Protein AF-0000000073389675 (afdb_homodimer)

Solvent-accessible surface area (backbone atoms only — not comparable to full-atom values): 86574 Å² total; per-residue (Å²): 101,31,35,38,36,35,49,57,42,68,54,74,65,39,40,50,37,55,45,48,42,31,65,78,33,42,28,38,39,37,28,65,56,68,83,77,44,82,59,66,86,68,63,52,79,53,61,44,78,43,80,41,54,75,90,32,70,67,45,45,53,55,68,51,55,82,54,67,61,71,66,45,55,38,32,69,27,85,90,31,34,43,52,24,22,46,51,21,55,73,71,71,38,88,60,32,49,36,66,28,46,50,37,44,48,29,50,60,61,36,38,54,49,29,48,75,68,70,35,54,48,53,55,63,45,74,28,46,51,60,84,51,40,73,92,53,52,69,48,17,34,38,26,51,48,70,56,66,69,58,51,70,50,36,61,22,68,50,66,86,58,54,71,66,51,84,75,42,74,29,27,35,27,33,59,77,69,63,50,44,31,33,40,38,33,35,25,22,95,90,41,75,43,76,69,45,44,31,34,51,40,55,50,63,84,64,38,70,29,73,44,33,40,30,28,49,42,89,65,53,72,64,58,49,48,47,43,51,51,47,51,55,52,43,39,56,62,53,52,63,46,33,47,40,30,27,32,32,30,29,40,39,92,93,45,48,31,49,74,47,50,38,81,28,76,57,68,90,59,44,55,57,31,48,22,67,16,62,37,47,35,54,47,54,40,50,53,26,14,59,74,59,66,35,70,54,82,76,84,53,53,74,59,40,11,12,10,38,16,49,36,62,61,60,65,74,42,50,29,57,35,70,42,71,57,85,85,46,76,38,67,51,63,67,41,70,52,47,58,20,76,65,76,51,24,66,82,31,44,37,27,40,27,28,21,62,27,75,37,43,65,55,1,39,52,45,6,49,51,47,42,70,63,33,43,75,33,58,59,70,79,87,70,75,76,60,48,60,66,58,47,50,38,47,72,72,60,47,78,82,42,67,64,42,54,51,62,77,76,42,44,56,65,54,47,53,32,48,52,52,51,34,40,76,58,61,76,32,50,61,67,47,43,53,50,49,49,54,49,50,54,49,34,70,76,37,58,64,57,36,62,77,32,63,70,84,76,44,70,68,53,6,44,44,46,38,38,21,69,72,55,33,57,72,42,23,24,40,75,57,56,66,43,33,72,41,6,50,50,33,34,43,42,51,54,23,48,54,47,29,51,52,55,35,49,53,34,49,48,53,29,44,51,30,34,52,54,44,14,65,77,21,36,83,37,64,29,71,37,38,38,79,92,33,61,55,34,69,33,14,42,10,37,52,31,43,26,53,40,52,55,53,48,54,50,50,53,50,51,51,52,51,57,67,67,67,31,63,25,16,44,33,8,10,81,30,33,18,25,70,51,80,68,60,32,44,58,38,11,38,38,70,51,22,76,27,31,32,59,36,4,44,35,38,36,37,63,55,59,70,54,54,52,50,50,47,53,51,43,53,52,36,30,52,52,22,19,51,29,47,42,51,54,57,25,50,32,80,90,49,34,35,37,45,64,38,70,75,42,45,43,76,45,94,84,42,86,84,44,72,38,57,53,52,40,52,48,42,39,50,49,32,53,51,46,54,52,50,45,54,52,48,52,56,54,57,34,75,40,58,77,29,42,41,72,66,42,54,51,50,46,39,53,49,47,20,51,50,33,18,53,47,31,45,47,33,43,47,50,28,32,40,55,62,50,43,46,72,34,56,69,42,35,46,50,51,39,59,77,43,48,22,46,51,64,57,35,19,51,48,35,31,76,70,66,74,36,25,35,47,56,22,44,51,49,49,52,44,62,70,66,61,54,79,67,82,64,83,45,69,66,48,52,50,46,52,50,40,45,54,50,44,49,53,31,47,71,69,67,55,60,39,70,48,18,70,19,26,23,8,34,13,58,68,42,32,51,52,37,46,52,51,47,51,52,52,51,48,51,52,52,49,52,50,46,45,52,52,49,49,40,49,51,20,46,50,50,41,53,50,48,63,71,63,64,117,103,31,36,38,36,34,51,57,42,67,53,74,66,41,40,51,38,55,46,50,44,30,63,77,33,39,28,38,40,38,26,64,55,66,82,79,46,81,56,70,87,68,62,51,78,53,61,42,78,42,78,41,53,74,89,34,69,66,44,45,54,55,67,50,56,84,55,66,60,70,67,44,57,40,34,68,25,85,91,29,35,42,54,23,24,46,51,20,55,74,70,71,38,87,60,32,49,37,66,28,47,49,36,43,47,28,50,60,61,35,37,53,51,30,48,74,68,71,34,54,48,53,55,63,44,74,28,46,50,61,82,51,39,73,92,54,52,66,50,18,34,37,27,49,46,70,57,68,71,58,50,71,52,36,60,23,67,48,67,85,58,53,70,66,52,84,75,41,75,30,26,36,27,33,58,76,68,64,52,44,33,32,40,38,32,37,26,23,94,90,40,75,44,75,68,46,44,31,32,51,40,57,47,65,83,65,38,70,29,74,44,32,40,29,28,51,42,90,66,54,71,66,59,49,48,47,43,49,52,46,50,53,53,43,41,56,64,53,52,61,47,35,47,38,31,27,31,33,31,29,39,38,93,92,45,49,30,49,74,47,49,39,80,27,76,56,68,90,57,43,56,57,30,48,21,68,17,62,38,48,34,54,46,55,40,52,50,23,13,59,73,58,65,35,73,52,82,77,84,52,54,75,57,41,11,13,10,38,17,50,36,63,62,59,66,75,43,50,30,57,37,71,44,71,57,84,85,46,76,37,69,51,64,67,41,68,52,47,58,20,78,64,77,50,24,65,81,30,45,38,27,40,28,26,20,61,27,75,38,44,66,55,1,39,53,47,6,49,51,46,42,70,63,34,42,74,34,58,59,71,80,85,71,74,77,60,50,60,66,56,48,49,38,47,72,72,62,47,78,81,42,68,64,41,56,50,60,76,76,43,44,56,64,54,47,53,32,47,51,52,51,34,41,76,58,59,77,33,50,61,67,46,44,54,50,49,49,53,50,50,54,48,34,70,75,38,59,64,58,36,61,77,31,63,73,84,76,44,71,68,53,6,44,45,48,37,38,21,70,73,56,32,56,73,43,24,22,40,75,57,56,66,43,34,73,42,5,51,51,32,34,44,41,52,55,24,51,54,46,29,51,52,54,37,48,54,35,49,48,52,29,44,50,30,33,51,54,47,14,65,76,20,36,83,37,63,30,71,37,37,39,78,91,33,62,55,32,67,35,14,42,11,36,51,30,42,26,51,39,52,56,53,48,55,50,50,53,50,51,52,52,52,57,67,66,68,30,62,26,19,44,34,8,9,82,30,34,18,26,68,52,80,66,61,32,44,58,38,10,38,40,71,50,22,76,27,31,34,58,37,4,41,34,38,37,38,64,56,59,70,54,53,52,51,48,48,54,52,43,54,51,35,30,51,50,22,19,51,30,48,43,50,54,57,25,51,32,80,90,50,35,34,38,46,65,39,68,76,43,46,43,74,45,94,83,43,87,84,44,71,39,56,53,52,40,52,49,42,39,50,49,33,53,50,47,52,53,50,45,52,51,49,53,57,54,56,33,75,40,59,76,31,43,41,72,66,42,56,51,50,46,38,53,49,46,20,52,50,33,18,54,48,30,45,46,33,45,47,49,28,34,40,54,64,50,44,45,72,34,55,69,42,34,46,50,50,39,59,77,44,48,23,46,51,65,56,36,20,50,48,35,30,76,70,67,74,37,25,35,48,56,23,45,51,50,48,52,45,62,69,67,61,56,75,67,82,64,82,44,71,64,49,52,50,46,52,50,39,45,54,51,44,48,53,31,47,71,70,66,54,60,39,72,49,18,71,19,27,23,8,33,12,57,67,42,32,50,51,38,46,51,51,47,52,52,52,53,48,50,54,50,50,52,50,46,44,53,51,49,49,40,50,49,21,46,49,48,42,54,50,48,61,72,61,62,116

pLDDT: mean 89.97, std 7.88, range [45.72, 98.25]

Secondary structure (DSSP, 8-state):
-EEEEES---STHHHHHHHHHTTTSEEEEEES-GGGSGGGGGPPTTEEEEE--TT-HHHHHHHTBTB--EEEEE-SSTTTHHHHHHHHHHHT-----HHHHHHHH-HHHHHHHHHHTT-----EEEESSGGGGTTT-SSEEEE-TT--TTTT-EEE-SGGGPPPGGG--EEEEEPPPSEEEEEEEEEETTEEEEEEEEEEEEPPTT---EEEEEES----HHHHHHHHHHHHHHHHHHT--SEEEEEEEEEETTEEEEEEEESS--STTHHHHHHHHH---HHHHHHHHHHHTS------SSPPEEEEEEE-PPBT-EEEEEE--TT-SEEEES-SSEEB----SGGG--EEEEEEESSHHHHHHHHHHHHHH-EEEEPPPP-PPP-HHHHHHHHTT---S-----HHHHHHHHHHHHHHHHHHTTSS-HHHHHHHHHHHHHHHH-THHHHTT--SS-HHHHHHHHHHHHH-HHHHTTTTTT--HHHHHHHHHHHHHHHHHHHHHHHHHHHHHHHHHHHHHTTT-EEEEEETTEEEEEEEHHHHHHHHHHHHHHHHHHHHHHHHH--B--TT-BTTTBBSS---HHHHHHHTT-SB--SSHHHHHH--HHHHHHHHHHHHHHHHHHHHHHHHHHHTSTTT--EE--GGG-EE-SS-TT-EE-HHHHHHHHHHHHHHHHHHHHHHHHHTS-SS--HHHHHHHHHHHHHHHHHHHHHHHHHHHHHHH-EE-HHHHHHHHHHTTTTHHHHHHHHHHTTSS-HHHHHHHHHHHHTT-------HHHHHHHHHHHHHHHHHHTT-GGGG--BSS-S-HHHHHHHHHHHHHHHHHHHHHHHHHHHHHHHHHHHHHHHHHH--/-EEEEES---STHHHHHHHHHTTTSEEEEEES-GGGSGGGGGPPTTEEEEE--TT-HHHHHHHTBTB--EEEEE-SSTTTHHHHHHHHHHHT-----HHHHHHHH-HHHHHHHHHHTT-----EEEESSGGGGTTT-SSEEEE-TT--TTTT-EEE-SGGGPPPGGG--EEEEEPPPSEEEEEEEEEETTEEEEEEEEEEEEPPTT---EEEEEES----HHHHHHHHHHHHHHHHHHT--SEEEEEEEEEETTEEEEEEEESS--STTHHHHHHHHH---HHHHHHHHHHHTS------SSPPEEEEEEE-PPBT-EEEEEEPPTT-SEEEES-SSEEB----SGGG--EEEEEEESSHHHHHHHHHHHHHH-EEEEPPPP-PPP-HHHHHHHHTT---S-----HHHHHHHHHHHHHHHHHHTTSS-HHHHHHHHHHHHHHHH-THHHHTT--SS-HHHHHHHHHHHHH-HHHHTTTTTT--HHHHHHHHHHHHHHHHHHHHHHHHHHHHHHHHHHHHHTTT-EEEEEETTEEEEEEEHHHHHHHHHHHHHHHHHHHHHHHHH--B--TT-BTTTBBSS---HHHHHHHTT-SB--SSHHHHHH--HHHHHHHHHHHHHHHHHHHHHHHHHHHTSTTT--EE--GGG-EE-SS-TT-EE-HHHHHHHHHHHHHHHHHHHHHHHHHTS-SS--HHHHHHHHHHHHHHHHHHHHHHHHHHHHHHH-EE-HHHHHHHHHHTTTTHHHHHHHHHHTTSS-HHHHHHHHHHHHTT-------HHHHHHHHHHHHHHHHHHTT-GGGG--BSS-S-HHHHHHHHHHHHHHHHHHHHHHHHHHHHHHHHHHHHHHHHHH--

Organism: Paracidovorax avenae (strain ATCC 19860 / DSM 7227 / CCUG 15838 / JCM 20985 / LMG 2117 / NCPPB 1011) (NCBI:txid643561)

Radius of gyration: 38.58 Å; Cα contacts (8 Å, |Δi|>4): 3455; chains: 2; bounding box: 112×108×115 Å

Sequence (1712 aa):
MAIVYIESNTTGFGHRLLETSCRYDAVYWLVRDPARYGFSGRLPEGLSIIACDTRSLDALVQAVYGIGPIRYVASTSDGFIEMAARLSERLGLPCNPSAAIALCRDKLLLGEVLQARGVPYPATREVRSAADMDGIGFPAIVKPRQGTGSIGVRLVTEARGMPDAQEGPWIAQRFVEGTEFSVETFSDGAGHHVLAVTRKYLTQPPHFLELAHVLPADISPDAARRIVETVTRALDAVGYAFGPAHTEVKLQGDIATVIEINARLAGGMIPRLLEQAFGWSVADLYVRSHLAGRSQFAVPEPALHAAVAFIVPEVGRRYLGIDFPEDATDAGAFREGGTNQGRFDFSDRAGYVIAGGRTASSALRSALSLRSRSQVLYAPPEVPPPDAATVRRIALGERCAFRPGSLAGSLFPIEKSHLLMLRSQGILSAGQFSALREAVLAAEAEPELLRAHASGRGDYFDYEHYVIDRCGEATGGMVQAARSRNDINATHLLLTLRQAIAGTMDRAQQLGEALLQRAEATVDTILPIHSQYQVAMPGTAGHYLAAQATVLLGTMEALASLQDGLDTSPLGACAGAGTSFRTVPHETARLLGCVRGPSNSLAAISDKTPALRCAYLFIELSGHLNRLAIDLQLWTMREAGFAQLPEAMYGGSSNMPQKRNPYLLEWLRLHHDRHAGQFAGLLSSLSHLPTGNSYQASRCAVESIADLSGSLGDMCTVATYAIAGMRFDEAAIRRALGSGDAHATLAAEALVQEGQASFREAHTTVGRLLAQAPTEDSSPLAARASGLLTQLRTELEHGQPFDRLRSGGGPTASSTREAIAELHGRLRRCGLRQLAAAARFEASRRELDNRFRRIRMAIVYIESNTTGFGHRLLETSCRYDAVYWLVRDPARYGFSGRLPEGLSIIACDTRSLDALVQAVYGIGPIRYVASTSDGFIEMAARLSERLGLPCNPSAAIALCRDKLLLGEVLQARGVPYPATREVRSAADMDGIGFPAIVKPRQGTGSIGVRLVTEARGMPDAQEGPWIAQRFVEGTEFSVETFSDGAGHHVLAVTRKYLTQPPHFLELAHVLPADISPDAARRIVETVTRALDAVGYAFGPAHTEVKLQGDIATVIEINARLAGGMIPRLLEQAFGWSVADLYVRSHLAGRSQFAVPEPALHAAVAFIVPEVGRRYLGIDFPEDATDAGAFREGGTNQGRFDFSDRAGYVIAGGRTASSALRSALSLRSRSQVLYAPPEVPPPDAATVRRIALGERCAFRPGSLAGSLFPIEKSHLLMLRSQGILSAGQFSALREAVLAAEAEPELLRAHASGRGDYFDYEHYVIDRCGEATGGMVQAARSRNDINATHLLLTLRQAIAGTMDRAQQLGEALLQRAEATVDTILPIHSQYQVAMPGTAGHYLAAQATVLLGTMEALASLQDGLDTSPLGACAGAGTSFRTVPHETARLLGCVRGPSNSLAAISDKTPALRCAYLFIELSGHLNRLAIDLQLWTMREAGFAQLPEAMYGGSSNMPQKRNPYLLEWLRLHHDRHAGQFAGLLSSLSHLPTGNSYQASRCAVESIADLSGSLGDMCTVATYAIAGMRFDEAAIRRALGSGDAHATLAAEALVQEGQASFREAHTTVGRLLAQAPTEDSSPLAARASGLLTQLRTELEHGQPFDRLRSGGGPTASSTREAIAELHGRLRRCGLRQLAAAARFEASRRELDNRFRRIR

InterPro domains:
  IPR000362 Fumarate lyase family [PR00149] (479-497)
  IPR000362 Fumarate lyase family [PR00149] (524-542)
  IPR000362 Fumarate lyase family [PR00149] (652-668)
  IPR003806 ATP-grasp fold, PylC-type [PF02655] (104-267)
  IPR008948 L-Aspartase-like [SSF48557] (407-784)
  IPR009049 Argininosuccinate lyase [PTHR43814] (416-775)
  IPR011761 ATP-grasp fold [PS50975] (111-291)
  IPR020557 Fumarate lyase, conserved site [PS00163] (652-661)
  IPR022761 Fumarate lyase, N-terminal [PF00206] (474-670)
  IPR024083 Fumarase/histidase, N-terminal [G3DSA:1.10.275.10] (415-606)

Nearest PDB structures (foldseek):
  6iga-assembly1_A  TM=8.924E-01  e=4.187E-23  Mycobacterium tuberculosis H37Rv
  1k62-assembly1_B  TM=9.007E-01  e=3.375E-22  Homo sapiens
  1auw-assembly1_D  TM=8.701E-01  e=1.907E-21  Anas platyrhynchos
  1k7w-assembly1_D  TM=8.579E-01  e=1.824E-21  A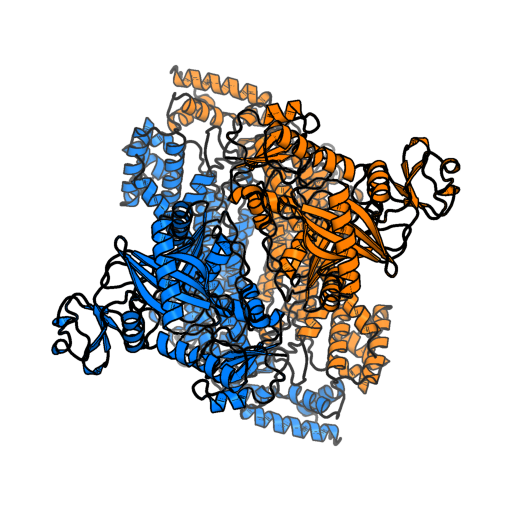nas platyrhynchos
  1xwo-assembly1_D  TM=8.648E-01  e=2.972E-21  Anser anser anser

Structure (mmCIF, N/CA/C/O backbone):
data_AF-0000000073389675-model_v1
#
loop_
_entity.id
_entity.type
_entity.pdbx_description
1 polymer 'argininosuccinate lyase'
#
loop_
_atom_site.group_PDB
_atom_site.id
_atom_site.type_symbol
_atom_site.label_atom_id
_atom_site.label_alt_id
_atom_site.label_comp_id
_atom_site.label_asym_id
_atom_site.label_entity_id
_atom_site.label_seq_id
_atom_site.pdbx_PDB_ins_code
_atom_site.Cartn_x
_atom_site.Cartn_y
_atom_site.Cartn_z
_atom_site.occupancy
_atom_site.B_iso_or_equiv
_atom_site.auth_seq_id
_atom_site.auth_comp_id
_atom_site.auth_asym_id
_atom_site.auth_atom_id
_atom_site.pdbx_PDB_model_num
ATOM 1 N N . MET A 1 1 ? -8.945 -15.633 -33.156 1 88.62 1 MET A N 1
ATOM 2 C CA . MET A 1 1 ? -8.219 -14.617 -33.906 1 88.62 1 MET A CA 1
ATOM 3 C C . MET A 1 1 ? -7.043 -14.078 -33.094 1 88.62 1 MET A C 1
ATOM 5 O O . MET A 1 1 ? -6.898 -14.391 -31.922 1 88.62 1 MET A O 1
ATOM 9 N N . ALA A 1 2 ? -6.016 -13.406 -33.938 1 94.38 2 ALA A N 1
ATOM 10 C CA . ALA A 1 2 ? -4.766 -13.055 -33.25 1 94.38 2 ALA A CA 1
ATOM 11 C C . ALA A 1 2 ? -4.293 -11.664 -33.688 1 94.38 2 ALA A C 1
ATOM 13 O O . ALA A 1 2 ? -4.613 -11.203 -34.781 1 94.38 2 ALA A O 1
ATOM 14 N N . ILE A 1 3 ? -3.66 -10.984 -32.781 1 95.38 3 ILE A N 1
ATOM 15 C CA . ILE A 1 3 ? -2.916 -9.75 -33 1 95.38 3 ILE A CA 1
ATOM 16 C C . ILE A 1 3 ? -1.418 -10.023 -32.906 1 95.38 3 ILE A C 1
ATOM 18 O O . ILE A 1 3 ? -0.975 -10.742 -32 1 95.38 3 ILE A O 1
ATOM 22 N N . VAL A 1 4 ? -0.689 -9.492 -33.812 1 95.88 4 VAL A N 1
ATOM 23 C CA . VAL A 1 4 ? 0.739 -9.789 -33.844 1 95.88 4 VAL A CA 1
ATOM 24 C C . VAL A 1 4 ? 1.539 -8.5 -33.688 1 95.88 4 VAL A C 1
ATOM 26 O O . VAL A 1 4 ? 1.26 -7.504 -34.344 1 95.88 4 VAL A O 1
ATOM 29 N N . TYR A 1 5 ? 2.453 -8.523 -32.812 1 94.44 5 TYR A N 1
ATOM 30 C CA . TYR A 1 5 ? 3.424 -7.445 -32.656 1 94.44 5 TYR A CA 1
ATOM 31 C C . TYR A 1 5 ? 4.836 -7.938 -32.969 1 94.44 5 TYR A C 1
ATOM 33 O O . TYR A 1 5 ? 5.203 -9.047 -32.562 1 94.44 5 TYR A O 1
ATOM 41 N N . ILE A 1 6 ? 5.59 -7.086 -33.719 1 94.5 6 ILE A N 1
ATOM 42 C CA . ILE A 1 6 ? 6.988 -7.395 -34 1 94.5 6 ILE A CA 1
ATOM 43 C C . ILE A 1 6 ? 7.898 -6.48 -33.188 1 94.5 6 ILE A C 1
ATOM 45 O O . ILE A 1 6 ? 7.883 -5.262 -33.375 1 94.5 6 ILE A O 1
ATOM 49 N N . GLU A 1 7 ? 8.734 -6.941 -32.562 1 84.56 7 GLU A N 1
ATOM 50 C CA . GLU A 1 7 ? 9.648 -6.191 -31.719 1 84.56 7 GLU A CA 1
ATOM 51 C C . GLU A 1 7 ? 8.953 -4.977 -31.109 1 84.56 7 GLU A C 1
ATOM 53 O O . GLU A 1 7 ? 8.062 -4.391 -31.719 1 84.56 7 GLU A O 1
ATOM 58 N N . SER A 1 8 ? 8.562 -4.871 -30.031 1 64.69 8 SER A N 1
ATOM 59 C CA . SER A 1 8 ? 7.852 -3.732 -29.453 1 64.69 8 SER A CA 1
ATOM 60 C C . SER A 1 8 ? 8.547 -3.227 -28.203 1 64.69 8 SER A C 1
ATOM 62 O O . SER A 1 8 ? 9.125 -4.012 -27.438 1 64.69 8 SER A O 1
ATOM 64 N N . ASN A 1 9 ? 8.766 -1.812 -28.438 1 62.56 9 ASN A N 1
ATOM 65 C CA . ASN A 1 9 ? 9.367 -1.176 -27.266 1 62.56 9 ASN A CA 1
ATOM 66 C C . ASN A 1 9 ? 8.555 -1.438 -26 1 62.56 9 ASN A C 1
ATOM 68 O O . ASN A 1 9 ? 7.336 -1.258 -26 1 62.56 9 ASN A O 1
ATOM 72 N N . THR A 1 10 ? 9.164 -2.115 -25.156 1 55.47 10 THR A N 1
ATOM 73 C CA . THR A 1 10 ? 8.461 -2.547 -23.953 1 55.47 10 THR A CA 1
ATOM 74 C C . THR A 1 10 ? 8.609 -1.515 -22.844 1 55.47 10 THR A C 1
ATOM 76 O O . THR A 1 10 ? 8.305 -1.796 -21.672 1 55.47 10 THR A O 1
ATOM 79 N N . THR A 1 11 ? 9.172 -0.372 -23.203 1 59.41 11 THR A N 1
ATOM 80 C CA . THR A 1 11 ? 9.18 0.656 -22.172 1 59.41 11 THR A CA 1
ATOM 81 C C . THR A 1 11 ? 8.133 1.726 -22.453 1 59.41 11 THR A C 1
ATOM 83 O O . THR A 1 11 ? 7.73 1.918 -23.609 1 59.41 11 THR A O 1
ATOM 86 N N . GLY A 1 12 ? 7.527 2.199 -21.5 1 69.88 12 GLY A N 1
ATOM 87 C CA . GLY A 1 12 ? 6.566 3.285 -21.594 1 69.88 12 GLY A CA 1
ATOM 88 C C . GLY A 1 12 ? 5.199 2.838 -22.078 1 69.88 12 GLY A C 1
ATOM 89 O O . GLY A 1 12 ? 4.617 1.9 -21.516 1 69.88 12 GLY A O 1
ATOM 90 N N . PHE A 1 13 ? 4.773 3.348 -23.188 1 79.44 13 PHE A N 1
ATOM 91 C CA . PHE A 1 13 ? 3.404 3.15 -23.656 1 79.44 13 PHE A CA 1
ATOM 92 C C . PHE A 1 13 ? 3.277 1.842 -24.422 1 79.44 13 PHE A C 1
ATOM 94 O O . PHE A 1 13 ? 2.184 1.284 -24.531 1 79.44 13 PHE A O 1
ATOM 101 N N . GLY A 1 14 ? 4.445 1.244 -24.969 1 79.75 14 GLY A N 1
ATOM 102 C CA . GLY A 1 14 ? 4.418 -0.013 -25.703 1 79.75 14 GLY A CA 1
ATOM 103 C C . GLY A 1 14 ? 3.908 -1.175 -24.875 1 79.75 14 GLY A C 1
ATOM 104 O O . GLY A 1 14 ? 3.16 -2.02 -25.359 1 79.75 14 GLY A O 1
ATOM 105 N N . HIS A 1 15 ? 4.281 -1.198 -23.656 1 79.56 15 HIS A N 1
ATOM 106 C CA . HIS A 1 15 ? 3.807 -2.246 -22.766 1 79.56 15 HIS A CA 1
ATOM 107 C C . HIS A 1 15 ? 2.299 -2.15 -22.547 1 79.56 15 HIS A C 1
ATOM 109 O O . HIS A 1 15 ? 1.603 -3.168 -22.547 1 79.56 15 HIS A O 1
ATOM 115 N N . ARG A 1 16 ? 1.833 -0.964 -22.391 1 84.19 16 ARG A N 1
ATOM 116 C CA . ARG A 1 16 ? 0.403 -0.739 -22.203 1 84.19 16 ARG A CA 1
ATOM 117 C C . ARG A 1 16 ? -0.384 -1.178 -23.438 1 84.19 16 ARG A C 1
ATOM 119 O O . ARG A 1 16 ? -1.493 -1.703 -23.312 1 84.19 16 ARG A O 1
ATOM 126 N N . LEU A 1 17 ? 0.183 -0.902 -24.547 1 88.69 17 LEU A N 1
ATOM 127 C CA . LEU A 1 17 ? -0.481 -1.279 -25.797 1 88.69 17 LEU A CA 1
ATOM 128 C C . LEU A 1 17 ? -0.61 -2.795 -25.906 1 88.69 17 LEU A C 1
ATOM 130 O O . LEU A 1 17 ? -1.647 -3.305 -26.328 1 88.69 17 LEU A O 1
ATOM 134 N N . LEU A 1 18 ? 0.427 -3.533 -25.531 1 87.94 18 LEU A N 1
ATOM 135 C CA . LEU A 1 18 ? 0.378 -4.992 -25.531 1 87.94 18 LEU A CA 1
ATOM 136 C C . LEU A 1 18 ? -0.672 -5.504 -24.562 1 87.94 18 LEU A C 1
ATOM 138 O O . LEU A 1 18 ? -1.457 -6.395 -24.891 1 87.94 18 LEU A O 1
ATOM 142 N N . GLU A 1 19 ? -0.668 -4.91 -23.422 1 86.5 19 GLU A N 1
ATOM 143 C CA . GLU A 1 19 ? -1.626 -5.305 -22.391 1 86.5 19 GLU A CA 1
ATOM 144 C C . GLU A 1 19 ? -3.061 -5.074 -22.859 1 86.5 19 GLU A C 1
ATOM 146 O O . GLU A 1 19 ? -3.924 -5.938 -22.688 1 86.5 19 GLU A O 1
ATOM 151 N N . THR A 1 20 ? -3.312 -3.924 -23.375 1 89.31 20 THR A N 1
ATOM 152 C CA . THR A 1 20 ? -4.652 -3.572 -23.828 1 89.31 20 THR A CA 1
ATOM 153 C C . THR A 1 20 ? -5.086 -4.48 -24.984 1 89.31 20 THR A C 1
ATOM 155 O O . THR A 1 20 ? -6.25 -4.879 -25.062 1 89.31 20 THR A O 1
ATOM 158 N N . SER A 1 21 ? -4.152 -4.816 -25.844 1 92.12 21 SER A N 1
ATOM 159 C CA . SER A 1 21 ? -4.453 -5.68 -26.969 1 92.12 21 SER A CA 1
ATOM 160 C C . SER A 1 21 ? -4.934 -7.055 -26.516 1 92.12 21 SER A C 1
ATOM 162 O O . SER A 1 21 ? -5.77 -7.68 -27.172 1 92.12 21 SER A O 1
ATOM 164 N N . CYS A 1 22 ? -4.441 -7.469 -25.422 1 91.19 22 CYS A N 1
ATOM 165 C CA . CYS A 1 22 ? -4.797 -8.781 -24.891 1 91.19 22 CYS A CA 1
ATOM 166 C C . CYS A 1 22 ? -6.254 -8.812 -24.438 1 91.19 22 CYS A C 1
ATOM 168 O O . CYS A 1 22 ? -6.836 -9.891 -24.297 1 91.19 22 CYS A O 1
ATOM 170 N N . ARG A 1 23 ? -6.828 -7.715 -24.234 1 87.5 23 ARG A N 1
ATOM 171 C CA . ARG A 1 23 ? -8.242 -7.652 -23.875 1 87.5 23 ARG A CA 1
ATOM 172 C C . ARG A 1 23 ? -9.125 -7.926 -25.094 1 87.5 23 ARG A C 1
ATOM 174 O O . ARG A 1 23 ? -10.297 -8.273 -24.953 1 87.5 23 ARG A O 1
ATOM 181 N N . TYR A 1 24 ? -8.555 -7.715 -26.25 1 90.25 24 TYR A N 1
ATOM 182 C CA . TYR A 1 24 ? -9.352 -7.805 -27.469 1 90.25 24 TYR A CA 1
ATOM 183 C C . TYR A 1 24 ? -9.164 -9.156 -28.141 1 90.25 24 TYR A C 1
ATOM 185 O O . TYR A 1 24 ? -10.086 -9.68 -28.766 1 90.25 24 TYR A O 1
ATOM 193 N N . ASP A 1 25 ? -7.926 -9.68 -28.109 1 90.88 25 ASP A N 1
ATOM 194 C CA . ASP A 1 25 ? -7.641 -10.961 -28.75 1 90.88 25 ASP A CA 1
ATOM 195 C C . ASP A 1 25 ? -6.348 -11.562 -28.203 1 90.88 25 ASP A C 1
ATOM 197 O O . ASP A 1 25 ? -5.656 -10.938 -27.391 1 90.88 25 ASP A O 1
ATOM 201 N N . ALA A 1 26 ? -6.051 -12.82 -28.656 1 92.12 26 ALA A N 1
ATOM 202 C CA . ALA A 1 26 ? -4.738 -13.391 -28.375 1 92.12 26 ALA A CA 1
ATOM 203 C C . ALA A 1 26 ? -3.629 -12.578 -29.047 1 92.12 26 ALA A C 1
ATOM 205 O O . ALA A 1 26 ? -3.762 -12.156 -30.188 1 92.12 26 ALA A O 1
ATOM 206 N N . VAL A 1 27 ? -2.6 -12.297 -28.281 1 94.38 27 VAL A N 1
ATOM 207 C CA . VAL A 1 27 ? -1.512 -11.469 -28.781 1 94.38 27 VAL A CA 1
ATOM 208 C C . VAL A 1 27 ? -0.239 -12.305 -28.906 1 94.38 27 VAL A C 1
ATOM 210 O O . VAL A 1 27 ? 0.124 -13.039 -27.984 1 94.38 27 VAL A O 1
ATOM 213 N N . TYR A 1 28 ? 0.358 -12.305 -30.031 1 93.94 28 TYR A N 1
ATOM 214 C CA . TYR A 1 28 ? 1.646 -12.945 -30.266 1 93.94 28 TYR A CA 1
ATOM 215 C C . TYR A 1 28 ? 2.744 -11.906 -30.469 1 93.94 28 TYR A C 1
ATOM 217 O O . TYR A 1 28 ? 2.627 -11.031 -31.328 1 93.94 28 TYR A O 1
ATOM 225 N N . TRP A 1 29 ? 3.705 -12 -29.719 1 92.56 29 TRP A N 1
ATOM 226 C CA . TRP A 1 29 ? 4.844 -11.086 -29.75 1 92.56 29 TRP A CA 1
ATOM 227 C C . TRP A 1 29 ? 6.074 -11.773 -30.344 1 92.56 29 TRP A C 1
ATOM 229 O O . TRP A 1 29 ? 6.668 -12.641 -29.703 1 92.56 29 TRP A O 1
ATOM 239 N N . LEU A 1 30 ? 6.461 -11.398 -31.562 1 94 30 LEU A N 1
ATOM 240 C CA . LEU A 1 30 ? 7.617 -11.953 -32.25 1 94 30 LEU A CA 1
ATOM 241 C C . LEU A 1 30 ? 8.883 -11.18 -31.906 1 94 30 LEU A C 1
ATOM 243 O O . LEU A 1 30 ? 8.969 -9.977 -32.156 1 94 30 LEU A O 1
ATOM 247 N N . VAL A 1 31 ? 9.844 -11.82 -31.328 1 91.81 31 VAL A N 1
ATOM 248 C CA . VAL A 1 31 ? 11.07 -11.164 -30.906 1 91.81 31 VAL A CA 1
ATOM 249 C C . VAL A 1 31 ? 12.281 -12.023 -31.266 1 91.81 31 VAL A C 1
ATOM 251 O O . VAL A 1 31 ? 12.195 -13.25 -31.297 1 91.81 31 VAL A O 1
ATOM 254 N N . ARG A 1 32 ? 13.32 -11.336 -31.562 1 90.12 32 ARG A N 1
ATOM 255 C CA . ARG A 1 32 ? 14.555 -12.047 -31.875 1 90.12 32 ARG A CA 1
ATOM 256 C C . ARG A 1 32 ? 15.195 -12.617 -30.625 1 90.12 32 ARG A C 1
ATOM 258 O O . ARG A 1 32 ? 15.68 -13.758 -30.625 1 90.12 32 ARG A O 1
ATOM 265 N N . ASP A 1 33 ? 15.227 -11.844 -29.547 1 86.12 33 ASP A N 1
ATOM 266 C CA . ASP A 1 33 ? 15.812 -12.211 -28.25 1 86.12 33 ASP A CA 1
ATOM 267 C C . ASP A 1 33 ? 14.906 -11.766 -27.094 1 86.12 33 ASP A C 1
ATOM 269 O O . ASP A 1 33 ? 14.969 -10.617 -26.672 1 86.12 33 ASP A O 1
ATOM 273 N N . PRO A 1 34 ? 14.164 -12.703 -26.594 1 76.62 34 PRO A N 1
ATOM 274 C CA . PRO A 1 34 ? 13.242 -12.359 -25.5 1 76.62 34 PRO A CA 1
ATOM 275 C C . PRO A 1 34 ? 13.961 -11.758 -24.297 1 76.62 34 PRO A C 1
ATOM 277 O O . PRO A 1 34 ? 13.375 -10.969 -23.547 1 76.62 34 PRO A O 1
ATOM 280 N N . ALA A 1 35 ? 15.25 -12.117 -24 1 71.06 35 ALA A N 1
ATOM 281 C CA . ALA A 1 35 ? 16 -11.68 -22.828 1 71.06 35 ALA A CA 1
ATOM 282 C C . ALA A 1 35 ? 16.281 -10.18 -22.875 1 71.06 35 ALA A C 1
ATOM 284 O O . ALA A 1 35 ? 16.578 -9.562 -21.844 1 71.06 35 ALA A O 1
ATOM 285 N N . ARG A 1 36 ? 16.156 -9.633 -24.062 1 72.56 36 ARG A N 1
ATOM 286 C CA . ARG A 1 36 ? 16.406 -8.203 -24.234 1 72.56 36 ARG A CA 1
ATOM 287 C C . ARG A 1 36 ? 15.297 -7.379 -23.578 1 72.56 36 ARG A C 1
ATOM 289 O O . ARG A 1 36 ? 15.477 -6.191 -23.312 1 72.56 36 ARG A O 1
ATOM 296 N N . TYR A 1 37 ? 14.258 -8.102 -23.422 1 70.19 37 TYR A N 1
ATOM 297 C CA . TYR A 1 37 ? 13.125 -7.344 -22.891 1 70.19 37 TYR A CA 1
ATOM 298 C C . TYR A 1 37 ? 12.859 -7.699 -21.438 1 70.19 37 TYR A C 1
ATOM 300 O O . TYR A 1 37 ? 12.656 -8.867 -21.109 1 70.19 37 TYR A O 1
ATOM 308 N N . GLY A 1 38 ? 13.406 -7.023 -20.406 1 58.28 38 GLY A N 1
ATOM 309 C CA . GLY A 1 38 ? 13.367 -7.219 -18.969 1 58.28 38 GLY A CA 1
ATOM 310 C C . GLY A 1 38 ? 11.984 -7.566 -18.438 1 58.28 38 GLY A C 1
ATOM 311 O O . GLY A 1 38 ? 11.82 -7.91 -17.266 1 58.28 38 GLY A O 1
ATOM 312 N N . PHE A 1 39 ? 10.914 -7.156 -19.109 1 56.72 39 PHE A N 1
ATOM 313 C CA . PHE A 1 39 ? 9.625 -7.328 -18.438 1 56.72 39 PHE A CA 1
ATOM 314 C C . PHE A 1 39 ? 9.062 -8.719 -18.703 1 56.72 39 PHE A C 1
ATOM 316 O O . PHE A 1 39 ? 7.855 -8.945 -18.562 1 56.72 39 PHE A O 1
ATOM 323 N N . SER A 1 40 ? 9.922 -9.633 -19.219 1 51.69 40 SER A N 1
ATOM 324 C CA . SER A 1 40 ? 9.375 -10.938 -19.562 1 51.69 40 SER A CA 1
ATOM 325 C C . SER A 1 40 ? 8.711 -11.594 -18.359 1 51.69 40 SER A C 1
ATOM 327 O O . SER A 1 40 ? 7.781 -12.391 -18.516 1 51.69 40 SER A O 1
ATOM 329 N N . GLY A 1 41 ? 9.055 -11.195 -17.188 1 55.22 41 GLY A N 1
ATOM 330 C CA . GLY A 1 41 ? 8.43 -11.867 -16.047 1 55.22 41 GLY A CA 1
ATOM 331 C C . GLY A 1 41 ? 7.035 -11.359 -15.75 1 55.22 41 GLY A C 1
ATOM 332 O O . GLY A 1 41 ? 6.332 -11.922 -14.906 1 55.22 41 GLY A O 1
ATOM 333 N N . ARG A 1 42 ? 6.594 -10.336 -16.375 1 61.38 42 ARG A N 1
ATOM 334 C CA . ARG A 1 42 ? 5.289 -9.758 -16.062 1 61.38 42 ARG A CA 1
ATOM 335 C C . ARG A 1 42 ? 4.465 -9.562 -17.344 1 61.38 42 ARG A C 1
ATOM 337 O O . ARG A 1 42 ? 3.922 -8.477 -17.578 1 61.38 42 ARG A O 1
ATOM 344 N N . LEU A 1 43 ? 4.445 -10.641 -18.125 1 69.44 43 LEU A N 1
ATOM 345 C CA . LEU A 1 43 ? 3.658 -10.492 -19.344 1 69.44 43 LEU A CA 1
ATOM 346 C C . LEU A 1 43 ? 2.168 -10.633 -19.047 1 69.44 43 LEU A C 1
ATOM 348 O O . LEU A 1 43 ? 1.774 -11.406 -18.172 1 69.44 43 LEU A O 1
ATOM 352 N N . PRO A 1 44 ? 1.373 -9.688 -19.688 1 75 44 PRO A N 1
ATOM 353 C CA . PRO A 1 44 ? -0.071 -9.836 -19.5 1 75 44 PRO A CA 1
ATOM 354 C C . PRO A 1 44 ? -0.577 -11.227 -19.875 1 75 44 PRO A C 1
ATOM 356 O O . PRO A 1 44 ? 0.028 -11.906 -20.703 1 75 44 PRO A O 1
ATOM 359 N N . GLU A 1 45 ? -1.597 -11.695 -19.203 1 76.25 45 GLU A N 1
ATOM 360 C CA . GLU A 1 45 ? -2.256 -12.945 -19.578 1 76.25 45 GLU A CA 1
ATOM 361 C C . GLU A 1 45 ? -2.754 -12.898 -21.016 1 76.25 45 GLU A C 1
ATOM 363 O O . GLU A 1 45 ? -3.262 -11.875 -21.469 1 76.25 45 GLU A O 1
ATOM 368 N N . GLY A 1 46 ? -2.385 -13.781 -21.906 1 81.06 46 GLY A N 1
ATOM 369 C CA . GLY A 1 46 ? -2.846 -13.852 -23.281 1 81.06 46 GLY A CA 1
ATOM 370 C C . GLY A 1 46 ? -1.758 -13.531 -24.281 1 81.06 46 GLY A C 1
ATOM 371 O O . GLY A 1 46 ? -1.978 -13.633 -25.5 1 81.06 46 GLY A O 1
ATOM 372 N N . LEU A 1 47 ? -0.635 -13.086 -23.688 1 88.62 47 LEU A N 1
ATOM 373 C CA . LEU A 1 47 ? 0.485 -12.766 -24.562 1 88.62 47 LEU A CA 1
ATOM 374 C C . LEU A 1 47 ? 1.418 -13.969 -24.719 1 88.62 47 LEU A C 1
ATOM 376 O O . LEU A 1 47 ? 1.799 -14.586 -23.719 1 88.62 47 LEU A O 1
ATOM 380 N N . SER A 1 48 ? 1.704 -14.43 -25.906 1 89.25 48 SER A N 1
ATOM 381 C CA . SER A 1 48 ? 2.65 -15.5 -26.219 1 89.25 48 SER A CA 1
ATOM 382 C C . SER A 1 48 ? 3.861 -14.969 -26.969 1 89.25 48 SER A C 1
ATOM 384 O O . SER A 1 48 ? 3.719 -14.156 -27.891 1 89.25 48 SER A O 1
ATOM 386 N N . ILE A 1 49 ? 5 -15.383 -26.672 1 89.88 49 ILE A N 1
ATOM 387 C CA . ILE A 1 49 ? 6.234 -14.953 -27.328 1 89.88 49 ILE A CA 1
ATOM 388 C C . ILE A 1 49 ? 6.676 -16 -28.344 1 89.88 49 ILE A C 1
ATOM 390 O O . ILE A 1 49 ? 6.652 -17.203 -28.047 1 89.88 49 ILE A O 1
ATOM 394 N N . ILE A 1 50 ? 6.977 -15.578 -29.547 1 91.69 50 ILE A N 1
ATOM 395 C CA . ILE A 1 50 ? 7.57 -16.438 -30.562 1 91.69 50 ILE A CA 1
ATOM 396 C C . ILE A 1 50 ? 8.953 -15.906 -30.938 1 91.69 50 ILE A C 1
ATOM 398 O O . ILE A 1 50 ? 9.07 -14.797 -31.469 1 91.69 50 ILE A O 1
ATOM 402 N N . ALA A 1 51 ? 9.969 -16.688 -30.609 1 91.62 51 ALA A N 1
ATOM 403 C CA . ALA A 1 51 ? 11.32 -16.312 -31.016 1 91.62 51 ALA A CA 1
ATOM 404 C C . ALA A 1 51 ? 11.562 -16.609 -32.5 1 91.62 51 ALA A C 1
ATOM 406 O O . ALA A 1 51 ? 11.359 -17.734 -32.938 1 91.62 51 ALA A O 1
ATOM 407 N N . CYS A 1 52 ? 11.953 -15.586 -33.281 1 93.75 52 CYS A N 1
ATOM 408 C CA . CYS A 1 52 ? 12.273 -15.75 -34.688 1 93.75 52 CYS A CA 1
ATOM 409 C C . CYS A 1 52 ? 13.188 -14.625 -35.156 1 93.75 52 CYS A C 1
ATOM 411 O O . CYS A 1 52 ? 13.438 -13.664 -34.438 1 93.75 52 CYS A O 1
ATOM 413 N N . ASP A 1 53 ? 13.719 -14.742 -36.281 1 94.75 53 ASP A N 1
ATOM 414 C CA . ASP A 1 53 ? 14.516 -13.672 -36.875 1 94.75 53 ASP A CA 1
ATOM 415 C C . ASP A 1 53 ? 13.625 -12.562 -37.438 1 94.75 53 ASP A C 1
ATOM 417 O O . ASP A 1 53 ? 13.164 -12.625 -38.562 1 94.75 53 ASP A O 1
ATOM 421 N N . THR A 1 54 ? 13.484 -11.531 -36.688 1 94.56 54 THR A N 1
ATOM 422 C CA . THR A 1 54 ? 12.539 -10.461 -37 1 94.56 54 THR A CA 1
ATOM 423 C C . THR A 1 54 ? 13.086 -9.57 -38.094 1 94.56 54 THR A C 1
ATOM 425 O O . THR A 1 54 ? 12.414 -8.633 -38.531 1 94.56 54 THR A O 1
ATOM 428 N N . ARG A 1 55 ? 14.289 -9.82 -38.781 1 90.81 55 ARG A N 1
ATOM 429 C CA . ARG A 1 55 ? 14.875 -9.055 -39.875 1 90.81 55 ARG A CA 1
ATOM 430 C C . ARG A 1 55 ? 14.633 -9.742 -41.219 1 90.81 55 ARG A C 1
ATOM 432 O O . ARG A 1 55 ? 14.93 -9.18 -42.281 1 90.81 55 ARG A O 1
ATOM 439 N N . SER A 1 56 ? 14.023 -10.883 -41 1 95.38 56 SER A N 1
ATOM 440 C CA . SER A 1 56 ? 13.727 -11.656 -42.188 1 95.38 56 SER A CA 1
ATOM 441 C C . SER A 1 56 ? 12.219 -11.789 -42.406 1 95.38 56 SER A C 1
ATOM 443 O O . SER A 1 56 ? 11.523 -12.383 -41.562 1 95.38 56 SER A O 1
ATOM 445 N N . LEU A 1 57 ? 11.789 -11.289 -43.594 1 96.12 57 LEU A N 1
ATOM 446 C CA . LEU A 1 57 ? 10.367 -11.383 -43.906 1 96.12 57 LEU A CA 1
ATOM 447 C C . LEU A 1 57 ? 9.922 -12.836 -44 1 96.12 57 LEU A C 1
ATOM 449 O O . LEU A 1 57 ? 8.836 -13.195 -43.531 1 96.12 57 LEU A O 1
ATOM 453 N N . ASP A 1 58 ? 10.789 -13.633 -44.531 1 96.31 58 ASP A N 1
ATOM 454 C CA . ASP A 1 58 ? 10.469 -15.047 -44.656 1 96.31 58 ASP A CA 1
ATOM 455 C C . ASP A 1 58 ? 10.328 -15.711 -43.281 1 96.31 58 ASP A C 1
ATOM 457 O O . ASP A 1 58 ? 9.43 -16.531 -43.062 1 96.31 58 ASP A O 1
ATOM 461 N N . ALA A 1 59 ? 11.211 -15.391 -42.438 1 96.5 59 ALA A N 1
ATOM 462 C CA . ALA A 1 59 ? 11.148 -15.945 -41.094 1 96.5 59 ALA A CA 1
ATOM 463 C C . ALA A 1 59 ? 9.875 -15.5 -40.375 1 96.5 59 ALA A C 1
ATOM 465 O O . ALA A 1 59 ? 9.281 -16.266 -39.625 1 96.5 59 ALA A O 1
ATOM 466 N N . LEU A 1 60 ? 9.492 -14.289 -40.594 1 96.62 60 LEU A N 1
ATOM 467 C CA . LEU A 1 60 ? 8.273 -13.766 -39.969 1 96.62 60 LEU A CA 1
ATOM 468 C C . LEU A 1 60 ? 7.043 -14.492 -40.5 1 96.62 60 LEU A C 1
ATOM 470 O O . LEU A 1 60 ? 6.145 -14.844 -39.75 1 96.62 60 LEU A O 1
ATOM 474 N N . VAL A 1 61 ? 7.027 -14.688 -41.781 1 96.06 61 VAL A N 1
ATOM 475 C CA . VAL A 1 61 ? 5.91 -15.391 -42.406 1 96.06 61 VAL A CA 1
ATOM 476 C C . VAL A 1 61 ? 5.812 -16.812 -41.875 1 96.06 61 VAL A C 1
ATOM 478 O O . VAL A 1 61 ? 4.719 -17.281 -41.562 1 96.06 61 VAL A O 1
ATOM 481 N N . GLN A 1 62 ? 6.965 -17.406 -41.688 1 95.75 62 GLN A N 1
ATOM 482 C CA . GLN A 1 62 ? 6.992 -18.75 -41.125 1 95.75 62 GLN A CA 1
ATOM 483 C C . GLN A 1 62 ? 6.496 -18.766 -39.656 1 95.75 62 GLN A C 1
ATOM 485 O O . GLN A 1 62 ? 5.781 -19.672 -39.25 1 95.75 62 GLN A O 1
ATOM 490 N N . ALA A 1 63 ? 6.938 -17.797 -38.969 1 95.44 63 ALA A N 1
ATOM 491 C CA . ALA A 1 63 ? 6.59 -17.719 -37.562 1 95.44 63 ALA A CA 1
ATOM 492 C C . ALA A 1 63 ? 5.082 -17.594 -37.375 1 95.44 63 ALA A C 1
ATOM 494 O O . ALA A 1 63 ? 4.523 -18.078 -36.375 1 95.44 63 ALA A O 1
ATOM 495 N N . VAL A 1 64 ? 4.438 -16.891 -38.281 1 95 64 VAL A N 1
ATOM 496 C CA . VAL A 1 64 ? 3.012 -16.641 -38.094 1 95 64 VAL A CA 1
ATOM 497 C C . VAL A 1 64 ? 2.197 -17.734 -38.781 1 95 64 VAL A C 1
ATOM 499 O O . VAL A 1 64 ? 0.967 -17.75 -38.688 1 95 64 VAL A O 1
ATOM 502 N N . TYR A 1 65 ? 3.107 -18.609 -39.406 1 88.75 65 TYR A N 1
ATOM 503 C CA . TYR A 1 65 ? 2.439 -19.734 -40.031 1 88.75 65 TYR A CA 1
ATOM 504 C C . TYR A 1 65 ? 1.786 -20.641 -39 1 88.75 65 TYR A C 1
ATOM 506 O O . TYR A 1 65 ? 2.441 -21.078 -38.031 1 88.75 65 TYR A O 1
ATOM 514 N N . GLY A 1 66 ? 0.508 -20.812 -38.812 1 86.88 66 GLY A N 1
ATOM 515 C CA . GLY A 1 66 ? -0.192 -21.672 -37.875 1 86.88 66 GLY A CA 1
ATOM 516 C C . GLY A 1 66 ? -0.995 -20.891 -36.844 1 86.88 66 GLY A C 1
ATOM 517 O O . GLY A 1 66 ? -1.769 -21.469 -36.094 1 86.88 66 GLY A O 1
ATOM 518 N N . ILE A 1 67 ? -0.413 -19.594 -36.875 1 88.06 67 ILE A N 1
ATOM 519 C CA . ILE A 1 67 ? -1.246 -18.766 -36 1 88.06 67 ILE A CA 1
ATOM 520 C C . ILE A 1 67 ? -2.621 -18.578 -36.656 1 88.06 67 ILE A C 1
ATOM 522 O O . ILE A 1 67 ? -2.729 -18.422 -37.875 1 88.06 67 ILE A O 1
ATOM 526 N N . GLY A 1 68 ? -3.73 -19.109 -36.125 1 87.69 68 GLY A N 1
ATOM 527 C CA . GLY A 1 68 ? -5.07 -18.844 -36.625 1 87.69 68 GLY A CA 1
ATOM 528 C C . GLY A 1 68 ? -5.18 -17.531 -37.375 1 87.69 68 GLY A C 1
ATOM 529 O O . GLY A 1 68 ? -4.168 -16.953 -37.781 1 87.69 68 GLY A O 1
ATOM 530 N N . PRO A 1 69 ? -6.277 -16.984 -37.875 1 92.75 69 PRO A N 1
ATOM 531 C CA . PRO A 1 69 ? -6.469 -15.719 -38.594 1 92.75 69 PRO A CA 1
ATOM 532 C C . PRO A 1 69 ? -5.902 -14.516 -37.844 1 92.75 69 PRO A C 1
ATOM 534 O O . PRO A 1 69 ? -6.203 -14.32 -36.656 1 92.75 69 PRO A O 1
ATOM 537 N N . ILE A 1 70 ? -5.078 -13.766 -38.531 1 95.75 70 ILE A N 1
ATOM 538 C CA . ILE A 1 70 ? -4.438 -12.578 -37.969 1 95.75 70 ILE A CA 1
ATOM 539 C C . ILE A 1 70 ? -5.25 -11.336 -38.344 1 95.75 70 ILE A C 1
ATOM 541 O O . ILE A 1 70 ? -5.605 -11.133 -39.5 1 95.75 70 ILE A O 1
ATOM 545 N N . ARG A 1 71 ? -5.523 -10.508 -37.344 1 95.12 71 ARG A N 1
ATOM 546 C CA . ARG A 1 71 ? -6.352 -9.32 -37.531 1 95.12 71 ARG A CA 1
ATOM 547 C C . ARG A 1 71 ? -5.512 -8.133 -38 1 95.12 71 ARG A C 1
ATOM 549 O O . ARG A 1 71 ? -5.949 -7.352 -38.844 1 95.12 71 ARG A O 1
ATOM 556 N N . TYR A 1 72 ? -4.418 -7.918 -37.344 1 95.25 72 TYR A N 1
ATOM 557 C CA . TYR A 1 72 ? -3.463 -6.914 -37.812 1 95.25 72 TYR A CA 1
ATOM 558 C C . TYR A 1 72 ? -2.072 -7.184 -37.25 1 95.25 72 TYR A C 1
ATOM 560 O O . TYR A 1 72 ? -1.914 -7.973 -36.344 1 95.25 72 TYR A O 1
ATOM 568 N N . VAL A 1 73 ? -1.06 -6.605 -37.875 1 95.81 73 VAL A N 1
ATOM 569 C CA . VAL A 1 73 ? 0.341 -6.668 -37.469 1 95.81 73 VAL A CA 1
ATOM 570 C C . VAL A 1 73 ? 0.864 -5.258 -37.219 1 95.81 73 VAL A C 1
ATOM 572 O O . VAL A 1 73 ? 0.579 -4.332 -37.969 1 95.81 73 VAL A O 1
ATOM 575 N N . ALA A 1 74 ? 1.508 -5.109 -36.125 1 93.56 74 ALA A N 1
ATOM 576 C CA . ALA A 1 74 ? 2.029 -3.781 -35.812 1 93.56 74 ALA A CA 1
ATOM 577 C C . ALA A 1 74 ? 3.375 -3.879 -35.094 1 93.56 74 ALA A C 1
ATOM 579 O O . ALA A 1 74 ? 3.826 -4.973 -34.75 1 93.56 74 ALA A O 1
ATOM 580 N N . SER A 1 75 ? 4.098 -2.832 -34.969 1 92.12 75 SER A N 1
ATOM 581 C CA . SER A 1 75 ? 5.281 -2.635 -34.125 1 92.12 75 SER A CA 1
ATOM 582 C C . SER A 1 75 ? 5.281 -1.254 -33.5 1 92.12 75 SER A C 1
ATOM 584 O O . SER A 1 75 ? 4.801 -0.285 -34.094 1 92.12 75 SER A O 1
ATOM 586 N N . THR A 1 76 ? 5.777 -1.204 -32.312 1 86.75 76 THR A N 1
ATOM 587 C CA . THR A 1 76 ? 5.887 0.093 -31.641 1 86.75 76 THR A CA 1
ATOM 588 C C . THR A 1 76 ? 7.312 0.631 -31.734 1 86.75 76 THR A C 1
ATOM 590 O O . THR A 1 76 ? 7.625 1.68 -31.172 1 86.75 76 THR A O 1
ATOM 593 N N . SER A 1 77 ? 8.188 -0.088 -32.469 1 85.5 77 SER A N 1
ATOM 594 C CA . SER A 1 77 ? 9.586 0.302 -32.625 1 85.5 77 SER A CA 1
ATOM 595 C C . SER A 1 77 ? 9.859 0.803 -34.031 1 85.5 77 SER A C 1
ATOM 597 O O . SER A 1 77 ? 9.492 0.154 -35 1 85.5 77 SER A O 1
ATOM 599 N N . ASP A 1 78 ? 10.578 1.869 -34.094 1 83.94 78 ASP A N 1
ATOM 600 C CA . ASP A 1 78 ? 10.938 2.449 -35.406 1 83.94 78 ASP A CA 1
ATOM 601 C C . ASP A 1 78 ? 11.75 1.461 -36.25 1 83.94 78 ASP A C 1
ATOM 603 O O . ASP A 1 78 ? 11.648 1.452 -37.469 1 83.94 78 ASP A O 1
ATOM 607 N N . GLY A 1 79 ? 12.445 0.609 -35.594 1 84.19 79 GLY A N 1
ATOM 608 C CA . GLY A 1 79 ? 13.328 -0.306 -36.281 1 84.19 79 GLY A CA 1
ATOM 609 C C . GLY A 1 79 ? 12.586 -1.439 -36.969 1 84.19 79 GLY A C 1
ATOM 610 O O . GLY A 1 79 ? 13.141 -2.102 -37.844 1 84.19 79 GLY A O 1
ATOM 611 N N . PHE A 1 80 ? 11.273 -1.552 -36.625 1 91.69 80 PHE A N 1
ATOM 612 C CA . PHE A 1 80 ? 10.617 -2.746 -37.156 1 91.69 80 PHE A CA 1
ATOM 613 C C . PHE A 1 80 ? 9.25 -2.402 -37.75 1 91.69 80 PHE A C 1
ATOM 615 O O . PHE A 1 80 ? 8.5 -3.293 -38.125 1 91.69 80 PHE A O 1
ATOM 622 N N . ILE A 1 81 ? 8.93 -1.141 -37.844 1 92.31 81 ILE A N 1
ATOM 623 C CA . ILE A 1 81 ? 7.637 -0.732 -38.375 1 92.31 81 ILE A CA 1
ATOM 624 C C . ILE A 1 81 ? 7.559 -1.083 -39.844 1 92.31 81 ILE A C 1
ATOM 626 O O . ILE A 1 81 ? 6.492 -1.449 -40.344 1 92.31 81 ILE A O 1
ATOM 630 N N . GLU A 1 82 ? 8.688 -0.966 -40.531 1 93.38 82 GLU A N 1
ATOM 631 C CA . GLU A 1 82 ? 8.703 -1.341 -41.969 1 93.38 82 GLU A CA 1
ATOM 632 C C . GLU A 1 82 ? 8.469 -2.838 -42.125 1 93.38 82 GLU A C 1
ATOM 634 O O . GLU A 1 82 ? 7.699 -3.25 -43 1 93.38 82 GLU A O 1
ATOM 639 N N . MET A 1 83 ? 9.125 -3.57 -41.281 1 94.62 83 MET A N 1
ATOM 640 C CA . MET A 1 83 ? 8.969 -5.02 -41.344 1 94.62 83 MET A CA 1
ATOM 641 C C . MET A 1 83 ? 7.527 -5.426 -41.031 1 94.62 83 MET A C 1
ATOM 643 O O . MET A 1 83 ? 6.996 -6.348 -41.656 1 94.62 83 MET A O 1
ATOM 647 N N . ALA A 1 84 ? 6.926 -4.809 -40.125 1 95.5 84 ALA A N 1
ATOM 648 C CA . ALA A 1 84 ? 5.527 -5.082 -39.781 1 95.5 84 ALA A CA 1
ATOM 649 C C . ALA A 1 84 ? 4.617 -4.793 -40.969 1 95.5 84 ALA A C 1
ATOM 651 O O . ALA A 1 84 ? 3.678 -5.547 -41.25 1 95.5 84 ALA A O 1
ATOM 652 N N . ALA A 1 85 ? 4.891 -3.701 -41.688 1 96.19 85 ALA A N 1
ATOM 653 C CA . ALA A 1 85 ? 4.102 -3.34 -42.844 1 96.19 85 ALA A CA 1
ATOM 654 C C . ALA A 1 85 ? 4.289 -4.355 -43.969 1 96.19 85 ALA A C 1
ATOM 656 O O . ALA A 1 85 ? 3.322 -4.742 -44.656 1 96.19 85 ALA A O 1
ATOM 657 N N . ARG A 1 86 ? 5.504 -4.801 -44.188 1 97.12 86 ARG A N 1
ATOM 658 C CA . ARG A 1 86 ? 5.797 -5.789 -45.219 1 97.12 86 ARG A CA 1
ATOM 659 C C . ARG A 1 86 ? 5.078 -7.105 -44.938 1 97.12 86 ARG A C 1
ATOM 661 O O . ARG A 1 86 ? 4.531 -7.73 -45.844 1 97.12 86 ARG A O 1
ATOM 668 N N . LEU A 1 87 ? 5.176 -7.484 -43.719 1 97.06 87 LEU A N 1
ATOM 669 C CA . LEU A 1 87 ? 4.457 -8.695 -43.312 1 97.06 87 LEU A CA 1
ATOM 670 C C . LEU A 1 87 ? 2.957 -8.523 -43.562 1 97.06 87 LEU A C 1
ATOM 672 O O . LEU A 1 87 ? 2.289 -9.445 -44.031 1 97.06 87 LEU A O 1
ATOM 676 N N . SER A 1 88 ? 2.383 -7.383 -43.156 1 96.56 88 SER A N 1
ATOM 677 C CA . SER A 1 88 ? 0.968 -7.094 -43.375 1 96.56 88 SER A CA 1
ATOM 678 C C . SER A 1 88 ? 0.593 -7.203 -44.844 1 96.56 88 SER A C 1
ATOM 680 O O . SER A 1 88 ? -0.437 -7.789 -45.188 1 96.56 88 SER A O 1
ATOM 682 N N . GLU A 1 89 ? 1.442 -6.637 -45.688 1 96.31 89 GLU A N 1
ATOM 683 C CA . GLU A 1 89 ? 1.215 -6.695 -47.125 1 96.31 89 GLU A CA 1
ATOM 684 C C . GLU A 1 89 ? 1.218 -8.133 -47.625 1 96.31 89 GLU A C 1
ATOM 686 O O . GLU A 1 89 ? 0.357 -8.523 -48.406 1 96.31 89 GLU A O 1
ATOM 691 N N . ARG A 1 90 ? 2.164 -8.844 -47.156 1 95.69 90 ARG A N 1
ATOM 692 C CA . ARG A 1 90 ? 2.273 -10.25 -47.562 1 95.69 90 ARG A CA 1
ATOM 693 C C . ARG A 1 90 ? 1.033 -11.031 -47.125 1 95.69 90 ARG A C 1
ATOM 695 O O . ARG A 1 90 ? 0.612 -11.961 -47.812 1 95.69 90 ARG A O 1
ATOM 702 N N . LEU A 1 91 ? 0.431 -10.68 -46.062 1 94.44 91 LEU A N 1
ATOM 703 C CA . LEU A 1 91 ? -0.715 -11.391 -45.5 1 94.44 91 LEU A CA 1
ATOM 704 C C . LEU A 1 91 ? -2.023 -10.797 -46 1 94.44 91 LEU A C 1
ATOM 706 O O . LEU A 1 91 ? -3.104 -11.305 -45.688 1 94.44 91 LEU A O 1
ATOM 710 N N . GLY A 1 92 ? -1.974 -9.688 -46.719 1 91.75 92 GLY A N 1
ATOM 711 C CA . GLY A 1 92 ? -3.168 -9.031 -47.219 1 91.75 92 GLY A CA 1
ATOM 712 C C . GLY A 1 92 ? -3.934 -8.281 -46.156 1 91.75 92 GLY A C 1
ATOM 713 O O . GLY A 1 92 ? -5.164 -8.211 -46.188 1 91.75 92 GLY A O 1
ATOM 714 N N . LEU A 1 93 ? -3.289 -7.844 -45.188 1 92.5 93 LEU A N 1
ATOM 715 C CA . LEU A 1 93 ? -3.908 -7.109 -44.062 1 92.5 93 LEU A CA 1
ATOM 716 C C . LEU A 1 93 ? -3.816 -5.605 -44.312 1 92.5 93 LEU A C 1
ATOM 718 O O . LEU A 1 93 ? -2.902 -5.133 -44.969 1 92.5 93 LEU A O 1
ATOM 722 N N . PRO A 1 94 ? -4.805 -4.824 -43.781 1 86.75 94 PRO A N 1
ATOM 723 C CA . PRO A 1 94 ? -4.719 -3.365 -43.875 1 86.75 94 PRO A CA 1
ATOM 724 C C . PRO A 1 94 ? -3.502 -2.795 -43.156 1 86.75 94 PRO A C 1
ATOM 726 O O . PRO A 1 94 ? -3.215 -3.188 -42.031 1 86.75 94 PRO A O 1
ATOM 729 N N . CYS A 1 95 ? -2.76 -1.967 -43.812 1 91.56 95 CYS A N 1
ATOM 730 C CA . CYS A 1 95 ? -1.59 -1.312 -43.25 1 91.56 95 CYS A CA 1
ATOM 731 C C . CYS A 1 95 ? -1.175 -0.106 -44.094 1 91.56 95 CYS A C 1
ATOM 733 O O . CYS A 1 95 ? -1.737 0.14 -45.156 1 91.56 95 CYS A O 1
ATOM 735 N N . ASN A 1 96 ? -0.305 0.692 -43.5 1 94.38 96 ASN A N 1
ATOM 736 C CA . ASN A 1 96 ? 0.38 1.691 -44.312 1 94.38 96 ASN A CA 1
ATOM 737 C C . ASN A 1 96 ? 1.317 1.042 -45.344 1 94.38 96 ASN A C 1
ATOM 739 O O . ASN A 1 96 ? 1.984 0.053 -45.031 1 94.38 96 ASN A O 1
ATOM 743 N N . PRO A 1 97 ? 1.354 1.638 -46.562 1 94.94 97 PRO A N 1
ATOM 744 C CA . PRO A 1 97 ? 2.291 1.056 -47.531 1 94.94 97 PRO A CA 1
ATOM 745 C C . PRO A 1 97 ? 3.725 1.009 -47 1 94.94 97 PRO A C 1
ATOM 747 O O . PRO A 1 97 ? 4.234 2.012 -46.5 1 94.94 97 PRO A O 1
ATOM 750 N N . SER A 1 98 ? 4.34 -0.208 -47.156 1 96.25 98 SER A N 1
ATOM 751 C CA . SER A 1 98 ? 5.707 -0.377 -46.656 1 96.25 98 SER A CA 1
ATOM 752 C C . SER A 1 98 ? 6.664 0.586 -47.375 1 96.25 98 SER A C 1
ATOM 754 O O . SER A 1 98 ? 7.629 1.054 -46.75 1 96.25 98 SER A O 1
ATOM 756 N N . ALA A 1 99 ? 6.367 0.958 -48.562 1 95.5 99 ALA A N 1
ATOM 757 C CA . ALA A 1 99 ? 7.191 1.896 -49.344 1 95.5 99 ALA A CA 1
ATOM 758 C C . ALA A 1 99 ? 7.141 3.291 -48.719 1 95.5 99 ALA A C 1
ATOM 760 O O . ALA A 1 99 ? 8.156 3.992 -48.688 1 95.5 99 ALA A O 1
ATOM 761 N N . ALA A 1 100 ? 5.949 3.674 -48.344 1 95.94 100 ALA A N 1
ATOM 762 C CA . ALA A 1 100 ? 5.805 4.973 -47.688 1 95.94 100 ALA A CA 1
ATOM 763 C C . ALA A 1 100 ? 6.582 5.016 -46.375 1 95.94 100 ALA A C 1
ATOM 765 O O . ALA A 1 100 ? 7.203 6.031 -46.031 1 95.94 100 ALA A O 1
ATOM 766 N N . ILE A 1 101 ? 6.469 3.934 -45.594 1 95.19 101 ILE A N 1
ATOM 767 C CA . ILE A 1 101 ? 7.172 3.836 -44.344 1 95.19 101 ILE A CA 1
ATOM 768 C C . ILE A 1 101 ? 8.68 3.896 -44.562 1 95.19 101 ILE A C 1
ATOM 770 O O . ILE A 1 101 ? 9.398 4.625 -43.875 1 95.19 101 ILE A O 1
ATOM 774 N N . ALA A 1 102 ? 9.148 3.137 -45.531 1 93.88 102 ALA A N 1
ATOM 775 C CA . ALA A 1 102 ? 10.57 3.137 -45.875 1 93.88 102 ALA A CA 1
ATOM 776 C C . ALA A 1 102 ? 11.039 4.535 -46.25 1 93.88 102 ALA A C 1
ATOM 778 O O . ALA A 1 102 ? 12.141 4.949 -45.906 1 93.88 102 ALA A O 1
ATOM 779 N N . LEU A 1 103 ? 10.227 5.18 -47 1 94.12 103 LEU A N 1
ATOM 780 C CA . LEU A 1 103 ? 10.531 6.543 -47.438 1 94.12 103 LEU A CA 1
ATOM 781 C C . LEU A 1 103 ? 10.672 7.465 -46.219 1 94.12 103 LEU A C 1
ATOM 783 O O . LEU A 1 103 ? 11.594 8.281 -46.156 1 94.12 103 LEU A O 1
ATOM 787 N N . CYS A 1 104 ? 9.75 7.406 -45.281 1 93.38 104 CYS A N 1
ATOM 788 C CA . CYS A 1 104 ? 9.773 8.242 -44.094 1 93.38 104 CYS A CA 1
ATOM 789 C C . CYS A 1 104 ? 11.023 7.98 -43.25 1 93.38 104 CYS A C 1
ATOM 791 O O . CYS A 1 104 ? 11.508 8.867 -42.562 1 93.38 104 CYS A O 1
ATOM 793 N N . ARG A 1 105 ? 11.586 6.781 -43.312 1 91.19 105 ARG A N 1
ATOM 794 C CA . ARG A 1 105 ? 12.734 6.406 -42.5 1 91.19 105 ARG A CA 1
ATOM 795 C C . ARG A 1 105 ? 14.039 6.828 -43.188 1 91.19 105 ARG A C 1
ATOM 797 O O . ARG A 1 105 ? 15.094 6.867 -42.531 1 91.19 105 ARG A O 1
ATOM 804 N N . ASP A 1 106 ? 13.93 7.125 -44.5 1 90.81 106 ASP A N 1
ATOM 805 C CA . ASP A 1 106 ? 15.086 7.605 -45.25 1 90.81 106 ASP A CA 1
ATOM 806 C C . ASP A 1 106 ? 15.078 9.125 -45.375 1 90.81 106 ASP A C 1
ATOM 808 O O . ASP A 1 106 ? 14.484 9.68 -46.281 1 90.81 106 ASP A O 1
ATOM 812 N N . LYS A 1 107 ? 15.852 9.758 -44.594 1 90.56 107 LYS A N 1
ATOM 813 C CA . LYS A 1 107 ? 15.773 11.203 -44.469 1 90.56 107 LYS A CA 1
ATOM 814 C C . LYS A 1 107 ? 16.219 11.914 -45.719 1 90.56 107 LYS A C 1
ATOM 816 O O . LYS A 1 107 ? 15.75 13.008 -46.031 1 90.56 107 LYS A O 1
ATOM 821 N N . LEU A 1 108 ? 17.156 11.336 -46.406 1 91.62 108 LEU A N 1
ATOM 822 C CA . LEU A 1 108 ? 17.594 11.922 -47.688 1 91.62 108 LEU A CA 1
ATOM 823 C C . LEU A 1 108 ? 16.5 11.852 -48.719 1 91.62 108 LEU A C 1
ATOM 825 O O . LEU A 1 108 ? 16.156 12.859 -49.344 1 91.62 108 LEU A O 1
ATOM 829 N N . LEU A 1 109 ? 15.969 10.664 -48.938 1 93.75 109 LEU A N 1
ATOM 830 C CA . LEU A 1 109 ? 14.914 10.469 -49.906 1 93.75 109 LEU A CA 1
ATOM 831 C C . LEU A 1 109 ? 13.656 11.234 -49.531 1 93.75 109 LEU A C 1
ATOM 833 O O . LEU A 1 109 ? 12.922 11.727 -50.375 1 93.75 109 LEU A O 1
ATOM 837 N N . LEU A 1 110 ? 13.383 11.297 -48.281 1 94.56 110 LEU A N 1
ATOM 838 C CA . LEU A 1 110 ? 12.25 12.062 -47.75 1 94.56 110 LEU A CA 1
ATOM 839 C C . LEU A 1 110 ? 12.359 13.531 -48.188 1 94.56 110 LEU A C 1
ATOM 841 O O . LEU A 1 110 ? 11.375 14.125 -48.625 1 94.56 110 LEU A O 1
ATOM 845 N N . GLY A 1 111 ? 13.523 14.133 -47.969 1 93.56 111 GLY A N 1
ATOM 846 C CA . GLY A 1 111 ? 13.75 15.516 -48.375 1 93.56 111 GLY A CA 1
ATOM 847 C C . GLY A 1 111 ? 13.484 15.773 -49.844 1 93.56 111 GLY A C 1
ATOM 848 O O . GLY A 1 111 ? 12.883 16.781 -50.219 1 93.56 111 GLY A O 1
ATOM 849 N N . GLU A 1 112 ? 13.945 14.828 -50.656 1 94.31 112 GLU A N 1
ATOM 850 C CA . GLU A 1 112 ? 13.742 14.953 -52.094 1 94.31 112 GLU A CA 1
ATOM 851 C C . GLU A 1 112 ? 12.258 14.945 -52.438 1 94.31 112 GLU A C 1
ATOM 853 O O . GLU A 1 112 ? 11.805 15.773 -53.219 1 94.31 112 GLU A O 1
ATOM 858 N N . VAL A 1 113 ? 11.578 14.047 -51.812 1 96.5 113 VAL A N 1
ATOM 859 C CA . VAL A 1 113 ? 10.164 13.875 -52.125 1 96.5 113 VAL A CA 1
ATOM 860 C C . VAL A 1 113 ? 9.375 15.086 -51.594 1 96.5 113 VAL A C 1
ATOM 862 O O . VAL A 1 113 ? 8.508 15.609 -52.312 1 96.5 113 VAL A O 1
ATOM 865 N N . LEU A 1 114 ? 9.641 15.57 -50.438 1 96.88 114 LEU A N 1
ATOM 866 C CA . LEU A 1 114 ? 8.922 16.703 -49.844 1 96.88 114 LEU A CA 1
ATOM 867 C C . LEU A 1 114 ? 9.219 17.984 -50.625 1 96.88 114 LEU A C 1
ATOM 869 O O . LEU A 1 114 ? 8.305 18.766 -50.906 1 96.88 114 LEU A O 1
ATOM 873 N N . GLN A 1 115 ? 10.445 18.141 -51 1 93.5 115 GLN A N 1
ATOM 874 C CA . GLN A 1 115 ? 10.82 19.328 -51.75 1 93.5 115 GLN A CA 1
ATOM 875 C C . GLN A 1 115 ? 10.141 19.344 -53.125 1 93.5 115 GLN A C 1
ATOM 877 O O . GLN A 1 115 ? 9.703 20.391 -53.594 1 93.5 115 GLN A O 1
ATOM 882 N N . ALA A 1 116 ? 10.172 18.25 -53.719 1 95.56 116 ALA A N 1
ATOM 883 C CA . ALA A 1 116 ? 9.531 18.125 -55.031 1 95.56 116 ALA A CA 1
ATOM 884 C C . ALA A 1 116 ? 8.055 18.484 -54.969 1 95.56 116 ALA A C 1
ATOM 886 O O . ALA A 1 116 ? 7.469 18.938 -55.938 1 95.56 116 ALA A O 1
ATOM 887 N N . ARG A 1 117 ? 7.461 18.344 -53.844 1 95.69 117 ARG A N 1
ATOM 888 C CA . ARG A 1 117 ? 6.039 18.609 -53.688 1 95.69 117 ARG A CA 1
ATOM 889 C C . ARG A 1 117 ? 5.82 19.953 -53 1 95.69 117 ARG A C 1
ATOM 891 O O . ARG A 1 117 ? 4.699 20.281 -52.594 1 95.69 117 ARG A O 1
ATOM 898 N N . GLY A 1 118 ? 6.805 20.688 -52.719 1 94.38 118 GLY A N 1
ATOM 899 C CA . GLY A 1 118 ? 6.719 22.031 -52.188 1 94.38 118 GLY A CA 1
ATOM 900 C C . GLY A 1 118 ? 6.516 22.062 -50.688 1 94.38 118 GLY A C 1
ATOM 901 O O . GLY A 1 118 ? 5.996 23.031 -50.125 1 94.38 118 GLY A O 1
ATOM 902 N N . VAL A 1 119 ? 6.703 21.031 -49.969 1 96.94 119 VAL A N 1
ATOM 903 C CA . VAL A 1 119 ? 6.633 20.984 -48.531 1 96.94 119 VAL A CA 1
ATOM 904 C C . VAL A 1 119 ? 7.988 21.359 -47.938 1 96.94 119 VAL A C 1
ATOM 906 O O . VAL A 1 119 ? 9.016 20.781 -48.281 1 96.94 119 VAL A O 1
ATOM 909 N N . PRO A 1 120 ? 7.996 22.344 -47.031 1 95.56 120 PRO A N 1
ATOM 910 C CA . PRO A 1 120 ? 9.281 22.797 -46.5 1 95.56 120 PRO A CA 1
ATOM 911 C C . PRO A 1 120 ? 10.031 21.672 -45.781 1 95.56 120 PRO A C 1
ATOM 913 O O . PRO A 1 120 ? 9.469 21.016 -44.906 1 95.56 120 PRO A O 1
ATOM 916 N N . TYR A 1 121 ? 11.234 21.453 -46.125 1 95.5 121 TYR A N 1
ATOM 917 C CA . TYR A 1 121 ? 12.188 20.516 -45.531 1 95.5 121 TYR A CA 1
ATOM 918 C C . TYR A 1 121 ? 13.609 21.062 -45.625 1 95.5 121 TYR A C 1
ATOM 920 O O . TYR A 1 121 ? 13.969 21.734 -46.594 1 95.5 121 TYR A O 1
ATOM 928 N N . PRO A 1 122 ? 14.344 20.828 -44.594 1 93.5 122 PRO A N 1
ATOM 929 C CA . PRO A 1 122 ? 15.695 21.391 -44.688 1 93.5 122 PRO A CA 1
ATOM 930 C C . PRO A 1 122 ? 16.5 20.828 -45.844 1 93.5 122 PRO A C 1
ATOM 932 O O . PRO A 1 122 ? 16.391 19.641 -46.156 1 93.5 122 PRO A O 1
ATOM 935 N N . ALA A 1 123 ? 17.344 21.688 -46.344 1 91.06 123 ALA A N 1
ATOM 936 C CA . ALA A 1 123 ? 18.266 21.188 -47.375 1 91.06 123 ALA A CA 1
ATOM 937 C C . ALA A 1 123 ? 19.125 20.047 -46.812 1 91.06 123 ALA A C 1
ATOM 939 O O . ALA A 1 123 ? 19.703 20.172 -45.75 1 91.06 123 ALA A O 1
ATOM 940 N N . THR A 1 124 ? 19.109 18.922 -47.531 1 92.88 124 THR A N 1
ATOM 941 C CA . THR A 1 124 ? 19.75 17.703 -47.031 1 92.88 124 THR A CA 1
ATOM 942 C C . THR A 1 124 ? 20.688 17.125 -48.094 1 92.88 124 THR A C 1
ATOM 944 O O . THR A 1 124 ? 20.375 17.109 -49.281 1 92.88 124 THR A O 1
ATOM 947 N N . ARG A 1 125 ? 21.844 16.688 -47.719 1 91.38 125 ARG A N 1
ATOM 948 C CA . ARG A 1 125 ? 22.812 16.047 -48.594 1 91.38 125 ARG A CA 1
ATOM 949 C C . ARG A 1 125 ? 23.578 14.953 -47.875 1 91.38 125 ARG A C 1
ATOM 951 O O . ARG A 1 125 ? 23.766 15.016 -46.656 1 91.38 125 ARG A O 1
ATOM 958 N N . GLU A 1 126 ? 23.906 13.93 -48.625 1 91.06 126 GLU A N 1
ATOM 959 C CA . GLU A 1 126 ? 24.828 12.93 -48.062 1 91.06 126 GLU A CA 1
ATOM 960 C C . GLU A 1 126 ? 26.234 13.492 -47.969 1 91.06 126 GLU A C 1
ATOM 962 O O . GLU A 1 126 ? 26.719 14.18 -48.875 1 91.06 126 GLU A O 1
ATOM 967 N N . VAL A 1 127 ? 26.781 13.281 -46.875 1 89.62 127 VAL A N 1
ATOM 968 C CA . VAL A 1 127 ? 28.109 13.844 -46.656 1 89.62 127 VAL A CA 1
ATOM 969 C C . VAL A 1 127 ? 29.016 12.805 -46 1 89.62 127 VAL A C 1
ATOM 971 O O . VAL A 1 127 ? 28.547 11.961 -45.25 1 89.62 127 VAL A O 1
ATOM 974 N N . ARG A 1 128 ? 30.281 12.836 -46.281 1 85.19 128 ARG A N 1
ATOM 975 C CA . ARG A 1 128 ? 31.281 12 -45.625 1 85.19 128 ARG A CA 1
ATOM 976 C C . ARG A 1 128 ? 32.281 12.859 -44.875 1 85.19 128 ARG A C 1
ATOM 978 O O . ARG A 1 128 ? 32.938 12.398 -43.938 1 85.19 128 ARG A O 1
ATOM 985 N N . SER A 1 129 ? 32.594 14.023 -45.5 1 82.94 129 SER A N 1
ATOM 986 C CA . SER A 1 129 ? 33.594 14.938 -44.906 1 82.94 129 SER A CA 1
ATOM 987 C C . SER A 1 129 ? 33.125 16.391 -45.062 1 82.94 129 SER A C 1
ATOM 989 O O . SER A 1 129 ? 32.125 16.672 -45.688 1 82.94 129 SER A O 1
ATOM 991 N N . ALA A 1 130 ? 33.906 17.328 -44.438 1 85.75 130 ALA A N 1
ATOM 992 C CA . ALA A 1 130 ? 33.625 18.75 -44.5 1 85.75 130 ALA A CA 1
ATOM 993 C C . ALA A 1 130 ? 33.625 19.266 -45.938 1 85.75 130 ALA A C 1
ATOM 995 O O . ALA A 1 130 ? 32.938 20.219 -46.25 1 85.75 130 ALA A O 1
ATOM 996 N N . ALA A 1 131 ? 34.344 18.562 -46.781 1 84.25 131 ALA A N 1
ATOM 997 C CA . ALA A 1 131 ? 34.438 18.969 -48.188 1 84.25 131 ALA A CA 1
ATOM 998 C C . ALA A 1 131 ? 33.094 18.812 -48.906 1 84.25 131 ALA A C 1
ATOM 1000 O O . ALA A 1 131 ? 32.844 19.484 -49.906 1 84.25 131 ALA A O 1
ATOM 1001 N N . ASP A 1 132 ? 32.281 17.953 -48.375 1 87.25 132 ASP A N 1
ATOM 1002 C CA . ASP A 1 132 ? 31 17.641 -49 1 87.25 132 ASP A CA 1
ATOM 1003 C C . ASP A 1 132 ? 29.922 18.609 -48.562 1 87.25 132 ASP A C 1
ATOM 1005 O O . ASP A 1 132 ? 28.766 18.5 -49 1 87.25 132 ASP A O 1
ATOM 1009 N N . MET A 1 133 ? 30.25 19.547 -47.781 1 88.69 133 MET A N 1
ATOM 1010 C CA . MET A 1 133 ? 29.25 20.406 -47.156 1 88.69 133 MET A CA 1
ATOM 1011 C C . MET A 1 133 ? 28.906 21.578 -48.094 1 88.69 133 MET A C 1
ATOM 1013 O O . MET A 1 133 ? 28.172 22.484 -47.688 1 88.69 133 MET A O 1
ATOM 1017 N N . ASP A 1 134 ? 29.422 21.531 -49.281 1 81 134 ASP A N 1
ATOM 1018 C CA . ASP A 1 134 ? 29.125 22.594 -50.219 1 81 134 ASP A CA 1
ATOM 1019 C C . ASP A 1 134 ? 27.641 22.656 -50.531 1 81 134 ASP A C 1
ATOM 1021 O O . ASP A 1 134 ? 27.016 21.641 -50.844 1 81 134 ASP A O 1
ATOM 1025 N N . GLY A 1 135 ? 26.984 23.859 -50.375 1 81.5 135 GLY A N 1
ATOM 1026 C CA . GLY A 1 135 ? 25.562 24.016 -50.656 1 81.5 135 GLY A CA 1
ATOM 1027 C C . GLY A 1 135 ? 24.703 23.984 -49.406 1 81.5 135 GLY A C 1
ATOM 1028 O O . GLY A 1 135 ? 23.594 24.5 -49.375 1 81.5 135 GLY A O 1
ATOM 1029 N N . ILE A 1 136 ? 25.062 23.203 -48.406 1 88.56 136 ILE A N 1
ATOM 1030 C CA . ILE A 1 136 ? 24.312 23.156 -47.156 1 88.56 136 ILE A CA 1
ATOM 1031 C C . ILE A 1 136 ? 24.797 24.266 -46.219 1 88.56 136 ILE A C 1
ATOM 1033 O O . ILE A 1 136 ? 24 25.016 -45.688 1 88.56 136 ILE A O 1
ATOM 1037 N N . GLY A 1 137 ? 26.156 24.312 -46.125 1 87.06 137 GLY A N 1
ATOM 1038 C CA . GLY A 1 137 ? 26.766 25.312 -45.25 1 87.06 137 GLY A CA 1
ATOM 1039 C C . GLY A 1 137 ? 26.641 24.984 -43.781 1 87.06 137 GLY A C 1
ATOM 1040 O O . GLY A 1 137 ? 26.172 23.906 -43.406 1 87.06 137 GLY A O 1
ATOM 1041 N N . PHE A 1 138 ? 27.297 25.812 -42.875 1 89.56 138 PHE A N 1
ATOM 1042 C CA . PHE A 1 138 ? 27.234 25.719 -41.438 1 89.56 138 PHE A CA 1
ATOM 1043 C C . PHE A 1 138 ? 26.453 26.875 -40.844 1 89.56 138 PHE A C 1
ATOM 1045 O O . PHE A 1 138 ? 26.453 27.984 -41.375 1 89.56 138 PHE A O 1
ATOM 1052 N N . PRO A 1 139 ? 25.656 26.797 -39.719 1 90.62 139 PRO A N 1
ATOM 1053 C CA . PRO A 1 139 ? 25.578 25.547 -38.969 1 90.62 139 PRO A CA 1
ATOM 1054 C C . PRO A 1 139 ? 24.688 24.5 -39.625 1 90.62 139 PRO A C 1
ATOM 1056 O O . PRO A 1 139 ? 23.75 24.859 -40.344 1 90.62 139 PRO A O 1
ATOM 1059 N N . ALA A 1 140 ? 25.016 23.25 -39.438 1 92.69 140 ALA A N 1
ATOM 1060 C CA . ALA A 1 140 ? 24.266 22.141 -40 1 92.69 140 ALA A CA 1
ATOM 1061 C C . ALA A 1 140 ? 24.094 21 -39 1 92.69 140 ALA A C 1
ATOM 1063 O O . ALA A 1 140 ? 24.906 20.875 -38.062 1 92.69 140 ALA A O 1
ATOM 1064 N N . ILE A 1 141 ? 23 20.266 -39.156 1 92 141 ILE A N 1
ATOM 1065 C CA . ILE A 1 141 ? 22.797 19.062 -38.375 1 92 141 ILE A CA 1
ATOM 1066 C C . ILE A 1 141 ? 23.344 17.844 -39.125 1 92 141 ILE A C 1
ATOM 1068 O O . ILE A 1 141 ? 22.969 17.594 -40.281 1 92 141 ILE A O 1
ATOM 1072 N N . VAL A 1 142 ? 24.266 17.156 -38.562 1 89.38 142 VAL A N 1
ATOM 1073 C CA . VAL A 1 142 ? 24.797 15.938 -39.125 1 89.38 142 VAL A CA 1
ATOM 1074 C C . VAL A 1 142 ? 24.281 14.727 -38.344 1 89.38 142 VAL A C 1
ATOM 1076 O O . VAL A 1 142 ? 24.406 14.672 -37.125 1 89.38 142 VAL A O 1
ATOM 1079 N N . LYS A 1 143 ? 23.625 13.828 -39.031 1 87.56 143 LYS A N 1
ATOM 1080 C CA . LYS A 1 143 ? 23 12.68 -38.375 1 87.56 143 LYS A CA 1
ATOM 1081 C C . LYS A 1 143 ? 22.938 11.484 -39.312 1 87.56 143 LYS A C 1
ATOM 1083 O O . LYS A 1 143 ? 23.156 11.617 -40.5 1 87.56 143 LYS A O 1
ATOM 1088 N N . PRO A 1 144 ? 22.719 10.305 -38.75 1 83.75 144 PRO A N 1
ATOM 1089 C CA . PRO A 1 144 ? 22.516 9.133 -39.625 1 83.75 144 PRO A CA 1
ATOM 1090 C C . PRO A 1 144 ? 21.297 9.273 -40.531 1 83.75 144 PRO A C 1
ATOM 1092 O O . PRO A 1 144 ? 20.281 9.828 -40.094 1 83.75 144 PRO A O 1
ATOM 1095 N N . ARG A 1 145 ? 21.453 8.68 -41.656 1 85 145 ARG A N 1
ATOM 1096 C CA . ARG A 1 145 ? 20.391 8.727 -42.656 1 85 145 ARG A CA 1
ATOM 1097 C C . ARG A 1 145 ? 19.125 8.047 -42.125 1 85 145 ARG A C 1
ATOM 1099 O O . ARG A 1 145 ? 18.016 8.531 -42.344 1 85 145 ARG A O 1
ATOM 1106 N N . GLN A 1 146 ? 19.219 6.957 -41.375 1 80 146 GLN A N 1
ATOM 1107 C CA . GLN A 1 146 ? 18.062 6.207 -40.875 1 80 146 GLN A CA 1
ATOM 1108 C C . GLN A 1 146 ? 18.094 6.137 -39.344 1 80 146 GLN A C 1
ATOM 1110 O O . GLN A 1 146 ? 17.703 5.121 -38.75 1 80 146 GLN A O 1
ATOM 1115 N N . GLY A 1 147 ? 18.406 7.148 -38.688 1 73.44 147 GLY A N 1
ATOM 1116 C CA . GLY A 1 147 ? 18.5 7.137 -37.219 1 73.44 147 GLY A CA 1
ATOM 1117 C C . GLY A 1 147 ? 17.219 7.594 -36.531 1 73.44 147 GLY A C 1
ATOM 1118 O O . GLY A 1 147 ? 16.281 8.039 -37.188 1 73.44 147 GLY A O 1
ATOM 1119 N N . THR A 1 148 ? 16.969 7.188 -35.219 1 70.69 148 THR A N 1
ATOM 1120 C CA . THR A 1 148 ? 15.844 7.59 -34.406 1 70.69 148 THR A CA 1
ATOM 1121 C C . THR A 1 148 ? 16.312 8.031 -33.031 1 70.69 148 THR A C 1
ATOM 1123 O O . THR A 1 148 ? 17.438 7.723 -32.625 1 70.69 148 THR A O 1
ATOM 1126 N N . GLY A 1 149 ? 15.508 8.883 -32.312 1 69.31 149 GLY A N 1
ATOM 1127 C CA . GLY A 1 149 ? 15.734 9.211 -30.906 1 69.31 149 GLY A CA 1
ATOM 1128 C C . GLY A 1 149 ? 16.922 10.125 -30.703 1 69.31 149 GLY A C 1
ATOM 1129 O O . GLY A 1 149 ? 17.625 10.016 -29.688 1 69.31 149 GLY A O 1
ATOM 1130 N N . SER A 1 150 ? 17.344 10.867 -31.641 1 72.88 150 SER A N 1
ATOM 1131 C CA . SER A 1 150 ? 18.438 11.828 -31.578 1 72.88 150 SER A CA 1
ATOM 1132 C C . SER A 1 150 ? 19.797 11.117 -31.484 1 72.88 150 SER A C 1
ATOM 1134 O O . SER A 1 150 ? 20.797 11.719 -31.078 1 72.88 150 SER A O 1
ATOM 1136 N N . ILE A 1 151 ? 19.781 9.867 -31.75 1 75.69 151 ILE A N 1
ATOM 1137 C CA . ILE A 1 151 ? 21.031 9.117 -31.703 1 75.69 151 ILE A CA 1
ATOM 1138 C C . ILE A 1 151 ? 21.953 9.602 -32.812 1 75.69 151 ILE A C 1
ATOM 1140 O O . ILE A 1 151 ? 21.578 9.586 -34 1 75.69 151 ILE A O 1
ATOM 1144 N N . GLY A 1 152 ? 23.062 10.086 -32.5 1 76.19 152 GLY A N 1
ATOM 1145 C CA . GLY A 1 152 ? 24.094 10.484 -33.469 1 76.19 152 GLY A CA 1
ATOM 1146 C C . GLY A 1 152 ? 23.844 11.859 -34.062 1 76.19 152 GLY A C 1
ATOM 1147 O O . GLY A 1 152 ? 24.562 12.289 -34.969 1 76.19 152 GLY A O 1
ATOM 1148 N N . VAL A 1 153 ? 22.844 12.547 -33.625 1 81.06 153 VAL A N 1
ATOM 1149 C CA . VAL A 1 153 ? 22.516 13.875 -34.156 1 81.06 153 VAL A CA 1
ATOM 1150 C C . VAL A 1 153 ? 23.438 14.914 -33.531 1 81.06 153 VAL A C 1
ATOM 1152 O O . VAL A 1 153 ? 23.562 14.992 -32.312 1 81.06 153 VAL A O 1
ATOM 1155 N N . ARG A 1 154 ? 24.047 15.727 -34.375 1 83 154 ARG A N 1
ATOM 1156 C CA . ARG A 1 154 ? 24.984 16.734 -33.875 1 83 154 ARG A CA 1
ATOM 1157 C C . ARG A 1 154 ? 24.844 18.031 -34.688 1 83 154 ARG A C 1
ATOM 1159 O O . ARG A 1 154 ? 24.703 18 -35.906 1 83 154 ARG A O 1
ATOM 1166 N N . LEU A 1 155 ? 24.812 19.062 -33.969 1 89.44 155 LEU A N 1
ATOM 1167 C CA . LEU A 1 155 ? 24.938 20.359 -34.625 1 89.44 155 LEU A CA 1
ATOM 1168 C C . LEU A 1 155 ? 26.406 20.672 -34.906 1 89.44 155 LEU A C 1
ATOM 1170 O O . LEU A 1 155 ? 27.234 20.703 -33.969 1 89.44 155 LEU A O 1
ATOM 1174 N N . VAL A 1 156 ? 26.703 20.797 -36.125 1 89.5 156 VAL A N 1
ATOM 1175 C CA . VAL A 1 156 ? 28.047 21.141 -36.531 1 89.5 156 VAL A CA 1
ATOM 1176 C C . VAL A 1 156 ? 28.109 22.594 -37 1 89.5 156 VAL A C 1
ATOM 1178 O O . VAL A 1 156 ? 27.422 22.969 -37.969 1 89.5 156 VAL A O 1
ATOM 1181 N N . THR A 1 157 ? 28.906 23.375 -36.312 1 90.69 157 THR A N 1
ATOM 1182 C CA . THR A 1 157 ? 28.922 24.797 -36.625 1 90.69 157 THR A CA 1
ATOM 1183 C C . THR A 1 157 ? 30.094 25.141 -37.531 1 90.69 157 THR A C 1
ATOM 1185 O O . THR A 1 157 ? 30.125 26.219 -38.125 1 90.69 157 THR A O 1
ATOM 1188 N N . GLU A 1 158 ? 31.125 24.25 -37.594 1 89.75 158 GLU A N 1
ATOM 1189 C CA . GLU A 1 158 ? 32.312 24.453 -38.438 1 89.75 158 GLU A CA 1
ATOM 1190 C C . GLU A 1 158 ? 32.875 23.125 -38.906 1 89.75 158 GLU A C 1
ATOM 1192 O O . GLU A 1 158 ? 32.5 22.062 -38.438 1 89.75 158 GLU A O 1
ATOM 1197 N N . ALA A 1 159 ? 33.719 23.219 -39.906 1 87.44 159 ALA A N 1
ATOM 1198 C CA . ALA A 1 159 ? 34.281 22.031 -40.562 1 87.44 159 ALA A CA 1
ATOM 1199 C C . ALA A 1 159 ? 34.938 21.109 -39.531 1 87.44 159 ALA A C 1
ATOM 1201 O O . ALA A 1 159 ? 34.906 19.891 -39.688 1 87.44 159 ALA A O 1
ATOM 1202 N N . ARG A 1 160 ? 35.531 21.688 -38.594 1 83.25 160 ARG A N 1
ATOM 1203 C CA . ARG A 1 160 ? 36.281 20.906 -37.625 1 83.25 160 ARG A CA 1
ATOM 1204 C C . ARG A 1 160 ? 35.344 20.031 -36.781 1 83.25 160 ARG A C 1
ATOM 1206 O O . ARG A 1 160 ? 35.75 19.031 -36.188 1 83.25 160 ARG A O 1
ATOM 1213 N N . GLY A 1 161 ? 34.062 20.344 -36.719 1 85.31 161 GLY A N 1
ATOM 1214 C CA . GLY A 1 161 ? 33.094 19.625 -35.906 1 85.31 161 GLY A CA 1
ATOM 1215 C C . GLY A 1 161 ? 32.5 18.422 -36.594 1 85.31 161 GLY A C 1
ATOM 1216 O O . GLY A 1 161 ? 31.719 17.672 -36 1 85.31 161 GLY A O 1
ATOM 1217 N N . MET A 1 162 ? 32.875 18.172 -37.781 1 86.81 162 MET A N 1
ATOM 1218 C CA . MET A 1 162 ? 32.344 17.062 -38.531 1 86.81 162 MET A CA 1
ATOM 1219 C C . MET A 1 162 ? 32.75 15.727 -37.938 1 86.81 162 MET A C 1
ATOM 1221 O O . MET A 1 162 ? 33.875 15.586 -37.438 1 86.81 162 MET A O 1
ATOM 1225 N N . PRO A 1 163 ? 31.797 14.758 -37.906 1 82.88 163 PRO A N 1
ATOM 1226 C CA . PRO A 1 163 ? 32.188 13.43 -37.406 1 82.88 163 PRO A CA 1
ATOM 1227 C C . PRO A 1 163 ? 33.25 12.758 -38.281 1 82.88 163 PRO A C 1
ATOM 1229 O O . PRO A 1 163 ? 33.469 13.195 -39.406 1 82.88 163 PRO A O 1
ATOM 1232 N N . ASP A 1 164 ? 33.844 11.688 -37.719 1 78.88 164 ASP A N 1
ATOM 1233 C CA . ASP A 1 164 ? 34.875 10.93 -38.438 1 78.88 164 ASP A CA 1
ATOM 1234 C C . ASP A 1 164 ? 34.312 10.344 -39.75 1 78.88 164 ASP A C 1
ATOM 1236 O O . ASP A 1 164 ? 33.25 9.719 -39.719 1 78.88 164 ASP A O 1
ATOM 1240 N N . ALA A 1 165 ? 34.969 10.547 -40.781 1 73.56 165 ALA A N 1
ATOM 1241 C CA . ALA A 1 165 ? 34.531 10.117 -42.094 1 73.56 165 ALA A CA 1
ATOM 1242 C C . ALA A 1 165 ? 34.344 8.602 -42.156 1 73.56 165 ALA A C 1
ATOM 1244 O O . ALA A 1 165 ? 33.562 8.102 -42.938 1 73.56 165 ALA A O 1
ATOM 1245 N N . GLN A 1 166 ? 35 7.824 -41.312 1 68.69 166 GLN A N 1
ATOM 1246 C CA . GLN A 1 166 ? 34.906 6.367 -41.281 1 68.69 166 GLN A CA 1
ATOM 1247 C C . GLN A 1 166 ? 33.594 5.895 -40.688 1 68.69 166 GLN A C 1
ATOM 1249 O O . GLN A 1 166 ? 33.188 4.758 -40.906 1 68.69 166 GLN A O 1
ATOM 1254 N N . GLU A 1 167 ? 33 6.789 -40.062 1 71.19 167 GLU A N 1
ATOM 1255 C CA . GLU A 1 167 ? 31.75 6.418 -39.406 1 71.19 167 GLU A CA 1
ATOM 1256 C C . GLU A 1 167 ? 30.547 6.633 -40.312 1 71.19 167 GLU A C 1
ATOM 1258 O O . GLU A 1 167 ? 29.422 6.242 -39.938 1 71.19 167 GLU A O 1
ATOM 1263 N N . GLY A 1 168 ? 30.906 7.293 -41.469 1 66.5 168 GLY A N 1
ATOM 1264 C CA . GLY A 1 168 ? 29.797 7.602 -42.375 1 66.5 168 GLY A CA 1
ATOM 1265 C C . GLY A 1 168 ? 29.5 6.488 -43.375 1 66.5 168 GLY A C 1
ATOM 1266 O O . GLY A 1 168 ? 30 5.371 -43.219 1 66.5 168 GLY A O 1
ATOM 1267 N N . PRO A 1 169 ? 28.531 6.66 -44.25 1 76.56 169 PRO A N 1
ATOM 1268 C CA . PRO A 1 169 ? 28.031 7.988 -44.625 1 76.56 169 PRO A CA 1
ATOM 1269 C C . PRO A 1 169 ? 26.984 8.531 -43.656 1 76.56 169 PRO A C 1
ATOM 1271 O O . PRO A 1 169 ? 26.281 7.754 -43 1 76.56 169 PRO A O 1
ATOM 1274 N N . TRP A 1 170 ? 27.062 9.883 -43.5 1 87.75 170 TRP A N 1
ATOM 1275 C CA . TRP A 1 170 ? 26.078 10.68 -42.781 1 87.75 170 TRP A CA 1
ATOM 1276 C C . TRP A 1 170 ? 25.266 11.539 -43.75 1 87.75 170 TRP A C 1
ATOM 1278 O O . TRP A 1 170 ? 25.516 11.539 -44.938 1 87.75 170 TRP A O 1
ATOM 1288 N N . ILE A 1 171 ? 24.203 12.078 -43.219 1 91.31 171 ILE A N 1
ATOM 1289 C CA . ILE A 1 171 ? 23.531 13.164 -43.938 1 91.31 171 ILE A CA 1
ATOM 1290 C C . ILE A 1 171 ? 23.734 14.477 -43.156 1 91.31 171 ILE A C 1
ATOM 1292 O O . ILE A 1 171 ? 23.875 14.477 -41.938 1 91.31 171 ILE A O 1
ATOM 1296 N N . ALA A 1 172 ? 23.859 15.5 -43.906 1 92.44 172 ALA A N 1
ATOM 1297 C CA . ALA A 1 172 ? 23.875 16.844 -43.344 1 92.44 172 ALA A CA 1
ATOM 1298 C C . ALA A 1 172 ? 22.641 17.625 -43.75 1 92.44 172 ALA A C 1
ATOM 1300 O O . ALA A 1 172 ? 22.203 17.562 -44.906 1 92.44 172 ALA A O 1
ATOM 1301 N N . GLN A 1 173 ? 22.016 18.266 -42.781 1 92.94 173 GLN A N 1
ATOM 1302 C CA . GLN A 1 173 ? 20.859 19.109 -43 1 92.94 173 GLN A CA 1
ATOM 1303 C C . GLN A 1 173 ? 21.109 20.531 -42.5 1 92.94 173 GLN A C 1
ATOM 1305 O O . GLN A 1 173 ? 21.719 20.734 -41.469 1 92.94 173 GLN A O 1
ATOM 1310 N N . ARG A 1 174 ? 20.672 21.5 -43.344 1 92.25 174 ARG A N 1
ATOM 1311 C CA . ARG A 1 174 ? 20.75 22.875 -42.844 1 92.25 174 ARG A CA 1
ATOM 1312 C C . ARG A 1 174 ? 20.016 23.016 -41.531 1 92.25 174 ARG A C 1
ATOM 1314 O O . ARG A 1 174 ? 18.906 22.5 -41.344 1 92.25 174 ARG A O 1
ATOM 1321 N N . PHE A 1 175 ? 20.719 23.75 -40.562 1 91.06 175 PHE A N 1
ATOM 1322 C CA . PHE A 1 175 ? 20.125 23.938 -39.219 1 91.06 175 PHE A CA 1
ATOM 1323 C C . PHE A 1 175 ? 18.875 24.812 -39.312 1 91.06 175 PHE A C 1
ATOM 1325 O O . PHE A 1 175 ? 18.906 25.891 -39.906 1 91.06 175 PHE A O 1
ATOM 1332 N N . VAL A 1 176 ? 17.797 24.281 -38.875 1 91.25 176 VAL A N 1
ATOM 1333 C CA . VAL A 1 176 ? 16.547 25 -38.844 1 91.25 176 VAL A CA 1
ATOM 1334 C C . VAL A 1 176 ? 16.312 25.594 -37.469 1 91.25 176 VAL A C 1
ATOM 1336 O O . VAL A 1 176 ? 16.188 24.859 -36.469 1 91.25 176 VAL A O 1
ATOM 1339 N N . GLU A 1 177 ? 16.266 26.906 -37.375 1 89.31 177 GLU A N 1
ATOM 1340 C CA . GLU A 1 177 ? 15.984 27.578 -36.125 1 89.31 177 GLU A CA 1
ATOM 1341 C C . GLU A 1 177 ? 14.484 27.562 -35.812 1 89.31 177 GLU A C 1
ATOM 1343 O O . GLU A 1 177 ? 13.672 27.266 -36.688 1 89.31 177 GLU A O 1
ATOM 1348 N N . GLY A 1 178 ? 14.164 27.859 -34.531 1 91.75 178 GLY A N 1
ATOM 1349 C CA . GLY A 1 178 ? 12.773 28 -34.156 1 91.75 178 GLY A CA 1
ATOM 1350 C C . GLY A 1 178 ? 12.359 27.016 -33.062 1 91.75 178 GLY A C 1
ATOM 1351 O O . GLY A 1 178 ? 13.211 26.375 -32.438 1 91.75 178 GLY A O 1
ATOM 1352 N N . THR A 1 179 ? 11.016 27 -32.812 1 94 179 THR A N 1
ATOM 1353 C CA . THR A 1 179 ? 10.445 26.156 -31.75 1 94 179 THR A CA 1
ATOM 1354 C C . THR A 1 179 ? 10.023 24.797 -32.312 1 94 179 THR A C 1
ATOM 1356 O O . THR A 1 179 ? 9.461 24.719 -33.406 1 94 179 THR A O 1
ATOM 1359 N N . GLU A 1 180 ? 10.359 23.781 -31.625 1 95.19 180 GLU A N 1
ATOM 1360 C CA . GLU A 1 180 ? 10.062 22.438 -32.062 1 95.19 180 GLU A CA 1
ATOM 1361 C C . GLU A 1 180 ? 8.68 21.984 -31.594 1 95.19 180 GLU A C 1
ATOM 1363 O O . GLU A 1 180 ? 8.305 22.219 -30.453 1 95.19 180 GLU A O 1
ATOM 1368 N N . PHE A 1 181 ? 7.93 21.406 -32.5 1 97.38 181 PHE A N 1
ATOM 1369 C CA . PHE A 1 181 ? 6.613 20.828 -32.25 1 97.38 181 PHE A CA 1
ATOM 1370 C C . PHE A 1 181 ? 6.512 19.438 -32.844 1 97.38 181 PHE A C 1
ATOM 1372 O O . PHE A 1 181 ? 7.383 19.016 -33.625 1 97.38 181 PHE A O 1
ATOM 1379 N N . SER A 1 182 ? 5.609 18.719 -32.469 1 97.25 182 SER A N 1
ATOM 1380 C CA . SER A 1 182 ? 5.199 17.516 -33.156 1 97.25 182 SER A CA 1
ATOM 1381 C C . SER A 1 182 ? 3.686 17.469 -33.344 1 97.25 182 SER A C 1
ATOM 1383 O O . SER A 1 182 ? 2.943 18.125 -32.625 1 97.25 182 SER A O 1
ATOM 1385 N N . VAL A 1 183 ? 3.262 16.812 -34.344 1 98 183 VAL A N 1
ATOM 1386 C CA . VAL A 1 183 ? 1.849 16.609 -34.656 1 98 183 VAL A CA 1
ATOM 1387 C C . VAL A 1 183 ? 1.523 15.125 -34.688 1 98 183 VAL A C 1
ATOM 1389 O O . VAL A 1 183 ? 2.172 14.359 -35.406 1 98 183 VAL A O 1
ATOM 1392 N N . GLU A 1 184 ? 0.602 14.766 -33.844 1 96.62 184 GLU A N 1
ATOM 1393 C CA . GLU A 1 184 ? 0.094 13.398 -33.875 1 96.62 184 GLU A CA 1
ATOM 1394 C C . GLU A 1 184 ? -1.129 13.281 -34.781 1 96.62 184 GLU A C 1
ATOM 1396 O O . GLU A 1 184 ? -2.059 14.078 -34.688 1 96.62 184 GLU A O 1
ATOM 1401 N N . THR A 1 185 ? -1.104 12.336 -35.688 1 96.88 185 THR A N 1
ATOM 1402 C CA . THR A 1 185 ? -2.219 12.109 -36.594 1 96.88 185 THR A CA 1
ATOM 1403 C C . THR A 1 185 ? -2.562 10.625 -36.688 1 96.88 185 THR A C 1
ATOM 1405 O O . THR A 1 185 ? -1.77 9.781 -36.281 1 96.88 185 THR A O 1
ATOM 1408 N N . PHE A 1 186 ? -3.691 10.305 -37.062 1 95.94 186 PHE A N 1
ATOM 1409 C CA . PHE A 1 186 ? -4.109 8.977 -37.5 1 95.94 186 PHE A CA 1
ATOM 1410 C C . PHE A 1 186 ? -4.734 9.031 -38.875 1 95.94 186 PHE A C 1
ATOM 1412 O O . PHE A 1 186 ? -5.742 9.711 -39.094 1 95.94 186 PHE A O 1
ATOM 1419 N N . SER A 1 187 ? -4.148 8.344 -39.875 1 96.62 187 SER A N 1
ATOM 1420 C CA . SER A 1 187 ? -4.613 8.391 -41.25 1 96.62 187 SER A CA 1
ATOM 1421 C C . SER A 1 187 ? -5.48 7.184 -41.594 1 96.62 187 SER A C 1
ATOM 1423 O O . SER A 1 187 ? -5.238 6.082 -41.094 1 96.62 187 SER A O 1
ATOM 1425 N N . ASP A 1 188 ? -6.484 7.391 -42.344 1 95.31 188 ASP A N 1
ATOM 1426 C CA . ASP A 1 188 ? -7.332 6.324 -42.875 1 95.31 188 ASP A CA 1
ATOM 1427 C C . ASP A 1 188 ? -7.91 6.707 -44.219 1 95.31 188 ASP A C 1
ATOM 1429 O O . ASP A 1 188 ? -7.363 7.562 -44.938 1 95.31 188 ASP A O 1
ATOM 1433 N N . GLY A 1 189 ? -8.93 5.969 -44.719 1 93.12 189 GLY A N 1
ATOM 1434 C CA . GLY A 1 189 ? -9.516 6.215 -46.031 1 93.12 189 GLY A CA 1
ATOM 1435 C C . GLY A 1 189 ? -10.109 7.602 -46.188 1 93.12 189 GLY A C 1
ATOM 1436 O O . GLY A 1 189 ? -10.242 8.125 -47.281 1 93.12 189 GLY A O 1
ATOM 1437 N N . ALA A 1 190 ? -10.367 8.273 -45.062 1 93.94 190 ALA A N 1
ATOM 1438 C CA . ALA A 1 190 ? -11 9.586 -45.062 1 93.94 190 ALA A CA 1
ATOM 1439 C C . ALA A 1 190 ? -9.953 10.695 -45.031 1 93.94 190 ALA A C 1
ATOM 1441 O O . ALA A 1 190 ? -10.273 11.875 -45.219 1 93.94 190 ALA A O 1
ATOM 1442 N N . GLY A 1 191 ? -8.773 10.375 -44.781 1 95.62 191 GLY A N 1
ATOM 1443 C CA . GLY A 1 191 ? -7.703 11.359 -44.75 1 95.62 191 GLY A CA 1
ATOM 1444 C C . GLY A 1 191 ? -6.867 11.281 -43.469 1 95.62 191 GLY A C 1
ATOM 1445 O O . GLY A 1 191 ? -6.715 10.203 -42.906 1 95.62 191 GLY A O 1
ATOM 1446 N N . HIS A 1 192 ? -6.188 12.406 -43.219 1 97.12 192 HIS A N 1
ATOM 1447 C CA . HIS A 1 192 ? -5.336 12.477 -42.031 1 97.12 192 HIS A CA 1
ATOM 1448 C C . HIS A 1 192 ? -6.051 13.172 -40.875 1 97.12 192 HIS A C 1
ATOM 1450 O O . HIS A 1 192 ? -6.316 14.375 -40.938 1 97.12 192 HIS A O 1
ATOM 1456 N N . HIS A 1 193 ? -6.395 12.445 -39.812 1 95.88 193 HIS A N 1
ATOM 1457 C CA . HIS A 1 193 ? -7.027 13.008 -38.625 1 95.88 193 HIS A CA 1
ATOM 1458 C C . HIS A 1 193 ? -5.988 13.555 -37.656 1 95.88 193 HIS A C 1
ATOM 1460 O O . HIS A 1 193 ? -5.211 12.797 -37.094 1 95.88 193 HIS A O 1
ATOM 1466 N N . VAL A 1 194 ? -5.984 14.859 -37.469 1 96.25 194 VAL A N 1
ATOM 1467 C CA . VAL A 1 194 ? -5.035 15.492 -36.562 1 96.25 194 VAL A CA 1
ATOM 1468 C C . VAL A 1 194 ? -5.508 15.328 -35.125 1 96.25 194 VAL A C 1
ATOM 1470 O O . VAL A 1 194 ? -6.629 15.711 -34.781 1 96.25 194 VAL A O 1
ATOM 1473 N N . LEU A 1 195 ? -4.727 14.797 -34.281 1 94.62 195 LEU A N 1
ATOM 1474 C CA . LEU A 1 195 ? -5.09 14.547 -32.906 1 94.62 195 LEU A CA 1
ATOM 1475 C C . LEU A 1 195 ? -4.668 15.711 -32 1 94.62 195 LEU A C 1
ATOM 1477 O O . LEU A 1 195 ? -5.465 16.219 -31.203 1 94.62 195 LEU A O 1
ATOM 1481 N N . ALA A 1 196 ? -3.338 16.109 -32.125 1 94.94 196 ALA A N 1
ATOM 1482 C CA . ALA A 1 196 ? -2.863 17.219 -31.297 1 94.94 196 ALA A CA 1
ATOM 1483 C C . ALA A 1 196 ? -1.527 17.75 -31.812 1 94.94 196 ALA A C 1
ATOM 1485 O O . ALA A 1 196 ? -0.808 17.047 -32.531 1 94.94 196 ALA A O 1
ATOM 1486 N N . VAL A 1 197 ? -1.266 18.969 -31.5 1 97.12 197 VAL A N 1
ATOM 1487 C CA . VAL A 1 197 ? 0.047 19.578 -31.656 1 97.12 197 VAL A CA 1
ATOM 1488 C C . VAL A 1 197 ? 0.753 19.672 -30.312 1 97.12 197 VAL A C 1
ATOM 1490 O O . VAL A 1 197 ? 0.197 20.203 -29.344 1 97.12 197 VAL A O 1
ATOM 1493 N N . THR A 1 198 ? 1.873 19.125 -30.203 1 97.56 198 THR A N 1
ATOM 1494 C CA . THR A 1 198 ? 2.65 19.078 -28.969 1 97.56 198 THR A CA 1
ATOM 1495 C C . THR A 1 198 ? 3.848 20.016 -29.062 1 97.56 198 THR A C 1
ATOM 1497 O O . THR A 1 198 ? 4.562 20.031 -30.062 1 97.56 198 THR A O 1
ATOM 1500 N N . ARG A 1 199 ? 4.059 20.844 -28.078 1 97.75 199 ARG A N 1
ATOM 1501 C CA . ARG A 1 199 ? 5.281 21.641 -28 1 97.75 199 ARG A CA 1
ATOM 1502 C C . ARG A 1 199 ? 6.367 20.891 -27.234 1 97.75 199 ARG A C 1
ATOM 1504 O O . ARG A 1 199 ? 6.105 20.312 -26.172 1 97.75 199 ARG A O 1
ATOM 1511 N N . LYS A 1 200 ? 7.559 20.953 -27.75 1 96.38 200 LYS A N 1
ATOM 1512 C CA . LYS A 1 200 ? 8.688 20.266 -27.125 1 96.38 200 LYS A CA 1
ATOM 1513 C C . LYS A 1 200 ? 9.719 21.25 -26.594 1 96.38 200 LYS A C 1
ATOM 1515 O O . LYS A 1 200 ? 9.969 22.297 -27.219 1 96.38 200 LYS A O 1
ATOM 1520 N N . TYR A 1 201 ? 10.203 20.969 -25.453 1 94.81 201 TYR A N 1
ATOM 1521 C CA . TYR A 1 201 ? 11.266 21.75 -24.828 1 94.81 201 TYR A CA 1
ATOM 1522 C C . TYR A 1 201 ? 12.57 20.969 -24.781 1 94.81 201 TYR A C 1
ATOM 1524 O O . TYR A 1 201 ? 12.625 19.875 -24.188 1 94.81 201 TYR A O 1
ATOM 1532 N N . LEU A 1 202 ? 13.547 21.5 -25.391 1 91.88 202 LEU A N 1
ATOM 1533 C CA . LEU A 1 202 ? 14.828 20.812 -25.531 1 91.88 202 LEU A CA 1
ATOM 1534 C C . LEU A 1 202 ? 15.945 21.594 -24.844 1 91.88 202 LEU A C 1
ATOM 1536 O O . LEU A 1 202 ? 15.773 22.766 -24.516 1 91.88 202 LEU A O 1
ATOM 1540 N N . THR A 1 203 ? 17.078 20.906 -24.609 1 86.88 203 THR A N 1
ATOM 1541 C CA . THR A 1 203 ? 18.281 21.594 -24.156 1 86.88 203 THR A CA 1
ATOM 1542 C C . THR A 1 203 ? 18.812 22.516 -25.25 1 86.88 203 THR A C 1
ATOM 1544 O O . THR A 1 203 ? 18.406 22.406 -26.422 1 86.88 203 THR A O 1
ATOM 1547 N N . GLN A 1 204 ? 19.656 23.328 -24.875 1 82.19 204 GLN A N 1
ATOM 1548 C CA . GLN A 1 204 ? 20.297 24.234 -25.828 1 82.19 204 GLN A CA 1
ATOM 1549 C C . GLN A 1 204 ? 21.312 23.516 -26.688 1 82.19 204 GLN A C 1
ATOM 1551 O O . GLN A 1 204 ? 21.844 22.469 -26.297 1 82.19 204 GLN A O 1
ATOM 1556 N N . PRO A 1 205 ? 21.438 24.047 -27.953 1 81.44 205 PRO A N 1
ATOM 1557 C CA . PRO A 1 205 ? 22.531 23.5 -28.75 1 81.44 205 PRO A CA 1
ATOM 1558 C C . PRO A 1 205 ? 23.844 23.422 -27.984 1 81.44 205 PRO A C 1
ATOM 1560 O O . PRO A 1 205 ? 24.109 24.25 -27.109 1 81.44 205 PRO A O 1
ATOM 1563 N N . PRO A 1 206 ? 24.688 22.375 -28.203 1 79.31 206 PRO A N 1
ATOM 1564 C CA . PRO A 1 206 ? 24.641 21.516 -29.406 1 79.31 206 PRO A CA 1
ATOM 1565 C C . PRO A 1 206 ? 23.797 20.266 -29.203 1 79.31 206 PRO A C 1
ATOM 1567 O O . PRO A 1 206 ? 23.672 19.438 -30.109 1 79.31 206 PRO A O 1
ATOM 1570 N N . HIS A 1 207 ? 23.297 20.141 -28 1 79 207 HIS A N 1
ATOM 1571 C CA . HIS A 1 207 ? 22.5 18.938 -27.766 1 79 207 HIS A CA 1
ATOM 1572 C C . HIS A 1 207 ? 21.016 19.25 -27.797 1 79 207 HIS A C 1
ATOM 1574 O O . HIS A 1 207 ? 20.609 20.391 -27.516 1 79 207 HIS A O 1
ATOM 1580 N N . PHE A 1 208 ? 20.188 18.469 -28.234 1 83.75 208 PHE A N 1
ATOM 1581 C CA . PHE A 1 208 ? 18.75 18.656 -28.375 1 83.75 208 PHE A CA 1
ATOM 1582 C C . PHE A 1 208 ? 17.984 17.594 -27.594 1 83.75 208 PHE A C 1
ATOM 1584 O O . PHE A 1 208 ? 17.062 16.969 -28.125 1 83.75 208 PHE A O 1
ATOM 1591 N N . LEU A 1 209 ? 18.453 17.406 -26.359 1 87.44 209 LEU A N 1
ATOM 1592 C CA . LEU A 1 209 ? 17.734 16.453 -25.5 1 87.44 209 LEU A CA 1
ATOM 1593 C C . LEU A 1 209 ? 16.375 17.016 -25.094 1 87.44 209 LEU A C 1
ATOM 1595 O O . LEU A 1 209 ? 16.281 18.141 -24.609 1 87.44 209 LEU A O 1
ATOM 1599 N N . GLU A 1 210 ? 15.344 16.281 -25.344 1 91.81 210 GLU A N 1
ATOM 1600 C CA . GLU A 1 210 ? 14 16.688 -24.953 1 91.81 210 GLU A CA 1
ATOM 1601 C C . GLU A 1 210 ? 13.836 16.641 -23.422 1 91.81 210 GLU A C 1
ATOM 1603 O O . GLU A 1 210 ? 14.055 15.602 -22.812 1 91.81 210 GLU A O 1
ATOM 1608 N N . LEU A 1 211 ? 13.344 17.734 -22.828 1 94.06 211 LEU A N 1
ATOM 1609 C CA . LEU A 1 211 ? 13.266 17.844 -21.375 1 94.06 211 LEU A CA 1
ATOM 1610 C C . LEU A 1 211 ? 11.812 17.875 -20.906 1 94.06 211 LEU A C 1
ATOM 1612 O O . LEU A 1 211 ? 11.508 17.562 -19.75 1 94.06 211 LEU A O 1
ATOM 1616 N N . ALA A 1 212 ? 10.969 18.297 -21.766 1 96.88 212 ALA A N 1
ATOM 1617 C CA . ALA A 1 212 ? 9.555 18.391 -21.422 1 96.88 212 ALA A CA 1
ATOM 1618 C C . ALA A 1 212 ? 8.68 18.516 -22.672 1 96.88 212 ALA A C 1
ATOM 1620 O O . ALA A 1 212 ? 9.172 18.891 -23.734 1 96.88 212 ALA A O 1
ATOM 1621 N N . HIS A 1 213 ? 7.5 18.109 -22.594 1 97.81 213 HIS A N 1
ATOM 1622 C CA . HIS A 1 213 ? 6.469 18.297 -23.609 1 97.81 213 HIS A CA 1
ATOM 1623 C C . HIS A 1 213 ? 5.188 18.844 -23 1 97.81 213 HIS A C 1
ATOM 1625 O O . HIS A 1 213 ? 4.883 18.578 -21.828 1 97.81 213 HIS A O 1
ATOM 1631 N N . VAL A 1 214 ? 4.488 19.641 -23.75 1 97.38 214 VAL A N 1
ATOM 1632 C CA . VAL A 1 214 ? 3.174 20.109 -23.328 1 97.38 214 VAL A CA 1
ATOM 1633 C C . VAL A 1 214 ? 2.174 19.922 -24.469 1 97.38 214 VAL A C 1
ATOM 1635 O O . VAL A 1 214 ? 2.494 20.172 -25.641 1 97.38 214 VAL A O 1
ATOM 1638 N N . LEU A 1 215 ? 1.041 19.422 -24.141 1 96 215 LEU A N 1
ATOM 1639 C CA . LEU A 1 215 ? -0.015 19.109 -25.094 1 96 215 LEU A CA 1
ATOM 1640 C C . LEU A 1 215 ? -1.383 19.484 -24.531 1 96 215 LEU A C 1
ATOM 1642 O O . LEU A 1 215 ? -1.688 19.203 -23.375 1 96 215 LEU A O 1
ATOM 1646 N N . PRO A 1 216 ? -2.285 20.172 -25.391 1 94.81 216 PRO A N 1
ATOM 1647 C CA . PRO A 1 216 ? -1.966 20.797 -26.672 1 94.81 216 PRO A CA 1
ATOM 1648 C C . PRO A 1 216 ? -1.011 21.984 -26.531 1 94.81 216 PRO A C 1
ATOM 1650 O O . PRO A 1 216 ? -0.934 22.594 -25.453 1 94.81 216 PRO A O 1
ATOM 1653 N N . ALA A 1 217 ? -0.31 22.281 -27.594 1 96.06 217 ALA A N 1
ATOM 1654 C CA . ALA A 1 217 ? 0.667 23.359 -27.578 1 96.06 217 ALA A CA 1
ATOM 1655 C C . ALA A 1 217 ? -0.013 24.719 -27.375 1 96.06 217 ALA A C 1
ATOM 1657 O O . ALA A 1 217 ? -1.142 24.922 -27.828 1 96.06 217 ALA A O 1
ATOM 1658 N N . ASP A 1 218 ? 0.671 25.641 -26.641 1 91.69 218 ASP A N 1
ATOM 1659 C CA . ASP A 1 218 ? 0.188 27 -26.406 1 91.69 218 ASP A CA 1
ATOM 1660 C C . ASP A 1 218 ? 0.588 27.922 -27.547 1 91.69 218 ASP A C 1
ATOM 1662 O O . ASP A 1 218 ? 1.454 28.781 -27.375 1 91.69 218 ASP A O 1
ATOM 1666 N N . ILE A 1 219 ? 0.053 27.75 -28.656 1 93.12 219 ILE A N 1
ATOM 1667 C CA . ILE A 1 219 ? 0.371 28.578 -29.812 1 93.12 219 ILE A CA 1
ATOM 1668 C C . ILE A 1 219 ? -0.911 29.172 -30.391 1 93.12 219 ILE A C 1
ATOM 1670 O O . ILE A 1 219 ? -2.014 28.734 -30.062 1 93.12 219 ILE A O 1
ATOM 1674 N N . SER A 1 220 ? -0.762 30.219 -31.25 1 92.94 220 SER A N 1
ATOM 1675 C CA . SER A 1 220 ? -1.911 30.859 -31.875 1 92.94 220 SER A CA 1
ATOM 1676 C C . SER A 1 220 ? -2.617 29.922 -32.844 1 92.94 220 SER A C 1
ATOM 1678 O O . SER A 1 220 ? -1.99 29.016 -33.406 1 92.94 220 SER A O 1
ATOM 1680 N N . PRO A 1 221 ? -3.883 30.078 -33.031 1 91.94 221 PRO A N 1
ATOM 1681 C CA . PRO A 1 221 ? -4.617 29.234 -34 1 91.94 221 PRO A CA 1
ATOM 1682 C C . PRO A 1 221 ? -4.016 29.281 -35.406 1 91.94 221 PRO A C 1
ATOM 1684 O O . PRO A 1 221 ? -4.012 28.266 -36.094 1 91.94 221 PRO A O 1
ATOM 1687 N N . ASP A 1 222 ? -3.475 30.406 -35.719 1 94.44 222 ASP A N 1
ATOM 1688 C CA . ASP A 1 222 ? -2.865 30.547 -37.031 1 94.44 222 ASP A CA 1
ATOM 1689 C C . ASP A 1 222 ? -1.594 29.703 -37.156 1 94.44 222 ASP A C 1
ATOM 1691 O O . ASP A 1 222 ? -1.361 29.047 -38.156 1 94.44 222 ASP A O 1
ATOM 1695 N N . ALA A 1 223 ? -0.801 29.812 -36.156 1 95.69 223 ALA A N 1
ATOM 1696 C CA . ALA A 1 223 ? 0.415 29 -36.125 1 95.69 223 ALA A CA 1
ATOM 1697 C C . ALA A 1 223 ? 0.084 27.516 -36.156 1 95.69 223 ALA A C 1
ATOM 1699 O O . ALA A 1 223 ? 0.74 26.734 -36.844 1 95.69 223 ALA A O 1
ATOM 1700 N N . ALA A 1 224 ? -0.917 27.156 -35.406 1 95.5 224 ALA A N 1
ATOM 1701 C CA . ALA A 1 224 ? -1.352 25.766 -35.375 1 95.5 224 ALA A CA 1
ATOM 1702 C C . ALA A 1 224 ? -1.831 25.297 -36.719 1 95.5 224 ALA A C 1
ATOM 1704 O O . ALA A 1 224 ? -1.517 24.188 -37.156 1 95.5 224 ALA A O 1
ATOM 1705 N N . ARG A 1 225 ? -2.592 26.109 -37.344 1 95.44 225 ARG A N 1
ATOM 1706 C CA . ARG A 1 225 ? -3.098 25.781 -38.688 1 95.44 225 ARG A CA 1
ATOM 1707 C C . ARG A 1 225 ? -1.952 25.594 -39.656 1 95.44 225 ARG A C 1
ATOM 1709 O O . ARG A 1 225 ? -1.975 24.672 -40.5 1 95.44 225 ARG A O 1
ATOM 1716 N N . ARG A 1 226 ? -1.033 26.453 -39.562 1 96.31 226 ARG A N 1
ATOM 1717 C CA . ARG A 1 226 ? 0.12 26.359 -40.469 1 96.31 226 ARG A CA 1
ATOM 1718 C C . ARG A 1 226 ? 0.876 25.062 -40.25 1 96.31 226 ARG A C 1
ATOM 1720 O O . ARG A 1 226 ? 1.263 24.391 -41.219 1 96.31 226 ARG A O 1
ATOM 1727 N N . ILE A 1 227 ? 1.103 24.734 -39.031 1 97.81 227 ILE A N 1
ATOM 1728 C CA . ILE A 1 227 ? 1.795 23.5 -38.688 1 97.81 227 ILE A CA 1
ATOM 1729 C C . ILE A 1 227 ? 1.01 22.297 -39.25 1 97.81 227 ILE A C 1
ATOM 1731 O O . ILE A 1 227 ? 1.567 21.438 -39.906 1 97.81 227 ILE A O 1
ATOM 1735 N N . VAL A 1 228 ? -0.268 22.281 -39 1 97.75 228 VAL A N 1
ATOM 1736 C CA . VAL A 1 228 ? -1.139 21.172 -39.344 1 97.75 228 VAL A CA 1
ATOM 1737 C C . VAL A 1 228 ? -1.195 21.031 -40.875 1 97.75 228 VAL A C 1
ATOM 1739 O O . VAL A 1 228 ? -1.108 19.922 -41.406 1 97.75 228 VAL A O 1
ATOM 1742 N N . GLU A 1 229 ? -1.292 22.141 -41.531 1 97.12 229 GLU A N 1
ATOM 1743 C CA . GLU A 1 229 ? -1.325 22.109 -43 1 97.12 229 GLU A CA 1
ATOM 1744 C C . GLU A 1 229 ? -0.026 21.562 -43.562 1 97.12 229 GLU A C 1
ATOM 1746 O O . GLU A 1 229 ? -0.048 20.75 -44.5 1 97.12 229 GLU A O 1
ATOM 1751 N N . THR A 1 230 ? 0.989 22 -43.031 1 97.81 230 THR A N 1
ATOM 1752 C CA . THR A 1 230 ? 2.293 21.547 -43.5 1 97.81 230 THR A CA 1
ATOM 1753 C C . THR A 1 230 ? 2.43 20.031 -43.281 1 97.81 230 THR A C 1
ATOM 1755 O O . THR A 1 230 ? 2.887 19.328 -44.188 1 97.81 230 THR A O 1
ATOM 1758 N N . VAL A 1 231 ? 2.025 19.531 -42.156 1 98.12 231 VAL A N 1
ATOM 1759 C CA . VAL A 1 231 ? 2.166 18.109 -41.812 1 98.12 231 VAL A CA 1
ATOM 1760 C C . VAL A 1 231 ? 1.252 17.266 -42.688 1 98.12 231 VAL A C 1
ATOM 1762 O O . VAL A 1 231 ? 1.659 16.219 -43.188 1 98.12 231 VAL A O 1
ATOM 1765 N N . THR A 1 232 ? 0.005 17.719 -42.906 1 97.94 232 THR A N 1
ATOM 1766 C CA . THR A 1 232 ? -0.929 16.969 -43.75 1 97.94 232 THR A CA 1
ATOM 1767 C C . THR A 1 232 ? -0.438 16.891 -45.188 1 97.94 232 THR A C 1
ATOM 1769 O O . THR A 1 232 ? -0.54 15.852 -45.844 1 97.94 232 THR A O 1
ATOM 1772 N N . ARG A 1 233 ? 0.13 17.969 -45.656 1 97.44 233 ARG A N 1
ATOM 1773 C CA . ARG A 1 233 ? 0.712 17.984 -47 1 97.44 233 ARG A CA 1
ATOM 1774 C C . ARG A 1 233 ? 1.907 17.031 -47.062 1 97.44 233 ARG A C 1
ATOM 1776 O O . ARG A 1 233 ? 2.115 16.375 -48.094 1 97.44 233 ARG A O 1
ATOM 1783 N N . ALA A 1 234 ? 2.67 17.031 -46.062 1 98.25 234 ALA A N 1
ATOM 1784 C CA . ALA A 1 234 ? 3.826 16.141 -46 1 98.25 234 ALA A CA 1
ATOM 1785 C C . ALA A 1 234 ? 3.393 14.688 -46.062 1 98.25 234 ALA A C 1
ATOM 1787 O O . ALA A 1 234 ? 3.986 13.883 -46.781 1 98.25 234 ALA A O 1
ATOM 1788 N N . LEU A 1 235 ? 2.393 14.297 -45.281 1 98.06 235 LEU A N 1
ATOM 1789 C CA . LEU A 1 235 ? 1.892 12.922 -45.25 1 98.06 235 LEU A CA 1
ATOM 1790 C C . LEU A 1 235 ? 1.32 12.531 -46.594 1 98.06 235 LEU A C 1
ATOM 1792 O O . LEU A 1 235 ? 1.512 11.398 -47.062 1 98.06 235 LEU A O 1
ATOM 1796 N N . ASP A 1 236 ? 0.669 13.492 -47.281 1 97.12 236 ASP A N 1
ATOM 1797 C CA . ASP A 1 236 ? 0.181 13.242 -48.625 1 97.12 236 ASP A CA 1
ATOM 1798 C C . ASP A 1 236 ? 1.339 12.992 -49.594 1 97.12 236 ASP A C 1
ATOM 1800 O O . ASP A 1 236 ? 1.279 12.078 -50.438 1 97.12 236 ASP A O 1
ATOM 1804 N N . ALA A 1 237 ? 2.285 13.773 -49.469 1 97.19 237 ALA A N 1
ATOM 1805 C CA . ALA A 1 237 ? 3.426 13.727 -50.375 1 97.19 237 ALA A CA 1
ATOM 1806 C C . ALA A 1 237 ? 4.121 12.367 -50.312 1 97.19 237 ALA A C 1
ATOM 1808 O O . ALA A 1 237 ? 4.609 11.867 -51.312 1 97.19 237 ALA A O 1
ATOM 1809 N N . VAL A 1 238 ? 4.203 11.758 -49.156 1 96.88 238 VAL A N 1
ATOM 1810 C CA . VAL A 1 238 ? 4.961 10.523 -49 1 96.88 238 VAL A CA 1
ATOM 1811 C C . VAL A 1 238 ? 4.043 9.32 -49.25 1 96.88 238 VAL A C 1
ATOM 1813 O O . VAL A 1 238 ? 4.496 8.18 -49.25 1 96.88 238 VAL A O 1
ATOM 1816 N N . GLY A 1 239 ? 2.781 9.508 -49.375 1 95.38 239 GLY A N 1
ATOM 1817 C CA . GLY A 1 239 ? 1.835 8.438 -49.656 1 95.38 239 GLY A CA 1
ATOM 1818 C C . GLY A 1 239 ? 1.383 7.715 -48.406 1 95.38 239 GLY A C 1
ATOM 1819 O O . GLY A 1 239 ? 1.065 6.523 -48.438 1 95.38 239 GLY A O 1
ATOM 1820 N N . TYR A 1 240 ? 1.412 8.391 -47.281 1 94.94 240 TYR A N 1
ATOM 1821 C CA . TYR A 1 240 ? 0.942 7.82 -46.031 1 94.94 240 TYR A CA 1
ATOM 1822 C C . TYR A 1 240 ? -0.563 7.586 -46.062 1 94.94 240 TYR A C 1
ATOM 1824 O O . TYR A 1 240 ? -1.33 8.484 -46.438 1 94.94 240 TYR A O 1
ATOM 1832 N N . ALA A 1 241 ? -1.02 6.309 -45.656 1 94.69 241 ALA A N 1
ATOM 1833 C CA . ALA A 1 241 ? -2.414 6.008 -45.969 1 94.69 241 ALA A CA 1
ATOM 1834 C C . ALA A 1 241 ? -3.148 5.457 -44.75 1 94.69 241 ALA A C 1
ATOM 1836 O O . ALA A 1 241 ? -4.379 5.492 -44.688 1 94.69 241 ALA A O 1
ATOM 1837 N N . PHE A 1 242 ? -2.406 4.977 -43.812 1 95.38 242 PHE A N 1
ATOM 1838 C CA . PHE A 1 242 ? -3.127 4.348 -42.688 1 95.38 242 PHE A CA 1
ATOM 1839 C C . PHE A 1 242 ? -2.268 4.312 -41.438 1 95.38 242 PHE A C 1
ATOM 1841 O O . PHE A 1 242 ? -1.074 4.008 -41.5 1 95.38 242 PHE A O 1
ATOM 1848 N N . GLY A 1 243 ? -2.963 4.512 -40.312 1 94.44 243 GLY A N 1
ATOM 1849 C CA . GLY A 1 243 ? -2.305 4.328 -39.031 1 94.44 243 GLY A CA 1
ATOM 1850 C C . GLY A 1 243 ? -1.796 5.621 -38.438 1 94.44 243 GLY A C 1
ATOM 1851 O O . GLY A 1 243 ? -2.051 6.703 -38.969 1 94.44 243 GLY A O 1
ATOM 1852 N N . PRO A 1 244 ? -1.134 5.5 -37.281 1 94.44 244 PRO A N 1
ATOM 1853 C CA . PRO A 1 244 ? -0.632 6.691 -36.594 1 94.44 244 PRO A CA 1
ATOM 1854 C C . PRO A 1 244 ? 0.662 7.223 -37.188 1 94.44 244 PRO A C 1
ATOM 1856 O O . PRO A 1 244 ? 1.458 6.453 -37.75 1 94.44 244 PRO A O 1
ATOM 1859 N N . ALA A 1 245 ? 0.872 8.492 -37.125 1 96.12 245 ALA A N 1
ATOM 1860 C CA . ALA A 1 245 ? 2.123 9.141 -37.5 1 96.12 245 ALA A CA 1
ATOM 1861 C C . ALA A 1 245 ? 2.527 10.195 -36.469 1 96.12 245 ALA A C 1
ATOM 1863 O O . ALA A 1 245 ? 1.674 10.906 -35.938 1 96.12 245 ALA A O 1
ATOM 1864 N N . HIS A 1 246 ? 3.73 10.195 -36.156 1 95.56 246 HIS A N 1
ATOM 1865 C CA . HIS A 1 246 ? 4.387 11.219 -35.344 1 95.56 246 HIS A CA 1
ATOM 1866 C C . HIS A 1 246 ? 5.312 12.086 -36.188 1 95.56 246 HIS A C 1
ATOM 1868 O O . HIS A 1 246 ? 6.387 11.641 -36.594 1 95.56 246 HIS A O 1
ATOM 1874 N N . THR A 1 247 ? 4.895 13.32 -36.469 1 97.25 247 THR A N 1
ATOM 1875 C CA . THR A 1 247 ? 5.668 14.195 -37.344 1 97.25 247 THR A CA 1
ATOM 1876 C C . THR A 1 247 ? 6.281 15.344 -36.531 1 97.25 247 THR A C 1
ATOM 1878 O O . THR A 1 247 ? 5.57 16.078 -35.844 1 97.25 247 THR A O 1
ATOM 1881 N N . GLU A 1 248 ? 7.512 15.508 -36.656 1 95.38 248 GLU A N 1
ATOM 1882 C CA . GLU A 1 248 ? 8.211 16.594 -36 1 95.38 248 GLU A CA 1
ATOM 1883 C C . GLU A 1 248 ? 8.391 17.797 -36.906 1 95.38 248 GLU A C 1
ATOM 1885 O O . GLU A 1 248 ? 8.672 17.641 -38.094 1 95.38 248 GLU A O 1
ATOM 1890 N N . VAL A 1 249 ? 8.156 18.953 -36.375 1 96.88 249 VAL A N 1
ATOM 1891 C CA . VAL A 1 249 ? 8.172 20.188 -37.125 1 96.88 249 VAL A CA 1
ATOM 1892 C C . VAL A 1 249 ? 8.828 21.297 -36.312 1 96.88 249 VAL A C 1
ATOM 1894 O O . VAL A 1 249 ? 8.734 21.312 -35.094 1 96.88 249 VAL A O 1
ATOM 1897 N N . LYS A 1 250 ? 9.516 22.156 -36.969 1 96.31 250 LYS A N 1
ATOM 1898 C CA . LYS A 1 250 ? 10 23.375 -36.344 1 96.31 250 LYS A CA 1
ATOM 1899 C C . LYS A 1 250 ? 9.305 24.609 -36.938 1 96.31 250 LYS A C 1
ATOM 1901 O O . LYS A 1 250 ? 9.078 24.672 -38.156 1 96.31 250 LYS A O 1
ATOM 1906 N N . LEU A 1 251 ? 8.898 25.438 -36.094 1 96.56 251 LEU A N 1
ATOM 1907 C CA . LEU A 1 251 ? 8.234 26.672 -36.5 1 96.56 251 LEU A CA 1
ATOM 1908 C C . LEU A 1 251 ? 9.141 27.875 -36.281 1 96.56 251 LEU A C 1
ATOM 1910 O O . LEU A 1 251 ? 9.609 28.094 -35.156 1 96.56 251 LEU A O 1
ATOM 1914 N N . GLN A 1 252 ? 9.469 28.547 -37.281 1 93.81 252 GLN A N 1
ATOM 1915 C CA . GLN A 1 252 ? 10.172 29.828 -37.219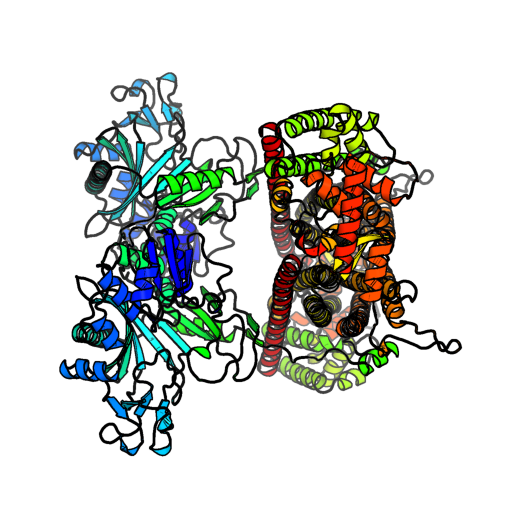 1 93.81 252 GLN A CA 1
ATOM 1916 C C . GLN A 1 252 ? 9.367 30.922 -37.906 1 93.81 252 GLN A C 1
ATOM 1918 O O . GLN A 1 252 ? 9.18 30.891 -39.125 1 93.81 252 GLN A O 1
ATOM 1923 N N . GLY A 1 253 ? 8.977 31.906 -37.156 1 90.5 253 GLY A N 1
ATOM 1924 C CA . GLY A 1 253 ? 8.055 32.875 -37.719 1 90.5 253 GLY A CA 1
ATOM 1925 C C . GLY A 1 253 ? 6.781 32.25 -38.25 1 90.5 253 GLY A C 1
ATOM 1926 O O . GLY A 1 253 ? 6.051 31.578 -37.5 1 90.5 253 GLY A O 1
ATOM 1927 N N . ASP A 1 254 ? 6.562 32.344 -39.594 1 88.94 254 ASP A N 1
ATOM 1928 C CA . ASP A 1 254 ? 5.352 31.797 -40.188 1 88.94 254 ASP A CA 1
ATOM 1929 C C . ASP A 1 254 ? 5.664 30.562 -41.062 1 88.94 254 ASP A C 1
ATOM 1931 O O . ASP A 1 254 ? 4.812 30.094 -41.812 1 88.94 254 ASP A O 1
ATOM 1935 N N . ILE A 1 255 ? 6.848 30.031 -40.875 1 93.38 255 ILE A N 1
ATOM 1936 C CA . ILE A 1 255 ? 7.238 28.891 -41.688 1 93.38 255 ILE A CA 1
ATOM 1937 C C . ILE A 1 255 ? 7.371 27.641 -40.812 1 93.38 255 ILE A C 1
ATOM 1939 O O . ILE A 1 255 ? 8.164 27.609 -39.875 1 93.38 255 ILE A O 1
ATOM 1943 N N . ALA A 1 256 ? 6.559 26.688 -41.125 1 97 256 ALA A N 1
ATOM 1944 C CA . ALA A 1 256 ? 6.668 25.375 -40.531 1 97 256 ALA A CA 1
ATOM 1945 C C . ALA A 1 256 ? 7.492 24.422 -41.375 1 97 256 ALA A C 1
ATOM 1947 O O . ALA A 1 256 ? 7.18 24.219 -42.562 1 97 256 ALA A O 1
ATOM 1948 N N . THR A 1 257 ? 8.562 23.891 -40.812 1 97 257 THR A N 1
ATOM 1949 C CA . THR A 1 257 ? 9.461 23 -41.562 1 97 257 THR A CA 1
ATOM 1950 C C . THR A 1 257 ? 9.422 21.594 -40.969 1 97 257 THR A C 1
ATOM 1952 O O . THR A 1 257 ? 9.68 21.406 -39.781 1 97 257 THR A O 1
ATOM 1955 N N . VAL A 1 258 ? 9.109 20.609 -41.812 1 97.12 258 VAL A N 1
ATOM 1956 C CA . VAL A 1 258 ? 9.094 19.219 -41.375 1 97.12 258 VAL A CA 1
ATOM 1957 C C . VAL A 1 258 ? 10.523 18.766 -41.062 1 97.12 258 VAL A C 1
ATOM 1959 O O . VAL A 1 258 ? 11.453 19.062 -41.812 1 97.12 258 VAL A O 1
ATOM 1962 N N . ILE A 1 259 ? 10.703 18.078 -40 1 93.25 259 ILE A N 1
ATOM 1963 C CA . ILE A 1 259 ? 12.016 17.562 -39.594 1 93.25 259 ILE A CA 1
ATOM 1964 C C . ILE A 1 259 ? 12.055 16.047 -39.812 1 93.25 259 ILE A C 1
ATOM 1966 O O . ILE A 1 259 ? 13.047 15.516 -40.312 1 93.25 259 ILE A O 1
ATOM 1970 N N . GLU A 1 260 ? 11.062 15.398 -39.375 1 91.81 260 GLU A N 1
ATOM 1971 C CA . GLU A 1 260 ? 10.984 13.945 -39.5 1 91.81 260 GLU A CA 1
ATOM 1972 C C . GLU A 1 260 ? 9.539 13.469 -39.406 1 91.81 260 GLU A C 1
ATOM 1974 O O . GLU A 1 260 ? 8.695 14.125 -38.781 1 91.81 260 GLU A O 1
ATOM 1979 N N . ILE A 1 261 ? 9.242 12.352 -40.062 1 94.62 261 ILE A N 1
ATOM 1980 C CA . ILE A 1 261 ? 7.957 11.664 -40 1 94.62 261 ILE A CA 1
ATOM 1981 C C . ILE A 1 261 ? 8.164 10.234 -39.5 1 94.62 261 ILE A C 1
ATOM 1983 O O . ILE A 1 261 ? 8.875 9.445 -40.125 1 94.62 261 ILE A O 1
ATOM 1987 N N . ASN A 1 262 ? 7.598 9.906 -38.406 1 91.88 262 ASN A N 1
ATOM 1988 C CA . ASN A 1 262 ? 7.645 8.555 -37.875 1 91.88 262 ASN A CA 1
ATOM 1989 C C . ASN A 1 262 ? 6.281 7.871 -37.938 1 91.88 262 ASN A C 1
ATOM 1991 O O . ASN A 1 262 ? 5.297 8.375 -37.406 1 91.88 262 ASN A O 1
ATOM 1995 N N . ALA A 1 263 ? 6.211 6.73 -38.531 1 91.94 263 ALA A N 1
ATOM 1996 C CA . ALA A 1 263 ? 4.961 6.027 -38.812 1 91.94 263 ALA A CA 1
ATOM 1997 C C . ALA A 1 263 ? 4.52 5.191 -37.625 1 91.94 263 ALA A C 1
ATOM 1999 O O . ALA A 1 263 ? 4.223 4.004 -37.781 1 91.94 263 ALA A O 1
ATOM 2000 N N . ARG A 1 264 ? 4.414 5.719 -36.5 1 90.88 264 ARG A N 1
ATOM 2001 C CA . ARG A 1 264 ? 3.998 5.094 -35.25 1 90.88 264 ARG A CA 1
ATOM 2002 C C . ARG A 1 264 ? 3.494 6.133 -34.25 1 90.88 264 ARG A C 1
ATOM 2004 O O . ARG A 1 264 ? 3.523 7.332 -34.531 1 90.88 264 ARG A O 1
ATOM 2011 N N . LEU A 1 265 ? 2.957 5.656 -33.125 1 90.81 265 LEU A N 1
ATOM 2012 C CA . LEU A 1 265 ? 2.619 6.566 -32.031 1 90.81 265 LEU A CA 1
ATOM 2013 C C . LEU A 1 265 ? 3.867 7.262 -31.5 1 90.81 265 LEU A C 1
ATOM 2015 O O . LEU A 1 265 ? 4.965 6.703 -31.562 1 90.81 265 LEU A O 1
ATOM 2019 N N . ALA A 1 266 ? 3.66 8.406 -31.016 1 91.56 266 ALA A N 1
ATOM 2020 C CA . ALA A 1 266 ? 4.766 9.211 -30.5 1 91.56 266 ALA A CA 1
ATOM 2021 C C . ALA A 1 266 ? 5.406 8.555 -29.281 1 91.56 266 ALA A C 1
ATOM 2023 O O . ALA A 1 266 ? 4.73 7.852 -28.516 1 91.56 266 ALA A O 1
ATOM 2024 N N . GLY A 1 267 ? 6.707 8.773 -29.172 1 88.88 267 GLY A N 1
ATOM 2025 C CA . GLY A 1 267 ? 7.375 8.5 -27.906 1 88.88 267 GLY A CA 1
ATOM 2026 C C . GLY A 1 267 ? 7.281 9.648 -26.906 1 88.88 267 GLY A C 1
ATOM 2027 O O . GLY A 1 267 ? 6.496 10.578 -27.109 1 88.88 267 GLY A O 1
ATOM 2028 N N . GLY A 1 268 ? 8.039 9.555 -25.844 1 90.06 268 GLY A N 1
ATOM 2029 C CA . GLY A 1 268 ? 8.133 10.633 -24.875 1 90.06 268 GLY A CA 1
ATOM 2030 C C . GLY A 1 268 ? 6.859 10.836 -24.078 1 90.06 268 GLY A C 1
ATOM 2031 O O . GLY A 1 268 ? 6.508 11.969 -23.734 1 90.06 268 GLY A O 1
ATOM 2032 N N . MET A 1 269 ? 6.086 9.859 -23.969 1 92.62 269 MET A N 1
ATOM 2033 C CA . MET A 1 269 ? 4.887 9.797 -23.141 1 92.62 269 MET A CA 1
ATOM 2034 C C . MET A 1 269 ? 3.789 10.695 -23.719 1 92.62 269 MET A C 1
ATOM 2036 O O . MET A 1 269 ? 2.809 10.992 -23.031 1 92.62 269 MET A O 1
ATOM 2040 N N . ILE A 1 270 ? 3.893 11.109 -24.938 1 95.06 270 ILE A N 1
ATOM 2041 C CA . ILE A 1 270 ? 2.895 11.961 -25.562 1 95.06 270 ILE A CA 1
ATOM 2042 C C . ILE A 1 270 ? 1.548 11.25 -25.594 1 95.06 270 ILE A C 1
ATOM 2044 O O . ILE A 1 270 ? 0.504 11.859 -25.359 1 95.06 270 ILE A O 1
ATOM 2048 N N . PRO A 1 271 ? 1.521 9.898 -25.875 1 93.56 271 PRO A N 1
ATOM 2049 C CA . PRO A 1 271 ? 0.225 9.219 -25.812 1 93.56 271 PRO A CA 1
ATOM 2050 C C . PRO A 1 271 ? -0.441 9.352 -24.438 1 93.56 271 PRO A C 1
ATOM 2052 O O . PRO A 1 271 ? -1.666 9.469 -24.359 1 93.56 271 PRO A O 1
ATOM 2055 N N . ARG A 1 272 ? 0.334 9.359 -23.406 1 92.94 272 ARG A N 1
ATOM 2056 C CA . ARG A 1 272 ? -0.226 9.539 -22.062 1 92.94 272 ARG A CA 1
ATOM 2057 C C . ARG A 1 272 ? -0.757 10.953 -21.891 1 92.94 272 ARG A C 1
ATOM 2059 O O . ARG A 1 272 ? -1.746 11.164 -21.188 1 92.94 272 ARG A O 1
ATOM 2066 N N . LEU A 1 273 ? -0.023 11.906 -22.438 1 94.88 273 LEU A N 1
ATOM 2067 C CA . LEU A 1 273 ? -0.51 13.281 -22.391 1 94.88 273 LEU A CA 1
ATOM 2068 C C . LEU A 1 273 ? -1.854 13.398 -23.109 1 94.88 273 LEU A C 1
ATOM 2070 O O . LEU A 1 273 ? -2.74 14.125 -22.641 1 94.88 273 LEU A O 1
ATOM 2074 N N . LEU A 1 274 ? -1.979 12.734 -24.266 1 93.06 274 LEU A N 1
ATOM 2075 C CA . LEU A 1 274 ? -3.248 12.711 -24.984 1 93.06 274 LEU A CA 1
ATOM 2076 C C . LEU A 1 274 ? -4.367 12.172 -24.094 1 93.06 274 LEU A C 1
ATOM 2078 O O . LEU A 1 274 ? -5.473 12.711 -24.078 1 93.06 274 LEU A O 1
ATOM 2082 N N . GLU A 1 275 ? -4.043 11.133 -23.375 1 89.44 275 GLU A N 1
ATOM 2083 C CA . GLU A 1 275 ? -5.035 10.547 -22.484 1 89.44 275 GLU A CA 1
ATOM 2084 C C . GLU A 1 275 ? -5.473 11.539 -21.406 1 89.44 275 GLU A C 1
ATOM 2086 O O . GLU A 1 275 ? -6.668 11.68 -21.141 1 89.44 275 GLU A O 1
ATOM 2091 N N . GLN A 1 276 ? -4.508 12.25 -20.844 1 88.75 276 GLN A N 1
ATOM 2092 C CA . GLN A 1 276 ? -4.797 13.164 -19.75 1 88.75 276 GLN A CA 1
ATOM 2093 C C . GLN A 1 276 ? -5.531 14.406 -20.25 1 88.75 276 GLN A C 1
ATOM 2095 O O . GLN A 1 276 ? -6.395 14.953 -19.562 1 88.75 276 GLN A O 1
ATOM 2100 N N . ALA A 1 277 ? -5.188 14.852 -21.391 1 91 277 ALA A N 1
ATOM 2101 C CA . ALA A 1 277 ? -5.75 16.094 -21.922 1 91 277 ALA A CA 1
ATOM 2102 C C . ALA A 1 277 ? -7.16 15.867 -22.469 1 91 277 ALA A C 1
ATOM 2104 O O . ALA A 1 277 ? -8.023 16.734 -22.344 1 91 277 ALA A O 1
ATOM 2105 N N . PHE A 1 278 ? -7.398 14.664 -23.062 1 88.56 278 PHE A N 1
ATOM 2106 C CA . PHE A 1 278 ? -8.633 14.508 -23.812 1 88.56 278 PHE A CA 1
ATOM 2107 C C . PHE A 1 278 ? -9.539 13.469 -23.156 1 88.56 278 PHE A C 1
ATOM 2109 O O . PHE A 1 278 ? -10.688 13.289 -23.578 1 88.56 278 PHE A O 1
ATOM 2116 N N . GLY A 1 279 ? -8.977 12.711 -22.172 1 79.5 279 GLY A N 1
ATOM 2117 C CA . GLY A 1 279 ? -9.766 11.672 -21.531 1 79.5 279 GLY A CA 1
ATOM 2118 C C . GLY A 1 279 ? -9.914 10.43 -22.375 1 79.5 279 GLY A C 1
ATOM 2119 O O . GLY A 1 279 ? -10.922 9.727 -22.297 1 79.5 279 GLY A O 1
ATOM 2120 N N . TRP A 1 280 ? -9.008 10.188 -23.281 1 80.75 280 TRP A N 1
ATOM 2121 C CA . TRP A 1 280 ? -8.945 9.023 -24.156 1 80.75 280 TRP A CA 1
ATOM 2122 C C . TRP A 1 280 ? -8.305 7.84 -23.453 1 80.75 280 TRP A C 1
ATOM 2124 O O . TRP A 1 280 ? -7.656 8 -22.406 1 80.75 280 TRP A O 1
ATOM 2134 N N . SER A 1 281 ? -8.633 6.68 -23.906 1 84.62 281 SER A N 1
ATOM 2135 C CA . SER A 1 281 ? -7.719 5.547 -23.797 1 84.62 281 SER A CA 1
ATOM 2136 C C . SER A 1 281 ? -6.98 5.305 -25.109 1 84.62 281 SER A C 1
ATOM 2138 O O . SER A 1 281 ? -7.473 4.586 -25.984 1 84.62 281 SER A O 1
ATOM 2140 N N . VAL A 1 282 ? -5.859 5.859 -25.203 1 90.25 282 VAL A N 1
ATOM 2141 C CA . VAL A 1 282 ? -5.141 5.859 -26.469 1 90.25 282 VAL A CA 1
ATOM 2142 C C . VAL A 1 282 ? -4.859 4.422 -26.891 1 90.25 282 VAL A C 1
ATOM 2144 O O . VAL A 1 282 ? -4.969 4.09 -28.078 1 90.25 282 VAL A O 1
ATOM 2147 N N . ALA A 1 283 ? -4.574 3.576 -25.906 1 90.62 283 ALA A N 1
ATOM 2148 C CA . ALA A 1 283 ? -4.281 2.182 -26.234 1 90.62 283 ALA A CA 1
ATOM 2149 C C . ALA A 1 283 ? -5.516 1.481 -26.797 1 90.62 283 ALA A C 1
ATOM 2151 O O . ALA A 1 283 ? -5.43 0.792 -27.812 1 90.62 283 ALA A O 1
ATOM 2152 N N . ASP A 1 284 ? -6.652 1.684 -26.203 1 89.5 284 ASP A N 1
ATOM 2153 C CA . ASP A 1 284 ? -7.895 1.089 -26.688 1 89.5 284 ASP A CA 1
ATOM 2154 C C . ASP A 1 284 ? -8.25 1.62 -28.078 1 89.5 284 ASP A C 1
ATOM 2156 O O . ASP A 1 284 ? -8.617 0.849 -28.969 1 89.5 284 ASP A O 1
ATOM 2160 N N . LEU A 1 285 ? -8.141 2.895 -28.188 1 90.62 285 LEU A N 1
ATOM 2161 C CA . LEU A 1 285 ? -8.531 3.512 -29.453 1 90.62 285 LEU A CA 1
ATOM 2162 C C . LEU A 1 285 ? -7.582 3.1 -30.578 1 90.62 285 LEU A C 1
ATOM 2164 O O . LEU A 1 285 ? -7.996 2.965 -31.734 1 90.62 285 LEU A O 1
ATOM 2168 N N . TYR A 1 286 ? -6.32 2.902 -30.188 1 92.44 286 TYR A N 1
ATOM 2169 C CA . TYR A 1 286 ? -5.355 2.369 -31.141 1 92.44 286 TYR A CA 1
ATOM 2170 C C . TYR A 1 286 ? -5.781 0.989 -31.641 1 92.44 286 TYR A C 1
ATOM 2172 O O . TYR A 1 286 ? -5.863 0.75 -32.844 1 92.44 286 TYR A O 1
ATOM 2180 N N . VAL A 1 287 ? -6.07 0.123 -30.734 1 92.88 287 VAL A N 1
ATOM 2181 C CA . VAL A 1 287 ? -6.449 -1.247 -31.062 1 92.88 287 VAL A CA 1
ATOM 2182 C C . VAL A 1 287 ? -7.75 -1.246 -31.859 1 92.88 287 VAL A C 1
ATOM 2184 O O . VAL A 1 287 ? -7.848 -1.904 -32.906 1 92.88 287 VAL A O 1
ATOM 2187 N N . ARG A 1 288 ? -8.664 -0.474 -31.531 1 92.44 288 ARG A N 1
ATOM 2188 C CA . ARG A 1 288 ? -9.969 -0.419 -32.188 1 92.44 288 ARG A CA 1
ATOM 2189 C C . ARG A 1 288 ? -9.852 0.145 -33.594 1 92.44 288 ARG A C 1
ATOM 2191 O O . ARG A 1 288 ? -10.555 -0.296 -34.5 1 92.44 288 ARG A O 1
ATOM 2198 N N . SER A 1 289 ? -9.078 1.146 -33.719 1 93.38 289 SER A N 1
ATOM 2199 C CA . SER A 1 289 ? -8.883 1.73 -35.031 1 93.38 289 SER A CA 1
ATOM 2200 C C . SER A 1 289 ? -8.32 0.705 -36.031 1 93.38 289 SER A C 1
ATOM 2202 O O . SER A 1 289 ? -8.742 0.643 -37.188 1 93.38 289 SER A O 1
ATOM 2204 N N . HIS A 1 290 ? -7.363 -0.074 -35.562 1 93.69 290 HIS A N 1
ATOM 2205 C CA . HIS A 1 290 ? -6.797 -1.117 -36.406 1 93.69 290 HIS A CA 1
ATOM 2206 C C . HIS A 1 290 ? -7.828 -2.199 -36.719 1 93.69 290 HIS A C 1
ATOM 2208 O O . HIS A 1 290 ? -7.93 -2.658 -37.844 1 93.69 290 HIS A O 1
ATOM 2214 N N . LEU A 1 291 ? -8.539 -2.551 -35.75 1 92.5 291 LEU A N 1
ATOM 2215 C CA . LEU A 1 291 ? -9.539 -3.602 -35.906 1 92.5 291 LEU A CA 1
ATOM 2216 C C . LEU A 1 291 ? -10.656 -3.137 -36.844 1 92.5 291 LEU A C 1
ATOM 2218 O O . LEU A 1 291 ? -11.195 -3.932 -37.625 1 92.5 291 LEU A O 1
ATOM 2222 N N . ALA A 1 292 ? -11.016 -1.809 -36.812 1 91.5 292 ALA A N 1
ATOM 2223 C CA . ALA A 1 292 ? -12.102 -1.244 -37.625 1 91.5 292 ALA A CA 1
ATOM 2224 C C . ALA A 1 292 ? -11.609 -0.853 -39 1 91.5 292 ALA A C 1
ATOM 2226 O O . ALA A 1 292 ? -12.414 -0.646 -39.906 1 91.5 292 ALA A O 1
ATOM 2227 N N . GLY A 1 293 ? -10.328 -0.683 -39.125 1 91.5 293 GLY A N 1
ATOM 2228 C CA . GLY A 1 293 ? -9.75 -0.229 -40.375 1 91.5 293 GLY A CA 1
ATOM 2229 C C . GLY A 1 293 ? -9.93 1.259 -40.625 1 91.5 293 GLY A C 1
ATOM 2230 O O . GLY A 1 293 ? -9.805 1.733 -41.75 1 91.5 293 GLY A O 1
ATOM 2231 N N . ARG A 1 294 ? -10.305 1.979 -39.594 1 92.88 294 ARG A N 1
ATOM 2232 C CA . ARG A 1 294 ? -10.469 3.43 -39.625 1 92.88 294 ARG A CA 1
ATOM 2233 C C . ARG A 1 294 ? -10.219 4.051 -38.25 1 92.88 294 ARG A C 1
ATOM 2235 O O . ARG A 1 294 ? -10.375 3.387 -37.25 1 92.88 294 ARG A O 1
ATOM 2242 N N . SER A 1 295 ? -9.93 5.316 -38.25 1 92.94 295 SER A N 1
ATOM 2243 C CA . SER A 1 295 ? -9.656 6.02 -37 1 92.94 295 SER A CA 1
ATOM 2244 C C . SER A 1 295 ? -10.883 6.027 -36.094 1 92.94 295 SER A C 1
ATOM 2246 O O . SER A 1 295 ? -12 6.242 -36.562 1 92.94 295 SER A O 1
ATOM 2248 N N . GLN A 1 296 ? -10.656 5.77 -34.844 1 90.75 296 GLN A N 1
ATOM 2249 C CA . GLN A 1 296 ? -11.703 5.832 -33.844 1 90.75 296 GLN A CA 1
ATOM 2250 C C . GLN A 1 296 ? -11.477 7 -32.906 1 90.75 296 GLN A C 1
ATOM 2252 O O . GLN A 1 296 ? -12.188 7.141 -31.891 1 90.75 296 GLN A O 1
ATOM 2257 N N . PHE A 1 297 ? -10.5 7.887 -33.188 1 89.62 297 PHE A N 1
ATOM 2258 C CA . PHE A 1 297 ? -10.195 9.039 -32.344 1 89.62 297 PHE A CA 1
ATOM 2259 C C . PHE A 1 297 ? -11.141 10.195 -32.656 1 89.62 297 PHE A C 1
ATOM 2261 O O . PHE A 1 297 ? -11.398 10.5 -33.812 1 89.62 297 PHE A O 1
ATOM 2268 N N . ALA A 1 298 ? -11.781 10.719 -31.578 1 85 298 ALA A N 1
ATOM 2269 C CA . ALA A 1 298 ? -12.547 11.961 -31.641 1 85 298 ALA A CA 1
ATOM 2270 C C . ALA A 1 298 ? -12.023 12.977 -30.625 1 85 298 ALA A C 1
ATOM 2272 O O . ALA A 1 298 ? -12.016 12.719 -29.422 1 85 298 ALA A O 1
ATOM 2273 N N . VAL A 1 299 ? -11.57 14.117 -31.078 1 84.69 299 VAL A N 1
ATOM 2274 C CA . VAL A 1 299 ? -10.984 15.117 -30.188 1 84.69 299 VAL A CA 1
ATOM 2275 C C . VAL A 1 299 ? -12.086 16 -29.609 1 84.69 299 VAL A C 1
ATOM 2277 O O . VAL A 1 299 ? -12.734 16.75 -30.328 1 84.69 299 VAL A O 1
ATOM 2280 N N . PRO A 1 300 ? -12.219 15.906 -28.297 1 83.62 300 PRO A N 1
ATOM 2281 C CA . PRO A 1 300 ? -13.258 16.734 -27.672 1 83.62 300 PRO A CA 1
ATOM 2282 C C . PRO A 1 300 ? -12.789 18.172 -27.438 1 83.62 300 PRO A C 1
ATOM 2284 O O . PRO A 1 300 ? -11.586 18.438 -27.375 1 83.62 300 PRO A O 1
ATOM 2287 N N . GLU A 1 301 ? -13.734 19.156 -27.359 1 85 301 GLU A N 1
ATOM 2288 C CA . GLU A 1 301 ? -13.508 20.547 -26.984 1 85 301 GLU A CA 1
ATOM 2289 C C . GLU A 1 301 ? -14.375 20.953 -25.797 1 85 301 GLU A C 1
ATOM 2291 O O . GLU A 1 301 ? -15.516 20.5 -25.672 1 85 301 GLU A O 1
ATOM 2296 N N . PRO A 1 302 ? -14.008 21.766 -24.891 1 80.94 302 PRO A N 1
ATOM 2297 C CA . PRO A 1 302 ? -12.617 22.219 -24.797 1 80.94 302 PRO A CA 1
ATOM 2298 C C . PRO A 1 302 ? -11.695 21.141 -24.219 1 80.94 302 PRO A C 1
ATOM 2300 O O . PRO A 1 302 ? -12.164 20.141 -23.672 1 80.94 302 PRO A O 1
ATOM 2303 N N . ALA A 1 303 ? -10.445 21.234 -24.422 1 81.31 303 ALA A N 1
ATOM 2304 C CA . ALA A 1 303 ? -9.477 20.266 -23.906 1 81.31 303 ALA A CA 1
ATOM 2305 C C . ALA A 1 303 ? -8.734 20.812 -22.703 1 81.31 303 ALA A C 1
ATOM 2307 O O . ALA A 1 303 ? -8.633 22.031 -22.516 1 81.31 303 ALA A O 1
ATOM 2308 N N . LEU A 1 304 ? -8.367 19.938 -21.781 1 91.31 304 LEU A N 1
ATOM 2309 C CA . LEU A 1 304 ? -7.355 20.266 -20.781 1 91.31 304 LEU A CA 1
ATOM 2310 C C . LEU A 1 304 ? -5.949 20.125 -21.359 1 91.31 304 LEU A C 1
ATOM 2312 O O . LEU A 1 304 ? -5.785 19.719 -22.5 1 91.31 304 LEU A O 1
ATOM 2316 N N . HIS A 1 305 ? -5.004 20.656 -20.625 1 95 305 HIS A N 1
ATOM 2317 C CA . HIS A 1 305 ? -3.609 20.531 -21.031 1 95 305 HIS A CA 1
ATOM 2318 C C . HIS A 1 305 ? -2.865 19.531 -20.141 1 95 305 HIS A C 1
ATOM 2320 O O . HIS A 1 305 ? -3.25 19.328 -18.984 1 95 305 HIS A O 1
ATOM 2326 N N . ALA A 1 306 ? -1.896 18.906 -20.672 1 96.31 306 ALA A N 1
ATOM 2327 C CA . ALA A 1 306 ? -1.014 18 -19.938 1 96.31 306 ALA A CA 1
ATOM 2328 C C . ALA A 1 306 ? 0.446 18.234 -20.312 1 96.31 306 ALA A C 1
ATOM 2330 O O . ALA A 1 306 ? 0.746 18.594 -21.453 1 96.31 306 ALA A O 1
ATOM 2331 N N . ALA A 1 307 ? 1.286 18.031 -19.344 1 98 307 ALA A N 1
ATOM 2332 C CA . ALA A 1 307 ? 2.717 18.203 -19.578 1 98 307 ALA A CA 1
ATOM 2333 C C . ALA A 1 307 ? 3.521 17.062 -18.953 1 98 307 ALA A C 1
ATOM 2335 O O . ALA A 1 307 ? 3.152 16.547 -17.891 1 98 307 ALA A O 1
ATOM 2336 N N . VAL A 1 308 ? 4.559 16.672 -19.609 1 97.44 308 VAL A N 1
ATOM 2337 C CA . VAL A 1 308 ? 5.512 15.711 -19.078 1 97.44 308 VAL A CA 1
ATOM 2338 C C . VAL A 1 308 ? 6.875 16.375 -18.891 1 97.44 308 VAL A C 1
ATOM 2340 O O . VAL A 1 308 ? 7.289 17.188 -19.719 1 97.44 308 VAL A O 1
ATOM 2343 N N . ALA A 1 309 ? 7.516 16.141 -17.812 1 97.88 309 ALA A N 1
ATOM 2344 C CA . ALA A 1 309 ? 8.906 16.5 -17.578 1 97.88 309 ALA A CA 1
ATOM 2345 C C . ALA A 1 309 ? 9.758 15.266 -17.328 1 97.88 309 ALA A C 1
ATOM 2347 O O . ALA A 1 309 ? 9.359 14.359 -16.594 1 97.88 309 ALA A O 1
ATOM 2348 N N . PHE A 1 310 ? 10.883 15.25 -17.953 1 96.44 310 PHE A N 1
ATOM 2349 C CA . PHE A 1 310 ? 11.727 14.07 -17.875 1 96.44 310 PHE A CA 1
ATOM 2350 C C . PHE A 1 310 ? 12.812 14.25 -16.812 1 96.44 310 PHE A C 1
ATOM 2352 O O . PHE A 1 310 ? 13.344 15.352 -16.641 1 96.44 310 PHE A O 1
ATOM 2359 N N . ILE A 1 311 ? 13.133 13.227 -16.125 1 96.06 311 ILE A N 1
ATOM 2360 C CA . ILE A 1 311 ? 14.164 13.203 -15.102 1 96.06 311 ILE A CA 1
ATOM 2361 C C . ILE A 1 311 ? 15.477 12.688 -15.688 1 96.06 311 ILE A C 1
ATOM 2363 O O . ILE A 1 311 ? 15.539 11.555 -16.188 1 96.06 311 ILE A O 1
ATOM 2367 N N . VAL A 1 312 ? 16.484 13.469 -15.617 1 94.81 312 VAL A N 1
ATOM 2368 C CA . VAL A 1 312 ? 17.797 13.141 -16.172 1 94.81 312 VAL A CA 1
ATOM 2369 C C . VAL A 1 312 ? 18.828 13.062 -15.047 1 94.81 312 VAL A C 1
ATOM 2371 O O . VAL A 1 312 ? 19.266 14.086 -14.516 1 94.81 312 VAL A O 1
ATOM 2374 N N . PRO A 1 313 ? 19.266 11.852 -14.703 1 94.88 313 PRO A N 1
ATOM 2375 C CA . PRO A 1 313 ? 20.281 11.703 -13.656 1 94.88 313 PRO A CA 1
ATOM 2376 C C . PRO A 1 313 ? 21.594 12.406 -14.008 1 94.88 313 PRO A C 1
ATOM 2378 O O . PRO A 1 313 ? 21.828 12.727 -15.172 1 94.88 313 PRO A O 1
ATOM 2381 N N . GLU A 1 314 ? 22.469 12.641 -13.023 1 93.06 314 GLU A N 1
ATOM 2382 C CA . GLU A 1 314 ? 23.797 13.188 -13.234 1 93.06 314 GLU A CA 1
ATOM 2383 C C . GLU A 1 314 ? 24.641 12.266 -14.109 1 93.06 314 GLU A C 1
ATOM 2385 O O . GLU A 1 314 ? 24.562 11.039 -13.984 1 93.06 314 GLU A O 1
ATOM 2390 N N . VAL A 1 315 ? 25.391 12.883 -14.977 1 93.69 315 VAL A N 1
ATOM 2391 C CA . VAL A 1 315 ? 26.234 12.125 -15.906 1 93.69 315 VAL A CA 1
ATOM 2392 C C . VAL A 1 315 ? 27.312 11.375 -15.133 1 93.69 315 VAL A C 1
ATOM 2394 O O . VAL A 1 315 ? 27.969 11.945 -14.258 1 93.69 315 VAL A O 1
ATOM 2397 N N . GLY A 1 316 ? 27.453 10.164 -15.453 1 92.25 316 GLY A N 1
ATOM 2398 C CA . GLY A 1 316 ? 28.578 9.383 -14.938 1 92.25 316 GLY A CA 1
ATOM 2399 C C . GLY A 1 316 ? 28.281 8.734 -13.602 1 92.25 316 GLY A C 1
ATOM 2400 O O . GLY A 1 316 ? 29.062 7.91 -13.117 1 92.25 316 GLY A O 1
ATOM 2401 N N . ARG A 1 317 ? 27.25 9.016 -13.031 1 91.06 317 ARG A N 1
ATOM 2402 C CA . ARG A 1 317 ? 26.922 8.461 -11.719 1 91.06 317 ARG A CA 1
ATOM 2403 C C . ARG A 1 317 ? 25.859 7.375 -11.844 1 91.06 317 ARG A C 1
ATOM 2405 O O . ARG A 1 317 ? 24.844 7.566 -12.508 1 91.06 317 ARG A O 1
ATOM 2412 N N . ARG A 1 318 ? 26.047 6.289 -11.148 1 93.12 318 ARG A N 1
ATOM 2413 C CA . ARG A 1 318 ? 25.094 5.18 -11.195 1 93.12 318 ARG A CA 1
ATOM 2414 C C . ARG A 1 318 ? 23.906 5.441 -10.281 1 93.12 318 ARG A C 1
ATOM 2416 O O . ARG A 1 318 ? 24.078 5.863 -9.133 1 93.12 318 ARG A O 1
ATOM 2423 N N . TYR A 1 319 ? 22.688 5.332 -10.773 1 93.88 319 TYR A N 1
ATOM 2424 C CA . TYR A 1 319 ? 21.469 5.461 -9.969 1 93.88 319 TYR A CA 1
ATOM 2425 C C . TYR A 1 319 ? 20.703 4.148 -9.938 1 93.88 319 TYR A C 1
ATOM 2427 O O . TYR A 1 319 ? 20.859 3.305 -10.82 1 93.88 319 TYR A O 1
ATOM 2435 N N . LEU A 1 320 ? 19.906 3.908 -8.891 1 93 320 LEU A N 1
ATOM 2436 C CA . LEU A 1 320 ? 19.234 2.641 -8.664 1 93 320 LEU A CA 1
ATOM 2437 C C . LEU A 1 320 ? 17.719 2.807 -8.781 1 93 320 LEU A C 1
ATOM 2439 O O . LEU A 1 320 ? 16.984 1.821 -8.773 1 93 320 LEU A O 1
ATOM 2443 N N . GLY A 1 321 ? 17.25 4.008 -8.914 1 92.12 321 GLY A N 1
ATOM 2444 C CA . GLY A 1 321 ? 15.82 4.273 -9.016 1 92.12 321 GLY A CA 1
ATOM 2445 C C . GLY A 1 321 ? 15.477 5.742 -8.859 1 92.12 321 GLY A C 1
ATOM 2446 O O . GLY A 1 321 ? 16.359 6.598 -8.844 1 92.12 321 GLY A O 1
ATOM 2447 N N . ILE A 1 322 ? 14.195 6.039 -8.859 1 93.62 322 ILE A N 1
ATOM 2448 C CA . ILE A 1 322 ? 13.688 7.395 -8.672 1 93.62 322 ILE A CA 1
ATOM 2449 C C . ILE A 1 322 ? 12.555 7.383 -7.648 1 93.62 322 ILE A C 1
ATOM 2451 O O . ILE A 1 322 ? 11.695 6.496 -7.672 1 93.62 322 ILE A O 1
ATOM 2455 N N . ASP A 1 323 ? 12.586 8.266 -6.699 1 92 323 ASP A N 1
ATOM 2456 C CA . ASP A 1 323 ? 11.469 8.508 -5.789 1 92 323 ASP A CA 1
ATOM 2457 C C . ASP A 1 323 ? 10.594 9.648 -6.293 1 92 323 ASP A C 1
ATOM 2459 O O . ASP A 1 323 ? 11.039 10.797 -6.375 1 92 323 ASP A O 1
ATOM 2463 N N . PHE A 1 324 ? 9.344 9.328 -6.645 1 94.19 324 PHE A N 1
ATOM 2464 C CA . PHE A 1 324 ? 8.438 10.289 -7.254 1 94.19 324 PHE A CA 1
ATOM 2465 C C . PHE A 1 324 ? 7.527 10.914 -6.207 1 94.19 324 PHE A C 1
ATOM 2467 O O . PHE A 1 324 ? 7.152 10.266 -5.234 1 94.19 324 PHE A O 1
ATOM 2474 N N . PRO A 1 325 ? 7.168 12.203 -6.422 1 90.81 325 PRO A N 1
ATOM 2475 C CA . PRO A 1 325 ? 6.141 12.797 -5.566 1 90.81 325 PRO A CA 1
ATOM 2476 C C . PRO A 1 325 ? 4.777 12.125 -5.727 1 90.81 325 PRO A C 1
ATOM 2478 O O . PRO A 1 325 ? 4.422 11.695 -6.828 1 90.81 325 PRO A O 1
ATOM 2481 N N . GLU A 1 326 ? 3.984 12.141 -4.738 1 84.5 326 GLU A N 1
ATOM 2482 C CA . GLU A 1 326 ? 2.713 11.43 -4.723 1 84.5 326 GLU A CA 1
ATOM 2483 C C . GLU A 1 326 ? 1.65 12.164 -5.527 1 84.5 326 GLU A C 1
ATOM 2485 O O . GLU A 1 326 ? 0.66 11.57 -5.957 1 84.5 326 GLU A O 1
ATOM 2490 N N . ASP A 1 327 ? 1.771 13.367 -5.754 1 85.38 327 ASP A N 1
ATOM 2491 C CA . ASP A 1 327 ? 0.718 14.172 -6.363 1 85.38 327 ASP A CA 1
ATOM 2492 C C . ASP A 1 327 ? 0.877 14.234 -7.879 1 85.38 327 ASP A C 1
ATOM 2494 O O . ASP A 1 327 ? 0.191 15 -8.555 1 85.38 327 ASP A O 1
ATOM 2498 N N . ALA A 1 328 ? 1.824 13.43 -8.438 1 91 328 ALA A N 1
ATOM 2499 C CA . ALA A 1 328 ? 1.943 13.352 -9.891 1 91 328 ALA A CA 1
ATOM 2500 C C . ALA A 1 328 ? 0.726 12.664 -10.508 1 91 328 ALA A C 1
ATOM 2502 O O . ALA A 1 328 ? 0.199 11.703 -9.938 1 91 328 ALA A O 1
ATOM 2503 N N . THR A 1 329 ? 0.264 13.258 -11.57 1 88.56 329 THR A N 1
ATOM 2504 C CA . THR A 1 329 ? -0.785 12.562 -12.305 1 88.56 329 THR A CA 1
ATOM 2505 C C . THR A 1 329 ? -0.303 11.188 -12.766 1 88.56 329 THR A C 1
ATOM 2507 O O . THR A 1 329 ? -1.071 10.219 -12.773 1 88.56 329 THR A O 1
ATOM 2510 N N . ASP A 1 330 ? 0.88 11.172 -13.133 1 91.19 330 ASP A N 1
ATOM 2511 C CA . ASP A 1 330 ? 1.573 9.961 -13.555 1 91.19 330 ASP A CA 1
ATOM 2512 C C . ASP A 1 330 ? 3.086 10.109 -13.406 1 91.19 330 ASP A C 1
ATOM 2514 O O . ASP A 1 330 ? 3.619 11.211 -13.531 1 91.19 330 ASP A O 1
ATOM 2518 N N . ALA A 1 331 ? 3.686 9.109 -13.148 1 95.06 331 ALA A N 1
ATOM 2519 C CA . ALA A 1 331 ? 5.141 9.086 -13.031 1 95.06 331 ALA A CA 1
ATOM 2520 C C . ALA A 1 331 ? 5.688 7.684 -13.273 1 95.06 331 ALA A C 1
ATOM 2522 O O . ALA A 1 331 ? 4.965 6.695 -13.133 1 95.06 331 ALA A O 1
ATOM 2523 N N . GLY A 1 332 ? 6.844 7.539 -13.703 1 91.75 332 GLY A N 1
ATOM 2524 C CA . GLY A 1 332 ? 7.445 6.234 -13.914 1 91.75 332 GLY A CA 1
ATOM 2525 C C . GLY A 1 332 ? 8.914 6.309 -14.297 1 91.75 332 GLY A C 1
ATOM 2526 O O . GLY A 1 332 ? 9.414 7.379 -14.641 1 91.75 332 GLY A O 1
ATOM 2527 N N . ALA A 1 333 ? 9.555 5.184 -14.203 1 91 333 ALA A N 1
ATOM 2528 C CA . ALA A 1 333 ? 10.938 5.039 -14.633 1 91 333 ALA A CA 1
ATOM 2529 C C . ALA A 1 333 ? 11.023 4.328 -15.977 1 91 333 ALA A C 1
ATOM 2531 O O . ALA A 1 333 ? 10.266 3.393 -16.25 1 91 333 ALA A O 1
ATOM 2532 N N . PHE A 1 334 ? 11.836 4.805 -16.812 1 87.31 334 PHE A N 1
ATOM 2533 C CA . PHE A 1 334 ? 12.086 4.109 -18.062 1 87.31 334 PHE A CA 1
ATOM 2534 C C . PHE A 1 334 ? 13.016 2.918 -17.844 1 87.31 334 PHE A C 1
ATOM 2536 O O . PHE A 1 334 ? 12.984 1.952 -18.609 1 87.31 334 PHE A O 1
ATOM 2543 N N . ARG A 1 335 ? 13.844 3.221 -16.734 1 80.31 335 ARG A N 1
ATOM 2544 C CA . ARG A 1 335 ? 14.797 2.186 -16.328 1 80.31 335 ARG A CA 1
ATOM 2545 C C . ARG A 1 335 ? 14.781 1.978 -14.828 1 80.31 335 ARG A C 1
ATOM 2547 O O . ARG A 1 335 ? 14.602 2.93 -14.062 1 80.31 335 ARG A O 1
ATOM 2554 N N . GLU A 1 336 ? 14.945 0.75 -14.5 1 79.75 336 GLU A N 1
ATOM 2555 C CA . GLU A 1 336 ? 14.977 0.46 -13.07 1 79.75 336 GLU A CA 1
ATOM 2556 C C . GLU A 1 336 ? 16.219 1.063 -12.406 1 79.75 336 GLU A C 1
ATOM 2558 O O . GLU A 1 336 ? 16.203 1.379 -11.219 1 79.75 336 GLU A O 1
ATOM 2563 N N . GLY A 1 337 ? 17.344 1.258 -13.203 1 87.25 337 GLY A N 1
ATOM 2564 C CA . GLY A 1 337 ? 18.609 1.814 -12.766 1 87.25 337 GLY A CA 1
ATOM 2565 C C . GLY A 1 337 ? 19.641 1.899 -13.875 1 87.25 337 GLY A C 1
ATOM 2566 O O . GLY A 1 337 ? 19.359 1.544 -15.023 1 87.25 337 GLY A O 1
ATOM 2567 N N . GLY A 1 338 ? 20.688 2.553 -13.711 1 90.62 338 GLY A N 1
ATOM 2568 C CA . GLY A 1 338 ? 21.75 2.646 -14.695 1 90.62 338 GLY A CA 1
ATOM 2569 C C . GLY A 1 338 ? 22.641 3.867 -14.508 1 90.62 338 GLY A C 1
ATOM 2570 O O . GLY A 1 338 ? 22.766 4.391 -13.398 1 90.62 338 GLY A O 1
ATOM 2571 N N . THR A 1 339 ? 23.469 4.102 -15.484 1 92.94 339 THR A N 1
ATOM 2572 C CA . THR A 1 339 ? 24.344 5.27 -15.508 1 92.94 339 THR A CA 1
ATOM 2573 C C . THR A 1 339 ? 24.016 6.156 -16.703 1 92.94 339 THR A C 1
ATOM 2575 O O . THR A 1 339 ? 23.922 5.672 -17.844 1 92.94 339 THR A O 1
ATOM 2578 N N . ASN A 1 340 ? 23.719 7.387 -16.438 1 92.25 340 ASN A N 1
ATOM 2579 C CA . ASN A 1 340 ? 23.625 8.359 -17.516 1 92.25 340 ASN A CA 1
ATOM 2580 C C . ASN A 1 340 ? 24.969 8.594 -18.188 1 92.25 340 ASN A C 1
ATOM 2582 O O . ASN A 1 340 ? 25.875 9.164 -17.594 1 92.25 340 ASN A O 1
ATOM 2586 N N . GLN A 1 341 ? 25.109 8.188 -19.406 1 90.19 341 GLN A N 1
ATOM 2587 C CA . GLN A 1 341 ? 26.391 8.211 -20.109 1 90.19 341 GLN A CA 1
ATOM 2588 C C . GLN A 1 341 ? 26.641 9.578 -20.734 1 90.19 341 GLN A C 1
ATOM 2590 O O . GLN A 1 341 ? 27.703 9.812 -21.312 1 90.19 341 GLN A O 1
ATOM 2595 N N . GLY A 1 342 ? 25.766 10.383 -20.578 1 88.06 342 GLY A N 1
ATOM 2596 C CA . GLY A 1 342 ? 25.938 11.711 -21.141 1 88.06 342 GLY A CA 1
ATOM 2597 C C . GLY A 1 342 ? 25.938 11.719 -22.656 1 88.06 342 GLY A C 1
ATOM 2598 O O . GLY A 1 342 ? 26.781 12.375 -23.281 1 88.06 342 GLY A O 1
ATOM 2599 N N . ARG A 1 343 ? 25.156 10.93 -23.25 1 84.25 343 ARG A N 1
ATOM 2600 C CA . ARG A 1 343 ? 25.062 10.852 -24.703 1 84.25 343 ARG A CA 1
ATOM 2601 C C . ARG A 1 343 ? 24.188 11.977 -25.25 1 84.25 343 ARG A C 1
ATOM 2603 O O . ARG A 1 343 ? 24.203 12.242 -26.453 1 84.25 343 ARG A O 1
ATOM 2610 N N . PHE A 1 344 ? 23.391 12.531 -24.359 1 81.19 344 PHE A N 1
ATOM 2611 C CA . PHE A 1 344 ? 22.5 13.648 -24.672 1 81.19 344 PHE A CA 1
ATOM 2612 C C . PHE A 1 344 ? 21.422 13.219 -25.656 1 81.19 344 PHE A C 1
ATOM 2614 O O . PHE A 1 344 ? 21.141 13.938 -26.625 1 81.19 344 PHE A O 1
ATOM 2621 N N . ASP A 1 345 ? 21.031 12.062 -25.516 1 83.94 345 ASP A N 1
ATOM 2622 C CA . ASP A 1 345 ? 19.875 11.547 -26.219 1 83.94 345 ASP A CA 1
ATOM 2623 C C . ASP A 1 345 ? 18.859 10.938 -25.234 1 83.94 345 ASP A C 1
ATOM 2625 O O . ASP A 1 345 ? 18.984 11.125 -24.031 1 83.94 345 ASP A O 1
ATOM 2629 N N . PHE A 1 346 ? 17.781 10.312 -25.844 1 84.88 346 PHE A N 1
ATOM 2630 C CA . PHE A 1 346 ? 16.656 9.891 -25.016 1 84.88 346 PHE A CA 1
ATOM 2631 C C . PHE A 1 346 ? 17.125 8.891 -23.953 1 84.88 346 PHE A C 1
ATOM 2633 O O . PHE A 1 346 ? 16.453 8.703 -22.938 1 84.88 346 PHE A O 1
ATOM 2640 N N . SER A 1 347 ? 18.281 8.203 -24.172 1 85.31 347 SER A N 1
ATOM 2641 C CA . SER A 1 347 ? 18.766 7.199 -23.234 1 85.31 347 SER A CA 1
ATOM 2642 C C . SER A 1 347 ? 19.219 7.844 -21.922 1 85.31 347 SER A C 1
ATOM 2644 O O . SER A 1 347 ? 19.406 7.156 -20.922 1 85.31 347 SER A O 1
ATOM 2646 N N . ASP A 1 348 ? 19.406 9.18 -21.938 1 89.94 348 ASP A N 1
ATOM 2647 C CA . ASP A 1 348 ? 19.828 9.898 -20.75 1 89.94 348 ASP A CA 1
ATOM 2648 C C . ASP A 1 348 ? 18.656 10.117 -19.781 1 89.94 348 ASP A C 1
ATOM 2650 O O . ASP A 1 348 ? 18.859 10.461 -18.625 1 89.94 348 ASP A O 1
ATOM 2654 N N . ARG A 1 349 ? 17.453 9.914 -20.312 1 92 349 ARG A N 1
ATOM 2655 C CA . ARG A 1 349 ? 16.266 10.062 -19.469 1 92 349 ARG A CA 1
ATOM 2656 C C . ARG A 1 349 ? 16.016 8.812 -18.641 1 92 349 ARG A C 1
ATOM 2658 O O . ARG A 1 349 ? 15.922 7.707 -19.188 1 92 349 ARG A O 1
ATOM 2665 N N . ALA A 1 350 ? 15.875 9.008 -17.391 1 93 350 ALA A N 1
ATOM 2666 C CA . ALA A 1 350 ? 15.672 7.863 -16.5 1 93 350 ALA A CA 1
ATOM 2667 C C . ALA A 1 350 ? 14.195 7.691 -16.156 1 93 350 ALA A C 1
ATOM 2669 O O . ALA A 1 350 ? 13.742 6.578 -15.875 1 93 350 ALA A O 1
ATOM 2670 N N . GLY A 1 351 ? 13.484 8.703 -16.141 1 94.12 351 GLY A N 1
ATOM 2671 C CA . GLY A 1 351 ? 12.07 8.656 -15.797 1 94.12 351 GLY A CA 1
ATOM 2672 C C . GLY A 1 351 ? 11.305 9.898 -16.203 1 94.12 351 GLY A C 1
ATOM 2673 O O . GLY A 1 351 ? 11.828 10.742 -16.938 1 94.12 351 GLY A O 1
ATOM 2674 N N . TYR A 1 352 ? 10.023 9.977 -15.781 1 95.81 352 TYR A N 1
ATOM 2675 C CA . TYR A 1 352 ? 9.156 11.094 -16.156 1 95.81 352 TYR A CA 1
ATOM 2676 C C . TYR A 1 352 ? 8.125 11.367 -15.078 1 95.81 352 TYR A C 1
ATOM 2678 O O . TYR A 1 352 ? 7.848 10.508 -14.234 1 95.81 352 TYR A O 1
ATOM 2686 N N . VAL A 1 353 ? 7.664 12.555 -15.047 1 96.88 353 VAL A N 1
ATOM 2687 C CA . VAL A 1 353 ? 6.492 12.953 -14.273 1 96.88 353 VAL A CA 1
ATOM 2688 C C . VAL A 1 353 ? 5.512 13.703 -15.172 1 96.88 353 VAL A C 1
ATOM 2690 O O . VAL A 1 353 ? 5.918 14.477 -16.047 1 96.88 353 VAL A O 1
ATOM 2693 N N . ILE A 1 354 ? 4.219 13.484 -14.992 1 96.81 354 ILE A N 1
ATOM 2694 C CA . ILE A 1 354 ? 3.17 14.133 -15.781 1 96.81 354 ILE A CA 1
ATOM 2695 C C . ILE A 1 354 ? 2.234 14.906 -14.852 1 96.81 354 ILE A C 1
ATOM 2697 O O . ILE A 1 354 ? 1.905 14.438 -13.766 1 96.81 354 ILE A O 1
ATOM 2701 N N . ALA A 1 355 ? 1.899 16.094 -15.258 1 95.94 355 ALA A N 1
ATOM 2702 C CA . ALA A 1 355 ? 0.911 16.922 -14.57 1 95.94 355 ALA A CA 1
ATOM 2703 C C . ALA A 1 355 ? -0.122 17.469 -15.555 1 95.94 355 ALA A C 1
ATOM 2705 O O . ALA A 1 355 ? 0.15 17.578 -16.75 1 95.94 355 ALA A O 1
ATOM 2706 N N . GLY A 1 356 ? -1.284 17.766 -15.102 1 93.25 356 GLY A N 1
ATOM 2707 C CA . GLY A 1 356 ? -2.34 18.406 -15.875 1 93.25 356 GLY A CA 1
ATOM 2708 C C . GLY A 1 356 ? -2.621 19.828 -15.43 1 93.25 356 GLY A C 1
ATOM 2709 O O . GLY A 1 356 ? -2.104 20.281 -14.406 1 93.25 356 GLY A O 1
ATOM 2710 N N . GLY A 1 357 ? -3.328 20.562 -16.281 1 91.38 357 GLY A N 1
ATOM 2711 C CA . GLY A 1 357 ? -3.74 21.922 -15.961 1 91.38 357 GLY A CA 1
ATOM 2712 C C . GLY A 1 357 ? -4.719 22.5 -16.969 1 91.38 357 GLY A C 1
ATOM 2713 O O . GLY A 1 357 ? -4.941 21.922 -18.031 1 91.38 357 GLY A O 1
ATOM 2714 N N . ARG A 1 358 ? -5.258 23.719 -16.672 1 89.81 358 ARG A N 1
ATOM 2715 C CA . ARG A 1 358 ? -6.23 24.422 -17.516 1 89.81 358 ARG A CA 1
ATOM 2716 C C . ARG A 1 358 ? -5.539 25.141 -18.656 1 89.81 358 ARG A C 1
ATOM 2718 O O . ARG A 1 358 ? -6.156 25.391 -19.703 1 89.81 358 ARG A O 1
ATOM 2725 N N . THR A 1 359 ? -4.336 25.453 -18.328 1 93.12 359 THR A N 1
ATOM 2726 C CA . THR A 1 359 ? -3.539 26.094 -19.375 1 93.12 359 THR A CA 1
ATOM 2727 C C . THR A 1 359 ? -2.246 25.328 -19.609 1 93.12 359 THR A C 1
ATOM 2729 O O . THR A 1 359 ? -1.812 24.547 -18.766 1 93.12 359 THR A O 1
ATOM 2732 N N . ALA A 1 360 ? -1.693 25.531 -20.766 1 95.56 360 ALA A N 1
ATOM 2733 C CA . ALA A 1 360 ? -0.415 24.891 -21.078 1 95.56 360 ALA A CA 1
ATOM 2734 C C . ALA A 1 360 ? 0.663 25.312 -20.078 1 95.56 360 ALA A C 1
ATOM 2736 O O . ALA A 1 360 ? 1.46 24.484 -19.625 1 95.56 360 ALA A O 1
ATOM 2737 N N . SER A 1 361 ? 0.63 26.531 -19.734 1 95.5 361 SER A N 1
ATOM 2738 C CA . SER A 1 361 ? 1.622 27.078 -18.812 1 95.5 361 SER A CA 1
ATOM 2739 C C . SER A 1 361 ? 1.491 26.438 -17.438 1 95.5 361 SER A C 1
ATOM 2741 O O . SER A 1 361 ? 2.494 26.094 -16.797 1 95.5 361 SER A O 1
ATOM 2743 N N . SER A 1 362 ? 0.248 26.359 -16.953 1 94.5 362 SER A N 1
ATOM 2744 C CA . SER A 1 362 ? 0.036 25.781 -15.633 1 94.5 362 SER A CA 1
ATOM 2745 C C . SER A 1 362 ? 0.432 24.312 -15.602 1 94.5 362 SER A C 1
ATOM 2747 O O . SER A 1 362 ? 1.012 23.828 -14.625 1 94.5 362 SER A O 1
ATOM 2749 N N . ALA A 1 363 ? 0.107 23.578 -16.609 1 96.12 363 ALA A N 1
ATOM 2750 C CA . ALA A 1 363 ? 0.486 22.172 -16.688 1 96.12 363 ALA A CA 1
ATOM 2751 C C . ALA A 1 363 ? 2.004 22 -16.703 1 96.12 363 ALA A C 1
ATOM 2753 O O . ALA A 1 363 ? 2.549 21.156 -15.992 1 96.12 363 ALA A O 1
ATOM 2754 N N . LEU A 1 364 ? 2.672 22.828 -17.5 1 97.19 364 LEU A N 1
ATOM 2755 C CA . LEU A 1 364 ? 4.125 22.766 -17.609 1 97.19 364 LEU A CA 1
ATOM 2756 C C . LEU A 1 364 ? 4.793 23.125 -16.297 1 97.19 364 LEU A C 1
ATOM 2758 O O . LEU A 1 364 ? 5.711 22.422 -15.852 1 97.19 364 LEU A O 1
ATOM 2762 N N . ARG A 1 365 ? 4.371 24.172 -15.68 1 96.06 365 ARG A N 1
ATOM 2763 C CA . ARG A 1 365 ? 4.922 24.578 -14.391 1 96.06 365 ARG A CA 1
ATOM 2764 C C . ARG A 1 365 ? 4.773 23.469 -13.359 1 96.06 365 ARG A C 1
ATOM 2766 O O . ARG A 1 365 ? 5.699 23.203 -12.586 1 96.06 365 ARG A O 1
ATOM 2773 N N . SER A 1 366 ? 3.633 22.875 -13.336 1 95.88 366 SER A N 1
ATOM 2774 C CA . SER A 1 366 ? 3.381 21.781 -12.406 1 95.88 366 SER A CA 1
ATOM 2775 C C . SER A 1 366 ? 4.301 20.609 -12.688 1 95.88 366 SER A C 1
ATOM 2777 O O . SER A 1 366 ? 4.848 20 -11.758 1 95.88 366 SER A O 1
ATOM 2779 N N . ALA A 1 367 ? 4.414 20.219 -13.891 1 97.38 367 ALA A N 1
ATOM 2780 C CA . ALA A 1 367 ? 5.281 19.109 -14.258 1 97.38 367 ALA A CA 1
ATOM 2781 C C . ALA A 1 367 ? 6.73 19.391 -13.867 1 97.38 367 ALA A C 1
ATOM 2783 O O . ALA A 1 367 ? 7.426 18.5 -13.367 1 97.38 367 ALA A O 1
ATOM 2784 N N . LEU A 1 368 ? 7.148 20.609 -14.125 1 96.88 368 LEU A N 1
ATOM 2785 C CA . LEU A 1 368 ? 8.516 20.984 -13.781 1 96.88 368 LEU A CA 1
ATOM 2786 C C . LEU A 1 368 ? 8.719 20.969 -12.266 1 96.88 368 LEU A C 1
ATOM 2788 O O . LEU A 1 368 ? 9.781 20.578 -11.781 1 96.88 368 LEU A O 1
ATOM 2792 N N . SER A 1 369 ? 7.758 21.453 -11.57 1 95.06 369 SER A N 1
ATOM 2793 C CA . SER A 1 369 ? 7.805 21.375 -10.117 1 95.06 369 SER A CA 1
ATOM 2794 C C . SER A 1 369 ? 7.922 19.938 -9.633 1 95.06 369 SER A C 1
ATOM 2796 O O . SER A 1 369 ? 8.719 19.641 -8.742 1 95.06 369 SER A O 1
ATOM 2798 N N . LEU A 1 370 ? 7.168 19.047 -10.188 1 95.5 370 LEU A N 1
ATOM 2799 C CA . LEU A 1 370 ? 7.207 17.625 -9.836 1 95.5 370 LEU A CA 1
ATOM 2800 C C . LEU A 1 370 ? 8.578 17.031 -10.125 1 95.5 370 LEU A C 1
ATOM 2802 O O . LEU A 1 370 ? 9.102 16.234 -9.336 1 95.5 370 LEU A O 1
ATOM 2806 N N . ARG A 1 371 ? 9.094 17.406 -11.258 1 96.19 371 ARG A N 1
ATOM 2807 C CA . ARG A 1 371 ? 10.422 16.922 -11.609 1 96.19 371 ARG A CA 1
ATOM 2808 C C . ARG A 1 371 ? 11.453 17.359 -10.57 1 96.19 371 ARG A C 1
ATOM 2810 O O . ARG A 1 371 ? 12.289 16.547 -10.148 1 96.19 371 ARG A O 1
ATOM 2817 N N . SER A 1 372 ? 11.367 18.609 -10.125 1 92.56 372 SER A N 1
ATOM 2818 C CA . SER A 1 372 ? 12.32 19.141 -9.148 1 92.56 372 SER A CA 1
ATOM 2819 C C . SER A 1 372 ? 12.172 18.453 -7.801 1 92.56 372 SER A C 1
ATOM 2821 O O . SER A 1 372 ? 13.141 18.312 -7.051 1 92.56 372 SER A O 1
ATOM 2823 N N . ARG A 1 373 ? 11.031 17.984 -7.523 1 90.81 373 ARG A N 1
ATOM 2824 C CA . ARG A 1 373 ? 10.75 17.328 -6.246 1 90.81 373 ARG A CA 1
ATOM 2825 C C . ARG A 1 373 ? 11.039 15.836 -6.316 1 90.81 373 ARG A C 1
ATOM 2827 O O . ARG A 1 373 ? 11.008 15.148 -5.301 1 90.81 373 ARG A O 1
ATOM 2834 N N . SER A 1 374 ? 11.242 15.312 -7.48 1 94.06 374 SER A N 1
ATOM 2835 C CA . SER A 1 374 ? 11.625 13.914 -7.641 1 94.06 374 SER A CA 1
ATOM 2836 C C . SER A 1 374 ? 13.086 13.695 -7.262 1 94.06 374 SER A C 1
ATOM 2838 O O . SER A 1 374 ? 13.945 14.523 -7.562 1 94.06 374 SER A O 1
ATOM 2840 N N . GLN A 1 375 ? 13.391 12.547 -6.586 1 92.69 375 GLN A N 1
ATOM 2841 C CA . GLN A 1 375 ? 14.75 12.273 -6.141 1 92.69 375 GLN A CA 1
ATOM 2842 C C . GLN A 1 375 ? 15.336 11.062 -6.863 1 92.69 375 GLN A C 1
ATOM 2844 O O . GLN A 1 375 ? 14.844 9.938 -6.699 1 92.69 375 GLN A O 1
ATOM 2849 N N . VAL A 1 376 ? 16.312 11.297 -7.672 1 94 376 VAL A N 1
ATOM 2850 C CA . VAL A 1 376 ? 17.078 10.188 -8.234 1 94 376 VAL A CA 1
ATOM 2851 C C . VAL A 1 376 ? 17.875 9.492 -7.129 1 94 376 VAL A C 1
ATOM 2853 O O . VAL A 1 376 ? 18.594 10.148 -6.371 1 94 376 VAL A O 1
ATOM 2856 N N . LEU A 1 377 ? 17.75 8.266 -6.973 1 94.56 377 LEU A N 1
ATOM 2857 C CA . LEU A 1 377 ? 18.438 7.496 -5.938 1 94.56 377 LEU A CA 1
ATOM 2858 C C . LEU A 1 377 ? 19.766 6.945 -6.453 1 94.56 377 LEU A C 1
ATOM 2860 O O . LEU A 1 377 ? 19.781 5.93 -7.152 1 94.56 377 LEU A O 1
ATOM 2864 N N . TYR A 1 378 ? 20.797 7.562 -6.141 1 92.69 378 TYR A N 1
ATOM 2865 C CA . TYR A 1 378 ? 22.109 7.172 -6.637 1 92.69 378 TYR A CA 1
ATOM 2866 C C . TYR A 1 378 ? 22.703 6.051 -5.789 1 92.69 378 TYR A C 1
ATOM 2868 O O . TYR A 1 378 ? 22.484 5.996 -4.578 1 92.69 378 TYR A O 1
ATOM 2876 N N . ALA A 1 379 ? 23.375 5.188 -6.41 1 90.88 379 ALA A N 1
ATOM 2877 C CA . ALA A 1 379 ? 24.062 4.098 -5.723 1 90.88 379 ALA A CA 1
ATOM 2878 C C . ALA A 1 379 ? 25.125 4.633 -4.77 1 90.88 379 ALA A C 1
ATOM 2880 O O . ALA A 1 379 ? 25.906 5.52 -5.129 1 90.88 379 ALA A O 1
ATOM 2881 N N . PRO A 1 380 ? 25.094 4.137 -3.529 1 83.81 380 PRO A N 1
ATOM 2882 C CA . PRO A 1 380 ? 26.172 4.516 -2.625 1 83.81 380 PRO A CA 1
ATOM 2883 C C . PRO A 1 380 ? 27.531 3.986 -3.082 1 83.81 380 PRO A C 1
ATOM 2885 O O . PRO A 1 380 ? 27.594 3.076 -3.912 1 83.81 380 PRO A O 1
ATOM 2888 N N . PRO A 1 381 ? 28.516 4.68 -2.707 1 79.56 381 PRO A N 1
ATOM 2889 C CA . PRO A 1 381 ? 29.844 4.148 -3.053 1 79.56 381 PRO A CA 1
ATOM 2890 C C . PRO A 1 381 ? 30.016 2.693 -2.623 1 79.56 381 PRO A C 1
ATOM 2892 O O . PRO A 1 381 ? 29.469 2.273 -1.604 1 79.56 381 PRO A O 1
ATOM 2895 N N . GLU A 1 382 ? 30.516 1.933 -3.547 1 78.81 382 GLU A N 1
ATOM 2896 C CA . GLU A 1 382 ? 30.797 0.539 -3.213 1 78.81 382 GLU A CA 1
ATOM 2897 C C . GLU A 1 382 ? 31.719 0.435 -1.996 1 78.81 382 GLU A C 1
ATOM 2899 O O . GLU A 1 382 ? 32.75 1.083 -1.944 1 78.81 382 GLU A O 1
ATOM 2904 N N . VAL A 1 383 ? 31.281 -0.173 -1.022 1 77.62 383 VAL A N 1
ATOM 2905 C CA . VAL A 1 383 ? 32.094 -0.43 0.164 1 77.62 383 VAL A CA 1
ATOM 2906 C C . VAL A 1 383 ? 32.625 -1.861 0.129 1 77.62 383 VAL A C 1
ATOM 2908 O O . VAL A 1 383 ? 31.844 -2.816 0.055 1 77.62 383 VAL A O 1
ATOM 2911 N N . PRO A 1 384 ? 33.906 -1.928 -0.091 1 79.94 384 PRO A N 1
ATOM 2912 C CA . PRO A 1 384 ? 34.438 -3.287 -0.054 1 79.94 384 PRO A CA 1
ATOM 2913 C C . PRO A 1 384 ? 34.094 -4.023 1.239 1 79.94 384 PRO A C 1
ATOM 2915 O O . PRO A 1 384 ? 33.844 -3.391 2.266 1 79.94 384 PRO A O 1
ATOM 2918 N N . PRO A 1 385 ? 34 -5.336 1.098 1 84.5 385 PRO A N 1
ATOM 2919 C CA . PRO A 1 385 ? 33.812 -6.074 2.348 1 84.5 385 PRO A CA 1
ATOM 2920 C C . PRO A 1 385 ? 34.844 -5.734 3.404 1 84.5 385 PRO A C 1
ATOM 2922 O O . PRO A 1 385 ? 35.969 -5.34 3.064 1 84.5 385 PRO A O 1
ATOM 2925 N N . PRO A 1 386 ? 34.406 -5.832 4.586 1 88.75 386 PRO A N 1
ATOM 2926 C CA . PRO A 1 386 ? 35.375 -5.527 5.648 1 88.75 386 PRO A CA 1
ATOM 2927 C C . PRO A 1 386 ? 36.625 -6.391 5.57 1 88.75 386 PRO A C 1
ATOM 2929 O O . PRO A 1 386 ? 36.562 -7.562 5.195 1 88.75 386 PRO A O 1
ATOM 2932 N N . ASP A 1 387 ? 37.781 -5.746 5.852 1 90.75 387 ASP A N 1
ATOM 2933 C CA . ASP A 1 387 ? 39.031 -6.484 5.812 1 90.75 387 ASP A CA 1
ATOM 2934 C C . ASP A 1 387 ? 39.469 -6.918 7.211 1 90.75 387 ASP A C 1
ATOM 2936 O O . ASP A 1 387 ? 38.781 -6.641 8.195 1 90.75 387 ASP A O 1
ATOM 2940 N N . ALA A 1 388 ? 40.562 -7.629 7.203 1 91.19 388 ALA A N 1
ATOM 2941 C CA . ALA A 1 388 ? 41.062 -8.195 8.453 1 91.19 388 ALA A CA 1
ATOM 2942 C C . ALA A 1 388 ? 41.375 -7.098 9.461 1 91.19 388 ALA A C 1
ATOM 2944 O O . ALA A 1 388 ? 41.156 -7.262 10.656 1 91.19 388 ALA A O 1
ATOM 2945 N N . ALA A 1 389 ? 41.875 -6.004 8.984 1 89.12 389 ALA A N 1
ATOM 2946 C CA . ALA A 1 389 ? 42.25 -4.898 9.859 1 89.12 389 ALA A CA 1
ATOM 2947 C C . ALA A 1 389 ? 41 -4.316 10.555 1 89.12 389 ALA A C 1
ATOM 2949 O O . ALA A 1 389 ? 41.062 -4.016 11.75 1 89.12 389 ALA A O 1
ATOM 2950 N N . THR A 1 390 ? 40 -4.133 9.828 1 90.19 390 THR A N 1
ATOM 2951 C CA . THR A 1 390 ? 38.75 -3.613 10.367 1 90.19 390 THR A CA 1
ATOM 2952 C C . THR A 1 390 ? 38.219 -4.527 11.461 1 90.19 390 THR A C 1
ATOM 2954 O O . THR A 1 390 ? 37.844 -4.059 12.531 1 90.19 390 THR A O 1
ATOM 2957 N N . VAL A 1 391 ? 38.219 -5.793 11.25 1 90.69 391 VAL A N 1
ATOM 2958 C CA . VAL A 1 391 ? 37.688 -6.781 12.188 1 90.69 391 VAL A CA 1
ATOM 2959 C C . VAL A 1 391 ? 38.562 -6.816 13.445 1 90.69 391 VAL A C 1
ATOM 2961 O O . VAL A 1 391 ? 38.031 -6.934 14.555 1 90.69 391 VAL A O 1
ATOM 2964 N N . ARG A 1 392 ? 39.812 -6.68 13.266 1 85.62 392 ARG A N 1
ATOM 2965 C CA . ARG A 1 392 ? 40.719 -6.652 14.414 1 85.62 392 ARG A CA 1
ATOM 2966 C C . ARG A 1 392 ? 40.5 -5.414 15.273 1 85.62 392 ARG A C 1
ATOM 2968 O O . ARG A 1 392 ? 40.531 -5.492 16.5 1 85.62 392 ARG A O 1
ATOM 2975 N N . ARG A 1 393 ? 40.281 -4.352 14.633 1 86.56 393 ARG A N 1
ATOM 2976 C CA . ARG A 1 393 ? 39.969 -3.121 15.359 1 86.56 393 ARG A CA 1
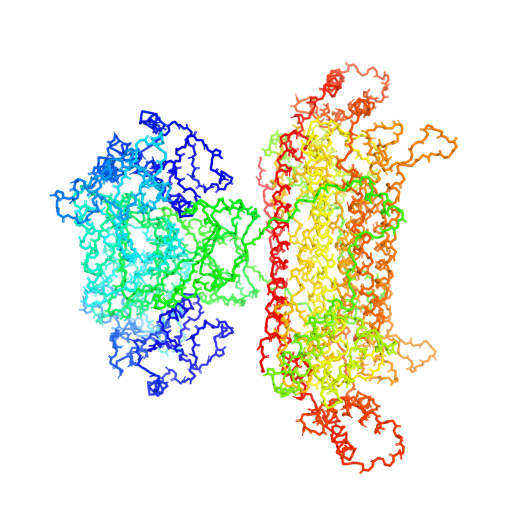ATOM 2977 C C . ARG A 1 393 ? 38.688 -3.26 16.156 1 86.56 393 ARG A C 1
ATOM 2979 O O . ARG A 1 393 ? 38.625 -2.809 17.312 1 86.56 393 ARG A O 1
ATOM 2986 N N . ILE A 1 394 ? 37.75 -3.867 15.578 1 88.19 394 ILE A N 1
ATOM 2987 C CA . ILE A 1 394 ? 36.469 -4.086 16.25 1 88.19 394 ILE A CA 1
ATOM 2988 C C . ILE A 1 394 ? 36.688 -5 17.453 1 88.19 394 ILE A C 1
ATOM 2990 O O . ILE A 1 394 ? 36.156 -4.727 18.547 1 88.19 394 ILE A O 1
ATOM 2994 N N . ALA A 1 395 ? 37.469 -5.973 17.219 1 80.44 395 ALA A N 1
ATOM 2995 C CA . ALA A 1 395 ? 37.719 -6.945 18.281 1 80.44 395 ALA A CA 1
ATOM 2996 C C . ALA A 1 395 ? 38.469 -6.305 19.453 1 80.44 395 ALA A C 1
ATOM 2998 O O . ALA A 1 395 ? 38.281 -6.707 20.594 1 80.44 395 ALA A O 1
ATOM 2999 N N . LEU A 1 396 ? 39.281 -5.281 19.109 1 71 396 LEU A N 1
ATOM 3000 C CA . LEU A 1 396 ? 40.062 -4.605 20.125 1 71 396 LEU A CA 1
ATOM 3001 C C . LEU A 1 396 ? 39.25 -3.539 20.844 1 71 396 LEU A C 1
ATOM 3003 O O . LEU A 1 396 ? 39.719 -2.902 21.781 1 71 396 LEU A O 1
ATOM 3007 N N . GLY A 1 397 ? 38.031 -3.436 20.375 1 73.25 397 GLY A N 1
ATOM 3008 C CA . GLY A 1 397 ? 37.156 -2.529 21.062 1 73.25 397 GLY A CA 1
ATOM 3009 C C . GLY A 1 397 ? 37.094 -1.147 20.453 1 73.25 397 GLY A C 1
ATOM 3010 O O . GLY A 1 397 ? 36.5 -0.232 21.016 1 73.25 397 GLY A O 1
ATOM 3011 N N . GLU A 1 398 ? 37.781 -0.99 19.359 1 70.94 398 GLU A N 1
ATOM 3012 C CA . GLU A 1 398 ? 37.656 0.293 18.672 1 70.94 398 GLU A CA 1
ATOM 3013 C C . GLU A 1 398 ? 36.312 0.443 18 1 70.94 398 GLU A C 1
ATOM 3015 O O . GLU A 1 398 ? 35.906 -0.416 17.219 1 70.94 398 GLU A O 1
ATOM 3020 N N . ARG A 1 399 ? 35.594 1.101 18.609 1 60.38 399 ARG A N 1
ATOM 3021 C CA . ARG A 1 399 ? 34.219 1.209 18.109 1 60.38 399 ARG A CA 1
ATOM 3022 C C . ARG A 1 399 ? 34.188 1.9 16.75 1 60.38 399 ARG A C 1
ATOM 3024 O O . ARG A 1 399 ? 34.594 3.055 16.625 1 60.38 399 ARG A O 1
ATOM 3031 N N . CYS A 1 400 ? 34.031 1.161 15.719 1 58.72 400 CYS A N 1
ATOM 3032 C CA . CYS A 1 400 ? 34.031 1.648 14.344 1 58.72 400 CYS A CA 1
ATOM 3033 C C . CYS A 1 400 ? 32.625 2.082 13.938 1 58.72 400 CYS A C 1
ATOM 3035 O O . CYS A 1 400 ? 32.438 2.83 12.969 1 58.72 400 CYS A O 1
ATOM 3037 N N . ALA A 1 401 ? 31.625 1.658 14.797 1 62.91 401 ALA A N 1
ATOM 3038 C CA . ALA A 1 401 ? 30.297 1.834 14.195 1 62.91 401 ALA A CA 1
ATOM 3039 C C . ALA A 1 401 ? 29.672 3.164 14.609 1 62.91 401 ALA A C 1
ATOM 3041 O O . ALA A 1 401 ? 30.172 3.82 15.539 1 62.91 401 ALA A O 1
ATOM 3042 N N . PHE A 1 402 ? 28.781 3.66 13.828 1 64.5 402 PHE A N 1
ATOM 3043 C CA . PHE A 1 402 ? 28.016 4.891 14 1 64.5 402 PHE A CA 1
ATOM 3044 C C . PHE A 1 402 ? 27.266 4.875 15.328 1 64.5 402 PHE A C 1
ATOM 3046 O O . PHE A 1 402 ? 26.828 3.816 15.789 1 64.5 402 PHE A O 1
ATOM 3053 N N . ARG A 1 403 ? 27.406 5.852 16.156 1 70.88 403 ARG A N 1
ATOM 3054 C CA . ARG A 1 403 ? 26.625 6.016 17.375 1 70.88 403 ARG A CA 1
ATOM 3055 C C . ARG A 1 403 ? 25.688 7.211 17.266 1 70.88 403 ARG A C 1
ATOM 3057 O O . ARG A 1 403 ? 26.109 8.359 17.438 1 70.88 403 ARG A O 1
ATOM 3064 N N . PRO A 1 404 ? 24.453 6.852 17.031 1 76.06 404 PRO A N 1
ATOM 3065 C CA . PRO A 1 404 ? 23.484 7.941 17.047 1 76.06 404 PRO A CA 1
ATOM 3066 C C . PRO A 1 404 ? 23.125 8.414 18.453 1 76.06 404 PRO A C 1
ATOM 3068 O O . PRO A 1 404 ? 23.531 7.773 19.438 1 76.06 404 PRO A O 1
ATOM 3071 N N . GLY A 1 405 ? 22.625 9.578 18.609 1 73.31 405 GLY A N 1
ATOM 3072 C CA . GLY A 1 405 ? 21.984 9.938 19.859 1 73.31 405 GLY A CA 1
ATOM 3073 C C . GLY A 1 405 ? 22.672 11.094 20.578 1 73.31 405 GLY A C 1
ATOM 3074 O O . GLY A 1 405 ? 22.328 11.422 21.719 1 73.31 405 GLY A O 1
ATOM 3075 N N . SER A 1 406 ? 23.703 11.602 19.844 1 75.69 406 SER A N 1
ATOM 3076 C CA . SER A 1 406 ? 24.25 12.805 20.469 1 75.69 406 SER A CA 1
ATOM 3077 C C . SER A 1 406 ? 23.266 13.969 20.375 1 75.69 406 SER A C 1
ATOM 3079 O O . SER A 1 406 ? 22.656 14.195 19.328 1 75.69 406 SER A O 1
ATOM 3081 N N . LEU A 1 407 ? 22.969 14.484 21.516 1 75.19 407 LEU A N 1
ATOM 3082 C CA . LEU A 1 407 ? 22.031 15.609 21.5 1 75.19 407 LEU A CA 1
ATOM 3083 C C . LEU A 1 407 ? 22.531 16.703 20.531 1 75.19 407 LEU A C 1
ATOM 3085 O O . LEU A 1 407 ? 21.719 17.312 19.844 1 75.19 407 LEU A O 1
ATOM 3089 N N . ALA A 1 408 ? 23.859 16.859 20.484 1 73.38 408 ALA A N 1
ATOM 3090 C CA . ALA A 1 408 ? 24.438 17.844 19.578 1 73.38 408 ALA A CA 1
ATOM 3091 C C . ALA A 1 408 ? 24.078 17.562 18.125 1 73.38 408 ALA A C 1
ATOM 3093 O O . ALA A 1 408 ? 23.859 18.484 17.344 1 73.38 408 ALA A O 1
ATOM 3094 N N . GLY A 1 409 ? 23.922 16.375 17.891 1 77.12 409 GLY A N 1
ATOM 3095 C CA . GLY A 1 409 ? 23.625 15.969 16.516 1 77.12 409 GLY A CA 1
ATOM 3096 C C . GLY A 1 409 ? 22.188 16.281 16.109 1 77.12 409 GLY A C 1
ATOM 3097 O O . GLY A 1 409 ? 21.906 16.406 14.922 1 77.12 409 GLY A O 1
ATOM 3098 N N . SER A 1 410 ? 21.375 16.438 17.094 1 88.94 410 SER A N 1
ATOM 3099 C CA . SER A 1 410 ? 19.969 16.672 16.766 1 88.94 410 SER A CA 1
ATOM 3100 C C . SER A 1 410 ? 19.547 18.078 17.172 1 88.94 410 SER A C 1
ATOM 3102 O O . SER A 1 410 ? 18.484 18.562 16.734 1 88.94 410 SER A O 1
ATOM 3104 N N . LEU A 1 411 ? 20.344 18.719 17.938 1 89.38 411 LEU A N 1
ATOM 3105 C CA . LEU A 1 411 ? 19.969 20 18.547 1 89.38 411 LEU A CA 1
ATOM 3106 C C . LEU A 1 411 ? 19.734 21.047 17.469 1 89.38 411 LEU A C 1
ATOM 3108 O O . LEU A 1 411 ? 18.734 21.766 17.5 1 89.38 411 LEU A O 1
ATOM 3112 N N . PHE A 1 412 ? 20.609 21.109 16.484 1 92.5 412 PHE A N 1
ATOM 3113 C CA . PHE A 1 412 ? 20.578 22.219 15.547 1 92.5 412 PHE A CA 1
ATOM 3114 C C . PHE A 1 412 ? 19.391 22.078 14.594 1 92.5 412 PHE A C 1
ATOM 3116 O O . PHE A 1 412 ? 18.688 23.062 14.344 1 92.5 412 PHE A O 1
ATOM 3123 N N . PRO A 1 413 ? 19.141 20.844 14.094 1 93.94 413 PRO A N 1
ATOM 3124 C CA . PRO A 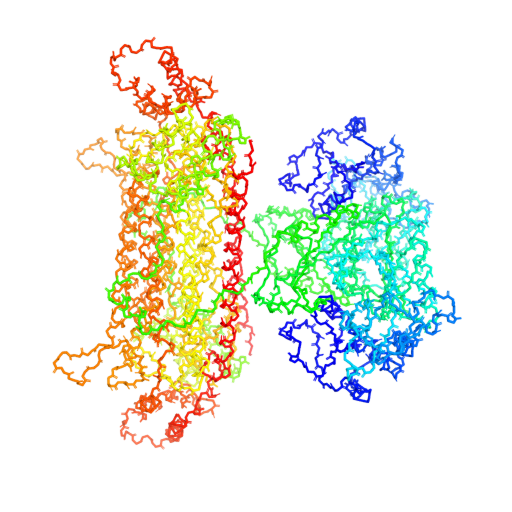1 413 ? 17.922 20.734 13.297 1 93.94 413 PRO A CA 1
ATOM 3125 C C . PRO A 1 413 ? 16.656 21.078 14.086 1 93.94 413 PRO A C 1
ATOM 3127 O O . PRO A 1 413 ? 15.75 21.719 13.555 1 93.94 413 PRO A O 1
ATOM 3130 N N . ILE A 1 414 ? 16.578 20.703 15.336 1 95.5 414 ILE A N 1
ATOM 3131 C CA . ILE A 1 414 ? 15.43 21 16.188 1 95.5 414 ILE A CA 1
ATOM 3132 C C . ILE A 1 414 ? 15.32 22.516 16.406 1 95.5 414 ILE A C 1
ATOM 3134 O O . ILE A 1 414 ? 14.242 23.078 16.234 1 95.5 414 ILE A O 1
ATOM 3138 N N . GLU A 1 415 ? 16.469 23.156 16.641 1 95.06 415 GLU A N 1
ATOM 3139 C CA . GLU A 1 415 ? 16.484 24.594 16.906 1 95.06 415 GLU A CA 1
ATOM 3140 C C . GLU A 1 415 ? 16.109 25.391 15.664 1 95.06 415 GLU A C 1
ATOM 3142 O O . GLU A 1 415 ? 15.281 26.297 15.734 1 95.06 415 GLU A O 1
ATOM 3147 N N . LYS A 1 416 ? 16.734 25.047 14.562 1 96.38 416 LYS A N 1
ATOM 3148 C CA . LYS A 1 416 ? 16.453 25.766 13.328 1 96.38 416 LYS A CA 1
ATOM 3149 C C . LYS A 1 416 ? 14.984 25.688 12.945 1 96.38 416 LYS A C 1
ATOM 3151 O O . LYS A 1 416 ? 14.367 26.688 12.594 1 96.38 416 LYS A O 1
ATOM 3156 N N . SER A 1 417 ? 14.406 24.484 12.992 1 96.81 417 SER A N 1
ATOM 3157 C CA . SER A 1 417 ? 13.008 24.312 12.633 1 96.81 417 SER A CA 1
ATOM 3158 C C . SER A 1 417 ? 12.094 25.094 13.57 1 96.81 417 SER A C 1
ATOM 3160 O O . SER A 1 417 ? 11.125 25.703 13.125 1 96.81 417 SER A O 1
ATOM 3162 N N . HIS A 1 418 ? 12.398 25.109 14.844 1 96.69 418 HIS A N 1
ATOM 3163 C CA . HIS A 1 418 ? 11.586 25.797 15.844 1 96.69 418 HIS A CA 1
ATOM 3164 C C . HIS A 1 418 ? 11.656 27.312 15.672 1 96.69 418 HIS A C 1
ATOM 3166 O O . HIS A 1 418 ? 10.625 27.984 15.703 1 96.69 418 HIS A O 1
ATOM 3172 N N . LEU A 1 419 ? 12.859 27.812 15.492 1 96.75 419 LEU A N 1
ATOM 3173 C CA . LEU A 1 419 ? 13.047 29.25 15.344 1 96.75 419 LEU A CA 1
ATOM 3174 C C . LEU A 1 419 ? 12.352 29.766 14.086 1 96.75 419 LEU A C 1
ATOM 3176 O O . LEU A 1 419 ? 11.773 30.859 14.086 1 96.75 419 LEU A O 1
ATOM 3180 N N . LEU A 1 420 ? 12.461 29 13.031 1 96.12 420 LEU A N 1
ATOM 3181 C CA . LEU A 1 420 ? 11.742 29.359 11.812 1 96.12 420 LEU A CA 1
ATOM 3182 C C . LEU A 1 420 ? 10.242 29.469 12.07 1 96.12 420 LEU A C 1
ATOM 3184 O O . LEU A 1 420 ? 9.594 30.406 11.602 1 96.12 420 LEU A O 1
ATOM 3188 N N . MET A 1 421 ? 9.703 28.5 12.789 1 95.44 421 MET A N 1
ATOM 3189 C CA . MET A 1 421 ? 8.281 28.516 13.125 1 95.44 421 MET A CA 1
ATOM 3190 C C . MET A 1 421 ? 7.934 29.703 14 1 95.44 421 MET A C 1
ATOM 3192 O O . MET A 1 421 ? 6.914 30.359 13.789 1 95.44 421 MET A O 1
ATOM 3196 N N . LEU A 1 422 ? 8.773 30.078 15.039 1 95.88 422 LEU A N 1
ATOM 3197 C CA . LEU A 1 422 ? 8.539 31.234 15.898 1 95.88 422 LEU A CA 1
ATOM 3198 C C . LEU A 1 422 ? 8.516 32.531 15.086 1 95.88 422 LEU A C 1
ATOM 3200 O O . LEU A 1 422 ? 7.703 33.406 15.344 1 95.88 422 LEU A O 1
ATOM 3204 N N . ARG A 1 423 ? 9.414 32.594 14.164 1 95.81 423 ARG A N 1
ATOM 3205 C CA . ARG A 1 423 ? 9.469 33.75 13.297 1 95.81 423 ARG A CA 1
ATOM 3206 C C . ARG A 1 423 ? 8.211 33.844 12.43 1 95.81 423 ARG A C 1
ATOM 3208 O O . ARG A 1 423 ? 7.609 34.906 12.312 1 95.81 423 ARG A O 1
ATOM 3215 N N . SER A 1 424 ? 7.887 32.781 11.797 1 93.56 424 SER A N 1
ATOM 3216 C CA . SER A 1 424 ? 6.742 32.719 10.891 1 93.56 424 SER A CA 1
ATOM 3217 C C . SER A 1 424 ? 5.453 33.094 11.609 1 93.56 424 SER A C 1
ATOM 3219 O O . SER A 1 424 ? 4.551 33.688 11.016 1 93.56 424 SER A O 1
ATOM 3221 N N . GLN A 1 425 ? 5.344 32.812 12.93 1 93.38 425 GLN A N 1
ATOM 3222 C CA . GLN A 1 425 ? 4.133 33.031 13.711 1 93.38 425 GLN A CA 1
ATOM 3223 C C . GLN A 1 425 ? 4.191 34.375 14.422 1 93.38 425 GLN A C 1
ATOM 3225 O O . GLN A 1 425 ? 3.268 34.75 15.148 1 93.38 425 GLN A O 1
ATOM 3230 N N . GLY A 1 426 ? 5.316 35.125 14.289 1 92.81 426 GLY A N 1
ATOM 3231 C CA . GLY A 1 426 ? 5.461 36.438 14.844 1 92.81 426 GLY A CA 1
ATOM 3232 C C . GLY A 1 426 ? 5.789 36.438 16.328 1 92.81 426 GLY A C 1
ATOM 3233 O O . GLY A 1 426 ? 5.676 37.469 17 1 92.81 426 GLY A O 1
ATOM 3234 N N . ILE A 1 427 ? 6.145 35.281 16.875 1 93.06 427 ILE A N 1
ATOM 3235 C CA . ILE A 1 427 ? 6.547 35.188 18.266 1 93.06 427 ILE A CA 1
ATOM 3236 C C . ILE A 1 427 ? 7.93 35.812 18.453 1 93.06 427 ILE A C 1
ATOM 3238 O O . ILE A 1 427 ? 8.203 36.469 19.469 1 93.06 427 ILE A O 1
ATOM 3242 N N . LEU A 1 428 ? 8.781 35.594 17.422 1 94.94 428 LEU A N 1
ATOM 3243 C CA . LEU A 1 428 ? 10.055 36.312 17.312 1 94.94 428 LEU A CA 1
ATOM 3244 C C . LEU A 1 428 ? 9.953 37.469 16.312 1 94.94 428 LEU A C 1
ATOM 3246 O O . LEU A 1 428 ? 9.383 37.281 15.234 1 94.94 428 LEU A O 1
ATOM 3250 N N . SER A 1 429 ? 10.469 38.562 16.734 1 94.19 429 SER A N 1
ATOM 3251 C CA . SER A 1 429 ? 10.602 39.656 15.758 1 94.19 429 SER A CA 1
ATOM 3252 C C . SER A 1 429 ? 11.695 39.344 14.742 1 94.19 429 SER A C 1
ATOM 3254 O O . SER A 1 429 ? 12.5 38.438 14.938 1 94.19 429 SER A O 1
ATOM 3256 N N . ALA A 1 430 ? 11.711 40.094 13.609 1 94.81 430 ALA A N 1
ATOM 3257 C CA . ALA A 1 430 ? 12.734 39.938 12.586 1 94.81 430 ALA A CA 1
ATOM 3258 C C . ALA A 1 430 ? 14.133 40.156 13.164 1 94.81 430 ALA A C 1
ATOM 3260 O O . ALA A 1 430 ? 15.07 39.438 12.812 1 94.81 430 ALA A O 1
ATOM 3261 N N . GLY A 1 431 ? 14.234 41.156 14.008 1 95.06 431 GLY A N 1
ATOM 3262 C CA . GLY A 1 431 ? 15.508 41.469 14.641 1 95.06 431 GLY A CA 1
ATOM 3263 C C . GLY A 1 431 ? 15.969 40.344 15.578 1 95.06 431 GLY A C 1
ATOM 3264 O O . GLY A 1 431 ? 17.141 39.969 15.578 1 95.06 431 GLY A O 1
ATOM 3265 N N . GLN A 1 432 ? 15.086 39.906 16.391 1 95.56 432 GLN A N 1
ATOM 3266 C CA . GLN A 1 432 ? 15.406 38.812 17.297 1 95.56 432 GLN A CA 1
ATOM 3267 C C . GLN A 1 432 ? 15.836 37.562 16.531 1 95.56 432 GLN A C 1
ATOM 3269 O O . GLN A 1 432 ? 16.828 36.906 16.891 1 95.56 432 GLN A O 1
ATOM 3274 N N . PHE A 1 433 ? 15.078 37.25 15.453 1 96.88 433 PHE A N 1
ATOM 3275 C CA . PHE A 1 433 ? 15.383 36.094 14.648 1 96.88 433 PHE A CA 1
ATOM 3276 C C . PHE A 1 433 ? 16.766 36.188 14.031 1 96.88 433 PHE A C 1
ATOM 3278 O O . PHE A 1 433 ? 17.531 35.219 14.031 1 96.88 433 PHE A O 1
ATOM 3285 N N . SER A 1 434 ? 17.062 37.344 13.461 1 96.31 434 SER A N 1
ATOM 3286 C CA . SER A 1 434 ? 18.344 37.531 12.82 1 96.31 434 SER A CA 1
ATOM 3287 C C . SER A 1 434 ? 19.5 37.281 13.805 1 96.31 434 SER A C 1
ATOM 3289 O O . SER A 1 434 ? 20.484 36.656 13.461 1 96.31 434 SER A O 1
ATOM 3291 N N . ALA A 1 435 ? 19.375 37.781 15.016 1 96.31 435 ALA A N 1
ATOM 3292 C CA . ALA A 1 435 ? 20.406 37.594 16.031 1 96.31 435 ALA A CA 1
ATOM 3293 C C . ALA A 1 435 ? 20.562 36.125 16.391 1 96.31 435 ALA A C 1
ATOM 3295 O O . ALA A 1 435 ? 21.688 35.625 16.5 1 96.31 435 ALA A O 1
ATOM 3296 N N . LEU A 1 436 ? 19.453 35.5 16.562 1 97.06 436 LEU A N 1
ATOM 3297 C CA . LEU A 1 436 ? 19.484 34.094 16.922 1 97.06 436 LEU A CA 1
ATOM 3298 C C . LEU A 1 436 ? 20.016 33.219 15.773 1 97.06 436 LEU A C 1
ATOM 3300 O O . LEU A 1 436 ? 20.734 32.25 16 1 97.06 436 LEU A O 1
ATOM 3304 N N . ARG A 1 437 ? 19.594 33.5 14.508 1 96.88 437 ARG A N 1
ATOM 3305 C CA . ARG A 1 437 ? 20.109 32.812 13.336 1 96.88 437 ARG A CA 1
ATOM 3306 C C . ARG A 1 437 ? 21.625 32.844 13.297 1 96.88 437 ARG A C 1
ATOM 3308 O O . ARG A 1 437 ? 22.266 31.797 13.086 1 96.88 437 ARG A O 1
ATOM 3315 N N . GLU A 1 438 ? 22.188 34 13.5 1 95.88 438 GLU A N 1
ATOM 3316 C CA . GLU A 1 438 ? 23.641 34.156 13.492 1 95.88 438 GLU A CA 1
ATOM 3317 C C . GLU A 1 438 ? 24.281 33.312 14.609 1 95.88 438 GLU A C 1
ATOM 3319 O O . GLU A 1 438 ? 25.328 32.719 14.422 1 95.88 438 GLU A O 1
ATOM 3324 N N . ALA A 1 439 ? 23.656 33.375 15.742 1 96.06 439 ALA A N 1
ATOM 3325 C CA . ALA A 1 439 ? 24.172 32.594 16.875 1 96.06 439 ALA A CA 1
ATOM 3326 C C . ALA A 1 439 ? 24.156 31.094 16.578 1 96.06 439 ALA A C 1
ATOM 3328 O O . ALA A 1 439 ? 25.125 30.391 16.875 1 96.06 439 ALA A O 1
ATOM 3329 N N . VAL A 1 440 ? 23.078 30.594 16.047 1 95.75 440 VAL A N 1
ATOM 3330 C CA . VAL A 1 440 ? 22.922 29.172 15.758 1 95.75 440 VAL A CA 1
ATOM 3331 C C . VAL A 1 440 ? 23.938 28.75 14.703 1 95.75 440 VAL A C 1
ATOM 3333 O O . VAL A 1 440 ? 24.578 27.703 14.844 1 95.75 440 VAL A O 1
ATOM 3336 N N . LEU A 1 441 ? 24.031 29.531 13.625 1 94.69 441 LEU A N 1
ATOM 3337 C CA . LEU A 1 441 ? 24.969 29.203 12.562 1 94.69 441 LEU A CA 1
ATOM 3338 C C . LEU A 1 441 ? 26.406 29.188 13.086 1 94.69 441 LEU A C 1
ATOM 3340 O O . LEU A 1 441 ? 27.203 28.344 12.688 1 94.69 441 LEU A O 1
ATOM 3344 N N . ALA A 1 442 ? 26.703 30.109 13.969 1 94.44 442 ALA A N 1
ATOM 3345 C CA . ALA A 1 442 ? 28.031 30.141 14.578 1 94.44 442 ALA A CA 1
ATOM 3346 C C . ALA A 1 442 ? 28.281 28.891 15.406 1 94.44 442 ALA A C 1
ATOM 3348 O O . ALA A 1 442 ? 29.375 28.312 15.336 1 94.44 442 ALA A O 1
ATOM 3349 N N . ALA A 1 443 ? 27.359 28.516 16.219 1 92.81 443 ALA A N 1
ATOM 3350 C CA . ALA A 1 443 ? 27.516 27.328 17.047 1 92.81 443 ALA A CA 1
ATOM 3351 C C . ALA A 1 443 ? 27.609 26.062 16.203 1 92.81 443 ALA A C 1
ATOM 3353 O O . ALA A 1 443 ? 28.312 25.125 16.562 1 92.81 443 ALA A O 1
ATOM 3354 N N . GLU A 1 444 ? 26.812 26.016 15.188 1 91 444 GLU A N 1
ATOM 3355 C CA . GLU A 1 444 ? 26.859 24.875 14.281 1 91 444 GLU A CA 1
ATOM 3356 C C . GLU A 1 444 ? 28.234 24.719 13.633 1 91 444 GLU A C 1
ATOM 3358 O O . GLU A 1 444 ? 28.719 23.609 13.438 1 91 444 GLU A O 1
ATOM 3363 N N . ALA A 1 445 ? 28.812 25.828 13.289 1 90.88 445 ALA A N 1
ATOM 3364 C CA . ALA A 1 445 ? 30.141 25.844 12.688 1 90.88 445 ALA A CA 1
ATOM 3365 C C . ALA A 1 445 ? 31.219 25.5 13.719 1 90.88 445 ALA A C 1
ATOM 3367 O O . ALA A 1 445 ? 32.219 24.891 13.391 1 90.88 445 ALA A O 1
ATOM 3368 N N . GLU A 1 446 ? 31 25.953 14.953 1 91.5 446 GLU A N 1
ATOM 3369 C CA . GLU A 1 446 ? 31.938 25.734 16.047 1 91.5 446 GLU A CA 1
ATOM 3370 C C . GLU A 1 446 ? 31.234 25.203 17.297 1 91.5 446 GLU A C 1
ATOM 3372 O O . GLU A 1 446 ? 31.062 25.938 18.266 1 91.5 446 GLU A O 1
ATOM 3377 N N . PRO A 1 447 ? 31.062 23.906 17.375 1 83.69 447 PRO A N 1
ATOM 3378 C CA . PRO A 1 447 ? 30.297 23.328 18.469 1 83.69 447 PRO A CA 1
ATOM 3379 C C . PRO A 1 447 ? 30.938 23.578 19.844 1 83.69 447 PRO A C 1
ATOM 3381 O O . PRO A 1 447 ? 30.266 23.484 20.875 1 83.69 447 PRO A O 1
ATOM 3384 N N . GLU A 1 448 ? 32.188 23.859 19.859 1 84.06 448 GLU A N 1
ATOM 3385 C CA . GLU A 1 448 ? 32.906 24.172 21.094 1 84.06 448 GLU A CA 1
ATOM 3386 C C . GLU A 1 448 ? 32.312 25.375 21.797 1 84.06 448 GLU A C 1
ATOM 3388 O O . GLU A 1 448 ? 32.469 25.547 23 1 84.06 448 GLU A O 1
ATOM 3393 N N . LEU A 1 449 ? 31.641 26.234 21.062 1 87.44 449 LEU A N 1
ATOM 3394 C CA . LEU A 1 449 ? 30.984 27.391 21.656 1 87.44 449 LEU A CA 1
ATOM 3395 C C . LEU A 1 449 ? 29.969 26.969 22.703 1 87.44 449 LEU A C 1
ATOM 3397 O O . LEU A 1 449 ? 29.781 27.672 23.703 1 87.44 449 LEU A O 1
ATOM 3401 N N . LEU A 1 450 ? 29.359 25.844 22.516 1 85.69 450 LEU A N 1
ATOM 3402 C CA . LEU A 1 450 ? 28.375 25.344 23.469 1 85.69 450 LEU A CA 1
ATOM 3403 C C . LEU A 1 450 ? 29.062 24.812 24.719 1 85.69 450 LEU A C 1
ATOM 3405 O O . LEU A 1 450 ? 28.547 24.953 25.828 1 85.69 450 LEU A O 1
ATOM 3409 N N . ARG A 1 451 ? 30.234 24.188 24.547 1 79.44 451 ARG A N 1
ATOM 3410 C CA . ARG A 1 451 ? 30.984 23.625 25.672 1 79.44 451 ARG A CA 1
ATOM 3411 C C . ARG A 1 451 ? 31.438 24.703 26.641 1 79.44 451 ARG A C 1
ATOM 3413 O O . ARG A 1 451 ? 31.5 24.469 27.844 1 79.44 451 ARG A O 1
ATOM 3420 N N . ALA A 1 452 ? 31.703 25.797 26.094 1 84.06 452 ALA A N 1
ATOM 3421 C CA . ALA A 1 452 ? 32.125 26.922 26.922 1 84.06 452 ALA A CA 1
ATOM 3422 C C . ALA A 1 452 ? 31.016 27.391 27.844 1 84.06 452 ALA A C 1
ATOM 3424 O O . ALA A 1 452 ? 31.266 28.125 28.812 1 84.06 452 ALA A O 1
ATOM 3425 N N . HIS A 1 453 ? 29.875 26.953 27.609 1 84.25 453 HIS A N 1
ATOM 3426 C CA . HIS A 1 453 ? 28.719 27.375 28.391 1 84.25 453 HIS A CA 1
ATOM 3427 C C . HIS A 1 453 ? 28.094 26.188 29.125 1 84.25 453 HIS A C 1
ATOM 3429 O O . HIS A 1 453 ? 26.891 26.172 29.375 1 84.25 453 HIS A O 1
ATOM 3435 N N . ALA A 1 454 ? 28.906 25.25 29.391 1 78 454 ALA A N 1
ATOM 3436 C CA . ALA A 1 454 ? 28.438 24.031 30.047 1 78 454 ALA A CA 1
ATOM 3437 C C . ALA A 1 454 ? 27.875 24.328 31.438 1 78 454 ALA A C 1
ATOM 3439 O O . ALA A 1 454 ? 28.516 25.016 32.219 1 78 454 ALA A O 1
ATOM 3440 N N . SER A 1 455 ? 26.594 24.062 31.641 1 69.75 455 SER A N 1
ATOM 3441 C CA . SER A 1 455 ? 25.922 24.297 32.906 1 69.75 455 SER A CA 1
ATOM 3442 C C . SER A 1 455 ? 25.812 23.016 33.719 1 69.75 455 SER A C 1
ATOM 3444 O O . SER A 1 455 ? 25.531 23.062 34.938 1 69.75 455 SER A O 1
ATOM 3446 N N . GLY A 1 456 ? 26.109 21.859 33.094 1 64.06 456 GLY A N 1
ATOM 3447 C CA . GLY A 1 456 ? 25.938 20.578 33.75 1 64.06 456 GLY A CA 1
ATOM 3448 C C . GLY A 1 456 ? 24.516 20.062 33.688 1 64.06 456 GLY A C 1
ATOM 3449 O O . GLY A 1 456 ? 24.234 18.938 34.156 1 64.06 456 GLY A O 1
ATOM 3450 N N . ARG A 1 457 ? 23.594 20.844 33.156 1 64.44 457 ARG A N 1
ATOM 3451 C CA . ARG A 1 457 ? 22.188 20.438 33.125 1 64.44 457 ARG A CA 1
ATOM 3452 C C . ARG A 1 457 ? 21.781 19.922 31.75 1 64.44 457 ARG A C 1
ATOM 3454 O O . ARG A 1 457 ? 20.594 19.828 31.453 1 64.44 457 ARG A O 1
ATOM 3461 N N . GLY A 1 458 ? 22.828 19.734 30.969 1 73.31 458 GLY A N 1
ATOM 3462 C CA . GLY A 1 458 ? 22.547 19.156 29.672 1 73.31 458 GLY A CA 1
ATOM 3463 C C . GLY A 1 458 ? 22.75 20.109 28.516 1 73.31 458 GLY A C 1
ATOM 3464 O O . GLY A 1 458 ? 22.906 21.328 28.734 1 73.31 458 GLY A O 1
ATOM 3465 N N . ASP A 1 459 ? 22.734 19.609 27.344 1 77 459 ASP A N 1
ATOM 3466 C CA . ASP A 1 459 ? 23.109 20.344 26.141 1 77 459 ASP A CA 1
ATOM 3467 C C . ASP A 1 459 ? 22.094 21.453 25.828 1 77 459 ASP A C 1
ATOM 3469 O O . ASP A 1 459 ? 22.453 22.5 25.312 1 77 459 ASP A O 1
ATOM 3473 N N . TYR A 1 460 ? 20.859 21.234 26.188 1 79.75 460 TYR A N 1
ATOM 3474 C CA . TYR A 1 460 ? 19.828 22.234 25.891 1 79.75 460 TYR A CA 1
ATOM 3475 C C . TYR A 1 460 ? 20.031 23.484 26.75 1 79.75 460 TYR A C 1
ATOM 3477 O O . TYR A 1 460 ? 19.812 24.609 26.281 1 79.75 460 TYR A O 1
ATOM 3485 N N . PHE A 1 461 ? 20.375 23.203 27.953 1 80.06 461 PHE A N 1
ATOM 3486 C CA . PHE A 1 461 ? 20.625 24.344 28.844 1 80.06 461 PHE A CA 1
ATOM 3487 C C . PHE A 1 461 ? 21.906 25.078 28.422 1 80.06 461 PHE A C 1
ATOM 3489 O O . PHE A 1 461 ? 21.969 26.297 28.516 1 80.06 461 PHE A O 1
ATOM 3496 N N . ASP A 1 462 ? 22.891 24.281 28.031 1 85.06 462 ASP A N 1
ATOM 3497 C CA . ASP A 1 462 ? 24.125 24.891 27.547 1 85.06 462 ASP A CA 1
ATOM 3498 C C . ASP A 1 462 ? 23.859 25.781 26.328 1 85.06 462 ASP A C 1
ATOM 3500 O O . ASP A 1 462 ? 24.406 26.875 26.234 1 85.06 462 ASP A O 1
ATOM 3504 N N . TYR A 1 463 ? 23.031 25.266 25.484 1 89.88 463 TYR A N 1
ATOM 3505 C CA . TYR A 1 463 ? 22.656 26.031 24.297 1 89.88 463 TYR A CA 1
ATOM 3506 C C . TYR A 1 463 ? 21.922 27.312 24.672 1 89.88 463 TYR A C 1
ATOM 3508 O O . TYR A 1 463 ? 22.203 28.375 24.141 1 89.88 463 TYR A O 1
ATOM 3516 N N . GLU A 1 464 ? 20.922 27.188 25.578 1 89.88 464 GLU A N 1
ATOM 3517 C CA . GLU A 1 464 ? 20.156 28.359 26 1 89.88 464 GLU A CA 1
ATOM 3518 C C . GLU A 1 464 ? 21.078 29.406 26.625 1 89.88 464 GLU A C 1
ATOM 3520 O O . GLU A 1 464 ? 20.938 30.594 26.344 1 89.88 464 GLU A O 1
ATOM 3525 N N . HIS A 1 465 ? 22 28.953 27.422 1 88.75 465 HIS A N 1
ATOM 3526 C CA . HIS A 1 465 ? 22.938 29.875 28.047 1 88.75 465 HIS A CA 1
ATOM 3527 C C . HIS A 1 465 ? 23.812 30.578 27 1 88.75 465 HIS A C 1
ATOM 3529 O O . HIS A 1 465 ? 24.062 31.781 27.094 1 88.75 465 HIS A O 1
ATOM 3535 N N . TYR A 1 466 ? 24.266 29.875 26.109 1 92.56 466 TYR A N 1
ATOM 3536 C CA . TYR A 1 466 ? 25.094 30.391 25.016 1 92.56 466 TYR A CA 1
ATOM 3537 C C . TYR A 1 466 ? 24.344 31.5 24.266 1 92.56 466 TYR A C 1
ATOM 3539 O O . TYR A 1 466 ? 24.875 32.594 24.062 1 92.56 466 TYR A O 1
ATOM 3547 N N . VAL A 1 467 ? 23.062 31.188 23.891 1 94.75 467 VAL A N 1
ATOM 3548 C CA . VAL A 1 467 ? 22.328 32.156 23.047 1 94.75 467 VAL A CA 1
ATOM 3549 C C . VAL A 1 467 ? 21.969 33.375 23.875 1 94.75 467 VAL A C 1
ATOM 3551 O O . VAL A 1 467 ? 21.875 34.5 23.344 1 94.75 467 VAL A O 1
ATOM 3554 N N . ILE A 1 468 ? 21.641 33.219 25.203 1 93.69 468 ILE A N 1
ATOM 3555 C CA . ILE A 1 468 ? 21.359 34.344 26.062 1 93.69 468 ILE A CA 1
ATOM 3556 C C . ILE A 1 468 ? 22.609 35.219 26.203 1 93.69 468 ILE A C 1
ATOM 3558 O O . ILE A 1 468 ? 22.531 36.438 26.141 1 93.69 468 ILE A O 1
ATOM 3562 N N . ASP A 1 469 ? 23.719 34.594 26.375 1 94.06 469 ASP A N 1
ATOM 3563 C CA . ASP A 1 469 ? 24.984 35.312 26.516 1 94.06 469 ASP A CA 1
ATOM 3564 C C . ASP A 1 469 ? 25.312 36.062 25.234 1 94.06 469 ASP A C 1
ATOM 3566 O O . ASP A 1 469 ? 25.766 37.219 25.297 1 94.06 469 ASP A O 1
ATOM 3570 N N . ARG A 1 470 ? 25.062 35.5 24.188 1 94.56 470 ARG A N 1
ATOM 3571 C CA . ARG A 1 470 ? 25.469 36.062 22.906 1 94.56 470 ARG A CA 1
ATOM 3572 C C . ARG A 1 470 ? 24.453 37.094 22.422 1 94.56 470 ARG A C 1
ATOM 3574 O O . ARG A 1 470 ? 24.828 38.125 21.859 1 94.56 470 ARG A O 1
ATOM 3581 N N . CYS A 1 471 ? 23.172 36.844 22.625 1 96.25 471 CYS A N 1
ATOM 3582 C CA . CYS A 1 471 ? 22.141 37.688 22.016 1 96.25 471 CYS A CA 1
ATOM 3583 C C . CYS A 1 471 ? 21.438 38.531 23.062 1 96.25 471 CYS A C 1
ATOM 3585 O O . CYS A 1 471 ? 20.672 39.438 22.719 1 96.25 471 CYS A O 1
ATOM 3587 N N . GLY A 1 472 ? 21.703 38.312 24.344 1 94.56 472 GLY A N 1
ATOM 3588 C CA . GLY A 1 472 ? 21 39 25.422 1 94.56 472 GLY A CA 1
ATOM 3589 C C . GLY A 1 472 ? 19.766 38.281 25.891 1 94.56 472 GLY A C 1
ATOM 3590 O O . GLY A 1 472 ? 19.203 37.469 25.172 1 94.56 472 GLY A O 1
ATOM 3591 N N . GLU A 1 473 ? 19.344 38.594 27.062 1 91.81 473 GLU A N 1
ATOM 3592 C CA . GLU A 1 473 ? 18.234 37.906 27.719 1 91.81 473 GLU A CA 1
ATOM 3593 C C . GLU A 1 473 ? 16.922 38.125 26.969 1 91.81 473 GLU A C 1
ATOM 3595 O O . GLU A 1 473 ? 16.078 37.25 26.891 1 91.81 473 GLU A O 1
ATOM 3600 N N . ALA A 1 474 ? 16.719 39.344 26.438 1 92.12 474 ALA A N 1
ATOM 3601 C CA . ALA A 1 474 ? 15.492 39.688 25.734 1 92.12 474 ALA A CA 1
ATOM 3602 C C . ALA A 1 474 ? 15.32 38.844 24.484 1 92.12 474 ALA A C 1
ATOM 3604 O O . ALA A 1 474 ? 14.195 38.5 24.109 1 92.12 474 ALA A O 1
ATOM 3605 N N . THR A 1 475 ? 16.453 38.5 23.875 1 95.06 475 THR A N 1
ATOM 3606 C CA . THR A 1 475 ? 16.422 37.75 22.641 1 95.06 475 THR A CA 1
ATOM 3607 C C . THR A 1 475 ? 16.688 36.25 22.906 1 95.06 475 THR A C 1
ATOM 3609 O O . THR A 1 475 ? 15.859 35.406 22.547 1 95.06 475 THR A O 1
ATOM 3612 N N . GLY A 1 476 ? 17.781 35.969 23.531 1 94.69 476 GLY A N 1
ATOM 3613 C CA . GLY A 1 476 ? 18.125 34.594 23.828 1 94.69 476 GLY A CA 1
ATOM 3614 C C . GLY A 1 476 ? 17.109 33.906 24.703 1 94.69 476 GLY A C 1
ATOM 3615 O O . GLY A 1 476 ? 16.938 32.688 24.625 1 94.69 476 GLY A O 1
ATOM 3616 N N . GLY A 1 477 ? 16.469 34.656 25.578 1 92.62 477 GLY A N 1
ATOM 3617 C CA . GLY A 1 477 ? 15.484 34.094 26.5 1 92.62 477 GLY A CA 1
ATOM 3618 C C . GLY A 1 477 ? 14.203 33.656 25.812 1 92.62 477 GLY A C 1
ATOM 3619 O O . GLY A 1 477 ? 13.367 33 26.422 1 92.62 477 GLY A O 1
ATOM 3620 N N . MET A 1 478 ? 14.047 33.844 24.484 1 93.94 478 MET A N 1
ATOM 3621 C CA . MET A 1 478 ? 12.836 33.531 23.75 1 93.94 478 MET A CA 1
ATOM 3622 C C . MET A 1 478 ? 12.93 32.125 23.141 1 93.94 478 MET A C 1
ATOM 3624 O O . MET A 1 478 ? 11.93 31.578 22.672 1 93.94 478 MET A O 1
ATOM 3628 N N . VAL A 1 479 ? 14.078 31.438 23.203 1 93.06 479 VAL A N 1
ATOM 3629 C CA . VAL A 1 479 ? 14.312 30.219 22.453 1 93.06 479 VAL A CA 1
ATOM 3630 C C . VAL A 1 479 ? 13.422 29.094 22.984 1 93.06 479 VAL A C 1
ATOM 3632 O O . VAL A 1 479 ? 13.07 28.172 22.266 1 93.06 479 VAL A O 1
ATOM 3635 N N . GLN A 1 480 ? 12.992 29.219 24.234 1 91.5 480 GLN A N 1
ATOM 3636 C CA . GLN A 1 480 ? 12.211 28.156 24.844 1 91.5 480 GLN A CA 1
ATOM 3637 C C . GLN A 1 480 ? 10.719 28.438 24.75 1 91.5 480 GLN A C 1
ATOM 3639 O O . GLN A 1 480 ? 9.891 27.641 25.188 1 91.5 480 GLN A O 1
ATOM 3644 N N . ALA A 1 481 ? 10.359 29.578 24.141 1 91.81 481 ALA A N 1
ATOM 3645 C CA . ALA A 1 481 ? 8.938 29.875 23.953 1 91.81 481 ALA A CA 1
ATOM 3646 C C . ALA A 1 481 ? 8.242 28.797 23.141 1 91.81 481 ALA A C 1
ATOM 3648 O O . ALA A 1 481 ? 8.773 28.344 22.125 1 91.81 481 ALA A O 1
ATOM 3649 N N . ALA A 1 482 ? 7.109 28.312 23.625 1 92.62 482 ALA A N 1
ATOM 3650 C CA . ALA A 1 482 ? 6.199 27.406 22.938 1 92.62 482 ALA A CA 1
ATOM 3651 C C . ALA A 1 482 ? 6.809 26.016 22.797 1 92.62 482 ALA A C 1
ATOM 3653 O O . ALA A 1 482 ? 6.492 25.281 21.844 1 92.62 482 ALA A O 1
ATOM 3654 N N . ARG A 1 483 ? 7.688 25.641 23.531 1 92.31 483 ARG A N 1
ATOM 3655 C CA . ARG A 1 483 ? 8.227 24.281 23.578 1 92.31 483 ARG A CA 1
ATOM 3656 C C . ARG A 1 483 ? 8.734 23.953 24.984 1 92.31 483 ARG A C 1
ATOM 3658 O O . ARG A 1 483 ? 8.719 24.797 25.875 1 92.31 483 ARG A O 1
ATOM 3665 N N . SER A 1 484 ? 9.016 22.766 25.281 1 92.31 484 SER A N 1
ATOM 3666 C CA . SER A 1 484 ? 9.562 22.281 26.531 1 92.31 484 SER A CA 1
ATOM 3667 C C . SER A 1 484 ? 10.672 21.266 26.297 1 92.31 484 SER A C 1
ATOM 3669 O O . SER A 1 484 ? 10.859 20.797 25.172 1 92.31 484 SER A O 1
ATOM 3671 N N . ARG A 1 485 ? 11.461 20.969 27.344 1 88.56 485 ARG A N 1
ATOM 3672 C CA . ARG A 1 485 ? 12.477 19.922 27.25 1 88.56 485 ARG A CA 1
ATOM 3673 C C . ARG A 1 485 ? 11.852 18.578 26.922 1 88.56 485 ARG A C 1
ATOM 3675 O O . ARG A 1 485 ? 12.492 17.719 26.312 1 88.56 485 ARG A O 1
ATOM 3682 N N . ASN A 1 486 ? 10.562 18.438 27.234 1 92.31 486 ASN A N 1
ATOM 3683 C CA . ASN A 1 486 ? 9.891 17.156 27.016 1 92.31 486 ASN A CA 1
ATOM 3684 C C . ASN A 1 486 ? 9.734 16.859 25.531 1 92.31 486 ASN A C 1
ATOM 3686 O O . ASN A 1 486 ? 10.078 15.773 25.062 1 92.31 486 ASN A O 1
ATOM 3690 N N . ASP A 1 487 ? 9.164 17.781 24.797 1 93.94 487 ASP A N 1
ATOM 3691 C CA . ASP A 1 487 ? 8.977 17.531 23.359 1 93.94 487 ASP A CA 1
ATOM 3692 C C . ASP A 1 487 ? 10.297 17.609 22.609 1 93.94 487 ASP A C 1
ATOM 3694 O O . ASP A 1 487 ? 10.469 16.953 21.578 1 93.94 487 ASP A O 1
ATOM 3698 N N . ILE A 1 488 ? 11.312 18.375 23.094 1 93.06 488 ILE A N 1
ATOM 3699 C CA . ILE A 1 488 ? 12.656 18.375 22.531 1 93.06 488 ILE A CA 1
ATOM 3700 C C . ILE A 1 488 ? 13.273 16.984 22.688 1 93.06 488 ILE A C 1
ATOM 3702 O O . ILE A 1 488 ? 13.797 16.422 21.719 1 93.06 488 ILE A O 1
ATOM 3706 N N . ASN A 1 489 ? 13.18 16.438 23.922 1 92.12 489 ASN A N 1
ATOM 3707 C CA . ASN A 1 489 ? 13.727 15.117 24.172 1 92.12 489 ASN A CA 1
ATOM 3708 C C . ASN A 1 489 ? 13.062 14.047 23.312 1 92.12 489 ASN A C 1
ATOM 3710 O O . ASN A 1 489 ? 13.734 13.148 22.797 1 92.12 489 ASN A O 1
ATOM 3714 N N . ALA A 1 490 ? 11.766 14.141 23.219 1 94.94 490 ALA A N 1
ATOM 3715 C CA . ALA A 1 490 ? 11.031 13.188 22.391 1 94.94 490 ALA A CA 1
ATOM 3716 C C . ALA A 1 490 ? 11.453 13.289 20.938 1 94.94 490 ALA A C 1
ATOM 3718 O O . ALA A 1 490 ? 11.562 12.273 20.234 1 94.94 490 ALA A O 1
ATOM 3719 N N . THR A 1 491 ? 11.602 14.484 20.422 1 95.75 491 THR A N 1
ATOM 3720 C CA . THR A 1 491 ? 12.055 14.688 19.047 1 95.75 491 THR A CA 1
ATOM 3721 C C . THR A 1 491 ? 13.477 14.164 18.859 1 95.75 491 THR A C 1
ATOM 3723 O O . THR A 1 491 ? 13.797 13.57 17.828 1 95.75 491 THR A O 1
ATOM 3726 N N . HIS A 1 492 ? 14.328 14.422 19.891 1 93.81 492 HIS A N 1
ATOM 3727 C CA . HIS A 1 492 ? 15.68 13.859 19.875 1 93.81 492 HIS A CA 1
ATOM 3728 C C . HIS A 1 492 ? 15.648 12.344 19.75 1 93.81 492 HIS A C 1
ATOM 3730 O O . HIS A 1 492 ? 16.438 11.766 19 1 93.81 492 HIS A O 1
ATOM 3736 N N . LEU A 1 493 ? 14.789 11.742 20.531 1 95 493 LEU A N 1
ATOM 3737 C CA . LEU A 1 493 ? 14.641 10.297 20.438 1 95 493 LEU A CA 1
ATOM 3738 C C . LEU A 1 493 ? 14.234 9.883 19.031 1 95 493 LEU A C 1
ATOM 3740 O O . LEU A 1 493 ? 14.773 8.922 18.469 1 95 493 LEU A O 1
ATOM 3744 N N . LEU A 1 494 ? 13.266 10.57 18.438 1 95.62 494 LEU A N 1
ATOM 3745 C CA . LEU A 1 494 ? 12.805 10.289 17.094 1 95.62 494 LEU A CA 1
ATOM 3746 C C . LEU A 1 494 ? 13.969 10.32 16.109 1 95.62 494 LEU A C 1
ATOM 3748 O O . LEU A 1 494 ? 14.148 9.391 15.32 1 95.62 494 LEU A O 1
ATOM 3752 N N . LEU A 1 495 ? 14.742 11.336 16.109 1 94.56 495 LEU A N 1
ATOM 3753 C CA . LEU A 1 495 ? 15.867 11.5 15.188 1 94.56 495 LEU A CA 1
ATOM 3754 C C . LEU A 1 495 ? 16.938 10.438 15.438 1 94.56 495 LEU A C 1
ATOM 3756 O O . LEU A 1 495 ? 17.562 9.945 14.5 1 94.56 495 LEU A O 1
ATOM 3760 N N . THR A 1 496 ? 17.125 10.117 16.719 1 93.94 496 THR A N 1
ATOM 3761 C CA . THR A 1 496 ? 18.062 9.062 17.078 1 93.94 496 THR A CA 1
ATOM 3762 C C . THR A 1 496 ? 17.625 7.723 16.484 1 93.94 496 THR A C 1
ATOM 3764 O O . THR A 1 496 ? 18.438 6.98 15.938 1 93.94 496 THR A O 1
ATOM 3767 N N . LEU A 1 497 ? 16.344 7.441 16.641 1 95.75 497 LEU A N 1
ATOM 3768 C CA . LEU A 1 497 ? 15.789 6.203 16.109 1 95.75 497 LEU A CA 1
ATOM 3769 C C . LEU A 1 497 ? 16 6.117 14.602 1 95.75 497 LEU A C 1
ATOM 3771 O O . LEU A 1 497 ? 16.438 5.082 14.086 1 95.75 497 LEU A O 1
ATOM 3775 N N . ARG A 1 498 ? 15.719 7.16 13.898 1 93.88 498 ARG A N 1
ATOM 3776 C CA . ARG A 1 498 ? 15.867 7.191 12.453 1 93.88 498 ARG A CA 1
ATOM 3777 C C . ARG A 1 498 ? 17.312 6.926 12.039 1 93.88 498 ARG A C 1
ATOM 3779 O O . ARG A 1 498 ? 17.562 6.137 11.133 1 93.88 498 ARG A O 1
ATOM 3786 N N . GLN A 1 499 ? 18.234 7.539 12.711 1 92.94 499 GLN A N 1
ATOM 3787 C CA . GLN A 1 499 ? 19.641 7.348 12.422 1 92.94 499 GLN A CA 1
ATOM 3788 C C . GLN A 1 499 ? 20.094 5.922 12.734 1 92.94 499 GLN A C 1
ATOM 3790 O O . GLN A 1 499 ? 20.844 5.316 11.969 1 92.94 499 GLN A O 1
ATOM 3795 N N . ALA A 1 500 ? 19.656 5.473 13.898 1 94.75 500 ALA A N 1
ATOM 3796 C CA . ALA A 1 500 ? 20.031 4.125 14.328 1 94.75 500 ALA A CA 1
ATOM 3797 C C . ALA A 1 500 ? 19.531 3.08 13.336 1 94.75 500 ALA A C 1
ATOM 3799 O O . ALA A 1 500 ? 20.266 2.162 12.969 1 94.75 500 ALA A O 1
ATOM 3800 N N . ILE A 1 501 ? 18.266 3.23 12.938 1 95.81 501 ILE A N 1
ATOM 3801 C CA . ILE A 1 501 ? 17.672 2.287 11.992 1 95.81 501 ILE A CA 1
ATOM 3802 C C . ILE A 1 501 ? 18.422 2.359 10.656 1 95.81 501 ILE A C 1
ATOM 3804 O O . ILE A 1 501 ? 18.797 1.331 10.094 1 95.81 501 ILE A O 1
ATOM 3808 N N . ALA A 1 502 ? 18.688 3.561 10.141 1 93.12 502 ALA A N 1
ATOM 3809 C CA . ALA A 1 502 ? 19.359 3.736 8.859 1 93.12 502 ALA A CA 1
ATOM 3810 C C . ALA A 1 502 ? 20.75 3.096 8.891 1 93.12 502 ALA A C 1
ATOM 3812 O O . ALA A 1 502 ? 21.125 2.373 7.965 1 93.12 502 ALA A O 1
ATOM 3813 N N . GLY A 1 503 ? 21.5 3.377 9.914 1 92.69 503 GLY A N 1
ATOM 3814 C CA . GLY A 1 503 ? 22.828 2.801 10.047 1 92.69 503 GLY A CA 1
ATOM 3815 C C . GLY A 1 503 ? 22.828 1.284 10.109 1 92.69 503 GLY A C 1
ATOM 3816 O O . GLY A 1 503 ? 23.656 0.626 9.484 1 92.69 503 GLY A O 1
ATOM 3817 N N . THR A 1 504 ? 21.938 0.771 10.898 1 94.44 504 THR A N 1
ATOM 3818 C CA . THR A 1 504 ? 21.812 -0.676 11.031 1 94.44 504 THR A CA 1
ATOM 3819 C C . THR A 1 504 ? 21.406 -1.312 9.711 1 94.44 504 THR A C 1
ATOM 3821 O O . THR A 1 504 ? 21.922 -2.355 9.32 1 94.44 504 THR A O 1
ATOM 3824 N N . MET A 1 505 ? 20.469 -0.669 9.016 1 94.31 505 MET A N 1
ATOM 3825 C CA . MET A 1 505 ? 20 -1.158 7.723 1 94.31 505 MET A CA 1
ATOM 3826 C C . MET A 1 505 ? 21.141 -1.201 6.707 1 94.31 505 MET A C 1
ATOM 3828 O O . MET A 1 505 ? 21.219 -2.133 5.906 1 94.31 505 MET A O 1
ATOM 3832 N N . ASP A 1 506 ? 22 -0.248 6.75 1 92.62 506 ASP A N 1
ATOM 3833 C CA . ASP A 1 506 ? 23.141 -0.214 5.844 1 92.62 506 ASP A CA 1
ATOM 3834 C C . ASP A 1 506 ? 24.047 -1.424 6.055 1 92.62 506 ASP A C 1
ATOM 3836 O O . ASP A 1 506 ? 24.469 -2.062 5.094 1 92.62 506 ASP A O 1
ATOM 3840 N N . ARG A 1 507 ? 24.328 -1.722 7.27 1 93.69 507 ARG A N 1
ATOM 3841 C CA . ARG A 1 507 ? 25.203 -2.85 7.59 1 93.69 507 ARG A CA 1
ATOM 3842 C C . ARG A 1 507 ? 24.516 -4.176 7.281 1 93.69 507 ARG A C 1
ATOM 3844 O O . ARG A 1 507 ? 25.156 -5.109 6.785 1 93.69 507 ARG A O 1
ATOM 3851 N N . ALA A 1 508 ? 23.25 -4.25 7.617 1 96.06 508 ALA A N 1
ATOM 3852 C CA . ALA A 1 508 ? 22.484 -5.453 7.309 1 96.06 508 ALA A CA 1
ATOM 3853 C C . ALA A 1 508 ? 22.422 -5.695 5.801 1 96.06 508 ALA A C 1
ATOM 3855 O O . ALA A 1 508 ? 22.438 -6.84 5.348 1 96.06 508 ALA A O 1
ATOM 3856 N N . GLN A 1 509 ? 22.281 -4.594 5.062 1 94.69 509 GLN A N 1
ATOM 3857 C CA . GLN A 1 509 ? 22.281 -4.688 3.607 1 94.69 509 GLN A CA 1
ATOM 3858 C C . GLN A 1 509 ? 23.594 -5.305 3.104 1 94.69 509 GLN A C 1
ATOM 3860 O O . GLN A 1 509 ? 23.578 -6.156 2.213 1 94.69 509 GLN A O 1
ATOM 3865 N N . GLN A 1 510 ? 24.703 -4.891 3.635 1 94.25 510 GLN A N 1
ATOM 3866 C CA . GLN A 1 510 ? 26 -5.441 3.256 1 94.25 510 GLN A CA 1
ATOM 3867 C C . GLN A 1 510 ? 26.094 -6.93 3.58 1 94.25 510 GLN A C 1
ATOM 3869 O O . GLN A 1 510 ? 26.609 -7.715 2.785 1 94.25 510 GLN A O 1
ATOM 3874 N N . LEU A 1 511 ? 25.625 -7.281 4.719 1 97.12 511 LEU A N 1
ATOM 3875 C CA . LEU A 1 511 ? 25.594 -8.688 5.105 1 97.12 511 LEU A CA 1
ATOM 3876 C C . LEU A 1 511 ? 24.719 -9.492 4.16 1 97.12 511 LEU A C 1
ATOM 3878 O O . LEU A 1 511 ? 25.078 -10.602 3.758 1 97.12 511 LEU A O 1
ATOM 3882 N N . GLY A 1 512 ? 23.484 -8.953 3.855 1 97.19 512 GLY A N 1
ATOM 3883 C CA . GLY A 1 512 ? 22.609 -9.609 2.902 1 97.19 512 GLY A CA 1
ATOM 3884 C C . GLY A 1 512 ? 23.266 -9.852 1.555 1 97.19 512 GLY A C 1
ATOM 3885 O O . GLY A 1 512 ? 23.125 -10.93 0.977 1 97.19 512 GLY A O 1
ATOM 3886 N N . GLU A 1 513 ? 24 -8.875 1.079 1 95.38 513 GLU A N 1
ATOM 3887 C CA . GLU A 1 513 ? 24.719 -9.008 -0.186 1 95.38 513 GLU A CA 1
ATOM 3888 C C . GLU A 1 513 ? 25.766 -10.102 -0.11 1 95.38 513 GLU A C 1
ATOM 3890 O O . GLU A 1 513 ? 25.906 -10.906 -1.035 1 95.38 513 GLU A O 1
ATOM 3895 N N . ALA A 1 514 ? 26.5 -10.125 0.968 1 96.38 514 ALA A N 1
ATOM 3896 C CA . ALA A 1 514 ? 27.516 -11.148 1.149 1 96.38 514 ALA A CA 1
ATOM 3897 C C . ALA A 1 514 ? 26.891 -12.547 1.189 1 96.38 514 ALA A C 1
ATOM 3899 O O . ALA A 1 514 ? 27.422 -13.484 0.583 1 96.38 514 ALA A O 1
ATOM 3900 N N . LEU A 1 515 ? 25.781 -12.711 1.943 1 97.94 515 LEU A N 1
ATOM 3901 C CA . LEU A 1 515 ? 25.078 -13.984 2.035 1 97.94 515 LEU A CA 1
ATOM 3902 C C . LEU A 1 515 ? 24.641 -14.461 0.657 1 97.94 515 LEU A C 1
ATOM 3904 O O . LEU A 1 515 ? 24.859 -15.617 0.298 1 97.94 515 LEU A O 1
ATOM 3908 N N . LEU A 1 516 ? 24.016 -13.594 -0.108 1 97.19 516 LEU A N 1
ATOM 3909 C CA . LEU A 1 516 ? 23.484 -13.977 -1.407 1 97.19 516 LEU A CA 1
ATOM 3910 C C . LEU A 1 516 ? 24.594 -14.266 -2.4 1 97.19 516 LEU A C 1
ATOM 3912 O O . LEU A 1 516 ? 24.5 -15.195 -3.199 1 97.19 516 LEU A O 1
ATOM 3916 N N . GLN A 1 517 ? 25.703 -13.438 -2.365 1 95.69 517 GLN A N 1
ATOM 3917 C CA . GLN A 1 517 ? 26.844 -13.711 -3.225 1 95.69 517 GLN A CA 1
ATOM 3918 C C . GLN A 1 517 ? 27.453 -15.078 -2.92 1 95.69 517 GLN A C 1
ATOM 3920 O O . GLN A 1 517 ? 27.766 -15.836 -3.834 1 95.69 517 GLN A O 1
ATOM 3925 N N . ARG A 1 518 ? 27.641 -15.375 -1.684 1 96.31 518 ARG A N 1
ATOM 3926 C CA . ARG A 1 518 ? 28.188 -16.672 -1.282 1 96.31 518 ARG A CA 1
ATOM 3927 C C . ARG A 1 518 ? 27.219 -17.797 -1.618 1 96.31 518 ARG A C 1
ATOM 3929 O O . ARG A 1 518 ? 27.641 -18.891 -1.982 1 96.31 518 ARG A O 1
ATOM 3936 N N . ALA A 1 519 ? 25.906 -17.578 -1.403 1 97.25 519 ALA A N 1
ATOM 3937 C CA . ALA A 1 519 ? 24.906 -18.562 -1.769 1 97.25 519 ALA A CA 1
ATOM 3938 C C . ALA A 1 519 ? 24.984 -18.906 -3.252 1 97.25 519 ALA A C 1
ATOM 3940 O O . ALA A 1 519 ? 24.969 -20.094 -3.625 1 97.25 519 ALA A O 1
ATOM 3941 N N . GLU A 1 520 ? 25.125 -17.938 -4.121 1 96.12 520 GLU A N 1
ATOM 3942 C CA . GLU A 1 520 ? 25.234 -18.141 -5.562 1 96.12 520 GLU A CA 1
ATOM 3943 C C . GLU A 1 520 ? 26.484 -18.938 -5.902 1 96.12 520 GLU A C 1
ATOM 3945 O O . GLU A 1 520 ? 26.453 -19.828 -6.758 1 96.12 520 GLU A O 1
ATOM 3950 N N . ALA A 1 521 ? 27.578 -18.672 -5.215 1 95.94 521 ALA A N 1
ATOM 3951 C CA . ALA A 1 521 ? 28.859 -19.312 -5.48 1 95.94 521 ALA A CA 1
ATOM 3952 C C . ALA A 1 521 ? 28.859 -20.766 -5.008 1 95.94 521 ALA A C 1
ATOM 3954 O O . ALA A 1 521 ? 29.703 -21.562 -5.414 1 95.94 521 ALA A O 1
ATOM 3955 N N . THR A 1 522 ? 27.859 -21.156 -4.176 1 95.75 522 THR A N 1
ATOM 3956 C CA . THR A 1 522 ? 27.906 -22.484 -3.555 1 95.75 522 THR A CA 1
ATOM 3957 C C . THR A 1 522 ? 26.594 -23.234 -3.773 1 95.75 522 THR A C 1
ATOM 3959 O O . THR A 1 522 ? 26.156 -24 -2.912 1 95.75 522 THR A O 1
ATOM 3962 N N . VAL A 1 523 ? 25.906 -22.906 -4.844 1 94.44 523 VAL A N 1
ATOM 3963 C CA . VAL A 1 523 ? 24.609 -23.516 -5.148 1 94.44 523 VAL A CA 1
ATOM 3964 C C . VAL A 1 523 ? 24.75 -25.031 -5.254 1 94.44 523 VAL A C 1
ATOM 3966 O O . VAL A 1 523 ? 23.828 -25.766 -4.887 1 94.44 523 VAL A O 1
ATOM 3969 N N . ASP A 1 524 ? 25.984 -25.484 -5.656 1 91.56 524 ASP A N 1
ATOM 3970 C CA . ASP A 1 524 ? 26.188 -26.906 -5.906 1 91.56 524 ASP A CA 1
ATOM 3971 C C . ASP A 1 524 ? 27.078 -27.531 -4.84 1 91.56 524 ASP A C 1
ATOM 3973 O O . ASP A 1 524 ? 27.406 -28.719 -4.914 1 91.56 524 ASP A O 1
ATOM 3977 N N . THR A 1 525 ? 27.5 -26.734 -3.84 1 92.38 525 THR A N 1
ATOM 3978 C CA . THR A 1 525 ? 28.359 -27.25 -2.779 1 92.38 525 THR A CA 1
ATOM 3979 C C . THR A 1 525 ? 27.531 -27.984 -1.729 1 92.38 525 THR A C 1
ATOM 3981 O O . THR A 1 525 ? 26.672 -27.391 -1.079 1 92.38 525 THR A O 1
ATOM 3984 N N . ILE A 1 526 ? 27.812 -29.203 -1.524 1 92 526 ILE A N 1
ATOM 3985 C CA . ILE A 1 526 ? 27.016 -30.062 -0.648 1 92 526 ILE A CA 1
ATOM 3986 C C . ILE A 1 526 ? 27.172 -29.609 0.801 1 92 526 ILE A C 1
ATOM 3988 O O . ILE A 1 526 ? 28.234 -29.094 1.18 1 92 526 ILE A O 1
ATOM 3992 N N . LEU A 1 527 ? 26.141 -29.719 1.575 1 93.44 527 LEU A N 1
ATOM 3993 C CA . LEU A 1 527 ? 26.094 -29.422 3.006 1 93.44 527 LEU A CA 1
ATOM 3994 C C . LEU A 1 527 ? 24.938 -30.156 3.668 1 93.44 527 LEU A C 1
ATOM 3996 O O . LEU A 1 527 ? 23.812 -30.125 3.17 1 93.44 527 LEU A O 1
ATOM 4000 N N . PRO A 1 528 ? 25.188 -30.859 4.738 1 92.5 528 PRO A N 1
ATOM 4001 C CA . PRO A 1 528 ? 24.078 -31.562 5.379 1 92.5 528 PRO A CA 1
ATOM 4002 C C . PRO A 1 528 ? 23.047 -30.609 5.996 1 92.5 528 PRO A C 1
ATOM 4004 O O . PRO A 1 528 ? 23.422 -29.547 6.504 1 92.5 528 PRO A O 1
ATOM 4007 N N . ILE A 1 529 ? 21.781 -30.969 5.863 1 92.56 529 ILE A N 1
ATOM 4008 C CA . ILE A 1 529 ? 20.75 -30.375 6.699 1 92.56 529 ILE A CA 1
ATOM 4009 C C . ILE A 1 529 ? 20.641 -31.156 8.016 1 92.56 529 ILE A C 1
ATOM 4011 O O . ILE A 1 529 ? 20.516 -32.375 8.016 1 92.56 529 ILE A O 1
ATOM 4015 N N . HIS A 1 530 ? 20.75 -30.438 9.125 1 90.25 530 HIS A N 1
ATOM 4016 C CA . HIS A 1 530 ? 20.734 -31.078 10.438 1 90.25 530 HIS A CA 1
ATOM 4017 C C . HIS A 1 530 ? 19.391 -30.828 11.141 1 90.25 530 HIS A C 1
ATOM 4019 O O . HIS A 1 530 ? 18.766 -29.797 10.93 1 90.25 530 HIS A O 1
ATOM 4025 N N . SER A 1 531 ? 18.922 -31.734 11.805 1 88 531 SER A N 1
ATOM 4026 C CA . SER A 1 531 ? 17.828 -31.641 12.773 1 88 531 SER A CA 1
ATOM 4027 C C . SER A 1 531 ? 18.219 -32.281 14.109 1 88 531 SER A C 1
ATOM 4029 O O . SER A 1 531 ? 18.703 -33.406 14.156 1 88 531 SER A O 1
ATOM 4031 N N . GLN A 1 532 ? 18.062 -31.516 15.203 1 81.62 532 GLN A N 1
ATOM 4032 C CA . GLN A 1 532 ? 18.453 -31.969 16.531 1 81.62 532 GLN A CA 1
ATOM 4033 C C . GLN A 1 532 ? 19.906 -32.438 16.547 1 81.62 532 GLN A C 1
ATOM 4035 O O . GLN A 1 532 ? 20.219 -33.5 17.078 1 81.62 532 GLN A O 1
ATOM 4040 N N . TYR A 1 533 ? 20.812 -31.75 15.82 1 82.44 533 TYR A N 1
ATOM 4041 C CA . TYR A 1 533 ? 22.266 -31.938 15.758 1 82.44 533 TYR A CA 1
ATOM 4042 C C . TYR A 1 533 ? 22.609 -33.219 15 1 82.44 533 TYR A C 1
ATOM 4044 O O . TYR A 1 533 ? 23.766 -33.688 15.039 1 82.44 533 TYR A O 1
ATOM 4052 N N . GLN A 1 534 ? 21.547 -33.875 14.344 1 87.38 534 GLN A N 1
ATOM 4053 C CA . GLN A 1 534 ? 21.781 -35.094 13.562 1 87.38 534 GLN A CA 1
ATOM 4054 C C . GLN A 1 534 ? 21.641 -34.812 12.07 1 87.38 534 GLN A C 1
ATOM 4056 O O . GLN A 1 534 ? 20.797 -34.031 11.664 1 87.38 534 GLN A O 1
ATOM 4061 N N . VAL A 1 535 ? 22.391 -35.5 11.273 1 90.12 535 VAL A N 1
ATOM 4062 C CA . VAL A 1 535 ? 22.234 -35.375 9.828 1 90.12 535 VAL A CA 1
ATOM 4063 C C . VAL A 1 535 ? 20.859 -35.875 9.422 1 90.12 535 VAL A C 1
ATOM 4065 O O . VAL A 1 535 ? 20.469 -37 9.742 1 90.12 535 VAL A O 1
ATOM 4068 N N . ALA A 1 536 ? 20.109 -35.031 8.797 1 90.94 536 ALA A N 1
ATOM 4069 C CA . ALA A 1 536 ? 18.734 -35.344 8.43 1 90.94 536 ALA A CA 1
ATOM 4070 C C . ALA A 1 536 ? 18.609 -35.625 6.938 1 90.94 536 ALA A C 1
ATOM 4072 O O . ALA A 1 536 ? 18.125 -36.688 6.535 1 90.94 536 ALA A O 1
ATOM 4073 N N . MET A 1 537 ? 19.016 -34.719 6.133 1 92.56 537 MET A N 1
ATOM 4074 C CA . MET A 1 537 ? 18.875 -34.781 4.68 1 92.56 537 MET A CA 1
ATOM 4075 C C . MET A 1 537 ? 20.094 -34.188 3.992 1 92.56 537 MET A C 1
ATOM 4077 O O . MET A 1 537 ? 20.812 -33.375 4.586 1 92.56 537 MET A O 1
ATOM 4081 N N . PRO A 1 538 ? 20.312 -34.625 2.797 1 91.62 538 PRO A N 1
ATOM 4082 C CA . PRO A 1 538 ? 21.328 -33.875 2.041 1 91.62 538 PRO A CA 1
ATOM 4083 C C . PRO A 1 538 ? 20.828 -32.5 1.609 1 91.62 538 PRO A C 1
ATOM 4085 O O . PRO A 1 538 ? 19.656 -32.344 1.284 1 91.62 538 PRO A O 1
ATOM 4088 N N . GLY A 1 539 ? 21.672 -31.516 1.659 1 92.94 539 GLY A N 1
ATOM 4089 C CA . GLY A 1 539 ? 21.422 -30.156 1.201 1 92.94 539 GLY A CA 1
ATOM 4090 C C . GLY A 1 539 ? 22.641 -29.516 0.554 1 92.94 539 GLY A C 1
ATOM 4091 O O . GLY A 1 539 ? 23.547 -30.203 0.115 1 92.94 539 GLY A O 1
ATOM 4092 N N . THR A 1 540 ? 22.594 -28.266 0.332 1 94 540 THR A N 1
ATOM 4093 C CA . THR A 1 540 ? 23.719 -27.531 -0.224 1 94 540 THR A CA 1
ATOM 4094 C C . THR A 1 540 ? 24.016 -26.281 0.595 1 94 540 THR A C 1
ATOM 4096 O O . THR A 1 540 ? 23.156 -25.828 1.366 1 94 540 THR A O 1
ATOM 4099 N N . ALA A 1 541 ? 25.266 -25.812 0.444 1 96.12 541 ALA A N 1
ATOM 4100 C CA . ALA A 1 541 ? 25.641 -24.578 1.11 1 96.12 541 ALA A CA 1
ATOM 4101 C C . ALA A 1 541 ? 24.828 -23.391 0.593 1 96.12 541 ALA A C 1
ATOM 4103 O O . ALA A 1 541 ? 24.422 -22.531 1.367 1 96.12 541 ALA A O 1
ATOM 4104 N N . GLY A 1 542 ? 24.609 -23.391 -0.71 1 96.56 542 GLY A N 1
ATOM 4105 C CA . GLY A 1 542 ? 23.781 -22.344 -1.269 1 96.56 542 GLY A CA 1
ATOM 4106 C C . GLY A 1 542 ? 22.391 -22.312 -0.661 1 96.56 542 GLY A C 1
ATOM 4107 O O . GLY A 1 542 ? 21.859 -21.234 -0.356 1 96.56 542 GLY A O 1
ATOM 4108 N N . HIS A 1 543 ? 21.75 -23.484 -0.485 1 96.25 543 HIS A N 1
ATOM 4109 C CA . HIS A 1 543 ? 20.422 -23.609 0.122 1 96.25 543 HIS A CA 1
ATOM 4110 C C . HIS A 1 543 ? 20.422 -23.062 1.55 1 96.25 543 HIS A C 1
ATOM 4112 O O . HIS A 1 543 ? 19.516 -22.328 1.941 1 96.25 543 HIS A O 1
ATOM 4118 N N . TYR A 1 544 ? 21.438 -23.391 2.279 1 96.88 544 TYR A N 1
ATOM 4119 C CA . TYR A 1 544 ? 21.578 -22.922 3.654 1 96.88 544 TYR A CA 1
ATOM 4120 C C . TYR A 1 544 ? 21.734 -21.406 3.709 1 96.88 544 TYR A C 1
ATOM 4122 O O . TYR A 1 544 ? 21.047 -20.75 4.496 1 96.88 544 TYR A O 1
ATOM 4130 N N . LEU A 1 545 ? 22.594 -20.938 2.92 1 98.06 545 LEU A N 1
ATOM 4131 C CA . LEU A 1 545 ? 22.859 -19.5 2.943 1 98.06 545 LEU A CA 1
ATOM 4132 C C . LEU A 1 545 ? 21.641 -18.719 2.48 1 98.06 545 LEU A C 1
ATOM 4134 O O . LEU A 1 545 ? 21.391 -17.625 2.984 1 98.06 545 LEU A O 1
ATOM 4138 N N . ALA A 1 546 ? 20.938 -19.234 1.534 1 97.31 546 ALA A N 1
ATOM 4139 C CA . ALA A 1 546 ? 19.672 -18.609 1.127 1 97.31 546 ALA A CA 1
ATOM 4140 C C . ALA A 1 546 ? 18.672 -18.578 2.279 1 97.31 546 ALA A C 1
ATOM 4142 O O . ALA A 1 546 ? 17.922 -17.625 2.43 1 97.31 546 ALA A O 1
ATOM 4143 N N . ALA A 1 547 ? 18.609 -19.609 3.088 1 97.31 547 ALA A N 1
ATOM 4144 C CA . ALA A 1 547 ? 17.75 -19.641 4.266 1 97.31 547 ALA A CA 1
ATOM 4145 C C . ALA A 1 547 ? 18.109 -18.516 5.242 1 97.31 547 ALA A C 1
ATOM 4147 O O . ALA A 1 547 ? 17.234 -17.844 5.777 1 97.31 547 ALA A O 1
ATOM 4148 N N . GLN A 1 548 ? 19.422 -18.359 5.43 1 97.5 548 GLN A N 1
ATOM 4149 C CA . GLN A 1 548 ? 19.891 -17.312 6.324 1 97.5 548 GLN A CA 1
ATOM 4150 C C . GLN A 1 548 ? 19.5 -15.93 5.805 1 97.5 548 GLN A C 1
ATOM 4152 O O . GLN A 1 548 ? 19.078 -15.062 6.578 1 97.5 548 GLN A O 1
ATOM 4157 N N . ALA A 1 549 ? 19.672 -15.766 4.5 1 97.44 549 ALA A N 1
ATOM 4158 C CA . ALA A 1 549 ? 19.297 -14.492 3.887 1 97.44 549 ALA A CA 1
ATOM 4159 C C . ALA A 1 549 ? 17.812 -14.227 4.047 1 97.44 549 ALA A C 1
ATOM 4161 O O . ALA A 1 549 ? 17.391 -13.086 4.25 1 97.44 549 ALA A O 1
ATOM 4162 N N . THR A 1 550 ? 17.016 -15.258 3.961 1 96.06 550 THR A N 1
ATOM 4163 C CA . THR A 1 550 ? 15.57 -15.141 4.121 1 96.06 550 THR A CA 1
ATOM 4164 C C . THR A 1 550 ? 15.227 -14.578 5.5 1 96.06 550 THR A C 1
ATOM 4166 O O . THR A 1 550 ? 14.414 -13.656 5.613 1 96.06 550 THR A O 1
ATOM 4169 N N . VAL A 1 551 ? 15.844 -15.109 6.527 1 95.56 551 VAL A N 1
ATOM 4170 C CA . VAL A 1 551 ? 15.586 -14.688 7.898 1 95.56 551 VAL A CA 1
ATOM 4171 C C . VAL A 1 551 ? 16.062 -13.25 8.094 1 95.56 551 VAL A C 1
ATOM 4173 O O . VAL A 1 551 ? 15.344 -12.43 8.672 1 95.56 551 VAL A O 1
ATOM 4176 N N . LEU A 1 552 ? 17.25 -12.961 7.574 1 96.88 552 LEU A N 1
ATOM 4177 C CA . LEU A 1 552 ? 17.797 -11.609 7.676 1 96.88 552 LEU A CA 1
ATOM 4178 C C . LEU A 1 552 ? 16.844 -10.594 7.047 1 96.88 552 LEU A C 1
ATOM 4180 O O . LEU A 1 552 ? 16.562 -9.555 7.645 1 96.88 552 LEU A O 1
ATOM 4184 N N . LEU A 1 553 ? 16.375 -10.922 5.879 1 95.88 553 LEU A N 1
ATOM 4185 C CA . LEU A 1 553 ? 15.523 -10.008 5.125 1 95.88 553 LEU A CA 1
ATOM 4186 C C . LEU A 1 553 ? 14.203 -9.773 5.852 1 95.88 553 LEU A C 1
ATOM 4188 O O . LEU A 1 553 ? 13.641 -8.68 5.789 1 95.88 553 LEU A O 1
ATOM 4192 N N . GLY A 1 554 ? 13.688 -10.805 6.508 1 95.25 554 GLY A N 1
ATOM 4193 C CA . GLY A 1 554 ? 12.492 -10.609 7.312 1 95.25 554 GLY A CA 1
ATOM 4194 C C . GLY A 1 554 ? 12.641 -9.508 8.344 1 95.25 554 GLY A C 1
ATOM 4195 O O . GLY A 1 554 ? 11.742 -8.688 8.508 1 95.25 554 GLY A O 1
ATOM 4196 N N . THR A 1 555 ? 13.734 -9.492 9.016 1 96.25 555 THR A N 1
ATOM 4197 C CA . THR A 1 555 ? 14 -8.477 10.031 1 96.25 555 THR A CA 1
ATOM 4198 C C . THR A 1 555 ? 14.203 -7.113 9.383 1 96.25 555 THR A C 1
ATOM 4200 O O . THR A 1 555 ? 13.742 -6.094 9.906 1 96.25 555 THR A O 1
ATOM 4203 N N . MET A 1 556 ? 14.891 -7.098 8.273 1 96.06 556 MET A N 1
ATOM 4204 C CA . MET A 1 556 ? 15.117 -5.844 7.559 1 96.06 556 MET A CA 1
ATOM 4205 C C . MET A 1 556 ? 13.797 -5.211 7.137 1 96.06 556 MET A C 1
ATOM 4207 O O . MET A 1 556 ? 13.609 -3.998 7.273 1 96.06 556 MET A O 1
ATOM 4211 N N . GLU A 1 557 ? 12.938 -6.016 6.637 1 95.19 557 GLU A N 1
ATOM 4212 C CA . GLU A 1 557 ? 11.625 -5.527 6.215 1 95.19 557 GLU A CA 1
ATOM 4213 C C . GLU A 1 557 ? 10.836 -4.98 7.398 1 95.19 557 GLU A C 1
ATOM 4215 O O . GLU A 1 557 ? 10.133 -3.975 7.273 1 95.19 557 GLU A O 1
ATOM 4220 N N . ALA A 1 558 ? 10.945 -5.637 8.523 1 95.12 558 ALA A N 1
ATOM 4221 C CA . ALA A 1 558 ? 10.289 -5.141 9.734 1 95.12 558 ALA A CA 1
ATOM 4222 C C . ALA A 1 558 ? 10.875 -3.803 10.164 1 95.12 558 ALA A C 1
ATOM 4224 O O . ALA A 1 558 ? 10.148 -2.898 10.578 1 95.12 558 ALA A O 1
ATOM 4225 N N . LEU A 1 559 ? 12.188 -3.684 10.109 1 96 559 LEU A N 1
ATOM 4226 C CA . LEU A 1 559 ? 12.859 -2.428 10.438 1 96 559 LEU A CA 1
ATOM 4227 C C . LEU A 1 559 ? 12.414 -1.315 9.492 1 96 559 LEU A C 1
ATOM 4229 O O . LEU A 1 559 ? 12.188 -0.184 9.922 1 96 559 LEU A O 1
ATOM 4233 N N . ALA A 1 560 ? 12.312 -1.646 8.227 1 94.31 560 ALA A N 1
ATOM 4234 C CA . ALA A 1 560 ? 11.852 -0.674 7.234 1 94.31 560 ALA A CA 1
ATOM 4235 C C . ALA A 1 560 ? 10.438 -0.197 7.547 1 94.31 560 ALA A C 1
ATOM 4237 O O . ALA A 1 560 ? 10.141 0.995 7.434 1 94.31 560 ALA A O 1
ATOM 4238 N N . SER A 1 561 ? 9.617 -1.099 7.926 1 93.06 561 SER A N 1
ATOM 4239 C CA . SER A 1 561 ? 8.242 -0.745 8.289 1 93.06 561 SER A CA 1
ATOM 4240 C C . SER A 1 561 ? 8.211 0.174 9.508 1 93.06 561 SER A C 1
ATOM 4242 O O . SER A 1 561 ? 7.418 1.114 9.555 1 93.06 561 SER A O 1
ATOM 4244 N N . LEU A 1 562 ? 9 -0.143 10.492 1 94.69 562 LEU A N 1
ATOM 4245 C CA . LEU A 1 562 ? 9.102 0.723 11.656 1 94.69 562 LEU A CA 1
ATOM 4246 C C . LEU A 1 562 ? 9.547 2.127 11.258 1 94.69 562 LEU A C 1
ATOM 4248 O O . LEU A 1 562 ? 8.992 3.117 11.742 1 94.69 562 LEU A O 1
ATOM 4252 N N . GLN A 1 563 ? 10.508 2.197 10.398 1 94 563 GLN A N 1
ATOM 4253 C CA . GLN A 1 563 ? 11.008 3.484 9.922 1 94 563 GLN A CA 1
ATOM 4254 C C . GLN A 1 563 ? 9.898 4.297 9.258 1 94 563 GLN A C 1
ATOM 4256 O O . GLN A 1 563 ? 9.773 5.5 9.5 1 94 563 GLN A O 1
ATOM 4261 N N . ASP A 1 564 ? 9.062 3.656 8.492 1 90.69 564 ASP A N 1
ATOM 4262 C CA . ASP A 1 564 ? 7.953 4.324 7.812 1 90.69 564 ASP A CA 1
ATOM 4263 C C . ASP A 1 564 ? 6.957 4.891 8.82 1 90.69 564 ASP A C 1
ATOM 4265 O O . ASP A 1 564 ? 6.324 5.914 8.562 1 90.69 564 ASP A O 1
ATOM 4269 N N . GLY A 1 565 ? 6.871 4.234 9.953 1 91.25 565 GLY A N 1
ATOM 4270 C CA . GLY A 1 565 ? 5.906 4.641 10.961 1 91.25 565 GLY A CA 1
ATOM 4271 C C . GLY A 1 565 ? 6.379 5.812 11.805 1 91.25 565 GLY A C 1
ATOM 4272 O O . GLY A 1 565 ? 5.594 6.406 12.547 1 91.25 565 GLY A O 1
ATOM 4273 N N . LEU A 1 566 ? 7.672 6.176 11.688 1 94.06 566 LEU A N 1
ATOM 4274 C CA . LEU A 1 566 ? 8.227 7.297 12.438 1 94.06 566 LEU A CA 1
ATOM 4275 C C . LEU A 1 566 ? 8.008 8.609 11.695 1 94.06 566 LEU A C 1
ATOM 4277 O O . LEU A 1 566 ? 8.961 9.336 11.406 1 94.06 566 LEU A O 1
ATOM 4281 N N . ASP A 1 567 ? 6.707 8.977 11.523 1 92.38 567 ASP A N 1
ATOM 4282 C CA . ASP A 1 567 ? 6.391 10.078 10.617 1 92.38 567 ASP A CA 1
ATOM 4283 C C . ASP A 1 567 ? 5.785 11.258 11.383 1 92.38 567 ASP A C 1
ATOM 4285 O O . ASP A 1 567 ? 5.453 12.281 10.789 1 92.38 567 ASP A O 1
ATOM 4289 N N . THR A 1 568 ? 5.672 11.156 12.781 1 94.5 568 THR A N 1
ATOM 4290 C CA . THR A 1 568 ? 5.094 12.227 13.594 1 94.5 568 THR A CA 1
ATOM 4291 C C . THR A 1 568 ? 6.16 12.883 14.461 1 94.5 568 THR A C 1
ATOM 4293 O O . THR A 1 568 ? 6.82 12.211 15.258 1 94.5 568 THR A O 1
ATOM 4296 N N . SER A 1 569 ? 6.332 14.148 14.305 1 96.44 569 SER A N 1
ATOM 4297 C CA . SER A 1 569 ? 7.262 14.883 15.156 1 96.44 569 SER A CA 1
ATOM 4298 C C . SER A 1 569 ? 6.609 15.273 16.484 1 96.44 569 SER A C 1
ATOM 4300 O O . SER A 1 569 ? 5.543 15.898 16.484 1 96.44 569 SER A O 1
ATOM 4302 N N . PRO A 1 570 ? 7.262 15.031 17.578 1 96.69 570 PRO A N 1
ATOM 4303 C CA . PRO A 1 570 ? 6.715 15.438 18.875 1 96.69 570 PRO A CA 1
ATOM 4304 C C . PRO A 1 570 ? 6.895 16.938 19.156 1 96.69 570 PRO A C 1
ATOM 4306 O O . PRO A 1 570 ? 6.305 17.469 20.094 1 96.69 570 PRO A O 1
ATOM 4309 N N . LEU A 1 571 ? 7.652 17.625 18.328 1 96.31 571 LEU A N 1
ATOM 4310 C CA . LEU A 1 571 ? 7.949 19.031 18.578 1 96.31 571 LEU A CA 1
ATOM 4311 C C . LEU A 1 571 ? 6.676 19.859 18.547 1 96.31 571 LEU A C 1
ATOM 4313 O O . LEU A 1 571 ? 5.883 19.766 17.609 1 96.31 571 LEU A O 1
ATOM 4317 N N . GLY A 1 572 ? 6.523 20.656 19.562 1 94.69 572 GLY A N 1
ATOM 4318 C CA . GLY A 1 572 ? 5.316 21.453 19.719 1 94.69 572 GLY A CA 1
ATOM 4319 C C . GLY A 1 572 ? 4.363 20.906 20.766 1 94.69 572 GLY A C 1
ATOM 4320 O O . GLY A 1 572 ? 3.438 21.609 21.188 1 94.69 572 GLY A O 1
ATOM 4321 N N . ALA A 1 573 ? 4.641 19.719 21.281 1 94.88 573 ALA A N 1
ATOM 4322 C CA . ALA A 1 573 ? 3.805 19.094 22.312 1 94.88 573 ALA A CA 1
ATOM 4323 C C . ALA A 1 573 ? 4.082 19.719 23.688 1 94.88 573 ALA A C 1
ATOM 4325 O O . ALA A 1 573 ? 3.318 19.5 24.625 1 94.88 573 ALA A O 1
ATOM 4326 N N . CYS A 1 574 ? 5.16 20.438 23.75 1 94.88 574 CYS A N 1
ATOM 4327 C CA . CYS A 1 574 ? 5.582 21.109 24.984 1 94.88 574 CYS A CA 1
ATOM 4328 C C . CYS A 1 574 ? 5.637 20.125 26.141 1 94.88 574 CYS A C 1
ATOM 4330 O O . CYS A 1 574 ? 6.23 19.047 26.031 1 94.88 574 CYS A O 1
ATOM 4332 N N . ALA A 1 575 ? 5.145 20.422 27.266 1 92.25 575 ALA A N 1
ATOM 4333 C CA . ALA A 1 575 ? 5.227 19.562 28.453 1 92.25 575 ALA A CA 1
ATOM 4334 C C . ALA A 1 575 ? 4.09 18.547 28.469 1 92.25 575 ALA A C 1
ATOM 4336 O O . ALA A 1 575 ? 3.75 18 29.531 1 92.25 575 ALA A O 1
ATOM 4337 N N . GLY A 1 576 ? 3.447 18.25 27.281 1 92.75 576 GLY A N 1
ATOM 4338 C CA . GLY A 1 576 ? 2.395 17.25 27.219 1 92.75 576 GLY A CA 1
ATOM 4339 C C . GLY A 1 576 ? 1.007 17.844 27.094 1 92.75 576 GLY A C 1
ATOM 4340 O O . GLY A 1 576 ? 0.025 17.125 26.906 1 92.75 576 GLY A O 1
ATOM 4341 N N . ALA A 1 577 ? 0.95 19.25 27.203 1 92 577 ALA A N 1
ATOM 4342 C CA . ALA A 1 577 ? -0.342 19.922 27.125 1 92 577 ALA A CA 1
ATOM 4343 C C . ALA A 1 577 ? -0.379 20.922 25.969 1 92 577 ALA A C 1
ATOM 4345 O O . ALA A 1 577 ? -1.289 21.75 25.875 1 92 577 ALA A O 1
ATOM 4346 N N . GLY A 1 578 ? 0.558 20.875 25.125 1 91.94 578 GLY A N 1
ATOM 4347 C CA . GLY A 1 578 ? 0.657 21.906 24.109 1 91.94 578 GLY A CA 1
ATOM 4348 C C . GLY A 1 578 ? 1.02 23.266 24.672 1 91.94 578 GLY A C 1
ATOM 4349 O O . GLY A 1 578 ? 1.814 23.359 25.609 1 91.94 578 GLY A O 1
ATOM 4350 N N . THR A 1 579 ? 0.611 24.359 24.016 1 91.56 579 THR A N 1
ATOM 4351 C CA . THR A 1 579 ? 0.969 25.703 24.422 1 91.56 579 THR A CA 1
ATOM 4352 C C . THR A 1 579 ? -0.142 26.703 24.078 1 91.56 579 THR A C 1
ATOM 4354 O O . THR A 1 579 ? -1.039 26.375 23.297 1 91.56 579 THR A O 1
ATOM 4357 N N . SER A 1 580 ? -0.17 27.812 24.828 1 90.44 580 SER A N 1
ATOM 4358 C CA . SER A 1 580 ? -1.131 28.875 24.562 1 90.44 580 SER A CA 1
ATOM 4359 C C . SER A 1 580 ? -0.679 29.734 23.375 1 90.44 580 SER A C 1
ATOM 4361 O O . SER A 1 580 ? -1.463 30.531 22.844 1 90.44 580 SER A O 1
ATOM 4363 N N . PHE A 1 581 ? 0.58 29.531 22.938 1 91.38 581 PHE A N 1
ATOM 4364 C CA . PHE A 1 581 ? 1.057 30.234 21.75 1 91.38 581 PHE A CA 1
ATOM 4365 C C . PHE A 1 581 ? 0.397 29.688 20.5 1 91.38 581 PHE A C 1
ATOM 4367 O O . PHE A 1 581 ? 0.048 28.5 20.438 1 91.38 581 PHE A O 1
ATOM 4374 N N . ARG A 1 582 ? 0.199 30.547 19.5 1 90.31 582 ARG A N 1
ATOM 4375 C CA . ARG A 1 582 ? -0.211 30.062 18.188 1 90.31 582 ARG A CA 1
ATOM 4376 C C . ARG A 1 582 ? 0.978 29.5 17.406 1 90.31 582 ARG A C 1
ATOM 4378 O O . ARG A 1 582 ? 1.767 30.266 16.844 1 90.31 582 ARG A O 1
ATOM 4385 N N . THR A 1 583 ? 1.049 28.156 17.391 1 93.31 583 THR A N 1
ATOM 4386 C CA . THR A 1 583 ? 2.16 27.5 16.703 1 93.31 583 THR A CA 1
ATOM 4387 C C . THR A 1 583 ? 1.656 26.672 15.523 1 93.31 583 THR A C 1
ATOM 4389 O O . THR A 1 583 ? 0.447 26.516 15.336 1 93.31 583 THR A O 1
ATOM 4392 N N . VAL A 1 584 ? 2.525 26.219 14.594 1 92.38 584 VAL A N 1
ATOM 4393 C CA . VAL A 1 584 ? 2.238 25.344 13.461 1 92.38 584 VAL A CA 1
ATOM 4394 C C . VAL A 1 584 ? 3.154 24.125 13.508 1 92.38 584 VAL A C 1
ATOM 4396 O O . VAL A 1 584 ? 4.074 24 12.695 1 92.38 584 VAL A O 1
ATOM 4399 N N . PRO A 1 585 ? 2.787 23.172 14.359 1 92.44 585 PRO A N 1
ATOM 4400 C CA . PRO A 1 585 ? 3.674 22.016 14.531 1 92.44 585 PRO A CA 1
ATOM 4401 C C . PRO A 1 585 ? 3.877 21.234 13.242 1 92.44 585 PRO A C 1
ATOM 4403 O O . PRO A 1 585 ? 4.914 20.594 13.062 1 92.44 585 PRO A O 1
ATOM 4406 N N . HIS A 1 586 ? 2.969 21.266 12.344 1 91.38 586 HIS A N 1
ATOM 4407 C CA . HIS A 1 586 ? 3.109 20.578 11.07 1 91.38 586 HIS A CA 1
ATOM 4408 C C . HIS A 1 586 ? 4.258 21.156 10.25 1 91.38 586 HIS A C 1
ATOM 4410 O O . HIS A 1 586 ? 4.93 20.438 9.516 1 91.38 586 HIS A O 1
ATOM 4416 N N . GLU A 1 587 ? 4.496 22.422 10.344 1 90.75 587 GLU A N 1
ATOM 4417 C CA . GLU A 1 587 ? 5.598 23.062 9.633 1 90.75 587 GLU A CA 1
ATOM 4418 C C . GLU A 1 587 ? 6.945 22.562 10.133 1 90.75 587 GLU A C 1
ATOM 4420 O O . GLU A 1 587 ? 7.82 22.219 9.344 1 90.75 587 GLU A O 1
ATOM 4425 N N . THR A 1 588 ? 7.105 22.562 11.469 1 94.44 588 THR A N 1
ATOM 4426 C CA . THR A 1 588 ? 8.352 22.062 12.031 1 94.44 588 THR A CA 1
ATOM 4427 C C . THR A 1 588 ? 8.547 20.594 11.703 1 94.44 588 THR A C 1
ATOM 4429 O O . THR A 1 588 ? 9.672 20.141 11.438 1 94.44 588 THR A O 1
ATOM 4432 N N . ALA A 1 589 ? 7.43 19.859 11.734 1 95.12 589 ALA A N 1
ATOM 4433 C CA . ALA A 1 589 ? 7.488 18.438 11.391 1 95.12 589 ALA A CA 1
ATOM 4434 C C . ALA A 1 589 ? 8.031 18.234 9.984 1 95.12 589 ALA A C 1
ATOM 4436 O O . ALA A 1 589 ? 8.953 17.438 9.773 1 95.12 589 ALA A O 1
ATOM 4437 N N . ARG A 1 590 ? 7.504 18.953 9.039 1 91.56 590 ARG A N 1
ATOM 4438 C CA . ARG A 1 590 ? 7.93 18.859 7.645 1 91.56 590 ARG A CA 1
ATOM 4439 C C . ARG A 1 590 ? 9.414 19.188 7.5 1 91.56 590 ARG A C 1
ATOM 4441 O O . ARG A 1 590 ? 10.141 18.5 6.773 1 91.56 590 ARG A O 1
ATOM 4448 N N . LEU A 1 591 ? 9.828 20.203 8.141 1 93.25 591 LEU A N 1
ATOM 4449 C CA . LEU A 1 591 ? 11.219 20.641 8.07 1 93.25 591 LEU A CA 1
ATOM 4450 C C . LEU A 1 591 ? 12.148 19.594 8.688 1 93.25 591 LEU A C 1
ATOM 4452 O O . LEU A 1 591 ? 13.32 19.516 8.32 1 93.25 591 LEU A O 1
ATOM 4456 N N . LEU A 1 592 ? 11.586 18.797 9.602 1 94.75 592 LEU A N 1
ATOM 4457 C CA . LEU A 1 592 ? 12.375 17.766 10.242 1 94.75 592 LEU A CA 1
ATOM 4458 C C . LEU A 1 592 ? 12.219 16.438 9.508 1 94.75 592 LEU A C 1
ATOM 4460 O O . LEU A 1 592 ? 12.672 15.391 9.992 1 94.75 592 LEU A O 1
ATOM 4464 N N . GLY A 1 593 ? 11.547 16.438 8.406 1 92.06 593 GLY A N 1
ATOM 4465 C CA . GLY A 1 593 ? 11.383 15.25 7.586 1 92.06 593 GLY A CA 1
ATOM 4466 C C . GLY A 1 593 ? 10.242 14.367 8.039 1 92.06 593 GLY A C 1
ATOM 4467 O O . GLY A 1 593 ? 10.227 13.164 7.762 1 92.06 593 GLY A O 1
ATOM 4468 N N . CYS A 1 594 ? 9.32 14.875 8.844 1 93.94 594 CYS A N 1
ATOM 4469 C CA . CYS A 1 594 ? 8.141 14.133 9.281 1 93.94 594 CYS A CA 1
ATOM 4470 C C . CYS A 1 594 ? 6.906 14.562 8.492 1 93.94 594 CYS A C 1
ATOM 4472 O O . CYS A 1 594 ? 6.945 15.547 7.75 1 93.94 594 CYS A O 1
ATOM 4474 N N . VAL A 1 595 ? 5.844 13.797 8.656 1 89.31 595 VAL A N 1
ATOM 4475 C CA . VAL A 1 595 ? 4.617 14.039 7.906 1 89.31 595 VAL A CA 1
ATOM 4476 C C . VAL A 1 595 ? 3.699 14.969 8.703 1 89.31 595 VAL A C 1
ATOM 4478 O O . VAL A 1 595 ? 3.012 15.812 8.133 1 89.31 595 VAL A O 1
ATOM 4481 N N . ARG A 1 596 ? 3.727 14.82 10.094 1 92.69 596 ARG A N 1
ATOM 4482 C CA . ARG A 1 596 ? 2.758 15.578 10.883 1 92.69 596 ARG A CA 1
ATOM 4483 C C . ARG A 1 596 ? 3.291 15.859 12.281 1 92.69 596 ARG A C 1
ATOM 4485 O O . ARG A 1 596 ? 4.254 15.234 12.727 1 92.69 596 ARG A O 1
ATOM 4492 N N . GLY A 1 597 ? 2.666 16.844 12.859 1 94.25 597 GLY A N 1
ATOM 4493 C CA . GLY A 1 597 ? 2.895 17.109 14.266 1 94.25 597 GLY A CA 1
ATOM 4494 C C . GLY A 1 597 ? 2.031 16.266 15.188 1 94.25 597 GLY A C 1
ATOM 4495 O O . GLY A 1 597 ? 1.32 15.375 14.727 1 94.25 597 GLY A O 1
ATOM 4496 N N . PRO A 1 598 ? 2.146 16.5 16.438 1 92.94 598 PRO A N 1
ATOM 4497 C CA . PRO A 1 598 ? 1.431 15.648 17.391 1 92.94 598 PRO A CA 1
ATOM 4498 C C . PRO A 1 598 ? -0.077 15.883 17.375 1 92.94 598 PRO A C 1
ATOM 4500 O O . PRO A 1 598 ? -0.526 17.031 17.406 1 92.94 598 PRO A O 1
ATOM 4503 N N . SER A 1 599 ? -0.863 14.836 17.375 1 91.56 599 SER A N 1
ATOM 4504 C CA . SER A 1 599 ? -2.312 14.906 17.531 1 91.56 599 SER A CA 1
ATOM 4505 C C . SER A 1 599 ? -2.719 14.891 19 1 91.56 599 SER A C 1
ATOM 4507 O O . SER A 1 599 ? -3.832 15.289 19.344 1 91.56 599 SER A O 1
ATOM 4509 N N . ASN A 1 600 ? -1.909 14.352 19.812 1 93.25 600 ASN A N 1
ATOM 4510 C CA . ASN A 1 600 ? -2.02 14.297 21.266 1 93.25 600 ASN A CA 1
ATOM 4511 C C . ASN A 1 600 ? -0.682 14.578 21.938 1 93.25 600 ASN A C 1
ATOM 4513 O O . ASN A 1 600 ? 0.246 13.773 21.844 1 93.25 600 ASN A O 1
ATOM 4517 N N . SER A 1 601 ? -0.645 15.703 22.594 1 94.25 601 SER A N 1
ATOM 4518 C CA . SER A 1 601 ? 0.625 16.188 23.125 1 94.25 601 SER A CA 1
ATOM 4519 C C . SER A 1 601 ? 1.153 15.266 24.219 1 94.25 601 SER A C 1
ATOM 4521 O O . SER A 1 601 ? 2.365 15.07 24.344 1 94.25 601 SER A O 1
ATOM 4523 N N . LEU A 1 602 ? 0.299 14.664 25.016 1 93.69 602 LEU A N 1
ATOM 4524 C CA . LEU A 1 602 ? 0.729 13.789 26.109 1 93.69 602 LEU A CA 1
ATOM 4525 C C . LEU A 1 602 ? 1.327 12.5 25.547 1 93.69 602 LEU A C 1
ATOM 4527 O O . LEU A 1 602 ? 2.389 12.062 26 1 93.69 602 LEU A O 1
ATOM 4531 N N . ALA A 1 603 ? 0.64 11.914 24.594 1 93.62 603 ALA A N 1
ATOM 4532 C CA . ALA A 1 603 ? 1.181 10.719 23.953 1 93.62 603 ALA A CA 1
ATOM 4533 C C . ALA A 1 603 ? 2.525 11.008 23.297 1 93.62 603 ALA A C 1
ATOM 4535 O O . ALA A 1 603 ? 3.445 10.188 23.359 1 93.62 603 ALA A O 1
ATOM 4536 N N . ALA A 1 604 ? 2.648 12.125 22.688 1 94.5 604 ALA A N 1
ATOM 4537 C CA . ALA A 1 604 ? 3.84 12.5 21.938 1 94.5 604 ALA A CA 1
ATOM 4538 C C . ALA A 1 604 ? 5.078 12.492 22.828 1 94.5 604 ALA A C 1
ATOM 4540 O O . ALA A 1 604 ? 6.164 12.102 22.391 1 94.5 604 ALA A O 1
ATOM 4541 N N . ILE A 1 605 ? 4.953 12.93 24.047 1 93.62 605 ILE A N 1
ATOM 4542 C CA . ILE A 1 605 ? 6.137 13.086 24.891 1 93.62 605 ILE A CA 1
ATOM 4543 C C . ILE A 1 605 ? 6.328 11.844 25.75 1 93.62 605 ILE A C 1
ATOM 4545 O O . ILE A 1 605 ? 7.406 11.633 26.312 1 93.62 605 ILE A O 1
ATOM 4549 N N . SER A 1 606 ? 5.277 10.977 25.906 1 93.06 606 SER A N 1
ATOM 4550 C CA . SER A 1 606 ? 5.348 9.914 26.906 1 93.06 606 SER A CA 1
ATOM 4551 C C . SER A 1 606 ? 5.527 8.547 26.25 1 93.06 606 SER A C 1
ATOM 4553 O O . SER A 1 606 ? 5.969 7.594 26.891 1 93.06 606 SER A O 1
ATOM 4555 N N . ASP A 1 607 ? 5.195 8.406 25.031 1 92.56 607 ASP A N 1
ATOM 4556 C CA . ASP A 1 607 ? 5.219 7.109 24.359 1 92.56 607 ASP A CA 1
ATOM 4557 C C . ASP A 1 607 ? 6.641 6.73 23.953 1 92.56 607 ASP A C 1
ATOM 4559 O O . ASP A 1 607 ? 7.27 7.418 23.141 1 92.56 607 ASP A O 1
ATOM 4563 N N . LYS A 1 608 ? 7.16 5.637 24.469 1 93.94 608 LYS A N 1
ATOM 4564 C CA . LYS A 1 608 ? 8.5 5.156 24.141 1 93.94 608 LYS A CA 1
ATOM 4565 C C . LYS A 1 608 ? 8.43 3.82 23.406 1 93.94 608 LYS A C 1
ATOM 4567 O O . LYS A 1 608 ? 9.453 3.148 23.234 1 93.94 608 LYS A O 1
ATOM 4572 N N . THR A 1 609 ? 7.273 3.484 22.906 1 92.56 609 THR A N 1
ATOM 4573 C CA . THR A 1 609 ? 7.031 2.195 22.266 1 92.56 609 THR A CA 1
ATOM 4574 C C . THR A 1 609 ? 7.895 2.043 21.016 1 92.56 609 THR A C 1
ATOM 4576 O O . THR A 1 609 ? 8.445 0.97 20.766 1 92.56 609 THR A O 1
ATOM 4579 N N . PRO A 1 610 ? 8.062 3.119 20.203 1 93.62 610 PRO A N 1
ATOM 4580 C CA . PRO A 1 610 ? 8.922 2.953 19.031 1 93.62 610 PRO A CA 1
ATOM 4581 C C . PRO A 1 610 ? 10.352 2.562 19.391 1 93.62 610 PRO A C 1
ATOM 4583 O O . PRO A 1 610 ? 10.992 1.792 18.672 1 93.62 610 PRO A O 1
ATOM 4586 N N . ALA A 1 611 ? 10.844 3.107 20.531 1 95 611 ALA A N 1
ATOM 4587 C CA . ALA A 1 611 ? 12.188 2.748 20.984 1 95 611 ALA A CA 1
ATOM 4588 C C . ALA A 1 611 ? 12.258 1.279 21.391 1 95 611 ALA A C 1
ATOM 4590 O O . ALA A 1 611 ? 13.203 0.572 21.031 1 95 611 ALA A O 1
ATOM 4591 N N . LEU A 1 612 ? 11.242 0.81 22.125 1 94.94 612 LEU A N 1
ATOM 4592 C CA . LEU A 1 612 ? 11.18 -0.583 22.547 1 94.94 612 LEU A CA 1
ATOM 4593 C C . LEU A 1 612 ? 11.094 -1.519 21.344 1 94.94 612 LEU A C 1
ATOM 4595 O O . LEU A 1 612 ? 11.789 -2.535 21.297 1 94.94 612 LEU A O 1
ATOM 4599 N N . ARG A 1 613 ? 10.32 -1.17 20.406 1 95.19 613 ARG A N 1
ATOM 4600 C CA . ARG A 1 613 ? 10.156 -1.987 19.203 1 95.19 613 ARG A CA 1
ATOM 4601 C C . ARG A 1 613 ? 11.453 -2.031 18.406 1 95.19 613 ARG A C 1
ATOM 4603 O O . ARG A 1 613 ? 11.836 -3.086 17.891 1 95.19 613 ARG A O 1
ATOM 4610 N N . CYS A 1 614 ? 12.039 -0.881 18.25 1 96.38 614 CYS A N 1
ATOM 4611 C CA . CYS A 1 614 ? 13.32 -0.833 17.562 1 96.38 614 CYS A CA 1
ATOM 4612 C C . CYS A 1 614 ? 14.344 -1.728 18.25 1 96.38 614 CYS A C 1
ATOM 4614 O O . CYS A 1 614 ? 15.008 -2.537 17.594 1 96.38 614 CYS A O 1
ATOM 4616 N N . ALA A 1 615 ? 14.469 -1.582 19.578 1 96.19 615 ALA A N 1
ATOM 4617 C CA . ALA A 1 615 ? 15.406 -2.393 20.359 1 96.19 615 ALA A CA 1
ATOM 4618 C C . ALA A 1 615 ? 15.133 -3.881 20.156 1 96.19 615 ALA A C 1
ATOM 4620 O O . ALA A 1 615 ? 16.062 -4.676 20.016 1 96.19 615 ALA A O 1
ATOM 4621 N N . TYR A 1 616 ? 13.945 -4.227 20.172 1 95.44 616 TYR A N 1
ATOM 4622 C CA . TYR A 1 616 ? 13.625 -5.633 19.953 1 95.44 616 TYR A CA 1
ATOM 4623 C C . TYR A 1 616 ? 14.086 -6.105 18.578 1 95.44 616 TYR A C 1
ATOM 4625 O O . TYR A 1 616 ? 14.664 -7.188 18.453 1 95.44 616 TYR A O 1
ATOM 4633 N N . LEU A 1 617 ? 13.734 -5.363 17.547 1 96.5 617 LEU A N 1
ATOM 4634 C CA . LEU A 1 617 ? 14.125 -5.766 16.203 1 96.5 617 LEU A CA 1
ATOM 4635 C C . LEU A 1 617 ? 15.641 -5.883 16.078 1 96.5 617 LEU A C 1
ATOM 4637 O O . LEU A 1 617 ? 16.141 -6.73 15.344 1 96.5 617 LEU A O 1
ATOM 4641 N N . PHE A 1 618 ? 16.375 -4.996 16.844 1 96.88 618 PHE A N 1
ATOM 4642 C CA . PHE A 1 618 ? 17.828 -5.125 16.906 1 96.88 618 PHE A CA 1
ATOM 4643 C C . PHE A 1 618 ? 18.234 -6.453 17.531 1 96.88 618 PHE A C 1
ATOM 4645 O O . PHE A 1 618 ? 19.156 -7.117 17.062 1 96.88 618 PHE A O 1
ATOM 4652 N N . ILE A 1 619 ? 17.516 -6.883 18.547 1 94.94 619 ILE A N 1
ATOM 4653 C CA . ILE A 1 619 ? 17.797 -8.156 19.219 1 94.94 619 ILE A CA 1
ATOM 4654 C C . ILE A 1 619 ? 17.469 -9.312 18.281 1 94.94 619 ILE A C 1
ATOM 4656 O O . ILE A 1 619 ? 18.156 -10.328 18.25 1 94.94 619 ILE A O 1
ATOM 4660 N N . GLU A 1 620 ? 16.375 -9.133 17.578 1 95.44 620 GLU A N 1
ATOM 4661 C CA . GLU A 1 620 ? 16.016 -10.125 16.562 1 95.44 620 GLU A CA 1
ATOM 4662 C C . GLU A 1 620 ? 17.156 -10.336 15.57 1 95.44 620 GLU A C 1
ATOM 4664 O O . GLU A 1 620 ? 17.5 -11.477 15.258 1 95.44 620 GLU A O 1
ATOM 4669 N N . LEU A 1 621 ? 17.734 -9.258 15.133 1 96.38 621 LEU A N 1
ATOM 4670 C CA . LEU A 1 621 ? 18.844 -9.32 14.18 1 96.38 621 LEU A CA 1
ATOM 4671 C C . LEU A 1 621 ? 20.062 -9.961 14.828 1 96.38 621 LEU A C 1
ATOM 4673 O O . LEU A 1 621 ? 20.703 -10.828 14.227 1 96.38 621 LEU A O 1
ATOM 4677 N N . SER A 1 622 ? 20.406 -9.508 16.062 1 96.62 622 SER A N 1
ATOM 4678 C CA . SER A 1 622 ? 21.562 -10.102 16.75 1 96.62 622 SER A CA 1
ATOM 4679 C C . SER A 1 622 ? 21.328 -11.578 17.031 1 96.62 622 SER A C 1
ATOM 4681 O O . SER A 1 622 ? 22.281 -12.375 17.031 1 96.62 622 SER A O 1
ATOM 4683 N N . GLY A 1 623 ? 20.078 -11.969 17.234 1 95.38 623 GLY A N 1
ATOM 4684 C CA . GLY A 1 623 ? 19.75 -13.375 17.406 1 95.38 623 GLY A CA 1
ATOM 4685 C C . GLY A 1 623 ? 20.047 -14.211 16.172 1 95.38 623 GLY A C 1
ATOM 4686 O O . GLY A 1 623 ? 20.516 -15.344 16.281 1 95.38 623 GLY A O 1
ATOM 4687 N N . HIS A 1 624 ? 19.75 -13.664 15.031 1 95.44 624 HIS A N 1
ATOM 4688 C CA . HIS A 1 624 ? 20.094 -14.328 13.781 1 95.44 624 HIS A CA 1
ATOM 4689 C C . HIS A 1 624 ? 21.609 -14.547 13.672 1 95.44 624 HIS A C 1
ATOM 4691 O O . HIS A 1 624 ? 22.047 -15.625 13.289 1 95.44 624 HIS A O 1
ATOM 4697 N N . LEU A 1 625 ? 22.359 -13.516 14.039 1 96.94 625 LEU A N 1
ATOM 4698 C CA . LEU A 1 625 ? 23.812 -13.609 13.969 1 96.94 625 LEU A CA 1
ATOM 4699 C C . LEU A 1 625 ? 24.344 -14.633 14.969 1 96.94 625 LEU A C 1
ATOM 4701 O O . LEU A 1 625 ? 25.312 -15.328 14.695 1 96.94 625 LEU A O 1
ATOM 4705 N N . ASN A 1 626 ? 23.703 -14.68 16.109 1 95.62 626 ASN A N 1
ATOM 4706 C CA . ASN A 1 626 ? 24.062 -15.672 17.109 1 95.62 626 ASN A CA 1
ATOM 4707 C C . ASN A 1 626 ? 23.859 -17.094 16.609 1 95.62 626 ASN A C 1
ATOM 4709 O O . ASN A 1 626 ? 24.734 -17.953 16.781 1 95.62 626 ASN A O 1
ATOM 4713 N N . ARG A 1 627 ? 22.75 -17.359 15.977 1 95.06 627 ARG A N 1
ATOM 4714 C CA . ARG A 1 627 ? 22.469 -18.688 15.445 1 95.06 627 ARG A CA 1
ATOM 4715 C C . ARG A 1 627 ? 23.438 -19.047 14.32 1 95.06 627 ARG A C 1
ATOM 4717 O O . ARG A 1 627 ? 23.891 -20.188 14.227 1 95.06 627 ARG A O 1
ATOM 4724 N N . LEU A 1 628 ? 23.688 -18.078 13.516 1 96 628 LEU A N 1
ATOM 4725 C CA . LEU A 1 628 ? 24.688 -18.281 12.477 1 96 628 LEU A CA 1
ATOM 4726 C C . LEU A 1 628 ? 26.031 -18.641 13.094 1 96 628 LEU A C 1
ATOM 4728 O O . LEU A 1 628 ? 26.719 -19.547 12.609 1 96 628 LEU A O 1
ATOM 4732 N N . ALA A 1 629 ? 26.406 -17.922 14.117 1 95.5 629 ALA A N 1
ATOM 4733 C CA . ALA A 1 629 ? 27.672 -18.172 14.812 1 95.5 629 ALA A CA 1
ATOM 4734 C C . ALA A 1 629 ? 27.703 -19.578 15.398 1 95.5 629 ALA A C 1
ATOM 4736 O O . ALA A 1 629 ? 28.75 -20.25 15.375 1 95.5 629 ALA A O 1
ATOM 4737 N N . ILE A 1 630 ? 26.594 -20.062 15.891 1 93.81 630 ILE A N 1
ATOM 4738 C CA . ILE A 1 630 ? 26.516 -21.406 16.469 1 93.81 630 ILE A CA 1
ATOM 4739 C C . ILE A 1 630 ? 26.734 -22.453 15.375 1 93.81 630 ILE A C 1
ATOM 4741 O O . ILE A 1 630 ? 27.516 -23.391 15.555 1 93.81 630 ILE A O 1
ATOM 4745 N N . ASP A 1 631 ? 26.109 -22.297 14.258 1 95.75 631 ASP A N 1
ATOM 4746 C CA . ASP A 1 631 ? 26.312 -23.219 13.141 1 95.75 631 ASP A CA 1
ATOM 4747 C C . ASP A 1 631 ? 27.781 -23.266 12.727 1 95.75 631 ASP A C 1
ATOM 4749 O O . ASP A 1 631 ? 28.359 -24.344 12.586 1 95.75 631 ASP A O 1
ATOM 4753 N N . LEU A 1 632 ? 28.344 -22.078 12.594 1 95.81 632 LEU A N 1
ATOM 4754 C CA . LEU A 1 632 ? 29.719 -21.984 12.125 1 95.81 632 LEU A CA 1
ATOM 4755 C C . LEU A 1 632 ? 30.672 -22.578 13.148 1 95.81 632 LEU A C 1
ATOM 4757 O O . LEU A 1 632 ? 31.672 -23.203 12.781 1 95.81 632 LEU A O 1
ATOM 4761 N N . GLN A 1 633 ? 30.375 -22.375 14.367 1 92.56 633 GLN A N 1
ATOM 4762 C CA . GLN A 1 633 ? 31.219 -22.922 15.422 1 92.56 633 GLN A CA 1
ATOM 4763 C C . GLN A 1 633 ? 31.188 -24.453 15.398 1 92.56 633 GLN A C 1
ATOM 4765 O O . GLN A 1 633 ? 32.219 -25.094 15.547 1 92.56 633 GLN A O 1
ATOM 4770 N N . LEU A 1 634 ? 30.016 -25.016 15.195 1 92.5 634 LEU A N 1
ATOM 4771 C CA . LEU A 1 634 ? 29.906 -26.453 15.07 1 92.5 634 LEU A CA 1
ATOM 4772 C C . LEU A 1 634 ? 30.656 -26.969 13.852 1 92.5 634 LEU A C 1
ATOM 4774 O O . LEU A 1 634 ? 31.359 -27.984 13.93 1 92.5 634 LEU A O 1
ATOM 4778 N N . TRP A 1 635 ? 30.703 -26.25 12.789 1 95.44 635 TRP A N 1
ATOM 4779 C CA . TRP A 1 635 ? 31.234 -26.703 11.516 1 95.44 635 TRP A CA 1
ATOM 4780 C C . TRP A 1 635 ? 32.75 -26.531 11.469 1 95.44 635 TRP A C 1
ATOM 4782 O O . TRP A 1 635 ? 33.406 -27.094 10.602 1 95.44 635 TRP A O 1
ATOM 4792 N N . THR A 1 636 ? 33.281 -25.703 12.359 1 92.75 636 THR A N 1
ATOM 4793 C CA . THR A 1 636 ? 34.719 -25.469 12.359 1 92.75 636 THR A CA 1
ATOM 4794 C C . THR A 1 636 ? 35.406 -26.406 13.336 1 92.75 636 THR A C 1
ATOM 4796 O O . THR A 1 636 ? 36.656 -26.406 13.422 1 92.75 636 THR A O 1
ATOM 4799 N N . MET A 1 637 ? 34.625 -27.188 14.094 1 89.25 637 MET A N 1
ATOM 4800 C CA . MET A 1 637 ? 35.219 -28.234 14.914 1 89.25 637 MET A CA 1
ATOM 4801 C C . MET A 1 637 ? 36.031 -29.203 14.055 1 89.25 637 MET A C 1
ATOM 4803 O O . MET A 1 637 ? 35.625 -29.531 12.93 1 89.25 637 MET A O 1
ATOM 4807 N N . ARG A 1 638 ? 37.031 -29.672 14.625 1 84.69 638 ARG A N 1
ATOM 4808 C CA . ARG A 1 638 ? 37.844 -30.641 13.898 1 84.69 638 ARG A CA 1
ATOM 4809 C C . ARG A 1 638 ? 37.031 -31.891 13.578 1 84.69 638 ARG A C 1
ATOM 4811 O O . ARG A 1 638 ? 37.25 -32.531 12.531 1 84.69 638 ARG A O 1
ATOM 4818 N N . GLU A 1 639 ? 36.188 -32.25 14.469 1 85.06 639 GLU A N 1
ATOM 4819 C CA . GLU A 1 639 ? 35.375 -33.469 14.32 1 85.06 639 GLU A CA 1
ATOM 4820 C C . GLU A 1 639 ? 34.406 -33.344 13.148 1 85.06 639 GLU A C 1
ATOM 4822 O O . GLU A 1 639 ? 34.094 -34.344 12.484 1 85.06 639 GLU A O 1
ATOM 4827 N N . ALA A 1 640 ? 33.875 -32.188 12.859 1 91.12 640 ALA A N 1
ATOM 4828 C CA . ALA A 1 640 ? 33.031 -31.953 11.703 1 91.12 640 ALA A CA 1
ATOM 4829 C C . ALA A 1 640 ? 33.812 -31.469 10.508 1 91.12 640 ALA A C 1
ATOM 4831 O O . ALA A 1 640 ? 33.875 -32.125 9.469 1 91.12 640 ALA A O 1
ATOM 4832 N N . GLY A 1 641 ? 34.531 -30.281 10.742 1 92.81 641 GLY A N 1
ATOM 4833 C CA . GLY A 1 641 ? 35.406 -29.719 9.742 1 92.81 641 GLY A CA 1
ATOM 4834 C C . GLY A 1 641 ? 34.688 -29.328 8.461 1 92.81 641 GLY A C 1
ATOM 4835 O O . GLY A 1 641 ? 35.25 -29.5 7.367 1 92.81 641 GLY A O 1
ATOM 4836 N N . PHE A 1 642 ? 33.469 -28.906 8.516 1 94.88 642 PHE A N 1
ATOM 4837 C CA . PHE A 1 642 ? 32.688 -28.609 7.328 1 94.88 642 PHE A CA 1
ATOM 4838 C C . PHE A 1 642 ? 33.125 -27.281 6.719 1 94.88 642 PHE A C 1
ATOM 4840 O O . PHE A 1 642 ? 32.969 -27.062 5.516 1 94.88 642 PHE A O 1
ATOM 4847 N N . ALA A 1 643 ? 33.656 -26.344 7.578 1 95.69 643 ALA A N 1
ATOM 4848 C CA . ALA A 1 643 ? 33.906 -25 7.09 1 95.69 643 ALA A CA 1
ATOM 4849 C C . ALA A 1 643 ? 35.219 -24.438 7.672 1 95.69 643 ALA A C 1
ATOM 4851 O O . ALA A 1 643 ? 35.625 -24.859 8.75 1 95.69 643 ALA A O 1
ATOM 4852 N N . GLN A 1 644 ? 35.812 -23.594 6.879 1 95.19 644 GLN A N 1
ATOM 4853 C CA . GLN A 1 644 ? 36.969 -22.781 7.297 1 95.19 644 GLN A CA 1
ATOM 4854 C C . GLN A 1 644 ? 36.656 -21.297 7.156 1 95.19 644 GLN A C 1
ATOM 4856 O O . GLN A 1 644 ? 36.062 -20.859 6.168 1 95.19 644 GLN A O 1
ATOM 4861 N N . LEU A 1 645 ? 37 -20.547 8.164 1 96.25 645 LEU A N 1
ATOM 4862 C CA . LEU A 1 645 ? 36.75 -19.109 8.172 1 96.25 645 LEU A CA 1
ATOM 4863 C C . LEU A 1 645 ? 38.031 -18.344 7.875 1 96.25 645 LEU A C 1
ATOM 4865 O O . LEU A 1 645 ? 39.125 -18.922 7.898 1 96.25 645 LEU A O 1
ATOM 4869 N N . PRO A 1 646 ? 37.906 -17.062 7.492 1 94.69 646 PRO A N 1
ATOM 4870 C CA . PRO A 1 646 ? 39.125 -16.281 7.254 1 94.69 646 PRO A CA 1
ATOM 4871 C C . PRO A 1 646 ? 40 -16.156 8.5 1 94.69 646 PRO A C 1
ATOM 4873 O O . PRO A 1 646 ? 39.5 -16.219 9.625 1 94.69 646 PRO A O 1
ATOM 4876 N N . GLU A 1 647 ? 41.188 -15.883 8.281 1 90.69 647 GLU A N 1
ATOM 4877 C CA . GLU A 1 647 ? 42.219 -15.992 9.312 1 90.69 647 GLU A CA 1
ATOM 4878 C C . GLU A 1 647 ? 41.938 -15.055 10.477 1 90.69 647 GLU A C 1
ATOM 4880 O O . GLU A 1 647 ? 42.156 -15.414 11.641 1 90.69 647 GLU A O 1
ATOM 4885 N N . ALA A 1 648 ? 41.469 -13.906 10.234 1 91.56 648 ALA A N 1
ATOM 4886 C CA . ALA A 1 648 ? 41.281 -12.898 11.273 1 91.56 648 ALA A CA 1
ATOM 4887 C C . ALA A 1 648 ? 40.188 -13.32 12.25 1 91.56 648 ALA A C 1
ATOM 4889 O O . ALA A 1 648 ? 40.062 -12.734 13.328 1 91.56 648 ALA A O 1
ATOM 4890 N N . MET A 1 649 ? 39.438 -14.367 11.883 1 94.31 649 MET A N 1
ATOM 4891 C CA . MET A 1 649 ? 38.375 -14.859 12.758 1 94.31 649 MET A CA 1
ATOM 4892 C C . MET A 1 649 ? 38.938 -15.695 13.891 1 94.31 649 MET A C 1
ATOM 4894 O O . MET A 1 649 ? 38.25 -16 14.859 1 94.31 649 MET A O 1
ATOM 4898 N N . TYR A 1 650 ? 40.219 -16.078 13.703 1 89.88 650 TYR A N 1
ATOM 4899 C CA . TYR A 1 650 ? 40.844 -17.047 14.602 1 89.88 650 TYR A CA 1
ATOM 4900 C C . TYR A 1 650 ? 41.844 -16.391 15.523 1 89.88 650 TYR A C 1
ATOM 4902 O O . TYR A 1 650 ? 42.469 -15.375 15.164 1 89.88 650 TYR A O 1
ATOM 4910 N N . GLY A 1 651 ? 41.875 -16.922 16.75 1 82 651 GLY A N 1
ATOM 4911 C CA . GLY A 1 651 ? 42.969 -16.672 17.672 1 82 651 GLY A CA 1
ATOM 4912 C C . GLY A 1 651 ? 43.75 -17.938 18.016 1 82 651 GLY A C 1
ATOM 4913 O O . GLY A 1 651 ? 43.219 -19.047 17.938 1 82 651 GLY A O 1
ATOM 4914 N N . GLY A 1 652 ? 45.031 -17.859 18.188 1 73.88 652 GLY A N 1
ATOM 4915 C CA . GLY A 1 652 ? 45.844 -19 18.562 1 73.88 652 GLY A CA 1
ATOM 4916 C C . GLY A 1 652 ? 45.875 -19.266 20.047 1 73.88 652 GLY A C 1
ATOM 4917 O O . GLY A 1 652 ? 45.406 -18.438 20.828 1 73.88 652 GLY A O 1
ATOM 4918 N N . SER A 1 653 ? 46 -20.625 20.391 1 65.06 653 SER A N 1
ATOM 4919 C CA . SER A 1 653 ? 46.25 -20.953 21.797 1 65.06 653 SER A CA 1
ATOM 4920 C C . SER A 1 653 ? 47.688 -20.578 22.188 1 65.06 653 SER A C 1
ATOM 4922 O O . SER A 1 653 ? 48.594 -20.719 21.391 1 65.06 653 SER A O 1
ATOM 4924 N N . SER A 1 654 ? 47.781 -20.078 23.328 1 67.25 654 SER A N 1
ATOM 4925 C CA . SER A 1 654 ? 49.094 -19.703 23.828 1 67.25 654 SER A CA 1
ATOM 4926 C C . SER A 1 654 ? 49.969 -20.938 24.109 1 67.25 654 SER A C 1
ATOM 4928 O O . SER A 1 654 ? 51.188 -20.875 24.062 1 67.25 654 SER A O 1
ATOM 4930 N N . ASN A 1 655 ? 49.281 -22.031 24.359 1 68.38 655 ASN A N 1
ATOM 4931 C CA . ASN A 1 655 ? 50 -23.203 24.812 1 68.38 655 ASN A CA 1
ATOM 4932 C C . ASN A 1 655 ? 49.938 -24.344 23.797 1 68.38 655 ASN A C 1
ATOM 4934 O O . ASN A 1 655 ? 50.75 -25.266 23.828 1 68.38 655 ASN A O 1
ATOM 4938 N N . MET A 1 656 ? 48.812 -24.422 23.016 1 76.31 656 MET A N 1
ATOM 4939 C CA . MET A 1 656 ? 48.531 -25.531 22.109 1 76.31 656 MET A CA 1
ATOM 4940 C C . MET A 1 656 ? 48.656 -25.094 20.656 1 76.31 656 MET A C 1
ATOM 4942 O O . MET A 1 656 ? 47.688 -24.594 20.078 1 76.31 656 MET A O 1
ATOM 4946 N N . PRO A 1 657 ? 49.75 -25.281 20 1 74.94 657 PRO A N 1
ATOM 4947 C CA . PRO A 1 657 ? 50.062 -24.734 18.672 1 74.94 657 PRO A CA 1
ATOM 4948 C C . PRO A 1 657 ? 49.062 -25.188 17.609 1 74.94 657 PRO A C 1
ATOM 4950 O O . PRO A 1 657 ? 48.844 -24.5 16.609 1 74.94 657 PRO A O 1
ATOM 4953 N N . GLN A 1 658 ? 48.375 -26.375 17.859 1 75.25 658 GLN A N 1
ATOM 4954 C CA . GLN A 1 658 ? 47.469 -26.906 16.844 1 75.25 658 GLN A CA 1
ATOM 4955 C C . GLN A 1 658 ? 46.062 -26.281 16.953 1 75.25 658 GLN A C 1
ATOM 4957 O O . GLN A 1 658 ? 45.25 -26.406 16.031 1 75.25 658 GLN A O 1
ATOM 4962 N N . LYS A 1 659 ? 45.969 -25.75 18.094 1 79.69 659 LYS A N 1
ATOM 4963 C CA . LYS A 1 659 ? 44.594 -25.312 18.375 1 79.69 659 LYS A CA 1
ATOM 4964 C C . LYS A 1 659 ? 44.312 -23.938 17.781 1 79.69 659 LYS A C 1
ATOM 4966 O O . LYS A 1 659 ? 45.062 -22.984 18.047 1 79.69 659 LYS A O 1
ATOM 4971 N N . ARG A 1 660 ? 43.375 -23.781 16.875 1 82.75 660 ARG A N 1
ATOM 4972 C CA . ARG A 1 660 ? 42.875 -22.531 16.297 1 82.75 660 ARG A CA 1
ATOM 4973 C C . ARG A 1 660 ? 41.438 -22.281 16.734 1 82.75 660 ARG A C 1
ATOM 4975 O O . ARG A 1 660 ? 40.531 -23.031 16.391 1 82.75 660 ARG A O 1
ATOM 4982 N N . ASN A 1 661 ? 41.281 -21.203 17.5 1 84.94 661 ASN A N 1
ATOM 4983 C CA . ASN A 1 661 ? 39.969 -20.906 18.062 1 84.94 661 ASN A CA 1
ATOM 4984 C C . ASN A 1 661 ? 39.25 -19.828 17.281 1 84.94 661 ASN A C 1
ATOM 4986 O O . ASN A 1 661 ? 39.75 -18.703 17.156 1 84.94 661 ASN A O 1
ATOM 4990 N N . PRO A 1 662 ? 38.125 -20.125 16.734 1 91.88 662 PRO A N 1
ATOM 4991 C CA . PRO A 1 662 ? 37.344 -19.047 16.141 1 91.88 662 PRO A CA 1
ATOM 4992 C C . PRO A 1 662 ? 36.656 -18.172 17.188 1 91.88 662 PRO A C 1
ATOM 4994 O O . PRO A 1 662 ? 35.406 -18.125 17.234 1 91.88 662 PRO A O 1
ATOM 4997 N N . TYR A 1 663 ? 37.406 -17.422 17.891 1 87.56 663 TYR A N 1
ATOM 4998 C CA . TYR A 1 663 ? 36.938 -16.734 19.078 1 87.56 663 TYR A CA 1
ATOM 4999 C C . TYR A 1 663 ? 35.969 -15.617 18.719 1 87.56 663 TYR A C 1
ATOM 5001 O O . TYR A 1 663 ? 35.125 -15.234 19.547 1 87.56 663 TYR A O 1
ATOM 5009 N N . LEU A 1 664 ? 36.031 -15.094 17.469 1 92.06 664 LEU A N 1
ATOM 5010 C CA . LEU A 1 664 ? 35.094 -14.016 17.094 1 92.06 664 LEU A CA 1
ATOM 5011 C C . LEU A 1 664 ? 33.688 -14.539 16.953 1 92.06 664 LEU A C 1
ATOM 5013 O O . LEU A 1 664 ? 32.719 -13.773 17 1 92.06 664 LEU A O 1
ATOM 5017 N N . LEU A 1 665 ? 33.5 -15.852 16.719 1 94.94 665 LEU A N 1
ATOM 5018 C CA . LEU A 1 665 ? 32.156 -16.422 16.781 1 94.94 665 LEU A CA 1
ATOM 5019 C C . LEU A 1 665 ? 31.594 -16.344 18.203 1 94.94 665 LEU A C 1
ATOM 5021 O O . LEU A 1 665 ? 30.406 -16.062 18.391 1 94.94 665 LEU A O 1
ATOM 5025 N N . GLU A 1 666 ? 32.469 -16.594 19.172 1 89.44 666 GLU A N 1
ATOM 5026 C CA . GLU A 1 666 ? 32.062 -16.422 20.562 1 89.44 666 GLU A CA 1
ATOM 5027 C C . GLU A 1 666 ? 31.797 -14.945 20.859 1 89.44 666 GLU A C 1
ATOM 5029 O O . GLU A 1 666 ? 30.922 -14.625 21.672 1 89.44 666 GLU A O 1
ATOM 5034 N N . TRP A 1 667 ? 32.625 -14.141 20.219 1 90.81 667 TRP A N 1
ATOM 5035 C CA . TRP A 1 667 ? 32.406 -12.703 20.359 1 90.81 667 TRP A CA 1
ATOM 5036 C C . TRP A 1 667 ? 31.031 -12.305 19.875 1 90.81 667 TRP A C 1
ATOM 5038 O O . TRP A 1 667 ? 30.328 -11.539 20.547 1 90.81 667 TRP A O 1
ATOM 5048 N N . LEU A 1 668 ? 30.562 -12.812 18.766 1 95 668 LEU A N 1
ATOM 5049 C CA . LEU A 1 668 ? 29.219 -12.57 18.266 1 95 668 LEU A CA 1
ATOM 5050 C C . LEU A 1 668 ? 28.172 -13.055 19.266 1 95 668 LEU A C 1
ATOM 5052 O O . LEU A 1 668 ? 27.203 -12.344 19.562 1 95 668 LEU A O 1
ATOM 5056 N N . ARG A 1 669 ? 28.359 -14.25 19.797 1 92.5 669 ARG A N 1
ATOM 5057 C CA . ARG A 1 669 ? 27.422 -14.852 20.734 1 92.5 669 ARG A CA 1
ATOM 5058 C C . ARG A 1 669 ? 27.344 -14.055 22.031 1 92.5 669 ARG A C 1
ATOM 5060 O O . ARG A 1 669 ? 26.266 -13.82 22.562 1 92.5 669 ARG A O 1
ATOM 5067 N N . LEU A 1 670 ? 28.531 -13.648 22.5 1 86.56 670 LEU A N 1
ATOM 5068 C CA . LEU A 1 670 ? 28.609 -12.82 23.703 1 86.56 670 LEU A CA 1
ATOM 5069 C C . LEU A 1 670 ? 27.812 -11.531 23.531 1 86.56 670 LEU A C 1
ATOM 5071 O O . LEU A 1 670 ? 27.094 -11.125 24.438 1 86.56 670 LEU A O 1
ATOM 5075 N N . HIS A 1 671 ? 27.984 -10.883 22.453 1 91.25 671 HIS A N 1
ATOM 5076 C CA . HIS A 1 671 ? 27.312 -9.602 22.234 1 91.25 671 HIS A CA 1
ATOM 5077 C C . HIS A 1 671 ? 25.812 -9.766 22.109 1 91.25 671 HIS A C 1
ATOM 5079 O O . HIS A 1 671 ? 25.047 -8.891 22.531 1 91.25 671 HIS A O 1
ATOM 5085 N N . HIS A 1 672 ? 25.328 -10.875 21.516 1 94.81 672 HIS A N 1
ATOM 5086 C CA . HIS A 1 672 ? 23.891 -11.141 21.531 1 94.81 672 HIS A CA 1
ATOM 5087 C C . HIS A 1 672 ? 23.375 -11.219 22.969 1 94.81 672 HIS A C 1
ATOM 5089 O O . HIS A 1 672 ? 22.328 -10.648 23.281 1 94.81 672 HIS A O 1
ATOM 5095 N N . ASP A 1 673 ? 24.109 -11.906 23.797 1 89.88 673 ASP A N 1
ATOM 5096 C CA . ASP A 1 673 ? 23.703 -12.031 25.203 1 89.88 673 ASP A CA 1
ATOM 5097 C C . ASP A 1 673 ? 23.672 -10.664 25.875 1 89.88 673 ASP A C 1
ATOM 5099 O O . ASP A 1 673 ? 22.766 -10.383 26.672 1 89.88 673 ASP A O 1
ATOM 5103 N N . ARG A 1 674 ? 24.641 -9.883 25.562 1 89.25 674 ARG A N 1
ATOM 5104 C CA . ARG A 1 674 ? 24.672 -8.523 26.109 1 89.25 674 ARG A CA 1
ATOM 5105 C C . ARG A 1 674 ? 23.469 -7.715 25.625 1 89.25 674 ARG A C 1
ATOM 5107 O O . ARG A 1 674 ? 22.875 -6.961 26.391 1 89.25 674 ARG A O 1
ATOM 5114 N N . HIS A 1 675 ? 23.172 -7.828 24.359 1 93.81 675 HIS A N 1
ATOM 5115 C CA . HIS A 1 675 ? 22.016 -7.141 23.797 1 93.81 675 HIS A CA 1
ATOM 5116 C C . HIS A 1 675 ? 20.734 -7.566 24.5 1 93.81 675 HIS A C 1
ATOM 5118 O O . HIS A 1 675 ? 19.891 -6.723 24.828 1 93.81 675 HIS A O 1
ATOM 5124 N N . ALA A 1 676 ? 20.516 -8.883 24.719 1 92.44 676 ALA A N 1
ATOM 5125 C CA . ALA A 1 676 ? 19.344 -9.391 25.422 1 92.44 676 ALA A CA 1
ATOM 5126 C C . ALA A 1 676 ? 19.234 -8.82 26.828 1 92.44 676 ALA A C 1
ATOM 5128 O O . ALA A 1 676 ? 18.156 -8.445 27.281 1 92.44 676 ALA A O 1
ATOM 5129 N N . GLY A 1 677 ? 20.375 -8.766 27.5 1 89.12 677 GLY A N 1
ATOM 5130 C CA . GLY A 1 677 ? 20.406 -8.164 28.828 1 89.12 677 GLY A CA 1
ATOM 5131 C C . GLY A 1 677 ? 20.031 -6.695 28.828 1 89.12 677 GLY A C 1
ATOM 5132 O O . GLY A 1 677 ? 19.266 -6.234 29.672 1 89.12 677 GLY A O 1
ATOM 5133 N N . GLN A 1 678 ? 20.594 -6.031 27.875 1 89.31 678 GLN A N 1
ATOM 5134 C CA . GLN A 1 678 ? 20.281 -4.613 27.75 1 89.31 678 GLN A CA 1
ATOM 5135 C C . GLN A 1 678 ? 18.797 -4.395 27.469 1 89.31 678 GLN A C 1
ATOM 5137 O O . GLN A 1 678 ? 18.188 -3.449 27.984 1 89.31 678 GLN A O 1
ATOM 5142 N N . PHE A 1 679 ? 18.266 -5.227 26.719 1 92.38 679 PHE A N 1
ATOM 5143 C CA . PHE A 1 679 ? 16.859 -5.113 26.406 1 92.38 679 PHE A CA 1
ATOM 5144 C C . PHE A 1 679 ? 16 -5.332 27.656 1 92.38 679 PHE A C 1
ATOM 5146 O O . PHE A 1 679 ? 15.008 -4.641 27.859 1 92.38 679 PHE A O 1
ATOM 5153 N N . ALA A 1 680 ? 16.281 -6.309 28.375 1 89.25 680 ALA A N 1
ATOM 5154 C CA . ALA A 1 680 ? 15.562 -6.539 29.625 1 89.25 680 ALA A CA 1
ATOM 5155 C C . ALA A 1 680 ? 15.586 -5.297 30.5 1 89.25 680 ALA A C 1
ATOM 5157 O O . ALA A 1 680 ? 14.578 -4.941 31.109 1 89.25 680 ALA A O 1
ATOM 5158 N N . GLY A 1 681 ? 16.766 -4.668 30.625 1 87.31 681 GLY A N 1
ATOM 5159 C CA . GLY A 1 681 ? 16.859 -3.422 31.359 1 87.31 681 GLY A CA 1
ATOM 5160 C C . GLY A 1 681 ? 16 -2.314 30.797 1 87.31 681 GLY A C 1
ATOM 5161 O O . GLY A 1 681 ? 15.328 -1.6 31.547 1 87.31 681 GLY A O 1
ATOM 5162 N N . LEU A 1 682 ? 16.031 -2.193 29.5 1 91.19 682 LEU A N 1
ATOM 5163 C CA . LEU A 1 682 ? 15.219 -1.193 28.812 1 91.19 682 LEU A CA 1
ATOM 5164 C C . LEU A 1 682 ? 13.734 -1.44 29.078 1 91.19 682 LEU A C 1
ATOM 5166 O O . LEU A 1 682 ? 12.992 -0.509 29.391 1 91.19 682 LEU A O 1
ATOM 5170 N N . LEU A 1 683 ? 13.297 -2.688 28.875 1 91.25 683 LEU A N 1
ATOM 5171 C CA . LEU A 1 683 ? 11.906 -3.064 29.109 1 91.25 683 LEU A CA 1
ATOM 5172 C C . LEU A 1 683 ? 11.477 -2.73 30.531 1 91.25 683 LEU A C 1
ATOM 5174 O O . LEU A 1 683 ? 10.414 -2.141 30.734 1 91.25 683 LEU A O 1
ATOM 5178 N N . SER A 1 684 ? 12.281 -2.982 31.453 1 87.19 684 SER A N 1
ATOM 5179 C CA . SER A 1 684 ? 11.984 -2.711 32.844 1 87.19 684 SER A CA 1
ATOM 5180 C C . SER A 1 684 ? 11.883 -1.213 33.125 1 87.19 684 SER A C 1
ATOM 5182 O O . SER A 1 684 ? 10.977 -0.762 33.812 1 87.19 684 SER A O 1
ATOM 5184 N N . SER A 1 685 ? 12.75 -0.501 32.5 1 84.69 685 SER A N 1
ATOM 5185 C CA . SER A 1 685 ? 12.82 0.937 32.719 1 84.69 685 SER A CA 1
ATOM 5186 C C . SER A 1 685 ? 11.617 1.656 32.125 1 84.69 685 SER A C 1
ATOM 5188 O O . SER A 1 685 ? 11.125 2.633 32.688 1 84.69 685 SER A O 1
ATOM 5190 N N . LEU A 1 686 ? 11.164 1.197 31.062 1 89.31 686 LEU A N 1
ATOM 5191 C CA . LEU A 1 686 ? 10.172 1.958 30.297 1 89.31 686 LEU A CA 1
ATOM 5192 C C . LEU A 1 686 ? 8.758 1.507 30.656 1 89.31 686 LEU A C 1
ATOM 5194 O O . LEU A 1 686 ? 7.801 2.271 30.5 1 89.31 686 LEU A O 1
ATOM 5198 N N . SER A 1 687 ? 8.594 0.286 31.156 1 88.62 687 SER A N 1
ATOM 5199 C CA . SER A 1 687 ? 7.246 -0.238 31.344 1 88.62 687 SER A CA 1
ATOM 5200 C C . SER A 1 687 ? 6.738 0.037 32.75 1 88.62 687 SER A C 1
ATOM 5202 O O . SER A 1 687 ? 5.559 -0.174 33.031 1 88.62 687 SER A O 1
ATOM 5204 N N . HIS A 1 688 ? 7.57 0.573 33.75 1 85.81 688 HIS A N 1
ATOM 5205 C CA . HIS A 1 688 ? 7.164 0.718 35.125 1 85.81 688 HIS A CA 1
ATOM 5206 C C . HIS A 1 688 ? 7.109 2.186 35.531 1 85.81 688 HIS A C 1
ATOM 5208 O O . HIS A 1 688 ? 7.352 2.52 36.688 1 85.81 688 HIS A O 1
ATOM 5214 N N . LEU A 1 689 ? 6.883 2.99 34.5 1 86.25 689 LEU A N 1
ATOM 5215 C CA . LEU A 1 689 ? 6.777 4.422 34.75 1 86.25 689 LEU A CA 1
ATOM 5216 C C . LEU A 1 689 ? 5.363 4.922 34.469 1 86.25 689 LEU A C 1
ATOM 5218 O O . LEU A 1 689 ? 4.691 4.43 33.562 1 86.25 689 LEU A O 1
ATOM 5222 N N . PRO A 1 690 ? 4.902 5.93 35.281 1 87.38 690 PRO A N 1
ATOM 5223 C CA . PRO A 1 690 ? 3.613 6.539 34.938 1 87.38 690 PRO A CA 1
ATOM 5224 C C . PRO A 1 690 ? 3.641 7.301 33.625 1 87.38 690 PRO A C 1
ATOM 5226 O O . PRO A 1 690 ? 4.719 7.57 33.094 1 87.38 690 PRO A O 1
ATOM 5229 N N . THR A 1 691 ? 2.441 7.566 33.094 1 89.75 691 THR A N 1
ATOM 5230 C CA . THR A 1 691 ? 2.33 8.312 31.828 1 89.75 691 THR A CA 1
ATOM 5231 C C . THR A 1 691 ? 2.834 9.742 32 1 89.75 691 THR A C 1
ATOM 5233 O O . THR A 1 691 ? 2.412 10.445 32.938 1 89.75 691 THR A O 1
ATOM 5236 N N . GLY A 1 692 ? 3.725 10.195 31.203 1 88 692 GLY A N 1
ATOM 5237 C CA . GLY A 1 692 ? 4.359 11.508 31.234 1 88 692 GLY A CA 1
ATOM 5238 C C . GLY A 1 692 ? 5.84 11.461 30.922 1 88 692 GLY A C 1
ATOM 5239 O O . GLY A 1 692 ? 6.387 10.391 30.625 1 88 692 GLY A O 1
ATOM 5240 N N . ASN A 1 693 ? 6.418 12.594 30.969 1 86.94 693 ASN A N 1
ATOM 5241 C CA . ASN A 1 693 ? 7.859 12.641 30.734 1 86.94 693 ASN A CA 1
ATOM 5242 C C . ASN A 1 693 ? 8.641 12.086 31.922 1 86.94 693 ASN A C 1
ATOM 5244 O O . ASN A 1 693 ? 8.227 12.25 33.062 1 86.94 693 ASN A O 1
ATOM 5248 N N . SER A 1 694 ? 9.688 11.414 31.656 1 86.69 694 SER A N 1
ATOM 5249 C CA . SER A 1 694 ? 10.562 10.805 32.625 1 86.69 694 SER A CA 1
ATOM 5250 C C . SER A 1 694 ? 12.023 10.883 32.219 1 86.69 694 SER A C 1
ATOM 5252 O O . SER A 1 694 ? 12.359 10.547 31.062 1 86.69 694 SER A O 1
ATOM 5254 N N . TYR A 1 695 ? 12.805 11.383 33.156 1 82.44 695 TYR A N 1
ATOM 5255 C CA . TYR A 1 695 ? 14.25 11.398 32.938 1 82.44 695 TYR A CA 1
ATOM 5256 C C . TYR A 1 695 ? 14.766 9.992 32.656 1 82.44 695 TYR A C 1
ATOM 5258 O O . TYR A 1 695 ? 15.547 9.789 31.719 1 82.44 695 TYR A O 1
ATOM 5266 N N . GLN A 1 696 ? 14.32 9.109 33.438 1 82.56 696 GLN A N 1
ATOM 5267 C CA . GLN A 1 696 ? 14.719 7.715 33.281 1 82.56 696 GLN A CA 1
ATOM 5268 C C . GLN A 1 696 ? 14.352 7.176 31.906 1 82.56 696 GLN A C 1
ATOM 5270 O O . GLN A 1 696 ? 15.18 6.555 31.25 1 82.56 696 GLN A O 1
ATOM 5275 N N . ALA A 1 697 ? 13.164 7.418 31.484 1 89.06 697 ALA A N 1
ATOM 5276 C CA . ALA A 1 697 ? 12.672 6.879 30.219 1 89.06 697 ALA A CA 1
ATOM 5277 C C . ALA A 1 697 ? 13.43 7.477 29.031 1 89.06 697 ALA A C 1
ATOM 5279 O O . ALA A 1 697 ? 13.875 6.75 28.141 1 89.06 697 ALA A O 1
ATOM 5280 N N . SER A 1 698 ? 13.602 8.773 29.047 1 87.06 698 SER A N 1
ATOM 5281 C CA . SER A 1 698 ? 14.219 9.469 27.922 1 87.06 698 SER A CA 1
ATOM 5282 C C . SER A 1 698 ? 15.688 9.078 27.766 1 87.06 698 SER A C 1
ATOM 5284 O O . SER A 1 698 ? 16.141 8.781 26.656 1 87.06 698 SER A O 1
ATOM 5286 N N . ARG A 1 699 ? 16.406 9.07 28.859 1 83.75 699 ARG A N 1
ATOM 5287 C CA . ARG A 1 699 ? 17.828 8.75 28.812 1 83.75 699 ARG A CA 1
ATOM 5288 C C . ARG A 1 699 ? 18.047 7.285 28.469 1 83.75 699 ARG A C 1
ATOM 5290 O O . ARG A 1 699 ? 18.875 6.965 27.609 1 83.75 699 ARG A O 1
ATOM 5297 N N . CYS A 1 700 ? 17.297 6.477 29.125 1 90 700 CYS A N 1
ATOM 5298 C CA . CYS A 1 700 ? 17.453 5.043 28.906 1 90 700 CYS A CA 1
ATOM 5299 C C . CYS A 1 700 ? 17.172 4.688 27.453 1 90 700 CYS A C 1
ATOM 5301 O O . CYS A 1 700 ? 17.891 3.895 26.844 1 90 700 CYS A O 1
ATOM 5303 N N . ALA A 1 701 ? 16.141 5.273 26.922 1 92.12 701 ALA A N 1
ATOM 5304 C CA . ALA A 1 701 ? 15.742 4.961 25.547 1 92.12 701 ALA A CA 1
ATOM 5305 C C . ALA A 1 701 ? 16.828 5.355 24.547 1 92.12 701 ALA A C 1
ATOM 5307 O O . ALA A 1 701 ? 17.281 4.523 23.766 1 92.12 701 ALA A O 1
ATOM 5308 N N . VAL A 1 702 ? 17.312 6.551 24.609 1 90.81 702 VAL A N 1
ATOM 5309 C CA . VAL A 1 702 ? 18.281 7.07 23.656 1 90.81 702 VAL A CA 1
ATOM 5310 C C . VAL A 1 702 ? 19.609 6.316 23.812 1 90.81 702 VAL A C 1
ATOM 5312 O O . VAL A 1 702 ? 20.188 5.871 22.812 1 90.81 702 VAL A O 1
ATOM 5315 N N . GLU A 1 703 ? 20.094 6.133 25.047 1 88.75 703 GLU A N 1
ATOM 5316 C CA . GLU A 1 703 ? 21.375 5.484 25.297 1 88.75 703 GLU A CA 1
ATOM 5317 C C . GLU A 1 703 ? 21.359 4.023 24.844 1 88.75 703 GLU A C 1
ATOM 5319 O O . GLU A 1 703 ? 22.328 3.537 24.25 1 88.75 703 GLU A O 1
ATOM 5324 N N . SER A 1 704 ? 20.266 3.365 25.172 1 92.69 704 SER A N 1
ATOM 5325 C CA . SER A 1 704 ? 20.156 1.961 24.797 1 92.69 704 SER A CA 1
ATOM 5326 C C . SER A 1 704 ? 20.156 1.796 23.281 1 92.69 704 SER A C 1
ATOM 5328 O O . SER A 1 704 ? 20.828 0.916 22.734 1 92.69 704 SER A O 1
ATOM 5330 N N . ILE A 1 705 ? 19.359 2.668 22.609 1 94.31 705 ILE A N 1
ATOM 5331 C CA . ILE A 1 705 ? 19.266 2.574 21.156 1 94.31 705 ILE A CA 1
ATOM 5332 C C . ILE A 1 705 ? 20.625 2.863 20.516 1 94.31 705 ILE A C 1
ATOM 5334 O O . ILE A 1 705 ? 21.031 2.172 19.578 1 94.31 705 ILE A O 1
ATOM 5338 N N . ALA A 1 706 ? 21.297 3.881 20.984 1 91.06 706 ALA A N 1
ATOM 5339 C CA . ALA A 1 706 ? 22.625 4.234 20.484 1 91.06 706 ALA A CA 1
ATOM 5340 C C . ALA A 1 706 ? 23.609 3.086 20.672 1 91.06 706 ALA A C 1
ATOM 5342 O O . ALA A 1 706 ? 24.312 2.705 19.734 1 91.06 706 ALA A O 1
ATOM 5343 N N . ASP A 1 707 ? 23.625 2.52 21.844 1 89.88 707 ASP A N 1
ATOM 5344 C CA . ASP A 1 707 ? 24.547 1.439 22.172 1 89.88 707 ASP A CA 1
ATOM 5345 C C . ASP A 1 707 ? 24.25 0.193 21.344 1 89.88 707 ASP A C 1
ATOM 5347 O O . ASP A 1 707 ? 25.172 -0.427 20.797 1 89.88 707 ASP A O 1
ATOM 5351 N N . LEU A 1 708 ? 23 -0.156 21.312 1 94.06 708 LEU A N 1
ATOM 5352 C CA . LEU A 1 708 ? 22.594 -1.351 20.578 1 94.06 708 LEU A CA 1
ATOM 5353 C C . LEU A 1 708 ? 22.938 -1.229 19.109 1 94.06 708 LEU A C 1
ATOM 5355 O O . LEU A 1 708 ? 23.438 -2.178 18.5 1 94.06 708 LEU A O 1
ATOM 5359 N N . SER A 1 709 ? 22.641 -0.061 18.5 1 94.19 709 SER A N 1
ATOM 5360 C CA . SER A 1 709 ? 22.891 0.129 17.078 1 94.19 709 SER A CA 1
ATOM 5361 C C . SER A 1 709 ? 24.375 0.058 16.75 1 94.19 709 SER A C 1
ATOM 5363 O O . SER A 1 709 ? 24.766 -0.537 15.75 1 94.19 709 SER A O 1
ATOM 5365 N N . GLY A 1 710 ? 25.188 0.694 17.547 1 91.56 710 GLY A N 1
ATOM 5366 C CA . GLY A 1 710 ? 26.625 0.625 17.344 1 91.56 710 GLY A CA 1
ATOM 5367 C C . GLY A 1 710 ? 27.172 -0.788 17.422 1 91.56 710 GLY A C 1
ATOM 5368 O O . GLY A 1 710 ? 27.891 -1.232 16.516 1 91.56 710 GLY A O 1
ATOM 5369 N N . SER A 1 711 ? 26.844 -1.445 18.516 1 92.06 711 SER A N 1
ATOM 5370 C CA . SER A 1 711 ? 27.297 -2.818 18.719 1 92.06 711 SER A CA 1
ATOM 5371 C C . SER A 1 711 ? 26.828 -3.732 17.594 1 92.06 711 SER A C 1
ATOM 5373 O O . SER A 1 711 ? 27.594 -4.559 17.094 1 92.06 711 SER A O 1
ATOM 5375 N N . LEU A 1 712 ? 25.609 -3.566 17.25 1 94.88 712 LEU A N 1
ATOM 5376 C CA . LEU A 1 712 ? 25.031 -4.391 16.203 1 94.88 712 LEU A CA 1
ATOM 5377 C C . LEU A 1 712 ? 25.734 -4.133 14.867 1 94.88 712 LEU A C 1
ATOM 5379 O O . LEU A 1 712 ? 25.906 -5.055 14.062 1 94.88 712 LEU A O 1
ATOM 5383 N N . GLY A 1 713 ? 26.016 -2.863 14.586 1 93.75 713 GLY A N 1
ATOM 5384 C CA . GLY A 1 713 ? 26.797 -2.547 13.391 1 93.75 713 GLY A CA 1
ATOM 5385 C C . GLY A 1 713 ? 28.109 -3.297 13.312 1 93.75 713 GLY A C 1
ATOM 5386 O O . GLY A 1 713 ? 28.469 -3.83 12.266 1 93.75 713 GLY A O 1
ATOM 5387 N N . ASP A 1 714 ? 28.797 -3.361 14.391 1 93.12 714 ASP A N 1
ATOM 5388 C CA . ASP A 1 714 ? 30.047 -4.105 14.469 1 93.12 714 ASP A CA 1
ATOM 5389 C C . ASP A 1 714 ? 29.812 -5.598 14.242 1 93.12 714 ASP A C 1
ATOM 5391 O O . ASP A 1 714 ? 30.594 -6.25 13.539 1 93.12 714 ASP A O 1
ATOM 5395 N N . MET A 1 715 ? 28.812 -6.129 14.875 1 95.44 715 MET A N 1
ATOM 5396 C CA . MET A 1 715 ? 28.484 -7.543 14.711 1 95.44 715 MET A CA 1
ATOM 5397 C C . MET A 1 715 ? 28.25 -7.883 13.242 1 95.44 715 MET A C 1
ATOM 5399 O O . MET A 1 715 ? 28.766 -8.883 12.742 1 95.44 715 MET A O 1
ATOM 5403 N N . CYS A 1 716 ? 27.438 -7.027 12.562 1 96.25 716 CYS A N 1
ATOM 5404 C CA . CYS A 1 716 ? 27.156 -7.238 11.148 1 96.25 716 CYS A CA 1
ATOM 5405 C C . CYS A 1 716 ? 28.438 -7.203 10.328 1 96.25 716 CYS A C 1
ATOM 5407 O O . CYS A 1 716 ? 28.609 -7.992 9.391 1 96.25 716 CYS A O 1
ATOM 5409 N N . THR A 1 717 ? 29.266 -6.297 10.664 1 94.19 717 THR A N 1
ATOM 5410 C CA . THR A 1 717 ? 30.547 -6.168 9.953 1 94.19 717 THR A CA 1
ATOM 5411 C C . THR A 1 717 ? 31.375 -7.441 10.094 1 94.19 717 THR A C 1
ATOM 5413 O O . THR A 1 717 ? 31.906 -7.953 9.102 1 94.19 717 THR A O 1
ATOM 5416 N N . VAL A 1 718 ? 31.484 -7.965 11.281 1 94.5 718 VAL A N 1
ATOM 5417 C CA . VAL A 1 718 ? 32.25 -9.18 11.547 1 94.5 718 VAL A CA 1
ATOM 5418 C C . VAL A 1 718 ? 31.625 -10.359 10.82 1 94.5 718 VAL A C 1
ATOM 5420 O O . VAL A 1 718 ? 32.312 -11.156 10.188 1 94.5 718 VAL A O 1
ATOM 5423 N N . ALA A 1 719 ? 30.312 -10.453 10.93 1 97.38 719 ALA A N 1
ATOM 5424 C CA . ALA A 1 719 ? 29.594 -11.523 10.242 1 97.38 719 ALA A CA 1
ATOM 5425 C C . ALA A 1 719 ? 29.812 -11.445 8.734 1 97.38 719 ALA A C 1
ATOM 5427 O O . ALA A 1 719 ? 30 -12.477 8.07 1 97.38 719 ALA A O 1
ATOM 5428 N N . THR A 1 720 ? 29.734 -10.227 8.172 1 96.5 720 THR A N 1
ATOM 5429 C CA . THR A 1 720 ? 29.969 -10.023 6.746 1 96.5 720 THR A CA 1
ATOM 5430 C C . THR A 1 720 ? 31.359 -10.516 6.348 1 96.5 720 THR A C 1
ATOM 5432 O O . THR A 1 720 ? 31.516 -11.195 5.332 1 96.5 720 THR A O 1
ATOM 5435 N N . TYR A 1 721 ? 32.344 -10.227 7.125 1 95.75 721 TYR A N 1
ATOM 5436 C CA . TYR A 1 721 ? 33.688 -10.68 6.891 1 95.75 721 TYR A CA 1
ATOM 5437 C C . TYR A 1 721 ? 33.781 -12.195 6.891 1 95.75 721 TYR A C 1
ATOM 5439 O O . TYR A 1 721 ? 34.375 -12.797 5.996 1 95.75 721 TYR A O 1
ATOM 5447 N N . ALA A 1 722 ? 33.219 -12.82 7.879 1 96.69 722 ALA A N 1
ATOM 5448 C CA . ALA A 1 722 ? 33.219 -14.281 8.008 1 96.69 722 ALA A CA 1
ATOM 5449 C C . ALA A 1 722 ? 32.562 -14.938 6.793 1 96.69 722 ALA A C 1
ATOM 5451 O O . ALA A 1 722 ? 33.156 -15.852 6.195 1 96.69 722 ALA A O 1
ATOM 5452 N N . ILE A 1 723 ? 31.391 -14.453 6.398 1 97.44 723 ILE A N 1
ATOM 5453 C CA . ILE A 1 723 ? 30.609 -15.055 5.328 1 97.44 723 ILE A CA 1
ATOM 5454 C C . ILE A 1 723 ? 31.312 -14.859 3.992 1 97.44 723 ILE A C 1
ATOM 5456 O O . ILE A 1 723 ? 31.391 -15.789 3.18 1 97.44 723 ILE A O 1
ATOM 5460 N N . ALA A 1 724 ? 31.828 -13.68 3.758 1 95.31 724 ALA A N 1
ATOM 5461 C CA . ALA A 1 724 ? 32.469 -13.359 2.49 1 95.31 724 ALA A CA 1
ATOM 5462 C C . ALA A 1 724 ? 33.719 -14.227 2.271 1 95.31 724 ALA A C 1
ATOM 5464 O O . ALA A 1 724 ? 34.031 -14.578 1.135 1 95.31 724 ALA A O 1
ATOM 5465 N N . GLY A 1 725 ? 34.406 -14.625 3.326 1 94.69 725 GLY A N 1
ATOM 5466 C CA . GLY A 1 725 ? 35.688 -15.32 3.178 1 94.69 725 GLY A CA 1
ATOM 5467 C C . GLY A 1 725 ? 35.594 -16.797 3.533 1 94.69 725 GLY A C 1
ATOM 5468 O O . GLY A 1 725 ? 36.594 -17.516 3.422 1 94.69 725 GLY A O 1
ATOM 5469 N N . MET A 1 726 ? 34.469 -17.312 3.928 1 95.69 726 MET A N 1
ATOM 5470 C CA . MET A 1 726 ? 34.375 -18.688 4.391 1 95.69 726 MET A CA 1
ATOM 5471 C C . MET A 1 726 ? 34.5 -19.672 3.227 1 95.69 726 MET A C 1
ATOM 5473 O O . MET A 1 726 ? 34.188 -19.328 2.086 1 95.69 726 MET A O 1
ATOM 5477 N N . ARG A 1 727 ? 34.969 -20.828 3.5 1 95.44 727 ARG A N 1
ATOM 5478 C CA . ARG A 1 727 ? 35.094 -21.906 2.537 1 95.44 727 ARG A CA 1
ATOM 5479 C C . ARG A 1 727 ? 34.562 -23.219 3.119 1 95.44 727 ARG A C 1
ATOM 5481 O O . ARG A 1 727 ? 34.656 -23.453 4.324 1 95.44 727 ARG A O 1
ATOM 5488 N N . PHE A 1 728 ? 34.031 -24.047 2.268 1 96.06 728 PHE A N 1
ATOM 5489 C CA . PHE A 1 728 ? 33.5 -25.328 2.701 1 96.06 728 PHE A CA 1
ATOM 5490 C C . PHE A 1 728 ? 34.438 -26.469 2.303 1 96.06 728 PHE A C 1
ATOM 5492 O O . PHE A 1 728 ? 35.062 -26.422 1.234 1 96.06 728 PHE A O 1
ATOM 5499 N N . ASP A 1 729 ? 34.531 -27.406 3.16 1 94.12 729 ASP A N 1
ATOM 5500 C CA . ASP A 1 729 ? 35.312 -28.625 2.877 1 94.12 729 ASP A CA 1
ATOM 5501 C C . ASP A 1 729 ? 34.375 -29.75 2.391 1 94.12 729 ASP A C 1
ATOM 5503 O O . ASP A 1 729 ? 33.875 -30.531 3.191 1 94.12 729 ASP A O 1
ATOM 5507 N N . GLU A 1 730 ? 34.375 -29.922 1.153 1 91.5 730 GLU A N 1
ATOM 5508 C CA . GLU A 1 730 ? 33.406 -30.844 0.55 1 91.5 730 GLU A CA 1
ATOM 5509 C C . GLU A 1 730 ? 33.75 -32.281 0.919 1 91.5 730 GLU A C 1
ATOM 5511 O O . GLU A 1 730 ? 32.844 -33.125 1.073 1 91.5 730 GLU A O 1
ATOM 5516 N N . ALA A 1 731 ? 35 -32.562 1.016 1 89.69 731 ALA A N 1
ATOM 5517 C CA . ALA A 1 731 ? 35.375 -33.906 1.362 1 89.69 731 ALA A CA 1
ATOM 5518 C C . ALA A 1 731 ? 34.875 -34.312 2.748 1 89.69 731 ALA A C 1
ATOM 5520 O O . ALA A 1 731 ? 34.312 -35.375 2.932 1 89.69 731 ALA A O 1
ATOM 5521 N N . ALA A 1 732 ? 35.094 -33.438 3.672 1 91.25 732 ALA A N 1
ATOM 5522 C CA . ALA A 1 732 ? 34.594 -33.688 5.027 1 91.25 732 ALA A CA 1
ATOM 5523 C C . ALA A 1 732 ? 33.062 -33.812 5.051 1 91.25 732 ALA A C 1
ATOM 5525 O O . ALA A 1 732 ? 32.531 -34.656 5.766 1 91.25 732 ALA A O 1
ATOM 5526 N N . ILE A 1 733 ? 32.469 -33.062 4.297 1 92.06 733 ILE A N 1
ATOM 5527 C CA . ILE A 1 733 ? 31.016 -33.031 4.266 1 92.06 733 ILE A CA 1
ATOM 5528 C C . ILE A 1 733 ? 30.484 -34.312 3.654 1 92.06 733 ILE A C 1
ATOM 5530 O O . ILE A 1 733 ? 29.531 -34.906 4.168 1 92.06 733 ILE A O 1
ATOM 5534 N N . ARG A 1 734 ? 31.094 -34.75 2.635 1 88.94 734 ARG A N 1
ATOM 5535 C CA . ARG A 1 734 ? 30.688 -36 1.999 1 88.94 734 ARG A CA 1
ATOM 5536 C C . ARG A 1 734 ? 30.797 -37.188 2.977 1 88.94 734 ARG A C 1
ATOM 5538 O O . ARG A 1 734 ? 29.922 -38.031 3.002 1 88.94 734 ARG A O 1
ATOM 5545 N N . ARG A 1 735 ? 31.797 -37.125 3.732 1 87.06 735 ARG A N 1
ATOM 5546 C CA . ARG A 1 735 ? 31.969 -38.156 4.73 1 87.06 735 ARG A CA 1
ATOM 5547 C C . ARG A 1 735 ? 30.844 -38.125 5.754 1 87.06 735 ARG A C 1
ATOM 5549 O O . ARG A 1 735 ? 30.312 -39.188 6.129 1 87.06 735 ARG A O 1
ATOM 5556 N N . ALA A 1 736 ? 30.547 -37 6.145 1 87.75 736 ALA A N 1
ATOM 5557 C CA . ALA A 1 736 ? 29.484 -36.844 7.137 1 87.75 736 ALA A CA 1
ATOM 5558 C C . ALA A 1 736 ? 28.125 -37.312 6.57 1 87.75 736 ALA A C 1
ATOM 5560 O O . ALA A 1 736 ? 27.328 -37.906 7.277 1 87.75 736 ALA A O 1
ATOM 5561 N N . LEU A 1 737 ? 27.812 -37 5.375 1 89 737 LEU A N 1
ATOM 5562 C CA . LEU A 1 737 ? 26.562 -37.375 4.727 1 89 737 LEU A CA 1
ATOM 5563 C C . LEU A 1 737 ? 26.453 -38.906 4.59 1 89 737 LEU A C 1
ATOM 5565 O O . LEU A 1 737 ? 25.375 -39.469 4.758 1 89 737 LEU A O 1
ATOM 5569 N N . GLY A 1 738 ? 27.578 -39.438 4.27 1 84.06 738 GLY A N 1
ATOM 5570 C CA . GLY A 1 738 ? 27.625 -40.875 4.16 1 84.06 738 GLY A CA 1
ATOM 5571 C C . GLY A 1 738 ? 27.422 -41.594 5.492 1 84.06 738 GLY A C 1
ATOM 5572 O O . GLY A 1 738 ? 26.578 -42.469 5.613 1 84.06 738 GLY A O 1
ATOM 5573 N N . SER A 1 739 ? 28.141 -41.125 6.469 1 83.31 739 SER A N 1
ATOM 5574 C CA . SER A 1 739 ? 28.094 -41.719 7.793 1 83.31 739 SER A CA 1
ATOM 5575 C C . SER A 1 739 ? 26.734 -41.5 8.453 1 83.31 739 SER A C 1
ATOM 5577 O O . SER A 1 739 ? 26.297 -42.312 9.273 1 83.31 739 SER A O 1
ATOM 5579 N N . GLY A 1 740 ? 26.141 -40.5 8.023 1 85.44 740 GLY A N 1
ATOM 5580 C CA . GLY A 1 740 ? 24.859 -40.156 8.625 1 85.44 740 GLY A CA 1
ATOM 5581 C C . GLY A 1 740 ? 23.672 -40.719 7.867 1 85.44 740 GLY A C 1
ATOM 5582 O O . GLY A 1 740 ? 22.531 -40.5 8.25 1 85.44 740 GLY A O 1
ATOM 5583 N N . ASP A 1 741 ? 23.844 -41.406 6.785 1 88.56 741 ASP A N 1
ATOM 5584 C CA . ASP A 1 741 ? 22.828 -42.031 5.969 1 88.56 741 ASP A CA 1
ATOM 5585 C C . ASP A 1 741 ? 21.781 -41.031 5.5 1 88.56 741 ASP A C 1
ATOM 5587 O O . ASP A 1 741 ? 20.578 -41.25 5.617 1 88.56 741 ASP A O 1
ATOM 5591 N N . ALA A 1 742 ? 22.297 -39.906 5.09 1 88.88 742 ALA A N 1
ATOM 5592 C CA . ALA A 1 742 ? 21.422 -38.781 4.699 1 88.88 742 ALA A CA 1
ATOM 5593 C C . ALA A 1 742 ? 20.516 -39.188 3.543 1 88.88 742 ALA A C 1
ATOM 5595 O O . ALA A 1 742 ? 19.516 -38.5 3.268 1 88.88 742 ALA A O 1
ATOM 5596 N N . HIS A 1 743 ? 20.75 -40.281 2.875 1 88.88 743 HIS A N 1
ATOM 5597 C CA . HIS A 1 743 ? 20.016 -40.719 1.692 1 88.88 743 HIS A CA 1
ATOM 5598 C C . HIS A 1 743 ? 18.875 -41.656 2.066 1 88.88 743 HIS A C 1
ATOM 5600 O O . HIS A 1 743 ? 18.109 -42.094 1.198 1 88.88 743 HIS A O 1
ATOM 5606 N N . ALA A 1 744 ? 18.734 -41.969 3.314 1 89.94 744 ALA A N 1
ATOM 5607 C CA . ALA A 1 744 ? 17.797 -43 3.766 1 89.94 744 ALA A CA 1
ATOM 5608 C C . ALA A 1 744 ? 16.359 -42.625 3.381 1 89.94 744 ALA A C 1
ATOM 5610 O O . ALA A 1 744 ? 15.617 -43.438 2.852 1 89.94 744 ALA A O 1
ATOM 5611 N N . THR A 1 745 ? 16 -41.375 3.682 1 90.38 745 THR A N 1
ATOM 5612 C CA . THR A 1 745 ? 14.656 -40.938 3.375 1 90.38 745 THR A CA 1
ATOM 5613 C C . THR A 1 745 ? 14.391 -41 1.873 1 90.38 745 THR A C 1
ATOM 5615 O O . THR A 1 745 ? 13.273 -41.312 1.446 1 90.38 745 THR A O 1
ATOM 5618 N N . LEU A 1 746 ? 15.375 -40.719 1.047 1 91.12 746 LEU A N 1
ATOM 5619 C CA . LEU A 1 746 ? 15.234 -40.781 -0.404 1 91.12 746 LEU A CA 1
ATOM 5620 C C . LEU A 1 746 ? 14.969 -42.219 -0.863 1 91.12 746 LEU A C 1
ATOM 5622 O O . LEU A 1 746 ? 14.203 -42.438 -1.803 1 91.12 746 LEU A O 1
ATOM 5626 N N . ALA A 1 747 ? 15.602 -43.125 -0.196 1 92.38 747 ALA A N 1
ATOM 5627 C CA . ALA A 1 747 ? 15.359 -44.531 -0.512 1 92.38 747 ALA A CA 1
ATOM 5628 C C . ALA A 1 747 ? 13.922 -44.938 -0.182 1 92.38 747 ALA A C 1
ATOM 5630 O O . ALA A 1 747 ? 13.258 -45.625 -0.971 1 92.38 747 ALA A O 1
ATOM 5631 N N . ALA A 1 748 ? 13.5 -44.5 1.002 1 92.19 748 ALA A N 1
ATOM 5632 C CA . ALA A 1 748 ? 12.125 -44.812 1.404 1 92.19 748 ALA A CA 1
ATOM 5633 C C . ALA A 1 748 ? 11.125 -44.188 0.426 1 92.19 748 ALA A C 1
ATOM 5635 O O . ALA A 1 748 ? 10.164 -44.844 0.02 1 92.19 748 ALA A O 1
ATOM 5636 N N . GLU A 1 749 ? 11.336 -42.969 0.019 1 91.94 749 GLU A N 1
ATOM 5637 C CA . GLU A 1 749 ? 10.461 -42.281 -0.931 1 91.94 749 GLU A CA 1
ATOM 5638 C C . GLU A 1 749 ? 10.453 -43 -2.281 1 91.94 749 GLU A C 1
ATOM 5640 O O . GLU A 1 749 ? 9.406 -43.094 -2.926 1 91.94 749 GLU A O 1
ATOM 5645 N N . ALA A 1 750 ? 11.633 -43.438 -2.688 1 91.94 750 ALA A N 1
ATOM 5646 C CA . ALA A 1 750 ? 11.734 -44.125 -3.965 1 91.94 750 ALA A CA 1
ATOM 5647 C C . ALA A 1 750 ? 10.922 -45.406 -3.953 1 91.94 750 ALA A C 1
ATOM 5649 O O . ALA A 1 750 ? 10.258 -45.75 -4.941 1 91.94 750 ALA A O 1
ATOM 5650 N N . LEU A 1 751 ? 10.984 -46.125 -2.861 1 92.75 751 LEU A N 1
ATOM 5651 C CA . LEU A 1 751 ? 10.227 -47.375 -2.727 1 92.75 751 LEU A CA 1
ATOM 5652 C C . LEU A 1 751 ? 8.727 -47.125 -2.873 1 92.75 751 LEU A C 1
ATOM 5654 O O . LEU A 1 751 ? 8.023 -47.875 -3.527 1 92.75 751 LEU A O 1
ATOM 5658 N N . VAL A 1 752 ? 8.266 -46.094 -2.25 1 90.94 752 VAL A N 1
ATOM 5659 C CA . VAL A 1 752 ? 6.859 -45.719 -2.309 1 90.94 752 VAL A CA 1
ATOM 5660 C C . VAL A 1 752 ? 6.484 -45.312 -3.732 1 90.94 752 VAL A C 1
ATOM 5662 O O . VAL A 1 752 ? 5.445 -45.75 -4.25 1 90.94 752 VAL A O 1
ATOM 5665 N N . GLN A 1 753 ? 7.289 -44.5 -4.379 1 91.06 753 GLN A N 1
ATOM 5666 C CA . GLN A 1 753 ? 7.027 -44 -5.727 1 91.06 753 GLN A CA 1
ATOM 5667 C C . GLN A 1 753 ? 7.016 -45.156 -6.742 1 91.06 753 GLN A C 1
ATOM 5669 O O . GLN A 1 753 ? 6.312 -45.094 -7.75 1 91.06 753 GLN A O 1
ATOM 5674 N N . GLU A 1 754 ? 7.805 -46.281 -6.395 1 91.69 754 GLU A N 1
ATOM 5675 C CA . GLU A 1 754 ? 7.844 -47.438 -7.258 1 91.69 754 GLU A CA 1
ATOM 5676 C C . GLU A 1 754 ? 6.668 -48.375 -6.973 1 91.69 754 GLU A C 1
ATOM 5678 O O . GLU A 1 754 ? 6.504 -49.406 -7.645 1 91.69 754 GLU A O 1
ATOM 5683 N N . GLY A 1 755 ? 5.875 -48.031 -5.984 1 89.5 755 GLY A N 1
ATOM 5684 C CA . GLY A 1 755 ? 4.711 -48.812 -5.637 1 89.5 755 GLY A CA 1
ATOM 5685 C C . GLY A 1 755 ? 5.055 -50.062 -4.859 1 89.5 755 GLY A C 1
ATOM 5686 O O . GLY A 1 755 ? 4.266 -51.031 -4.816 1 89.5 755 GLY A O 1
ATOM 5687 N N . GLN A 1 756 ? 6.258 -50.094 -4.234 1 88.38 756 GLN A N 1
ATOM 5688 C CA . GLN A 1 756 ? 6.723 -51.281 -3.557 1 88.38 756 GLN A CA 1
ATOM 5689 C C . GLN A 1 756 ? 6.141 -51.406 -2.15 1 88.38 756 GLN A C 1
ATOM 5691 O O . GLN A 1 756 ? 6.051 -52.469 -1.583 1 88.38 756 GLN A O 1
ATOM 5696 N N . ALA A 1 757 ? 5.824 -50.312 -1.562 1 89.56 757 ALA A N 1
ATOM 5697 C CA . ALA A 1 757 ? 5.367 -50.281 -0.176 1 89.56 757 ALA A CA 1
ATOM 5698 C C . ALA A 1 757 ? 4.699 -48.969 0.162 1 89.56 757 ALA A C 1
ATOM 5700 O O . ALA A 1 757 ? 4.863 -47.969 -0.562 1 89.56 757 ALA A O 1
ATOM 5701 N N . SER A 1 758 ? 3.893 -49.031 1.199 1 88.38 758 SER A N 1
ATOM 5702 C CA . SER A 1 758 ? 3.465 -47.781 1.796 1 88.38 758 SER A CA 1
ATOM 5703 C C . SER A 1 758 ? 4.645 -47.031 2.4 1 88.38 758 SER A C 1
ATOM 5705 O O . SER A 1 758 ? 5.727 -47.594 2.57 1 88.38 758 SER A O 1
ATOM 5707 N N . PHE A 1 759 ? 4.473 -45.75 2.582 1 86.88 759 PHE A N 1
ATOM 5708 C CA . PHE A 1 759 ? 5.578 -44.969 3.119 1 86.88 759 PHE A CA 1
ATOM 5709 C C . PHE A 1 759 ? 6.059 -45.531 4.445 1 86.88 759 PHE A C 1
ATOM 5711 O O . PHE A 1 759 ? 7.266 -45.625 4.684 1 86.88 759 PHE A O 1
ATOM 5718 N N . ARG A 1 760 ? 5.129 -45.875 5.414 1 87.62 760 ARG A N 1
ATOM 5719 C CA . ARG A 1 760 ? 5.5 -46.406 6.719 1 87.62 760 ARG A CA 1
ATOM 5720 C C . ARG A 1 760 ? 6.293 -47.719 6.57 1 87.62 760 ARG A C 1
ATOM 5722 O O . ARG A 1 760 ? 7.301 -47.906 7.254 1 87.62 760 ARG A O 1
ATOM 5729 N N . GLU A 1 761 ? 5.82 -48.531 5.695 1 89.06 761 GLU A N 1
ATOM 5730 C CA . GLU A 1 761 ? 6.516 -49.812 5.453 1 89.06 761 GLU A CA 1
ATOM 5731 C C . GLU A 1 761 ? 7.906 -49.562 4.879 1 89.06 761 GLU A C 1
ATOM 5733 O O . GLU A 1 761 ? 8.875 -50.219 5.285 1 89.06 761 GLU A O 1
ATOM 5738 N N . ALA A 1 762 ? 7.922 -48.656 3.943 1 91.38 762 ALA A N 1
ATOM 5739 C CA . ALA A 1 762 ? 9.203 -48.312 3.344 1 91.38 762 ALA A CA 1
ATOM 5740 C C . ALA A 1 762 ? 10.164 -47.75 4.391 1 91.38 762 ALA A C 1
ATOM 5742 O O . ALA A 1 762 ? 11.328 -48.156 4.453 1 91.38 762 ALA A O 1
ATOM 5743 N N . HIS A 1 763 ? 9.664 -46.812 5.191 1 91.44 763 HIS A N 1
ATOM 5744 C CA . HIS A 1 763 ? 10.43 -46.188 6.258 1 91.44 763 HIS A CA 1
ATOM 5745 C C . HIS A 1 763 ? 10.969 -47.219 7.238 1 91.44 763 HIS A C 1
ATOM 5747 O O . HIS A 1 763 ? 12.156 -47.188 7.582 1 91.44 763 HIS A O 1
ATOM 5753 N N . THR A 1 764 ? 10.133 -48.125 7.637 1 89.75 764 THR A N 1
ATOM 5754 C CA . THR A 1 764 ? 10.5 -49.156 8.602 1 89.75 764 THR A CA 1
ATOM 5755 C C . THR A 1 764 ? 11.539 -50.094 8.016 1 89.75 764 THR A C 1
ATOM 5757 O O . THR A 1 764 ? 12.508 -50.469 8.688 1 89.75 764 THR A O 1
ATOM 5760 N N . THR A 1 765 ? 11.336 -50.5 6.805 1 90.19 765 THR A N 1
ATOM 5761 C CA . THR A 1 765 ? 12.258 -51.438 6.133 1 90.19 765 THR A CA 1
ATOM 5762 C C . THR A 1 765 ? 13.641 -50.812 5.996 1 90.19 765 THR A C 1
ATOM 5764 O O . THR A 1 765 ? 14.648 -51.438 6.324 1 90.19 765 THR A O 1
ATOM 5767 N N . VAL A 1 766 ? 13.688 -49.594 5.559 1 92.31 766 VAL A N 1
ATOM 5768 C CA . VAL A 1 766 ? 14.953 -48.906 5.402 1 92.31 766 VAL A CA 1
ATOM 5769 C C . VAL A 1 766 ? 15.617 -48.719 6.762 1 92.31 766 VAL A C 1
ATOM 5771 O O . VAL A 1 766 ? 16.828 -48.938 6.895 1 92.31 766 VAL A O 1
ATOM 5774 N N . GLY A 1 767 ? 14.836 -48.312 7.82 1 91.31 767 GLY A N 1
ATOM 5775 C CA . GLY A 1 767 ? 15.367 -48.188 9.172 1 91.31 767 GLY A CA 1
ATOM 5776 C C . GLY A 1 767 ? 16 -49.469 9.695 1 91.31 767 GLY A C 1
ATOM 5777 O O . GLY A 1 767 ? 17.062 -49.438 10.312 1 91.31 767 GLY A O 1
ATOM 5778 N N . ARG A 1 768 ? 15.375 -50.531 9.375 1 87.56 768 ARG A N 1
ATOM 5779 C CA . ARG A 1 768 ? 15.867 -51.844 9.82 1 87.56 768 ARG A CA 1
ATOM 5780 C C . ARG A 1 768 ? 17.188 -52.188 9.141 1 87.56 768 ARG A C 1
ATOM 5782 O O . ARG A 1 768 ? 18.094 -52.719 9.773 1 87.56 768 ARG A O 1
ATOM 5789 N N . LEU A 1 769 ? 17.25 -51.906 7.918 1 88.5 769 LEU A N 1
ATOM 5790 C CA . LEU A 1 769 ? 18.453 -52.188 7.148 1 88.5 769 LEU A CA 1
ATOM 5791 C C . LEU A 1 769 ? 19.641 -51.406 7.664 1 88.5 769 LEU A C 1
ATOM 5793 O O . LEU A 1 769 ? 20.766 -51.906 7.684 1 88.5 769 LEU A O 1
ATOM 5797 N N . LEU A 1 770 ? 19.406 -50.219 8.031 1 88.69 770 LEU A N 1
ATOM 5798 C CA . LEU A 1 770 ? 20.469 -49.344 8.516 1 88.69 770 LEU A CA 1
ATOM 5799 C C . LEU A 1 770 ? 20.891 -49.75 9.922 1 88.69 770 LEU A C 1
ATOM 5801 O O . LEU A 1 770 ? 22.062 -49.594 10.289 1 88.69 770 LEU A O 1
ATOM 5805 N N . ALA A 1 771 ? 19.953 -50.156 10.797 1 80.56 771 ALA A N 1
ATOM 5806 C CA . ALA A 1 771 ? 20.266 -50.594 12.156 1 80.56 771 ALA A CA 1
ATOM 5807 C C . ALA A 1 771 ? 21 -51.906 12.164 1 80.56 771 ALA A C 1
ATOM 5809 O O . ALA A 1 771 ? 21.484 -52.375 13.211 1 80.56 771 ALA A O 1
ATOM 5810 N N . GLN A 1 772 ? 21.797 -52.344 11.055 1 64.44 772 GLN A N 1
ATOM 5811 C CA . GLN A 1 772 ? 22.594 -53.562 10.891 1 64.44 772 GLN A CA 1
ATOM 5812 C C . GLN A 1 772 ? 21.922 -54.75 11.57 1 64.44 772 GLN A C 1
ATOM 5814 O O . GLN A 1 772 ? 22.594 -55.688 12.008 1 64.44 772 GLN A O 1
ATOM 5819 N N . ALA A 1 773 ? 20.672 -54.656 11.891 1 52.94 773 ALA A N 1
ATOM 5820 C CA . ALA A 1 773 ? 20.188 -55.875 12.547 1 52.94 773 ALA A CA 1
ATOM 5821 C C . ALA A 1 773 ? 20.297 -57.094 11.625 1 52.94 773 ALA A C 1
ATOM 5823 O O . ALA A 1 773 ? 19.859 -57.031 10.477 1 52.94 773 ALA A O 1
ATOM 5824 N N . PRO A 1 774 ? 21.344 -57.844 11.82 1 45.91 774 PRO A N 1
ATOM 5825 C CA . PRO A 1 774 ? 21.578 -59.094 11.078 1 45.91 774 PRO A CA 1
ATOM 5826 C C . PRO A 1 774 ? 20.297 -59.781 10.648 1 45.91 774 PRO A C 1
ATOM 5828 O O . PRO A 1 774 ? 20.312 -60.969 10.32 1 45.91 774 PRO A O 1
ATOM 5831 N N . THR A 1 775 ? 19.203 -59.188 11.039 1 50.16 775 THR A N 1
ATOM 5832 C CA . THR A 1 775 ? 18.172 -60.188 10.75 1 50.16 775 THR A CA 1
ATOM 5833 C C . THR A 1 775 ? 17.984 -60.375 9.25 1 50.16 775 THR A C 1
ATOM 5835 O O . THR A 1 775 ? 18 -59.375 8.508 1 50.16 775 THR A O 1
ATOM 5838 N N . GLU A 1 776 ? 18.344 -61.469 8.68 1 53.75 776 GLU A N 1
ATOM 5839 C CA . GLU A 1 776 ? 18.203 -62.062 7.344 1 53.75 776 GLU A CA 1
ATOM 5840 C C . GLU A 1 776 ? 16.844 -61.719 6.746 1 53.75 776 GLU A C 1
ATOM 5842 O O . GLU A 1 776 ? 15.898 -62.5 6.84 1 53.75 776 GLU A O 1
ATOM 5847 N N . ASP A 1 777 ? 16.391 -60.469 6.844 1 63.25 777 ASP A N 1
ATOM 5848 C CA . ASP A 1 777 ? 15.172 -60.219 6.078 1 63.25 777 ASP A CA 1
ATOM 5849 C C . ASP A 1 777 ? 15.438 -60.344 4.578 1 63.25 777 ASP A C 1
ATOM 5851 O O . ASP A 1 777 ? 16.125 -59.5 4 1 63.25 777 ASP A O 1
ATOM 5855 N N . SER A 1 778 ? 15.219 -61.469 3.988 1 69.62 778 SER A N 1
ATOM 5856 C CA . SER A 1 778 ? 15.461 -61.844 2.6 1 69.62 778 SER A CA 1
ATOM 5857 C C . SER A 1 778 ? 14.242 -61.562 1.728 1 69.62 778 SER A C 1
ATOM 5859 O O . SER A 1 778 ? 14.125 -62.094 0.626 1 69.62 778 SER A O 1
ATOM 5861 N N . SER A 1 779 ? 13.414 -60.562 2.283 1 83.25 779 SER A N 1
ATOM 5862 C CA . SER A 1 779 ? 12.234 -60.25 1.475 1 83.25 779 SER A CA 1
ATOM 5863 C C . SER A 1 779 ? 12.609 -59.406 0.254 1 83.25 779 SER A C 1
ATOM 5865 O O . SER A 1 779 ? 13.641 -58.75 0.244 1 83.25 779 SER A O 1
ATOM 5867 N N . PRO A 1 780 ? 11.805 -59.5 -0.759 1 88.69 780 PRO A N 1
ATOM 5868 C CA . PRO A 1 780 ? 12.047 -58.719 -1.959 1 88.69 780 PRO A CA 1
ATOM 5869 C C . PRO A 1 780 ? 12.094 -57.219 -1.667 1 88.69 780 PRO A C 1
ATOM 5871 O O . PRO A 1 780 ? 12.883 -56.469 -2.27 1 88.69 780 PRO A O 1
ATOM 5874 N N . LEU A 1 781 ? 11.305 -56.812 -0.745 1 91.06 781 LEU A N 1
ATOM 5875 C CA . LEU A 1 781 ? 11.289 -55.406 -0.368 1 91.06 781 LEU A CA 1
ATOM 5876 C C . LEU A 1 781 ? 12.609 -55 0.274 1 91.06 781 LEU A C 1
ATOM 5878 O O . LEU A 1 781 ? 13.156 -53.938 -0.03 1 91.06 781 LEU A O 1
ATOM 5882 N N . ALA A 1 782 ? 13.07 -55.781 1.135 1 91.25 782 ALA A N 1
ATOM 5883 C CA . ALA A 1 782 ? 14.344 -55.5 1.806 1 91.25 782 ALA A CA 1
ATOM 5884 C C . ALA A 1 782 ? 15.5 -55.5 0.811 1 91.25 782 ALA A C 1
ATOM 5886 O O . ALA A 1 782 ? 16.422 -54.688 0.935 1 91.25 782 ALA A O 1
ATOM 5887 N N . ALA A 1 783 ? 15.445 -56.438 -0.162 1 91.12 783 ALA A N 1
ATOM 5888 C CA . ALA A 1 783 ? 16.484 -56.469 -1.185 1 91.12 783 ALA A CA 1
ATOM 5889 C C . ALA A 1 783 ? 16.484 -55.219 -2.035 1 91.12 783 ALA A C 1
ATOM 5891 O O . ALA A 1 783 ? 17.547 -54.656 -2.336 1 91.12 783 ALA A O 1
ATOM 5892 N N . ARG A 1 784 ? 15.352 -54.844 -2.42 1 92.94 784 ARG A N 1
ATOM 5893 C CA . ARG A 1 784 ? 15.25 -53.625 -3.219 1 92.94 784 ARG A CA 1
ATOM 5894 C C . ARG A 1 784 ? 15.688 -52.406 -2.416 1 92.94 784 ARG A C 1
ATOM 5896 O O . ARG A 1 784 ? 16.375 -51.531 -2.941 1 92.94 784 ARG A O 1
ATOM 5903 N N . ALA A 1 785 ? 15.227 -52.344 -1.221 1 92.31 785 ALA A N 1
ATOM 5904 C CA . ALA A 1 785 ? 15.617 -51.25 -0.337 1 92.31 785 ALA A CA 1
ATOM 5905 C C . ALA A 1 785 ? 17.141 -51.156 -0.192 1 92.31 785 ALA A C 1
ATOM 5907 O O . ALA A 1 785 ? 17.719 -50.062 -0.225 1 92.31 785 ALA A O 1
ATOM 5908 N N . SER A 1 786 ? 17.75 -52.281 -0.003 1 91.88 786 SER A N 1
ATOM 5909 C CA . SER A 1 786 ? 19.203 -52.344 0.123 1 91.88 786 SER A CA 1
ATOM 5910 C C . SER A 1 786 ? 19.891 -51.844 -1.144 1 91.88 786 SER A C 1
ATOM 5912 O O . SER A 1 786 ? 20.891 -51.125 -1.073 1 91.88 786 SER A O 1
ATOM 5914 N N . GLY A 1 787 ? 19.375 -52.219 -2.254 1 92 787 GLY A N 1
ATOM 5915 C CA . GLY A 1 787 ? 19.906 -51.75 -3.52 1 92 787 GLY A CA 1
ATOM 5916 C C . GLY A 1 787 ? 19.797 -50.25 -3.682 1 92 787 GLY A C 1
ATOM 5917 O O . GLY A 1 787 ? 20.734 -49.594 -4.156 1 92 787 GLY A O 1
ATOM 5918 N N . LEU A 1 788 ? 18.672 -49.75 -3.33 1 91.94 788 LEU A N 1
ATOM 5919 C CA . LEU A 1 788 ? 18.453 -48.312 -3.426 1 91.94 788 LEU A CA 1
ATOM 5920 C C . LEU A 1 788 ? 19.391 -47.562 -2.498 1 91.94 788 LEU A C 1
ATOM 5922 O O . LEU A 1 788 ? 19.906 -46.5 -2.865 1 91.94 788 LEU A O 1
ATOM 5926 N N . LEU A 1 789 ? 19.547 -48.031 -1.304 1 91.25 789 LEU A N 1
ATOM 5927 C CA . LEU A 1 789 ? 20.453 -47.375 -0.347 1 91.25 789 LEU A CA 1
ATOM 5928 C C . LEU A 1 789 ? 21.875 -47.312 -0.904 1 91.25 789 LEU A C 1
ATOM 5930 O O . LEU A 1 789 ? 22.531 -46.281 -0.791 1 91.25 789 LEU A O 1
ATOM 5934 N N . THR A 1 790 ? 22.281 -48.375 -1.506 1 90.06 790 THR A N 1
ATOM 5935 C CA . THR A 1 790 ? 23.625 -48.438 -2.082 1 90.06 790 THR A CA 1
ATOM 5936 C C . THR A 1 790 ? 23.734 -47.469 -3.258 1 90.06 790 THR A C 1
ATOM 5938 O O . THR A 1 790 ? 24.719 -46.719 -3.363 1 90.06 790 THR A O 1
ATOM 5941 N N . GLN A 1 791 ? 22.766 -47.5 -4.023 1 90.44 791 GLN A N 1
ATOM 5942 C CA . GLN A 1 791 ? 22.734 -46.625 -5.191 1 90.44 791 GLN A CA 1
ATOM 5943 C C . GLN A 1 791 ? 22.766 -45.156 -4.777 1 90.44 791 GLN A C 1
ATOM 5945 O O . GLN A 1 791 ? 23.562 -44.375 -5.301 1 90.44 791 GLN A O 1
ATOM 5950 N N . LEU A 1 792 ? 21.922 -44.812 -3.914 1 90.12 792 LEU A N 1
ATOM 5951 C CA . LEU A 1 792 ? 21.781 -43.406 -3.504 1 90.12 792 LEU A CA 1
ATOM 5952 C C . LEU A 1 792 ? 23.016 -42.938 -2.742 1 90.12 792 LEU A C 1
ATOM 5954 O O . LEU A 1 792 ? 23.406 -41.781 -2.842 1 90.12 792 LEU A O 1
ATOM 5958 N N . ARG A 1 793 ? 23.578 -43.75 -1.981 1 87.81 793 ARG A N 1
ATOM 5959 C CA . ARG A 1 793 ? 24.828 -43.438 -1.31 1 87.81 793 ARG A CA 1
ATOM 5960 C C . ARG A 1 793 ? 25.906 -43.062 -2.32 1 87.81 793 ARG A C 1
ATOM 5962 O O . ARG A 1 793 ? 26.625 -42.062 -2.143 1 87.81 793 ARG A O 1
ATOM 5969 N N . THR A 1 794 ? 25.953 -43.812 -3.338 1 85.75 794 THR A N 1
ATOM 5970 C CA . THR A 1 794 ? 26.938 -43.562 -4.391 1 85.75 794 THR A CA 1
ATOM 5971 C C . THR A 1 794 ? 26.656 -42.25 -5.086 1 85.75 794 THR A C 1
ATOM 5973 O O . THR A 1 794 ? 27.578 -41.469 -5.379 1 85.75 794 THR A O 1
ATOM 5976 N N . GLU A 1 795 ? 25.469 -42.062 -5.262 1 84.81 795 GLU A N 1
ATOM 5977 C CA . GLU A 1 795 ? 25.062 -40.812 -5.906 1 84.81 795 GLU A CA 1
ATOM 5978 C C . GLU A 1 795 ? 25.406 -39.594 -5.035 1 84.81 795 GLU A C 1
ATOM 5980 O O . GLU A 1 795 ? 25.844 -38.562 -5.535 1 84.81 795 GLU A O 1
ATOM 5985 N N . LEU A 1 796 ? 25.125 -39.719 -3.824 1 81.62 796 LEU A N 1
ATOM 5986 C CA . LEU A 1 796 ? 25.422 -38.656 -2.885 1 81.62 796 LEU A CA 1
ATOM 5987 C C . LEU A 1 796 ? 26.922 -38.344 -2.848 1 81.62 796 LEU A C 1
ATOM 5989 O O . LEU A 1 796 ? 27.312 -37.188 -2.814 1 81.62 796 LEU A O 1
ATOM 5993 N N . GLU A 1 797 ? 27.578 -39.375 -2.92 1 76.38 797 GLU A N 1
ATOM 5994 C CA . GLU A 1 797 ? 29.031 -39.219 -2.906 1 76.38 797 GLU A CA 1
ATOM 5995 C C . GLU A 1 797 ? 29.531 -38.5 -4.16 1 76.38 797 GLU A C 1
ATOM 5997 O O . GLU A 1 797 ? 30.562 -37.844 -4.129 1 76.38 797 GLU A O 1
ATOM 6002 N N . HIS A 1 798 ? 28.594 -38.625 -5.195 1 73.88 798 HIS A N 1
ATOM 6003 C CA . HIS A 1 798 ? 28.984 -37.969 -6.445 1 73.88 798 HIS A CA 1
ATOM 6004 C C . HIS A 1 798 ? 28.25 -36.656 -6.625 1 73.88 798 HIS A C 1
ATOM 6006 O O . HIS A 1 798 ? 28.344 -36.031 -7.684 1 73.88 798 HIS A O 1
ATOM 6012 N N . GLY A 1 799 ? 27.453 -36.312 -5.648 1 68.12 799 GLY A N 1
ATOM 6013 C CA . GLY A 1 799 ? 26.797 -35 -5.66 1 68.12 799 GLY A CA 1
ATOM 6014 C C . GLY A 1 799 ? 25.5 -35 -6.441 1 68.12 799 GLY A C 1
ATOM 6015 O O . GLY A 1 799 ? 24.891 -33.938 -6.648 1 68.12 799 GLY A O 1
ATOM 6016 N N . GLN A 1 800 ? 24.766 -36.062 -6.824 1 67.44 800 GLN A N 1
ATOM 6017 C CA . GLN A 1 800 ? 23.672 -36.188 -7.773 1 67.44 800 GLN A CA 1
ATOM 6018 C C . GLN A 1 800 ? 22.328 -36.188 -7.059 1 67.44 800 GLN A C 1
ATOM 6020 O O . GLN A 1 800 ? 21.297 -35.812 -7.645 1 67.44 800 GLN A O 1
ATOM 6025 N N . PRO A 1 801 ? 22.172 -36.531 -5.855 1 67 801 PRO A N 1
ATOM 6026 C CA . PRO A 1 801 ? 20.844 -36.719 -5.273 1 67 801 PRO A CA 1
ATOM 6027 C C . PRO A 1 801 ? 20.078 -35.406 -5.125 1 67 801 PRO A C 1
ATOM 6029 O O . PRO A 1 801 ? 18.844 -35.438 -4.988 1 67 801 PRO A O 1
ATOM 6032 N N . PHE A 1 802 ? 20.547 -34.312 -5.492 1 76.31 802 PHE A N 1
ATOM 6033 C CA . PHE A 1 802 ? 19.875 -33.031 -5.246 1 76.31 802 PHE A CA 1
ATOM 6034 C C . PHE A 1 802 ? 18.812 -32.781 -6.301 1 76.31 802 PHE A C 1
ATOM 6036 O O . PHE A 1 802 ? 17.734 -32.25 -5.992 1 76.31 802 PHE A O 1
ATOM 6043 N N . ASP A 1 803 ? 19 -33.406 -7.355 1 79.88 803 ASP A N 1
ATOM 6044 C CA . ASP A 1 803 ? 18.094 -33.156 -8.469 1 79.88 803 ASP A CA 1
ATOM 6045 C C . ASP A 1 803 ? 16.734 -33.812 -8.242 1 79.88 803 ASP A C 1
ATOM 6047 O O . ASP A 1 803 ? 15.734 -33.406 -8.828 1 79.88 803 ASP A O 1
ATOM 6051 N N . ARG A 1 804 ? 16.734 -34.75 -7.285 1 83.69 804 ARG A N 1
ATOM 6052 C CA . ARG A 1 804 ? 15.492 -35.469 -6.98 1 83.69 804 ARG A CA 1
ATOM 6053 C C . ARG A 1 804 ? 14.602 -34.625 -6.062 1 83.69 804 ARG A C 1
ATOM 6055 O O . ARG A 1 804 ? 13.383 -34.812 -6.027 1 83.69 804 ARG A O 1
ATOM 6062 N N . LEU A 1 805 ? 15.195 -33.812 -5.367 1 88.06 805 LEU A N 1
ATOM 6063 C CA . LEU A 1 805 ? 14.492 -33.031 -4.363 1 88.06 805 LEU A CA 1
ATOM 6064 C C . LEU A 1 805 ? 13.93 -31.734 -4.973 1 88.06 805 LEU A C 1
ATOM 6066 O O . LEU A 1 805 ? 14.266 -30.641 -4.531 1 88.06 805 LEU A O 1
ATOM 6070 N N . ARG A 1 806 ? 12.93 -31.828 -5.871 1 81.06 806 ARG A N 1
ATOM 6071 C CA . ARG A 1 806 ? 12.5 -30.703 -6.699 1 81.06 806 ARG A CA 1
ATOM 6072 C C . ARG A 1 806 ? 11.281 -30.016 -6.098 1 81.06 806 ARG A C 1
ATOM 6074 O O . ARG A 1 806 ? 10.922 -28.906 -6.504 1 81.06 806 ARG A O 1
ATOM 6081 N N . SER A 1 807 ? 10.602 -30.594 -5.137 1 86.5 807 SER A N 1
ATOM 6082 C CA . SER A 1 807 ? 9.367 -30.016 -4.613 1 86.5 807 SER A CA 1
ATOM 6083 C C . SER A 1 807 ? 9.57 -29.469 -3.203 1 86.5 807 SER A C 1
ATOM 6085 O O . SER A 1 807 ? 10.453 -29.922 -2.475 1 86.5 807 SER A O 1
ATOM 6087 N N . GLY A 1 808 ? 8.828 -28.469 -2.85 1 86.75 808 GLY A N 1
ATOM 6088 C CA . GLY A 1 808 ? 8.773 -27.953 -1.489 1 86.75 808 GLY A CA 1
ATOM 6089 C C . GLY A 1 808 ? 9.859 -26.938 -1.188 1 86.75 808 GLY A C 1
ATOM 6090 O O . GLY A 1 808 ? 10.164 -26.672 -0.023 1 86.75 808 GLY A O 1
ATOM 6091 N N . GLY A 1 809 ? 10.547 -26.375 -2.254 1 90.56 809 GLY A N 1
ATOM 6092 C CA . GLY A 1 809 ? 11.617 -25.406 -2.039 1 90.56 809 GLY A CA 1
ATOM 6093 C C . GLY A 1 809 ? 12.914 -26.047 -1.594 1 90.56 809 GLY A C 1
ATOM 6094 O O . GLY A 1 809 ? 13.633 -25.5 -0.763 1 90.56 809 GLY A O 1
ATOM 6095 N N . GLY A 1 810 ? 13.219 -27.25 -2.068 1 92.31 810 GLY A N 1
ATOM 6096 C CA . GLY A 1 810 ? 14.359 -28.047 -1.667 1 92.31 810 GLY A CA 1
ATOM 6097 C C . GLY A 1 810 ? 15.68 -27.531 -2.219 1 92.31 810 GLY A C 1
ATOM 6098 O O . GLY A 1 810 ? 15.734 -26.453 -2.795 1 92.31 810 GLY A O 1
ATOM 6099 N N . PRO A 1 811 ? 16.781 -28.219 -2.014 1 92.88 811 PRO A N 1
ATOM 6100 C CA . PRO A 1 811 ? 18.141 -27.719 -2.23 1 92.88 811 PRO A CA 1
ATOM 6101 C C . PRO A 1 811 ? 18.625 -27.938 -3.66 1 92.88 811 PRO A C 1
ATOM 6103 O O . PRO A 1 811 ? 19.828 -27.844 -3.928 1 92.88 811 PRO A O 1
ATOM 6106 N N . THR A 1 812 ? 17.719 -28.328 -4.621 1 91.94 812 THR A N 1
ATOM 6107 C CA . THR A 1 812 ? 18.172 -28.453 -6 1 91.94 812 THR A CA 1
ATOM 6108 C C . THR A 1 812 ? 18.766 -27.125 -6.496 1 91.94 812 THR A C 1
ATOM 6110 O O . THR A 1 812 ? 18.422 -26.062 -5.984 1 91.94 812 THR A O 1
ATOM 6113 N N . ALA A 1 813 ? 19.625 -27.234 -7.492 1 91.94 813 ALA A N 1
ATOM 6114 C CA . ALA A 1 813 ? 20.234 -26.031 -8.031 1 91.94 813 ALA A CA 1
ATOM 6115 C C . ALA A 1 813 ? 19.172 -25.078 -8.57 1 91.94 813 ALA A C 1
ATOM 6117 O O . ALA A 1 813 ? 19.234 -23.875 -8.312 1 91.94 813 ALA A O 1
ATOM 6118 N N . SER A 1 814 ? 18.203 -25.625 -9.234 1 89.5 814 SER A N 1
ATOM 6119 C CA . SER A 1 814 ? 17.156 -24.797 -9.828 1 89.5 814 SER A CA 1
ATOM 6120 C C . SER A 1 814 ? 16.328 -24.109 -8.758 1 89.5 814 SER A C 1
ATOM 6122 O O . SER A 1 814 ? 16.094 -22.891 -8.82 1 89.5 814 SER A O 1
ATOM 6124 N N . SER A 1 815 ? 15.875 -24.875 -7.758 1 91.19 815 SER A N 1
ATOM 6125 C CA . SER A 1 815 ? 15.07 -24.328 -6.672 1 91.19 815 SER A CA 1
ATOM 6126 C C . SER A 1 815 ? 15.859 -23.281 -5.887 1 91.19 815 SER A C 1
ATOM 6128 O O . SER A 1 815 ? 15.32 -22.234 -5.523 1 91.19 815 SER A O 1
ATOM 6130 N N . THR A 1 816 ? 17.109 -23.562 -5.641 1 93.69 816 THR A N 1
ATOM 6131 C CA . THR A 1 816 ? 17.953 -22.656 -4.875 1 93.69 816 THR A CA 1
ATOM 6132 C C . THR A 1 816 ? 18.203 -21.359 -5.648 1 93.69 816 THR A C 1
ATOM 6134 O O . THR A 1 816 ? 18.141 -20.266 -5.074 1 93.69 816 THR A O 1
ATOM 6137 N N . ARG A 1 817 ? 18.438 -21.5 -6.938 1 93.5 817 ARG A N 1
ATOM 6138 C CA . ARG A 1 817 ? 18.641 -20.312 -7.762 1 93.5 817 ARG A CA 1
ATOM 6139 C C . ARG A 1 817 ? 17.375 -19.469 -7.816 1 93.5 817 ARG A C 1
ATOM 6141 O O . ARG A 1 817 ? 17.453 -18.234 -7.793 1 93.5 817 ARG A O 1
ATOM 6148 N N . GLU A 1 818 ? 16.234 -20.094 -7.863 1 91.31 818 GLU A N 1
ATOM 6149 C CA . GLU A 1 818 ? 14.969 -19.359 -7.836 1 91.31 818 GLU A CA 1
ATOM 6150 C C . GLU A 1 818 ? 14.789 -18.609 -6.523 1 91.31 818 GLU A C 1
ATOM 6152 O O . GLU A 1 818 ? 14.375 -17.453 -6.516 1 91.31 818 GLU A O 1
ATOM 6157 N N . ALA A 1 819 ? 15.086 -19.281 -5.441 1 92.75 819 ALA A N 1
ATOM 6158 C CA . ALA A 1 819 ? 15 -18.641 -4.133 1 92.75 819 ALA A CA 1
ATOM 6159 C C . ALA A 1 819 ? 15.945 -17.438 -4.039 1 92.75 819 ALA A C 1
ATOM 6161 O O . ALA A 1 819 ? 15.57 -16.375 -3.541 1 92.75 819 ALA A O 1
ATOM 6162 N N . ILE A 1 820 ? 17.172 -17.641 -4.527 1 95.56 820 ILE A N 1
ATOM 6163 C CA . ILE A 1 820 ? 18.188 -16.594 -4.492 1 95.56 820 ILE A CA 1
ATOM 6164 C C . ILE A 1 820 ? 17.719 -15.398 -5.32 1 95.56 820 ILE A C 1
ATOM 6166 O O . ILE A 1 820 ? 17.859 -14.25 -4.895 1 95.56 820 ILE A O 1
ATOM 6170 N N . ALA A 1 821 ? 17.109 -15.656 -6.473 1 92.88 821 ALA A N 1
ATOM 6171 C CA . ALA A 1 821 ? 16.609 -14.586 -7.328 1 92.88 821 ALA A CA 1
ATOM 6172 C C . ALA A 1 821 ? 15.523 -13.773 -6.617 1 92.88 821 ALA A C 1
ATOM 6174 O O . ALA A 1 821 ? 15.539 -12.539 -6.66 1 92.88 821 ALA A O 1
ATOM 6175 N N . GLU A 1 822 ? 14.688 -14.461 -6.004 1 92.88 822 GLU A N 1
ATOM 6176 C CA . GLU A 1 822 ? 13.648 -13.781 -5.238 1 92.88 822 GLU A CA 1
ATOM 6177 C C . GLU A 1 822 ? 14.25 -12.93 -4.121 1 92.88 822 GLU A C 1
ATOM 6179 O O . GLU A 1 822 ? 13.805 -11.805 -3.883 1 92.88 822 GLU A O 1
ATOM 6184 N N . LEU A 1 823 ? 15.195 -13.477 -3.449 1 95.69 823 LEU A N 1
ATOM 6185 C CA . LEU A 1 823 ? 15.828 -12.789 -2.332 1 95.69 823 LEU A CA 1
ATOM 6186 C C . LEU A 1 823 ? 16.578 -11.555 -2.814 1 95.69 823 LEU A C 1
ATOM 6188 O O . LEU A 1 823 ? 16.609 -10.523 -2.131 1 95.69 823 LEU A O 1
ATOM 6192 N N . HIS A 1 824 ? 17.219 -11.656 -3.984 1 94.12 824 HIS A N 1
ATOM 6193 C CA . HIS A 1 824 ? 17.844 -10.477 -4.574 1 94.12 824 HIS A CA 1
ATOM 6194 C C . HIS A 1 824 ? 16.828 -9.367 -4.805 1 94.12 824 HIS A C 1
ATOM 6196 O O . HIS A 1 824 ? 17.109 -8.195 -4.527 1 94.12 824 HIS A O 1
ATOM 6202 N N . GLY A 1 825 ? 15.688 -9.75 -5.328 1 92.38 825 GLY A N 1
ATOM 6203 C CA . GLY A 1 825 ? 14.625 -8.773 -5.527 1 92.38 825 GLY A CA 1
ATOM 6204 C C . GLY A 1 825 ? 14.188 -8.102 -4.238 1 92.38 825 GLY A C 1
ATOM 6205 O O . GLY A 1 825 ? 14.039 -6.879 -4.188 1 92.38 825 GLY A O 1
ATOM 6206 N N . ARG A 1 826 ? 14.016 -8.875 -3.229 1 92.88 826 ARG A N 1
ATOM 6207 C CA . ARG A 1 826 ? 13.594 -8.352 -1.933 1 92.88 826 ARG A CA 1
ATOM 6208 C C . ARG A 1 826 ? 14.656 -7.434 -1.342 1 92.88 826 ARG A C 1
ATOM 6210 O O . ARG A 1 826 ? 14.328 -6.379 -0.786 1 92.88 826 ARG A O 1
ATOM 6217 N N . LEU A 1 827 ? 15.906 -7.906 -1.424 1 94.81 827 LEU A N 1
ATOM 6218 C CA . LEU A 1 827 ? 17 -7.109 -0.896 1 94.81 827 LEU A CA 1
ATOM 6219 C C . LEU A 1 827 ? 17.109 -5.77 -1.623 1 94.81 827 LEU A C 1
ATOM 6221 O O . LEU A 1 827 ? 17.312 -4.73 -0.993 1 94.81 827 LEU A O 1
ATOM 6225 N N . ARG A 1 828 ? 16.906 -5.789 -2.895 1 91.44 828 ARG A N 1
ATOM 6226 C CA . ARG A 1 828 ? 16.922 -4.57 -3.701 1 91.44 828 ARG A CA 1
ATOM 6227 C C . ARG A 1 828 ? 15.805 -3.623 -3.289 1 91.44 828 ARG A C 1
ATOM 6229 O O . ARG A 1 828 ? 16.016 -2.418 -3.158 1 91.44 828 ARG A O 1
ATOM 6236 N N . ARG A 1 829 ? 14.68 -4.148 -3.096 1 91.19 829 ARG A N 1
ATOM 6237 C CA . ARG A 1 829 ? 13.547 -3.322 -2.699 1 91.19 829 ARG A CA 1
ATOM 6238 C C . ARG A 1 829 ? 13.789 -2.672 -1.343 1 91.19 829 ARG A C 1
ATOM 6240 O O . ARG A 1 829 ? 13.469 -1.498 -1.145 1 91.19 829 ARG A O 1
ATOM 6247 N N . CYS A 1 830 ? 14.328 -3.438 -0.442 1 92.44 830 CYS A N 1
ATOM 6248 C CA . CYS A 1 830 ? 14.648 -2.891 0.871 1 92.44 830 CYS A CA 1
ATOM 6249 C C . CYS A 1 830 ? 15.695 -1.785 0.758 1 92.44 830 CYS A C 1
ATOM 6251 O O . CYS A 1 830 ? 15.578 -0.746 1.41 1 92.44 830 CYS A O 1
ATOM 6253 N N . GLY A 1 831 ? 16.672 -2.074 -0.076 1 91.5 831 GLY A N 1
ATOM 6254 C CA . GLY A 1 831 ? 17.703 -1.068 -0.299 1 91.5 831 GLY A CA 1
ATOM 6255 C C . GLY A 1 831 ? 17.156 0.215 -0.898 1 91.5 831 GLY A C 1
ATOM 6256 O O . GLY A 1 831 ? 17.531 1.311 -0.47 1 91.5 831 GLY A O 1
ATOM 6257 N N . LEU A 1 832 ? 16.266 0.136 -1.837 1 90.62 832 LEU A N 1
ATOM 6258 C CA . LEU A 1 832 ? 15.664 1.294 -2.49 1 90.62 832 LEU A CA 1
ATOM 6259 C C . LEU A 1 832 ? 14.805 2.086 -1.509 1 90.62 832 LEU A C 1
ATOM 6261 O O . LEU A 1 832 ? 14.812 3.318 -1.528 1 90.62 832 LEU A O 1
ATOM 6265 N N . ARG A 1 833 ? 14.094 1.379 -0.735 1 90.06 833 ARG A N 1
ATOM 6266 C CA . ARG A 1 833 ? 13.266 2.027 0.28 1 90.06 833 ARG A CA 1
ATOM 6267 C C . ARG A 1 833 ? 14.125 2.852 1.236 1 90.06 833 ARG A C 1
ATOM 6269 O O . ARG A 1 833 ? 13.75 3.965 1.61 1 90.06 833 ARG A O 1
ATOM 6276 N N . GLN A 1 834 ? 15.219 2.291 1.611 1 90.81 834 GLN A N 1
ATOM 6277 C CA . GLN A 1 834 ? 16.141 2.994 2.504 1 90.81 834 GLN A CA 1
ATOM 6278 C C . GLN A 1 834 ? 16.734 4.219 1.819 1 90.81 834 GLN A C 1
ATOM 6280 O O . GLN A 1 834 ? 16.859 5.277 2.434 1 90.81 834 GLN A O 1
ATOM 6285 N N . LEU A 1 835 ? 17.109 4.043 0.618 1 90.75 835 LEU A N 1
ATOM 6286 C CA . LEU A 1 835 ? 17.688 5.148 -0.142 1 90.75 835 LEU A CA 1
ATOM 6287 C C . LEU A 1 835 ? 16.672 6.266 -0.325 1 90.75 835 LEU A C 1
ATOM 6289 O O . LEU A 1 835 ? 17.016 7.445 -0.232 1 90.75 835 LEU A O 1
ATOM 6293 N N . ALA A 1 836 ? 15.492 5.883 -0.61 1 90.94 836 ALA A N 1
ATOM 6294 C CA . ALA A 1 836 ? 14.43 6.867 -0.771 1 90.94 836 ALA A CA 1
ATOM 6295 C C . ALA A 1 836 ? 14.195 7.645 0.523 1 90.94 836 ALA A C 1
ATOM 6297 O O . ALA A 1 836 ? 14.086 8.875 0.506 1 90.94 836 ALA A O 1
ATOM 6298 N N . ALA A 1 837 ? 14.109 6.93 1.632 1 89.62 837 ALA A N 1
ATOM 6299 C CA . ALA A 1 837 ? 13.93 7.57 2.932 1 89.62 837 ALA A CA 1
ATOM 6300 C C . ALA A 1 837 ? 15.078 8.531 3.227 1 89.62 837 ALA A C 1
ATOM 6302 O O . ALA A 1 837 ? 14.852 9.656 3.691 1 89.62 837 ALA A O 1
ATOM 6303 N N . ALA A 1 838 ? 16.281 8.109 2.975 1 89.5 838 ALA A N 1
ATOM 6304 C CA . ALA A 1 838 ? 17.453 8.945 3.188 1 89.5 838 ALA A CA 1
ATOM 6305 C C . ALA A 1 838 ? 17.422 10.195 2.303 1 89.5 838 ALA A C 1
ATOM 6307 O O . ALA A 1 838 ? 17.734 11.297 2.754 1 89.5 838 ALA A O 1
ATOM 6308 N N . ALA A 1 839 ? 17.016 9.969 1.112 1 88.88 839 ALA A N 1
ATOM 6309 C CA . ALA A 1 839 ? 16.938 11.086 0.167 1 88.88 839 ALA A CA 1
ATOM 6310 C C . ALA A 1 839 ? 15.898 12.109 0.604 1 88.88 839 ALA A C 1
ATOM 6312 O O . ALA A 1 839 ? 16.125 13.312 0.511 1 88.88 839 ALA A O 1
ATOM 6313 N N . ARG A 1 840 ? 14.805 11.695 1.051 1 88.06 840 ARG A N 1
ATOM 6314 C CA . ARG A 1 840 ? 13.758 12.594 1.53 1 88.06 840 ARG A CA 1
ATOM 6315 C C . ARG A 1 840 ? 14.227 13.375 2.752 1 88.06 840 ARG A C 1
ATOM 6317 O O . ARG A 1 840 ? 13.961 14.57 2.867 1 88.06 840 ARG A O 1
ATOM 6324 N N . PHE A 1 841 ? 14.852 12.695 3.646 1 87.94 841 PHE A N 1
ATOM 6325 C CA . PHE A 1 841 ? 15.367 13.352 4.844 1 87.94 841 PHE A CA 1
ATOM 6326 C C . PHE A 1 841 ? 16.406 14.406 4.477 1 87.94 841 PHE A C 1
ATOM 6328 O O . PHE A 1 841 ? 16.391 15.508 5.027 1 87.94 841 PHE A O 1
ATOM 6335 N N . GLU A 1 842 ? 17.25 14.047 3.566 1 88.81 842 GLU A N 1
ATOM 6336 C CA . GLU A 1 842 ? 18.266 14.992 3.131 1 88.81 842 GLU A CA 1
ATOM 6337 C C . GLU A 1 842 ? 17.656 16.203 2.434 1 88.81 842 GLU A C 1
ATOM 6339 O O . GLU A 1 842 ? 18.125 17.328 2.598 1 88.81 842 GLU A O 1
ATOM 6344 N N . ALA A 1 843 ? 16.672 15.922 1.679 1 88.38 843 ALA A N 1
ATOM 6345 C CA . ALA A 1 843 ? 15.969 17.016 1.019 1 88.38 843 ALA A CA 1
ATOM 6346 C C . ALA A 1 843 ? 15.344 17.953 2.041 1 88.38 843 ALA A C 1
ATOM 6348 O O . ALA A 1 843 ? 15.422 19.188 1.892 1 88.38 843 ALA A O 1
ATOM 6349 N N . SER A 1 844 ? 14.75 17.406 3.041 1 90.19 844 SER A N 1
ATOM 6350 C CA . SER A 1 844 ? 14.156 18.219 4.102 1 90.19 844 SER A CA 1
ATOM 6351 C C . SER A 1 844 ? 15.227 19.016 4.848 1 90.19 844 SER A C 1
ATOM 6353 O O . SER A 1 844 ? 15.008 20.172 5.195 1 90.19 844 SER A O 1
ATOM 6355 N N . ARG A 1 845 ? 16.328 18.406 5.082 1 90.94 845 ARG A N 1
ATOM 6356 C CA . ARG A 1 845 ? 17.438 19.078 5.758 1 90.94 845 ARG A CA 1
ATOM 6357 C C . ARG A 1 845 ? 17.969 20.25 4.922 1 90.94 845 ARG A C 1
ATOM 6359 O O . ARG A 1 845 ? 18.25 21.312 5.453 1 90.94 845 ARG A O 1
ATOM 6366 N N . ARG A 1 846 ? 18.062 20.047 3.674 1 90.19 846 ARG A N 1
ATOM 6367 C CA . ARG A 1 846 ? 18.516 21.094 2.775 1 90.19 846 ARG A CA 1
ATOM 6368 C C . ARG A 1 846 ? 17.516 22.25 2.748 1 90.19 846 ARG A C 1
ATOM 6370 O O . ARG A 1 846 ? 17.906 23.422 2.766 1 90.19 846 ARG A O 1
ATOM 6377 N N . GLU A 1 847 ? 16.328 21.844 2.684 1 91 847 GLU A N 1
ATOM 6378 C CA . GLU A 1 847 ? 15.305 22.875 2.723 1 91 847 GLU A CA 1
ATOM 6379 C C . GLU A 1 847 ? 15.375 23.688 4.02 1 91 847 GLU A C 1
ATOM 6381 O O . GLU A 1 847 ? 15.281 24.906 4 1 91 847 GLU A O 1
ATOM 6386 N N . LEU A 1 848 ? 15.523 23 5.102 1 94.06 848 LEU A N 1
ATOM 6387 C CA . LEU A 1 848 ? 15.633 23.641 6.41 1 94.06 848 LEU A CA 1
ATOM 6388 C C . LEU A 1 848 ? 16.812 24.594 6.453 1 94.06 848 LEU A C 1
ATOM 6390 O O . LEU A 1 848 ? 16.672 25.75 6.859 1 94.06 848 LEU A O 1
ATOM 6394 N N . ASP A 1 849 ? 17.906 24.141 5.977 1 93.62 849 ASP A N 1
ATOM 6395 C CA . ASP A 1 849 ? 19.125 24.953 5.984 1 93.62 849 ASP A CA 1
ATOM 6396 C C . ASP A 1 849 ? 18.969 26.172 5.074 1 93.62 849 ASP A C 1
ATOM 6398 O O . ASP A 1 849 ? 19.359 27.281 5.449 1 93.62 849 ASP A O 1
ATOM 6402 N N . ASN A 1 850 ? 18.406 25.953 3.943 1 92.81 850 ASN A N 1
ATOM 6403 C CA . ASN A 1 850 ? 18.219 27.047 2.99 1 92.81 850 ASN A CA 1
ATOM 6404 C C . ASN A 1 850 ? 17.25 28.094 3.518 1 92.81 850 ASN A C 1
ATOM 6406 O O . ASN A 1 850 ? 17.516 29.297 3.445 1 92.81 850 ASN A O 1
ATOM 6410 N N . ARG A 1 851 ? 16.188 27.625 4.031 1 92.75 851 ARG A N 1
ATOM 6411 C CA . ARG A 1 851 ? 15.188 28.547 4.574 1 92.75 851 ARG A CA 1
ATOM 6412 C C . ARG A 1 851 ? 15.742 29.312 5.773 1 92.75 851 ARG A C 1
ATOM 6414 O O . ARG A 1 851 ? 15.477 30.5 5.941 1 92.75 851 ARG A O 1
ATOM 6421 N N . PHE A 1 852 ? 16.484 28.641 6.621 1 94.94 852 PHE A N 1
ATOM 6422 C CA . PHE A 1 852 ? 17.016 29.25 7.828 1 94.94 852 PHE A CA 1
ATOM 6423 C C . PHE A 1 852 ? 18.031 30.344 7.477 1 94.94 852 PHE A C 1
ATOM 6425 O O . PHE A 1 852 ? 18.109 31.375 8.141 1 94.94 852 PHE A O 1
ATOM 6432 N N . ARG A 1 853 ? 18.75 30.109 6.375 1 92.44 853 ARG A N 1
ATOM 6433 C CA . ARG A 1 853 ? 19.781 31.062 5.957 1 92.44 853 ARG A CA 1
ATOM 6434 C C . ARG A 1 853 ? 19.172 32.25 5.207 1 92.44 853 ARG A C 1
ATOM 6436 O O . ARG A 1 853 ? 19.672 33.344 5.281 1 92.44 853 ARG A O 1
ATOM 6443 N N . ARG A 1 854 ? 18.047 32 4.52 1 88 854 ARG A N 1
ATOM 6444 C CA . ARG A 1 854 ? 17.547 33 3.584 1 88 854 ARG A CA 1
ATOM 6445 C C . ARG A 1 854 ? 16.469 33.875 4.23 1 88 854 ARG A C 1
ATOM 6447 O O . ARG A 1 854 ? 16.266 35.031 3.846 1 88 854 ARG A O 1
ATOM 6454 N N . ILE A 1 855 ? 15.719 33.281 5.047 1 80.62 855 ILE A N 1
ATOM 6455 C CA . ILE A 1 855 ? 14.578 34 5.602 1 80.62 855 ILE A CA 1
ATOM 6456 C C . ILE A 1 855 ? 15.07 35.188 6.43 1 80.62 855 ILE A C 1
ATOM 6458 O O . ILE A 1 855 ? 16.078 35.094 7.137 1 80.62 855 ILE A O 1
ATOM 6462 N N . ARG A 1 856 ? 14.531 36.531 6.105 1 69.56 856 ARG A N 1
ATOM 6463 C CA . ARG A 1 856 ? 14.82 37.781 6.805 1 69.56 856 ARG A CA 1
ATOM 6464 C C . ARG A 1 856 ? 13.758 38.062 7.867 1 69.56 856 ARG A C 1
ATOM 6466 O O . ARG A 1 856 ? 12.594 37.719 7.703 1 69.56 856 ARG A O 1
ATOM 6473 N N . MET B 1 1 ? -14.508 31.719 -13.773 1 88.56 1 MET B N 1
ATOM 6474 C CA . MET B 1 1 ? -15.789 31.094 -14.109 1 88.56 1 MET B CA 1
ATOM 6475 C C . MET B 1 1 ? -16.094 29.953 -13.156 1 88.56 1 MET B C 1
ATOM 6477 O O . MET B 1 1 ? -15.25 29.562 -12.344 1 88.56 1 MET B O 1
ATOM 6481 N N . ALA B 1 2 ? -17.516 29.547 -13.141 1 94.44 2 ALA B N 1
ATOM 6482 C CA . ALA B 1 2 ? -17.922 28.594 -12.109 1 94.44 2 ALA B CA 1
ATOM 6483 C C . ALA B 1 2 ? -18.891 27.562 -12.664 1 94.44 2 ALA B C 1
ATOM 6485 O O . ALA B 1 2 ? -19.594 27.828 -13.648 1 94.44 2 ALA B O 1
ATOM 6486 N N . ILE B 1 3 ? -18.812 26.375 -12.133 1 95.44 3 ILE B N 1
ATOM 6487 C CA . ILE B 1 3 ? -19.781 25.297 -12.336 1 95.44 3 ILE B CA 1
ATOM 6488 C C . ILE B 1 3 ? -20.594 25.094 -11.055 1 95.44 3 ILE B C 1
ATOM 6490 O O . ILE B 1 3 ? -20.047 25.109 -9.953 1 95.44 3 ILE B O 1
ATOM 6494 N N . VAL B 1 4 ? -21.875 24.953 -11.219 1 96 4 VAL B N 1
ATOM 6495 C CA . VAL B 1 4 ? -22.703 24.844 -10.031 1 96 4 VAL B CA 1
ATOM 6496 C C . VAL B 1 4 ? -23.438 23.516 -10.039 1 96 4 VAL B C 1
ATOM 6498 O O . VAL B 1 4 ? -24 23.109 -11.062 1 96 4 VAL B O 1
ATOM 6501 N N . TYR B 1 5 ? -23.375 22.844 -8.961 1 94.44 5 TYR B N 1
ATOM 6502 C CA . TYR B 1 5 ? -24.172 21.641 -8.742 1 94.44 5 TYR B CA 1
ATOM 6503 C C . TYR B 1 5 ? -25.172 21.844 -7.605 1 94.44 5 TYR B C 1
ATOM 6505 O O . TYR B 1 5 ? -24.844 22.469 -6.586 1 94.44 5 TYR B O 1
ATOM 6513 N N . ILE B 1 6 ? -26.422 21.344 -7.832 1 94.69 6 ILE B N 1
ATOM 6514 C CA . ILE B 1 6 ? -27.438 21.406 -6.797 1 94.69 6 ILE B CA 1
ATOM 6515 C C . ILE B 1 6 ? -27.672 20 -6.223 1 94.69 6 ILE B C 1
ATOM 6517 O O . ILE B 1 6 ? -28.109 19.094 -6.934 1 94.69 6 ILE B O 1
ATOM 6521 N N . GLU B 1 7 ? -27.656 19.828 -5.066 1 85.19 7 GLU B N 1
ATOM 6522 C CA . GLU B 1 7 ? -27.812 18.547 -4.383 1 85.19 7 GLU B CA 1
ATOM 6523 C C . GLU B 1 7 ? -27.25 17.406 -5.223 1 85.19 7 GLU B C 1
ATOM 6525 O O . GLU B 1 7 ? -27.469 17.359 -6.434 1 85.19 7 GLU B O 1
ATOM 6530 N N . SER B 1 8 ? -26.188 16.953 -5.176 1 66 8 SER B N 1
ATOM 6531 C CA . SER B 1 8 ? -25.609 15.906 -6.012 1 66 8 SER B CA 1
ATOM 6532 C C . SER B 1 8 ? -25.25 14.68 -5.184 1 66 8 SER B C 1
ATOM 6534 O O . SER B 1 8 ? -24.844 14.797 -4.027 1 66 8 SER B O 1
ATOM 6536 N N . ASN B 1 9 ? -25.906 13.562 -5.812 1 62.56 9 ASN B N 1
ATOM 6537 C CA . ASN B 1 9 ? -25.594 12.289 -5.164 1 62.56 9 ASN B CA 1
ATOM 6538 C C . ASN B 1 9 ? -24.094 12.055 -5.066 1 62.56 9 ASN B C 1
ATOM 6540 O O . ASN B 1 9 ? -23.375 12.18 -6.062 1 62.56 9 ASN B O 1
ATOM 6544 N N . THR B 1 10 ? -23.656 12.023 -3.891 1 57.47 10 THR B N 1
ATOM 6545 C CA . THR B 1 10 ? -22.219 11.922 -3.68 1 57.47 10 THR B CA 1
ATOM 6546 C C . THR B 1 10 ? -21.797 10.469 -3.518 1 57.47 10 THR B C 1
ATOM 6548 O O . THR B 1 10 ? -20.703 10.18 -3.016 1 57.47 10 THR B O 1
ATOM 6551 N N . THR B 1 11 ? -22.703 9.555 -3.795 1 60.88 11 THR B N 1
ATOM 6552 C CA . THR B 1 11 ? -22.25 8.172 -3.836 1 60.88 11 THR B CA 1
ATOM 6553 C C . THR B 1 11 ? -22.047 7.711 -5.277 1 60.88 11 THR B C 1
ATOM 6555 O O . THR B 1 11 ? -22.625 8.289 -6.207 1 60.88 11 THR B O 1
ATOM 6558 N N . GLY B 1 12 ? -21.172 6.926 -5.508 1 71.19 12 GLY B N 1
ATOM 6559 C CA . GLY B 1 12 ? -20.922 6.32 -6.801 1 71.19 12 GLY B CA 1
ATOM 6560 C C . GLY B 1 12 ? -20.281 7.273 -7.793 1 71.19 12 GLY B C 1
ATOM 6561 O O . GLY B 1 12 ? -19.266 7.91 -7.488 1 71.19 12 GLY B O 1
ATOM 6562 N N . PHE B 1 13 ? -20.891 7.535 -8.891 1 80.62 13 PHE B N 1
ATOM 6563 C CA . PHE B 1 13 ? -20.297 8.281 -9.992 1 80.62 13 PHE B CA 1
ATOM 6564 C C . PHE B 1 13 ? -20.438 9.781 -9.773 1 80.62 13 PHE B C 1
ATOM 6566 O O . PHE B 1 13 ? -19.672 10.57 -10.336 1 80.62 13 PHE B O 1
ATOM 6573 N N . GLY B 1 14 ? -21.453 10.258 -8.898 1 80.19 14 GLY B N 1
ATOM 6574 C CA . GLY B 1 14 ? -21.641 11.672 -8.617 1 80.19 14 GLY B CA 1
ATOM 6575 C C . GLY B 1 14 ? -20.422 12.336 -8.016 1 80.19 14 GLY B C 1
ATOM 6576 O O . GLY B 1 14 ? -20.094 13.477 -8.359 1 80.19 14 GLY B O 1
ATOM 6577 N N . HIS B 1 15 ? -19.781 11.641 -7.184 1 80.12 15 HIS B N 1
ATOM 6578 C CA . HIS B 1 15 ? -18.562 12.164 -6.574 1 80.12 15 HIS B CA 1
ATOM 6579 C C . HIS B 1 15 ? -17.469 12.359 -7.617 1 80.12 15 HIS B C 1
ATOM 6581 O O . HIS B 1 15 ? -16.75 13.367 -7.598 1 80.12 15 HIS B O 1
ATOM 6587 N N . ARG B 1 16 ? -17.344 11.43 -8.484 1 84.88 16 ARG B N 1
ATOM 6588 C CA . ARG B 1 16 ? -16.344 11.516 -9.547 1 84.88 16 ARG B CA 1
ATOM 6589 C C . ARG B 1 16 ? -16.625 12.703 -10.461 1 84.88 16 ARG B C 1
ATOM 6591 O O . ARG B 1 16 ? -15.695 13.359 -10.945 1 84.88 16 ARG B O 1
ATOM 6598 N N . LEU B 1 17 ? -17.859 12.906 -10.711 1 88.94 17 LEU B N 1
ATOM 6599 C CA . LEU B 1 17 ? -18.25 14.016 -11.578 1 88.94 17 LEU B CA 1
ATOM 6600 C C . LEU B 1 17 ? -17.859 15.352 -10.945 1 88.94 17 LEU B C 1
ATOM 6602 O O . LEU B 1 17 ? -17.375 16.25 -11.633 1 88.94 17 LEU B O 1
ATOM 6606 N N . LEU B 1 18 ? -18.062 15.508 -9.633 1 88.19 18 LEU B N 1
ATOM 6607 C CA . LEU B 1 18 ? -17.672 16.719 -8.93 1 88.19 18 LEU B CA 1
ATOM 6608 C C . LEU B 1 18 ? -16.156 16.906 -8.977 1 88.19 18 LEU B C 1
ATOM 6610 O O . LEU B 1 18 ? -15.672 18.016 -9.242 1 88.19 18 LEU B O 1
ATOM 6614 N N . GLU B 1 19 ? -15.492 15.836 -8.758 1 86.88 19 GLU B N 1
ATOM 6615 C CA . GLU B 1 19 ? -14.031 15.875 -8.781 1 86.88 19 GLU B CA 1
ATOM 6616 C C . GLU B 1 19 ? -13.508 16.297 -10.148 1 86.88 19 GLU B C 1
ATOM 6618 O O . GLU B 1 19 ? -12.609 17.125 -10.25 1 86.88 19 GLU B O 1
ATOM 6623 N N . THR B 1 20 ? -14.016 15.68 -11.156 1 89.5 20 THR B N 1
ATOM 6624 C CA . THR B 1 20 ? -13.578 15.969 -12.516 1 89.5 20 THR B CA 1
ATOM 6625 C C . THR B 1 20 ? -13.906 17.406 -12.898 1 89.5 20 THR B C 1
ATOM 6627 O O . THR B 1 20 ? -13.117 18.078 -13.57 1 89.5 20 THR B O 1
ATOM 6630 N N . SER B 1 21 ? -15.039 17.891 -12.453 1 92.31 21 SER B N 1
ATOM 6631 C CA . SER B 1 21 ? -15.453 19.25 -12.75 1 92.31 21 SER B CA 1
ATOM 6632 C C . SER B 1 21 ? -14.461 20.266 -12.18 1 92.31 21 SER B C 1
ATOM 6634 O O . SER B 1 21 ? -14.25 21.328 -12.773 1 92.31 21 SER B O 1
ATOM 6636 N N . CYS B 1 22 ? -13.875 19.906 -11.102 1 91.38 22 CYS B N 1
ATOM 6637 C CA . CYS B 1 22 ? -12.938 20.812 -10.453 1 91.38 22 CYS B CA 1
ATOM 6638 C C . CYS B 1 22 ? -11.672 20.984 -11.281 1 91.38 22 CYS B C 1
ATOM 6640 O O . CYS B 1 22 ? -10.906 21.922 -11.086 1 91.38 22 CYS B O 1
ATOM 6642 N N . ARG B 1 23 ? -11.43 20.125 -12.172 1 87.69 23 ARG B N 1
ATOM 6643 C CA . ARG B 1 23 ? -10.281 20.25 -13.062 1 87.69 23 ARG B CA 1
ATOM 6644 C C . ARG B 1 23 ? -10.531 21.312 -14.125 1 87.69 23 ARG B C 1
ATOM 6646 O O . ARG B 1 23 ? -9.586 21.828 -14.734 1 87.69 23 ARG B O 1
ATOM 6653 N N . TYR B 1 24 ? -11.781 21.578 -14.352 1 90.38 24 TYR B N 1
ATOM 6654 C CA . TYR B 1 24 ? -12.141 22.484 -15.438 1 90.38 24 TYR B CA 1
ATOM 6655 C C . TYR B 1 24 ? -12.406 23.891 -14.922 1 90.38 24 TYR B C 1
ATOM 6657 O O . TYR B 1 24 ? -12.148 24.875 -15.617 1 90.38 24 TYR B O 1
ATOM 6665 N N . ASP B 1 25 ? -13.047 24 -13.742 1 91.06 25 ASP B N 1
ATOM 6666 C CA . ASP B 1 25 ? -13.367 25.297 -13.164 1 91.06 25 ASP B CA 1
ATOM 6667 C C . ASP B 1 25 ? -13.641 25.188 -11.672 1 91.06 25 ASP B C 1
ATOM 6669 O O . ASP B 1 25 ? -13.648 24.094 -11.117 1 91.06 25 ASP B O 1
ATOM 6673 N N . ALA B 1 26 ? -13.852 26.375 -11.023 1 92.25 26 ALA B N 1
ATOM 6674 C CA . ALA B 1 26 ? -14.336 26.375 -9.648 1 92.25 26 ALA B CA 1
ATOM 6675 C C . ALA B 1 26 ? -15.734 25.766 -9.57 1 92.25 26 ALA B C 1
ATOM 6677 O O . ALA B 1 26 ? -16.594 26.047 -10.414 1 92.25 26 ALA B O 1
ATOM 6678 N N . VAL B 1 27 ? -15.906 24.891 -8.617 1 94.38 27 VAL B N 1
ATOM 6679 C CA . VAL B 1 27 ? -17.188 24.188 -8.484 1 94.38 27 VAL B CA 1
ATOM 6680 C C . VAL B 1 27 ? -17.875 24.625 -7.195 1 94.38 27 VAL B C 1
ATOM 6682 O O . VAL B 1 27 ? -17.25 24.656 -6.133 1 94.38 27 VAL B O 1
ATOM 6685 N N . TYR B 1 28 ? -19.062 25.047 -7.281 1 94 28 TYR B N 1
ATOM 6686 C CA . TYR B 1 28 ? -19.906 25.375 -6.129 1 94 28 TYR B CA 1
ATOM 6687 C C . TYR B 1 28 ? -21.016 24.344 -5.953 1 94 28 TYR B C 1
ATOM 6689 O O . TYR B 1 28 ? -21.781 24.094 -6.883 1 94 28 TYR B O 1
ATOM 6697 N N . TRP B 1 29 ? -21.062 23.781 -4.855 1 92.5 29 TRP B N 1
ATOM 6698 C CA . TRP B 1 29 ? -22.047 22.766 -4.512 1 92.5 29 TRP B CA 1
ATOM 6699 C C . TRP B 1 29 ? -23.078 23.328 -3.539 1 92.5 29 TRP B C 1
ATOM 6701 O O . TRP B 1 29 ? -22.781 23.562 -2.367 1 92.5 29 TRP B O 1
ATOM 6711 N N . LEU B 1 30 ? -24.312 23.562 -4.016 1 94.12 30 LEU B N 1
ATOM 6712 C CA . LEU B 1 30 ? -25.406 24.094 -3.209 1 94.12 30 LEU B CA 1
ATOM 6713 C C . LEU B 1 30 ? -26.172 22.969 -2.523 1 94.12 30 LEU B C 1
ATOM 6715 O O . LEU B 1 30 ? -26.719 22.078 -3.191 1 94.12 30 LEU B O 1
ATOM 6719 N N . VAL B 1 31 ? -26.234 22.953 -1.253 1 91.81 31 VAL B N 1
ATOM 6720 C CA . VAL B 1 31 ? -26.875 21.891 -0.497 1 91.81 31 VAL B CA 1
ATOM 6721 C C . VAL B 1 31 ? -27.703 22.5 0.643 1 91.81 31 VAL B C 1
ATOM 6723 O O . VAL B 1 31 ? -27.344 23.531 1.192 1 91.81 31 VAL B O 1
ATOM 6726 N N . ARG B 1 32 ? -28.75 21.828 0.92 1 90.19 32 ARG B N 1
ATOM 6727 C CA . ARG B 1 32 ? -29.594 22.281 2.023 1 90.19 32 ARG B CA 1
ATOM 6728 C C . ARG B 1 32 ? -28.953 21.969 3.369 1 90.19 32 ARG B C 1
ATOM 6730 O O . ARG B 1 32 ? -28.969 22.797 4.281 1 90.19 32 ARG B O 1
ATOM 6737 N N . ASP B 1 33 ? -28.406 20.766 3.504 1 86.25 33 ASP B N 1
ATOM 6738 C CA . ASP B 1 33 ? -27.75 20.281 4.715 1 86.25 33 ASP B CA 1
ATOM 6739 C C . ASP B 1 33 ? -26.453 19.547 4.379 1 86.25 33 ASP B C 1
ATOM 6741 O O . ASP B 1 33 ? -26.469 18.359 4.047 1 86.25 33 ASP B O 1
ATOM 6745 N N . PRO B 1 34 ? -25.359 20.25 4.543 1 76.88 34 PRO B N 1
ATOM 6746 C CA . PRO B 1 34 ? -24.078 19.625 4.215 1 76.88 34 PRO B CA 1
ATOM 6747 C C . PRO B 1 34 ? -23.812 18.344 5.004 1 76.88 34 PRO B C 1
ATOM 6749 O O . PRO B 1 34 ? -23.094 17.453 4.535 1 76.88 34 PRO B O 1
ATOM 6752 N N . ALA B 1 35 ? -24.344 18.188 6.262 1 71.19 35 ALA B N 1
ATOM 6753 C CA . ALA B 1 35 ? -24.094 17.047 7.141 1 71.19 35 ALA B CA 1
ATOM 6754 C C . ALA B 1 35 ? -24.688 15.766 6.562 1 71.19 35 ALA B C 1
ATOM 6756 O O . ALA B 1 35 ? -24.312 14.664 6.957 1 71.19 35 ALA B O 1
ATOM 6757 N N . ARG B 1 36 ? -25.594 15.969 5.633 1 73.12 36 ARG B N 1
ATOM 6758 C CA . ARG B 1 36 ? -26.234 14.812 5.008 1 73.12 36 ARG B CA 1
ATOM 6759 C C . ARG B 1 36 ? -25.25 14.07 4.105 1 73.12 36 ARG B C 1
ATOM 6761 O O . ARG B 1 36 ? -25.469 12.906 3.768 1 73.12 36 ARG B O 1
ATOM 6768 N N . TYR B 1 37 ? -24.281 14.852 3.797 1 70.62 37 TYR B N 1
ATOM 6769 C CA . TYR B 1 37 ? -23.344 14.242 2.852 1 70.62 37 TYR B CA 1
ATOM 6770 C C . TYR B 1 37 ? -22.031 13.914 3.531 1 70.62 37 TYR B C 1
ATOM 6772 O O . TYR B 1 37 ? -21.391 14.781 4.133 1 70.62 37 TYR B O 1
ATOM 6780 N N . GLY B 1 38 ? -21.75 12.703 4.043 1 58.53 38 GLY B N 1
ATOM 6781 C CA . GLY B 1 38 ? -20.625 12.195 4.805 1 58.53 38 GLY B CA 1
ATOM 6782 C C . GLY B 1 38 ? -19.281 12.602 4.223 1 58.53 38 GLY B C 1
ATOM 6783 O O . GLY B 1 38 ? -18.234 12.352 4.828 1 58.53 38 GLY B O 1
ATOM 6784 N N . PHE B 1 39 ? -19.203 12.984 2.963 1 56.94 39 PHE B N 1
ATOM 6785 C CA . PHE B 1 39 ? -17.859 13.117 2.387 1 56.94 39 PHE B CA 1
ATOM 6786 C C . PHE B 1 39 ? -17.297 14.508 2.639 1 56.94 39 PHE B C 1
ATOM 6788 O O . PHE B 1 39 ? -16.438 14.977 1.899 1 56.94 39 PHE B O 1
ATOM 6795 N N . SER B 1 40 ? -17.906 15.227 3.553 1 52.03 40 SER B N 1
ATOM 6796 C CA . SER B 1 40 ? -17.438 16.594 3.725 1 52.03 40 SER B CA 1
ATOM 6797 C C . SER B 1 40 ? -15.938 16.625 4.031 1 52.03 40 SER B C 1
ATOM 6799 O O . SER B 1 40 ? -15.25 17.594 3.701 1 52.03 40 SER B O 1
ATOM 6801 N N . GLY B 1 41 ? -15.438 15.562 4.559 1 55.09 41 GLY B N 1
ATOM 6802 C CA . GLY B 1 41 ? -14.031 15.625 4.926 1 55.09 41 GLY B CA 1
ATOM 6803 C C . GLY B 1 41 ? -13.094 15.352 3.76 1 55.09 41 GLY B C 1
ATOM 6804 O O . GLY B 1 41 ? -11.875 15.5 3.887 1 55.09 41 GLY B O 1
ATOM 6805 N N . ARG B 1 42 ? -13.594 14.977 2.654 1 61.47 42 ARG B N 1
ATOM 6806 C CA . ARG B 1 42 ? -12.727 14.641 1.533 1 61.47 42 ARG B CA 1
ATOM 6807 C C . ARG B 1 42 ? -13.195 15.32 0.251 1 61.47 42 ARG B C 1
ATOM 6809 O O . ARG B 1 42 ? -13.422 14.656 -0.761 1 61.47 42 ARG B O 1
ATOM 6816 N N . LEU B 1 43 ? -13.406 16.656 0.4 1 69 43 LEU B N 1
ATOM 6817 C CA . LEU B 1 43 ? -13.844 17.344 -0.809 1 69 43 LEU B CA 1
ATOM 6818 C C . LEU B 1 43 ? -12.648 17.656 -1.714 1 69 43 LEU B C 1
ATOM 6820 O O . LEU B 1 43 ? -11.547 17.922 -1.229 1 69 43 LEU B O 1
ATOM 6824 N N . PRO B 1 44 ? -12.883 17.391 -3.076 1 75.25 44 PRO B N 1
ATOM 6825 C CA . PRO B 1 44 ? -11.789 17.75 -3.986 1 75.25 44 PRO B CA 1
ATOM 6826 C C . PRO B 1 44 ? -11.367 19.203 -3.838 1 75.25 44 PRO B C 1
ATOM 6828 O O . PRO B 1 44 ? -12.172 20.062 -3.449 1 75.25 44 PRO B O 1
ATOM 6831 N N . GLU B 1 45 ? -10.125 19.516 -4.035 1 76.56 45 GLU B N 1
ATOM 6832 C CA . GLU B 1 45 ? -9.648 20.891 -4.074 1 76.56 45 GLU B CA 1
ATOM 6833 C C . GLU B 1 45 ? -10.391 21.703 -5.121 1 76.56 45 GLU B C 1
ATOM 6835 O O . GLU B 1 45 ? -10.68 21.203 -6.215 1 76.56 45 GLU B O 1
ATOM 6840 N N . GLY B 1 46 ? -11.039 22.781 -4.812 1 81.5 46 GLY B N 1
ATOM 6841 C CA . GLY B 1 46 ? -11.734 23.656 -5.75 1 81.5 46 GLY B CA 1
ATOM 6842 C C . GLY B 1 46 ? -13.242 23.625 -5.582 1 81.5 46 GLY B C 1
ATOM 6843 O O . GLY B 1 46 ? -13.961 24.375 -6.242 1 81.5 46 GLY B O 1
ATOM 6844 N N . LEU B 1 47 ? -13.641 22.688 -4.699 1 88.94 47 LEU B N 1
ATOM 6845 C CA . LEU B 1 47 ? -15.07 22.594 -4.449 1 88.94 47 LEU B CA 1
ATOM 6846 C C . LEU B 1 47 ? -15.469 23.406 -3.227 1 88.94 47 LEU B C 1
ATOM 6848 O O . LEU B 1 47 ? -14.828 23.328 -2.178 1 88.94 47 LEU B O 1
ATOM 6852 N N . SER B 1 48 ? -16.406 24.344 -3.328 1 89.38 48 SER B N 1
ATOM 6853 C CA . SER B 1 48 ? -16.953 25.125 -2.232 1 89.38 48 SER B CA 1
ATOM 6854 C C . SER B 1 48 ? -18.406 24.781 -1.973 1 89.38 48 SER B C 1
ATOM 6856 O O . SER B 1 48 ? -19.188 24.609 -2.912 1 89.38 48 SER B O 1
ATOM 6858 N N . ILE B 1 49 ? -18.828 24.688 -0.789 1 89.81 49 ILE B N 1
ATOM 6859 C CA . ILE B 1 49 ? -20.188 24.359 -0.412 1 89.81 49 ILE B CA 1
ATOM 6860 C C . ILE B 1 49 ? -20.938 25.641 -0.031 1 89.81 49 ILE B C 1
ATOM 6862 O O . ILE B 1 49 ? -20.406 26.484 0.691 1 89.81 49 ILE B O 1
ATOM 6866 N N . ILE B 1 50 ? -22.109 25.828 -0.583 1 91.62 50 ILE B N 1
ATOM 6867 C CA . ILE B 1 50 ? -23 26.906 -0.188 1 91.62 50 ILE B CA 1
ATOM 6868 C C . ILE B 1 50 ? -24.312 26.328 0.365 1 91.62 50 ILE B C 1
ATOM 6870 O O . ILE B 1 50 ? -25.047 25.656 -0.355 1 91.62 50 ILE B O 1
ATOM 6874 N N . ALA B 1 51 ? -24.531 26.562 1.649 1 91.44 51 ALA B N 1
ATOM 6875 C CA . ALA B 1 51 ? -25.781 26.109 2.256 1 91.44 51 ALA B CA 1
ATOM 6876 C C . ALA B 1 51 ? -26.922 27.062 1.901 1 91.44 51 ALA B C 1
ATOM 6878 O O . ALA B 1 51 ? -26.828 28.266 2.111 1 91.44 51 ALA B O 1
ATOM 6879 N N . CYS B 1 52 ? -28 26.531 1.299 1 93.81 52 CYS B N 1
ATOM 6880 C CA . CYS B 1 52 ? -29.172 27.297 0.953 1 93.81 52 CYS B CA 1
ATOM 6881 C C . CYS B 1 52 ? -30.406 26.406 0.822 1 93.81 52 CYS B C 1
ATOM 6883 O O . CYS B 1 52 ? -30.281 25.172 0.854 1 93.81 52 CYS B O 1
ATOM 6885 N N . ASP B 1 53 ? -31.516 26.938 0.753 1 94.88 53 ASP B N 1
ATOM 6886 C CA . ASP B 1 53 ? -32.75 26.172 0.513 1 94.88 53 ASP B CA 1
ATOM 6887 C C . ASP B 1 53 ? -32.844 25.75 -0.952 1 94.88 53 ASP B C 1
ATOM 6889 O O . ASP B 1 53 ? -33.344 26.5 -1.783 1 94.88 53 ASP B O 1
ATOM 6893 N N . THR B 1 54 ? -32.469 24.547 -1.229 1 94.81 54 THR B N 1
ATOM 6894 C CA . THR B 1 54 ? -32.375 24.062 -2.604 1 94.81 54 THR B CA 1
ATOM 6895 C C . THR B 1 54 ? -33.75 23.766 -3.176 1 94.81 54 THR B C 1
ATOM 6897 O O . THR B 1 54 ? -33.875 23.375 -4.34 1 94.81 54 THR B O 1
ATOM 6900 N N . ARG B 1 55 ? -34.938 24.016 -2.486 1 91.06 55 ARG B N 1
ATOM 6901 C CA . ARG B 1 55 ? -36.312 23.797 -2.959 1 91.06 55 ARG B CA 1
ATOM 6902 C C . ARG B 1 55 ? -36.938 25.109 -3.402 1 91.06 55 ARG B C 1
ATOM 6904 O O . ARG B 1 55 ? -38.062 25.109 -3.953 1 91.06 55 ARG B O 1
ATOM 6911 N N . SER B 1 56 ? -36.125 26.094 -3.162 1 95.5 56 SER B N 1
ATOM 6912 C CA . SER B 1 56 ? -36.594 27.422 -3.543 1 95.5 56 SER B CA 1
ATOM 6913 C C . SER B 1 56 ? -35.75 28.016 -4.66 1 95.5 56 SER B C 1
ATOM 6915 O O . SER B 1 56 ? -34.562 28.234 -4.48 1 95.5 56 SER B O 1
ATOM 6917 N N . LEU B 1 57 ? -36.438 28.312 -5.773 1 96.19 57 LEU B N 1
ATOM 6918 C CA . LEU B 1 57 ? -35.719 28.891 -6.898 1 96.19 57 LEU B CA 1
ATOM 6919 C C . LEU B 1 57 ? -35.156 30.25 -6.523 1 96.19 57 LEU B C 1
ATOM 6921 O O . LEU B 1 57 ? -34.031 30.578 -6.914 1 96.19 57 LEU B O 1
ATOM 6925 N N . ASP B 1 58 ? -35.875 30.969 -5.75 1 96.38 58 ASP B N 1
ATOM 6926 C CA . ASP B 1 58 ? -35.406 32.281 -5.328 1 96.38 58 ASP B CA 1
ATOM 6927 C C . ASP B 1 58 ? -34.156 32.156 -4.453 1 96.38 58 ASP B C 1
ATOM 6929 O O . ASP B 1 58 ? -33.219 32.938 -4.594 1 96.38 58 ASP B O 1
ATOM 6933 N N . ALA B 1 59 ? -34.188 31.234 -3.586 1 96.62 59 ALA B N 1
ATOM 6934 C CA . ALA B 1 59 ? -33.031 31.016 -2.723 1 96.62 59 ALA B CA 1
ATOM 6935 C C . ALA B 1 59 ? -31.812 30.609 -3.537 1 96.62 59 ALA B C 1
ATOM 6937 O O . ALA B 1 59 ? -30.688 31 -3.229 1 96.62 59 ALA B O 1
ATOM 6938 N N . LEU B 1 60 ? -32.031 29.812 -4.531 1 96.75 60 LEU B N 1
ATOM 6939 C CA . LEU B 1 60 ? -30.938 29.375 -5.398 1 96.75 60 LEU B CA 1
ATOM 6940 C C . LEU B 1 60 ? -30.344 30.547 -6.164 1 96.75 60 LEU B C 1
ATOM 6942 O O . LEU B 1 60 ? -29.125 30.672 -6.277 1 96.75 60 LEU B O 1
ATOM 6946 N N . VAL B 1 61 ? -31.219 31.375 -6.672 1 96.12 61 VAL B N 1
ATOM 6947 C CA . VAL B 1 61 ? -30.781 32.531 -7.414 1 96.12 61 VAL B CA 1
ATOM 6948 C C . VAL B 1 61 ? -29.953 33.438 -6.504 1 96.12 61 VAL B C 1
ATOM 6950 O O . VAL B 1 61 ? -28.906 33.969 -6.91 1 96.12 61 VAL B O 1
ATOM 6953 N N . GLN B 1 62 ? -30.406 33.562 -5.273 1 95.75 62 GLN B N 1
ATOM 6954 C CA . GLN B 1 62 ? -29.672 34.375 -4.309 1 95.75 62 GLN B CA 1
ATOM 6955 C C . GLN B 1 62 ? -28.312 33.75 -3.992 1 95.75 62 GLN B C 1
ATOM 6957 O O . GLN B 1 62 ? -27.328 34.469 -3.852 1 95.75 62 GLN B O 1
ATOM 6962 N N . ALA B 1 63 ? -28.328 32.5 -3.832 1 95.5 63 ALA B N 1
ATOM 6963 C CA . ALA B 1 63 ? -27.109 31.797 -3.467 1 95.5 63 ALA B CA 1
ATOM 6964 C C . ALA B 1 63 ? -26.031 31.969 -4.543 1 95.5 63 ALA B C 1
ATOM 6966 O O . ALA B 1 63 ? -24.844 32.031 -4.234 1 95.5 63 ALA B O 1
ATOM 6967 N N . VAL B 1 64 ? -26.484 32.031 -5.801 1 95.06 64 VAL B N 1
ATOM 6968 C CA . VAL B 1 64 ? -25.484 32.094 -6.871 1 95.06 64 VAL B CA 1
ATOM 6969 C C . VAL B 1 64 ? -25.172 33.531 -7.207 1 95.06 64 VAL B C 1
ATOM 6971 O O . VAL B 1 64 ? -24.328 33.812 -8.055 1 95.06 64 VAL B O 1
ATOM 6974 N N . TYR B 1 65 ? -25.984 34.344 -6.395 1 88.75 65 TYR B N 1
ATOM 6975 C CA . TYR B 1 65 ? -25.719 35.75 -6.59 1 88.75 65 TYR B CA 1
ATOM 6976 C C . TYR B 1 65 ? -24.328 36.125 -6.121 1 88.75 65 TYR B C 1
ATOM 6978 O O . TYR B 1 65 ? -23.938 35.812 -4.988 1 88.75 65 TYR B O 1
ATOM 6986 N N . GLY B 1 66 ? -23.328 36.5 -6.879 1 86.94 66 GLY B N 1
ATOM 6987 C CA . GLY B 1 66 ? -21.984 36.906 -6.512 1 86.94 66 GLY B CA 1
ATOM 6988 C C . GLY B 1 66 ? -20.922 35.938 -7.02 1 86.94 66 GLY B C 1
ATOM 6989 O O . GLY B 1 66 ? -19.719 36.219 -6.938 1 86.94 66 GLY B O 1
ATOM 6990 N N . ILE B 1 67 ? -21.641 34.719 -7.273 1 88.38 67 ILE B N 1
ATOM 6991 C CA . ILE B 1 67 ? -20.703 33.812 -7.91 1 88.38 67 ILE B CA 1
ATOM 6992 C C . ILE B 1 67 ? -20.328 34.344 -9.297 1 88.38 67 ILE B C 1
ATOM 6994 O O . ILE B 1 67 ? -21.172 34.906 -10 1 88.38 67 ILE B O 1
ATOM 6998 N N . GLY B 1 68 ? -19.094 34.75 -9.586 1 87.88 68 GLY B N 1
ATOM 6999 C CA . GLY B 1 68 ? -18.672 35.156 -10.922 1 87.88 68 GLY B CA 1
ATOM 7000 C C . GLY B 1 68 ? -19.484 34.469 -12.023 1 87.88 68 GLY B C 1
ATOM 7001 O O . GLY B 1 68 ? -20.562 33.938 -11.773 1 87.88 68 GLY B O 1
ATOM 7002 N N . PRO B 1 69 ? -19.281 34.562 -13.32 1 92.75 69 PRO B N 1
ATOM 7003 C CA . PRO B 1 69 ? -20 33.938 -14.438 1 92.75 69 PRO B CA 1
ATOM 7004 C C . PRO B 1 69 ? -20.125 32.438 -14.297 1 92.75 69 PRO B C 1
ATOM 7006 O O . PRO B 1 69 ? -19.141 31.734 -14.07 1 92.75 69 PRO B O 1
ATOM 7009 N N . ILE B 1 70 ? -21.359 31.969 -14.398 1 95.81 70 ILE B N 1
ATOM 7010 C CA . ILE B 1 70 ? -21.672 30.547 -14.281 1 95.81 70 ILE B CA 1
ATOM 7011 C C . ILE B 1 70 ? -21.719 29.922 -15.664 1 95.81 70 ILE B C 1
ATOM 7013 O O . ILE B 1 70 ? -22.406 30.438 -16.562 1 95.81 70 ILE B O 1
ATOM 7017 N N . ARG B 1 71 ? -21.031 28.797 -15.836 1 95.12 71 ARG B N 1
ATOM 7018 C CA . ARG B 1 71 ? -20.953 28.125 -17.141 1 95.12 71 ARG B CA 1
ATOM 7019 C C . ARG B 1 71 ? -22.141 27.188 -17.344 1 95.12 71 ARG B C 1
ATOM 7021 O O . ARG B 1 71 ? -22.672 27.078 -18.453 1 95.12 71 ARG B O 1
ATOM 7028 N N . TYR B 1 72 ? -22.438 26.406 -16.359 1 95.31 72 TYR B N 1
ATOM 7029 C CA . TYR B 1 72 ? -23.641 25.578 -16.391 1 95.31 72 TYR B CA 1
ATOM 7030 C C . TYR B 1 72 ? -24.062 25.156 -14.984 1 95.31 72 TYR B C 1
ATOM 7032 O O . TYR B 1 72 ? -23.281 25.297 -14.039 1 95.31 72 TYR B O 1
ATOM 7040 N N . VAL B 1 73 ? -25.297 24.75 -14.828 1 95.94 73 VAL B N 1
ATOM 7041 C CA . VAL B 1 73 ? -25.875 24.25 -13.594 1 95.94 73 VAL B CA 1
ATOM 7042 C C . VAL B 1 73 ? -26.391 22.828 -13.812 1 95.94 73 VAL B C 1
ATOM 7044 O O . VAL B 1 73 ? -27 22.531 -14.844 1 95.94 73 VAL B O 1
ATOM 7047 N N . ALA B 1 74 ? -26.047 21.969 -12.914 1 93.75 74 ALA B N 1
ATOM 7048 C CA . ALA B 1 74 ? -26.484 20.594 -13.07 1 93.75 74 ALA B CA 1
ATOM 7049 C C . ALA B 1 74 ? -26.812 19.969 -11.719 1 93.75 74 ALA B C 1
ATOM 7051 O O . ALA B 1 74 ? -26.562 20.562 -10.672 1 93.75 74 ALA B O 1
ATOM 7052 N N . SER B 1 75 ? -27.453 18.859 -11.68 1 92.31 75 SER B N 1
ATOM 7053 C CA . SER B 1 75 ? -27.656 17.969 -10.547 1 92.31 75 SER B CA 1
ATOM 7054 C C . SER B 1 75 ? -27.562 16.5 -10.969 1 92.31 75 SER B C 1
ATOM 7056 O O . SER B 1 75 ? -27.938 16.156 -12.086 1 92.31 75 SER B O 1
ATOM 7058 N N . THR B 1 76 ? -27.016 15.711 -10.094 1 87.31 76 THR B N 1
ATOM 7059 C CA . THR B 1 76 ? -26.953 14.281 -10.391 1 87.31 76 THR B CA 1
ATOM 7060 C C . THR B 1 76 ? -28.078 13.539 -9.664 1 87.31 76 THR B C 1
ATOM 7062 O O . THR B 1 76 ? -28.141 12.305 -9.711 1 87.31 76 THR B O 1
ATOM 7065 N N . SER B 1 77 ? -28.953 14.281 -8.977 1 85.88 77 SER B N 1
ATOM 7066 C CA . SER B 1 77 ? -30.047 13.695 -8.227 1 85.88 77 SER B CA 1
ATOM 7067 C C . SER B 1 77 ? -31.391 13.938 -8.914 1 85.88 77 SER B C 1
ATOM 7069 O O . SER B 1 77 ? -31.703 15.07 -9.297 1 85.88 77 SER B O 1
ATOM 7071 N N . ASP B 1 78 ? -32.156 12.914 -8.977 1 84.44 78 ASP B N 1
ATOM 7072 C CA . ASP B 1 78 ? -33.5 13.008 -9.594 1 84.44 78 ASP B CA 1
ATOM 7073 C C . ASP B 1 78 ? -34.344 14.047 -8.883 1 84.44 78 ASP B C 1
ATOM 7075 O O . ASP B 1 78 ? -35.188 14.703 -9.516 1 84.44 78 ASP B O 1
ATOM 7079 N N . GLY B 1 79 ? -34.094 14.242 -7.656 1 84.62 79 GLY B N 1
ATOM 7080 C CA . GLY B 1 79 ? -34.938 15.133 -6.867 1 84.62 79 GLY B CA 1
ATOM 7081 C C . GLY B 1 79 ? -34.656 16.594 -7.145 1 84.62 79 GLY B C 1
ATOM 7082 O O . GLY B 1 79 ? -35.5 17.453 -6.809 1 84.62 79 GLY B O 1
ATOM 7083 N N . PHE B 1 80 ? -33.562 16.859 -7.887 1 91.88 80 PHE B N 1
ATOM 7084 C CA . PHE B 1 80 ? -33.219 18.266 -7.992 1 91.88 80 PHE B CA 1
ATOM 7085 C C . PHE B 1 80 ? -32.844 18.625 -9.43 1 91.88 80 PHE B C 1
ATOM 7087 O O . PHE B 1 80 ? -32.406 19.75 -9.703 1 91.88 80 PHE B O 1
ATOM 7094 N N . ILE B 1 81 ? -33.031 17.719 -10.352 1 92.56 81 ILE B N 1
ATOM 7095 C CA . ILE B 1 81 ? -32.688 17.984 -11.75 1 92.56 81 ILE B CA 1
ATOM 7096 C C . ILE B 1 81 ? -33.625 19.047 -12.305 1 92.56 81 ILE B C 1
ATOM 7098 O O . ILE B 1 81 ? -33.219 19.875 -13.125 1 92.56 81 ILE B O 1
ATOM 7102 N N . GLU B 1 82 ? -34.875 19.031 -11.867 1 93.69 82 GLU B N 1
ATOM 7103 C CA . GLU B 1 82 ? -35.812 20.047 -12.312 1 93.69 82 GLU B CA 1
ATOM 7104 C C . GLU B 1 82 ? -35.406 21.438 -11.805 1 93.69 82 GLU B C 1
ATOM 7106 O O . GLU B 1 82 ? -35.438 22.406 -12.547 1 93.69 82 GLU B O 1
ATOM 7111 N N . MET B 1 83 ? -35.031 21.438 -10.555 1 94.75 83 MET B N 1
ATOM 7112 C CA . MET B 1 83 ? -34.625 22.703 -9.953 1 94.75 83 MET B CA 1
ATOM 7113 C C . MET B 1 83 ? -33.375 23.234 -10.656 1 94.75 83 MET B C 1
ATOM 7115 O O . MET B 1 83 ? -33.25 24.453 -10.852 1 94.75 83 MET B O 1
ATOM 7119 N N . ALA B 1 84 ? -32.469 22.406 -10.992 1 95.75 84 ALA B N 1
ATOM 7120 C CA . ALA B 1 84 ? -31.266 22.812 -11.711 1 95.75 84 ALA B CA 1
ATOM 7121 C C . ALA B 1 84 ? -31.625 23.406 -13.07 1 95.75 84 ALA B C 1
ATOM 7123 O O . ALA B 1 84 ? -31.031 24.406 -13.484 1 95.75 84 ALA B O 1
ATOM 7124 N N . ALA B 1 85 ? -32.594 22.812 -13.75 1 96.31 85 ALA B N 1
ATOM 7125 C CA . ALA B 1 85 ? -33.031 23.328 -15.047 1 96.31 85 ALA B CA 1
ATOM 7126 C C . ALA B 1 85 ? -33.688 24.688 -14.906 1 96.31 85 ALA B C 1
ATOM 7128 O O . ALA B 1 85 ? -33.469 25.594 -15.719 1 96.31 85 ALA B O 1
ATOM 7129 N N . ARG B 1 86 ? -34.5 24.844 -13.898 1 97.19 86 ARG B N 1
ATOM 7130 C CA . ARG B 1 86 ? -35.188 26.109 -13.656 1 97.19 86 ARG B CA 1
ATOM 7131 C C . ARG B 1 86 ? -34.188 27.234 -13.375 1 97.19 86 ARG B C 1
ATOM 7133 O O . ARG B 1 86 ? -34.344 28.344 -13.867 1 97.19 86 ARG B O 1
ATOM 7140 N N . LEU B 1 87 ? -33.281 26.891 -12.531 1 97.19 87 LEU B N 1
ATOM 7141 C CA . LEU B 1 87 ? -32.219 27.875 -12.258 1 97.19 87 LEU B CA 1
ATOM 7142 C C . LEU B 1 87 ? -31.469 28.234 -13.539 1 97.19 87 LEU B C 1
ATOM 7144 O O . LEU B 1 87 ? -31.156 29.391 -13.773 1 97.19 87 LEU B O 1
ATOM 7148 N N . SER B 1 88 ? -31.109 27.219 -14.359 1 96.62 88 SER B N 1
ATOM 7149 C CA . SER B 1 88 ? -30.438 27.453 -15.625 1 96.62 88 SER B CA 1
ATOM 7150 C C . SER B 1 88 ? -31.234 28.391 -16.531 1 96.62 88 SER B C 1
ATOM 7152 O O . SER B 1 88 ? -30.672 29.312 -17.125 1 96.62 88 SER B O 1
ATOM 7154 N N . GLU B 1 89 ? -32.5 28.156 -16.578 1 96.38 89 GLU B N 1
ATOM 7155 C CA . GLU B 1 89 ? -33.406 29 -17.391 1 96.38 89 GLU B CA 1
ATOM 7156 C C . GLU B 1 89 ? -33.406 30.438 -16.875 1 96.38 89 GLU B C 1
ATOM 7158 O O . GLU B 1 89 ? -33.312 31.375 -17.672 1 96.38 89 GLU B O 1
ATOM 7163 N N . ARG B 1 90 ? -33.5 30.547 -15.617 1 95.75 90 ARG B N 1
ATOM 7164 C CA . ARG B 1 90 ? -33.5 31.859 -15 1 95.75 90 ARG B CA 1
ATOM 7165 C C . ARG B 1 90 ? -32.188 32.594 -15.305 1 95.75 90 ARG B C 1
ATOM 7167 O O . ARG B 1 90 ? -32.188 33.844 -15.453 1 95.75 90 ARG B O 1
ATOM 7174 N N . LEU B 1 91 ? -31.125 31.922 -15.422 1 94.62 91 LEU B N 1
ATOM 7175 C CA . LEU B 1 91 ? -29.812 32.531 -15.633 1 94.62 91 LEU B CA 1
ATOM 7176 C C . LEU B 1 91 ? -29.484 32.625 -17.125 1 94.62 91 LEU B C 1
ATOM 7178 O O . LEU B 1 91 ? -28.438 33.156 -17.5 1 94.62 91 LEU B O 1
ATOM 7182 N N . GLY B 1 92 ? -30.312 32.062 -17.984 1 91.94 92 GLY B N 1
ATOM 7183 C CA . GLY B 1 92 ? -30.078 32.094 -19.406 1 91.94 92 GLY B CA 1
ATOM 7184 C C . GLY B 1 92 ? -29 31.109 -19.859 1 91.94 92 GLY B C 1
ATOM 7185 O O . GLY B 1 92 ? -28.266 31.375 -20.812 1 91.94 92 GLY B O 1
ATOM 7186 N N . LEU B 1 93 ? -28.812 30.078 -19.156 1 92.69 93 LEU B N 1
ATOM 7187 C CA . LEU B 1 93 ? -27.812 29.078 -19.469 1 92.69 93 LEU B CA 1
ATOM 7188 C C . LEU B 1 93 ? -28.422 27.938 -20.281 1 92.69 93 LEU B C 1
ATOM 7190 O O . LEU B 1 93 ? -29.625 27.656 -20.172 1 92.69 93 LEU B O 1
ATOM 7194 N N . PRO B 1 94 ? -27.609 27.266 -21.172 1 86.88 94 PRO B N 1
ATOM 7195 C CA . PRO B 1 94 ? -28.125 26.109 -21.891 1 86.88 94 PRO B CA 1
ATOM 7196 C C . PRO B 1 94 ? -28.516 24.953 -20.969 1 86.88 94 PRO B C 1
ATOM 7198 O O . PRO B 1 94 ? -27.781 24.625 -20.031 1 86.88 94 PRO B O 1
ATOM 7201 N N . CYS B 1 95 ? -29.688 24.438 -21.172 1 91.62 95 CYS B N 1
ATOM 7202 C CA . CYS B 1 95 ? -30.188 23.297 -20.391 1 91.62 95 CYS B CA 1
ATOM 7203 C C . CYS B 1 95 ? -31.359 22.625 -21.094 1 91.62 95 CYS B C 1
ATOM 7205 O O . CYS B 1 95 ? -31.828 23.109 -22.125 1 91.62 95 CYS B O 1
ATOM 7207 N N . ASN B 1 96 ? -31.703 21.469 -20.609 1 94.25 96 ASN B N 1
ATOM 7208 C CA . ASN B 1 96 ? -33 20.891 -21 1 94.25 96 ASN B CA 1
ATOM 7209 C C . ASN B 1 96 ? -34.156 21.703 -20.453 1 94.25 96 ASN B C 1
ATOM 7211 O O . ASN B 1 96 ? -34.094 22.188 -19.312 1 94.25 96 ASN B O 1
ATOM 7215 N N . PRO B 1 97 ? -35.219 21.828 -21.281 1 94.94 97 PRO B N 1
ATOM 7216 C CA . PRO B 1 97 ? -36.375 22.562 -20.75 1 94.94 97 PRO B CA 1
ATOM 7217 C C . PRO B 1 97 ? -36.906 21.969 -19.438 1 94.94 97 PRO B C 1
ATOM 7219 O O . PRO B 1 97 ? -37.125 20.75 -19.359 1 94.94 97 PRO B O 1
ATOM 7222 N N . SER B 1 98 ? -37.094 22.875 -18.453 1 96.31 98 SER B N 1
ATOM 7223 C CA . SER B 1 98 ? -37.562 22.422 -17.141 1 96.31 98 SER B CA 1
ATOM 7224 C C . SER B 1 98 ? -38.906 21.75 -17.266 1 96.31 98 SER B C 1
ATOM 7226 O O . SER B 1 98 ? -39.219 20.812 -16.516 1 96.31 98 SER B O 1
ATOM 7228 N N . ALA B 1 99 ? -39.719 22.141 -18.219 1 95.56 99 ALA B N 1
ATOM 7229 C CA . ALA B 1 99 ? -41.031 21.562 -18.453 1 95.56 99 ALA B CA 1
ATOM 7230 C C . ALA B 1 99 ? -40.906 20.109 -18.922 1 95.56 99 ALA B C 1
ATOM 7232 O O . ALA B 1 99 ? -41.688 19.25 -18.516 1 95.56 99 ALA B O 1
ATOM 7233 N N . ALA B 1 100 ? -39.969 19.891 -19.797 1 95.94 100 ALA B N 1
ATOM 7234 C CA . ALA B 1 100 ? -39.719 18.531 -20.266 1 95.94 100 ALA B CA 1
ATOM 7235 C C . ALA B 1 100 ? -39.281 17.625 -19.125 1 95.94 100 ALA B C 1
ATOM 7237 O O . ALA B 1 100 ? -39.719 16.469 -19.031 1 95.94 100 ALA B O 1
ATOM 7238 N N . ILE B 1 101 ? -38.375 18.141 -18.297 1 95.19 101 ILE B N 1
ATOM 7239 C CA . ILE B 1 101 ? -37.875 17.391 -17.141 1 95.19 101 ILE B CA 1
ATOM 7240 C C . ILE B 1 101 ? -39.031 17.094 -16.188 1 95.19 101 ILE B C 1
ATOM 7242 O O . ILE B 1 101 ? -39.188 15.953 -15.719 1 95.19 101 ILE B O 1
ATOM 7246 N N . ALA B 1 102 ? -39.844 18.094 -15.898 1 93.94 102 ALA B N 1
ATOM 7247 C CA . ALA B 1 102 ? -41 17.906 -15.031 1 93.94 102 ALA B CA 1
ATOM 7248 C C . ALA B 1 102 ? -41.938 16.844 -15.578 1 93.94 102 ALA B C 1
ATOM 7250 O O . ALA B 1 102 ? -42.5 16.047 -14.82 1 93.94 102 ALA B O 1
ATOM 7251 N N . LEU B 1 103 ? -42.125 16.906 -16.844 1 94.12 103 LEU B N 1
ATOM 7252 C CA . LEU B 1 103 ? -42.969 15.922 -17.5 1 94.12 103 LEU B CA 1
ATOM 7253 C C . LEU B 1 103 ? -42.438 14.508 -17.312 1 94.12 103 LEU B C 1
ATOM 7255 O O . LEU B 1 103 ? -43.188 13.578 -17.016 1 94.12 103 LEU B O 1
ATOM 7259 N N . CYS B 1 104 ? -41.156 14.297 -17.516 1 93.44 104 CYS B N 1
ATOM 7260 C CA . CYS B 1 104 ? -40.531 12.992 -17.375 1 93.44 104 CYS B CA 1
ATOM 7261 C C . CYS B 1 104 ? -40.656 12.469 -15.953 1 93.44 104 CYS B C 1
ATOM 7263 O O . CYS B 1 104 ? -40.688 11.258 -15.727 1 93.44 104 CYS B O 1
ATOM 7265 N N . ARG B 1 105 ? -40.75 13.344 -14.961 1 91.19 105 ARG B N 1
ATOM 7266 C CA . ARG B 1 105 ? -40.781 12.953 -13.562 1 91.19 105 ARG B CA 1
ATOM 7267 C C . ARG B 1 105 ? -42.219 12.617 -13.133 1 91.19 105 ARG B C 1
ATOM 7269 O O . ARG B 1 105 ? -42.438 12 -12.086 1 91.19 105 ARG B O 1
ATOM 7276 N N . ASP B 1 106 ? -43.156 13.078 -13.961 1 91 106 ASP B N 1
ATOM 7277 C CA . ASP B 1 106 ? -44.562 12.781 -13.711 1 91 106 ASP B CA 1
ATOM 7278 C C . ASP B 1 106 ? -45.031 11.586 -14.547 1 91 106 ASP B C 1
ATOM 7280 O O . ASP B 1 106 ? -45.469 11.758 -15.688 1 91 106 ASP B O 1
ATOM 7284 N N . LYS B 1 107 ? -45.156 10.469 -13.93 1 91.38 107 LYS B N 1
ATOM 7285 C CA . LYS B 1 107 ? -45.375 9.227 -14.664 1 91.38 107 LYS B CA 1
ATOM 7286 C C . LYS B 1 107 ? -46.75 9.188 -15.273 1 91.38 107 LYS B C 1
ATOM 7288 O O . LYS B 1 107 ? -46.969 8.57 -16.328 1 91.38 107 LYS B O 1
ATOM 7293 N N . LEU B 1 108 ? -47.719 9.797 -14.641 1 91.81 108 LEU B N 1
ATOM 7294 C CA . LEU B 1 108 ? -49.062 9.852 -15.195 1 91.81 108 LEU B CA 1
ATOM 7295 C C . LEU B 1 108 ? -49.094 10.727 -16.453 1 91.81 108 LEU B C 1
ATOM 7297 O O . LEU B 1 108 ? -49.562 10.297 -17.5 1 91.81 108 LEU B O 1
ATOM 7301 N N . LEU B 1 109 ? -48.594 11.945 -16.328 1 93.81 109 LEU B N 1
ATOM 7302 C CA . LEU B 1 109 ? -48.594 12.875 -17.453 1 93.81 109 LEU B CA 1
ATOM 7303 C C . LEU B 1 109 ? -47.688 12.359 -18.578 1 93.81 109 LEU B C 1
ATOM 7305 O O . LEU B 1 109 ? -47.969 12.578 -19.75 1 93.81 109 LEU B O 1
ATOM 7309 N N . LEU B 1 110 ? -46.625 11.727 -18.234 1 94.62 110 LEU B N 1
ATOM 7310 C CA . LEU B 1 110 ? -45.719 11.125 -19.219 1 94.62 110 LEU B CA 1
ATOM 7311 C C . LEU B 1 110 ? -46.469 10.102 -20.078 1 94.62 110 LEU B C 1
ATOM 7313 O O . LEU B 1 110 ? -46.312 10.086 -21.297 1 94.62 110 LEU B O 1
ATOM 7317 N N . GLY B 1 111 ? -47.25 9.227 -19.438 1 93.69 111 GLY B N 1
ATOM 7318 C CA . GLY B 1 111 ? -48.031 8.234 -20.156 1 93.69 111 GLY B CA 1
ATOM 7319 C C . GLY B 1 111 ? -48.969 8.844 -21.156 1 93.69 111 GLY B C 1
ATOM 7320 O O . GLY B 1 111 ? -49.125 8.352 -22.281 1 93.69 111 GLY B O 1
ATOM 7321 N N . GLU B 1 112 ? -49.625 9.906 -20.719 1 94.31 112 GLU B N 1
ATOM 7322 C CA . GLU B 1 112 ? -50.562 10.594 -21.578 1 94.31 112 GLU B CA 1
ATOM 7323 C C . GLU B 1 112 ? -49.875 11.148 -22.828 1 94.31 112 GLU B C 1
ATOM 7325 O O . GLU B 1 112 ? -50.375 10.992 -23.938 1 94.31 112 GLU B O 1
ATOM 7330 N N . VAL B 1 113 ? -48.75 11.742 -22.578 1 96.5 113 VAL B N 1
ATOM 7331 C CA . VAL B 1 113 ? -48.031 12.391 -23.656 1 96.5 113 VAL B CA 1
ATOM 7332 C C . VAL B 1 113 ? -47.469 11.336 -24.609 1 96.5 113 VAL B C 1
ATOM 7334 O O . VAL B 1 113 ? -47.562 11.477 -25.828 1 96.5 113 VAL B O 1
ATOM 7337 N N . LEU B 1 114 ? -46.906 10.258 -24.125 1 96.94 114 LEU B N 1
ATOM 7338 C CA . LEU B 1 114 ? -46.312 9.211 -24.953 1 96.94 114 LEU B CA 1
ATOM 7339 C C . LEU B 1 114 ? -47.406 8.484 -25.75 1 96.94 114 LEU B C 1
ATOM 7341 O O . LEU B 1 114 ? -47.219 8.227 -26.953 1 96.94 114 LEU B O 1
ATOM 7345 N N . GLN B 1 115 ? -48.469 8.234 -25.109 1 93.62 115 GLN B N 1
ATOM 7346 C CA . GLN B 1 115 ? -49.594 7.555 -25.781 1 93.62 115 GLN B CA 1
ATOM 7347 C C . GLN B 1 115 ? -50.156 8.414 -26.906 1 93.62 115 GLN B C 1
ATOM 7349 O O . GLN B 1 115 ? -50.469 7.898 -27.984 1 93.62 115 GLN B O 1
ATOM 7354 N N . ALA B 1 116 ? -50.312 9.617 -26.609 1 95.56 116 ALA B N 1
ATOM 7355 C CA . ALA B 1 116 ? -50.844 10.547 -27.625 1 95.56 116 ALA B CA 1
ATOM 7356 C C . ALA B 1 116 ? -49.938 10.578 -28.844 1 95.56 116 ALA B C 1
ATOM 7358 O O . ALA B 1 116 ? -50.406 10.859 -29.953 1 95.56 116 ALA B O 1
ATOM 7359 N N . ARG B 1 117 ? -48.719 10.273 -28.703 1 95.69 117 ARG B N 1
ATOM 7360 C CA . ARG B 1 117 ? -47.75 10.32 -29.797 1 95.69 117 ARG B CA 1
ATOM 7361 C C . ARG B 1 117 ? -47.469 8.922 -30.328 1 95.69 117 ARG B C 1
ATOM 7363 O O . ARG B 1 117 ? -46.531 8.734 -31.125 1 95.69 117 ARG B O 1
ATOM 7370 N N . GLY B 1 118 ? -48.062 7.941 -29.844 1 94.44 118 GLY B N 1
ATOM 7371 C CA . GLY B 1 118 ? -47.969 6.582 -30.344 1 94.44 118 GLY B CA 1
ATOM 7372 C C . GLY B 1 118 ? -46.75 5.84 -29.812 1 94.44 118 GLY B C 1
ATOM 7373 O O . GLY B 1 118 ? -46.281 4.895 -30.438 1 94.44 118 GLY B O 1
ATOM 7374 N N . VAL B 1 119 ? -46.094 6.273 -28.828 1 96.94 119 VAL B N 1
ATOM 7375 C CA . VAL B 1 119 ? -45 5.578 -28.188 1 96.94 119 VAL B CA 1
ATOM 7376 C C . VAL B 1 119 ? -45.531 4.629 -27.125 1 96.94 119 VAL B C 1
ATOM 7378 O O . VAL B 1 119 ? -46.281 5.035 -26.25 1 96.94 119 VAL B O 1
ATOM 7381 N N . PRO B 1 120 ? -45.125 3.367 -27.203 1 95.62 120 PRO B N 1
ATOM 7382 C CA . PRO B 1 120 ? -45.656 2.402 -26.234 1 95.62 120 PRO B CA 1
ATOM 7383 C C . PRO B 1 120 ? -45.344 2.762 -24.797 1 95.62 120 PRO B C 1
ATOM 7385 O O . PRO B 1 120 ? -44.188 3.01 -24.469 1 95.62 120 PRO B O 1
ATOM 7388 N N . TYR B 1 121 ? -46.281 2.795 -23.953 1 95.62 121 TYR B N 1
ATOM 7389 C CA . TYR B 1 121 ? -46.25 3.041 -22.516 1 95.62 121 TYR B CA 1
ATOM 7390 C C . TYR B 1 121 ? -47.344 2.287 -21.797 1 95.62 121 TYR B C 1
ATOM 7392 O O . TYR B 1 121 ? -48.469 2.146 -22.328 1 95.62 121 TYR B O 1
ATOM 7400 N N . PRO B 1 122 ? -47.031 1.767 -20.688 1 93.56 122 PRO B N 1
ATOM 7401 C CA . PRO B 1 122 ? -48.094 1.009 -20.031 1 93.56 122 PRO B CA 1
ATOM 7402 C C . PRO B 1 122 ? -49.312 1.87 -19.688 1 93.56 122 PRO B C 1
ATOM 7404 O O . PRO B 1 122 ? -49.156 3.037 -19.328 1 93.56 122 PRO B O 1
ATOM 7407 N N . ALA B 1 123 ? -50.406 1.217 -19.734 1 91.12 123 ALA B N 1
ATOM 7408 C CA . ALA B 1 123 ? -51.625 1.902 -19.281 1 91.12 123 ALA B CA 1
ATOM 7409 C C . ALA B 1 123 ? -51.469 2.354 -17.828 1 91.12 123 ALA B C 1
ATOM 7411 O O . ALA B 1 123 ? -51.094 1.563 -16.969 1 91.12 123 ALA B O 1
ATOM 7412 N N . THR B 1 124 ? -51.719 3.641 -17.609 1 92.88 124 THR B N 1
ATOM 7413 C CA . THR B 1 124 ? -51.438 4.234 -16.297 1 92.88 124 THR B CA 1
ATOM 7414 C C . THR B 1 124 ? -52.656 5.016 -15.805 1 92.88 124 THR B C 1
ATOM 7416 O O . THR B 1 124 ? -53.312 5.707 -16.578 1 92.88 124 THR B O 1
ATOM 7419 N N . ARG B 1 125 ? -53 4.902 -14.57 1 91.44 125 ARG B N 1
ATOM 7420 C CA . ARG B 1 125 ? -54.094 5.645 -13.953 1 91.44 125 ARG B CA 1
ATOM 7421 C C . ARG B 1 125 ? -53.781 5.984 -12.5 1 91.44 125 ARG B C 1
ATOM 7423 O O . ARG B 1 125 ? -53.062 5.258 -11.836 1 91.44 125 ARG B O 1
ATOM 7430 N N . GLU B 1 126 ? -54.281 7.117 -12.102 1 91.06 126 GLU B N 1
ATOM 7431 C CA . GLU B 1 126 ? -54.219 7.43 -10.672 1 91.06 126 GLU B CA 1
ATOM 7432 C C . GLU B 1 126 ? -55.188 6.559 -9.883 1 91.06 126 GLU B C 1
ATOM 7434 O O . GLU B 1 126 ? -56.344 6.34 -10.305 1 91.06 126 GLU B O 1
ATOM 7439 N N . VAL B 1 127 ? -54.688 6.043 -8.867 1 89.69 127 VAL B N 1
ATOM 7440 C CA . VAL B 1 127 ? -55.531 5.141 -8.094 1 89.69 127 VAL B CA 1
ATOM 7441 C C . VAL B 1 127 ? -55.375 5.434 -6.602 1 89.69 127 VAL B C 1
ATOM 7443 O O . VAL B 1 127 ? -54.312 5.859 -6.156 1 89.69 127 VAL B O 1
ATOM 7446 N N . ARG B 1 128 ? -56.406 5.254 -5.832 1 85.25 128 ARG B N 1
ATOM 7447 C CA . ARG B 1 128 ? -56.344 5.352 -4.379 1 85.25 128 ARG B CA 1
ATOM 7448 C C . ARG B 1 128 ? -56.688 4.012 -3.727 1 85.25 128 ARG B C 1
ATOM 7450 O O . ARG B 1 128 ? -56.281 3.75 -2.592 1 85.25 128 ARG B O 1
ATOM 7457 N N . SER B 1 129 ? -57.625 3.275 -4.375 1 82.81 129 SER B N 1
ATOM 7458 C CA . SER B 1 129 ? -58.062 1.98 -3.859 1 82.81 129 SER B CA 1
ATOM 7459 C C . SER B 1 129 ? -58.25 0.973 -4.988 1 82.81 129 SER B C 1
ATOM 7461 O O . SER B 1 129 ? -58.094 1.315 -6.164 1 82.81 129 SER B O 1
ATOM 7463 N N . ALA B 1 130 ? -58.531 -0.317 -4.613 1 85.81 130 ALA B N 1
ATOM 7464 C CA . ALA B 1 130 ? -58.75 -1.396 -5.574 1 85.81 130 ALA B CA 1
ATOM 7465 C C . ALA B 1 130 ? -59.906 -1.076 -6.504 1 85.81 130 ALA B C 1
ATOM 7467 O O . ALA B 1 130 ? -59.938 -1.534 -7.648 1 85.81 130 ALA B O 1
ATOM 7468 N N . ALA B 1 131 ? -60.812 -0.257 -6.027 1 84.25 131 ALA B N 1
ATOM 7469 C CA . ALA B 1 131 ? -62 0.099 -6.812 1 84.25 131 ALA B CA 1
ATOM 7470 C C . ALA B 1 131 ? -61.625 0.938 -8.031 1 84.25 131 ALA B C 1
ATOM 7472 O O . ALA B 1 131 ? -62.344 0.952 -9.031 1 84.25 131 ALA B O 1
ATOM 7473 N N . ASP B 1 132 ? -60.5 1.592 -7.941 1 87.12 132 ASP B N 1
ATOM 7474 C CA . ASP B 1 132 ? -60.062 2.494 -9 1 87.12 132 ASP B CA 1
ATOM 7475 C C . ASP B 1 132 ? -59.312 1.738 -10.086 1 87.12 132 ASP B C 1
ATOM 7477 O O . ASP B 1 132 ? -58.844 2.338 -11.062 1 87.12 132 ASP B O 1
ATOM 7481 N N . MET B 1 133 ? -59.156 0.487 -9.953 1 88.81 133 MET B N 1
ATOM 7482 C CA . MET B 1 133 ? -58.312 -0.295 -10.836 1 88.81 133 MET B CA 1
ATOM 7483 C C . MET B 1 133 ? -59.031 -0.708 -12.102 1 88.81 133 MET B C 1
ATOM 7485 O O . MET B 1 133 ? -58.531 -1.464 -12.922 1 88.81 133 MET B O 1
ATOM 7489 N N . ASP B 1 134 ? -60.219 -0.188 -12.258 1 80.94 134 ASP B N 1
ATOM 7490 C CA . ASP B 1 134 ? -61 -0.5 -13.453 1 80.94 134 ASP B CA 1
ATOM 7491 C C . ASP B 1 134 ? -60.312 -0.023 -14.711 1 80.94 134 ASP B C 1
ATOM 7493 O O . ASP B 1 134 ? -59.875 1.13 -14.789 1 80.94 134 ASP B O 1
ATOM 7497 N N . GLY B 1 135 ? -60.062 -0.912 -15.734 1 81.69 135 GLY B N 1
ATOM 7498 C CA . GLY B 1 135 ? -59.375 -0.555 -16.969 1 81.69 135 GLY B CA 1
ATOM 7499 C C . GLY B 1 135 ? -57.906 -0.954 -16.984 1 81.69 135 GLY B C 1
ATOM 7500 O O . GLY B 1 135 ? -57.312 -1.117 -18.062 1 81.69 135 GLY B O 1
ATOM 7501 N N . ILE B 1 136 ? -57.219 -0.908 -15.883 1 88.62 136 ILE B N 1
ATOM 7502 C CA . ILE B 1 136 ? -55.844 -1.323 -15.82 1 88.62 136 ILE B CA 1
ATOM 7503 C C . ILE B 1 136 ? -55.75 -2.832 -15.594 1 88.62 136 ILE B C 1
ATOM 7505 O O . ILE B 1 136 ? -55.031 -3.533 -16.312 1 88.62 136 ILE B O 1
ATOM 7509 N N . GLY B 1 137 ? -56.531 -3.283 -14.578 1 87.12 137 GLY B N 1
ATOM 7510 C CA . GLY B 1 137 ? -56.562 -4.699 -14.25 1 87.12 137 GLY B CA 1
ATOM 7511 C C . GLY B 1 137 ? -55.344 -5.145 -13.477 1 87.12 137 GLY B C 1
ATOM 7512 O O . GLY B 1 137 ? -54.5 -4.32 -13.102 1 87.12 137 GLY B O 1
ATOM 7513 N N . PHE B 1 138 ? -55.312 -6.453 -13.016 1 89.56 138 PHE B N 1
ATOM 7514 C CA . PHE B 1 138 ? -54.188 -7.098 -12.336 1 89.56 138 PHE B CA 1
ATOM 7515 C C . PHE B 1 138 ? -53.531 -8.164 -13.227 1 89.56 138 PHE B C 1
ATOM 7517 O O . PHE B 1 138 ? -54.219 -8.789 -14.039 1 89.56 138 PHE B O 1
ATOM 7524 N N . PRO B 1 139 ? -52.219 -8.477 -13.242 1 90.75 139 PRO B N 1
ATOM 7525 C CA . PRO B 1 139 ? -51.281 -7.816 -12.312 1 90.75 139 PRO B CA 1
ATOM 7526 C C . PRO B 1 139 ? -50.938 -6.395 -12.734 1 90.75 139 PRO B C 1
ATOM 7528 O O . PRO B 1 139 ? -50.969 -6.082 -13.93 1 90.75 139 PRO B O 1
ATOM 7531 N N . ALA B 1 140 ? -50.688 -5.543 -11.781 1 92.69 140 ALA B N 1
ATOM 7532 C CA . ALA B 1 140 ? -50.344 -4.145 -12.016 1 92.69 140 ALA B CA 1
ATOM 7533 C C . ALA B 1 140 ? -49.219 -3.688 -11.086 1 92.69 140 ALA B C 1
ATOM 7535 O O . ALA B 1 140 ? -49.031 -4.254 -10.008 1 92.69 140 ALA B O 1
ATOM 7536 N N . ILE B 1 141 ? -48.469 -2.727 -11.586 1 92 141 ILE B N 1
ATOM 7537 C CA . ILE B 1 141 ? -47.469 -2.076 -10.75 1 92 141 ILE B CA 1
ATOM 7538 C C . ILE B 1 141 ? -48.062 -0.839 -10.086 1 92 141 ILE B C 1
ATOM 7540 O O . ILE B 1 141 ? -48.562 0.052 -10.766 1 92 141 ILE B O 1
ATOM 7544 N N . VAL B 1 142 ? -48.031 -0.787 -8.812 1 89.38 142 VAL B N 1
ATOM 7545 C CA . VAL B 1 142 ? -48.5 0.378 -8.055 1 89.38 142 VAL B CA 1
ATOM 7546 C C . VAL B 1 142 ? -47.281 1.107 -7.457 1 89.38 142 VAL B C 1
ATOM 7548 O O . VAL B 1 142 ? -46.469 0.5 -6.766 1 89.38 142 VAL B O 1
ATOM 7551 N N . LYS B 1 143 ? -47.125 2.35 -7.781 1 87.56 143 LYS B N 1
ATOM 7552 C CA . LYS B 1 143 ? -45.969 3.119 -7.359 1 87.56 143 LYS B CA 1
ATOM 7553 C C . LYS B 1 143 ? -46.281 4.602 -7.23 1 87.56 143 LYS B C 1
ATOM 7555 O O . LYS B 1 143 ? -47.344 5.051 -7.695 1 87.56 143 LYS B O 1
ATOM 7560 N N . PRO B 1 144 ? -45.469 5.348 -6.527 1 83.88 144 PRO B N 1
ATOM 7561 C CA . PRO B 1 144 ? -45.656 6.801 -6.484 1 83.88 144 PRO B CA 1
ATOM 7562 C C . PRO B 1 144 ? -45.562 7.449 -7.863 1 83.88 144 PRO B C 1
ATOM 7564 O O . PRO B 1 144 ? -44.75 7.031 -8.695 1 83.88 144 PRO B O 1
ATOM 7567 N N . ARG B 1 145 ? -46.344 8.492 -7.98 1 85.06 145 ARG B N 1
ATOM 7568 C CA . ARG B 1 145 ? -46.375 9.227 -9.242 1 85.06 145 ARG B CA 1
ATOM 7569 C C . ARG B 1 145 ? -45.031 9.828 -9.57 1 85.06 145 ARG B C 1
ATOM 7571 O O . ARG B 1 145 ? -44.594 9.812 -10.734 1 85.06 145 ARG B O 1
ATOM 7578 N N . GLN B 1 146 ? -44.25 10.312 -8.609 1 80 146 GLN B N 1
ATOM 7579 C CA . GLN B 1 146 ? -42.969 10.953 -8.828 1 80 146 GLN B CA 1
ATOM 7580 C C . GLN B 1 146 ? -41.844 10.227 -8.062 1 80 146 GLN B C 1
ATOM 7582 O O . GLN B 1 146 ? -40.938 10.859 -7.559 1 80 146 GLN B O 1
ATOM 7587 N N . GLY B 1 147 ? -41.812 8.969 -8.047 1 73.88 147 GLY B N 1
ATOM 7588 C CA . GLY B 1 147 ? -40.844 8.219 -7.297 1 73.88 147 GLY B CA 1
ATOM 7589 C C . GLY B 1 147 ? -39.625 7.824 -8.133 1 73.88 147 GLY B C 1
ATOM 7590 O O . GLY B 1 147 ? -39.625 8.031 -9.352 1 73.88 147 GLY B O 1
ATOM 7591 N N . THR B 1 148 ? -38.438 7.547 -7.5 1 70.94 148 THR B N 1
ATOM 7592 C CA . THR B 1 148 ? -37.188 7.086 -8.141 1 70.94 148 THR B CA 1
ATOM 7593 C C . THR B 1 148 ? -36.625 5.895 -7.395 1 70.94 148 THR B C 1
ATOM 7595 O O . THR B 1 148 ? -36.969 5.652 -6.234 1 70.94 148 THR B O 1
ATOM 7598 N N . GLY B 1 149 ? -35.812 5.031 -8.086 1 69.56 149 GLY B N 1
ATOM 7599 C CA . GLY B 1 149 ? -35 3.992 -7.445 1 69.56 149 GLY B CA 1
ATOM 7600 C C . GLY B 1 149 ? -35.844 2.828 -6.949 1 69.56 149 GLY B C 1
ATOM 7601 O O . GLY B 1 149 ? -35.531 2.225 -5.922 1 69.56 149 GLY B O 1
ATOM 7602 N N . SER B 1 150 ? -37 2.602 -7.434 1 72.75 150 SER B N 1
ATOM 7603 C CA . SER B 1 150 ? -37.906 1.511 -7.098 1 72.75 150 SER B CA 1
ATOM 7604 C C . SER B 1 150 ? -38.5 1.704 -5.711 1 72.75 150 SER B C 1
ATOM 7606 O O . SER B 1 150 ? -39 0.753 -5.109 1 72.75 150 SER B O 1
ATOM 7608 N N . ILE B 1 151 ? -38.375 2.867 -5.223 1 75.56 151 ILE B N 1
ATOM 7609 C CA . ILE B 1 151 ? -38.938 3.146 -3.912 1 75.56 151 ILE B CA 1
ATOM 7610 C C . ILE B 1 151 ? -40.469 3.084 -3.996 1 75.56 151 ILE B C 1
ATOM 7612 O O . ILE B 1 151 ? -41.062 3.795 -4.797 1 75.56 151 ILE B O 1
ATOM 7616 N N . GLY B 1 152 ? -41.094 2.258 -3.287 1 75.94 152 GLY B N 1
ATOM 7617 C CA . GLY B 1 152 ? -42.531 2.156 -3.186 1 75.94 152 GLY B CA 1
ATOM 7618 C C . GLY B 1 152 ? -43.156 1.379 -4.328 1 75.94 152 GLY B C 1
ATOM 7619 O O . GLY B 1 152 ? -44.375 1.303 -4.434 1 75.94 152 GLY B O 1
ATOM 7620 N N . VAL B 1 153 ? -42.375 0.854 -5.223 1 80.88 153 VAL B N 1
ATOM 7621 C CA . VAL B 1 153 ? -42.875 0.112 -6.371 1 80.88 153 VAL B CA 1
ATOM 7622 C C . VAL B 1 153 ? -43.281 -1.294 -5.938 1 80.88 153 VAL B C 1
ATOM 7624 O O . VAL B 1 153 ? -42.5 -2.012 -5.312 1 80.88 153 VAL B O 1
ATOM 7627 N N . ARG B 1 154 ? -44.5 -1.695 -6.293 1 82.75 154 ARG B N 1
ATOM 7628 C CA . ARG B 1 154 ? -45 -3.006 -5.906 1 82.75 154 ARG B CA 1
ATOM 7629 C C . ARG B 1 154 ? -45.812 -3.629 -7.035 1 82.75 154 ARG B C 1
ATOM 7631 O O . ARG B 1 154 ? -46.625 -2.943 -7.688 1 82.75 154 ARG B O 1
ATOM 7638 N N . LEU B 1 155 ? -45.531 -4.836 -7.238 1 89.31 155 LEU B N 1
ATOM 7639 C CA . LEU B 1 155 ? -46.406 -5.605 -8.102 1 89.31 155 LEU B CA 1
ATOM 7640 C C . LEU B 1 155 ? -47.625 -6.09 -7.34 1 89.31 155 LEU B C 1
ATOM 7642 O O . LEU B 1 155 ? -47.5 -6.801 -6.34 1 89.31 155 LEU B O 1
ATOM 7646 N N . VAL B 1 156 ? -48.75 -5.641 -7.766 1 89.38 156 VAL B N 1
ATOM 7647 C CA . VAL B 1 156 ? -50 -6.047 -7.148 1 89.38 156 VAL B CA 1
ATOM 7648 C C . VAL B 1 156 ? -50.75 -7.02 -8.062 1 89.38 156 VAL B C 1
ATOM 7650 O O . VAL B 1 156 ? -51.094 -6.668 -9.195 1 89.38 156 VAL B O 1
ATOM 7653 N N . THR B 1 157 ? -50.969 -8.203 -7.551 1 90.69 157 THR B N 1
ATOM 7654 C CA . THR B 1 157 ? -51.562 -9.234 -8.406 1 90.69 157 THR B CA 1
ATOM 7655 C C . THR B 1 157 ? -53.062 -9.344 -8.164 1 90.69 157 THR B C 1
ATOM 7657 O O . THR B 1 157 ? -53.781 -9.938 -8.961 1 90.69 157 THR B O 1
ATOM 7660 N N . GLU B 1 158 ? -53.531 -8.844 -6.98 1 89.75 158 GLU B N 1
ATOM 7661 C CA . GLU B 1 158 ? -54.969 -8.859 -6.633 1 89.75 158 GLU B CA 1
ATOM 7662 C C . GLU B 1 158 ? -55.344 -7.668 -5.758 1 89.75 158 GLU B C 1
ATOM 7664 O O . GLU B 1 158 ? -54.469 -6.957 -5.27 1 89.75 158 GLU B O 1
ATOM 7669 N N . ALA B 1 159 ? -56.625 -7.449 -5.652 1 87.5 159 ALA B N 1
ATOM 7670 C CA . ALA B 1 159 ? -57.156 -6.281 -4.953 1 87.5 159 ALA B CA 1
ATOM 7671 C C . ALA B 1 159 ? -56.594 -6.203 -3.529 1 87.5 159 ALA B C 1
ATOM 7673 O O . ALA B 1 159 ? -56.375 -5.113 -3.004 1 87.5 159 ALA B O 1
ATOM 7674 N N . ARG B 1 160 ? -56.438 -7.316 -2.953 1 83.5 160 ARG B N 1
ATOM 7675 C CA . ARG B 1 160 ? -56 -7.363 -1.562 1 83.5 160 ARG B CA 1
ATOM 7676 C C . ARG B 1 160 ? -54.562 -6.84 -1.416 1 83.5 160 ARG B C 1
ATOM 7678 O O . ARG B 1 160 ? -54.156 -6.43 -0.327 1 83.5 160 ARG B O 1
ATOM 7685 N N . GLY B 1 161 ? -53.812 -6.801 -2.473 1 85.31 161 GLY B N 1
ATOM 7686 C CA . GLY B 1 161 ? -52.406 -6.391 -2.424 1 85.31 161 GLY B CA 1
ATOM 7687 C C . GLY B 1 161 ? -52.219 -4.891 -2.568 1 85.31 161 GLY B C 1
ATOM 7688 O O . GLY B 1 161 ? -51.094 -4.387 -2.49 1 85.31 161 GLY B O 1
ATOM 7689 N N . MET B 1 162 ? -53.25 -4.184 -2.701 1 86.88 162 MET B N 1
ATOM 7690 C CA . MET B 1 162 ? -53.188 -2.736 -2.879 1 86.88 162 MET B CA 1
ATOM 7691 C C . MET B 1 162 ? -52.656 -2.059 -1.617 1 86.88 162 MET B C 1
ATOM 7693 O O . MET B 1 162 ? -53 -2.469 -0.503 1 86.88 162 MET B O 1
ATOM 7697 N N . PRO B 1 163 ? -51.781 -1.032 -1.81 1 82.94 163 PRO B N 1
ATOM 7698 C CA . PRO B 1 163 ? -51.344 -0.294 -0.625 1 82.94 163 PRO B CA 1
ATOM 7699 C C . PRO B 1 163 ? -52.5 0.444 0.073 1 82.94 163 PRO B C 1
ATOM 7701 O O . PRO B 1 163 ? -53.562 0.587 -0.493 1 82.94 163 PRO B O 1
ATOM 7704 N N . ASP B 1 164 ? -52.188 0.892 1.327 1 78.94 164 ASP B N 1
ATOM 7705 C CA . ASP B 1 164 ? -53.156 1.627 2.115 1 78.94 164 ASP B CA 1
ATOM 7706 C C . ASP B 1 164 ? -53.594 2.908 1.402 1 78.94 164 ASP B C 1
ATOM 7708 O O . ASP B 1 164 ? -52.75 3.684 0.95 1 78.94 164 ASP B O 1
ATOM 7712 N N . ALA B 1 165 ? -54.812 3.113 1.29 1 73.75 165 ALA B N 1
ATOM 7713 C CA . ALA B 1 165 ? -55.406 4.25 0.584 1 73.75 165 ALA B CA 1
ATOM 7714 C C . ALA B 1 165 ? -54.938 5.57 1.185 1 73.75 165 ALA B C 1
ATOM 7716 O O . ALA B 1 165 ? -54.875 6.59 0.493 1 73.75 165 ALA B O 1
ATOM 7717 N N . GLN B 1 166 ? -54.531 5.613 2.463 1 69.38 166 GLN B N 1
ATOM 7718 C CA . GLN B 1 166 ? -54.125 6.828 3.15 1 69.38 166 GLN B CA 1
ATOM 7719 C C . GLN B 1 166 ? -52.719 7.246 2.711 1 69.38 166 GLN B C 1
ATOM 7721 O O . GLN B 1 166 ? -52.312 8.406 2.877 1 69.38 166 GLN B O 1
ATOM 7726 N N . GLU B 1 167 ? -52.094 6.355 2.082 1 71.69 167 GLU B N 1
ATOM 7727 C CA . GLU B 1 167 ? -50.719 6.625 1.688 1 71.69 167 GLU B CA 1
ATOM 7728 C C . GLU B 1 167 ? -50.656 7.211 0.28 1 71.69 167 GLU B C 1
ATOM 7730 O O . GLU B 1 167 ? -49.594 7.641 -0.171 1 71.69 167 GLU B O 1
ATOM 7735 N N . GLY B 1 168 ? -51.906 7.176 -0.349 1 66.56 168 GLY B N 1
ATOM 7736 C CA . GLY B 1 168 ? -51.938 7.652 -1.722 1 66.56 168 GLY B CA 1
ATOM 7737 C C . GLY B 1 168 ? -52.156 9.148 -1.829 1 66.56 168 GLY B C 1
ATOM 7738 O O . GLY B 1 168 ? -52.094 9.867 -0.83 1 66.56 168 GLY B O 1
ATOM 7739 N N . PRO B 1 169 ? -52.25 9.703 -3.02 1 76.62 169 PRO B N 1
ATOM 7740 C CA . PRO B 1 169 ? -52.562 8.93 -4.227 1 76.62 169 PRO B CA 1
ATOM 7741 C C . PRO B 1 169 ? -51.312 8.258 -4.812 1 76.62 169 PRO B C 1
ATOM 7743 O O . PRO B 1 169 ? -50.188 8.742 -4.625 1 76.62 169 PRO B O 1
ATOM 7746 N N . TRP B 1 170 ? -51.594 7.035 -5.375 1 88 170 TRP B N 1
ATOM 7747 C CA . TRP B 1 170 ? -50.625 6.262 -6.16 1 88 170 TRP B CA 1
ATOM 7748 C C . TRP B 1 170 ? -51.031 6.242 -7.633 1 88 170 TRP B C 1
ATOM 7750 O O . TRP B 1 170 ? -52.062 6.789 -8.016 1 88 170 TRP B O 1
ATOM 7760 N N . ILE B 1 171 ? -50.094 5.797 -8.43 1 91.38 171 ILE B N 1
ATOM 7761 C CA . ILE B 1 171 ? -50.469 5.434 -9.797 1 91.38 171 ILE B CA 1
ATOM 7762 C C . ILE B 1 171 ? -50.375 3.918 -9.969 1 91.38 171 ILE B C 1
ATOM 7764 O O . ILE B 1 171 ? -49.594 3.256 -9.297 1 91.38 171 ILE B O 1
ATOM 7768 N N . ALA B 1 172 ? -51.25 3.41 -10.727 1 92.56 172 ALA B N 1
ATOM 7769 C CA . ALA B 1 172 ? -51.188 2.01 -11.141 1 92.56 172 ALA B CA 1
ATOM 7770 C C . ALA B 1 172 ? -50.875 1.883 -12.625 1 92.56 172 ALA B C 1
ATOM 7772 O O . ALA B 1 172 ? -51.406 2.645 -13.438 1 92.56 172 ALA B O 1
ATOM 7773 N N . GLN B 1 173 ? -49.969 1.014 -12.961 1 92.94 173 GLN B N 1
ATOM 7774 C CA . GLN B 1 173 ? -49.594 0.718 -14.344 1 92.94 173 GLN B CA 1
ATOM 7775 C C . GLN B 1 173 ? -49.75 -0.768 -14.648 1 92.94 173 GLN B C 1
ATOM 7777 O O . GLN B 1 173 ? -49.406 -1.617 -13.82 1 92.94 173 GLN B O 1
ATOM 7782 N N . ARG B 1 174 ? -50.312 -1.023 -15.828 1 92.25 174 ARG B N 1
ATOM 7783 C CA . ARG B 1 174 ? -50.375 -2.42 -16.25 1 92.25 174 ARG B CA 1
ATOM 7784 C C . ARG B 1 174 ? -48.969 -3.039 -16.25 1 92.25 174 ARG B C 1
ATOM 7786 O O . ARG B 1 174 ? -48 -2.416 -16.703 1 92.25 174 ARG B O 1
ATOM 7793 N N . PHE B 1 175 ? -48.906 -4.301 -15.68 1 91.62 175 PHE B N 1
ATOM 7794 C CA . PHE B 1 175 ? -47.625 -4.98 -15.602 1 91.62 175 PHE B CA 1
ATOM 7795 C C . PHE B 1 175 ? -47.125 -5.324 -17 1 91.62 175 PHE B C 1
ATOM 7797 O O . PHE B 1 175 ? -47.844 -5.914 -17.797 1 91.62 175 PHE B O 1
ATOM 7804 N N . VAL B 1 176 ? -45.938 -4.863 -17.281 1 91.31 176 VAL B N 1
ATOM 7805 C CA . VAL B 1 176 ? -45.312 -5.16 -18.562 1 91.31 176 VAL B CA 1
ATOM 7806 C C . VAL B 1 176 ? -44.312 -6.301 -18.375 1 91.31 176 VAL B C 1
ATOM 7808 O O . VAL B 1 176 ? -43.312 -6.16 -17.656 1 91.31 176 VAL B O 1
ATOM 7811 N N . GLU B 1 177 ? -44.562 -7.406 -19.016 1 89.38 177 GLU B N 1
ATOM 7812 C CA . GLU B 1 177 ? -43.625 -8.531 -19 1 89.38 177 GLU B CA 1
ATOM 7813 C C . GLU B 1 177 ? -42.438 -8.297 -19.938 1 89.38 177 GLU B C 1
ATOM 7815 O O . GLU B 1 177 ? -42.5 -7.402 -20.781 1 89.38 177 GLU B O 1
ATOM 7820 N N . GLY B 1 178 ? -41.375 -9.133 -19.75 1 91.81 178 GLY B N 1
ATOM 7821 C CA . GLY B 1 178 ? -40.25 -9.078 -20.656 1 91.81 178 GLY B CA 1
ATOM 7822 C C . GLY B 1 178 ? -38.938 -8.719 -19.953 1 91.81 178 GLY B C 1
ATOM 7823 O O . GLY B 1 178 ? -38.875 -8.734 -18.734 1 91.81 178 GLY B O 1
ATOM 7824 N N . THR B 1 179 ? -37.906 -8.516 -20.812 1 94.06 179 THR B N 1
ATOM 7825 C CA . THR B 1 179 ? -36.562 -8.219 -20.328 1 94.06 179 THR B CA 1
ATOM 7826 C C . THR B 1 179 ? -36.344 -6.715 -20.188 1 94.06 179 THR B C 1
ATOM 7828 O O . THR B 1 179 ? -36.75 -5.949 -21.062 1 94.06 179 THR B O 1
ATOM 7831 N N . GLU B 1 180 ? -35.812 -6.32 -19.109 1 95.12 180 GLU B N 1
ATOM 7832 C CA . GLU B 1 180 ? -35.594 -4.902 -18.844 1 95.12 180 GLU B CA 1
ATOM 7833 C C . GLU B 1 180 ? -34.25 -4.426 -19.422 1 95.12 180 GLU B C 1
ATOM 7835 O O . GLU B 1 180 ? -33.25 -5.105 -19.281 1 95.12 180 GLU B O 1
ATOM 7840 N N . PHE B 1 181 ? -34.281 -3.297 -20.078 1 97.38 181 PHE B N 1
ATOM 7841 C CA . PHE B 1 181 ? -33.125 -2.617 -20.641 1 97.38 181 PHE B CA 1
ATOM 7842 C C . PHE B 1 181 ? -33.125 -1.137 -20.266 1 97.38 181 PHE B C 1
ATOM 7844 O O . PHE B 1 181 ? -34.125 -0.625 -19.766 1 97.38 181 PHE B O 1
ATOM 7851 N N . SER B 1 182 ? -32.094 -0.521 -20.391 1 97.38 182 SER B N 1
ATOM 7852 C CA . SER B 1 182 ? -32.031 0.937 -20.391 1 97.38 182 SER B CA 1
ATOM 7853 C C . SER B 1 182 ? -31.188 1.451 -21.562 1 97.38 182 SER B C 1
ATOM 7855 O O . SER B 1 182 ? -30.359 0.72 -22.109 1 97.38 182 SER B O 1
ATOM 7857 N N . VAL B 1 183 ? -31.484 2.613 -22 1 98 183 VAL B N 1
ATOM 7858 C CA . VAL B 1 183 ? -30.75 3.281 -23.062 1 98 183 VAL B CA 1
ATOM 7859 C C . VAL B 1 183 ? -30.188 4.609 -22.562 1 98 183 VAL B C 1
ATOM 7861 O O . VAL B 1 183 ? -30.938 5.441 -22.031 1 98 183 VAL B O 1
ATOM 7864 N N . GLU B 1 184 ? -28.891 4.703 -22.672 1 96.75 184 GLU B N 1
ATOM 7865 C CA . GLU B 1 184 ? -28.234 5.961 -22.344 1 96.75 184 GLU B CA 1
ATOM 7866 C C . GLU B 1 184 ? -28.078 6.836 -23.594 1 96.75 184 GLU B C 1
ATOM 7868 O O . GLU B 1 184 ? -27.625 6.363 -24.641 1 96.75 184 GLU B O 1
ATOM 7873 N N . THR B 1 185 ? -28.516 8.078 -23.516 1 96.94 185 THR B N 1
ATOM 7874 C CA . THR B 1 185 ? -28.422 9.016 -24.641 1 96.94 185 THR B CA 1
ATOM 7875 C C . THR B 1 185 ? -27.875 10.359 -24.172 1 96.94 185 THR B C 1
ATOM 7877 O O . THR B 1 185 ? -27.859 10.641 -22.969 1 96.94 185 THR B O 1
ATOM 7880 N N . PHE B 1 186 ? -27.359 11.102 -25 1 96.06 186 PHE B N 1
ATOM 7881 C CA . PHE B 1 186 ? -27.062 12.523 -24.828 1 96.06 186 PHE B CA 1
ATOM 7882 C C . PHE B 1 186 ? -27.688 13.344 -25.953 1 96.06 186 PHE B C 1
ATOM 7884 O O . PHE B 1 186 ? -27.375 13.141 -27.125 1 96.06 186 PHE B O 1
ATOM 7891 N N . SER B 1 187 ? -28.594 14.266 -25.625 1 96.62 187 SER B N 1
ATOM 7892 C CA . SER B 1 187 ? -29.312 15.055 -26.625 1 96.62 187 SER B CA 1
ATOM 7893 C C . SER B 1 187 ? -28.688 16.438 -26.797 1 96.62 187 SER B C 1
ATOM 7895 O O . SER B 1 187 ? -28.188 17.031 -25.828 1 96.62 187 SER B O 1
ATOM 7897 N N . ASP B 1 188 ? -28.641 16.906 -27.969 1 95.38 188 ASP B N 1
ATOM 7898 C CA . ASP B 1 188 ? -28.219 18.25 -28.297 1 95.38 188 ASP B CA 1
ATOM 7899 C C . ASP B 1 188 ? -28.922 18.781 -29.531 1 95.38 188 ASP B C 1
ATOM 7901 O O . ASP B 1 188 ? -30 18.297 -29.891 1 95.38 188 ASP B O 1
ATOM 7905 N N . GLY B 1 189 ? -28.453 19.906 -30.125 1 93.19 189 GLY B N 1
ATOM 7906 C CA . GLY B 1 189 ? -29.094 20.516 -31.281 1 93.19 189 GLY B CA 1
ATOM 7907 C C . GLY B 1 189 ? -29.172 19.594 -32.5 1 93.19 189 GLY B C 1
ATOM 7908 O O . GLY B 1 189 ? -30.016 19.781 -33.344 1 93.19 189 GLY B O 1
ATOM 7909 N N . ALA B 1 190 ? -28.375 18.547 -32.5 1 94.06 190 ALA B N 1
ATOM 7910 C CA . ALA B 1 190 ? -28.312 17.625 -33.625 1 94.06 190 ALA B CA 1
ATOM 7911 C C . ALA B 1 190 ? -29.234 16.438 -33.406 1 94.06 190 ALA B C 1
ATOM 7913 O O . ALA B 1 190 ? -29.469 15.648 -34.344 1 94.06 190 ALA B O 1
ATOM 7914 N N . GLY B 1 191 ? -29.734 16.281 -32.281 1 95.69 191 GLY B N 1
ATOM 7915 C CA . GLY B 1 191 ? -30.641 15.172 -31.984 1 95.69 191 GLY B CA 1
ATOM 7916 C C . GLY B 1 191 ? -30.234 14.383 -30.75 1 95.69 191 GLY B C 1
ATOM 7917 O O . GLY B 1 191 ? -29.656 14.938 -29.812 1 95.69 191 GLY B O 1
ATOM 7918 N N . HIS B 1 192 ? -30.766 13.156 -30.719 1 97.19 192 HIS B N 1
ATOM 7919 C CA . HIS B 1 192 ? -30.469 12.273 -29.594 1 97.19 192 HIS B CA 1
ATOM 7920 C C . HIS B 1 192 ? -29.344 11.289 -29.938 1 97.19 192 HIS B C 1
ATOM 7922 O O . HIS B 1 192 ? -29.531 10.406 -30.766 1 97.19 192 HIS B O 1
ATOM 7928 N N . HIS B 1 193 ? -28.188 11.438 -29.312 1 95.94 193 HIS B N 1
ATOM 7929 C CA . HIS B 1 193 ? -27.062 10.531 -29.516 1 95.94 193 HIS B CA 1
ATOM 7930 C C . HIS B 1 193 ? -27.156 9.32 -28.609 1 95.94 193 HIS B C 1
ATOM 7932 O O . HIS B 1 193 ? -27.047 9.453 -27.375 1 95.94 193 HIS B O 1
ATOM 7938 N N . VAL B 1 194 ? -27.359 8.156 -29.172 1 96.31 194 VAL B N 1
ATOM 7939 C CA . VAL B 1 194 ? -27.469 6.93 -28.391 1 96.31 194 VAL B CA 1
ATOM 7940 C C . VAL B 1 194 ? -26.078 6.445 -27.984 1 96.31 194 VAL B C 1
ATOM 7942 O O . VAL B 1 194 ? -25.203 6.246 -28.844 1 96.31 194 VAL B O 1
ATOM 7945 N N . LEU B 1 195 ? -25.828 6.25 -26.766 1 94.69 195 LEU B N 1
ATOM 7946 C CA . LEU B 1 195 ? -24.516 5.836 -26.266 1 94.69 195 LEU B CA 1
ATOM 7947 C C . LEU B 1 195 ? -24.438 4.316 -26.141 1 94.69 195 LEU B C 1
ATOM 7949 O O . LEU B 1 195 ? -23.484 3.701 -26.609 1 94.69 195 LEU B O 1
ATOM 7953 N N . ALA B 1 196 ? -25.484 3.721 -25.438 1 95.12 196 ALA B N 1
ATOM 7954 C CA . ALA B 1 196 ? -25.469 2.27 -25.266 1 95.12 196 ALA B CA 1
ATOM 7955 C C . ALA B 1 196 ? -26.828 1.755 -24.797 1 95.12 196 ALA B C 1
ATOM 7957 O O . ALA B 1 196 ? -27.625 2.512 -24.25 1 95.12 196 ALA B O 1
ATOM 7958 N N . VAL B 1 197 ? -27.078 0.515 -25.078 1 97.25 197 VAL B N 1
ATOM 7959 C CA . VAL B 1 197 ? -28.188 -0.236 -24.516 1 97.25 197 VAL B CA 1
ATOM 7960 C C . VAL B 1 197 ? -27.672 -1.172 -23.422 1 97.25 197 VAL B C 1
ATOM 7962 O O . VAL B 1 197 ? -26.75 -1.957 -23.656 1 97.25 197 VAL B O 1
ATOM 7965 N N . THR B 1 198 ? -28.172 -1.057 -22.281 1 97.69 198 THR B N 1
ATOM 7966 C CA . THR B 1 198 ? -27.766 -1.848 -21.125 1 97.69 198 THR B CA 1
ATOM 7967 C C . THR B 1 198 ? -28.828 -2.881 -20.766 1 97.69 198 THR B C 1
ATOM 7969 O O . THR B 1 198 ? -30.016 -2.564 -20.719 1 97.69 198 THR B O 1
ATOM 7972 N N . ARG B 1 199 ? -28.453 -4.105 -20.578 1 97.75 199 ARG B N 1
ATOM 7973 C CA . ARG B 1 199 ? -29.359 -5.117 -20.047 1 97.75 199 ARG B CA 1
ATOM 7974 C C . ARG B 1 199 ? -29.312 -5.164 -18.531 1 97.75 199 ARG B C 1
ATOM 7976 O O . ARG B 1 199 ? -28.234 -5.164 -17.938 1 97.75 199 ARG B O 1
ATOM 7983 N N . LYS B 1 200 ? -30.453 -5.258 -17.922 1 96.31 200 LYS B N 1
ATOM 7984 C CA . LYS B 1 200 ? -30.547 -5.285 -16.469 1 96.31 200 LYS B CA 1
ATOM 7985 C C . LYS B 1 200 ? -31.078 -6.633 -15.977 1 96.31 200 LYS B C 1
ATOM 7987 O O . LYS B 1 200 ? -31.953 -7.23 -16.594 1 96.31 200 LYS B O 1
ATOM 7992 N N . TYR B 1 201 ? -30.484 -7.105 -14.945 1 94.69 201 TYR B N 1
ATOM 7993 C CA . TYR B 1 201 ? -30.906 -8.336 -14.289 1 94.69 201 TYR B CA 1
ATOM 7994 C C . TYR B 1 201 ? -31.5 -8.047 -12.914 1 94.69 201 TYR B C 1
ATOM 7996 O O . TYR B 1 201 ? -30.828 -7.473 -12.055 1 94.69 201 TYR B O 1
ATOM 8004 N N . LEU B 1 202 ? -32.719 -8.414 -12.758 1 91.69 202 LEU B N 1
ATOM 8005 C CA . LEU B 1 202 ? -33.438 -8.102 -11.539 1 91.69 202 LEU B CA 1
ATOM 8006 C C . LEU B 1 202 ? -33.844 -9.383 -10.812 1 91.69 202 LEU B C 1
ATOM 8008 O O . LEU B 1 202 ? -33.812 -10.469 -11.391 1 91.69 202 LEU B O 1
ATOM 8012 N N . THR B 1 203 ? -34.219 -9.227 -9.531 1 86.62 203 THR B N 1
ATOM 8013 C CA . THR B 1 203 ? -34.844 -10.32 -8.797 1 86.62 203 THR B CA 1
ATOM 8014 C C . THR B 1 203 ? -36.219 -10.656 -9.391 1 86.62 203 THR B C 1
ATOM 8016 O O . THR B 1 203 ? -36.781 -9.875 -10.156 1 86.62 203 THR B O 1
ATOM 8019 N N . GLN B 1 204 ? -36.688 -11.734 -9.016 1 81.69 204 GLN B N 1
ATOM 8020 C CA . GLN B 1 204 ? -38 -12.148 -9.453 1 81.69 204 GLN B CA 1
ATOM 8021 C C . GLN B 1 204 ? -39.094 -11.359 -8.734 1 81.69 204 GLN B C 1
ATOM 8023 O O . GLN B 1 204 ? -38.875 -10.844 -7.637 1 81.69 204 GLN B O 1
ATOM 8028 N N . PRO B 1 205 ? -40.25 -11.172 -9.508 1 81.06 205 PRO B N 1
ATOM 8029 C CA . PRO B 1 205 ? -41.375 -10.594 -8.805 1 81.06 205 PRO B CA 1
ATOM 8030 C C . PRO B 1 205 ? -41.656 -11.266 -7.457 1 81.06 205 PRO B C 1
ATOM 8032 O O . PRO B 1 205 ? -41.406 -12.469 -7.305 1 81.06 205 PRO B O 1
ATOM 8035 N N . PRO B 1 206 ? -42.062 -10.508 -6.406 1 79.19 206 PRO B N 1
ATOM 8036 C CA . PRO B 1 206 ? -42.656 -9.18 -6.547 1 79.19 206 PRO B CA 1
ATOM 8037 C C . PRO B 1 206 ? -41.656 -8.047 -6.418 1 79.19 206 PRO B C 1
ATOM 8039 O O . PRO B 1 206 ? -42.031 -6.871 -6.477 1 79.19 206 PRO B O 1
ATOM 8042 N N . HIS B 1 207 ? -40.438 -8.445 -6.184 1 78.94 207 HIS B N 1
ATOM 8043 C CA . HIS B 1 207 ? -39.438 -7.387 -6.039 1 78.94 207 HIS B CA 1
ATOM 8044 C C . HIS B 1 207 ? -38.625 -7.23 -7.309 1 78.94 207 HIS B C 1
ATOM 8046 O O . HIS B 1 207 ? -38.469 -8.18 -8.078 1 78.94 207 HIS B O 1
ATOM 8052 N N . PHE B 1 208 ? -38.219 -6.137 -7.695 1 83.44 208 PHE B N 1
ATOM 8053 C CA . PHE B 1 208 ? -37.469 -5.84 -8.906 1 83.44 208 PHE B CA 1
ATOM 8054 C C . PHE B 1 208 ? -36.125 -5.18 -8.57 1 83.44 208 PHE B C 1
ATOM 8056 O O . PHE B 1 208 ? -35.75 -4.164 -9.164 1 83.44 208 PHE B O 1
ATOM 8063 N N . LEU B 1 209 ? -35.5 -5.793 -7.559 1 87.25 209 LEU B N 1
ATOM 8064 C CA . LEU B 1 209 ? -34.156 -5.266 -7.207 1 87.25 209 LEU B CA 1
ATOM 8065 C C . LEU B 1 209 ? -33.156 -5.59 -8.289 1 87.25 209 LEU B C 1
ATOM 8067 O O . LEU B 1 209 ? -33.031 -6.746 -8.711 1 87.25 209 LEU B O 1
ATOM 8071 N N . GLU B 1 210 ? -32.5 -4.605 -8.781 1 91.75 210 GLU B N 1
ATOM 8072 C CA . GLU B 1 210 ? -31.438 -4.805 -9.789 1 91.75 210 GLU B CA 1
ATOM 8073 C C . GLU B 1 210 ? -30.219 -5.5 -9.188 1 91.75 210 GLU B C 1
ATOM 8075 O O . GLU B 1 210 ? -29.656 -5.02 -8.203 1 91.75 210 GLU B O 1
ATOM 8080 N N . LEU B 1 211 ? -29.75 -6.586 -9.812 1 94 211 LEU B N 1
ATOM 8081 C CA . LEU B 1 211 ? -28.656 -7.395 -9.266 1 94 211 LEU B CA 1
ATOM 8082 C C . LEU B 1 211 ? -27.406 -7.289 -10.133 1 94 211 LEU B C 1
ATOM 8084 O O . LEU B 1 211 ? -26.297 -7.559 -9.664 1 94 211 LEU B O 1
ATOM 8088 N N . ALA B 1 212 ? -27.609 -6.98 -11.344 1 96.88 212 ALA B N 1
ATOM 8089 C CA . ALA B 1 212 ? -26.469 -6.879 -12.266 1 96.88 212 ALA B CA 1
ATOM 8090 C C . ALA B 1 212 ? -26.859 -6.129 -13.531 1 96.88 212 ALA B C 1
ATOM 8092 O O . ALA B 1 212 ? -28.047 -6.027 -13.867 1 96.88 212 ALA B O 1
ATOM 8093 N N . HIS B 1 213 ? -25.969 -5.539 -14.156 1 97.81 213 HIS B N 1
ATOM 8094 C CA . HIS B 1 213 ? -26.094 -4.91 -15.469 1 97.81 213 HIS B CA 1
ATOM 8095 C C . HIS B 1 213 ? -24.969 -5.352 -16.406 1 97.81 213 HIS B C 1
ATOM 8097 O O . HIS B 1 213 ? -23.859 -5.645 -15.953 1 97.81 213 HIS B O 1
ATOM 8103 N N . VAL B 1 214 ? -25.266 -5.438 -17.656 1 97.38 214 VAL B N 1
ATOM 8104 C CA . VAL B 1 214 ? -24.25 -5.711 -18.672 1 97.38 214 VAL B CA 1
ATOM 8105 C C . VAL B 1 214 ? -24.391 -4.723 -19.828 1 97.38 214 VAL B C 1
ATOM 8107 O O . VAL B 1 214 ? -25.5 -4.418 -20.25 1 97.38 214 VAL B O 1
ATOM 8110 N N . LEU B 1 215 ? -23.297 -4.195 -20.25 1 95.94 215 LEU B N 1
ATOM 8111 C CA . LEU B 1 215 ? -23.25 -3.182 -21.297 1 95.94 215 LEU B CA 1
ATOM 8112 C C . LEU B 1 215 ? -22.062 -3.43 -22.234 1 95.94 215 LEU B C 1
ATOM 8114 O O . LEU B 1 215 ? -20.953 -3.713 -21.781 1 95.94 215 LEU B O 1
ATOM 8118 N N . PRO B 1 216 ? -22.281 -3.305 -23.641 1 94.94 216 PRO B N 1
ATOM 8119 C CA . PRO B 1 216 ? -23.578 -3.256 -24.312 1 94.94 216 PRO B CA 1
ATOM 8120 C C . PRO B 1 216 ? -24.375 -4.547 -24.156 1 94.94 216 PRO B C 1
ATOM 8122 O O . PRO B 1 216 ? -23.797 -5.609 -23.906 1 94.94 216 PRO B O 1
ATOM 8125 N N . ALA B 1 217 ? -25.672 -4.43 -24.266 1 96.19 217 ALA B N 1
ATOM 8126 C CA . ALA B 1 217 ? -26.562 -5.574 -24.094 1 96.19 217 ALA B CA 1
ATOM 8127 C C . ALA B 1 217 ? -26.328 -6.621 -25.188 1 96.19 217 ALA B C 1
ATOM 8129 O O . ALA B 1 217 ? -25.984 -6.281 -26.312 1 96.19 217 ALA B O 1
ATOM 8130 N N . ASP B 1 218 ? -26.469 -7.938 -24.812 1 91.81 218 ASP B N 1
ATOM 8131 C CA . ASP B 1 218 ? -26.344 -9.055 -25.75 1 91.81 218 ASP B CA 1
ATOM 8132 C C . ASP B 1 218 ? -27.656 -9.336 -26.453 1 91.81 218 ASP B C 1
ATOM 8134 O O . ASP B 1 218 ? -28.312 -10.344 -26.172 1 91.81 218 ASP B O 1
ATOM 8138 N N . ILE B 1 219 ? -28.078 -8.492 -27.281 1 93.31 219 ILE B N 1
ATOM 8139 C CA . ILE B 1 219 ? -29.344 -8.656 -28 1 93.31 219 ILE B CA 1
ATOM 8140 C C . ILE B 1 219 ? -29.094 -8.523 -29.5 1 93.31 219 ILE B C 1
ATOM 8142 O O . ILE B 1 219 ? -28.031 -8.055 -29.922 1 93.31 219 ILE B O 1
ATOM 8146 N N . SER B 1 220 ? -30.078 -8.969 -30.312 1 93 220 SER B N 1
ATOM 8147 C CA . SER B 1 220 ? -29.969 -8.891 -31.766 1 93 220 SER B CA 1
ATOM 8148 C C . SER B 1 220 ? -29.984 -7.438 -32.25 1 93 220 SER B C 1
ATOM 8150 O O . SER B 1 220 ? -30.562 -6.57 -31.594 1 93 220 SER B O 1
ATOM 8152 N N . PRO B 1 221 ? -29.375 -7.152 -33.344 1 92 221 PRO B N 1
ATOM 8153 C CA . PRO B 1 221 ? -29.391 -5.793 -33.875 1 92 221 PRO B CA 1
ATOM 8154 C C . PRO B 1 221 ? -30.812 -5.262 -34.125 1 92 221 PRO B C 1
ATOM 8156 O O . PRO B 1 221 ? -31.062 -4.074 -33.906 1 92 221 PRO B O 1
ATOM 8159 N N . ASP B 1 222 ? -31.672 -6.164 -34.438 1 94.5 222 ASP B N 1
ATOM 8160 C CA . ASP B 1 222 ? -33.062 -5.758 -34.688 1 94.5 222 ASP B CA 1
ATOM 8161 C C . ASP B 1 222 ? -33.719 -5.332 -33.375 1 94.5 222 ASP B C 1
ATOM 8163 O O . ASP B 1 222 ? -34.438 -4.332 -33.344 1 94.5 222 ASP B O 1
ATOM 8167 N N . ALA B 1 223 ? -33.531 -6.117 -32.406 1 95.69 223 ALA B N 1
ATOM 8168 C CA . ALA B 1 223 ? -34.062 -5.777 -31.078 1 95.69 223 ALA B CA 1
ATOM 8169 C C . ALA B 1 223 ? -33.5 -4.457 -30.578 1 95.69 223 ALA B C 1
ATOM 8171 O O . ALA B 1 223 ? -34.219 -3.627 -30.016 1 95.69 223 ALA B O 1
ATOM 8172 N N . ALA B 1 224 ? -32.25 -4.297 -30.781 1 95.56 224 ALA B N 1
ATOM 8173 C CA . ALA B 1 224 ? -31.578 -3.062 -30.375 1 95.56 224 ALA B CA 1
ATOM 8174 C C . ALA B 1 224 ? -32.156 -1.856 -31.109 1 95.56 224 ALA B C 1
ATOM 8176 O O . ALA B 1 224 ? -32.375 -0.803 -30.516 1 95.56 224 ALA B O 1
ATOM 8177 N N . ARG B 1 225 ? -32.312 -2.014 -32.375 1 95.5 225 ARG B N 1
ATOM 8178 C CA . ARG B 1 225 ? -32.875 -0.942 -33.188 1 95.5 225 ARG B CA 1
ATOM 8179 C C . ARG B 1 225 ? -34.281 -0.572 -32.719 1 95.5 225 ARG B C 1
ATOM 8181 O O . ARG B 1 225 ? -34.625 0.609 -32.625 1 95.5 225 ARG B O 1
ATOM 8188 N N . ARG B 1 226 ? -35 -1.557 -32.406 1 96.38 226 ARG B N 1
ATOM 8189 C CA . ARG B 1 226 ? -36.375 -1.324 -31.953 1 96.38 226 ARG B CA 1
ATOM 8190 C C . ARG B 1 226 ? -36.375 -0.543 -30.641 1 96.38 226 ARG B C 1
ATOM 8192 O O . ARG B 1 226 ? -37.125 0.397 -30.469 1 96.38 226 ARG B O 1
ATOM 8199 N N . ILE B 1 227 ? -35.531 -0.95 -29.75 1 97.81 227 ILE B N 1
ATOM 8200 C CA . ILE B 1 227 ? -35.406 -0.282 -28.469 1 97.81 227 ILE B CA 1
ATOM 8201 C C . ILE B 1 227 ? -35 1.172 -28.672 1 97.81 227 ILE B C 1
ATOM 8203 O O . ILE B 1 227 ? -35.625 2.088 -28.141 1 97.81 227 ILE B O 1
ATOM 8207 N N . VAL B 1 228 ? -34 1.383 -29.484 1 97.75 228 VAL B N 1
ATOM 8208 C CA . VAL B 1 228 ? -33.438 2.701 -29.719 1 97.75 228 VAL B CA 1
ATOM 8209 C C . VAL B 1 228 ? -34.469 3.605 -30.391 1 97.75 228 VAL B C 1
ATOM 8211 O O . VAL B 1 228 ? -34.625 4.766 -30 1 97.75 228 VAL B O 1
ATOM 8214 N N . GLU B 1 229 ? -35.156 3.074 -31.328 1 97.19 229 GLU B N 1
ATOM 8215 C CA . GLU B 1 229 ? -36.188 3.846 -32 1 97.19 229 GLU B CA 1
ATOM 8216 C C . GLU B 1 229 ? -37.312 4.27 -31.047 1 97.19 229 GLU B C 1
ATOM 8218 O O . GLU B 1 229 ? -37.75 5.414 -31.078 1 97.19 229 GLU B O 1
ATOM 8223 N N . THR B 1 230 ? -37.688 3.371 -30.297 1 97.81 230 THR B N 1
ATOM 8224 C CA . THR B 1 230 ? -38.719 3.662 -29.312 1 97.81 230 THR B CA 1
ATOM 8225 C C . THR B 1 230 ? -38.281 4.762 -28.359 1 97.81 230 THR B C 1
ATOM 8227 O O . THR B 1 230 ? -39.031 5.691 -28.062 1 97.81 230 THR B O 1
ATOM 8230 N N . VAL B 1 231 ? -37.062 4.699 -27.875 1 98.19 231 VAL B N 1
ATOM 8231 C CA . VAL B 1 231 ? -36.531 5.645 -26.891 1 98.19 231 VAL B CA 1
ATOM 8232 C C . VAL B 1 231 ? -36.375 7.02 -27.531 1 98.19 231 VAL B C 1
ATOM 8234 O O . VAL B 1 231 ? -36.75 8.039 -26.922 1 98.19 231 VAL B O 1
ATOM 8237 N N . THR B 1 232 ? -35.875 7.082 -28.766 1 97.94 232 THR B N 1
ATOM 8238 C CA . THR B 1 232 ? -35.688 8.359 -29.438 1 97.94 232 THR B CA 1
ATOM 8239 C C . THR B 1 232 ? -37.031 9.031 -29.703 1 97.94 232 THR B C 1
ATOM 8241 O O . THR B 1 232 ? -37.156 10.25 -29.547 1 97.94 232 THR B O 1
ATOM 8244 N N . ARG B 1 233 ? -38 8.25 -30.062 1 97.44 233 ARG B N 1
ATOM 8245 C CA . ARG B 1 233 ? -39.344 8.781 -30.266 1 97.44 233 ARG B CA 1
ATOM 8246 C C . ARG B 1 233 ? -39.906 9.297 -28.953 1 97.44 233 ARG B C 1
ATOM 8248 O O . ARG B 1 233 ? -40.625 10.305 -28.938 1 97.44 233 ARG B O 1
ATOM 8255 N N . ALA B 1 234 ? -39.656 8.578 -27.938 1 98.25 234 ALA B N 1
ATOM 8256 C CA . ALA B 1 234 ? -40.125 9 -26.609 1 98.25 234 ALA B CA 1
ATOM 8257 C C . ALA B 1 234 ? -39.531 10.336 -26.203 1 98.25 234 ALA B C 1
ATOM 8259 O O . ALA B 1 234 ? -40.219 11.219 -25.703 1 98.25 234 ALA B O 1
ATOM 8260 N N . LEU B 1 235 ? -38.219 10.508 -26.375 1 98.06 235 LEU B N 1
ATOM 8261 C CA . LEU B 1 235 ? -37.531 11.742 -26.031 1 98.06 235 LEU B CA 1
ATOM 8262 C C . LEU B 1 235 ? -38.031 12.906 -26.859 1 98.06 235 LEU B C 1
ATOM 8264 O O . LEU B 1 235 ? -38.219 14.023 -26.359 1 98.06 235 LEU B O 1
ATOM 8268 N N . ASP B 1 236 ? -38.344 12.633 -28.141 1 97.12 236 ASP B N 1
ATOM 8269 C CA . ASP B 1 236 ? -38.969 13.648 -29 1 97.12 236 ASP B CA 1
ATOM 8270 C C . ASP B 1 236 ? -40.344 14.062 -28.469 1 97.12 236 ASP B C 1
ATOM 8272 O O . ASP B 1 236 ? -40.656 15.25 -28.422 1 97.12 236 ASP B O 1
ATOM 8276 N N . ALA B 1 237 ? -41.031 13.102 -28.109 1 97.19 237 ALA B N 1
ATOM 8277 C CA . ALA B 1 237 ? -42.438 13.328 -27.688 1 97.19 237 ALA B CA 1
ATOM 8278 C C . ALA B 1 237 ? -42.469 14.234 -26.453 1 97.19 237 ALA B C 1
ATOM 8280 O O . ALA B 1 237 ? -43.375 15.047 -26.312 1 97.19 237 ALA B O 1
ATOM 8281 N N . VAL B 1 238 ? -41.531 14.125 -25.562 1 96.88 238 VAL B N 1
ATOM 8282 C CA . VAL B 1 238 ? -41.594 14.867 -24.312 1 96.88 238 VAL B CA 1
ATOM 8283 C C . VAL B 1 238 ? -40.875 16.203 -24.484 1 96.88 238 VAL B C 1
ATOM 8285 O O . VAL B 1 238 ? -40.875 17.031 -23.562 1 96.88 238 VAL B O 1
ATOM 8288 N N . GLY B 1 239 ? -40.219 16.438 -25.562 1 95.38 239 GLY B N 1
ATOM 8289 C CA . GLY B 1 239 ? -39.531 17.688 -25.828 1 95.38 239 GLY B CA 1
ATOM 8290 C C . GLY B 1 239 ? -38.156 17.766 -25.203 1 95.38 239 GLY B C 1
ATOM 8291 O O . GLY B 1 239 ? -37.656 18.844 -24.875 1 95.38 239 GLY B O 1
ATOM 8292 N N . TYR B 1 240 ? -37.531 16.625 -25 1 95.06 240 TYR B N 1
ATOM 8293 C CA . TYR B 1 240 ? -36.188 16.578 -24.469 1 95.06 240 TYR B CA 1
ATOM 8294 C C . TYR B 1 240 ? -35.188 17.156 -25.469 1 95.06 240 TYR B C 1
ATOM 8296 O O . TYR B 1 240 ? -35.188 16.797 -26.656 1 95.06 240 TYR B O 1
ATOM 8304 N N . ALA B 1 241 ? -34.25 18.125 -24.969 1 94.69 241 ALA B N 1
ATOM 8305 C CA . ALA B 1 241 ? -33.531 18.875 -25.984 1 94.69 241 ALA B CA 1
ATOM 8306 C C . ALA B 1 241 ? -32.031 18.891 -25.672 1 94.69 241 ALA B C 1
ATOM 8308 O O . ALA B 1 241 ? -31.203 19.141 -26.562 1 94.69 241 ALA B O 1
ATOM 8309 N N . PHE B 1 242 ? -31.688 18.594 -24.453 1 95.38 242 PHE B N 1
ATOM 8310 C CA . PHE B 1 242 ? -30.266 18.734 -24.156 1 95.38 242 PHE B CA 1
ATOM 8311 C C . PHE B 1 242 ? -29.891 17.906 -22.938 1 95.38 242 PHE B C 1
ATOM 8313 O O . PHE B 1 242 ? -30.609 17.891 -21.938 1 95.38 242 PHE B O 1
ATOM 8320 N N . GLY B 1 243 ? -28.688 17.328 -23.031 1 94.5 243 GLY B N 1
ATOM 8321 C CA . GLY B 1 243 ? -28.125 16.672 -21.875 1 94.5 243 GLY B CA 1
ATOM 8322 C C . GLY B 1 243 ? -28.344 15.164 -21.875 1 94.5 243 GLY B C 1
ATOM 8323 O O . GLY B 1 243 ? -28.828 14.609 -22.859 1 94.5 243 GLY B O 1
ATOM 8324 N N . PRO B 1 244 ? -27.891 14.508 -20.797 1 94.5 244 PRO B N 1
ATOM 8325 C CA . PRO B 1 244 ? -28.016 13.047 -20.719 1 94.5 244 PRO B CA 1
ATOM 8326 C C . PRO B 1 244 ? -29.422 12.602 -20.328 1 94.5 244 PRO B C 1
ATOM 8328 O O . PRO B 1 244 ? -30.141 13.32 -19.609 1 94.5 244 PRO B O 1
ATOM 8331 N N . ALA B 1 245 ? -29.844 11.469 -20.781 1 96.25 245 ALA B N 1
ATOM 8332 C CA . ALA B 1 245 ? -31.078 10.812 -20.375 1 96.25 245 ALA B CA 1
ATOM 8333 C C . ALA B 1 245 ? -30.859 9.32 -20.141 1 96.25 245 ALA B C 1
ATOM 8335 O O . ALA B 1 245 ? -30.125 8.68 -20.891 1 96.25 245 ALA B O 1
ATOM 8336 N N . HIS B 1 246 ? -31.391 8.852 -19.125 1 95.62 246 HIS B N 1
ATOM 8337 C CA . HIS B 1 246 ? -31.484 7.438 -18.797 1 95.62 246 HIS B CA 1
ATOM 8338 C C . HIS B 1 246 ? -32.906 6.926 -18.953 1 95.62 246 HIS B C 1
ATOM 8340 O O . HIS B 1 246 ? -33.781 7.23 -18.125 1 95.62 246 HIS B O 1
ATOM 8346 N N . THR B 1 247 ? -33.156 6.16 -20 1 97.38 247 THR B N 1
ATOM 8347 C CA . THR B 1 247 ? -34.5 5.691 -20.281 1 97.38 247 THR B CA 1
ATOM 8348 C C . THR B 1 247 ? -34.625 4.188 -20.062 1 97.38 247 THR B C 1
ATOM 8350 O O . THR B 1 247 ? -33.844 3.41 -20.641 1 97.38 247 THR B O 1
ATOM 8353 N N . GLU B 1 248 ? -35.531 3.795 -19.297 1 95.5 248 GLU B N 1
ATOM 8354 C CA . GLU B 1 248 ? -35.781 2.379 -19.031 1 95.5 248 GLU B CA 1
ATOM 8355 C C . GLU B 1 248 ? -36.875 1.819 -19.938 1 95.5 248 GLU B C 1
ATOM 8357 O O . GLU B 1 248 ? -37.875 2.488 -20.188 1 95.5 248 GLU B O 1
ATOM 8362 N N . VAL B 1 249 ? -36.594 0.653 -20.438 1 96.88 249 VAL B N 1
ATOM 8363 C CA . VAL B 1 249 ? -37.5 0.024 -21.422 1 96.88 249 VAL B CA 1
ATOM 8364 C C . VAL B 1 249 ? -37.594 -1.473 -21.125 1 96.88 249 VAL B C 1
ATOM 8366 O O . VAL B 1 249 ? -36.656 -2.084 -20.641 1 96.88 249 VAL B O 1
ATOM 8369 N N . LYS B 1 250 ? -38.719 -2.016 -21.359 1 96.31 250 LYS B N 1
ATOM 8370 C CA . LYS B 1 250 ? -38.906 -3.463 -21.344 1 96.31 250 LYS B CA 1
ATOM 8371 C C . LYS B 1 250 ? -39.219 -3.992 -22.75 1 96.31 250 LYS B C 1
ATOM 8373 O O . LYS B 1 250 ? -39.969 -3.371 -23.5 1 96.31 250 LYS B O 1
ATOM 8378 N N . LEU B 1 251 ? -38.531 -5.012 -23.078 1 96.56 251 LEU B N 1
ATOM 8379 C CA . LEU B 1 251 ? -38.75 -5.645 -24.375 1 96.56 251 LEU B CA 1
ATOM 8380 C C . LEU B 1 251 ? -39.438 -6.984 -24.219 1 96.56 251 LEU B C 1
ATOM 8382 O O . LEU B 1 251 ? -39 -7.855 -23.484 1 96.56 251 LEU B O 1
ATOM 8386 N N . GLN B 1 252 ? -40.562 -7.102 -24.781 1 93.81 252 GLN B N 1
ATOM 8387 C CA . GLN B 1 252 ? -41.312 -8.352 -24.906 1 93.81 252 GLN B CA 1
ATOM 8388 C C . GLN B 1 252 ? -41.562 -8.703 -26.359 1 93.81 252 GLN B C 1
ATOM 8390 O O . GLN B 1 252 ? -42.344 -8 -27.047 1 93.81 252 GLN B O 1
ATOM 8395 N N . GLY B 1 253 ? -41.031 -9.805 -26.781 1 90.5 253 GLY B N 1
ATOM 8396 C CA . GLY B 1 253 ? -41.094 -10.078 -28.219 1 90.5 253 GLY B CA 1
ATOM 8397 C C . GLY B 1 253 ? -40.5 -8.969 -29.062 1 90.5 253 GLY B C 1
ATOM 8398 O O . GLY B 1 253 ? -39.312 -8.641 -28.922 1 90.5 253 GLY B O 1
ATOM 8399 N N . ASP B 1 254 ? -41.375 -8.289 -29.875 1 88.94 254 ASP B N 1
ATOM 8400 C CA . ASP B 1 254 ? -40.906 -7.227 -30.766 1 88.94 254 ASP B CA 1
ATOM 8401 C C . ASP B 1 254 ? -41.406 -5.863 -30.297 1 88.94 254 ASP B C 1
ATOM 8403 O O . ASP B 1 254 ? -41.281 -4.875 -31.031 1 88.94 254 ASP B O 1
ATOM 8407 N N . ILE B 1 255 ? -41.875 -5.809 -29.094 1 93.44 255 ILE B N 1
ATOM 8408 C CA . ILE B 1 255 ? -42.438 -4.551 -28.609 1 93.44 255 ILE B CA 1
ATOM 8409 C C . ILE B 1 255 ? -41.562 -4 -27.484 1 93.44 255 ILE B C 1
ATOM 8411 O O . ILE B 1 255 ? -41.406 -4.66 -26.453 1 93.44 255 ILE B O 1
ATOM 8415 N N . ALA B 1 256 ? -41.031 -2.869 -27.734 1 97.06 256 ALA B N 1
ATOM 8416 C CA . ALA B 1 256 ? -40.312 -2.125 -26.703 1 97.06 256 ALA B CA 1
ATOM 8417 C C . ALA B 1 256 ? -41.25 -1.108 -26.016 1 97.06 256 ALA B C 1
ATOM 8419 O O . ALA B 1 256 ? -41.844 -0.263 -26.688 1 97.06 256 ALA B O 1
ATOM 8420 N N . THR B 1 257 ? -41.375 -1.226 -24.719 1 97.06 257 THR B N 1
ATOM 8421 C CA . THR B 1 257 ? -42.25 -0.346 -23.953 1 97.06 257 THR B CA 1
ATOM 8422 C C . THR B 1 257 ? -41.438 0.52 -23 1 97.06 257 THR B C 1
ATOM 8424 O O . THR B 1 257 ? -40.688 0.002 -22.172 1 97.06 257 THR B O 1
ATOM 8427 N N . VAL B 1 258 ? -41.594 1.83 -23.109 1 97.19 258 VAL B N 1
ATOM 8428 C CA . VAL B 1 258 ? -40.906 2.754 -22.203 1 97.19 258 VAL B CA 1
ATOM 8429 C C . VAL B 1 258 ? -41.5 2.621 -20.797 1 97.19 258 VAL B C 1
ATOM 8431 O O . VAL B 1 258 ? -42.719 2.52 -20.625 1 97.19 258 VAL B O 1
ATOM 8434 N N . ILE B 1 259 ? -40.656 2.59 -19.828 1 93.31 259 ILE B N 1
ATOM 8435 C CA . ILE B 1 259 ? -41.094 2.477 -18.438 1 93.31 259 ILE B CA 1
ATOM 8436 C C . ILE B 1 259 ? -40.875 3.811 -17.719 1 93.31 259 ILE B C 1
ATOM 8438 O O . ILE B 1 259 ? -41.719 4.27 -16.984 1 93.31 259 ILE B O 1
ATOM 8442 N N . GLU B 1 260 ? -39.75 4.383 -17.906 1 92 260 GLU B N 1
ATOM 8443 C CA . GLU B 1 260 ? -39.406 5.66 -17.297 1 92 260 GLU B CA 1
ATOM 8444 C C . GLU B 1 260 ? -38.281 6.375 -18.062 1 92 260 GLU B C 1
ATOM 8446 O O . GLU B 1 260 ? -37.469 5.73 -18.719 1 92 260 GLU B O 1
ATOM 8451 N N . ILE B 1 261 ? -38.312 7.703 -18.016 1 94.75 261 ILE B N 1
ATOM 8452 C CA . ILE B 1 261 ? -37.281 8.562 -18.562 1 94.75 261 ILE B CA 1
ATOM 8453 C C . ILE B 1 261 ? -36.656 9.43 -17.469 1 94.75 261 ILE B C 1
ATOM 8455 O O . ILE B 1 261 ? -37.375 10.219 -16.828 1 94.75 261 ILE B O 1
ATOM 8459 N N . ASN B 1 262 ? -35.438 9.273 -17.188 1 92.06 262 ASN B N 1
ATOM 8460 C CA . ASN B 1 262 ? -34.719 10.094 -16.219 1 92.06 262 ASN B CA 1
ATOM 8461 C C . ASN B 1 262 ? -33.719 11.039 -16.906 1 92.06 262 ASN B C 1
ATOM 8463 O O . ASN B 1 262 ? -32.812 10.594 -17.609 1 92.06 262 ASN B O 1
ATOM 8467 N N . ALA B 1 263 ? -33.812 12.297 -16.672 1 92.06 263 ALA B N 1
ATOM 8468 C CA . ALA B 1 263 ? -33.062 13.328 -17.359 1 92.06 263 ALA B CA 1
ATOM 8469 C C . ALA B 1 263 ? -31.688 13.523 -16.703 1 92.06 263 ALA B C 1
ATOM 8471 O O . ALA B 1 263 ? -31.297 14.648 -16.375 1 92.06 263 ALA B O 1
ATOM 8472 N N . ARG B 1 264 ? -30.938 12.539 -16.531 1 91 264 ARG B N 1
ATOM 8473 C CA . ARG B 1 264 ? -29.594 12.523 -15.938 1 91 264 ARG B CA 1
ATOM 8474 C C . ARG B 1 264 ? -28.828 11.289 -16.375 1 91 264 ARG B C 1
ATOM 8476 O O . ARG B 1 264 ? -29.359 10.43 -17.094 1 91 264 ARG B O 1
ATOM 8483 N N . LEU B 1 265 ? -27.531 11.227 -16 1 91 265 LEU B N 1
ATOM 8484 C CA . LEU B 1 265 ? -26.766 10.008 -16.219 1 91 265 LEU B CA 1
ATOM 8485 C C . LEU B 1 265 ? -27.359 8.852 -15.414 1 91 265 LEU B C 1
ATOM 8487 O O . LEU B 1 265 ? -27.953 9.055 -14.359 1 91 265 LEU B O 1
ATOM 8491 N N . ALA B 1 266 ? -27.156 7.711 -15.93 1 91.88 266 ALA B N 1
ATOM 8492 C CA . ALA B 1 266 ? -27.688 6.508 -15.297 1 91.88 266 ALA B CA 1
ATOM 8493 C C . ALA B 1 266 ? -27.047 6.266 -13.93 1 91.88 266 ALA B C 1
ATOM 8495 O O . ALA B 1 266 ? -25.891 6.625 -13.719 1 91.88 266 ALA B O 1
ATOM 8496 N N . GLY B 1 267 ? -27.859 5.691 -13.039 1 89.06 267 GLY B N 1
ATOM 8497 C CA . GLY B 1 267 ? -27.297 5.109 -11.836 1 89.06 267 GLY B CA 1
ATOM 8498 C C . GLY B 1 267 ? -26.797 3.688 -12.031 1 89.06 267 GLY B C 1
ATOM 8499 O O . GLY B 1 267 ? -26.672 3.223 -13.164 1 89.06 267 GLY B O 1
ATOM 8500 N N . GLY B 1 268 ? -26.484 3.01 -10.938 1 90.19 268 GLY B N 1
ATOM 8501 C CA . GLY B 1 268 ? -26.109 1.604 -10.969 1 90.19 268 GLY B CA 1
ATOM 8502 C C . GLY B 1 268 ? -24.766 1.357 -11.625 1 90.19 268 GLY B C 1
ATOM 8503 O O . GLY B 1 268 ? -24.578 0.34 -12.297 1 90.19 268 GLY B O 1
ATOM 8504 N N . MET B 1 269 ? -23.953 2.314 -11.641 1 92.75 269 MET B N 1
ATOM 8505 C CA . MET B 1 269 ? -22.578 2.25 -12.102 1 92.75 269 MET B CA 1
ATOM 8506 C C . MET B 1 269 ? -22.516 2.076 -13.617 1 92.75 269 MET B C 1
ATOM 8508 O O . MET B 1 269 ? -21.453 1.733 -14.164 1 92.75 269 MET B O 1
ATOM 8512 N N . ILE B 1 270 ? -23.562 2.324 -14.305 1 95.12 270 ILE B N 1
ATOM 8513 C CA . ILE B 1 270 ? -23.609 2.191 -15.758 1 95.12 270 ILE B CA 1
ATOM 8514 C C . ILE B 1 270 ? -22.594 3.143 -16.391 1 95.12 270 ILE B C 1
ATOM 8516 O O . ILE B 1 270 ? -21.906 2.783 -17.344 1 95.12 270 ILE B O 1
ATOM 8520 N N . PRO B 1 271 ? -22.438 4.41 -15.852 1 93.69 271 PRO B N 1
ATOM 8521 C CA . PRO B 1 271 ? -21.391 5.258 -16.422 1 93.69 271 PRO B CA 1
ATOM 8522 C C . PRO B 1 271 ? -20 4.617 -16.344 1 93.69 271 PRO B C 1
ATOM 8524 O O . PRO B 1 271 ? -19.188 4.789 -17.25 1 93.69 271 PRO B O 1
ATOM 8527 N N . ARG B 1 272 ? -19.75 3.879 -15.305 1 93.12 272 ARG B N 1
ATOM 8528 C CA . ARG B 1 272 ? -18.469 3.189 -15.188 1 93.12 272 ARG B CA 1
ATOM 8529 C C . ARG B 1 272 ? -18.359 2.064 -16.219 1 93.12 272 ARG B C 1
ATOM 8531 O O . ARG B 1 272 ? -17.266 1.781 -16.719 1 93.12 272 ARG B O 1
ATOM 8538 N N . LEU B 1 273 ? -19.469 1.396 -16.406 1 95 273 LEU B N 1
ATOM 8539 C CA . LEU B 1 273 ? -19.469 0.367 -17.438 1 95 273 LEU B CA 1
ATOM 8540 C C . LEU B 1 273 ? -19.156 0.969 -18.812 1 95 273 LEU B C 1
ATOM 8542 O O . LEU B 1 273 ? -18.438 0.367 -19.609 1 95 273 LEU B O 1
ATOM 8546 N N . LEU B 1 274 ? -19.75 2.129 -19.094 1 93.19 274 LEU B N 1
ATOM 8547 C CA . LEU B 1 274 ? -19.453 2.84 -20.344 1 93.19 274 LEU B CA 1
ATOM 8548 C C . LEU B 1 274 ? -17.969 3.115 -20.469 1 93.19 274 LEU B C 1
ATOM 8550 O O . LEU B 1 274 ? -17.391 2.951 -21.547 1 93.19 274 LEU B O 1
ATOM 8554 N N . GLU B 1 275 ? -17.375 3.521 -19.375 1 89.56 275 GLU B N 1
ATOM 8555 C CA . GLU B 1 275 ? -15.945 3.799 -19.375 1 89.56 275 GLU B CA 1
ATOM 8556 C C . GLU B 1 275 ? -15.141 2.545 -19.719 1 89.56 275 GLU B C 1
ATOM 8558 O O . GLU B 1 275 ? -14.219 2.596 -20.531 1 89.56 275 GLU B O 1
ATOM 8563 N N . GLN B 1 276 ? -15.539 1.434 -19.109 1 88.75 276 GLN B N 1
ATOM 8564 C CA . GLN B 1 276 ? -14.789 0.192 -19.297 1 88.75 276 GLN B CA 1
ATOM 8565 C C . GLN B 1 276 ? -15.008 -0.384 -20.688 1 88.75 276 GLN B C 1
ATOM 8567 O O . GLN B 1 276 ? -14.086 -0.967 -21.266 1 88.75 276 GLN B O 1
ATOM 8572 N N . ALA B 1 277 ? -16.172 -0.26 -21.188 1 91.06 277 ALA B N 1
ATOM 8573 C CA . ALA B 1 277 ? -16.516 -0.865 -22.469 1 91.06 277 ALA B CA 1
ATOM 8574 C C . ALA B 1 277 ? -15.945 -0.052 -23.625 1 91.06 277 ALA B C 1
ATOM 8576 O O . ALA B 1 277 ? -15.531 -0.614 -24.641 1 91.06 277 ALA B O 1
ATOM 8577 N N . PHE B 1 278 ? -15.914 1.297 -23.469 1 88.94 278 PHE B N 1
ATOM 8578 C CA . PHE B 1 278 ? -15.641 2.123 -24.641 1 88.94 278 PHE B CA 1
ATOM 8579 C C . PHE B 1 278 ? -14.32 2.875 -24.469 1 88.94 278 PHE B C 1
ATOM 8581 O O . PHE B 1 278 ? -13.852 3.529 -25.406 1 88.94 278 PHE B O 1
ATOM 8588 N N . GLY B 1 279 ? -13.766 2.838 -23.203 1 80 279 GLY B N 1
ATOM 8589 C CA . GLY B 1 279 ? -12.531 3.572 -22.969 1 80 279 GLY B CA 1
ATOM 8590 C C . GLY B 1 279 ? -12.742 5.066 -22.828 1 80 279 GLY B C 1
ATOM 8591 O O . GLY B 1 279 ? -11.875 5.859 -23.188 1 80 279 GLY B O 1
ATOM 8592 N N . TRP B 1 280 ? -13.914 5.492 -22.438 1 81.56 280 TRP B N 1
ATOM 8593 C CA . TRP B 1 280 ? -14.297 6.879 -22.219 1 81.56 280 TRP B CA 1
ATOM 8594 C C . TRP B 1 280 ? -13.883 7.34 -20.828 1 81.56 280 TRP B C 1
ATOM 8596 O O . TRP B 1 280 ? -13.562 6.52 -19.953 1 81.56 280 TRP B O 1
ATOM 8606 N N . SER B 1 281 ? -13.703 8.594 -20.688 1 85.06 281 SER B N 1
ATOM 8607 C CA . SER B 1 281 ? -13.906 9.25 -19.406 1 85.06 281 SER B CA 1
ATOM 8608 C C . SER B 1 281 ? -15.273 9.938 -19.344 1 85.06 281 SER B C 1
ATOM 8610 O O . SER B 1 281 ? -15.406 11.094 -19.734 1 85.06 281 SER B O 1
ATOM 8612 N N . VAL B 1 282 ? -16.188 9.242 -18.844 1 90.38 282 VAL B N 1
ATOM 8613 C CA . VAL B 1 282 ? -17.562 9.703 -18.906 1 90.38 282 VAL B CA 1
ATOM 8614 C C . VAL B 1 282 ? -17.688 11.031 -18.172 1 90.38 282 VAL B C 1
ATOM 8616 O O . VAL B 1 282 ? -18.406 11.938 -18.625 1 90.38 282 VAL B O 1
ATOM 8619 N N . ALA B 1 283 ? -16.938 11.148 -17.078 1 90.69 283 ALA B N 1
ATOM 8620 C CA . ALA B 1 283 ? -17.016 12.383 -16.312 1 90.69 283 ALA B CA 1
ATOM 8621 C C . ALA B 1 283 ? -16.453 13.562 -17.109 1 90.69 283 ALA B C 1
ATOM 8623 O O . ALA B 1 283 ? -17.078 14.625 -17.156 1 90.69 283 ALA B O 1
ATOM 8624 N N . ASP B 1 284 ? -15.344 13.383 -17.75 1 89.69 284 ASP B N 1
ATOM 8625 C CA . ASP B 1 284 ? -14.75 14.43 -18.578 1 89.69 284 ASP B CA 1
ATOM 8626 C C . ASP B 1 284 ? -15.664 14.789 -19.75 1 89.69 284 ASP B C 1
ATOM 8628 O O . ASP B 1 284 ? -15.883 15.969 -20.031 1 89.69 284 ASP B O 1
ATOM 8632 N N . LEU B 1 285 ? -16.156 13.789 -20.375 1 90.94 285 LEU B N 1
ATOM 8633 C CA . LEU B 1 285 ? -16.984 14.016 -21.547 1 90.94 285 LEU B CA 1
ATOM 8634 C C . LEU B 1 285 ? -18.297 14.688 -21.172 1 90.94 285 LEU B C 1
ATOM 8636 O O . LEU B 1 285 ? -18.828 15.492 -21.938 1 90.94 285 LEU B O 1
ATOM 8640 N N . TYR B 1 286 ? -18.75 14.328 -19.969 1 92.56 286 TYR B N 1
ATOM 8641 C CA . TYR B 1 286 ? -19.938 15.008 -19.438 1 92.56 286 TYR B CA 1
ATOM 8642 C C . TYR B 1 286 ? -19.672 16.5 -19.266 1 92.56 286 TYR B C 1
ATOM 8644 O O . TYR B 1 286 ? -20.422 17.328 -19.766 1 92.56 286 TYR B O 1
ATOM 8652 N N . VAL B 1 287 ? -18.625 16.828 -18.641 1 93.12 287 VAL B N 1
ATOM 8653 C CA . VAL B 1 287 ? -18.266 18.219 -18.359 1 93.12 287 VAL B CA 1
ATOM 8654 C C . VAL B 1 287 ? -18.016 18.953 -19.672 1 93.12 287 VAL B C 1
ATOM 8656 O O . VAL B 1 287 ? -18.547 20.047 -19.891 1 93.12 287 VAL B O 1
ATOM 8659 N N . ARG B 1 288 ? -17.375 18.391 -20.578 1 92.81 288 ARG B N 1
ATOM 8660 C CA . ARG B 1 288 ? -17.031 19 -21.844 1 92.81 288 ARG B CA 1
ATOM 8661 C C . ARG B 1 288 ? -18.281 19.234 -22.703 1 92.81 288 ARG B C 1
ATOM 8663 O O . ARG B 1 288 ? -18.375 20.234 -23.422 1 92.81 288 ARG B O 1
ATOM 8670 N N . SER B 1 289 ? -19.125 18.281 -22.719 1 93.56 289 SER B N 1
ATOM 8671 C CA . SER B 1 289 ? -20.359 18.422 -23.484 1 93.56 289 SER B CA 1
ATOM 8672 C C . SER B 1 289 ? -21.172 19.625 -23 1 93.56 289 SER B C 1
ATOM 8674 O O . SER B 1 289 ? -21.719 20.359 -23.812 1 93.56 289 SER B O 1
ATOM 8676 N N . HIS B 1 290 ? -21.25 19.781 -21.703 1 93.94 290 HIS B N 1
ATOM 8677 C CA . HIS B 1 290 ? -21.953 20.938 -21.156 1 93.94 290 HIS B CA 1
ATOM 8678 C C . HIS B 1 290 ? -21.234 22.234 -21.484 1 93.94 290 HIS B C 1
ATOM 8680 O O . HIS B 1 290 ? -21.891 23.219 -21.859 1 93.94 290 HIS B O 1
ATOM 8686 N N . LEU B 1 291 ? -20 22.219 -21.375 1 92.62 291 LEU B N 1
ATOM 8687 C CA . LEU B 1 291 ? -19.219 23.422 -21.641 1 92.62 291 LEU B CA 1
ATOM 8688 C C . LEU B 1 291 ? -19.297 23.781 -23.125 1 92.62 291 LEU B C 1
ATOM 8690 O O . LEU B 1 291 ? -19.312 24.969 -23.469 1 92.62 291 LEU B O 1
ATOM 8694 N N . ALA B 1 292 ? -19.359 22.766 -24.047 1 91.75 292 ALA B N 1
ATOM 8695 C CA . ALA B 1 292 ? -19.391 22.984 -25.484 1 91.75 292 ALA B CA 1
ATOM 8696 C C . ALA B 1 292 ? -20.812 23.25 -25.969 1 91.75 292 ALA B C 1
ATOM 8698 O O . ALA B 1 292 ? -21.016 23.734 -27.078 1 91.75 292 ALA B O 1
ATOM 8699 N N . GLY B 1 293 ? -21.766 22.844 -25.188 1 91.81 293 GLY B N 1
ATOM 8700 C CA . GLY B 1 293 ? -23.156 22.969 -25.578 1 91.81 293 GLY B CA 1
ATOM 8701 C C . GLY B 1 293 ? -23.609 21.922 -26.562 1 91.81 293 GLY B C 1
ATOM 8702 O O . GLY B 1 293 ? -24.641 22.078 -27.234 1 91.81 293 GLY B O 1
ATOM 8703 N N . ARG B 1 294 ? -22.812 20.891 -26.734 1 93.06 294 ARG B N 1
ATOM 8704 C CA . ARG B 1 294 ? -23.125 19.766 -27.609 1 93.06 294 ARG B CA 1
ATOM 8705 C C . ARG B 1 294 ? -22.453 18.484 -27.125 1 93.06 294 ARG B C 1
ATOM 8707 O O . ARG B 1 294 ? -21.438 18.547 -26.422 1 93.06 294 ARG B O 1
ATOM 8714 N N . SER B 1 295 ? -22.953 17.375 -27.547 1 93.06 295 SER B N 1
ATOM 8715 C CA . SER B 1 295 ? -22.406 16.094 -27.141 1 93.06 295 SER B CA 1
ATOM 8716 C C . SER B 1 295 ? -20.969 15.93 -27.609 1 93.06 295 SER B C 1
ATOM 8718 O O . SER B 1 295 ? -20.641 16.266 -28.75 1 93.06 295 SER B O 1
ATOM 8720 N N . GLN B 1 296 ? -20.156 15.453 -26.734 1 91.06 296 GLN B N 1
ATOM 8721 C CA . GLN B 1 296 ? -18.766 15.148 -27.062 1 91.06 296 GLN B CA 1
ATOM 8722 C C . GLN B 1 296 ? -18.516 13.641 -27.062 1 91.06 296 GLN B C 1
ATOM 8724 O O . GLN B 1 296 ? -17.375 13.195 -27.203 1 91.06 296 GLN B O 1
ATOM 8729 N N . PHE B 1 297 ? -19.578 12.812 -26.938 1 89.69 297 PHE B N 1
ATOM 8730 C CA . PHE B 1 297 ? -19.453 11.359 -26.922 1 89.69 297 PHE B CA 1
ATOM 8731 C C . PHE B 1 297 ? -19.375 10.805 -28.344 1 89.69 297 PHE B C 1
ATOM 8733 O O . PHE B 1 297 ? -20.125 11.227 -29.219 1 89.69 297 PHE B O 1
ATOM 8740 N N . ALA B 1 298 ? -18.328 9.984 -28.562 1 84.94 298 ALA B N 1
ATOM 8741 C CA . ALA B 1 298 ? -18.203 9.195 -29.797 1 84.94 298 ALA B CA 1
ATOM 8742 C C . ALA B 1 298 ? -18.062 7.711 -29.469 1 84.94 298 ALA B C 1
ATOM 8744 O O . ALA B 1 298 ? -17.125 7.301 -28.781 1 84.94 298 ALA B O 1
ATOM 8745 N N . VAL B 1 299 ? -18.969 6.898 -29.938 1 85 299 VAL B N 1
ATOM 8746 C CA . VAL B 1 299 ? -18.969 5.477 -29.609 1 85 299 VAL B CA 1
ATOM 8747 C C . VAL B 1 299 ? -18.062 4.727 -30.578 1 85 299 VAL B C 1
ATOM 8749 O O . VAL B 1 299 ? -18.359 4.637 -31.781 1 85 299 VAL B O 1
ATOM 8752 N N . PRO B 1 300 ? -17.016 4.184 -30 1 83.38 300 PRO B N 1
ATOM 8753 C CA . PRO B 1 300 ? -16.125 3.43 -30.891 1 83.38 300 PRO B CA 1
ATOM 8754 C C . PRO B 1 300 ? -16.641 2.02 -31.172 1 83.38 300 PRO B C 1
ATOM 8756 O O . PRO B 1 300 ? -17.453 1.491 -30.422 1 83.38 300 PRO B O 1
ATOM 8759 N N . GLU B 1 301 ? -16.203 1.409 -32.312 1 84.38 301 GLU B N 1
ATOM 8760 C CA . GLU B 1 301 ? -16.469 0.028 -32.719 1 84.38 301 GLU B CA 1
ATOM 8761 C C . GLU B 1 301 ? -15.18 -0.721 -33.031 1 84.38 301 GLU B C 1
ATOM 8763 O O . GLU B 1 301 ? -14.266 -0.166 -33.625 1 84.38 301 GLU B O 1
ATOM 8768 N N . PRO B 1 302 ? -14.922 -1.924 -32.688 1 80.19 302 PRO B N 1
ATOM 8769 C CA . PRO B 1 302 ? -15.828 -2.688 -31.844 1 80.19 302 PRO B CA 1
ATOM 8770 C C . PRO B 1 302 ? -15.703 -2.309 -30.359 1 80.19 302 PRO B C 1
ATOM 8772 O O . PRO B 1 302 ? -14.695 -1.731 -29.953 1 80.19 302 PRO B O 1
ATOM 8775 N N . ALA B 1 303 ? -16.719 -2.572 -29.625 1 81.25 303 ALA B N 1
ATOM 8776 C CA . ALA B 1 303 ? -16.688 -2.303 -28.188 1 81.25 303 ALA B CA 1
ATOM 8777 C C . ALA B 1 303 ? -16.391 -3.572 -27.391 1 81.25 303 ALA B C 1
ATOM 8779 O O . ALA B 1 303 ? -16.656 -4.68 -27.875 1 81.25 303 ALA B O 1
ATOM 8780 N N . LEU B 1 304 ? -15.719 -3.422 -26.266 1 91.25 304 LEU B N 1
ATOM 8781 C CA . LEU B 1 304 ? -15.719 -4.469 -25.25 1 91.25 304 LEU B CA 1
ATOM 8782 C C . LEU B 1 304 ? -17 -4.434 -24.422 1 91.25 304 LEU B C 1
ATOM 8784 O O . LEU B 1 304 ? -17.844 -3.559 -24.625 1 91.25 304 LEU B O 1
ATOM 8788 N N . HIS B 1 305 ? -17.188 -5.477 -23.656 1 94.94 305 HIS B N 1
ATOM 8789 C CA . HIS B 1 305 ? -18.344 -5.523 -22.766 1 94.94 305 HIS B CA 1
ATOM 8790 C C . HIS B 1 305 ? -17.922 -5.348 -21.312 1 94.94 305 HIS B C 1
ATOM 8792 O O . HIS B 1 305 ? -16.781 -5.664 -20.953 1 94.94 305 HIS B O 1
ATOM 8798 N N . ALA B 1 306 ? -18.766 -4.793 -20.531 1 96.38 306 ALA B N 1
ATOM 8799 C CA . ALA B 1 306 ? -18.562 -4.648 -19.094 1 96.38 306 ALA B CA 1
ATOM 8800 C C . ALA B 1 306 ? -19.828 -5.016 -18.312 1 96.38 306 ALA B C 1
ATOM 8802 O O . ALA B 1 306 ? -20.938 -4.809 -18.812 1 96.38 306 ALA B O 1
ATOM 8803 N N . ALA B 1 307 ? -19.594 -5.551 -17.156 1 98 307 ALA B N 1
ATOM 8804 C CA . ALA B 1 307 ? -20.734 -5.934 -16.312 1 98 307 ALA B CA 1
ATOM 8805 C C . ALA B 1 307 ? -20.5 -5.527 -14.859 1 98 307 ALA B C 1
ATOM 8807 O O . ALA B 1 307 ? -19.359 -5.535 -14.383 1 98 307 ALA B O 1
ATOM 8808 N N . VAL B 1 308 ? -21.547 -5.141 -14.211 1 97.56 308 VAL B N 1
ATOM 8809 C CA . VAL B 1 308 ? -21.516 -4.867 -12.781 1 97.56 308 VAL B CA 1
ATOM 8810 C C . VAL B 1 308 ? -22.422 -5.848 -12.039 1 97.56 308 VAL B C 1
ATOM 8812 O O . VAL B 1 308 ? -23.5 -6.195 -12.531 1 97.56 308 VAL B O 1
ATOM 8815 N N . ALA B 1 309 ? -21.984 -6.359 -10.961 1 97.88 309 ALA B N 1
ATOM 8816 C CA . ALA B 1 309 ? -22.781 -7.129 -10.016 1 97.88 309 ALA B CA 1
ATOM 8817 C C . ALA B 1 309 ? -22.844 -6.445 -8.648 1 97.88 309 ALA B C 1
ATOM 8819 O O . ALA B 1 309 ? -21.812 -5.969 -8.148 1 97.88 309 ALA B O 1
ATOM 8820 N N . PHE B 1 310 ? -24 -6.41 -8.125 1 96.44 310 PHE B N 1
ATOM 8821 C CA . PHE B 1 310 ? -24.188 -5.691 -6.871 1 96.44 310 PHE B CA 1
ATOM 8822 C C . PHE B 1 310 ? -24.141 -6.652 -5.688 1 96.44 310 PHE B C 1
ATOM 8824 O O . PHE B 1 310 ? -24.625 -7.781 -5.781 1 96.44 310 PHE B O 1
ATOM 8831 N N . ILE B 1 311 ? -23.594 -6.23 -4.613 1 96.12 311 ILE B N 1
ATOM 8832 C CA 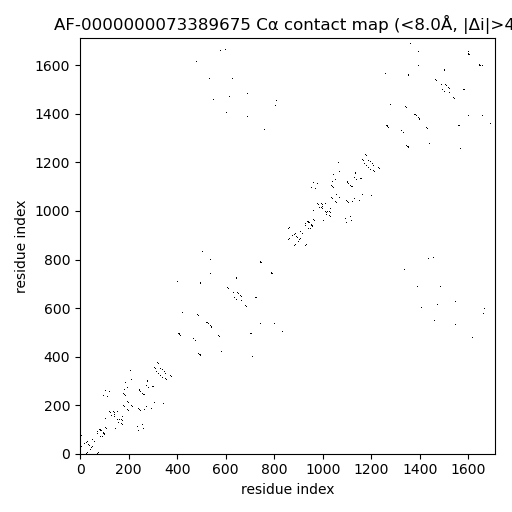. ILE B 1 311 ? -23.5 -7.004 -3.381 1 96.12 311 ILE B CA 1
ATOM 8833 C C . ILE B 1 311 ? -24.625 -6.609 -2.432 1 96.12 311 ILE B C 1
ATOM 8835 O O . ILE B 1 311 ? -24.734 -5.445 -2.037 1 96.12 311 ILE B O 1
ATOM 8839 N N . VAL B 1 312 ? -25.422 -7.547 -2.053 1 94.75 312 VAL B N 1
ATOM 8840 C CA . VAL B 1 312 ? -26.562 -7.328 -1.187 1 94.75 312 VAL B CA 1
ATOM 8841 C C . VAL B 1 312 ? -26.391 -8.102 0.12 1 94.75 312 VAL B C 1
ATOM 8843 O O . VAL B 1 312 ? -26.547 -9.32 0.155 1 94.75 312 VAL B O 1
ATOM 8846 N N . PRO B 1 313 ? -26.094 -7.379 1.206 1 94.81 313 PRO B N 1
ATOM 8847 C CA . PRO B 1 313 ? -25.938 -8.055 2.498 1 94.81 313 PRO B CA 1
ATOM 8848 C C . PRO B 1 313 ? -27.203 -8.781 2.941 1 94.81 313 PRO B C 1
ATOM 8850 O O . PRO B 1 313 ? -28.297 -8.508 2.42 1 94.81 313 PRO B O 1
ATOM 8853 N N . GLU B 1 314 ? -27.109 -9.703 3.908 1 93.06 314 GLU B N 1
ATOM 8854 C CA . GLU B 1 314 ? -28.25 -10.383 4.508 1 93.06 314 GLU B CA 1
ATOM 8855 C C . GLU B 1 314 ? -29.188 -9.391 5.195 1 93.06 314 GLU B C 1
ATOM 8857 O O . GLU B 1 314 ? -28.734 -8.43 5.812 1 93.06 314 GLU B O 1
ATOM 8862 N N . VAL B 1 315 ? -30.453 -9.648 5.039 1 93.62 315 VAL B N 1
ATOM 8863 C CA . VAL B 1 315 ? -31.469 -8.75 5.605 1 93.62 315 VAL B CA 1
ATOM 8864 C C . VAL B 1 315 ? -31.391 -8.805 7.129 1 93.62 315 VAL B C 1
ATOM 8866 O O . VAL B 1 315 ? -31.328 -9.883 7.719 1 93.62 315 VAL B O 1
ATOM 8869 N N . GLY B 1 316 ? -31.422 -7.688 7.691 1 92.25 316 GLY B N 1
ATOM 8870 C CA . GLY B 1 316 ? -31.562 -7.586 9.133 1 92.25 316 GLY B CA 1
ATOM 8871 C C . GLY B 1 316 ? -30.234 -7.664 9.867 1 92.25 316 GLY B C 1
ATOM 8872 O O . GLY B 1 316 ? -30.172 -7.449 11.078 1 92.25 316 GLY B O 1
ATOM 8873 N N . ARG B 1 317 ? -29.234 -7.93 9.234 1 91 317 ARG B N 1
ATOM 8874 C CA . ARG B 1 317 ? -27.922 -8.055 9.875 1 91 317 ARG B CA 1
ATOM 8875 C C . ARG B 1 317 ? -27.062 -6.828 9.602 1 91 317 ARG B C 1
ATOM 8877 O O . ARG B 1 317 ? -26.938 -6.383 8.453 1 91 317 ARG B O 1
ATOM 8884 N N . ARG B 1 318 ? -26.391 -6.336 10.602 1 93 318 ARG B N 1
ATOM 8885 C CA . ARG B 1 318 ? -25.531 -5.16 10.461 1 93 318 ARG B CA 1
ATOM 8886 C C . ARG B 1 318 ? -24.172 -5.535 9.875 1 93 318 ARG B C 1
ATOM 8888 O O . ARG B 1 318 ? -23.562 -6.508 10.312 1 93 318 ARG B O 1
ATOM 8895 N N . TYR B 1 319 ? -23.734 -4.891 8.828 1 93.81 319 TYR B N 1
ATOM 8896 C CA . TYR B 1 319 ? -22.422 -5.102 8.242 1 93.81 319 TYR B CA 1
ATOM 8897 C C . TYR B 1 319 ? -21.562 -3.842 8.352 1 93.81 319 TYR B C 1
ATOM 8899 O O . TYR B 1 319 ? -22.094 -2.736 8.484 1 93.81 319 TYR B O 1
ATOM 8907 N N . LEU B 1 320 ? -20.25 -3.969 8.375 1 92.94 320 LEU B N 1
ATOM 8908 C CA . LEU B 1 320 ? -19.312 -2.869 8.625 1 92.94 320 LEU B CA 1
ATOM 8909 C C . LEU B 1 320 ? -18.5 -2.562 7.383 1 92.94 320 LEU B C 1
ATOM 8911 O O . LEU B 1 320 ? -17.766 -1.566 7.344 1 92.94 320 LEU B O 1
ATOM 8915 N N . GLY B 1 321 ? -18.594 -3.371 6.375 1 92.12 321 GLY B N 1
ATOM 8916 C CA . GLY B 1 321 ? -17.828 -3.176 5.148 1 92.12 321 GLY B CA 1
ATOM 8917 C C . GLY B 1 321 ? -17.875 -4.379 4.223 1 92.12 321 GLY B C 1
ATOM 8918 O O . GLY B 1 321 ? -18.641 -5.312 4.445 1 92.12 321 GLY B O 1
ATOM 8919 N N . ILE B 1 322 ? -17.125 -4.301 3.145 1 93.75 322 ILE B N 1
ATOM 8920 C CA . ILE B 1 322 ? -17.016 -5.383 2.172 1 93.75 322 ILE B CA 1
ATOM 8921 C C . ILE B 1 322 ? -15.547 -5.609 1.815 1 93.75 322 ILE B C 1
ATOM 8923 O O . ILE B 1 322 ? -14.797 -4.648 1.623 1 93.75 322 ILE B O 1
ATOM 8927 N N . ASP B 1 323 ? -15.125 -6.828 1.832 1 92.5 323 ASP B N 1
ATOM 8928 C CA . ASP B 1 323 ? -13.812 -7.207 1.307 1 92.5 323 ASP B CA 1
ATOM 8929 C C . ASP B 1 323 ? -13.922 -7.664 -0.147 1 92.5 323 ASP B C 1
ATOM 8931 O O . ASP B 1 323 ? -14.57 -8.672 -0.442 1 92.5 323 ASP B O 1
ATOM 8935 N N . PHE B 1 324 ? -13.281 -6.906 -1.044 1 94.31 324 PHE B N 1
ATOM 8936 C CA . PHE B 1 324 ? -13.398 -7.152 -2.475 1 94.31 324 PHE B CA 1
ATOM 8937 C C . PHE B 1 324 ? -12.219 -7.969 -2.984 1 94.31 324 PHE B C 1
ATOM 8939 O O . PHE B 1 324 ? -11.102 -7.824 -2.488 1 94.31 324 PHE B O 1
ATOM 8946 N N . PRO B 1 325 ? -12.477 -8.828 -3.99 1 91 325 PRO B N 1
ATOM 8947 C CA . PRO B 1 325 ? -11.352 -9.484 -4.656 1 91 325 PRO B CA 1
ATOM 8948 C C . PRO B 1 325 ? -10.438 -8.508 -5.391 1 91 325 PRO B C 1
ATOM 8950 O O . PRO B 1 325 ? -10.914 -7.512 -5.941 1 91 325 PRO B O 1
ATOM 8953 N N . GLU B 1 326 ? -9.227 -8.82 -5.531 1 85.31 326 GLU B N 1
ATOM 8954 C CA . GLU B 1 326 ? -8.234 -7.914 -6.086 1 85.31 326 GLU B CA 1
ATOM 8955 C C . GLU B 1 326 ? -8.336 -7.844 -7.609 1 85.31 326 GLU B C 1
ATOM 8957 O O . GLU B 1 326 ? -7.871 -6.883 -8.227 1 85.31 326 GLU B O 1
ATOM 8962 N N . ASP B 1 327 ? -8.867 -8.75 -8.219 1 86.12 327 ASP B N 1
ATOM 8963 C CA . ASP B 1 327 ? -8.852 -8.836 -9.68 1 86.12 327 ASP B CA 1
ATOM 8964 C C . ASP B 1 327 ? -10.078 -8.148 -10.281 1 86.12 327 ASP B C 1
ATOM 8966 O O . ASP B 1 327 ? -10.328 -8.266 -11.484 1 86.12 327 ASP B O 1
ATOM 8970 N N . ALA B 1 328 ? -10.891 -7.449 -9.445 1 91.94 328 ALA B N 1
ATOM 8971 C CA . ALA B 1 328 ? -12 -6.664 -9.984 1 91.94 328 ALA B CA 1
ATOM 8972 C C . ALA B 1 328 ? -11.484 -5.48 -10.797 1 91.94 328 ALA B C 1
ATOM 8974 O O . ALA B 1 328 ? -10.484 -4.852 -10.438 1 91.94 328 ALA B O 1
ATOM 8975 N N . THR B 1 329 ? -12.109 -5.301 -11.922 1 89.31 329 THR B N 1
ATOM 8976 C CA . THR B 1 329 ? -11.797 -4.09 -12.664 1 89.31 329 THR B CA 1
ATOM 8977 C C . THR B 1 329 ? -12.094 -2.846 -11.828 1 89.31 329 THR B C 1
ATOM 8979 O O . THR B 1 329 ? -11.359 -1.855 -11.906 1 89.31 329 THR B O 1
ATOM 8982 N N . ASP B 1 330 ? -13.109 -2.959 -11.117 1 91.56 330 ASP B N 1
ATOM 8983 C CA . ASP B 1 330 ? -13.555 -1.924 -10.195 1 91.56 330 ASP B CA 1
ATOM 8984 C C . ASP B 1 330 ? -14.445 -2.51 -9.102 1 91.56 330 ASP B C 1
ATOM 8986 O O . ASP B 1 330 ? -15.164 -3.484 -9.336 1 91.56 330 ASP B O 1
ATOM 8990 N N . ALA B 1 331 ? -14.375 -1.969 -8.031 1 95.12 331 ALA B N 1
ATOM 8991 C CA . ALA B 1 331 ? -15.211 -2.381 -6.906 1 95.12 331 ALA B CA 1
ATOM 8992 C C . ALA B 1 331 ? -15.375 -1.243 -5.902 1 95.12 331 ALA B C 1
ATOM 8994 O O . ALA B 1 331 ? -14.555 -0.322 -5.855 1 95.12 331 ALA B O 1
ATOM 8995 N N . GLY B 1 332 ? -16.375 -1.212 -5.195 1 92.06 332 GLY B N 1
ATOM 8996 C CA . GLY B 1 332 ? -16.594 -0.182 -4.188 1 92.06 332 GLY B CA 1
ATOM 8997 C C . GLY B 1 332 ? -17.812 -0.42 -3.336 1 92.06 332 GLY B C 1
ATOM 8998 O O . GLY B 1 332 ? -18.672 -1.249 -3.676 1 92.06 332 GLY B O 1
ATOM 8999 N N . ALA B 1 333 ? -17.875 0.301 -2.252 1 91.12 333 ALA B N 1
ATOM 9000 C CA . ALA B 1 333 ? -19.031 0.288 -1.366 1 91.12 333 ALA B CA 1
ATOM 9001 C C . ALA B 1 333 ? -19.891 1.539 -1.562 1 91.12 333 ALA B C 1
ATOM 9003 O O . ALA B 1 333 ? -19.359 2.635 -1.763 1 91.12 333 ALA B O 1
ATOM 9004 N N . PHE B 1 334 ? -21.141 1.383 -1.586 1 87.69 334 PHE B N 1
ATOM 9005 C CA . PHE B 1 334 ? -22.031 2.531 -1.627 1 87.69 334 PHE B CA 1
ATOM 9006 C C . PHE B 1 334 ? -22.156 3.172 -0.249 1 87.69 334 PHE B C 1
ATOM 9008 O O . PHE B 1 334 ? -22.453 4.363 -0.137 1 87.69 334 PHE B O 1
ATOM 9015 N N . ARG B 1 335 ? -21.938 2.139 0.7 1 80.31 335 ARG B N 1
ATOM 9016 C CA . ARG B 1 335 ? -21.984 2.553 2.098 1 80.31 335 ARG B CA 1
ATOM 9017 C C . ARG B 1 335 ? -20.828 1.952 2.887 1 80.31 335 ARG B C 1
ATOM 9019 O O . ARG B 1 335 ? -20.406 0.828 2.613 1 80.31 335 ARG B O 1
ATOM 9026 N N . GLU B 1 336 ? -20.375 2.746 3.775 1 79.69 336 GLU B N 1
ATOM 9027 C CA . GLU B 1 336 ? -19.281 2.248 4.598 1 79.69 336 GLU B CA 1
ATOM 9028 C C . GLU B 1 336 ? -19.734 1.104 5.5 1 79.69 336 GLU B C 1
ATOM 9030 O O . GLU B 1 336 ? -18.938 0.249 5.883 1 79.69 336 GLU B O 1
ATOM 9035 N N . GLY B 1 337 ? -21.078 1.059 5.855 1 87.12 337 GLY B N 1
ATOM 9036 C CA . GLY B 1 337 ? -21.703 0.055 6.699 1 87.12 337 GLY B CA 1
ATOM 9037 C C . GLY B 1 337 ? -23.188 0.292 6.895 1 87.12 337 GLY B C 1
ATOM 9038 O O . GLY B 1 337 ? -23.766 1.237 6.34 1 87.12 337 GLY B O 1
ATOM 9039 N N . GLY B 1 338 ? -23.906 -0.589 7.422 1 90.62 338 GLY B N 1
ATOM 9040 C CA . GLY B 1 338 ? -25.312 -0.432 7.699 1 90.62 338 GLY B CA 1
ATOM 9041 C C . GLY B 1 338 ? -26.047 -1.755 7.809 1 90.62 338 GLY B C 1
ATOM 9042 O O . GLY B 1 338 ? -25.453 -2.779 8.133 1 90.62 338 GLY B O 1
ATOM 9043 N N . THR B 1 339 ? -27.344 -1.667 7.848 1 92.94 339 THR B N 1
ATOM 9044 C CA . THR B 1 339 ? -28.219 -2.834 7.883 1 92.94 339 THR B CA 1
ATOM 9045 C C . THR B 1 339 ? -29.109 -2.871 6.648 1 92.94 339 THR B C 1
ATOM 9047 O O . THR B 1 339 ? -29.75 -1.872 6.312 1 92.94 339 THR B O 1
ATOM 9050 N N . ASN B 1 340 ? -29.047 -3.951 5.938 1 92.25 340 ASN B N 1
ATOM 9051 C CA . ASN B 1 340 ? -30.016 -4.18 4.875 1 92.25 340 ASN B CA 1
ATOM 9052 C C . ASN B 1 340 ? -31.422 -4.367 5.434 1 92.25 340 ASN B C 1
ATOM 9054 O O . ASN B 1 340 ? -31.703 -5.375 6.078 1 92.25 340 ASN B O 1
ATOM 9058 N N . GLN B 1 341 ? -32.312 -3.451 5.195 1 90.06 341 GLN B N 1
ATOM 9059 C CA . GLN B 1 341 ? -33.625 -3.439 5.793 1 90.06 341 GLN B CA 1
ATOM 9060 C C . GLN B 1 341 ? -34.594 -4.312 4.996 1 90.06 341 GLN B C 1
ATOM 9062 O O . GLN B 1 341 ? -35.75 -4.48 5.391 1 90.06 341 GLN B O 1
ATOM 9067 N N . GLY B 1 342 ? -34.125 -4.832 4.012 1 87.88 342 GLY B N 1
ATOM 9068 C CA . GLY B 1 342 ? -35 -5.68 3.205 1 87.88 342 GLY B CA 1
ATOM 9069 C C . GLY B 1 342 ? -36.094 -4.918 2.512 1 87.88 342 GLY B C 1
ATOM 9070 O O . GLY B 1 342 ? -37.25 -5.355 2.506 1 87.88 342 GLY B O 1
ATOM 9071 N N . ARG B 1 343 ? -35.844 -3.764 2.055 1 84.06 343 ARG B N 1
ATOM 9072 C CA . ARG B 1 343 ? -36.812 -2.936 1.353 1 84.06 343 ARG B CA 1
ATOM 9073 C C . ARG B 1 343 ? -36.938 -3.365 -0.104 1 84.06 343 ARG B C 1
ATOM 9075 O O . ARG B 1 343 ? -37.906 -2.973 -0.786 1 84.06 343 ARG B O 1
ATOM 9082 N N . PHE B 1 344 ? -35.938 -4.07 -0.55 1 81.06 344 PHE B N 1
ATOM 9083 C CA . PHE B 1 344 ? -35.875 -4.609 -1.905 1 81.06 344 PHE B CA 1
ATOM 9084 C C . PHE B 1 344 ? -35.812 -3.484 -2.932 1 81.06 344 PHE B C 1
ATOM 9086 O O . PHE B 1 344 ? -36.531 -3.51 -3.939 1 81.06 344 PHE B O 1
ATOM 9093 N N . ASP B 1 345 ? -35.156 -2.506 -2.566 1 83.62 345 ASP B N 1
ATOM 9094 C CA . ASP B 1 345 ? -34.812 -1.422 -3.477 1 83.62 345 ASP B CA 1
ATOM 9095 C C . ASP B 1 345 ? -33.312 -1.165 -3.459 1 83.62 345 ASP B C 1
ATOM 9097 O O . ASP B 1 345 ? -32.531 -1.963 -2.912 1 83.62 345 ASP B O 1
ATOM 9101 N N . PHE B 1 346 ? -32.906 -0.076 -4.211 1 84.75 346 PHE B N 1
ATOM 9102 C CA . PHE B 1 346 ? -31.484 0.137 -4.438 1 84.75 346 PHE B CA 1
ATOM 9103 C C . PHE B 1 346 ? -30.75 0.31 -3.113 1 84.75 346 PHE B C 1
ATOM 9105 O O . PHE B 1 346 ? -29.531 0.122 -3.045 1 84.75 346 PHE B O 1
ATOM 9112 N N . SER B 1 347 ? -31.453 0.693 -2.02 1 85.25 347 SER B N 1
ATOM 9113 C CA . SER B 1 347 ? -30.812 0.92 -0.725 1 85.25 347 SER B CA 1
ATOM 9114 C C . SER B 1 347 ? -30.328 -0.387 -0.113 1 85.25 347 SER B C 1
ATOM 9116 O O . SER B 1 347 ? -29.531 -0.377 0.831 1 85.25 347 SER B O 1
ATOM 9118 N N . ASP B 1 348 ? -30.781 -1.532 -0.657 1 89.94 348 ASP B N 1
ATOM 9119 C CA . ASP B 1 348 ? -30.375 -2.838 -0.157 1 89.94 348 ASP B CA 1
ATOM 9120 C C . ASP B 1 348 ? -28.984 -3.207 -0.681 1 89.94 348 ASP B C 1
ATOM 9122 O O . ASP B 1 348 ? -28.344 -4.137 -0.177 1 89.94 348 ASP B O 1
ATOM 9126 N N . ARG B 1 349 ? -28.547 -2.471 -1.716 1 92 349 ARG B N 1
ATOM 9127 C CA . ARG B 1 349 ? -27.219 -2.725 -2.275 1 92 349 ARG B CA 1
ATOM 9128 C C . ARG B 1 349 ? -26.141 -2.047 -1.446 1 92 349 ARG B C 1
ATOM 9130 O O . ARG B 1 349 ? -26.188 -0.837 -1.216 1 92 349 ARG B O 1
ATOM 9137 N N . ALA B 1 350 ? -25.172 -2.82 -1.054 1 93.12 350 ALA B N 1
ATOM 9138 C CA . ALA B 1 350 ? -24.109 -2.277 -0.212 1 93.12 350 ALA B CA 1
ATOM 9139 C C . ALA B 1 350 ? -22.875 -1.935 -1.042 1 93.12 350 ALA B C 1
ATOM 9141 O O . ALA B 1 350 ? -22.109 -1.044 -0.679 1 93.12 350 ALA B O 1
ATOM 9142 N N . GLY B 1 351 ? -22.672 -2.604 -2.08 1 94.31 351 GLY B N 1
ATOM 9143 C CA . GLY B 1 351 ? -21.516 -2.381 -2.92 1 94.31 351 GLY B CA 1
ATOM 9144 C C . GLY B 1 351 ? -21.641 -3.002 -4.297 1 94.31 351 GLY B C 1
ATOM 9145 O O . GLY B 1 351 ? -22.719 -3.455 -4.68 1 94.31 351 GLY B O 1
ATOM 9146 N N . TYR B 1 352 ? -20.531 -2.953 -5.07 1 95.88 352 TYR B N 1
ATOM 9147 C CA . TYR B 1 352 ? -20.547 -3.461 -6.438 1 95.88 352 TYR B CA 1
ATOM 9148 C C . TYR B 1 352 ? -19.156 -3.979 -6.836 1 95.88 352 TYR B C 1
ATOM 9150 O O . TYR B 1 352 ? -18.156 -3.627 -6.215 1 95.88 352 TYR B O 1
ATOM 9158 N N . VAL B 1 353 ? -19.141 -4.855 -7.75 1 97 353 VAL B N 1
ATOM 9159 C CA . VAL B 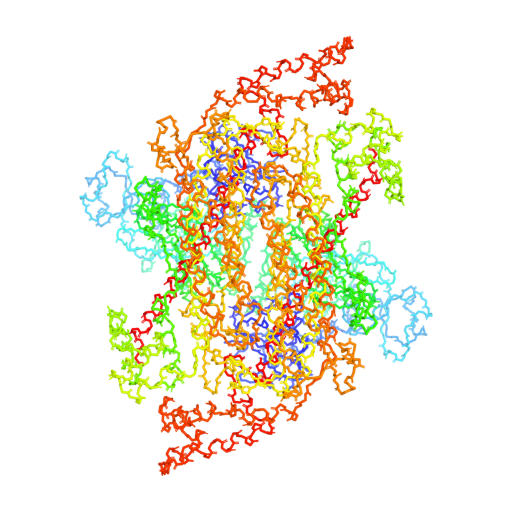1 353 ? -17.938 -5.281 -8.453 1 97 353 VAL B CA 1
ATOM 9160 C C . VAL B 1 353 ? -18.156 -5.195 -9.961 1 97 353 VAL B C 1
ATOM 9162 O O . VAL B 1 353 ? -19.25 -5.492 -10.453 1 97 353 VAL B O 1
ATOM 9165 N N . ILE B 1 354 ? -17.141 -4.781 -10.711 1 97 354 ILE B N 1
ATOM 9166 C CA . ILE B 1 354 ? -17.219 -4.648 -12.164 1 97 354 ILE B CA 1
ATOM 9167 C C . ILE B 1 354 ? -16.141 -5.523 -12.812 1 97 354 ILE B C 1
ATOM 9169 O O . ILE B 1 354 ? -15.023 -5.617 -12.312 1 97 354 ILE B O 1
ATOM 9173 N N . ALA B 1 355 ? -16.531 -6.199 -13.836 1 96 355 ALA B N 1
ATOM 9174 C CA . ALA B 1 355 ? -15.617 -6.98 -14.664 1 96 355 ALA B CA 1
ATOM 9175 C C . ALA B 1 355 ? -15.812 -6.668 -16.141 1 96 355 ALA B C 1
ATOM 9177 O O . ALA B 1 355 ? -16.891 -6.219 -16.562 1 96 355 ALA B O 1
ATOM 9178 N N . GLY B 1 356 ? -14.82 -6.848 -16.938 1 93.25 356 GLY B N 1
ATOM 9179 C CA . GLY B 1 356 ? -14.875 -6.719 -18.375 1 93.25 356 GLY B CA 1
ATOM 9180 C C . GLY B 1 356 ? -14.734 -8.047 -19.109 1 93.25 356 GLY B C 1
ATOM 9181 O O . GLY B 1 356 ? -14.43 -9.062 -18.484 1 93.25 356 GLY B O 1
ATOM 9182 N N . GLY B 1 357 ? -15.094 -8.023 -20.375 1 91.31 357 GLY B N 1
ATOM 9183 C CA . GLY B 1 357 ? -14.945 -9.203 -21.219 1 91.31 357 GLY B CA 1
ATOM 9184 C C . GLY B 1 357 ? -15.195 -8.93 -22.688 1 91.31 357 GLY B C 1
ATOM 9185 O O . GLY B 1 357 ? -15.672 -7.852 -23.047 1 91.31 357 GLY B O 1
ATOM 9186 N N . ARG B 1 358 ? -14.93 -9.945 -23.562 1 89.62 358 ARG B N 1
ATOM 9187 C CA . ARG B 1 358 ? -15.086 -9.844 -25.016 1 89.62 358 ARG B CA 1
ATOM 9188 C C . ARG B 1 358 ? -16.547 -10.023 -25.422 1 89.62 358 ARG B C 1
ATOM 9190 O O . ARG B 1 358 ? -16.969 -9.547 -26.469 1 89.62 358 ARG B O 1
ATOM 9197 N N . THR B 1 359 ? -17.172 -10.766 -24.547 1 93 359 THR B N 1
ATOM 9198 C CA . THR B 1 359 ? -18.594 -10.961 -24.781 1 93 359 THR B CA 1
ATOM 9199 C C . THR B 1 359 ? -19.406 -10.523 -23.562 1 93 359 THR B C 1
ATOM 9201 O O . THR B 1 359 ? -18.859 -10.43 -22.453 1 93 359 THR B O 1
ATOM 9204 N N . ALA B 1 360 ? -20.641 -10.25 -23.797 1 95.56 360 ALA B N 1
ATOM 9205 C CA . ALA B 1 360 ? -21.516 -9.891 -22.688 1 95.56 360 ALA B CA 1
ATOM 9206 C C . ALA B 1 360 ? -21.594 -11.016 -21.656 1 95.56 360 ALA B C 1
ATOM 9208 O O . ALA B 1 360 ? -21.562 -10.758 -20.453 1 95.56 360 ALA B O 1
ATOM 9209 N N . SER B 1 361 ? -21.641 -12.18 -22.141 1 95.56 361 SER B N 1
ATOM 9210 C CA . SER B 1 361 ? -21.734 -13.352 -21.266 1 95.56 361 SER B CA 1
ATOM 9211 C C . SER B 1 361 ? -20.484 -13.5 -20.406 1 95.56 361 SER B C 1
ATOM 9213 O O . SER B 1 361 ? -20.594 -13.781 -19.203 1 95.56 361 SER B O 1
ATOM 9215 N N . SER B 1 362 ? -19.328 -13.367 -21.047 1 94.5 362 SER B N 1
ATOM 9216 C CA . SER B 1 362 ? -18.094 -13.516 -20.297 1 94.5 362 SER B CA 1
ATOM 9217 C C . SER B 1 362 ? -17.938 -12.414 -19.25 1 94.5 362 SER B C 1
ATOM 9219 O O . SER B 1 362 ? -17.484 -12.672 -18.125 1 94.5 362 SER B O 1
ATOM 9221 N N . ALA B 1 363 ? -18.281 -11.227 -19.578 1 96.12 363 ALA B N 1
ATOM 9222 C CA . ALA B 1 363 ? -18.219 -10.117 -18.625 1 96.12 363 ALA B CA 1
ATOM 9223 C C . ALA B 1 363 ? -19.156 -10.359 -17.438 1 96.12 363 ALA B C 1
ATOM 9225 O O . ALA B 1 363 ? -18.766 -10.164 -16.281 1 96.12 363 ALA B O 1
ATOM 9226 N N . LEU B 1 364 ? -20.375 -10.805 -17.75 1 97.19 364 LEU B N 1
ATOM 9227 C CA . LEU B 1 364 ? -21.375 -11.055 -16.703 1 97.19 364 LEU B CA 1
ATOM 9228 C C . LEU B 1 364 ? -20.922 -12.188 -15.789 1 97.19 364 LEU B C 1
ATOM 9230 O O . LEU B 1 364 ? -21.016 -12.07 -14.562 1 97.19 364 LEU B O 1
ATOM 9234 N N . ARG B 1 365 ? -20.469 -13.258 -16.344 1 96.12 365 ARG B N 1
ATOM 9235 C CA . ARG B 1 365 ? -20 -14.391 -15.547 1 96.12 365 ARG B CA 1
ATOM 9236 C C . ARG B 1 365 ? -18.859 -13.969 -14.617 1 96.12 365 ARG B C 1
ATOM 9238 O O . ARG B 1 365 ? -18.828 -14.375 -13.453 1 96.12 365 ARG B O 1
ATOM 9245 N N . SER B 1 366 ? -17.969 -13.211 -15.148 1 95.88 366 SER B N 1
ATOM 9246 C CA . SER B 1 366 ? -16.859 -12.719 -14.352 1 95.88 366 SER B CA 1
ATOM 9247 C C . SER B 1 366 ? -17.344 -11.836 -13.203 1 95.88 366 SER B C 1
ATOM 9249 O O . SER B 1 366 ? -16.875 -11.961 -12.07 1 95.88 366 SER B O 1
ATOM 9251 N N . ALA B 1 367 ? -18.203 -10.945 -13.484 1 97.38 367 ALA B N 1
ATOM 9252 C CA . ALA B 1 367 ? -18.734 -10.062 -12.453 1 97.38 367 ALA B CA 1
ATOM 9253 C C . ALA B 1 367 ? -19.438 -10.852 -11.359 1 97.38 367 ALA B C 1
ATOM 9255 O O . ALA B 1 367 ? -19.297 -10.562 -10.172 1 97.38 367 ALA B O 1
ATOM 9256 N N . LEU B 1 368 ? -20.203 -11.828 -11.789 1 96.94 368 LEU B N 1
ATOM 9257 C CA . LEU B 1 368 ? -20.922 -12.656 -10.828 1 96.94 368 LEU B CA 1
ATOM 9258 C C . LEU B 1 368 ? -19.953 -13.477 -9.984 1 96.94 368 LEU B C 1
ATOM 9260 O O . LEU B 1 368 ? -20.172 -13.656 -8.789 1 96.94 368 LEU B O 1
ATOM 9264 N N . SER B 1 369 ? -18.953 -13.977 -10.594 1 95.12 369 SER B N 1
ATOM 9265 C CA . SER B 1 369 ? -17.906 -14.672 -9.859 1 95.12 369 SER B CA 1
ATOM 9266 C C . SER B 1 369 ? -17.266 -13.758 -8.82 1 95.12 369 SER B C 1
ATOM 9268 O O . SER B 1 369 ? -17.047 -14.172 -7.676 1 95.12 369 SER B O 1
ATOM 9270 N N . LEU B 1 370 ? -16.953 -12.562 -9.18 1 95.62 370 LEU B N 1
ATOM 9271 C CA . LEU B 1 370 ? -16.359 -11.586 -8.273 1 95.62 370 LEU B CA 1
ATOM 9272 C C . LEU B 1 370 ? -17.297 -11.297 -7.102 1 95.62 370 LEU B C 1
ATOM 9274 O O . LEU B 1 370 ? -16.844 -11.172 -5.961 1 95.62 370 LEU B O 1
ATOM 9278 N N . ARG B 1 371 ? -18.531 -11.148 -7.438 1 96.25 371 ARG B N 1
ATOM 9279 C CA . ARG B 1 371 ? -19.516 -10.914 -6.387 1 96.25 371 ARG B CA 1
ATOM 9280 C C . ARG B 1 371 ? -19.531 -12.055 -5.379 1 96.25 371 ARG B C 1
ATOM 9282 O O . ARG B 1 371 ? -19.531 -11.82 -4.168 1 96.25 371 ARG B O 1
ATOM 9289 N N . SER B 1 372 ? -19.469 -13.297 -5.863 1 92.69 372 SER B N 1
ATOM 9290 C CA . SER B 1 372 ? -19.5 -14.469 -4.996 1 92.69 372 SER B CA 1
ATOM 9291 C C . SER B 1 372 ? -18.25 -14.547 -4.129 1 92.69 372 SER B C 1
ATOM 9293 O O . SER B 1 372 ? -18.281 -15.062 -3.012 1 92.69 372 SER B O 1
ATOM 9295 N N . ARG B 1 373 ? -17.203 -14.023 -4.598 1 91 373 ARG B N 1
ATOM 9296 C CA . ARG B 1 373 ? -15.938 -14.07 -3.887 1 91 373 ARG B CA 1
ATOM 9297 C C . ARG B 1 373 ? -15.789 -12.875 -2.951 1 91 373 ARG B C 1
ATOM 9299 O O . ARG B 1 373 ? -14.844 -12.812 -2.16 1 91 373 ARG B O 1
ATOM 9306 N N . SER B 1 374 ? -16.625 -11.898 -3.078 1 94.12 374 SER B N 1
ATOM 9307 C CA . SER B 1 374 ? -16.609 -10.758 -2.164 1 94.12 374 SER B CA 1
ATOM 9308 C C . SER B 1 374 ? -17.219 -11.141 -0.812 1 94.12 374 SER B C 1
ATOM 9310 O O . SER B 1 374 ? -18.188 -11.883 -0.746 1 94.12 374 SER B O 1
ATOM 9312 N N . GLN B 1 375 ? -16.625 -10.609 0.306 1 92.69 375 GLN B N 1
ATOM 9313 C CA . GLN B 1 375 ? -17.094 -10.953 1.644 1 92.69 375 GLN B CA 1
ATOM 9314 C C . GLN B 1 375 ? -17.672 -9.734 2.348 1 92.69 375 GLN B C 1
ATOM 9316 O O . GLN B 1 375 ? -16.953 -8.773 2.637 1 92.69 375 GLN B O 1
ATOM 9321 N N . VAL B 1 376 ? -18.953 -9.773 2.58 1 93.94 376 VAL B N 1
ATOM 9322 C CA . VAL B 1 376 ? -19.562 -8.758 3.439 1 93.94 376 VAL B CA 1
ATOM 9323 C C . VAL B 1 376 ? -19.094 -8.953 4.879 1 93.94 376 VAL B C 1
ATOM 9325 O O . VAL B 1 376 ? -19.156 -10.055 5.418 1 93.94 376 VAL B O 1
ATOM 9328 N N . LEU B 1 377 ? -18.578 -7.996 5.484 1 94.5 377 LEU B N 1
ATOM 9329 C CA . LEU B 1 377 ? -18.062 -8.055 6.844 1 94.5 377 LEU B CA 1
ATOM 9330 C C . LEU B 1 377 ? -19.141 -7.676 7.855 1 94.5 377 LEU B C 1
ATOM 9332 O O . LEU B 1 377 ? -19.406 -6.492 8.07 1 94.5 377 LEU B O 1
ATOM 9336 N N . TYR B 1 378 ? -19.719 -8.602 8.43 1 92.69 378 TYR B N 1
ATOM 9337 C CA . TYR B 1 378 ? -20.828 -8.359 9.359 1 92.69 378 TYR B CA 1
ATOM 9338 C C . TYR B 1 378 ? -20.297 -8.016 10.75 1 92.69 378 TYR B C 1
ATOM 9340 O O . TYR B 1 378 ? -19.266 -8.539 11.172 1 92.69 378 TYR B O 1
ATOM 9348 N N . ALA B 1 379 ? -20.953 -7.164 11.391 1 90.75 379 ALA B N 1
ATOM 9349 C CA . ALA B 1 379 ? -20.609 -6.793 12.758 1 90.75 379 ALA B CA 1
ATOM 9350 C C . ALA B 1 379 ? -20.734 -7.988 13.695 1 90.75 379 ALA B C 1
ATOM 9352 O O . ALA B 1 379 ? -21.719 -8.727 13.648 1 90.75 379 ALA B O 1
ATOM 9353 N N . PRO B 1 380 ? -19.672 -8.195 14.484 1 83.81 380 PRO B N 1
ATOM 9354 C CA . PRO B 1 380 ? -19.797 -9.242 15.5 1 83.81 380 PRO B CA 1
ATOM 9355 C C . PRO B 1 380 ? -20.859 -8.922 16.547 1 83.81 380 PRO B C 1
ATOM 9357 O O . PRO B 1 380 ? -21.266 -7.762 16.688 1 83.81 380 PRO B O 1
ATOM 9360 N N . PRO B 1 381 ? -21.391 -9.93 17.094 1 79.62 381 PRO B N 1
ATOM 9361 C CA . PRO B 1 381 ? -22.344 -9.648 18.172 1 79.62 381 PRO B CA 1
ATOM 9362 C C . PRO B 1 381 ? -21.766 -8.719 19.234 1 79.62 381 PRO B C 1
ATOM 9364 O O . PRO B 1 381 ? -20.562 -8.75 19.516 1 79.62 381 PRO B O 1
ATOM 9367 N N . GLU B 1 382 ? -22.562 -7.754 19.562 1 78.62 382 GLU B N 1
ATOM 9368 C CA . GLU B 1 382 ? -22.125 -6.848 20.625 1 78.62 382 GLU B CA 1
ATOM 9369 C C . GLU B 1 382 ? -21.797 -7.609 21.906 1 78.62 382 GLU B C 1
ATOM 9371 O O . GLU B 1 382 ? -22.594 -8.438 22.359 1 78.62 382 GLU B O 1
ATOM 9376 N N . VAL B 1 383 ? -20.656 -7.504 22.328 1 77.56 383 VAL B N 1
ATOM 9377 C CA . VAL B 1 383 ? -20.25 -8.102 23.594 1 77.56 383 VAL B CA 1
ATOM 9378 C C . VAL B 1 383 ? -20.234 -7.039 24.703 1 77.56 383 VAL B C 1
ATOM 9380 O O . VAL B 1 383 ? -19.547 -6.023 24.578 1 77.56 383 VAL B O 1
ATOM 9383 N N . PRO B 1 384 ? -21.219 -7.191 25.562 1 79.69 384 PRO B N 1
ATOM 9384 C CA . PRO B 1 384 ? -21.188 -6.227 26.672 1 79.69 384 PRO B CA 1
ATOM 9385 C C . PRO B 1 384 ? -19.844 -6.199 27.391 1 79.69 384 PRO B C 1
ATOM 9387 O O . PRO B 1 384 ? -19.094 -7.176 27.344 1 79.69 384 PRO B O 1
ATOM 9390 N N . PRO B 1 385 ? -19.531 -5.02 27.922 1 84.31 385 PRO B N 1
ATOM 9391 C CA . PRO B 1 385 ? -18.312 -5.004 28.719 1 84.31 385 PRO B CA 1
ATOM 9392 C C . PRO B 1 385 ? -18.297 -6.09 29.797 1 84.31 385 PRO B C 1
ATOM 9394 O O . PRO B 1 385 ? -19.359 -6.527 30.25 1 84.31 385 PRO B O 1
ATOM 9397 N N . PRO B 1 386 ? -17.141 -6.508 30.078 1 88.88 386 PRO B N 1
ATOM 9398 C CA . PRO B 1 386 ? -17.062 -7.543 31.109 1 88.88 386 PRO B CA 1
ATOM 9399 C C . PRO B 1 386 ? -17.703 -7.113 32.438 1 88.88 386 PRO B C 1
ATOM 9401 O O . PRO B 1 386 ? -17.625 -5.941 32.812 1 88.88 386 PRO B O 1
ATOM 9404 N N . ASP B 1 387 ? -18.391 -8.062 33.094 1 90.88 387 ASP B N 1
ATOM 9405 C CA . ASP B 1 387 ? -19.031 -7.754 34.344 1 90.88 387 ASP B CA 1
ATOM 9406 C C . ASP B 1 387 ? -18.188 -8.219 35.531 1 90.88 387 ASP B C 1
ATOM 9408 O O . ASP B 1 387 ? -17.094 -8.773 35.344 1 90.88 387 ASP B O 1
ATOM 9412 N N . ALA B 1 388 ? -18.703 -7.906 36.688 1 91.19 388 ALA B N 1
ATOM 9413 C CA . ALA B 1 388 ? -17.984 -8.203 37.906 1 91.19 388 ALA B CA 1
ATOM 9414 C C . ALA B 1 388 ? -17.734 -9.703 38.031 1 91.19 388 ALA B C 1
ATOM 9416 O O . ALA B 1 388 ? -16.656 -10.117 38.5 1 91.19 388 ALA B O 1
ATOM 9417 N N . ALA B 1 389 ? -18.672 -10.492 37.625 1 89.19 389 ALA B N 1
ATOM 9418 C CA . ALA B 1 389 ? -18.547 -11.938 37.719 1 89.19 389 ALA B CA 1
ATOM 9419 C C . ALA B 1 389 ? -17.406 -12.461 36.875 1 89.19 389 ALA B C 1
ATOM 9421 O O . ALA B 1 389 ? -16.641 -13.328 37.281 1 89.19 389 ALA B O 1
ATOM 9422 N N . THR B 1 390 ? -17.344 -11.984 35.719 1 90.25 390 THR B N 1
ATOM 9423 C CA . THR B 1 390 ? -16.281 -12.367 34.781 1 90.25 390 THR B CA 1
ATOM 9424 C C . THR B 1 390 ? -14.906 -12.039 35.375 1 90.25 390 THR B C 1
ATOM 9426 O O . THR B 1 390 ? -13.992 -12.867 35.344 1 90.25 390 THR B O 1
ATOM 9429 N N . VAL B 1 391 ? -14.742 -10.883 35.906 1 90.69 391 VAL B N 1
ATOM 9430 C CA . VAL B 1 391 ? -13.477 -10.406 36.438 1 90.69 391 VAL B CA 1
ATOM 9431 C C . VAL B 1 391 ? -13.094 -11.234 37.688 1 90.69 391 VAL B C 1
ATOM 9433 O O . VAL B 1 391 ? -11.922 -11.57 37.875 1 90.69 391 VAL B O 1
ATOM 9436 N N . ARG B 1 392 ? -14.062 -11.586 38.469 1 85.81 392 ARG B N 1
ATOM 9437 C CA . ARG B 1 392 ? -13.82 -12.414 39.625 1 85.81 392 ARG B CA 1
ATOM 9438 C C . ARG B 1 392 ? -13.352 -13.812 39.219 1 85.81 392 ARG B C 1
ATOM 9440 O O . ARG B 1 392 ? -12.453 -14.375 39.844 1 85.81 392 ARG B O 1
ATOM 9447 N N . ARG B 1 393 ? -13.945 -14.312 38.219 1 86.94 393 ARG B N 1
ATOM 9448 C CA . ARG B 1 393 ? -13.539 -15.617 37.719 1 86.94 393 ARG B CA 1
ATOM 9449 C C . ARG B 1 393 ? -12.094 -15.586 37.219 1 86.94 393 ARG B C 1
ATOM 9451 O O . ARG B 1 393 ? -11.328 -16.516 37.469 1 86.94 393 ARG B O 1
ATOM 9458 N N . ILE B 1 394 ? -11.789 -14.555 36.562 1 88.38 394 ILE B N 1
ATOM 9459 C CA . ILE B 1 394 ? -10.43 -14.391 36.062 1 88.38 394 ILE B CA 1
ATOM 9460 C C . ILE B 1 394 ? -9.453 -14.305 37.25 1 88.38 394 ILE B C 1
ATOM 9462 O O . ILE B 1 394 ? -8.398 -14.945 37.219 1 88.38 394 ILE B O 1
ATOM 9466 N N . ALA B 1 395 ? -9.867 -13.57 38.188 1 80.38 395 ALA B N 1
ATOM 9467 C CA . ALA B 1 395 ? -9.008 -13.367 39.375 1 80.38 395 ALA B CA 1
ATOM 9468 C C . ALA B 1 395 ? -8.805 -14.68 40.125 1 80.38 395 ALA B C 1
ATOM 9470 O O . ALA B 1 395 ? -7.75 -14.883 40.719 1 80.38 395 ALA B O 1
ATOM 9471 N N . LEU B 1 396 ? -9.836 -15.555 40.031 1 71.56 396 LEU B N 1
ATOM 9472 C CA . LEU B 1 396 ? -9.773 -16.828 40.75 1 71.56 396 LEU B CA 1
ATOM 9473 C C . LEU B 1 396 ? -9 -17.859 39.938 1 71.56 396 LEU B C 1
ATOM 9475 O O . LEU B 1 396 ? -8.789 -18.984 40.406 1 71.56 396 LEU B O 1
ATOM 9479 N N . GLY B 1 397 ? -8.578 -17.406 38.781 1 73.94 397 GLY B N 1
ATOM 9480 C CA . GLY B 1 397 ? -7.719 -18.281 38 1 73.94 397 GLY B CA 1
ATOM 9481 C C . GLY B 1 397 ? -8.477 -19.078 36.969 1 73.94 397 GLY B C 1
ATOM 9482 O O . GLY B 1 397 ? -7.902 -19.969 36.312 1 73.94 397 GLY B O 1
ATOM 9483 N N . GLU B 1 398 ? -9.734 -18.844 36.906 1 71.38 398 GLU B N 1
ATOM 9484 C CA . GLU B 1 398 ? -10.477 -19.516 35.844 1 71.38 398 GLU B CA 1
ATOM 9485 C C . GLU B 1 398 ? -10.133 -18.938 34.469 1 71.38 398 GLU B C 1
ATOM 9487 O O . GLU B 1 398 ? -10.219 -17.719 34.25 1 71.38 398 GLU B O 1
ATOM 9492 N N . ARG B 1 399 ? -9.422 -19.609 33.875 1 61.97 399 ARG B N 1
ATOM 9493 C CA . ARG B 1 399 ? -8.953 -19.094 32.562 1 61.97 399 ARG B CA 1
ATOM 9494 C C . ARG B 1 399 ? -10.109 -18.938 31.594 1 61.97 399 ARG B C 1
ATOM 9496 O O . ARG B 1 399 ? -10.758 -19.922 31.234 1 61.97 399 ARG B O 1
ATOM 9503 N N . CYS B 1 400 ? -10.523 -17.75 31.359 1 61.16 400 CYS B N 1
ATOM 9504 C CA . CYS B 1 400 ? -11.664 -17.422 30.516 1 61.16 400 CYS B CA 1
ATOM 9505 C C . CYS B 1 400 ? -11.227 -17.172 29.078 1 61.16 400 CYS B C 1
ATOM 9507 O O . CYS B 1 400 ? -12.055 -17.188 28.172 1 61.16 400 CYS B O 1
ATOM 9509 N N . ALA B 1 401 ? -9.859 -17.047 28.938 1 63.97 401 ALA B N 1
ATOM 9510 C CA . ALA B 1 401 ? -9.523 -16.562 27.594 1 63.97 401 ALA B CA 1
ATOM 9511 C C . ALA B 1 401 ? -9.156 -17.719 26.672 1 63.97 401 ALA B C 1
ATOM 9513 O O . ALA B 1 401 ? -8.977 -18.844 27.125 1 63.97 401 ALA B O 1
ATOM 9514 N N . PHE B 1 402 ? -9.219 -17.516 25.422 1 65.56 402 PHE B N 1
ATOM 9515 C CA . PHE B 1 402 ? -8.93 -18.453 24.344 1 65.56 402 PHE B CA 1
ATOM 9516 C C . PHE B 1 402 ? -7.484 -18.938 24.422 1 65.56 402 PHE B C 1
ATOM 9518 O O . PHE B 1 402 ? -6.605 -18.219 24.875 1 65.56 402 PHE B O 1
ATOM 9525 N N . ARG B 1 403 ? -7.23 -20.219 24.375 1 71.12 403 ARG B N 1
ATOM 9526 C CA . ARG B 1 403 ? -5.891 -20.781 24.281 1 71.12 403 ARG B CA 1
ATOM 9527 C C . ARG B 1 403 ? -5.676 -21.469 22.938 1 71.12 403 ARG B C 1
ATOM 9529 O O . ARG B 1 403 ? -6.125 -22.609 22.734 1 71.12 403 ARG B O 1
ATOM 9536 N N . PRO B 1 404 ? -4.965 -20.734 22.125 1 76.31 404 PRO B N 1
ATOM 9537 C CA . PRO B 1 404 ? -4.617 -21.391 20.859 1 76.31 404 PRO B CA 1
ATOM 9538 C C . PRO B 1 404 ? -3.498 -22.406 21.016 1 76.31 404 PRO B C 1
ATOM 9540 O O . PRO B 1 404 ? -2.869 -22.5 22.062 1 76.31 404 PRO B O 1
ATOM 9543 N N . GLY B 1 405 ? -3.365 -23.328 20.109 1 73.06 405 GLY B N 1
ATOM 9544 C CA . GLY B 1 405 ? -2.139 -24.109 20.031 1 73.06 405 GLY B CA 1
ATOM 9545 C C . GLY B 1 405 ? -2.357 -25.594 20.266 1 73.06 405 GLY B C 1
ATOM 9546 O O . GLY B 1 405 ? -1.396 -26.359 20.375 1 73.06 405 GLY B O 1
ATOM 9547 N N . SER B 1 406 ? -3.674 -25.906 20.422 1 75.75 406 SER B N 1
ATOM 9548 C CA . SER B 1 406 ? -3.861 -27.344 20.5 1 75.75 406 SER B CA 1
ATOM 9549 C C . SER B 1 406 ? -3.6 -28.016 19.156 1 75.75 406 SER B C 1
ATOM 9551 O O . SER B 1 406 ? -4.035 -27.516 18.125 1 75.75 406 SER B O 1
ATOM 9553 N N . LEU B 1 407 ? -2.709 -28.953 19.203 1 75.25 407 LEU B N 1
ATOM 9554 C CA . LEU B 1 407 ? -2.422 -29.641 17.953 1 75.25 407 LEU B CA 1
ATOM 9555 C C . LEU B 1 407 ? -3.703 -30.172 17.328 1 75.25 407 LEU B C 1
ATOM 9557 O O . LEU B 1 407 ? -3.861 -30.141 16.109 1 75.25 407 LEU B O 1
ATOM 9561 N N . ALA B 1 408 ? -4.625 -30.609 18.188 1 73.69 408 ALA B N 1
ATOM 9562 C CA . ALA B 1 408 ? -5.898 -31.125 17.688 1 73.69 408 ALA B CA 1
ATOM 9563 C C . ALA B 1 408 ? -6.66 -30.062 16.906 1 73.69 408 ALA B C 1
ATOM 9565 O O . ALA B 1 408 ? -7.32 -30.359 15.914 1 73.69 408 ALA B O 1
ATOM 9566 N N . GLY B 1 409 ? -6.473 -28.938 17.281 1 77.19 409 GLY B N 1
ATOM 9567 C CA . GLY B 1 409 ? -7.164 -27.828 16.641 1 77.19 409 GLY B CA 1
ATOM 9568 C C . GLY B 1 409 ? -6.617 -27.516 15.258 1 77.19 409 GLY B C 1
ATOM 9569 O O . GLY B 1 409 ? -7.328 -26.953 14.414 1 77.19 409 GLY B O 1
ATOM 9570 N N . SER B 1 410 ? -5.426 -27.906 15.047 1 88.94 410 SER B N 1
ATOM 9571 C CA . SER B 1 410 ? -4.793 -27.578 13.773 1 88.94 410 SER B CA 1
ATOM 9572 C C . SER B 1 410 ? -4.586 -28.828 12.922 1 88.94 410 SER B C 1
ATOM 9574 O O . SER B 1 410 ? -4.371 -28.734 11.711 1 88.94 410 SER B O 1
ATOM 9576 N N . LEU B 1 411 ? -4.684 -29.953 13.531 1 89.56 411 LEU B N 1
ATOM 9577 C CA . LEU B 1 411 ? -4.336 -31.219 12.883 1 89.56 411 LEU B CA 1
ATOM 9578 C C . LEU B 1 411 ? -5.242 -31.484 11.688 1 89.56 411 LEU B C 1
ATOM 9580 O O . LEU B 1 411 ? -4.762 -31.812 10.602 1 89.56 411 LEU B O 1
ATOM 9584 N N . PHE B 1 412 ? -6.52 -31.25 11.852 1 92.56 412 PHE B N 1
ATOM 9585 C CA . PHE B 1 412 ? -7.465 -31.672 10.82 1 92.56 412 PHE B CA 1
ATOM 9586 C C . PHE B 1 412 ? -7.371 -30.781 9.594 1 92.56 412 PHE B C 1
ATOM 9588 O O . PHE B 1 412 ? -7.348 -31.266 8.461 1 92.56 412 PHE B O 1
ATOM 9595 N N . PRO B 1 413 ? -7.273 -29.453 9.805 1 93.88 413 PRO B N 1
ATOM 9596 C CA . PRO B 1 413 ? -7.047 -28.641 8.609 1 93.88 413 PRO B CA 1
ATOM 9597 C C . PRO B 1 413 ? -5.758 -29.016 7.871 1 93.88 413 PRO B C 1
ATOM 9599 O O . PRO B 1 413 ? -5.73 -29.031 6.641 1 93.88 413 PRO B O 1
ATOM 9602 N N . ILE B 1 414 ? -4.699 -29.312 8.57 1 95.56 414 ILE B N 1
ATOM 9603 C CA . ILE B 1 414 ? -3.424 -29.688 7.973 1 95.56 414 ILE B CA 1
ATOM 9604 C C . ILE B 1 414 ? -3.576 -31.016 7.227 1 95.56 414 ILE B C 1
ATOM 9606 O O . ILE B 1 414 ? -3.152 -31.141 6.074 1 95.56 414 ILE B O 1
ATOM 9610 N N . GLU B 1 415 ? -4.289 -31.969 7.852 1 95.12 415 GLU B N 1
ATOM 9611 C CA . GLU B 1 415 ? -4.473 -33.281 7.262 1 95.12 415 GLU B CA 1
ATOM 9612 C C . GLU B 1 415 ? -5.336 -33.219 6.008 1 95.12 415 GLU B C 1
ATOM 9614 O O . GLU B 1 415 ? -4.988 -33.781 4.973 1 95.12 415 GLU B O 1
ATOM 9619 N N . LYS B 1 416 ? -6.453 -32.531 6.125 1 96.44 416 LYS B N 1
ATOM 9620 C CA . LYS B 1 416 ? -7.367 -32.438 4.992 1 96.44 416 LYS B CA 1
ATOM 9621 C C . LYS B 1 416 ? -6.684 -31.797 3.787 1 96.44 416 LYS B C 1
ATOM 9623 O O . LYS B 1 416 ? -6.805 -32.312 2.664 1 96.44 416 LYS B O 1
ATOM 9628 N N . SER B 1 417 ? -5.98 -30.688 4.004 1 96.81 417 SER B N 1
ATOM 9629 C CA . SER B 1 417 ? -5.301 -30.016 2.906 1 96.81 417 SER B CA 1
ATOM 9630 C C . SER B 1 417 ? -4.238 -30.906 2.271 1 96.81 417 SER B C 1
ATOM 9632 O O . SER B 1 417 ? -4.102 -30.938 1.047 1 96.81 417 SER B O 1
ATOM 9634 N N . HIS B 1 418 ? -3.502 -31.641 3.061 1 96.75 418 HIS B N 1
ATOM 9635 C CA . HIS B 1 418 ? -2.432 -32.5 2.584 1 96.75 418 HIS B CA 1
ATOM 9636 C C . HIS B 1 418 ? -2.988 -33.688 1.787 1 96.75 418 HIS B C 1
ATOM 9638 O O . HIS B 1 418 ? -2.48 -34 0.71 1 96.75 418 HIS B O 1
ATOM 9644 N N . LEU B 1 419 ? -4.012 -34.312 2.338 1 96.75 419 LEU B N 1
ATOM 9645 C CA . LEU B 1 419 ? -4.602 -35.469 1.674 1 96.75 419 LEU B CA 1
ATOM 9646 C C . LEU B 1 419 ? -5.203 -35.094 0.33 1 96.75 419 LEU B C 1
ATOM 9648 O O . LEU B 1 419 ? -5.113 -35.844 -0.642 1 96.75 419 LEU B O 1
ATOM 9652 N N . LEU B 1 420 ? -5.855 -33.938 0.305 1 96.12 420 LEU B N 1
ATOM 9653 C CA . LEU B 1 420 ? -6.379 -33.438 -0.96 1 96.12 420 LEU B CA 1
ATOM 9654 C C . LEU B 1 420 ? -5.266 -33.281 -1.989 1 96.12 420 LEU B C 1
ATOM 9656 O O . LEU B 1 420 ? -5.43 -33.656 -3.152 1 96.12 420 LEU B O 1
ATOM 9660 N N . MET B 1 421 ? -4.148 -32.719 -1.566 1 95.44 421 MET B N 1
ATOM 9661 C CA . MET B 1 421 ? -3.004 -32.531 -2.453 1 95.44 421 MET B CA 1
ATOM 9662 C C . MET B 1 421 ? -2.439 -33.875 -2.906 1 95.44 421 MET B C 1
ATOM 9664 O O . MET B 1 421 ? -2.117 -34.062 -4.082 1 95.44 421 MET B O 1
ATOM 9668 N N . LEU B 1 422 ? -2.32 -34.938 -2.012 1 95.88 422 LEU B N 1
ATOM 9669 C CA . LEU B 1 422 ? -1.836 -36.25 -2.371 1 95.88 422 LEU B CA 1
ATOM 9670 C C . LEU B 1 422 ? -2.742 -36.906 -3.416 1 95.88 422 LEU B C 1
ATOM 9672 O O . LEU B 1 422 ? -2.26 -37.562 -4.34 1 95.88 422 LEU B O 1
ATOM 9676 N N . ARG B 1 423 ? -3.99 -36.719 -3.207 1 95.81 423 ARG B N 1
ATOM 9677 C CA . ARG B 1 423 ? -4.953 -37.25 -4.16 1 95.81 423 ARG B CA 1
ATOM 9678 C C . ARG B 1 423 ? -4.812 -36.562 -5.52 1 95.81 423 ARG B C 1
ATOM 9680 O O . ARG B 1 423 ? -4.785 -37.25 -6.555 1 95.81 423 ARG B O 1
ATOM 9687 N N . SER B 1 424 ? -4.793 -35.281 -5.504 1 93.56 424 SER B N 1
ATOM 9688 C CA . SER B 1 424 ? -4.715 -34.5 -6.734 1 93.56 424 SER B CA 1
ATOM 9689 C C . SER B 1 424 ? -3.461 -34.844 -7.527 1 93.56 424 SER B C 1
ATOM 9691 O O . SER B 1 424 ? -3.469 -34.812 -8.758 1 93.56 424 SER B O 1
ATOM 9693 N N . GLN B 1 425 ? -2.352 -35.25 -6.855 1 93.38 425 GLN B N 1
ATOM 9694 C CA . GLN B 1 425 ? -1.075 -35.531 -7.5 1 93.38 425 GLN B CA 1
ATOM 9695 C C . GLN B 1 425 ? -0.94 -37 -7.816 1 93.38 425 GLN B C 1
ATOM 9697 O O . GLN B 1 425 ? 0.088 -37.438 -8.336 1 93.38 425 GLN B O 1
ATOM 9702 N N . GLY B 1 426 ? -1.925 -37.812 -7.418 1 92.88 426 GLY B N 1
ATOM 9703 C CA . GLY B 1 426 ? -1.95 -39.25 -7.734 1 92.88 426 GLY B CA 1
ATOM 9704 C C . GLY B 1 426 ? -1.082 -40.062 -6.809 1 92.88 426 GLY B C 1
ATOM 9705 O O . GLY B 1 426 ? -0.782 -41.219 -7.105 1 92.88 426 GLY B O 1
ATOM 9706 N N . ILE B 1 427 ? -0.603 -39.5 -5.711 1 93.06 427 ILE B N 1
ATOM 9707 C CA . ILE B 1 427 ? 0.181 -40.25 -4.73 1 93.06 427 ILE B CA 1
ATOM 9708 C C . ILE B 1 427 ? -0.729 -41.188 -3.959 1 93.06 427 ILE B C 1
ATOM 9710 O O . ILE B 1 427 ? -0.321 -42.312 -3.607 1 93.06 427 ILE B O 1
ATOM 9714 N N . LEU B 1 428 ? -1.972 -40.719 -3.691 1 95 428 LEU B N 1
ATOM 9715 C CA . LEU B 1 428 ? -3.037 -41.562 -3.174 1 95 428 LEU B CA 1
ATOM 9716 C C . LEU B 1 428 ? -4 -41.969 -4.285 1 95 428 LEU B C 1
ATOM 9718 O O . LEU B 1 428 ? -4.379 -41.125 -5.113 1 95 428 LEU B O 1
ATOM 9722 N N . SER B 1 429 ? -4.316 -43.219 -4.281 1 94.19 429 SER B N 1
ATOM 9723 C CA . SER B 1 429 ? -5.383 -43.656 -5.176 1 94.19 429 SER B CA 1
ATOM 9724 C C . SER B 1 429 ? -6.742 -43.156 -4.691 1 94.19 429 SER B C 1
ATOM 9726 O O . SER B 1 429 ? -6.879 -42.719 -3.553 1 94.19 429 SER B O 1
ATOM 9728 N N . ALA B 1 430 ? -7.762 -43.219 -5.598 1 94.88 430 ALA B N 1
ATOM 9729 C CA . ALA B 1 430 ? -9.117 -42.812 -5.234 1 94.88 430 ALA B CA 1
ATOM 9730 C C . ALA B 1 430 ? -9.641 -43.625 -4.059 1 94.88 430 ALA B C 1
ATOM 9732 O O . ALA B 1 430 ? -10.305 -43.094 -3.168 1 94.88 430 ALA B O 1
ATOM 9733 N N . GLY B 1 431 ? -9.344 -44.906 -4.117 1 95.12 431 GLY B N 1
ATOM 9734 C CA . GLY B 1 431 ? -9.766 -45.812 -3.041 1 95.12 431 GLY B CA 1
ATOM 9735 C C . GLY B 1 431 ? -9.102 -45.5 -1.714 1 95.12 431 GLY B C 1
ATOM 9736 O O . GLY B 1 431 ? -9.758 -45.469 -0.672 1 95.12 431 GLY B O 1
ATOM 9737 N N . GLN B 1 432 ? -7.832 -45.312 -1.753 1 95.62 432 GLN B N 1
ATOM 9738 C CA . GLN B 1 432 ? -7.094 -44.938 -0.546 1 95.62 432 GLN B CA 1
ATOM 9739 C C . GLN B 1 432 ? -7.613 -43.625 0.043 1 95.62 432 GLN B C 1
ATOM 9741 O O . GLN B 1 432 ? -7.812 -43.531 1.255 1 95.62 432 GLN B O 1
ATOM 9746 N N . PHE B 1 433 ? -7.848 -42.656 -0.849 1 96.94 433 PHE B N 1
ATOM 9747 C CA . PHE B 1 433 ? -8.32 -41.344 -0.399 1 96.94 433 PHE B CA 1
ATOM 9748 C C . PHE B 1 433 ? -9.688 -41.469 0.268 1 96.94 433 PHE B C 1
ATOM 9750 O O . PHE B 1 433 ? -9.93 -40.844 1.311 1 96.94 433 PHE B O 1
ATOM 9757 N N . SER B 1 434 ? -10.57 -42.219 -0.347 1 96.38 434 SER B N 1
ATOM 9758 C CA . SER B 1 434 ? -11.914 -42.375 0.199 1 96.38 434 SER B CA 1
ATOM 9759 C C . SER B 1 434 ? -11.867 -42.969 1.607 1 96.38 434 SER B C 1
ATOM 9761 O O . SER B 1 434 ? -12.586 -42.5 2.498 1 96.38 434 SER B O 1
ATOM 9763 N N . ALA B 1 435 ? -11.031 -43.938 1.827 1 96.38 435 ALA B N 1
ATOM 9764 C CA . ALA B 1 435 ? -10.898 -44.562 3.141 1 96.38 435 ALA B CA 1
ATOM 9765 C C . ALA B 1 435 ? -10.359 -43.594 4.168 1 96.38 435 ALA B C 1
ATOM 9767 O O . ALA B 1 435 ? -10.867 -43.5 5.289 1 96.38 435 ALA B O 1
ATOM 9768 N N . LEU B 1 436 ? -9.383 -42.875 3.756 1 97.06 436 LEU B N 1
ATOM 9769 C CA . LEU B 1 436 ? -8.773 -41.906 4.656 1 97.06 436 LEU B CA 1
ATOM 9770 C C . LEU B 1 436 ? -9.742 -40.75 4.945 1 97.06 436 LEU B C 1
ATOM 9772 O O . LEU B 1 436 ? -9.781 -40.25 6.066 1 97.06 436 LEU B O 1
ATOM 9776 N N . ARG B 1 437 ? -10.469 -40.219 3.926 1 96.88 437 ARG B N 1
ATOM 9777 C CA . ARG B 1 437 ? -11.469 -39.188 4.109 1 96.88 437 ARG B CA 1
ATOM 9778 C C . ARG B 1 437 ? -12.477 -39.562 5.191 1 96.88 437 ARG B C 1
ATOM 9780 O O . ARG B 1 437 ? -12.773 -38.781 6.082 1 96.88 437 ARG B O 1
ATOM 9787 N N . GLU B 1 438 ? -12.984 -40.781 5.09 1 95.88 438 GLU B N 1
ATOM 9788 C CA . GLU B 1 438 ? -13.945 -41.25 6.078 1 95.88 438 GLU B CA 1
ATOM 9789 C C . GLU B 1 438 ? -13.328 -41.312 7.473 1 95.88 438 GLU B C 1
ATOM 9791 O O . GLU B 1 438 ? -13.977 -40.969 8.461 1 95.88 438 GLU B O 1
ATOM 9796 N N . ALA B 1 439 ? -12.117 -41.75 7.531 1 96.06 439 ALA B N 1
ATOM 9797 C CA . ALA B 1 439 ? -11.422 -41.844 8.812 1 96.06 439 ALA B CA 1
ATOM 9798 C C . ALA B 1 439 ? -11.25 -40.438 9.43 1 96.06 439 ALA B C 1
ATOM 9800 O O . ALA B 1 439 ? -11.469 -40.25 10.625 1 96.06 439 ALA B O 1
ATOM 9801 N N . VAL B 1 440 ? -10.812 -39.469 8.633 1 95.81 440 VAL B N 1
ATOM 9802 C CA . VAL B 1 440 ? -10.562 -38.125 9.109 1 95.81 440 VAL B CA 1
ATOM 9803 C C . VAL B 1 440 ? -11.875 -37.5 9.578 1 95.81 440 VAL B C 1
ATOM 9805 O O . VAL B 1 440 ? -11.922 -36.875 10.648 1 95.81 440 VAL B O 1
ATOM 9808 N N . LEU B 1 441 ? -12.922 -37.625 8.766 1 94.75 441 LEU B N 1
ATOM 9809 C CA . LEU B 1 441 ? -14.211 -37.031 9.125 1 94.75 441 LEU B CA 1
ATOM 9810 C C . LEU B 1 441 ? -14.742 -37.656 10.414 1 94.75 441 LEU B C 1
ATOM 9812 O O . LEU B 1 441 ? -15.328 -36.969 11.242 1 94.75 441 LEU B O 1
ATOM 9816 N N . ALA B 1 442 ? -14.516 -38.938 10.578 1 94.5 442 ALA B N 1
ATOM 9817 C CA . ALA B 1 442 ? -14.93 -39.625 11.805 1 94.5 442 ALA B CA 1
ATOM 9818 C C . ALA B 1 442 ? -14.18 -39.062 13.008 1 94.5 442 ALA B C 1
ATOM 9820 O O . ALA B 1 442 ? -14.773 -38.812 14.062 1 94.5 442 ALA B O 1
ATOM 9821 N N . ALA B 1 443 ? -12.906 -38.938 12.891 1 92.88 443 ALA B N 1
ATOM 9822 C CA . ALA B 1 443 ? -12.094 -38.438 13.984 1 92.88 443 ALA B CA 1
ATOM 9823 C C . ALA B 1 443 ? -12.453 -36.969 14.305 1 92.88 443 ALA B C 1
ATOM 9825 O O . ALA B 1 443 ? -12.391 -36.562 15.461 1 92.88 443 ALA B O 1
ATOM 9826 N N . GLU B 1 444 ? -12.672 -36.219 13.297 1 91.06 444 GLU B N 1
ATOM 9827 C CA . GLU B 1 444 ? -13.078 -34.812 13.484 1 91.06 444 GLU B CA 1
ATOM 9828 C C . GLU B 1 444 ? -14.383 -34.719 14.266 1 91.06 444 GLU B C 1
ATOM 9830 O O . GLU B 1 444 ? -14.562 -33.844 15.094 1 91.06 444 GLU B O 1
ATOM 9835 N N . ALA B 1 445 ? -15.289 -35.594 13.961 1 91 445 ALA B N 1
ATOM 9836 C CA . ALA B 1 445 ? -16.578 -35.656 14.656 1 91 445 ALA B CA 1
ATOM 9837 C C . ALA B 1 445 ? -16.422 -36.156 16.078 1 91 445 ALA B C 1
ATOM 9839 O O .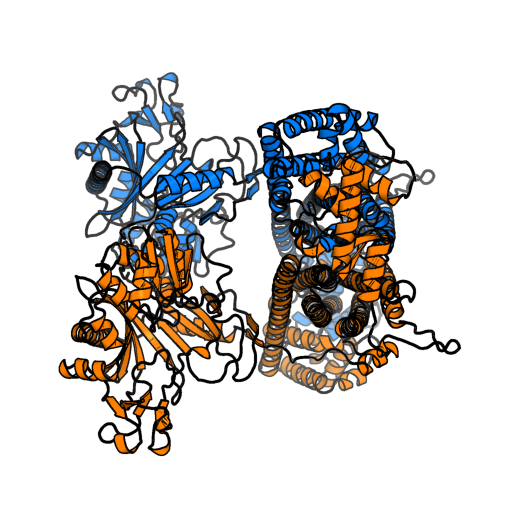 ALA B 1 445 ? -17.156 -35.75 16.984 1 91 445 ALA B O 1
ATOM 9840 N N . GLU B 1 446 ? -15.508 -37.094 16.266 1 91.56 446 GLU B N 1
ATOM 9841 C CA . GLU B 1 446 ? -15.25 -37.719 17.578 1 91.56 446 GLU B CA 1
ATOM 9842 C C . GLU B 1 446 ? -13.758 -37.719 17.891 1 91.56 446 GLU B C 1
ATOM 9844 O O . GLU B 1 446 ? -13.117 -38.781 17.844 1 91.56 446 GLU B O 1
ATOM 9849 N N . PRO B 1 447 ? -13.273 -36.625 18.453 1 84 447 PRO B N 1
ATOM 9850 C CA . PRO B 1 447 ? -11.828 -36.531 18.688 1 84 447 PRO B CA 1
ATOM 9851 C C . PRO B 1 447 ? -11.312 -37.594 19.656 1 84 447 PRO B C 1
ATOM 9853 O O . PRO B 1 447 ? -10.109 -37.844 19.703 1 84 447 PRO B O 1
ATOM 9856 N N . GLU B 1 448 ? -12.164 -38.156 20.453 1 84.25 448 GLU B N 1
ATOM 9857 C CA . GLU B 1 448 ? -11.797 -39.219 21.391 1 84.25 448 GLU B CA 1
ATOM 9858 C C . GLU B 1 448 ? -11.211 -40.406 20.672 1 84.25 448 GLU B C 1
ATOM 9860 O O . GLU B 1 448 ? -10.469 -41.219 21.25 1 84.25 448 GLU B O 1
ATOM 9865 N N . LEU B 1 449 ? -11.523 -40.594 19.422 1 87.56 449 LEU B N 1
ATOM 9866 C CA . LEU B 1 449 ? -10.961 -41.688 18.609 1 87.56 449 LEU B CA 1
ATOM 9867 C C . LEU B 1 449 ? -9.438 -41.594 18.578 1 87.56 449 LEU B C 1
ATOM 9869 O O . LEU B 1 449 ? -8.766 -42.625 18.547 1 87.56 449 LEU B O 1
ATOM 9873 N N . LEU B 1 450 ? -8.914 -40.406 18.594 1 85.62 450 LEU B N 1
ATOM 9874 C CA . LEU B 1 450 ? -7.469 -40.25 18.578 1 85.62 450 LEU B CA 1
ATOM 9875 C C . LEU B 1 450 ? -6.859 -40.594 19.938 1 85.62 450 LEU B C 1
ATOM 9877 O O . LEU B 1 450 ? -5.762 -41.156 20 1 85.62 450 LEU B O 1
ATOM 9881 N N . ARG B 1 451 ? -7.566 -40.312 21.031 1 79.31 451 ARG B N 1
ATOM 9882 C CA . ARG B 1 451 ? -7.09 -40.594 22.375 1 79.31 451 ARG B CA 1
ATOM 9883 C C . ARG B 1 451 ? -6.941 -42.094 22.609 1 79.31 451 ARG B C 1
ATOM 9885 O O . ARG B 1 451 ? -6.047 -42.531 23.328 1 79.31 451 ARG B O 1
ATOM 9892 N N . ALA B 1 452 ? -7.785 -42.781 22 1 84.5 452 ALA B N 1
ATOM 9893 C CA . ALA B 1 452 ? -7.754 -44.219 22.125 1 84.5 452 ALA B CA 1
ATOM 9894 C C . ALA B 1 452 ? -6.492 -44.812 21.5 1 84.5 452 ALA B C 1
ATOM 9896 O O . ALA B 1 452 ? -6.129 -45.938 21.75 1 84.5 452 ALA B O 1
ATOM 9897 N N . HIS B 1 453 ? -5.824 -44.031 20.766 1 84.62 453 HIS B N 1
ATOM 9898 C CA . HIS B 1 453 ? -4.621 -44.5 20.078 1 84.62 453 HIS B CA 1
ATOM 9899 C C . HIS B 1 453 ? -3.389 -43.719 20.562 1 84.62 453 HIS B C 1
ATOM 9901 O O . HIS B 1 453 ? -2.432 -43.531 19.812 1 84.62 453 HIS B O 1
ATOM 9907 N N . ALA B 1 454 ? -3.463 -43.281 21.734 1 78.19 454 ALA B N 1
ATOM 9908 C CA . ALA B 1 454 ? -2.375 -42.5 22.312 1 78.19 454 ALA B CA 1
ATOM 9909 C C . ALA B 1 454 ? -1.09 -43.312 22.391 1 78.19 454 ALA B C 1
ATOM 9911 O O . ALA B 1 454 ? -1.094 -44.438 22.891 1 78.19 454 ALA B O 1
ATOM 9912 N N . SER B 1 455 ? -0.056 -42.875 21.688 1 70.12 455 SER B N 1
ATOM 9913 C CA . SER B 1 455 ? 1.242 -43.531 21.656 1 70.12 455 SER B CA 1
ATOM 9914 C C . SER B 1 455 ? 2.232 -42.875 22.609 1 70.12 455 SER B C 1
ATOM 9916 O O . SER B 1 455 ? 3.27 -43.469 22.938 1 70.12 455 SER B O 1
ATOM 9918 N N . GLY B 1 456 ? 1.881 -41.688 23.125 1 64.69 456 GLY B N 1
ATOM 9919 C CA . GLY B 1 456 ? 2.785 -40.906 23.969 1 64.69 456 GLY B CA 1
ATOM 9920 C C . GLY B 1 456 ? 3.787 -40.094 23.156 1 64.69 456 GLY B C 1
ATOM 9921 O O . GLY B 1 456 ? 4.574 -39.344 23.734 1 64.69 456 GLY B O 1
ATOM 9922 N N . ARG B 1 457 ? 3.779 -40.219 21.844 1 65.19 457 ARG B N 1
ATOM 9923 C CA . ARG B 1 457 ? 4.762 -39.531 21.016 1 65.19 457 ARG B CA 1
ATOM 9924 C C . ARG B 1 457 ? 4.141 -38.312 20.344 1 65.19 457 ARG B C 1
ATOM 9926 O O . ARG B 1 457 ? 4.703 -37.75 19.391 1 65.19 457 ARG B O 1
ATOM 9933 N N . GLY B 1 458 ? 2.957 -38.031 20.828 1 73.69 458 GLY B N 1
ATOM 9934 C CA . GLY B 1 458 ? 2.334 -36.812 20.344 1 73.69 458 GLY B CA 1
ATOM 9935 C C . GLY B 1 458 ? 1.123 -37.062 19.469 1 73.69 458 GLY B C 1
ATOM 9936 O O . GLY B 1 458 ? 0.881 -38.188 19.047 1 73.69 458 GLY B O 1
ATOM 9937 N N . ASP B 1 459 ? 0.411 -36.031 19.172 1 77.12 459 ASP B N 1
ATOM 9938 C CA . ASP B 1 459 ? -0.888 -36.125 18.516 1 77.12 459 ASP B CA 1
ATOM 9939 C C . ASP B 1 459 ? -0.745 -36.625 17.078 1 77.12 459 ASP B C 1
ATOM 9941 O O . ASP B 1 459 ? -1.617 -37.344 16.578 1 77.12 459 ASP B O 1
ATOM 9945 N N . TYR B 1 460 ? 0.34 -36.312 16.438 1 79.81 460 TYR B N 1
ATOM 9946 C CA . TYR B 1 460 ? 0.516 -36.75 15.047 1 79.81 460 TYR B CA 1
ATOM 9947 C C . TYR B 1 460 ? 0.71 -38.25 14.953 1 79.81 460 TYR B C 1
ATOM 9949 O O . TYR B 1 460 ? 0.226 -38.875 14.016 1 79.81 460 TYR B O 1
ATOM 9957 N N . PHE B 1 461 ? 1.462 -38.719 15.891 1 80.25 461 PHE B N 1
ATOM 9958 C CA . PHE B 1 461 ? 1.661 -40.156 15.914 1 80.25 461 PHE B CA 1
ATOM 9959 C C . PHE B 1 461 ? 0.367 -40.875 16.281 1 80.25 461 PHE B C 1
ATOM 9961 O O . PHE B 1 461 ? 0.078 -41.969 15.75 1 80.25 461 PHE B O 1
ATOM 9968 N N . ASP B 1 462 ? -0.364 -40.281 17.219 1 85.19 462 ASP B N 1
ATOM 9969 C CA . ASP B 1 462 ? -1.658 -40.844 17.594 1 85.19 462 ASP B CA 1
ATOM 9970 C C . ASP B 1 462 ? -2.598 -40.906 16.391 1 85.19 462 ASP B C 1
ATOM 9972 O O . ASP B 1 462 ? -3.297 -41.906 16.188 1 85.19 462 ASP B O 1
ATOM 9976 N N . TYR B 1 463 ? -2.555 -39.875 15.648 1 90 463 TYR B N 1
ATOM 9977 C CA . TYR B 1 463 ? -3.373 -39.781 14.445 1 90 463 TYR B CA 1
ATOM 9978 C C . TYR B 1 463 ? -2.947 -40.844 13.438 1 90 463 TYR B C 1
ATOM 9980 O O . TYR B 1 463 ? -3.791 -41.531 12.852 1 90 463 TYR B O 1
ATOM 9988 N N . GLU B 1 464 ? -1.633 -40.938 13.188 1 89.88 464 GLU B N 1
ATOM 9989 C CA . GLU B 1 464 ? -1.132 -41.938 12.234 1 89.88 464 GLU B CA 1
ATOM 9990 C C . GLU B 1 464 ? -1.524 -43.344 12.656 1 89.88 464 GLU B C 1
ATOM 9992 O O . GLU B 1 464 ? -1.949 -44.156 11.82 1 89.88 464 GLU B O 1
ATOM 9997 N N . HIS B 1 465 ? -1.393 -43.625 13.922 1 88.88 465 HIS B N 1
ATOM 9998 C CA . HIS B 1 465 ? -1.777 -44.938 14.43 1 88.88 465 HIS B CA 1
ATOM 9999 C C . HIS B 1 465 ? -3.266 -45.188 14.219 1 88.88 465 HIS B C 1
ATOM 10001 O O . HIS B 1 465 ? -3.66 -46.312 13.859 1 88.88 465 HIS B O 1
ATOM 10007 N N . TYR B 1 466 ? -4.051 -44.281 14.477 1 93 466 TYR B N 1
ATOM 10008 C CA . TYR B 1 466 ? -5.496 -44.375 14.305 1 93 466 TYR B CA 1
ATOM 10009 C C . TYR B 1 466 ? -5.852 -44.719 12.859 1 93 466 TYR B C 1
ATOM 10011 O O . TYR B 1 466 ? -6.617 -45.625 12.602 1 93 466 TYR B O 1
ATOM 10019 N N . VAL B 1 467 ? -5.238 -43.938 11.938 1 94.81 467 VAL B N 1
ATOM 10020 C CA . VAL B 1 467 ? -5.621 -44.125 10.547 1 94.81 467 VAL B CA 1
ATOM 10021 C C . VAL B 1 467 ? -5.102 -45.469 10.039 1 94.81 467 VAL B C 1
ATOM 10023 O O . VAL B 1 467 ? -5.707 -46.094 9.156 1 94.81 467 VAL B O 1
ATOM 10026 N N . ILE B 1 468 ? -3.879 -45.906 10.492 1 93.81 468 ILE B N 1
ATOM 10027 C CA . ILE B 1 468 ? -3.355 -47.219 10.102 1 93.81 468 ILE B CA 1
ATOM 10028 C C . ILE B 1 468 ? -4.266 -48.312 10.641 1 93.81 468 ILE B C 1
ATOM 10030 O O . ILE B 1 468 ? -4.566 -49.281 9.93 1 93.81 468 ILE B O 1
ATOM 10034 N N . ASP B 1 469 ? -4.684 -48.188 11.852 1 94.12 469 ASP B N 1
ATOM 10035 C CA . ASP B 1 469 ? -5.574 -49.156 12.469 1 94.12 469 ASP B CA 1
ATOM 10036 C C . ASP B 1 469 ? -6.906 -49.219 11.734 1 94.12 469 ASP B C 1
ATOM 10038 O O . ASP B 1 469 ? -7.441 -50.312 11.516 1 94.12 469 ASP B O 1
ATOM 10042 N N . ARG B 1 470 ? -7.379 -48.156 11.359 1 94.62 470 ARG B N 1
ATOM 10043 C CA . ARG B 1 470 ? -8.711 -48.062 10.773 1 94.62 470 ARG B CA 1
ATOM 10044 C C . ARG B 1 470 ? -8.68 -48.438 9.289 1 94.62 470 ARG B C 1
ATOM 10046 O O . ARG B 1 470 ? -9.594 -49.094 8.781 1 94.62 470 ARG B O 1
ATOM 10053 N N . CYS B 1 471 ? -7.664 -48 8.578 1 96.38 471 CYS B N 1
ATOM 10054 C CA . CYS B 1 471 ? -7.652 -48.125 7.125 1 96.38 471 CYS B CA 1
ATOM 10055 C C . CYS B 1 471 ? -6.66 -49.188 6.664 1 96.38 471 CYS B C 1
ATOM 10057 O O . CYS B 1 471 ? -6.641 -49.531 5.492 1 96.38 471 CYS B O 1
ATOM 10059 N N . GLY B 1 472 ? -5.824 -49.719 7.551 1 94.69 472 GLY B N 1
ATOM 10060 C CA . GLY B 1 472 ? -4.773 -50.656 7.188 1 94.69 472 GLY B CA 1
ATOM 10061 C C . GLY B 1 472 ? -3.451 -49.969 6.883 1 94.69 472 GLY B C 1
ATOM 10062 O O . GLY B 1 472 ? -3.42 -48.781 6.543 1 94.69 472 GLY B O 1
ATOM 10063 N N . GLU B 1 473 ? -2.412 -50.719 6.945 1 92 473 GLU B N 1
ATOM 10064 C CA . GLU B 1 473 ? -1.054 -50.219 6.777 1 92 473 GLU B CA 1
ATOM 10065 C C . GLU B 1 473 ? -0.836 -49.688 5.363 1 92 473 GLU B C 1
ATOM 10067 O O . GLU B 1 473 ? -0.138 -48.688 5.168 1 92 473 GLU B O 1
ATOM 10072 N N . ALA B 1 474 ? -1.397 -50.375 4.363 1 92.19 474 ALA B N 1
ATOM 10073 C CA . ALA B 1 474 ? -1.215 -50 2.963 1 92.19 474 ALA B CA 1
ATOM 10074 C C . ALA B 1 474 ? -1.806 -48.594 2.684 1 92.19 474 ALA B C 1
ATOM 10076 O O . ALA B 1 474 ? -1.272 -47.844 1.871 1 92.19 474 ALA B O 1
ATOM 10077 N N . THR B 1 475 ? -2.871 -48.312 3.408 1 95.06 475 THR B N 1
ATOM 10078 C CA . THR B 1 475 ? -3.576 -47.062 3.201 1 95.06 475 THR B CA 1
ATOM 10079 C C . THR B 1 475 ? -3.174 -46.031 4.258 1 95.06 475 THR B C 1
ATOM 10081 O O . THR B 1 475 ? -2.689 -44.938 3.928 1 95.06 475 THR B O 1
ATOM 10084 N N . GLY B 1 476 ? -3.344 -46.375 5.504 1 94.69 476 GLY B N 1
ATOM 10085 C CA . GLY B 1 476 ? -3 -45.469 6.594 1 94.69 476 GLY B CA 1
ATOM 10086 C C . GLY B 1 476 ? -1.532 -45.094 6.613 1 94.69 476 GLY B C 1
ATOM 10087 O O . GLY B 1 476 ? -1.177 -44 7.055 1 94.69 476 GLY B O 1
ATOM 10088 N N . GLY B 1 477 ? -0.665 -46 6.156 1 92.62 477 GLY B N 1
ATOM 10089 C CA . GLY B 1 477 ? 0.77 -45.75 6.141 1 92.62 477 GLY B CA 1
ATOM 10090 C C . GLY B 1 477 ? 1.192 -44.719 5.117 1 92.62 477 GLY B C 1
ATOM 10091 O O . GLY B 1 477 ? 2.336 -44.25 5.125 1 92.62 477 GLY B O 1
ATOM 10092 N N . MET B 1 478 ? 0.271 -44.188 4.289 1 93.88 478 MET B N 1
ATOM 10093 C CA . MET B 1 478 ? 0.583 -43.219 3.229 1 93.88 478 MET B CA 1
ATOM 10094 C C . MET B 1 478 ? 0.442 -41.781 3.727 1 93.88 478 MET B C 1
ATOM 10096 O O . MET B 1 478 ? 0.871 -40.844 3.053 1 93.88 478 MET B O 1
ATOM 10100 N N . VAL B 1 479 ? -0.066 -41.531 4.938 1 93.06 479 VAL B N 1
ATOM 10101 C CA . VAL B 1 479 ? -0.458 -40.188 5.375 1 93.06 479 VAL B CA 1
ATOM 10102 C C . VAL B 1 479 ? 0.784 -39.344 5.547 1 93.06 479 VAL B C 1
ATOM 10104 O O . VAL B 1 479 ? 0.71 -38.094 5.422 1 93.06 479 VAL B O 1
ATOM 10107 N N . GLN B 1 480 ? 1.931 -39.969 5.738 1 91.38 480 GLN B N 1
ATOM 10108 C CA . GLN B 1 480 ? 3.143 -39.188 5.988 1 91.38 480 GLN B CA 1
ATOM 10109 C C . GLN B 1 480 ? 3.949 -39 4.707 1 91.38 480 GLN B C 1
ATOM 10111 O O . GLN B 1 480 ? 4.996 -38.344 4.719 1 91.38 480 GLN B O 1
ATOM 10116 N N . ALA B 1 481 ? 3.453 -39.531 3.592 1 91.75 481 ALA B N 1
ATOM 10117 C CA . ALA B 1 481 ? 4.148 -39.312 2.324 1 91.75 481 ALA B CA 1
ATOM 10118 C C . ALA B 1 481 ? 4.262 -37.844 1.989 1 91.75 481 ALA B C 1
ATOM 10120 O O . ALA B 1 481 ? 3.299 -37.094 2.141 1 91.75 481 ALA B O 1
ATOM 10121 N N . ALA B 1 482 ? 5.469 -37.406 1.637 1 92.56 482 ALA B N 1
ATOM 10122 C CA . ALA B 1 482 ? 5.773 -36.062 1.113 1 92.56 482 ALA B CA 1
ATOM 10123 C C . ALA B 1 482 ? 5.633 -35 2.199 1 92.56 482 ALA B C 1
ATOM 10125 O O . ALA B 1 482 ? 5.332 -33.844 1.904 1 92.56 482 ALA B O 1
ATOM 10126 N N . ARG B 1 483 ? 5.699 -35.312 3.373 1 92.25 483 ARG B N 1
ATOM 10127 C CA . ARG B 1 483 ? 5.734 -34.344 4.477 1 92.25 483 ARG B CA 1
ATOM 10128 C C . ARG B 1 483 ? 6.523 -34.906 5.656 1 92.25 483 ARG B C 1
ATOM 10130 O O . ARG B 1 483 ? 6.965 -36.062 5.629 1 92.25 483 ARG B O 1
ATOM 10137 N N . SER B 1 484 ? 6.848 -34.156 6.598 1 92.19 484 SER B N 1
ATOM 10138 C CA . SER B 1 484 ? 7.543 -34.531 7.824 1 92.19 484 SER B CA 1
ATOM 10139 C C . SER B 1 484 ? 6.922 -33.844 9.039 1 92.19 484 SER B C 1
ATOM 10141 O O . SER B 1 484 ? 6.105 -32.938 8.898 1 92.19 484 SER B O 1
ATOM 10143 N N . ARG B 1 485 ? 7.25 -34.344 10.242 1 88.62 485 ARG B N 1
ATOM 10144 C CA . ARG B 1 485 ? 6.805 -33.688 11.469 1 88.62 485 ARG B CA 1
ATOM 10145 C C . ARG B 1 485 ? 7.301 -32.25 11.539 1 88.62 485 ARG B C 1
ATOM 10147 O O . ARG B 1 485 ? 6.672 -31.391 12.172 1 88.62 485 ARG B O 1
ATOM 10154 N N . ASN B 1 486 ? 8.398 -31.953 10.805 1 92.44 486 ASN B N 1
ATOM 10155 C CA . ASN B 1 486 ? 8.984 -30.625 10.859 1 92.44 486 ASN B CA 1
ATOM 10156 C C . ASN B 1 486 ? 8.07 -29.578 10.211 1 92.44 486 ASN B C 1
ATOM 10158 O O . ASN B 1 486 ? 7.785 -28.547 10.812 1 92.44 486 ASN B O 1
ATOM 10162 N N . ASP B 1 487 ? 7.66 -29.828 9 1 93.94 487 ASP B N 1
ATOM 10163 C CA . ASP B 1 487 ? 6.805 -28.844 8.336 1 93.94 487 ASP B CA 1
ATOM 10164 C C . ASP B 1 487 ? 5.395 -28.859 8.922 1 93.94 487 ASP B C 1
ATOM 10166 O O . ASP B 1 487 ? 4.699 -27.844 8.906 1 93.94 487 ASP B O 1
ATOM 10170 N N . ILE B 1 488 ? 4.91 -30 9.492 1 93.06 488 ILE B N 1
ATOM 10171 C CA . ILE B 1 488 ? 3.646 -30.047 10.211 1 93.06 488 ILE B CA 1
ATOM 10172 C C . ILE B 1 488 ? 3.715 -29.141 11.43 1 93.06 488 ILE B C 1
ATOM 10174 O O . ILE B 1 488 ? 2.818 -28.312 11.648 1 93.06 488 ILE B O 1
ATOM 10178 N N . ASN B 1 489 ? 4.809 -29.281 12.211 1 92.06 489 ASN B N 1
ATOM 10179 C CA . ASN B 1 489 ? 4.984 -28.469 13.406 1 92.06 489 ASN B CA 1
ATOM 10180 C C . ASN B 1 489 ? 5.043 -26.984 13.062 1 92.06 489 ASN B C 1
ATOM 10182 O O . ASN B 1 489 ? 4.477 -26.156 13.773 1 92.06 489 ASN B O 1
ATOM 10186 N N . ALA B 1 490 ? 5.781 -26.688 12.016 1 94.88 490 ALA B N 1
ATOM 10187 C CA . ALA B 1 490 ? 5.887 -25.297 11.594 1 94.88 490 ALA B CA 1
ATOM 10188 C C . ALA B 1 490 ? 4.527 -24.75 11.172 1 94.88 490 ALA B C 1
ATOM 10190 O O . ALA B 1 490 ? 4.207 -23.594 11.453 1 94.88 490 ALA B O 1
ATOM 10191 N N . THR B 1 491 ? 3.74 -25.5 10.438 1 95.81 491 THR B N 1
ATOM 10192 C CA . THR B 1 491 ? 2.398 -25.094 10.039 1 95.81 491 THR B CA 1
ATOM 10193 C C . THR B 1 491 ? 1.497 -24.922 11.258 1 95.81 491 THR B C 1
ATOM 10195 O O . THR B 1 491 ? 0.688 -24 11.312 1 95.81 491 THR B O 1
ATOM 10198 N N . HIS B 1 492 ? 1.647 -25.875 12.227 1 93.81 492 HIS B N 1
ATOM 10199 C CA . HIS B 1 492 ? 0.928 -25.75 13.492 1 93.81 492 HIS B CA 1
ATOM 10200 C C . HIS B 1 492 ? 1.236 -24.422 14.172 1 93.81 492 HIS B C 1
ATOM 10202 O O . HIS B 1 492 ? 0.334 -23.766 14.695 1 93.81 492 HIS B O 1
ATOM 10208 N N . LEU B 1 493 ? 2.494 -24.109 14.203 1 94.94 493 LEU B N 1
ATOM 10209 C CA . LEU B 1 493 ? 2.887 -22.828 14.781 1 94.94 493 LEU B CA 1
ATOM 10210 C C . LEU B 1 493 ? 2.223 -21.672 14.047 1 94.94 493 LEU B C 1
ATOM 10212 O O . LEU B 1 493 ? 1.716 -20.734 14.68 1 94.94 493 LEU B O 1
ATOM 10216 N N . LEU B 1 494 ? 2.24 -21.703 12.719 1 95.62 494 LEU B N 1
ATOM 10217 C CA . LEU B 1 494 ? 1.617 -20.656 11.906 1 95.62 494 LEU B CA 1
ATOM 10218 C C . LEU B 1 494 ? 0.151 -20.484 12.281 1 95.62 494 LEU B C 1
ATOM 10220 O O . LEU B 1 494 ? -0.297 -19.359 12.531 1 95.62 494 LEU B O 1
ATOM 10224 N N . LEU B 1 495 ? -0.601 -21.516 12.344 1 94.56 495 LEU B N 1
ATOM 10225 C CA . LEU B 1 495 ? -2.025 -21.469 12.656 1 94.56 495 LEU B CA 1
ATOM 10226 C C . LEU B 1 495 ? -2.254 -20.984 14.086 1 94.56 495 LEU B C 1
ATOM 10228 O O . LEU B 1 495 ? -3.215 -20.266 14.359 1 94.56 495 LEU B O 1
ATOM 10232 N N . THR B 1 496 ? -1.359 -21.422 14.977 1 93.94 496 THR B N 1
ATOM 10233 C CA . THR B 1 496 ? -1.423 -20.969 16.359 1 93.94 496 THR B CA 1
ATOM 10234 C C . THR B 1 496 ? -1.231 -19.453 16.453 1 93.94 496 THR B C 1
ATOM 10236 O O . THR B 1 496 ? -1.964 -18.766 17.156 1 93.94 496 THR B O 1
ATOM 10239 N N . LEU B 1 497 ? -0.239 -18.984 15.727 1 95.75 497 LEU B N 1
ATOM 10240 C CA . LEU B 1 497 ? 0.037 -17.547 15.703 1 95.75 497 LEU B CA 1
ATOM 10241 C C . LEU B 1 497 ? -1.177 -16.766 15.203 1 95.75 497 LEU B C 1
ATOM 10243 O O . LEU B 1 497 ? -1.562 -15.766 15.805 1 95.75 497 LEU B O 1
ATOM 10247 N N . ARG B 1 498 ? -1.77 -17.203 14.148 1 93.94 498 ARG B N 1
ATOM 10248 C CA . ARG B 1 498 ? -2.928 -16.516 13.578 1 93.94 498 ARG B CA 1
ATOM 10249 C C . ARG B 1 498 ? -4.078 -16.453 14.57 1 93.94 498 ARG B C 1
ATOM 10251 O O . ARG B 1 498 ? -4.707 -15.414 14.742 1 93.94 498 ARG B O 1
ATOM 10258 N N . GLN B 1 499 ? -4.328 -17.547 15.242 1 93 499 GLN B N 1
ATOM 10259 C CA . GLN B 1 499 ? -5.398 -17.594 16.234 1 93 499 GLN B CA 1
ATOM 10260 C C . GLN B 1 499 ? -5.086 -16.688 17.422 1 93 499 GLN B C 1
ATOM 10262 O O . GLN B 1 499 ? -5.969 -15.992 17.938 1 93 499 GLN B O 1
ATOM 10267 N N . ALA B 1 500 ? -3.854 -16.797 17.875 1 94.75 500 ALA B N 1
ATOM 10268 C CA . ALA B 1 500 ? -3.432 -16 19.031 1 94.75 500 ALA B CA 1
ATOM 10269 C C . ALA B 1 500 ? -3.568 -14.516 18.734 1 94.75 500 ALA B C 1
ATOM 10271 O O . ALA B 1 500 ? -4.074 -13.758 19.578 1 94.75 500 ALA B O 1
ATOM 10272 N N . ILE B 1 501 ? -3.098 -14.117 17.562 1 95.88 501 ILE B N 1
ATOM 10273 C CA . ILE B 1 501 ? -3.168 -12.711 17.172 1 95.88 501 ILE B CA 1
ATOM 10274 C C . ILE B 1 501 ? -4.629 -12.273 17.062 1 95.88 501 ILE B C 1
ATOM 10276 O O . ILE B 1 501 ? -5.016 -11.234 17.594 1 95.88 501 ILE B O 1
ATOM 10280 N N . ALA B 1 502 ? -5.48 -13.07 16.406 1 93.19 502 ALA B N 1
ATOM 10281 C CA . ALA B 1 502 ? -6.895 -12.734 16.234 1 93.19 502 ALA B CA 1
ATOM 10282 C C . ALA B 1 502 ? -7.59 -12.578 17.578 1 93.19 502 ALA B C 1
ATOM 10284 O O . ALA B 1 502 ? -8.32 -11.602 17.797 1 93.19 502 ALA B O 1
ATOM 10285 N N . GLY B 1 503 ? -7.387 -13.523 18.453 1 92.75 503 GLY B N 1
ATOM 10286 C CA . GLY B 1 503 ? -7.992 -13.453 19.781 1 92.75 503 GLY B CA 1
ATOM 10287 C C . GLY B 1 503 ? -7.559 -12.227 20.562 1 92.75 503 GLY B C 1
ATOM 10288 O O . GLY B 1 503 ? -8.375 -11.586 21.234 1 92.75 503 GLY B O 1
ATOM 10289 N N . THR B 1 504 ? -6.289 -11.984 20.547 1 94.5 504 THR B N 1
ATOM 10290 C CA . THR B 1 504 ? -5.742 -10.828 21.25 1 94.5 504 THR B CA 1
ATOM 10291 C C . THR B 1 504 ? -6.281 -9.531 20.656 1 94.5 504 THR B C 1
ATOM 10293 O O . THR B 1 504 ? -6.637 -8.609 21.391 1 94.5 504 THR B O 1
ATOM 10296 N N . MET B 1 505 ? -6.363 -9.469 19.344 1 94.31 505 MET B N 1
ATOM 10297 C CA . MET B 1 505 ? -6.879 -8.297 18.641 1 94.31 505 MET B CA 1
ATOM 10298 C C . MET B 1 505 ? -8.328 -8.031 19.031 1 94.31 505 MET B C 1
ATOM 10300 O O . MET B 1 505 ? -8.734 -6.879 19.203 1 94.31 505 MET B O 1
ATOM 10304 N N . ASP B 1 506 ? -9.094 -9.047 19.188 1 92.75 506 ASP B N 1
ATOM 10305 C CA . ASP B 1 506 ? -10.492 -8.898 19.578 1 92.75 506 ASP B CA 1
ATOM 10306 C C . ASP B 1 506 ? -10.609 -8.242 20.953 1 92.75 506 ASP B C 1
ATOM 10308 O O . ASP B 1 506 ? -11.414 -7.332 21.141 1 92.75 506 ASP B O 1
ATOM 10312 N N . ARG B 1 507 ? -9.828 -8.688 21.891 1 93.69 507 ARG B N 1
ATOM 10313 C CA . ARG B 1 507 ? -9.859 -8.141 23.234 1 93.69 507 ARG B CA 1
ATOM 10314 C C . ARG B 1 507 ? -9.312 -6.719 23.266 1 93.69 507 ARG B C 1
ATOM 10316 O O . ARG B 1 507 ? -9.844 -5.859 23.984 1 93.69 507 ARG B O 1
ATOM 10323 N N . ALA B 1 508 ? -8.242 -6.516 22.516 1 96.06 508 ALA B N 1
ATOM 10324 C CA . ALA B 1 508 ? -7.672 -5.172 22.438 1 96.06 508 ALA B CA 1
ATOM 10325 C C . ALA B 1 508 ? -8.664 -4.195 21.812 1 96.06 508 ALA B C 1
ATOM 10327 O O . ALA B 1 508 ? -8.711 -3.021 22.188 1 96.06 508 ALA B O 1
ATOM 10328 N N . GLN B 1 509 ? -9.406 -4.688 20.828 1 94.69 509 GLN B N 1
ATOM 10329 C CA . GLN B 1 509 ? -10.453 -3.875 20.203 1 94.69 509 GLN B CA 1
ATOM 10330 C C . GLN B 1 509 ? -11.492 -3.439 21.234 1 94.69 509 GLN B C 1
ATOM 10332 O O . GLN B 1 509 ? -11.914 -2.281 21.25 1 94.69 509 GLN B O 1
ATOM 10337 N N . GLN B 1 510 ? -11.914 -4.328 22.078 1 94.25 510 GLN B N 1
ATOM 10338 C CA . GLN B 1 510 ? -12.883 -4.016 23.141 1 94.25 510 GLN B CA 1
ATOM 10339 C C . GLN B 1 510 ? -12.32 -2.975 24.109 1 94.25 510 GLN B C 1
ATOM 10341 O O . GLN B 1 510 ? -13.031 -2.057 24.516 1 94.25 510 GLN B O 1
ATOM 10346 N N . LEU B 1 511 ? -11.102 -3.15 24.453 1 97.06 511 LEU B N 1
ATOM 10347 C CA . LEU B 1 511 ? -10.453 -2.184 25.328 1 97.06 511 LEU B CA 1
ATOM 10348 C C . LEU B 1 511 ? -10.367 -0.814 24.672 1 97.06 511 LEU B C 1
ATOM 10350 O O . LEU B 1 511 ? -10.609 0.209 25.312 1 97.06 511 LEU B O 1
ATOM 10354 N N . GLY B 1 512 ? -9.945 -0.797 23.344 1 97.12 512 GLY B N 1
ATOM 10355 C CA . GLY B 1 512 ? -9.914 0.451 22.609 1 97.12 512 GLY B CA 1
ATOM 10356 C C . GLY B 1 512 ? -11.25 1.166 22.578 1 97.12 512 GLY B C 1
ATOM 10357 O O . GLY B 1 512 ? -11.312 2.383 22.766 1 97.12 512 GLY B O 1
ATOM 10358 N N . GLU B 1 513 ? -12.312 0.426 22.406 1 95.38 513 GLU B N 1
ATOM 10359 C CA . GLU B 1 513 ? -13.656 0.995 22.422 1 95.38 513 GLU B CA 1
ATOM 10360 C C . GLU B 1 513 ? -14 1.593 23.781 1 95.38 513 GLU B C 1
ATOM 10362 O O . GLU B 1 513 ? -14.555 2.689 23.859 1 95.38 513 GLU B O 1
ATOM 10367 N N . ALA B 1 514 ? -13.664 0.877 24.812 1 96.38 514 ALA B N 1
ATOM 10368 C CA . ALA B 1 514 ? -13.922 1.371 26.156 1 96.38 514 ALA B CA 1
ATOM 10369 C C . ALA B 1 514 ? -13.148 2.654 26.438 1 96.38 514 ALA B C 1
ATOM 10371 O O . ALA B 1 514 ? -13.688 3.602 27.016 1 96.38 514 ALA B O 1
ATOM 10372 N N . LEU B 1 515 ? -11.852 2.686 26.047 1 97.94 515 LEU B N 1
ATOM 10373 C CA . LEU B 1 515 ? -11.016 3.865 26.234 1 97.94 515 LEU B CA 1
ATOM 10374 C C . LEU B 1 515 ? -11.617 5.07 25.516 1 97.94 515 LEU B C 1
ATOM 10376 O O . LEU B 1 515 ? -11.719 6.152 26.094 1 97.94 515 LEU B O 1
ATOM 10380 N N . LEU B 1 516 ? -12 4.902 24.266 1 97.19 516 LEU B N 1
ATOM 10381 C CA . LEU B 1 516 ? -12.5 6.016 23.469 1 97.19 516 LEU B CA 1
ATOM 10382 C C . LEU B 1 516 ? -13.867 6.473 23.984 1 97.19 516 LEU B C 1
ATOM 10384 O O . LEU B 1 516 ? -14.148 7.676 24.016 1 97.19 516 LEU B O 1
ATOM 10388 N N . GLN B 1 517 ? -14.742 5.5 24.375 1 95.62 517 GLN B N 1
ATOM 10389 C CA . GLN B 1 517 ? -16.031 5.871 24.953 1 95.62 517 GLN B CA 1
ATOM 10390 C C . GLN B 1 517 ? -15.852 6.688 26.234 1 95.62 517 GLN B C 1
ATOM 10392 O O . GLN B 1 517 ? -16.531 7.699 26.422 1 95.62 517 GLN B O 1
ATOM 10397 N N . ARG B 1 518 ? -15 6.254 27.094 1 96.31 518 ARG B N 1
ATOM 10398 C CA . ARG B 1 518 ? -14.727 6.977 28.328 1 96.31 518 ARG B CA 1
ATOM 10399 C C . ARG B 1 518 ? -14.07 8.32 28.047 1 96.31 518 ARG B C 1
ATOM 10401 O O . ARG B 1 518 ? -14.328 9.305 28.75 1 96.31 518 ARG B O 1
ATOM 10408 N N . ALA B 1 519 ? -13.141 8.352 27.078 1 97.19 519 ALA B N 1
ATOM 10409 C CA . ALA B 1 519 ? -12.508 9.609 26.672 1 97.19 519 ALA B CA 1
ATOM 10410 C C . ALA B 1 519 ? -13.555 10.625 26.219 1 97.19 519 ALA B C 1
ATOM 10412 O O . ALA B 1 519 ? -13.516 11.789 26.641 1 97.19 519 ALA B O 1
ATOM 10413 N N . GLU B 1 520 ? -14.516 10.242 25.438 1 96.12 520 GLU B N 1
ATOM 10414 C CA . GLU B 1 520 ? -15.594 11.102 24.953 1 96.12 520 GLU B CA 1
ATOM 10415 C C . GLU B 1 520 ? -16.438 11.625 26.125 1 96.12 520 GLU B C 1
ATOM 10417 O O . GLU B 1 520 ? -16.797 12.805 26.141 1 96.12 520 GLU B O 1
ATOM 10422 N N . ALA B 1 521 ? -16.703 10.781 27.094 1 95.88 521 ALA B N 1
ATOM 10423 C CA . ALA B 1 521 ? -17.547 11.125 28.234 1 95.88 521 ALA B CA 1
ATOM 10424 C C . ALA B 1 521 ? -16.828 12.078 29.172 1 95.88 521 ALA B C 1
ATOM 10426 O O . ALA B 1 521 ? -17.453 12.727 30.016 1 95.88 521 ALA B O 1
ATOM 10427 N N . THR B 1 522 ? -15.484 12.227 29.031 1 95.75 522 THR B N 1
ATOM 10428 C CA . THR B 1 522 ? -14.727 12.984 30.016 1 95.75 522 THR B CA 1
ATOM 10429 C C . THR B 1 522 ? -13.859 14.047 29.344 1 95.75 522 THR B C 1
ATOM 10431 O O . THR B 1 522 ? -12.758 14.352 29.812 1 95.75 522 THR B O 1
ATOM 10434 N N . VAL B 1 523 ? -14.273 14.5 28.172 1 94.38 523 VAL B N 1
ATOM 10435 C CA . VAL B 1 523 ? -13.523 15.477 27.391 1 94.38 523 VAL B CA 1
ATOM 10436 C C . VAL B 1 523 ? -13.297 16.75 28.219 1 94.38 523 VAL B C 1
ATOM 10438 O O . VAL B 1 523 ? -12.266 17.406 28.094 1 94.38 523 VAL B O 1
ATOM 10441 N N . ASP B 1 524 ? -14.258 17.031 29.172 1 91.5 524 ASP B N 1
ATOM 10442 C CA . ASP B 1 524 ? -14.211 18.281 29.922 1 91.5 524 ASP B CA 1
ATOM 10443 C C . ASP B 1 524 ? -13.844 18.031 31.375 1 91.5 524 ASP B C 1
ATOM 10445 O O . ASP B 1 524 ? -13.789 18.969 32.188 1 91.5 524 ASP B O 1
ATOM 10449 N N . THR B 1 525 ? -13.586 16.75 31.75 1 92.38 525 THR B N 1
ATOM 10450 C CA . THR B 1 525 ? -13.227 16.422 33.125 1 92.38 525 THR B CA 1
ATOM 10451 C C . THR B 1 525 ? -11.75 16.703 33.375 1 92.38 525 THR B C 1
ATOM 10453 O O . THR B 1 525 ? -10.875 16.109 32.75 1 92.38 525 THR B O 1
ATOM 10456 N N . ILE B 1 526 ? -11.477 17.531 34.281 1 92 526 ILE B N 1
ATOM 10457 C CA . ILE B 1 526 ? -10.109 17.984 34.531 1 92 526 ILE B CA 1
ATOM 10458 C C . ILE B 1 526 ? -9.281 16.844 35.094 1 92 526 ILE B C 1
ATOM 10460 O O . ILE B 1 526 ? -9.812 15.969 35.812 1 92 526 ILE B O 1
ATOM 10464 N N . LEU B 1 527 ? -8.031 16.781 34.75 1 93.44 527 LEU B N 1
ATOM 10465 C CA . LEU B 1 527 ? -7.039 15.836 35.25 1 93.44 527 LEU B CA 1
ATOM 10466 C C . LEU B 1 527 ? -5.629 16.391 35.062 1 93.44 527 LEU B C 1
ATOM 10468 O O . LEU B 1 527 ? -5.281 16.906 34 1 93.44 527 LEU B O 1
ATOM 10472 N N . PRO B 1 528 ? -4.824 16.359 36.094 1 92.44 528 PRO B N 1
ATOM 10473 C CA . PRO B 1 528 ? -3.471 16.906 35.969 1 92.44 528 PRO B CA 1
ATOM 10474 C C . PRO B 1 528 ? -2.609 16.078 35 1 92.44 528 PRO B C 1
ATOM 10476 O O . PRO B 1 528 ? -2.74 14.844 34.969 1 92.44 528 PRO B O 1
ATOM 10479 N N . ILE B 1 529 ? -1.827 16.75 34.188 1 92.44 529 ILE B N 1
ATOM 10480 C CA . ILE B 1 529 ? -0.705 16.109 33.531 1 92.44 529 ILE B CA 1
ATOM 10481 C C . ILE B 1 529 ? 0.514 16.094 34.438 1 92.44 529 ILE B C 1
ATOM 10483 O O . ILE B 1 529 ? 0.899 17.141 35 1 92.44 529 ILE B O 1
ATOM 10487 N N . HIS B 1 530 ? 1.083 14.922 34.688 1 90.12 530 HIS B N 1
ATOM 10488 C CA . HIS B 1 530 ? 2.217 14.781 35.594 1 90.12 530 HIS B CA 1
ATOM 10489 C C . HIS B 1 530 ? 3.514 14.562 34.812 1 90.12 530 HIS B C 1
ATOM 10491 O O . HIS B 1 530 ? 3.506 13.977 33.75 1 90.12 530 HIS B O 1
ATOM 10497 N N . SER B 1 531 ? 4.527 15.086 35.219 1 87.88 531 SER B N 1
ATOM 10498 C CA . SER B 1 531 ? 5.902 14.805 34.844 1 87.88 531 SER B CA 1
ATOM 10499 C C . SER B 1 531 ? 6.781 14.531 36.062 1 87.88 531 SER B C 1
ATOM 10501 O O . SER B 1 531 ? 6.801 15.32 37 1 87.88 531 SER B O 1
ATOM 10503 N N . GLN B 1 532 ? 7.5 13.391 36.062 1 81.75 532 GLN B N 1
ATOM 10504 C CA . GLN B 1 532 ? 8.328 12.992 37.188 1 81.75 532 GLN B CA 1
ATOM 10505 C C . GLN B 1 532 ? 7.523 12.992 38.5 1 81.75 532 GLN B C 1
ATOM 10507 O O . GLN B 1 532 ? 7.98 13.508 39.5 1 81.75 532 GLN B O 1
ATOM 10512 N N . TYR B 1 533 ? 6.23 12.57 38.469 1 82.25 533 TYR B N 1
ATOM 10513 C CA . TYR B 1 533 ? 5.312 12.391 39.594 1 82.25 533 TYR B CA 1
ATOM 10514 C C . TYR B 1 533 ? 4.855 13.734 40.125 1 82.25 533 TYR B C 1
ATOM 10516 O O . TYR B 1 533 ? 4.254 13.797 41.219 1 82.25 533 TYR B O 1
ATOM 10524 N N . GLN B 1 534 ? 5.238 14.891 39.406 1 87.25 534 GLN B N 1
ATOM 10525 C CA . GLN B 1 534 ? 4.824 16.219 39.844 1 87.25 534 GLN B CA 1
ATOM 10526 C C . GLN B 1 534 ? 3.768 16.797 38.906 1 87.25 534 GLN B C 1
ATOM 10528 O O . GLN B 1 534 ? 3.811 16.562 37.688 1 87.25 534 GLN B O 1
ATOM 10533 N N . VAL B 1 535 ? 2.877 17.562 39.438 1 90.12 535 VAL B N 1
ATOM 10534 C CA . VAL B 1 535 ? 1.896 18.234 38.594 1 90.12 535 VAL B CA 1
ATOM 10535 C C . VAL B 1 535 ? 2.609 19.203 37.656 1 90.12 535 VAL B C 1
ATOM 10537 O O . VAL B 1 535 ? 3.373 20.062 38.094 1 90.12 535 VAL B O 1
ATOM 10540 N N . ALA B 1 536 ? 2.408 19.016 36.375 1 90.81 536 ALA B N 1
ATOM 10541 C CA . ALA B 1 536 ? 3.104 19.828 35.375 1 90.81 536 ALA B CA 1
ATOM 10542 C C . ALA B 1 536 ? 2.164 20.844 34.75 1 90.81 536 ALA B C 1
ATOM 10544 O O . ALA B 1 536 ? 2.449 22.047 34.75 1 90.81 536 ALA B O 1
ATOM 10545 N N . MET B 1 537 ? 1.1 20.422 34.219 1 92.5 537 MET B N 1
ATOM 10546 C CA . MET B 1 537 ? 0.146 21.234 33.469 1 92.5 537 MET B CA 1
ATOM 10547 C C . MET B 1 537 ? -1.285 20.781 33.719 1 92.5 537 MET B C 1
ATOM 10549 O O . MET B 1 537 ? -1.515 19.641 34.125 1 92.5 537 MET B O 1
ATOM 10553 N N . PRO B 1 538 ? -2.195 21.688 33.594 1 91.56 538 PRO B N 1
ATOM 10554 C CA . PRO B 1 538 ? -3.574 21.203 33.594 1 91.56 538 PRO B CA 1
ATOM 10555 C C . PRO B 1 538 ? -3.92 20.406 32.312 1 91.56 538 PRO B C 1
ATOM 10557 O O . PRO B 1 538 ? -3.447 20.75 31.234 1 91.56 538 PRO B O 1
ATOM 10560 N N . GLY B 1 539 ? -4.664 19.359 32.469 1 92.81 539 GLY B N 1
ATOM 10561 C CA . GLY B 1 539 ? -5.184 18.531 31.375 1 92.81 539 GLY B CA 1
ATOM 10562 C C . GLY B 1 539 ? -6.59 18.031 31.641 1 92.81 539 GLY B C 1
ATOM 10563 O O . GLY B 1 539 ? -7.316 18.594 32.469 1 92.81 539 GLY B O 1
ATOM 10564 N N . THR B 1 540 ? -7.047 17.125 30.875 1 94 540 THR B N 1
ATOM 10565 C CA . THR B 1 540 ? -8.359 16.531 31.062 1 94 540 THR B CA 1
ATOM 10566 C C . THR B 1 540 ? -8.266 15 31.016 1 94 540 THR B C 1
ATOM 10568 O O . THR B 1 540 ? -7.281 14.453 30.516 1 94 540 THR B O 1
ATOM 10571 N N . ALA B 1 541 ? -9.289 14.375 31.625 1 96.12 541 ALA B N 1
ATOM 10572 C CA . ALA B 1 541 ? -9.359 12.922 31.578 1 96.12 541 ALA B CA 1
ATOM 10573 C C . ALA B 1 541 ? -9.508 12.422 30.156 1 96.12 541 ALA B C 1
ATOM 10575 O O . ALA B 1 541 ? -8.914 11.414 29.766 1 96.12 541 ALA B O 1
ATOM 10576 N N . GLY B 1 542 ? -10.336 13.117 29.406 1 96.5 542 GLY B N 1
ATOM 10577 C CA . GLY B 1 542 ? -10.477 12.758 28 1 96.5 542 GLY B CA 1
ATOM 10578 C C . GLY B 1 542 ? -9.156 12.773 27.25 1 96.5 542 GLY B C 1
ATOM 10579 O O . GLY B 1 542 ? -8.867 11.859 26.469 1 96.5 542 GLY B O 1
ATOM 10580 N N . HIS B 1 543 ? -8.32 13.82 27.453 1 96.12 543 HIS B N 1
ATOM 10581 C CA . HIS B 1 543 ? -7.008 13.945 26.828 1 96.12 543 HIS B CA 1
ATOM 10582 C C . HIS B 1 543 ? -6.105 12.773 27.219 1 96.12 543 HIS B C 1
ATOM 10584 O O . HIS B 1 543 ? -5.426 12.203 26.359 1 96.12 543 HIS B O 1
ATOM 10590 N N . TYR B 1 544 ? -6.113 12.422 28.438 1 96.75 544 TYR B N 1
ATOM 10591 C CA . TYR B 1 544 ? -5.324 11.312 28.953 1 96.75 544 TYR B CA 1
ATOM 10592 C C . TYR B 1 544 ? -5.762 9.992 28.328 1 96.75 544 TYR B C 1
ATOM 10594 O O . TYR B 1 544 ? -4.926 9.219 27.859 1 96.75 544 TYR B O 1
ATOM 10602 N N . LEU B 1 545 ? -7.016 9.781 28.344 1 98.06 545 LEU B N 1
ATOM 10603 C CA . LEU B 1 545 ? -7.535 8.516 27.828 1 98.06 545 LEU B CA 1
ATOM 10604 C C . LEU B 1 545 ? -7.297 8.406 26.328 1 98.06 545 LEU B C 1
ATOM 10606 O O . LEU B 1 545 ? -7.039 7.312 25.812 1 98.06 545 LEU B O 1
ATOM 10610 N N . ALA B 1 546 ? -7.414 9.492 25.641 1 97.31 546 ALA B N 1
ATOM 10611 C CA . ALA B 1 546 ? -7.07 9.492 24.219 1 97.31 546 ALA B CA 1
ATOM 10612 C C . ALA B 1 546 ? -5.602 9.141 24 1 97.31 546 ALA B C 1
ATOM 10614 O O . ALA B 1 546 ? -5.25 8.469 23.031 1 97.31 546 ALA B O 1
ATOM 10615 N N . ALA B 1 547 ? -4.707 9.602 24.859 1 97.25 547 ALA B N 1
ATOM 10616 C CA . ALA B 1 547 ? -3.293 9.25 24.781 1 97.25 547 ALA B CA 1
ATOM 10617 C C . ALA B 1 547 ? -3.098 7.742 24.938 1 97.25 547 ALA B C 1
ATOM 10619 O O . ALA B 1 547 ? -2.322 7.133 24.188 1 97.25 547 ALA B O 1
ATOM 10620 N N . GLN B 1 548 ? -3.84 7.18 25.891 1 97.5 548 GLN B N 1
ATOM 10621 C CA . GLN B 1 548 ? -3.746 5.742 26.109 1 97.5 548 GLN B CA 1
ATOM 10622 C C . GLN B 1 548 ? -4.223 4.969 24.891 1 97.5 548 GLN B C 1
ATOM 10624 O O . GLN B 1 548 ? -3.609 3.973 24.5 1 97.5 548 GLN B O 1
ATOM 10629 N N . ALA B 1 549 ? -5.332 5.441 24.344 1 97.44 549 ALA B N 1
ATOM 10630 C CA . ALA B 1 549 ? -5.859 4.801 23.141 1 97.44 549 ALA B CA 1
ATOM 10631 C C . ALA B 1 549 ? -4.859 4.879 21.984 1 97.44 549 ALA B C 1
ATOM 10633 O O . ALA B 1 549 ? -4.734 3.938 21.203 1 97.44 549 ALA B O 1
ATOM 10634 N N . THR B 1 550 ? -4.156 5.977 21.891 1 96 550 THR B N 1
ATOM 10635 C CA . THR B 1 550 ? -3.15 6.16 20.859 1 96 550 THR B CA 1
ATOM 10636 C C . THR B 1 550 ? -2.072 5.086 20.953 1 96 550 THR B C 1
ATOM 10638 O O . THR B 1 550 ? -1.707 4.473 19.938 1 96 550 THR B O 1
ATOM 10641 N N . VAL B 1 551 ? -1.578 4.84 22.156 1 95.5 551 VAL B N 1
ATOM 10642 C CA . VAL B 1 551 ? -0.521 3.861 22.375 1 95.5 551 VAL B CA 1
ATOM 10643 C C . VAL B 1 551 ? -1.045 2.459 22.078 1 95.5 551 VAL B C 1
ATOM 10645 O O . VAL B 1 551 ? -0.376 1.669 21.406 1 95.5 551 VAL B O 1
ATOM 10648 N N . LEU B 1 552 ? -2.258 2.186 22.562 1 96.88 552 LEU B N 1
ATOM 10649 C CA . LEU B 1 552 ? -2.873 0.886 22.328 1 96.88 552 LEU B CA 1
ATOM 10650 C C . LEU B 1 552 ? -2.988 0.61 20.828 1 96.88 552 LEU B C 1
ATOM 10652 O O . LEU B 1 552 ? -2.629 -0.474 20.359 1 96.88 552 LEU B O 1
ATOM 10656 N N . LEU B 1 553 ? -3.457 1.593 20.109 1 95.88 553 LEU B N 1
ATOM 10657 C CA . LEU B 1 553 ? -3.693 1.435 18.688 1 95.88 553 LEU B CA 1
ATOM 10658 C C . LEU B 1 553 ? -2.383 1.208 17.938 1 95.88 553 LEU B C 1
ATOM 10660 O O . LEU B 1 553 ? -2.35 0.481 16.938 1 95.88 553 LEU B O 1
ATOM 10664 N N . GLY B 1 554 ? -1.314 1.861 18.375 1 95.25 554 GLY B N 1
ATOM 10665 C CA . GLY B 1 554 ? -0.014 1.6 17.781 1 95.25 554 GLY B CA 1
ATOM 10666 C C . GLY B 1 554 ? 0.368 0.131 17.812 1 95.25 554 GLY B C 1
ATOM 10667 O O . GLY B 1 554 ? 0.85 -0.406 16.812 1 95.25 554 GLY B O 1
ATOM 10668 N N . THR B 1 555 ? 0.15 -0.501 18.906 1 96.25 555 THR B N 1
ATOM 10669 C CA . THR B 1 555 ? 0.466 -1.919 19.047 1 96.25 555 THR B CA 1
ATOM 10670 C C . THR B 1 555 ? -0.482 -2.768 18.203 1 96.25 555 THR B C 1
ATOM 10672 O O . THR B 1 555 ? -0.063 -3.754 17.594 1 96.25 555 THR B O 1
ATOM 10675 N N . MET B 1 556 ? -1.741 -2.395 18.188 1 96.12 556 MET B N 1
ATOM 10676 C CA . MET B 1 556 ? -2.719 -3.123 17.391 1 96.12 556 MET B CA 1
ATOM 10677 C C . MET B 1 556 ? -2.34 -3.096 15.914 1 96.12 556 MET B C 1
ATOM 10679 O O . MET B 1 556 ? -2.426 -4.117 15.227 1 96.12 556 MET B O 1
ATOM 10683 N N . GLU B 1 557 ? -1.96 -1.959 15.461 1 95.19 557 GLU B N 1
ATOM 10684 C CA . GLU B 1 557 ? -1.557 -1.816 14.07 1 95.19 557 GLU B CA 1
ATOM 10685 C C . GLU B 1 557 ? -0.328 -2.668 13.758 1 95.19 557 GLU B C 1
ATOM 10687 O O . GLU B 1 557 ? -0.229 -3.254 12.68 1 95.19 557 GLU B O 1
ATOM 10692 N N . ALA B 1 558 ? 0.598 -2.723 14.688 1 95.06 558 ALA B N 1
ATOM 10693 C CA . ALA B 1 558 ? 1.77 -3.576 14.516 1 95.06 558 ALA B CA 1
ATOM 10694 C C . ALA B 1 558 ? 1.374 -5.051 14.461 1 95.06 558 ALA B C 1
ATOM 10696 O O . ALA B 1 558 ? 1.913 -5.816 13.664 1 95.06 558 ALA B O 1
ATOM 10697 N N . LEU B 1 559 ? 0.463 -5.445 15.336 1 96.06 559 LEU B N 1
ATOM 10698 C CA . LEU B 1 559 ? -0.035 -6.816 15.336 1 96.06 559 LEU B CA 1
ATOM 10699 C C . LEU B 1 559 ? -0.727 -7.145 14.016 1 96.06 559 LEU B C 1
ATOM 10701 O O . LEU B 1 559 ? -0.55 -8.234 13.469 1 96.06 559 LEU B O 1
ATOM 10705 N N . ALA B 1 560 ? -1.504 -6.207 13.523 1 94.31 560 ALA B N 1
ATOM 10706 C CA . ALA B 1 560 ? -2.182 -6.391 12.242 1 94.31 560 ALA B CA 1
ATOM 10707 C C . ALA B 1 560 ? -1.176 -6.582 11.109 1 94.31 560 ALA B C 1
ATOM 10709 O O . ALA B 1 560 ? -1.368 -7.434 10.242 1 94.31 560 ALA B O 1
ATOM 10710 N N . SER B 1 561 ? -0.146 -5.816 11.141 1 93.06 561 SER B N 1
ATOM 10711 C CA . SER B 1 561 ? 0.897 -5.945 10.133 1 93.06 561 SER B CA 1
ATOM 10712 C C . SER B 1 561 ? 1.571 -7.309 10.203 1 93.06 561 SER B C 1
ATOM 10714 O O . SER B 1 561 ? 1.875 -7.91 9.172 1 93.06 561 SER B O 1
ATOM 10716 N N . LEU B 1 562 ? 1.877 -7.746 11.391 1 94.69 562 LEU B N 1
ATOM 10717 C CA . LEU B 1 562 ? 2.449 -9.078 11.555 1 94.69 562 LEU B CA 1
ATOM 10718 C C . LEU B 1 562 ? 1.52 -10.148 10.984 1 94.69 562 LEU B C 1
ATOM 10720 O O . LEU B 1 562 ? 1.972 -11.062 10.297 1 94.69 562 LEU B O 1
ATOM 10724 N N . GLN B 1 563 ? 0.262 -10.008 11.258 1 94 563 GLN B N 1
ATOM 10725 C CA . GLN B 1 563 ? -0.727 -10.953 10.75 1 94 563 GLN B CA 1
ATOM 10726 C C . GLN B 1 563 ? -0.711 -11.008 9.227 1 94 563 GLN B C 1
ATOM 10728 O O . GLN B 1 563 ? -0.759 -12.086 8.633 1 94 563 GLN B O 1
ATOM 10733 N N . ASP B 1 564 ? -0.589 -9.883 8.586 1 90.75 564 ASP B N 1
ATOM 10734 C CA . ASP B 1 564 ? -0.547 -9.812 7.129 1 90.75 564 ASP B CA 1
ATOM 10735 C C . ASP B 1 564 ? 0.678 -10.531 6.578 1 90.75 564 ASP B C 1
ATOM 10737 O O . ASP B 1 564 ? 0.636 -11.086 5.477 1 90.75 564 ASP B O 1
ATOM 10741 N N . GLY B 1 565 ? 1.722 -10.539 7.367 1 91.31 565 GLY B N 1
ATOM 10742 C CA . GLY B 1 565 ? 2.969 -11.141 6.918 1 91.31 565 GLY B CA 1
ATOM 10743 C C . GLY B 1 565 ? 2.982 -12.648 7.055 1 91.31 565 GLY B C 1
ATOM 10744 O O . GLY B 1 565 ? 3.867 -13.32 6.516 1 91.31 565 GLY B O 1
ATOM 10745 N N . LEU B 1 566 ? 1.995 -13.227 7.762 1 94.12 566 LEU B N 1
ATOM 10746 C CA . LEU B 1 566 ? 1.907 -14.672 7.941 1 94.12 566 LEU B CA 1
ATOM 10747 C C . LEU B 1 566 ? 1.174 -15.32 6.77 1 94.12 566 LEU B C 1
ATOM 10749 O O . LEU B 1 566 ? 0.17 -16 6.969 1 94.12 566 LEU B O 1
ATOM 10753 N N . ASP B 1 567 ? 1.777 -15.195 5.562 1 92.31 567 ASP B N 1
ATOM 10754 C CA . ASP B 1 567 ? 1.042 -15.562 4.359 1 92.31 567 ASP B CA 1
ATOM 10755 C C . ASP B 1 567 ? 1.683 -16.766 3.67 1 92.31 567 ASP B C 1
ATOM 10757 O O . ASP B 1 567 ? 1.202 -17.234 2.631 1 92.31 567 ASP B O 1
ATOM 10761 N N . THR B 1 568 ? 2.803 -17.375 4.277 1 94.5 568 THR B N 1
ATOM 10762 C CA . THR B 1 568 ? 3.488 -18.516 3.688 1 94.5 568 THR B CA 1
ATOM 10763 C C . THR B 1 568 ? 3.279 -19.766 4.535 1 94.5 568 THR B C 1
ATOM 10765 O O . THR B 1 568 ? 3.611 -19.781 5.723 1 94.5 568 THR B O 1
ATOM 10768 N N . SER B 1 569 ? 2.738 -20.781 3.945 1 96.5 569 SER B N 1
ATOM 10769 C CA . SER B 1 569 ? 2.582 -22.062 4.648 1 96.5 569 SER B CA 1
ATOM 10770 C C . SER B 1 569 ? 3.861 -22.891 4.582 1 96.5 569 SER B C 1
ATOM 10772 O O . SER B 1 569 ? 4.395 -23.125 3.496 1 96.5 569 SER B O 1
ATOM 10774 N N . PRO B 1 570 ? 4.316 -23.406 5.691 1 96.69 570 PRO B N 1
ATOM 10775 C CA . PRO B 1 570 ? 5.504 -24.266 5.688 1 96.69 570 PRO B CA 1
ATOM 10776 C C . PRO B 1 570 ? 5.211 -25.672 5.188 1 96.69 570 PRO B C 1
ATOM 10778 O O . PRO B 1 570 ? 6.137 -26.453 4.922 1 96.69 570 PRO B O 1
ATOM 10781 N N . LEU B 1 571 ? 3.947 -26.031 5.008 1 96.31 571 LEU B N 1
ATOM 10782 C CA . LEU B 1 571 ? 3.588 -27.391 4.633 1 96.31 571 LEU B CA 1
ATOM 10783 C C . LEU B 1 571 ? 4.156 -27.734 3.262 1 96.31 571 LEU B C 1
ATOM 10785 O O . LEU B 1 571 ? 4.004 -26.984 2.305 1 96.31 571 LEU B O 1
ATOM 10789 N N . GLY B 1 572 ? 4.809 -28.875 3.223 1 94.69 572 GLY B N 1
ATOM 10790 C CA . GLY B 1 572 ? 5.477 -29.312 2.006 1 94.69 572 GLY B CA 1
ATOM 10791 C C . GLY B 1 572 ? 6.984 -29.156 2.068 1 94.69 572 GLY B C 1
ATOM 10792 O O . GLY B 1 572 ? 7.707 -29.703 1.234 1 94.69 572 GLY B O 1
ATOM 10793 N N . ALA B 1 573 ? 7.492 -28.5 3.109 1 94.88 573 ALA B N 1
ATOM 10794 C CA . ALA B 1 573 ? 8.93 -28.297 3.281 1 94.88 573 ALA B CA 1
ATOM 10795 C C . ALA B 1 573 ? 9.602 -29.562 3.795 1 94.88 573 ALA B C 1
ATOM 10797 O O . ALA B 1 573 ? 10.828 -29.688 3.775 1 94.88 573 ALA B O 1
ATOM 10798 N N . CYS B 1 574 ? 8.789 -30.484 4.262 1 94.88 574 CYS B N 1
ATOM 10799 C CA . CYS B 1 574 ? 9.25 -31.766 4.793 1 94.88 574 CYS B CA 1
ATOM 10800 C C . CYS B 1 574 ? 10.312 -31.547 5.867 1 94.88 574 CYS B C 1
ATOM 10802 O O . CYS B 1 574 ? 10.125 -30.75 6.789 1 94.88 574 CYS B O 1
ATOM 10804 N N . ALA B 1 575 ? 11.375 -32.25 5.863 1 92.25 575 ALA B N 1
ATOM 10805 C CA . ALA B 1 575 ? 12.398 -32.156 6.902 1 92.25 575 ALA B CA 1
ATOM 10806 C C . ALA B 1 575 ? 13.398 -31.047 6.594 1 92.25 575 ALA B C 1
ATOM 10808 O O . ALA B 1 575 ? 14.531 -31.062 7.086 1 92.25 575 ALA B O 1
ATOM 10809 N N . GLY B 1 576 ? 13.016 -30.031 5.738 1 92.75 576 GLY B N 1
ATOM 10810 C CA . GLY B 1 576 ? 13.883 -28.906 5.441 1 92.75 576 GLY B CA 1
ATOM 10811 C C . GLY B 1 576 ? 14.531 -28.984 4.074 1 92.75 576 GLY B C 1
ATOM 10812 O O . GLY B 1 576 ? 15.203 -28.047 3.639 1 92.75 576 GLY B O 1
ATOM 10813 N N . ALA B 1 577 ? 14.281 -30.172 3.367 1 91.94 577 ALA B N 1
ATOM 10814 C CA . ALA B 1 577 ? 14.883 -30.375 2.051 1 91.94 577 ALA B CA 1
ATOM 10815 C C . ALA B 1 577 ? 13.812 -30.594 0.988 1 91.94 577 ALA B C 1
ATOM 10817 O O . ALA B 1 577 ? 14.117 -31.016 -0.134 1 91.94 577 ALA B O 1
ATOM 10818 N N . GLY B 1 578 ? 12.609 -30.359 1.31 1 92 578 GLY B N 1
ATOM 10819 C CA . GLY B 1 578 ? 11.547 -30.734 0.391 1 92 578 GLY B CA 1
ATOM 10820 C C . GLY B 1 578 ? 11.391 -32.219 0.23 1 92 578 GLY B C 1
ATOM 10821 O O . GLY B 1 578 ? 11.547 -33 1.192 1 92 578 GLY B O 1
ATOM 10822 N N . THR B 1 579 ? 10.883 -32.688 -0.928 1 91.56 579 THR B N 1
ATOM 10823 C CA . THR B 1 579 ? 10.617 -34.125 -1.16 1 91.56 579 THR B CA 1
ATOM 10824 C C . THR B 1 579 ? 10.82 -34.469 -2.631 1 91.56 579 THR B C 1
ATOM 10826 O O . THR B 1 579 ? 10.898 -33.562 -3.482 1 91.56 579 THR B O 1
ATOM 10829 N N . SER B 1 580 ? 11.109 -35.75 -2.871 1 90.25 580 SER B N 1
ATOM 10830 C CA . SER B 1 580 ? 11.25 -36.25 -4.238 1 90.25 580 SER B CA 1
ATOM 10831 C C . SER B 1 580 ? 9.891 -36.469 -4.887 1 90.25 580 SER B C 1
ATOM 10833 O O . SER B 1 580 ? 9.805 -36.656 -6.102 1 90.25 580 SER B O 1
ATOM 10835 N N . PHE B 1 581 ? 8.82 -36.406 -4.07 1 91.44 581 PHE B N 1
ATOM 10836 C CA . PHE B 1 581 ? 7.473 -36.531 -4.625 1 91.44 581 PHE B CA 1
ATOM 10837 C C . PHE B 1 581 ? 7.113 -35.25 -5.402 1 91.44 581 PHE B C 1
ATOM 10839 O O . PHE B 1 581 ? 7.59 -34.156 -5.082 1 91.44 581 PHE B O 1
ATOM 10846 N N . ARG B 1 582 ? 6.297 -35.406 -6.438 1 90.44 582 ARG B N 1
ATOM 10847 C CA . ARG B 1 582 ? 5.715 -34.25 -7.098 1 90.44 582 ARG B CA 1
ATOM 10848 C C . ARG B 1 582 ? 4.535 -33.688 -6.297 1 90.44 582 ARG B C 1
ATOM 10850 O O . ARG B 1 582 ? 3.441 -34.25 -6.324 1 90.44 582 ARG B O 1
ATOM 10857 N N . THR B 1 583 ? 4.809 -32.562 -5.59 1 93.38 583 THR B N 1
ATOM 10858 C CA . THR B 1 583 ? 3.766 -31.969 -4.77 1 93.38 583 THR B CA 1
ATOM 10859 C C . THR B 1 583 ? 3.439 -30.562 -5.254 1 93.38 583 THR B C 1
ATOM 10861 O O . THR B 1 583 ? 4.105 -30.031 -6.145 1 93.38 583 THR B O 1
ATOM 10864 N N . VAL B 1 584 ? 2.314 -29.938 -4.816 1 92.38 584 VAL B N 1
ATOM 10865 C CA . VAL B 1 584 ? 1.892 -28.562 -5.105 1 92.38 584 VAL B CA 1
ATOM 10866 C C . VAL B 1 584 ? 1.65 -27.812 -3.799 1 92.38 584 VAL B C 1
ATOM 10868 O O . VAL B 1 584 ? 0.505 -27.531 -3.441 1 92.38 584 VAL B O 1
ATOM 10871 N N . PRO B 1 585 ? 2.752 -27.359 -3.184 1 92.44 585 PRO B N 1
ATOM 10872 C CA . PRO B 1 585 ? 2.605 -26.719 -1.873 1 92.44 585 PRO B CA 1
ATOM 10873 C C . PRO B 1 585 ? 1.734 -25.469 -1.922 1 92.44 585 PRO B C 1
ATOM 10875 O O . PRO B 1 585 ? 1.104 -25.109 -0.923 1 92.44 585 PRO B O 1
ATOM 10878 N N . HIS B 1 586 ? 1.641 -24.812 -3.02 1 91.38 586 HIS B N 1
ATOM 10879 C CA . HIS B 1 586 ? 0.795 -23.625 -3.158 1 91.38 586 HIS B CA 1
ATOM 10880 C C . HIS B 1 586 ? -0.678 -23.984 -2.99 1 91.38 586 HIS B C 1
ATOM 10882 O O . HIS B 1 586 ? -1.459 -23.172 -2.475 1 91.38 586 HIS B O 1
ATOM 10888 N N . GLU B 1 587 ? -1.08 -25.125 -3.412 1 90.69 587 GLU B N 1
ATOM 10889 C CA . GLU B 1 587 ? -2.463 -25.578 -3.266 1 90.69 587 GLU B CA 1
ATOM 10890 C C . GLU B 1 587 ? -2.828 -25.766 -1.797 1 90.69 587 GLU B C 1
ATOM 10892 O O . GLU B 1 587 ? -3.877 -25.297 -1.349 1 90.69 587 GLU B O 1
ATOM 10897 N N . THR B 1 588 ? -1.958 -26.469 -1.062 1 94.5 588 THR B N 1
ATOM 10898 C CA . THR B 1 588 ? -2.219 -26.672 0.36 1 94.5 588 THR B CA 1
ATOM 10899 C C . THR B 1 588 ? -2.209 -25.328 1.098 1 94.5 588 THR B C 1
ATOM 10901 O O . THR B 1 588 ? -3.004 -25.109 2.016 1 94.5 588 THR B O 1
ATOM 10904 N N . ALA B 1 589 ? -1.292 -24.469 0.666 1 95.19 589 ALA B N 1
ATOM 10905 C CA . ALA B 1 589 ? -1.219 -23.141 1.272 1 95.19 589 ALA B CA 1
ATOM 10906 C C . ALA B 1 589 ? -2.541 -22.391 1.121 1 95.19 589 ALA B C 1
ATOM 10908 O O . ALA B 1 589 ? -3.08 -21.859 2.098 1 95.19 589 ALA B O 1
ATOM 10909 N N . ARG B 1 590 ? -3.088 -22.375 -0.06 1 91.62 590 ARG B N 1
ATOM 10910 C CA . ARG B 1 590 ? -4.348 -21.688 -0.336 1 91.62 590 ARG B CA 1
ATOM 10911 C C . ARG B 1 590 ? -5.48 -22.25 0.506 1 91.62 590 ARG B C 1
ATOM 10913 O O . ARG B 1 590 ? -6.297 -21.516 1.05 1 91.62 590 ARG B O 1
ATOM 10920 N N . LEU B 1 591 ? -5.523 -23.531 0.588 1 93.31 591 LEU B N 1
ATOM 10921 C CA . LEU B 1 591 ? -6.57 -24.203 1.347 1 93.31 591 LEU B CA 1
ATOM 10922 C C . LEU B 1 591 ? -6.453 -23.891 2.834 1 93.31 591 LEU B C 1
ATOM 10924 O O . LEU B 1 591 ? -7.445 -23.938 3.564 1 93.31 591 LEU B O 1
ATOM 10928 N N . LEU B 1 592 ? -5.227 -23.547 3.252 1 94.75 592 LEU B N 1
ATOM 10929 C CA . LEU B 1 592 ? -4.996 -23.219 4.652 1 94.75 592 LEU B CA 1
ATOM 10930 C C . LEU B 1 592 ? -5.09 -21.703 4.875 1 94.75 592 LEU B C 1
ATOM 10932 O O . LEU B 1 592 ? -4.758 -21.219 5.953 1 94.75 592 LEU B O 1
ATOM 10936 N N . GLY B 1 593 ? -5.477 -20.984 3.863 1 92.06 593 GLY B N 1
ATOM 10937 C CA . GLY B 1 593 ? -5.668 -19.547 3.973 1 92.06 593 GLY B CA 1
ATOM 10938 C C . GLY B 1 593 ? -4.383 -18.766 3.793 1 92.06 593 GLY B C 1
ATOM 10939 O O . GLY B 1 593 ? -4.273 -17.625 4.262 1 92.06 593 GLY B O 1
ATOM 10940 N N . CYS B 1 594 ? -3.336 -19.359 3.234 1 94 594 CYS B N 1
ATOM 10941 C CA . CYS B 1 594 ? -2.08 -18.672 2.951 1 94 594 CYS B CA 1
ATOM 10942 C C . CYS B 1 594 ? -1.975 -18.312 1.473 1 94 594 CYS B C 1
ATOM 10944 O O . CYS B 1 594 ? -2.779 -18.781 0.66 1 94 594 CYS B O 1
ATOM 10946 N N . VAL B 1 595 ? -0.986 -17.5 1.162 1 89.5 595 VAL B N 1
ATOM 10947 C CA . VAL B 1 595 ? -0.816 -17.016 -0.204 1 89.5 595 VAL B CA 1
ATOM 10948 C C . VAL B 1 595 ? 0.115 -17.953 -0.971 1 89.5 595 VAL B C 1
ATOM 10950 O O . VAL B 1 595 ? -0.08 -18.188 -2.166 1 89.5 595 VAL B O 1
ATOM 10953 N N . ARG B 1 596 ? 1.153 -18.547 -0.234 1 92.69 596 ARG B N 1
ATOM 10954 C CA . ARG B 1 596 ? 2.148 -19.312 -0.962 1 92.69 596 ARG B CA 1
ATOM 10955 C C . ARG B 1 596 ? 2.758 -20.391 -0.072 1 92.69 596 ARG B C 1
ATOM 10957 O O . ARG B 1 596 ? 2.629 -20.344 1.152 1 92.69 596 ARG B O 1
ATOM 10964 N N . GLY B 1 597 ? 3.336 -21.344 -0.754 1 94.25 597 GLY B N 1
ATOM 10965 C CA . GLY B 1 597 ? 4.148 -22.344 -0.076 1 94.25 597 GLY B CA 1
ATOM 10966 C C . GLY B 1 597 ? 5.582 -21.891 0.146 1 94.25 597 GLY B C 1
ATOM 10967 O O . GLY B 1 597 ? 5.926 -20.75 -0.127 1 94.25 597 GLY B O 1
ATOM 10968 N N . PRO B 1 598 ? 6.359 -22.75 0.693 1 92.94 598 PRO B N 1
ATOM 10969 C CA . PRO B 1 598 ? 7.727 -22.359 1.04 1 92.94 598 PRO B CA 1
ATOM 10970 C C . PRO B 1 598 ? 8.617 -22.172 -0.187 1 92.94 598 PRO B C 1
ATOM 10972 O O . PRO B 1 598 ? 8.617 -23.016 -1.087 1 92.94 598 PRO B O 1
ATOM 10975 N N . SER B 1 599 ? 9.391 -21.094 -0.228 1 91.56 599 SER B N 1
ATOM 10976 C CA . SER B 1 599 ? 10.398 -20.875 -1.253 1 91.56 599 SER B CA 1
ATOM 10977 C C . SER B 1 599 ? 11.734 -21.5 -0.864 1 91.56 599 SER B C 1
ATOM 10979 O O . SER B 1 599 ? 12.594 -21.719 -1.72 1 91.56 599 SER B O 1
ATOM 10981 N N . ASN B 1 600 ? 11.953 -21.672 0.367 1 93.19 600 ASN B N 1
ATOM 10982 C CA . ASN B 1 600 ? 13.094 -22.328 0.982 1 93.19 600 ASN B CA 1
ATOM 10983 C C . ASN B 1 600 ? 12.664 -23.25 2.127 1 93.19 600 ASN B C 1
ATOM 10985 O O . ASN B 1 600 ? 12.211 -22.766 3.17 1 93.19 600 ASN B O 1
ATOM 10989 N N . SER B 1 601 ? 12.836 -24.516 1.895 1 94.19 601 SER B N 1
ATOM 10990 C CA . SER B 1 601 ? 12.289 -25.5 2.822 1 94.19 601 SER B CA 1
ATOM 10991 C C . SER B 1 601 ? 12.984 -25.422 4.176 1 94.19 601 SER B C 1
ATOM 10993 O O . SER B 1 601 ? 12.359 -25.641 5.215 1 94.19 601 SER B O 1
ATOM 10995 N N . LEU B 1 602 ? 14.266 -25.125 4.223 1 93.62 602 LEU B N 1
ATOM 10996 C CA . LEU B 1 602 ? 15 -25.062 5.48 1 93.62 602 LEU B CA 1
ATOM 10997 C C . LEU B 1 602 ? 14.547 -23.875 6.32 1 93.62 602 LEU B C 1
ATOM 10999 O O . LEU B 1 602 ? 14.305 -24.016 7.52 1 93.62 602 LEU B O 1
ATOM 11003 N N . ALA B 1 603 ? 14.438 -22.734 5.68 1 93.62 603 ALA B N 1
ATOM 11004 C CA . ALA B 1 603 ? 13.93 -21.562 6.387 1 93.62 603 ALA B CA 1
ATOM 11005 C C . ALA B 1 603 ? 12.516 -21.812 6.914 1 93.62 603 ALA B C 1
ATOM 11007 O O . ALA B 1 603 ? 12.188 -21.406 8.031 1 93.62 603 ALA B O 1
ATOM 11008 N N . ALA B 1 604 ? 11.711 -22.438 6.16 1 94.5 604 ALA B N 1
ATOM 11009 C CA . ALA B 1 604 ? 10.305 -22.672 6.488 1 94.5 604 ALA B CA 1
ATOM 11010 C C . ALA B 1 604 ? 10.172 -23.438 7.805 1 94.5 604 ALA B C 1
ATOM 11012 O O . ALA B 1 604 ? 9.266 -23.156 8.594 1 94.5 604 ALA B O 1
ATOM 11013 N N . ILE B 1 605 ? 11.039 -24.391 8.055 1 93.69 605 ILE B N 1
ATOM 11014 C CA . ILE B 1 605 ? 10.852 -25.234 9.219 1 93.69 605 ILE B CA 1
ATOM 11015 C C . ILE B 1 605 ? 11.68 -24.703 10.391 1 93.69 605 ILE B C 1
ATOM 11017 O O . ILE B 1 605 ? 11.453 -25.094 11.539 1 93.69 605 ILE B O 1
ATOM 11021 N N . SER B 1 606 ? 12.672 -23.812 10.141 1 93.06 606 SER B N 1
ATOM 11022 C CA . SER B 1 606 ? 13.625 -23.453 11.188 1 93.06 606 SER B CA 1
ATOM 11023 C C . SER B 1 606 ? 13.375 -22.047 11.711 1 93.06 606 SER B C 1
ATOM 11025 O O . SER B 1 606 ? 13.797 -21.703 12.812 1 93.06 606 SER B O 1
ATOM 11027 N N . ASP B 1 607 ? 12.727 -21.219 10.984 1 92.56 607 ASP B N 1
ATOM 11028 C CA . ASP B 1 607 ? 12.547 -19.812 11.352 1 92.56 607 ASP B CA 1
ATOM 11029 C C . ASP B 1 607 ? 11.445 -19.656 12.398 1 92.56 607 ASP B C 1
ATOM 11031 O O . ASP B 1 607 ? 10.281 -19.969 12.133 1 92.56 607 ASP B O 1
ATOM 11035 N N . LYS B 1 608 ? 11.773 -19.141 13.57 1 93.94 608 LYS B N 1
ATOM 11036 C CA . LYS B 1 608 ? 10.797 -18.922 14.633 1 93.94 608 LYS B CA 1
ATOM 11037 C C . LYS B 1 608 ? 10.648 -17.422 14.922 1 93.94 608 LYS B C 1
ATOM 11039 O O . LYS B 1 608 ? 10.047 -17.047 15.93 1 93.94 608 LYS B O 1
ATOM 11044 N N . THR B 1 609 ? 11.109 -16.609 14.016 1 92.44 609 THR B N 1
ATOM 11045 C CA . THR B 1 609 ? 11.125 -15.172 14.195 1 92.44 609 THR B CA 1
ATOM 11046 C C . THR B 1 609 ? 9.703 -14.625 14.328 1 92.44 609 THR B C 1
ATOM 11048 O O . THR B 1 609 ? 9.445 -13.758 15.156 1 92.44 609 THR B O 1
ATOM 11051 N N . PRO B 1 610 ? 8.734 -15.141 13.547 1 93.69 610 PRO B N 1
ATOM 11052 C CA . PRO B 1 610 ? 7.371 -14.625 13.711 1 93.69 610 PRO B CA 1
ATOM 11053 C C . PRO B 1 610 ? 6.82 -14.844 15.117 1 93.69 610 PRO B C 1
ATOM 11055 O O . PRO B 1 610 ? 6.082 -14 15.641 1 93.69 610 PRO B O 1
ATOM 11058 N N . ALA B 1 611 ? 7.203 -15.992 15.719 1 95 611 ALA B N 1
ATOM 11059 C CA . ALA B 1 611 ? 6.77 -16.266 17.094 1 95 611 ALA B CA 1
ATOM 11060 C C . ALA B 1 611 ? 7.398 -15.281 18.078 1 95 611 ALA B C 1
ATOM 11062 O O . ALA B 1 611 ? 6.715 -14.758 18.953 1 95 611 ALA B O 1
ATOM 11063 N N . LEU B 1 612 ? 8.688 -15.016 17.906 1 94.94 612 LEU B N 1
ATOM 11064 C CA . LEU B 1 612 ? 9.398 -14.07 18.75 1 94.94 612 LEU B CA 1
ATOM 11065 C C . LEU B 1 612 ? 8.812 -12.672 18.625 1 94.94 612 LEU B C 1
ATOM 11067 O O . LEU B 1 612 ? 8.586 -11.984 19.625 1 94.94 612 LEU B O 1
ATOM 11071 N N . ARG B 1 613 ? 8.531 -12.289 17.453 1 95.19 613 ARG B N 1
ATOM 11072 C CA . ARG B 1 613 ? 7.973 -10.969 17.203 1 95.19 613 ARG B CA 1
ATOM 11073 C C . ARG B 1 613 ? 6.57 -10.844 17.781 1 95.19 613 ARG B C 1
ATOM 11075 O O . ARG B 1 613 ? 6.219 -9.812 18.359 1 95.19 613 ARG B O 1
ATOM 11082 N N . CYS B 1 614 ? 5.789 -11.852 17.578 1 96.44 614 CYS B N 1
ATOM 11083 C CA . CYS B 1 614 ? 4.453 -11.867 18.156 1 96.44 614 CYS B CA 1
ATOM 11084 C C . CYS B 1 614 ? 4.523 -11.742 19.672 1 96.44 614 CYS B C 1
ATOM 11086 O O . CYS B 1 614 ? 3.828 -10.914 20.266 1 96.44 614 CYS B O 1
ATOM 11088 N N . ALA B 1 615 ? 5.387 -12.547 20.297 1 96.25 615 ALA B N 1
ATOM 11089 C CA . ALA B 1 615 ? 5.559 -12.508 21.75 1 96.25 615 ALA B CA 1
ATOM 11090 C C . ALA B 1 615 ? 5.965 -11.117 22.219 1 96.25 615 ALA B C 1
ATOM 11092 O O . ALA B 1 615 ? 5.457 -10.625 23.219 1 96.25 615 ALA B O 1
ATOM 11093 N N . TYR B 1 616 ? 6.824 -10.539 21.531 1 95.19 616 TYR B N 1
ATOM 11094 C CA . TYR B 1 616 ? 7.234 -9.195 21.922 1 95.19 616 TYR B CA 1
ATOM 11095 C C . TYR B 1 616 ? 6.055 -8.234 21.859 1 95.19 616 TYR B C 1
ATOM 11097 O O . TYR B 1 616 ? 5.863 -7.422 22.766 1 95.19 616 TYR B O 1
ATOM 11105 N N . LEU B 1 617 ? 5.328 -8.234 20.75 1 96.56 617 LEU B N 1
ATOM 11106 C CA . LEU B 1 617 ? 4.203 -7.32 20.609 1 96.56 617 LEU B CA 1
ATOM 11107 C C . LEU B 1 617 ? 3.178 -7.551 21.719 1 96.56 617 LEU B C 1
ATOM 11109 O O . LEU B 1 617 ? 2.531 -6.605 22.172 1 96.56 617 LEU B O 1
ATOM 11113 N N . PHE B 1 618 ? 3.031 -8.844 22.156 1 96.94 618 PHE B N 1
ATOM 11114 C CA . PHE B 1 618 ? 2.184 -9.133 23.312 1 96.94 618 PHE B CA 1
ATOM 11115 C C . PHE B 1 618 ? 2.723 -8.461 24.562 1 96.94 618 PHE B C 1
ATOM 11117 O O . PHE B 1 618 ? 1.957 -7.91 25.359 1 96.94 618 PHE B O 1
ATOM 11124 N N . ILE B 1 619 ? 4.031 -8.453 24.734 1 94.94 619 ILE B N 1
ATOM 11125 C CA . ILE B 1 619 ? 4.656 -7.812 25.891 1 94.94 619 ILE B CA 1
ATOM 11126 C C . ILE B 1 619 ? 4.48 -6.301 25.797 1 94.94 619 ILE B C 1
ATOM 11128 O O . ILE B 1 619 ? 4.281 -5.629 26.812 1 94.94 619 ILE B O 1
ATOM 11132 N N . GLU B 1 620 ? 4.621 -5.824 24.578 1 95.5 620 GLU B N 1
ATOM 11133 C CA . GLU B 1 620 ? 4.367 -4.402 24.359 1 95.5 620 GLU B CA 1
ATOM 11134 C C . GLU B 1 620 ? 2.977 -4.008 24.844 1 95.5 620 GLU B C 1
ATOM 11136 O O . GLU B 1 620 ? 2.818 -2.996 25.531 1 95.5 620 GLU B O 1
ATOM 11141 N N . LEU B 1 621 ? 2.01 -4.812 24.516 1 96.44 621 LEU B N 1
ATOM 11142 C CA . LEU B 1 621 ? 0.633 -4.551 24.922 1 96.44 621 LEU B CA 1
ATOM 11143 C C . LEU B 1 621 ? 0.481 -4.664 26.438 1 96.44 621 LEU B C 1
ATOM 11145 O O . LEU B 1 621 ? -0.144 -3.807 27.062 1 96.44 621 LEU B O 1
ATOM 11149 N N . SER B 1 622 ? 1.047 -5.754 27.031 1 96.69 622 SER B N 1
ATOM 11150 C CA . SER B 1 622 ? 0.961 -5.902 28.484 1 96.69 622 SER B CA 1
ATOM 11151 C C . SER B 1 622 ? 1.685 -4.766 29.188 1 96.69 622 SER B C 1
ATOM 11153 O O . SER B 1 622 ? 1.284 -4.355 30.281 1 96.69 622 SER B O 1
ATOM 11155 N N . GLY B 1 623 ? 2.734 -4.238 28.578 1 95.44 623 GLY B N 1
ATOM 11156 C CA . GLY B 1 623 ? 3.424 -3.076 29.125 1 95.44 623 GLY B CA 1
ATOM 11157 C C . GLY B 1 623 ? 2.551 -1.839 29.188 1 95.44 623 GLY B C 1
ATOM 11158 O O . GLY B 1 623 ? 2.609 -1.082 30.156 1 95.44 623 GLY B O 1
ATOM 11159 N N . HIS B 1 624 ? 1.76 -1.636 28.172 1 95.38 624 HIS B N 1
ATOM 11160 C CA . HIS B 1 624 ? 0.791 -0.546 28.188 1 95.38 624 HIS B CA 1
ATOM 11161 C C . HIS B 1 624 ? -0.189 -0.693 29.344 1 95.38 624 HIS B C 1
ATOM 11163 O O . HIS B 1 624 ? -0.483 0.28 30.047 1 95.38 624 HIS B O 1
ATOM 11169 N N . LEU B 1 625 ? -0.665 -1.911 29.547 1 96.94 625 LEU B N 1
ATOM 11170 C CA . LEU B 1 625 ? -1.616 -2.17 30.625 1 96.94 625 LEU B CA 1
ATOM 11171 C C . LEU B 1 625 ? -0.964 -1.965 31.984 1 96.94 625 LEU B C 1
ATOM 11173 O O . LEU B 1 625 ? -1.612 -1.498 32.906 1 96.94 625 LEU B O 1
ATOM 11177 N N . ASN B 1 626 ? 0.294 -2.35 32.062 1 95.62 626 ASN B N 1
ATOM 11178 C CA . ASN B 1 626 ? 1.036 -2.135 33.281 1 95.62 626 ASN B CA 1
ATOM 11179 C C . ASN B 1 626 ? 1.153 -0.65 33.625 1 95.62 626 ASN B C 1
ATOM 11181 O O . ASN B 1 626 ? 0.948 -0.25 34.781 1 95.62 626 ASN B O 1
ATOM 11185 N N . ARG B 1 627 ? 1.473 0.162 32.656 1 95.06 627 ARG B N 1
ATOM 11186 C CA . ARG B 1 627 ? 1.602 1.598 32.875 1 95.06 627 ARG B CA 1
ATOM 11187 C C . ARG B 1 627 ? 0.258 2.217 33.25 1 95.06 627 ARG B C 1
ATOM 11189 O O . ARG B 1 627 ? 0.188 3.094 34.125 1 95.06 627 ARG B O 1
ATOM 11196 N N . LEU B 1 628 ? -0.737 1.766 32.562 1 96 628 LEU B N 1
ATOM 11197 C CA . LEU B 1 628 ? -2.086 2.195 32.938 1 96 628 LEU B CA 1
ATOM 11198 C C . LEU B 1 628 ? -2.406 1.846 34.375 1 96 628 LEU B C 1
ATOM 11200 O O . LEU B 1 628 ? -2.963 2.668 35.094 1 96 628 LEU B O 1
ATOM 11204 N N . ALA B 1 629 ? -2.072 0.649 34.75 1 95.5 629 ALA B N 1
ATOM 11205 C CA . ALA B 1 629 ? -2.312 0.185 36.125 1 95.5 629 ALA B CA 1
ATOM 11206 C C . ALA B 1 629 ? -1.551 1.037 37.125 1 95.5 629 ALA B C 1
ATOM 11208 O O . ALA B 1 629 ? -2.061 1.327 38.219 1 95.5 629 ALA B O 1
ATOM 11209 N N . ILE B 1 630 ? -0.355 1.465 36.812 1 93.81 630 ILE B N 1
ATOM 11210 C CA . ILE B 1 630 ? 0.457 2.297 37.688 1 93.81 630 ILE B CA 1
ATOM 11211 C C . ILE B 1 630 ? -0.213 3.654 37.875 1 93.81 630 ILE B C 1
ATOM 11213 O O . ILE B 1 630 ? -0.337 4.141 39 1 93.81 630 ILE B O 1
ATOM 11217 N N . ASP B 1 631 ? -0.669 4.262 36.844 1 95.81 631 ASP B N 1
ATOM 11218 C CA . ASP B 1 631 ? -1.383 5.531 36.938 1 95.81 631 ASP B CA 1
ATOM 11219 C C . ASP B 1 631 ? -2.609 5.406 37.812 1 95.81 631 ASP B C 1
ATOM 11221 O O . ASP B 1 631 ? -2.807 6.223 38.719 1 95.81 631 ASP B O 1
ATOM 11225 N N . LEU B 1 632 ? -3.363 4.359 37.562 1 95.88 632 LEU B N 1
ATOM 11226 C CA . LEU B 1 632 ? -4.605 4.176 38.312 1 95.88 632 LEU B CA 1
ATOM 11227 C C . LEU B 1 632 ? -4.32 3.902 39.781 1 95.88 632 LEU B C 1
ATOM 11229 O O . LEU B 1 632 ? -5.062 4.352 40.656 1 95.88 632 LEU B O 1
ATOM 11233 N N . GLN B 1 633 ? -3.293 3.188 40 1 92.56 633 GLN B N 1
ATOM 11234 C CA . GLN B 1 633 ? -2.924 2.893 41.406 1 92.56 633 GLN B CA 1
ATOM 11235 C C . GLN B 1 633 ? -2.541 4.164 42.156 1 92.56 633 GLN B C 1
ATOM 11237 O O . GLN B 1 633 ? -2.93 4.352 43.312 1 92.56 633 GLN B O 1
ATOM 11242 N N . LEU B 1 634 ? -1.795 5.027 41.5 1 92.5 634 LEU B N 1
ATOM 11243 C CA . LEU B 1 634 ? -1.44 6.312 42.062 1 92.5 634 LEU B CA 1
ATOM 11244 C C . LEU B 1 634 ? -2.686 7.156 42.344 1 92.5 634 LEU B C 1
ATOM 11246 O O . LEU B 1 634 ? -2.812 7.785 43.375 1 92.5 634 LEU B O 1
ATOM 11250 N N . TRP B 1 635 ? -3.66 7.113 41.5 1 95.5 635 TRP B N 1
ATOM 11251 C CA . TRP B 1 635 ? -4.82 8 41.531 1 95.5 635 TRP B CA 1
ATOM 11252 C C . TRP B 1 635 ? -5.871 7.488 42.5 1 95.5 635 TRP B C 1
ATOM 11254 O O . TRP B 1 635 ? -6.785 8.219 42.875 1 95.5 635 TRP B O 1
ATOM 11264 N N . THR B 1 636 ? -5.762 6.227 42.875 1 92.81 636 THR B N 1
ATOM 11265 C CA . THR B 1 636 ? -6.742 5.664 43.812 1 92.81 636 THR B CA 1
ATOM 11266 C C . THR B 1 636 ? -6.246 5.766 45.25 1 92.81 636 THR B C 1
ATOM 11268 O O . THR B 1 636 ? -6.969 5.422 46.188 1 92.81 636 THR B O 1
ATOM 11271 N N . MET B 1 637 ? -4.988 6.242 45.438 1 89.38 637 MET B N 1
ATOM 11272 C CA . MET B 1 637 ? -4.52 6.531 46.781 1 89.38 637 MET B CA 1
ATOM 11273 C C . MET B 1 637 ? -5.406 7.574 47.469 1 89.38 637 MET B C 1
ATOM 11275 O O . MET B 1 637 ? -5.879 8.5 46.812 1 89.38 637 MET B O 1
ATOM 11279 N N . ARG B 1 638 ? -5.516 7.398 48.688 1 85 638 ARG B N 1
ATOM 11280 C CA . ARG B 1 638 ? -6.328 8.359 49.438 1 85 638 ARG B CA 1
ATOM 11281 C C . ARG B 1 638 ? -5.734 9.758 49.344 1 85 638 ARG B C 1
ATOM 11283 O O . ARG B 1 638 ? -6.465 10.75 49.312 1 85 638 ARG B O 1
ATOM 11290 N N . GLU B 1 639 ? -4.43 9.836 49.312 1 84.94 639 GLU B N 1
ATOM 11291 C CA . GLU B 1 639 ? -3.715 11.109 49.25 1 84.94 639 GLU B CA 1
ATOM 11292 C C . GLU B 1 639 ? -3.982 11.844 47.938 1 84.94 639 GLU B C 1
ATOM 11294 O O . GLU B 1 639 ? -4.02 13.078 47.938 1 84.94 639 GLU B O 1
ATOM 11299 N N . ALA B 1 640 ? -4.16 11.164 46.875 1 91.19 640 ALA B N 1
ATOM 11300 C CA . ALA B 1 640 ? -4.504 11.773 45.562 1 91.19 640 ALA B CA 1
ATOM 11301 C C . ALA B 1 640 ? -6.012 11.773 45.344 1 91.19 640 ALA B C 1
ATOM 11303 O O . ALA B 1 640 ? -6.629 12.844 45.25 1 91.19 640 ALA B O 1
ATOM 11304 N N . GLY B 1 641 ? -6.59 10.5 45.375 1 92.81 641 GLY B N 1
ATOM 11305 C CA . GLY B 1 641 ? -8.023 10.305 45.281 1 92.81 641 GLY B CA 1
ATOM 11306 C C . GLY B 1 641 ? -8.602 10.82 43.969 1 92.81 641 GLY B C 1
ATOM 11307 O O . GLY B 1 641 ? -9.695 11.375 43.938 1 92.81 641 GLY B O 1
ATOM 11308 N N . PHE B 1 642 ? -7.879 10.766 42.875 1 94.88 642 PHE B N 1
ATOM 11309 C CA . PHE B 1 642 ? -8.305 11.312 41.594 1 94.88 642 PHE B CA 1
ATOM 11310 C C . PHE B 1 642 ? -9.367 10.422 40.969 1 94.88 642 PHE B C 1
ATOM 11312 O O . PHE B 1 642 ? -10.188 10.898 40.188 1 94.88 642 PHE B O 1
ATOM 11319 N N . ALA B 1 643 ? -9.312 9.078 41.281 1 95.69 643 ALA B N 1
ATOM 11320 C CA . ALA B 1 643 ? -10.18 8.148 40.562 1 95.69 643 ALA B CA 1
ATOM 11321 C C . ALA B 1 643 ? -10.727 7.07 41.5 1 95.69 643 ALA B C 1
ATOM 11323 O O . ALA B 1 643 ? -10.109 6.754 42.5 1 95.69 643 ALA B O 1
ATOM 11324 N N . GLN B 1 644 ? -11.898 6.621 41.156 1 95.19 644 GLN B N 1
ATOM 11325 C CA . GLN B 1 644 ? -12.523 5.453 41.75 1 95.19 644 GLN B CA 1
ATOM 11326 C C . GLN B 1 644 ? -12.805 4.375 40.719 1 95.19 644 GLN B C 1
ATOM 11328 O O . GLN B 1 644 ? -13.266 4.676 39.594 1 95.19 644 GLN B O 1
ATOM 11333 N N . LEU B 1 645 ? -12.477 3.16 41.031 1 96.25 645 LEU B N 1
ATOM 11334 C CA . LEU B 1 645 ? -12.688 2.027 40.156 1 96.25 645 LEU B CA 1
ATOM 11335 C C . LEU B 1 645 ? -13.914 1.227 40.562 1 96.25 645 LEU B C 1
ATOM 11337 O O . LEU B 1 645 ? -14.445 1.415 41.656 1 96.25 645 LEU B O 1
ATOM 11341 N N . PRO B 1 646 ? -14.445 0.404 39.656 1 94.69 646 PRO B N 1
ATOM 11342 C CA . PRO B 1 646 ? -15.594 -0.43 40.031 1 94.69 646 PRO B CA 1
ATOM 11343 C C . PRO B 1 646 ? -15.273 -1.389 41.156 1 94.69 646 PRO B C 1
ATOM 11345 O O . PRO B 1 646 ? -14.117 -1.776 41.344 1 94.69 646 PRO B O 1
ATOM 11348 N N . GLU B 1 647 ? -16.25 -1.807 41.812 1 90.75 647 GLU B N 1
ATOM 11349 C CA . GLU B 1 647 ? -16.125 -2.498 43.094 1 90.75 647 GLU B CA 1
ATOM 11350 C C . GLU B 1 647 ? -15.328 -3.795 42.938 1 90.75 647 GLU B C 1
ATOM 11352 O O . GLU B 1 647 ? -14.547 -4.148 43.812 1 90.75 647 GLU B O 1
ATOM 11357 N N . ALA B 1 648 ? -15.516 -4.504 41.906 1 91.56 648 ALA B N 1
ATOM 11358 C CA . ALA B 1 648 ? -14.891 -5.812 41.75 1 91.56 648 ALA B CA 1
ATOM 11359 C C . ALA B 1 648 ? -13.375 -5.684 41.594 1 91.56 648 ALA B C 1
ATOM 11361 O O . ALA B 1 648 ? -12.648 -6.676 41.688 1 91.56 648 ALA B O 1
ATOM 11362 N N . MET B 1 649 ? -12.891 -4.441 41.406 1 94.38 649 MET B N 1
ATOM 11363 C CA . MET B 1 649 ? -11.453 -4.215 41.281 1 94.38 649 MET B CA 1
ATOM 11364 C C . MET B 1 649 ? -10.789 -4.242 42.656 1 94.38 649 MET B C 1
ATOM 11366 O O . MET B 1 649 ? -9.562 -4.309 42.75 1 94.38 649 MET B O 1
ATOM 11370 N N . TYR B 1 650 ? -11.633 -4.16 43.719 1 89.94 650 TYR B N 1
ATOM 11371 C CA . TYR B 1 650 ? -11.117 -3.963 45.062 1 89.94 650 TYR B CA 1
ATOM 11372 C C . TYR B 1 650 ? -11.266 -5.23 45.906 1 89.94 650 TYR B C 1
ATOM 11374 O O . TYR B 1 650 ? -12.172 -6.035 45.656 1 89.94 650 TYR B O 1
ATOM 11382 N N . GLY B 1 651 ? -10.258 -5.426 46.75 1 82.38 651 GLY B N 1
ATOM 11383 C CA . GLY B 1 651 ? -10.344 -6.375 47.844 1 82.38 651 GLY B CA 1
ATOM 11384 C C . GLY B 1 651 ? -10.258 -5.711 49.188 1 82.38 651 GLY B C 1
ATOM 11385 O O . GLY B 1 651 ? -9.664 -4.641 49.344 1 82.38 651 GLY B O 1
ATOM 11386 N N . GLY B 1 652 ? -10.984 -6.164 50.188 1 73.81 652 GLY B N 1
ATOM 11387 C CA . GLY B 1 652 ? -10.93 -5.609 51.531 1 73.81 652 GLY B CA 1
ATOM 11388 C C . GLY B 1 652 ? -9.797 -6.168 52.344 1 73.81 652 GLY B C 1
ATOM 11389 O O . GLY B 1 652 ? -9.148 -7.141 51.969 1 73.81 652 GLY B O 1
ATOM 11390 N N . SER B 1 653 ? -9.281 -5.254 53.281 1 64.88 653 SER B N 1
ATOM 11391 C CA . SER B 1 653 ? -8.352 -5.773 54.281 1 64.88 653 SER B CA 1
ATOM 11392 C C . SER B 1 653 ? -9.07 -6.633 55.312 1 64.88 653 SER B C 1
ATOM 11394 O O . SER B 1 653 ? -10.203 -6.34 55.688 1 64.88 653 SER B O 1
ATOM 11396 N N . SER B 1 654 ? -8.438 -7.676 55.719 1 67.44 654 SER B N 1
ATOM 11397 C CA . SER B 1 654 ? -9.016 -8.562 56.719 1 67.44 654 SER B CA 1
ATOM 11398 C C . SER B 1 654 ? -9.047 -7.887 58.094 1 67.44 654 SER B C 1
ATOM 11400 O O . SER B 1 654 ? -9.875 -8.227 58.938 1 67.44 654 SER B O 1
ATOM 11402 N N . ASN B 1 655 ? -8.156 -6.953 58.25 1 68.25 655 ASN B N 1
ATOM 11403 C CA . ASN B 1 655 ? -7.984 -6.387 59.562 1 68.25 655 ASN B CA 1
ATOM 11404 C C . ASN B 1 655 ? -8.391 -4.918 59.625 1 68.25 655 ASN B C 1
ATOM 11406 O O . ASN B 1 655 ? -8.656 -4.371 60.688 1 68.25 655 ASN B O 1
ATOM 11410 N N . MET B 1 656 ? -8.211 -4.172 58.5 1 75.94 656 MET B N 1
ATOM 11411 C CA . MET B 1 656 ? -8.422 -2.727 58.406 1 75.94 656 MET B CA 1
ATOM 11412 C C . MET B 1 656 ? -9.664 -2.389 57.594 1 75.94 656 MET B C 1
ATOM 11414 O O . MET B 1 656 ? -9.594 -2.258 56.375 1 75.94 656 MET B O 1
ATOM 11418 N N . PRO B 1 657 ? -10.789 -2.178 58.219 1 74.94 657 PRO B N 1
ATOM 11419 C CA . PRO B 1 657 ? -12.078 -2.045 57.531 1 74.94 657 PRO B CA 1
ATOM 11420 C C . PRO B 1 657 ? -12.117 -0.877 56.562 1 74.94 657 PRO B C 1
ATOM 11422 O O . PRO B 1 657 ? -12.891 -0.895 55.594 1 74.94 657 PRO B O 1
ATOM 11425 N N . GLN B 1 658 ? -11.203 0.162 56.75 1 75.69 658 GLN B N 1
ATOM 11426 C CA . GLN B 1 658 ? -11.25 1.342 55.906 1 75.69 658 GLN B CA 1
ATOM 11427 C C . GLN B 1 658 ? -10.438 1.121 54.625 1 75.69 658 GLN B C 1
ATOM 11429 O O . GLN B 1 658 ? -10.562 1.888 53.656 1 75.69 658 GLN B O 1
ATOM 11434 N N . LYS B 1 659 ? -9.648 0.131 54.812 1 79.5 659 LYS B N 1
ATOM 11435 C CA . LYS B 1 659 ? -8.688 -0.019 53.719 1 79.5 659 LYS B CA 1
ATOM 11436 C C . LYS B 1 659 ? -9.297 -0.784 52.562 1 79.5 659 LYS B C 1
ATOM 11438 O O . LYS B 1 659 ? -9.797 -1.897 52.719 1 79.5 659 LYS B O 1
ATOM 11443 N N . ARG B 1 660 ? -9.391 -0.212 51.375 1 82.81 660 ARG B N 1
ATOM 11444 C CA . ARG B 1 660 ? -9.805 -0.82 50.094 1 82.81 660 ARG B CA 1
ATOM 11445 C C . ARG B 1 660 ? -8.641 -0.887 49.125 1 82.81 660 ARG B C 1
ATOM 11447 O O . ARG B 1 660 ? -8.141 0.146 48.656 1 82.81 660 ARG B O 1
ATOM 11454 N N . ASN B 1 661 ? -8.242 -2.119 48.812 1 85.19 661 ASN B N 1
ATOM 11455 C CA . ASN B 1 661 ? -7.066 -2.309 47.969 1 85.19 661 ASN B CA 1
ATOM 11456 C C . ASN B 1 661 ? -7.461 -2.623 46.531 1 85.19 661 ASN B C 1
ATOM 11458 O O . ASN B 1 661 ? -8.156 -3.605 46.281 1 85.19 661 ASN B O 1
ATOM 11462 N N . PRO B 1 662 ? -7.062 -1.823 45.625 1 91.94 662 PRO B N 1
ATOM 11463 C CA . PRO B 1 662 ? -7.27 -2.209 44.219 1 91.94 662 PRO B CA 1
ATOM 11464 C C . PRO B 1 662 ? -6.293 -3.283 43.75 1 91.94 662 PRO B C 1
ATOM 11466 O O . PRO B 1 662 ? -5.484 -3.039 42.844 1 91.94 662 PRO B O 1
ATOM 11469 N N . TYR B 1 663 ? -6.469 -4.453 44.25 1 87.56 663 TYR B N 1
ATOM 11470 C CA . TYR B 1 663 ? -5.469 -5.508 44.125 1 87.56 663 TYR B CA 1
ATOM 11471 C C . TYR B 1 663 ? -5.387 -5.992 42.688 1 87.56 663 TYR B C 1
ATOM 11473 O O . TYR B 1 663 ? -4.359 -6.52 42.25 1 87.56 663 TYR B O 1
ATOM 11481 N N . LEU B 1 664 ? -6.469 -5.816 41.875 1 92.12 664 LEU B N 1
ATOM 11482 C CA . LEU B 1 664 ? -6.43 -6.281 40.5 1 92.12 664 LEU B CA 1
ATOM 11483 C C . LEU B 1 664 ? -5.5 -5.41 39.656 1 92.12 664 LEU B C 1
ATOM 11485 O O . LEU B 1 664 ? -5.051 -5.828 38.594 1 92.12 664 LEU B O 1
ATOM 11489 N N . LEU B 1 665 ? -5.223 -4.168 40.062 1 95.06 665 LEU B N 1
ATOM 11490 C CA . LEU B 1 665 ? -4.18 -3.387 39.406 1 95.06 665 LEU B CA 1
ATOM 11491 C C . LEU B 1 665 ? -2.811 -4.027 39.625 1 95.06 665 LEU B C 1
ATOM 11493 O O . LEU B 1 665 ? -1.988 -4.055 38.688 1 95.06 665 LEU B O 1
ATOM 11497 N N . GLU B 1 666 ? -2.594 -4.539 40.844 1 89.5 666 GLU B N 1
ATOM 11498 C CA . GLU B 1 666 ? -1.367 -5.293 41.094 1 89.5 666 GLU B CA 1
ATOM 11499 C C . GLU B 1 666 ? -1.34 -6.59 40.281 1 89.5 666 GLU B C 1
ATOM 11501 O O . GLU B 1 666 ? -0.275 -7.039 39.875 1 89.5 666 GLU B O 1
ATOM 11506 N N . TRP B 1 667 ? -2.545 -7.129 40.188 1 90.81 667 TRP B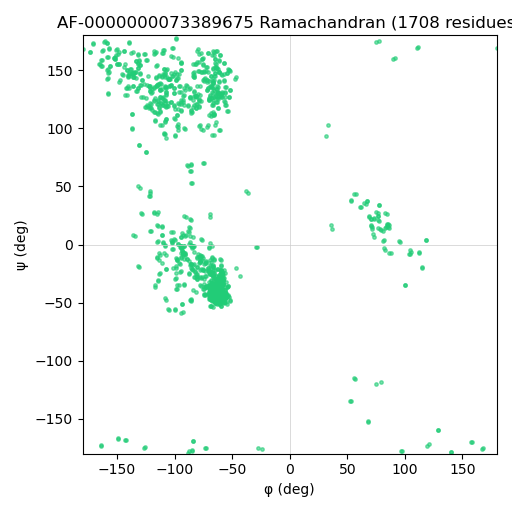 N 1
ATOM 11507 C CA . TRP B 1 667 ? -2.67 -8.336 39.375 1 90.81 667 TRP B CA 1
ATOM 11508 C C . TRP B 1 667 ? -2.234 -8.062 37.938 1 90.81 667 TRP B C 1
ATOM 11510 O O . TRP B 1 667 ? -1.496 -8.859 37.344 1 90.81 667 TRP B O 1
ATOM 11520 N N . LEU B 1 668 ? -2.627 -6.973 37.344 1 94.94 668 LEU B N 1
ATOM 11521 C CA . LEU B 1 668 ? -2.193 -6.582 36 1 94.94 668 LEU B CA 1
ATOM 11522 C C . LEU B 1 668 ? -0.677 -6.422 35.938 1 94.94 668 LEU B C 1
ATOM 11524 O O . LEU B 1 668 ? -0.032 -6.91 35 1 94.94 668 LEU B O 1
ATOM 11528 N N . ARG B 1 669 ? -0.114 -5.734 36.938 1 92.5 669 ARG B N 1
ATOM 11529 C CA . ARG B 1 669 ? 1.321 -5.477 37 1 92.5 669 ARG B CA 1
ATOM 11530 C C . ARG B 1 669 ? 2.105 -6.777 37.125 1 92.5 669 ARG B C 1
ATOM 11532 O O . ARG B 1 669 ? 3.131 -6.961 36.469 1 92.5 669 ARG B O 1
ATOM 11539 N N . LEU B 1 670 ? 1.588 -7.66 38 1 86.62 670 LEU B N 1
ATOM 11540 C CA . LEU B 1 670 ? 2.203 -8.969 38.188 1 86.62 670 LEU B CA 1
ATOM 11541 C C . LEU B 1 670 ? 2.262 -9.742 36.875 1 86.62 670 LEU B C 1
ATOM 11543 O O . LEU B 1 670 ? 3.283 -10.359 36.562 1 86.62 670 LEU B O 1
ATOM 11547 N N . HIS B 1 671 ? 1.211 -9.773 36.156 1 91.31 671 HIS B N 1
ATOM 11548 C CA . HIS B 1 671 ? 1.156 -10.562 34.938 1 91.31 671 HIS B CA 1
ATOM 11549 C C . HIS B 1 671 ? 2.068 -9.977 33.875 1 91.31 671 HIS B C 1
ATOM 11551 O O . HIS B 1 671 ? 2.637 -10.711 33.062 1 91.31 671 HIS B O 1
ATOM 11557 N N . HIS B 1 672 ? 2.209 -8.641 33.812 1 94.88 672 HIS B N 1
ATOM 11558 C CA . HIS B 1 672 ? 3.209 -8.078 32.906 1 94.88 672 HIS B CA 1
ATOM 11559 C C . HIS B 1 672 ? 4.602 -8.602 33.219 1 94.88 672 HIS B C 1
ATOM 11561 O O . HIS B 1 672 ? 5.355 -8.977 32.312 1 94.88 672 HIS B O 1
ATOM 11567 N N . ASP B 1 673 ? 4.922 -8.633 34.5 1 89.88 673 ASP B N 1
ATOM 11568 C CA . ASP B 1 673 ? 6.227 -9.141 34.938 1 89.88 673 ASP B CA 1
ATOM 11569 C C . ASP B 1 673 ? 6.402 -10.602 34.531 1 89.88 673 ASP B C 1
ATOM 11571 O O . ASP B 1 673 ? 7.484 -11.008 34.094 1 89.88 673 ASP B O 1
ATOM 11575 N N . ARG B 1 674 ? 5.352 -11.344 34.656 1 89.31 674 ARG B N 1
ATOM 11576 C CA . ARG B 1 674 ? 5.391 -12.742 34.25 1 89.31 674 ARG B CA 1
ATOM 11577 C C . ARG B 1 674 ? 5.598 -12.859 32.75 1 89.31 674 ARG B C 1
ATOM 11579 O O . ARG B 1 674 ? 6.348 -13.719 32.281 1 89.31 674 ARG B O 1
ATOM 11586 N N . HIS B 1 675 ? 4.887 -12.047 32 1 93.88 675 HIS B N 1
ATOM 11587 C CA . HIS B 1 675 ? 5.051 -12.039 30.547 1 93.88 675 HIS B CA 1
ATOM 11588 C C . HIS B 1 675 ? 6.492 -11.727 30.172 1 93.88 675 HIS B C 1
ATOM 11590 O O . HIS B 1 675 ? 7.055 -12.367 29.281 1 93.88 675 HIS B O 1
ATOM 11596 N N . ALA B 1 676 ? 7.109 -10.688 30.781 1 92.44 676 ALA B N 1
ATOM 11597 C CA . ALA B 1 676 ? 8.5 -10.328 30.516 1 92.44 676 ALA B CA 1
ATOM 11598 C C . ALA B 1 676 ? 9.438 -11.492 30.797 1 92.44 676 ALA B C 1
ATOM 11600 O O . ALA B 1 676 ? 10.367 -11.758 30.031 1 92.44 676 ALA B O 1
ATOM 11601 N N . GLY B 1 677 ? 9.203 -12.164 31.906 1 89.12 677 GLY B N 1
ATOM 11602 C CA . GLY B 1 677 ? 10 -13.336 32.25 1 89.12 677 GLY B CA 1
ATOM 11603 C C . GLY B 1 677 ? 9.852 -14.453 31.234 1 89.12 677 GLY B C 1
ATOM 11604 O O . GLY B 1 677 ? 10.844 -15.07 30.828 1 89.12 677 GLY B O 1
ATOM 11605 N N . GLN B 1 678 ? 8.656 -14.664 30.859 1 89.06 678 GLN B N 1
ATOM 11606 C CA . GLN B 1 678 ? 8.398 -15.695 29.844 1 89.06 678 GLN B CA 1
ATOM 11607 C C . GLN B 1 678 ? 9.086 -15.352 28.531 1 89.06 678 GLN B C 1
ATOM 11609 O O . GLN B 1 678 ? 9.609 -16.25 27.844 1 89.06 678 GLN B O 1
ATOM 11614 N N . PHE B 1 679 ? 9.07 -14.141 28.219 1 92.44 679 PHE B N 1
ATOM 11615 C CA . PHE B 1 679 ? 9.711 -13.719 26.984 1 92.44 679 PHE B CA 1
ATOM 11616 C C . PHE B 1 679 ? 11.219 -13.953 27.062 1 92.44 679 PHE B C 1
ATOM 11618 O O . PHE B 1 679 ? 11.828 -14.375 26.078 1 92.44 679 PHE B O 1
ATOM 11625 N N . ALA B 1 680 ? 11.812 -13.586 28.094 1 89.25 680 ALA B N 1
ATOM 11626 C CA . ALA B 1 680 ? 13.242 -13.844 28.25 1 89.25 680 ALA B CA 1
ATOM 11627 C C . ALA B 1 680 ? 13.562 -15.328 28.047 1 89.25 680 ALA B C 1
ATOM 11629 O O . ALA B 1 680 ? 14.562 -15.672 27.422 1 89.25 680 ALA B O 1
ATOM 11630 N N . GLY B 1 681 ? 12.742 -16.203 28.625 1 87.25 681 GLY B N 1
ATOM 11631 C CA . GLY B 1 681 ? 12.906 -17.625 28.422 1 87.25 681 GLY B CA 1
ATOM 11632 C C . GLY B 1 681 ? 12.766 -18.031 26.969 1 87.25 681 GLY B C 1
ATOM 11633 O O . GLY B 1 681 ? 13.562 -18.828 26.453 1 87.25 681 GLY B O 1
ATOM 11634 N N . LEU B 1 682 ? 11.766 -17.5 26.328 1 91.25 682 LEU B N 1
ATOM 11635 C CA . LEU B 1 682 ? 11.539 -17.766 24.922 1 91.25 682 LEU B CA 1
ATOM 11636 C C . LEU B 1 682 ? 12.734 -17.312 24.078 1 91.25 682 LEU B C 1
ATOM 11638 O O . LEU B 1 682 ? 13.203 -18.062 23.203 1 91.25 682 LEU B O 1
ATOM 11642 N N . LEU B 1 683 ? 13.164 -16.078 24.297 1 91.19 683 LEU B N 1
ATOM 11643 C CA . LEU B 1 683 ? 14.312 -15.523 23.578 1 91.19 683 LEU B CA 1
ATOM 11644 C C . LEU B 1 683 ? 15.539 -16.406 23.766 1 91.19 683 LEU B C 1
ATOM 11646 O O . LEU B 1 683 ? 16.219 -16.75 22.781 1 91.19 683 LEU B O 1
ATOM 11650 N N . SER B 1 684 ? 15.773 -16.875 24.906 1 87.12 684 SER B N 1
ATOM 11651 C CA . SER B 1 684 ? 16.922 -17.719 25.203 1 87.12 684 SER B CA 1
ATOM 11652 C C . SER B 1 684 ? 16.797 -19.078 24.5 1 87.12 684 SER B C 1
ATOM 11654 O O . SER B 1 684 ? 17.781 -19.578 23.938 1 87.12 684 SER B O 1
ATOM 11656 N N . SER B 1 685 ? 15.617 -19.562 24.453 1 84.69 685 SER B N 1
ATOM 11657 C CA . SER B 1 685 ? 15.391 -20.891 23.891 1 84.69 685 SER B CA 1
ATOM 11658 C C . SER B 1 685 ? 15.539 -20.875 22.375 1 84.69 685 SER B C 1
ATOM 11660 O O . SER B 1 685 ? 16.016 -21.844 21.797 1 84.69 685 SER B O 1
ATOM 11662 N N . LEU B 1 686 ? 15.148 -19.844 21.797 1 89.5 686 LEU B N 1
ATOM 11663 C CA . LEU B 1 686 ? 15.039 -19.844 20.344 1 89.5 686 LEU B CA 1
ATOM 11664 C C . LEU B 1 686 ? 16.297 -19.297 19.688 1 89.5 686 LEU B C 1
ATOM 11666 O O . LEU B 1 686 ? 16.609 -19.609 18.547 1 89.5 686 LEU B O 1
ATOM 11670 N N . SER B 1 687 ? 17.078 -18.5 20.422 1 88.81 687 SER B N 1
ATOM 11671 C CA . SER B 1 687 ? 18.203 -17.828 19.797 1 88.81 687 SER B CA 1
ATOM 11672 C C . SER B 1 687 ? 19.484 -18.641 19.922 1 88.81 687 SER B C 1
ATOM 11674 O O . SER B 1 687 ? 20.5 -18.312 19.312 1 88.81 687 SER B O 1
ATOM 11676 N N . HIS B 1 688 ? 19.547 -19.781 20.719 1 85.94 688 HIS B N 1
ATOM 11677 C CA . HIS B 1 688 ? 20.781 -20.516 20.969 1 85.94 688 HIS B CA 1
ATOM 11678 C C . HIS B 1 688 ? 20.734 -21.922 20.375 1 85.94 688 HIS B C 1
ATOM 11680 O O . HIS B 1 688 ? 21.328 -22.844 20.922 1 85.94 688 HIS B O 1
ATOM 11686 N N . LEU B 1 689 ? 19.938 -21.984 19.312 1 86.38 689 LEU B N 1
ATOM 11687 C CA . LEU B 1 689 ? 19.812 -23.266 18.625 1 86.38 689 LEU B CA 1
ATOM 11688 C C . LEU B 1 689 ? 20.406 -23.188 17.219 1 86.38 689 LEU B C 1
ATOM 11690 O O . LEU B 1 689 ? 20.297 -22.141 16.562 1 86.38 689 LEU B O 1
ATOM 11694 N N . PRO B 1 690 ? 21.016 -24.312 16.734 1 87.38 690 PRO B N 1
ATOM 11695 C CA . PRO B 1 690 ? 21.438 -24.312 15.336 1 87.38 690 PRO B CA 1
ATOM 11696 C C . PRO B 1 690 ? 20.266 -24.281 14.367 1 87.38 690 PRO B C 1
ATOM 11698 O O . PRO B 1 690 ? 19.125 -24.5 14.766 1 87.38 690 PRO B O 1
ATOM 11701 N N . THR B 1 691 ? 20.578 -23.922 13.109 1 89.62 691 THR B N 1
ATOM 11702 C CA . THR B 1 691 ? 19.547 -23.875 12.07 1 89.62 691 THR B CA 1
ATOM 11703 C C . THR B 1 691 ? 18.984 -25.266 11.797 1 89.62 691 THR B C 1
ATOM 11705 O O . THR B 1 691 ? 19.75 -26.203 11.555 1 89.62 691 THR B O 1
ATOM 11708 N N . GLY B 1 692 ? 17.719 -25.438 11.836 1 87.88 692 GLY B N 1
ATOM 11709 C CA . GLY B 1 692 ? 17.016 -26.703 11.648 1 87.88 692 GLY B CA 1
ATOM 11710 C C . GLY B 1 692 ? 15.844 -26.875 12.602 1 87.88 692 GLY B C 1
ATOM 11711 O O . GLY B 1 692 ? 15.555 -25.984 13.414 1 87.88 692 GLY B O 1
ATOM 11712 N N . ASN B 1 693 ? 15.227 -28 12.477 1 86.88 693 ASN B N 1
ATOM 11713 C CA . ASN B 1 693 ? 14.133 -28.281 13.391 1 86.88 693 ASN B CA 1
ATOM 11714 C C . ASN B 1 693 ? 14.633 -28.625 14.789 1 86.88 693 ASN B C 1
ATOM 11716 O O . ASN B 1 693 ? 15.695 -29.234 14.938 1 86.88 693 ASN B O 1
ATOM 11720 N N . SER B 1 694 ? 13.945 -28.188 15.781 1 86.69 694 SER B N 1
ATOM 11721 C CA . SER B 1 694 ? 14.258 -28.406 17.188 1 86.69 694 SER B CA 1
ATOM 11722 C C . SER B 1 694 ? 12.992 -28.641 18 1 86.69 694 SER B C 1
ATOM 11724 O O . SER B 1 694 ? 12.031 -27.859 17.906 1 86.69 694 SER B O 1
ATOM 11726 N N . TYR B 1 695 ? 13.055 -29.734 18.75 1 82.69 695 TYR B N 1
ATOM 11727 C CA . TYR B 1 695 ? 11.969 -30 19.688 1 82.69 695 TYR B CA 1
ATOM 11728 C C . TYR B 1 695 ? 11.789 -28.828 20.656 1 82.69 695 TYR B C 1
ATOM 11730 O O . TYR B 1 695 ? 10.664 -28.391 20.891 1 82.69 695 TYR B O 1
ATOM 11738 N N . GLN B 1 696 ? 12.852 -28.391 21.141 1 82.5 696 GLN B N 1
ATOM 11739 C CA . GLN B 1 696 ? 12.852 -27.266 22.062 1 82.5 696 GLN B CA 1
ATOM 11740 C C . GLN B 1 696 ? 12.211 -26.031 21.438 1 82.5 696 GLN B C 1
ATOM 11742 O O . GLN B 1 696 ? 11.352 -25.391 22.047 1 82.5 696 GLN B O 1
ATOM 11747 N N . ALA B 1 697 ? 12.594 -25.703 20.25 1 89.12 697 ALA B N 1
ATOM 11748 C CA . ALA B 1 697 ? 12.125 -24.5 19.594 1 89.12 697 ALA B CA 1
ATOM 11749 C C . ALA B 1 697 ? 10.633 -24.578 19.281 1 89.12 697 ALA B C 1
ATOM 11751 O O . ALA B 1 697 ? 9.883 -23.641 19.578 1 89.12 697 ALA B O 1
ATOM 11752 N N . SER B 1 698 ? 10.188 -25.703 18.766 1 87.06 698 SER B N 1
ATOM 11753 C CA . SER B 1 698 ? 8.805 -25.859 18.344 1 87.06 698 SER B CA 1
ATOM 11754 C C . SER B 1 698 ? 7.855 -25.828 19.531 1 87.06 698 SER B C 1
ATOM 11756 O O . SER B 1 698 ? 6.836 -25.125 19.516 1 87.06 698 SER B O 1
ATOM 11758 N N . ARG B 1 699 ? 8.203 -26.547 20.578 1 83.81 699 ARG B N 1
ATOM 11759 C CA . ARG B 1 699 ? 7.344 -26.625 21.75 1 83.81 699 ARG B CA 1
ATOM 11760 C C . ARG B 1 699 ? 7.324 -25.297 22.5 1 83.81 699 ARG B C 1
ATOM 11762 O O . ARG B 1 699 ? 6.254 -24.797 22.859 1 83.81 699 ARG B O 1
ATOM 11769 N N . CYS B 1 700 ? 8.484 -24.781 22.656 1 89.88 700 CYS B N 1
ATOM 11770 C CA . CYS B 1 700 ? 8.586 -23.531 23.391 1 89.88 700 CYS B CA 1
ATOM 11771 C C . CYS B 1 700 ? 7.805 -22.422 22.703 1 89.88 700 CYS B C 1
ATOM 11773 O O . CYS B 1 700 ? 7.105 -21.641 23.359 1 89.88 700 CYS B O 1
ATOM 11775 N N . ALA B 1 701 ? 7.918 -22.375 21.422 1 92.12 701 ALA B N 1
ATOM 11776 C CA . ALA B 1 701 ? 7.254 -21.312 20.656 1 92.12 701 ALA B CA 1
ATOM 11777 C C . ALA B 1 701 ? 5.738 -21.406 20.781 1 92.12 701 ALA B C 1
ATOM 11779 O O . ALA B 1 701 ? 5.082 -20.438 21.172 1 92.12 701 ALA B O 1
ATOM 11780 N N . VAL B 1 702 ? 5.176 -22.547 20.562 1 90.88 702 VAL B N 1
ATOM 11781 C CA . VAL B 1 702 ? 3.729 -22.734 20.562 1 90.88 702 VAL B CA 1
ATOM 11782 C C . VAL B 1 702 ? 3.182 -22.516 21.984 1 90.88 702 VAL B C 1
ATOM 11784 O O . VAL B 1 702 ? 2.203 -21.797 22.172 1 90.88 702 VAL B O 1
ATOM 11787 N N . GLU B 1 703 ? 3.814 -23.125 23 1 88.81 703 GLU B N 1
ATOM 11788 C CA . GLU B 1 703 ? 3.346 -23.047 24.375 1 88.81 703 GLU B CA 1
ATOM 11789 C C . GLU B 1 703 ? 3.404 -21.609 24.891 1 88.81 703 GLU B C 1
ATOM 11791 O O . GLU B 1 703 ? 2.482 -21.156 25.562 1 88.81 703 GLU B O 1
ATOM 11796 N N . SER B 1 704 ? 4.496 -20.953 24.578 1 92.75 704 SER B N 1
ATOM 11797 C CA . SER B 1 704 ? 4.648 -19.578 25.031 1 92.75 704 SER B CA 1
ATOM 11798 C C . SER B 1 704 ? 3.594 -18.672 24.422 1 92.75 704 SER B C 1
ATOM 11800 O O . SER B 1 704 ? 2.994 -17.844 25.109 1 92.75 704 SER B O 1
ATOM 11802 N N . ILE B 1 705 ? 3.389 -18.844 23.094 1 94.25 705 ILE B N 1
ATOM 11803 C CA . ILE B 1 705 ? 2.42 -18 22.391 1 94.25 705 ILE B CA 1
ATOM 11804 C C . ILE B 1 705 ? 1.021 -18.266 22.953 1 94.25 705 ILE B C 1
ATOM 11806 O O . ILE B 1 705 ? 0.253 -17.328 23.172 1 94.25 705 ILE B O 1
ATOM 11810 N N . ALA B 1 706 ? 0.669 -19.516 23.141 1 91.06 706 ALA B N 1
ATOM 11811 C CA . ALA B 1 706 ? -0.634 -19.875 23.688 1 91.06 706 ALA B CA 1
ATOM 11812 C C . ALA B 1 706 ? -0.836 -19.281 25.078 1 91.06 706 ALA B C 1
ATOM 11814 O O . ALA B 1 706 ? -1.87 -18.656 25.359 1 91.06 706 ALA B O 1
ATOM 11815 N N . ASP B 1 707 ? 0.158 -19.406 25.938 1 89.94 707 ASP B N 1
ATOM 11816 C CA . ASP B 1 707 ? 0.078 -18.922 27.297 1 89.94 707 ASP B CA 1
ATOM 11817 C C . ASP B 1 707 ? -0.019 -17.406 27.344 1 89.94 707 ASP B C 1
ATOM 11819 O O . ASP B 1 707 ? -0.843 -16.844 28.062 1 89.94 707 ASP B O 1
ATOM 11823 N N . LEU B 1 708 ? 0.848 -16.781 26.578 1 94.06 708 LEU B N 1
ATOM 11824 C CA . LEU B 1 708 ? 0.884 -15.328 26.547 1 94.06 708 LEU B CA 1
ATOM 11825 C C . LEU B 1 708 ? -0.442 -14.758 26.062 1 94.06 708 LEU B C 1
ATOM 11827 O O . LEU B 1 708 ? -0.96 -13.789 26.625 1 94.06 708 LEU B O 1
ATOM 11831 N N . SER B 1 709 ? -0.991 -15.352 24.984 1 94.25 709 SER B N 1
ATOM 11832 C CA . SER B 1 709 ? -2.23 -14.836 24.406 1 94.25 709 SER B CA 1
ATOM 11833 C C . SER B 1 709 ? -3.396 -14.992 25.375 1 94.25 709 SER B C 1
ATOM 11835 O O . SER B 1 709 ? -4.227 -14.086 25.5 1 94.25 709 SER B O 1
ATOM 11837 N N . GLY B 1 710 ? -3.506 -16.125 26.016 1 91.69 710 GLY B N 1
ATOM 11838 C CA . GLY B 1 710 ? -4.555 -16.328 27 1 91.69 710 GLY B CA 1
ATOM 11839 C C . GLY B 1 710 ? -4.488 -15.336 28.156 1 91.69 710 GLY B C 1
ATOM 11840 O O . GLY B 1 710 ? -5.484 -14.688 28.484 1 91.69 710 GLY B O 1
ATOM 11841 N N . SER B 1 711 ? -3.316 -15.266 28.75 1 92.19 711 SER B N 1
ATOM 11842 C CA . SER B 1 711 ? -3.1 -14.359 29.875 1 92.19 711 SER B CA 1
ATOM 11843 C C . SER B 1 711 ? -3.383 -12.914 29.469 1 92.19 711 SER B C 1
ATOM 11845 O O . SER B 1 711 ? -4.023 -12.172 30.219 1 92.19 711 SER B O 1
ATOM 11847 N N . LEU B 1 712 ? -2.902 -12.57 28.344 1 94.94 712 LEU B N 1
ATOM 11848 C CA . LEU B 1 712 ? -3.09 -11.211 27.859 1 94.94 712 LEU B CA 1
ATOM 11849 C C . LEU B 1 712 ? -4.566 -10.922 27.609 1 94.94 712 LEU B C 1
ATOM 11851 O O . LEU B 1 712 ? -5.031 -9.797 27.844 1 94.94 712 LEU B O 1
ATOM 11855 N N . GLY B 1 713 ? -5.289 -11.898 27.062 1 93.81 713 GLY B N 1
ATOM 11856 C CA . GLY B 1 713 ? -6.727 -11.742 26.906 1 93.81 713 GLY B CA 1
ATOM 11857 C C . GLY B 1 713 ? -7.434 -11.422 28.219 1 93.81 713 GLY B C 1
ATOM 11858 O O . GLY B 1 713 ? -8.297 -10.539 28.266 1 93.81 713 GLY B O 1
ATOM 11859 N N . ASP B 1 714 ? -7.062 -12.094 29.25 1 93.19 714 ASP B N 1
ATOM 11860 C CA . ASP B 1 714 ? -7.617 -11.836 30.578 1 93.19 714 ASP B CA 1
ATOM 11861 C C . ASP B 1 714 ? -7.258 -10.438 31.062 1 93.19 714 ASP B C 1
ATOM 11863 O O . ASP B 1 714 ? -8.094 -9.734 31.641 1 93.19 714 ASP B O 1
ATOM 11867 N N . MET B 1 715 ? -6.016 -10.062 30.875 1 95.5 715 MET B N 1
ATOM 11868 C CA . MET B 1 715 ? -5.566 -8.734 31.281 1 95.5 715 MET B CA 1
ATOM 11869 C C . MET B 1 715 ? -6.402 -7.652 30.609 1 95.5 715 MET B C 1
ATOM 11871 O O . MET B 1 715 ? -6.836 -6.703 31.25 1 95.5 715 MET B O 1
ATOM 11875 N N . CYS B 1 716 ? -6.594 -7.797 29.25 1 96.25 716 CYS B N 1
ATOM 11876 C CA . CYS B 1 716 ? -7.395 -6.832 28.516 1 96.25 716 CYS B CA 1
ATOM 11877 C C . CYS B 1 716 ? -8.82 -6.773 29.047 1 96.25 716 CYS B C 1
ATOM 11879 O O . CYS B 1 716 ? -9.406 -5.691 29.141 1 96.25 716 CYS B O 1
ATOM 11881 N N . THR B 1 717 ? -9.336 -7.895 29.359 1 94.25 717 THR B N 1
ATOM 11882 C CA . THR B 1 717 ? -10.695 -7.969 29.891 1 94.25 717 THR B CA 1
ATOM 11883 C C . THR B 1 717 ? -10.797 -7.199 31.203 1 94.25 717 THR B C 1
ATOM 11885 O O . THR B 1 717 ? -11.727 -6.414 31.391 1 94.25 717 THR B O 1
ATOM 11888 N N . VAL B 1 718 ? -9.883 -7.398 32.094 1 94.5 718 VAL B N 1
ATOM 11889 C CA . VAL B 1 718 ? -9.867 -6.73 33.406 1 94.5 718 VAL B CA 1
ATOM 11890 C C . VAL B 1 718 ? -9.695 -5.223 33.219 1 94.5 718 VAL B C 1
ATOM 11892 O O . VAL B 1 718 ? -10.398 -4.426 33.844 1 94.5 718 VAL B O 1
ATOM 11895 N N . ALA B 1 719 ? -8.75 -4.879 32.344 1 97.38 719 ALA B N 1
ATOM 11896 C CA . ALA B 1 719 ? -8.531 -3.465 32.062 1 97.38 719 ALA B CA 1
ATOM 11897 C C . ALA B 1 719 ? -9.789 -2.818 31.484 1 97.38 719 ALA B C 1
ATOM 11899 O O . ALA B 1 719 ? -10.125 -1.685 31.828 1 97.38 719 ALA B O 1
ATOM 11900 N N . THR B 1 720 ? -10.461 -3.521 30.547 1 96.5 720 THR B N 1
ATOM 11901 C CA . THR B 1 720 ? -11.695 -3.02 29.953 1 96.5 720 THR B CA 1
ATOM 11902 C C . THR B 1 720 ? -12.75 -2.762 31.031 1 96.5 720 THR B C 1
ATOM 11904 O O . THR B 1 720 ? -13.414 -1.726 31.016 1 96.5 720 THR B O 1
ATOM 11907 N N . TYR B 1 721 ? -12.867 -3.646 31.969 1 95.69 721 TYR B N 1
ATOM 11908 C CA . TYR B 1 721 ? -13.805 -3.502 33.094 1 95.69 721 TYR B CA 1
ATOM 11909 C C . TYR B 1 721 ? -13.469 -2.27 33.906 1 95.69 721 TYR B C 1
ATOM 11911 O O . TYR B 1 721 ? -14.352 -1.479 34.25 1 95.69 721 TYR B O 1
ATOM 11919 N N . ALA B 1 722 ? -12.211 -2.113 34.25 1 96.69 722 ALA B N 1
ATOM 11920 C CA . ALA B 1 722 ? -11.758 -0.979 35.062 1 96.69 722 ALA B CA 1
ATOM 11921 C C . ALA B 1 722 ? -12.07 0.343 34.375 1 96.69 722 ALA B C 1
ATOM 11923 O O . ALA B 1 722 ? -12.641 1.252 34.969 1 96.69 722 ALA B O 1
ATOM 11924 N N . ILE B 1 723 ? -11.727 0.443 33.062 1 97.44 723 ILE B N 1
ATOM 11925 C CA . ILE B 1 723 ? -11.852 1.679 32.312 1 97.44 723 ILE B CA 1
ATOM 11926 C C . ILE B 1 723 ? -13.328 2.016 32.125 1 97.44 723 ILE B C 1
ATOM 11928 O O . ILE B 1 723 ? -13.734 3.172 32.25 1 97.44 723 ILE B O 1
ATOM 11932 N N . ALA B 1 724 ? -14.141 1.036 31.781 1 95.25 724 ALA B N 1
ATOM 11933 C CA . ALA B 1 724 ? -15.555 1.25 31.516 1 95.25 724 ALA B CA 1
ATOM 11934 C C . ALA B 1 724 ? -16.281 1.766 32.75 1 95.25 724 ALA B C 1
ATOM 11936 O O . ALA B 1 724 ? -17.234 2.549 32.625 1 95.25 724 ALA B O 1
ATOM 11937 N N . GLY B 1 725 ? -15.844 1.392 33.938 1 94.69 725 GLY B N 1
ATOM 11938 C CA . GLY B 1 725 ? -16.594 1.716 35.156 1 94.69 725 GLY B CA 1
ATOM 11939 C C . GLY B 1 725 ? -15.914 2.77 36 1 94.69 725 GLY B C 1
ATOM 11940 O O . GLY B 1 725 ? -16.438 3.174 37.031 1 94.69 725 GLY B O 1
ATOM 11941 N N . MET B 1 726 ? -14.766 3.279 35.625 1 95.62 726 MET B N 1
ATOM 11942 C CA . MET B 1 726 ? -14.016 4.207 36.469 1 95.62 726 MET B CA 1
ATOM 11943 C C . MET B 1 726 ? -14.703 5.57 36.531 1 95.62 726 MET B C 1
ATOM 11945 O O . MET B 1 726 ? -15.422 5.938 35.594 1 95.62 726 MET B O 1
ATOM 11949 N N . ARG B 1 727 ? -14.516 6.262 37.562 1 95.38 727 ARG B N 1
ATOM 11950 C CA . ARG B 1 727 ? -15.023 7.617 37.75 1 95.38 727 ARG B CA 1
ATOM 11951 C C . ARG B 1 727 ? -13.93 8.531 38.312 1 95.38 727 ARG B C 1
ATOM 11953 O O . ARG B 1 727 ? -13.055 8.094 39.062 1 95.38 727 ARG B O 1
ATOM 11960 N N . PHE B 1 728 ? -13.992 9.781 37.938 1 96.06 728 PHE B N 1
ATOM 11961 C CA . PHE B 1 728 ? -13.016 10.75 38.406 1 96.06 728 PHE B CA 1
ATOM 11962 C C . PHE B 1 728 ? -13.617 11.656 39.5 1 96.06 728 PHE B C 1
ATOM 11964 O O . PHE B 1 728 ? -14.797 12.008 39.406 1 96.06 728 PHE B O 1
ATOM 11971 N N . ASP B 1 729 ? -12.82 11.969 40.438 1 94.12 729 ASP B N 1
ATOM 11972 C CA . ASP B 1 729 ? -13.203 12.922 41.469 1 94.12 729 ASP B CA 1
ATOM 11973 C C . ASP B 1 729 ? -12.688 14.32 41.156 1 94.12 729 ASP B C 1
ATOM 11975 O O . ASP B 1 729 ? -11.586 14.688 41.562 1 94.12 729 ASP B O 1
ATOM 11979 N N . GLU B 1 730 ? -13.531 15.094 40.625 1 91.5 730 GLU B N 1
ATOM 11980 C CA . GLU B 1 730 ? -13.125 16.406 40.156 1 91.5 730 GLU B CA 1
ATOM 11981 C C . GLU B 1 730 ? -12.703 17.328 41.281 1 91.5 730 GLU B C 1
ATOM 11983 O O . GLU B 1 730 ? -11.805 18.156 41.125 1 91.5 730 GLU B O 1
ATOM 11988 N N . ALA B 1 731 ? -13.367 17.188 42.375 1 89.62 731 ALA B N 1
ATOM 11989 C CA . ALA B 1 731 ? -13.023 18.031 43.5 1 89.62 731 ALA B CA 1
ATOM 11990 C C . ALA B 1 731 ? -11.594 17.766 43.969 1 89.62 731 ALA B C 1
ATOM 11992 O O . ALA B 1 731 ? -10.828 18.703 44.219 1 89.62 731 ALA B O 1
ATOM 11993 N N . ALA B 1 732 ? -11.258 16.531 44.125 1 91.38 732 ALA B N 1
ATOM 11994 C CA . ALA B 1 732 ? -9.906 16.172 44.531 1 91.38 732 ALA B CA 1
ATOM 11995 C C . ALA B 1 732 ? -8.883 16.641 43.5 1 91.38 732 ALA B C 1
ATOM 11997 O O . ALA B 1 732 ? -7.801 17.109 43.844 1 91.38 732 ALA B O 1
ATOM 11998 N N . ILE B 1 733 ? -9.234 16.562 42.312 1 92.06 733 ILE B N 1
ATOM 11999 C CA . ILE B 1 733 ? -8.336 16.922 41.219 1 92.06 733 ILE B CA 1
ATOM 12000 C C . ILE B 1 733 ? -8.109 18.438 41.219 1 92.06 733 ILE B C 1
ATOM 12002 O O . ILE B 1 733 ? -6.977 18.906 41.062 1 92.06 733 ILE B O 1
ATOM 12006 N N . ARG B 1 734 ? -9.133 19.156 41.406 1 88.94 734 ARG B N 1
ATOM 12007 C CA . ARG B 1 734 ? -9.023 20.609 41.438 1 88.94 734 ARG B CA 1
ATOM 12008 C C . ARG B 1 734 ? -8.086 21.047 42.562 1 88.94 734 ARG B C 1
ATOM 12010 O O . ARG B 1 734 ? -7.289 21.969 42.406 1 88.94 734 ARG B O 1
ATOM 12017 N N . ARG B 1 735 ? -8.188 20.359 43.625 1 86.94 735 ARG B N 1
ATOM 12018 C CA . ARG B 1 735 ? -7.305 20.672 44.75 1 86.94 735 ARG B CA 1
ATOM 12019 C C . ARG B 1 735 ? -5.848 20.422 44.375 1 86.94 735 ARG B C 1
ATOM 12021 O O . ARG B 1 735 ? -4.969 21.219 44.719 1 86.94 735 ARG B O 1
ATOM 12028 N N . ALA B 1 736 ? -5.652 19.359 43.75 1 87.69 736 ALA B N 1
ATOM 12029 C CA . ALA B 1 736 ? -4.293 19 43.375 1 87.69 736 ALA B CA 1
ATOM 12030 C C . ALA B 1 736 ? -3.732 20 42.344 1 87.69 736 ALA B C 1
ATOM 12032 O O . ALA B 1 736 ? -2.551 20.344 42.406 1 87.69 736 ALA B O 1
ATOM 12033 N N . LEU B 1 737 ? -4.477 20.438 41.406 1 88.94 737 LEU B N 1
ATOM 12034 C CA . LEU B 1 737 ? -4.055 21.391 40.406 1 88.94 737 LEU B CA 1
ATOM 12035 C C . LEU B 1 737 ? -3.705 22.734 41.031 1 88.94 737 LEU B C 1
ATOM 12037 O O . LEU B 1 737 ? -2.754 23.406 40.594 1 88.94 737 LEU B O 1
ATOM 12041 N N . GLY B 1 738 ? -4.516 23.062 41.969 1 83.88 738 GLY B N 1
ATOM 12042 C CA . GLY B 1 738 ? -4.246 24.312 42.688 1 83.88 738 GLY B CA 1
ATOM 12043 C C . GLY B 1 738 ? -2.979 24.266 43.531 1 83.88 738 GLY B C 1
ATOM 12044 O O . GLY B 1 738 ? -2.125 25.141 43.406 1 83.88 738 GLY B O 1
ATOM 12045 N N . SER B 1 739 ? -2.832 23.188 44.25 1 83.19 739 SER B N 1
ATOM 12046 C CA . SER B 1 739 ? -1.68 23.031 45.125 1 83.19 739 SER B CA 1
ATOM 12047 C C . SER B 1 739 ? -0.393 22.859 44.344 1 83.19 739 SER B C 1
ATOM 12049 O O . SER B 1 739 ? 0.689 23.219 44.812 1 83.19 739 SER B O 1
ATOM 12051 N N . GLY B 1 740 ? -0.582 22.391 43.188 1 85.38 740 GLY B N 1
ATOM 12052 C CA . GLY B 1 740 ? 0.586 22.125 42.375 1 85.38 740 GLY B CA 1
ATOM 12053 C C . GLY B 1 740 ? 0.928 23.281 41.438 1 85.38 740 GLY B C 1
ATOM 12054 O O . GLY B 1 740 ? 1.884 23.203 40.656 1 85.38 740 GLY B O 1
ATOM 12055 N N . ASP B 1 741 ? 0.209 24.344 41.406 1 88.5 741 ASP B N 1
ATOM 12056 C CA . ASP B 1 741 ? 0.431 25.547 40.625 1 88.5 741 ASP B CA 1
ATOM 12057 C C . ASP B 1 741 ? 0.493 25.203 39.125 1 88.5 741 ASP B C 1
ATOM 12059 O O . ASP B 1 741 ? 1.403 25.656 38.406 1 88.5 741 ASP B O 1
ATOM 12063 N N . ALA B 1 742 ? -0.425 24.359 38.719 1 88.88 742 ALA B N 1
ATOM 12064 C CA . ALA B 1 742 ? -0.443 23.859 37.344 1 88.88 742 ALA B CA 1
ATOM 12065 C C . ALA B 1 742 ? -0.608 25.016 36.344 1 88.88 742 ALA B C 1
ATOM 12067 O O . ALA B 1 742 ? -0.35 24.844 35.156 1 88.88 742 ALA B O 1
ATOM 12068 N N . HIS B 1 743 ? -0.959 26.219 36.781 1 88.94 743 HIS B N 1
ATOM 12069 C CA . HIS B 1 743 ? -1.244 27.359 35.938 1 88.94 743 HIS B CA 1
ATOM 12070 C C . HIS B 1 743 ? -0.004 28.234 35.75 1 88.94 743 HIS B C 1
ATOM 12072 O O . HIS B 1 743 ? -0.041 29.219 35 1 88.94 743 HIS B O 1
ATOM 12078 N N . ALA B 1 744 ? 1.075 27.875 36.375 1 90 744 ALA B N 1
ATOM 12079 C CA . ALA B 1 744 ? 2.266 28.719 36.406 1 90 744 ALA B CA 1
ATOM 12080 C C . ALA B 1 744 ? 2.801 28.969 35 1 90 744 ALA B C 1
ATOM 12082 O O . ALA B 1 744 ? 3.1 30.109 34.625 1 90 744 ALA B O 1
ATOM 12083 N N . THR B 1 745 ? 2.924 27.891 34.25 1 90.25 745 THR B N 1
ATOM 12084 C CA . THR B 1 745 ? 3.445 28.016 32.906 1 90.25 745 THR B CA 1
ATOM 12085 C C . THR B 1 745 ? 2.535 28.891 32.031 1 90.25 745 THR B C 1
ATOM 12087 O O . THR B 1 745 ? 3.01 29.641 31.188 1 90.25 745 THR B O 1
ATOM 12090 N N . LEU B 1 746 ? 1.249 28.844 32.25 1 91.06 746 LEU B N 1
ATOM 12091 C CA . LEU B 1 746 ? 0.297 29.672 31.516 1 91.06 746 LEU B CA 1
ATOM 12092 C C . LEU B 1 746 ? 0.49 31.141 31.828 1 91.06 746 LEU B C 1
ATOM 12094 O O . LEU B 1 746 ? 0.348 32 30.953 1 91.06 746 LEU B O 1
ATOM 12098 N N . ALA B 1 747 ? 0.805 31.406 33.031 1 92.5 747 ALA B N 1
ATOM 12099 C CA . ALA B 1 747 ? 1.084 32.781 33.438 1 92.5 747 ALA B CA 1
ATOM 12100 C C . ALA B 1 747 ? 2.338 33.312 32.75 1 92.5 747 ALA B C 1
ATOM 12102 O O . ALA B 1 747 ? 2.355 34.438 32.25 1 92.5 747 ALA B O 1
ATOM 12103 N N . ALA B 1 748 ? 3.361 32.469 32.75 1 92.19 748 ALA B N 1
ATOM 12104 C CA . ALA B 1 748 ? 4.602 32.844 32.094 1 92.19 748 ALA B CA 1
ATOM 12105 C C . ALA B 1 748 ? 4.367 33.094 30.609 1 92.19 748 ALA B C 1
ATOM 12107 O O . ALA B 1 748 ? 4.852 34.062 30.047 1 92.19 748 ALA B O 1
ATOM 12108 N N . GLU B 1 749 ? 3.625 32.219 29.953 1 91.88 749 GLU B N 1
ATOM 12109 C CA . GLU B 1 749 ? 3.318 32.375 28.531 1 91.88 749 GLU B CA 1
ATOM 12110 C C . GLU B 1 749 ? 2.516 33.625 28.266 1 91.88 749 GLU B C 1
ATOM 12112 O O . GLU B 1 749 ? 2.736 34.312 27.25 1 91.88 749 GLU B O 1
ATOM 12117 N N . ALA B 1 750 ? 1.578 33.906 29.156 1 92 750 ALA B N 1
ATOM 12118 C CA . ALA B 1 750 ? 0.754 35.094 29 1 92 750 ALA B CA 1
ATOM 12119 C C . ALA B 1 750 ? 1.605 36.375 29.062 1 92 750 ALA B C 1
ATOM 12121 O O . ALA B 1 750 ? 1.386 37.312 28.297 1 92 750 ALA B O 1
ATOM 12122 N N . LEU B 1 751 ? 2.549 36.406 29.969 1 92.75 751 LEU B N 1
ATOM 12123 C CA . LEU B 1 751 ? 3.441 37.531 30.109 1 92.75 751 LEU B CA 1
ATOM 12124 C C . LEU B 1 751 ? 4.215 37.781 28.812 1 92.75 751 LEU B C 1
ATOM 12126 O O . LEU B 1 751 ? 4.383 38.938 28.391 1 92.75 751 LEU B O 1
ATOM 12130 N N . VAL B 1 752 ? 4.703 36.75 28.25 1 90.88 752 VAL B N 1
ATOM 12131 C CA . VAL B 1 752 ? 5.461 36.812 27.016 1 90.88 752 VAL B CA 1
ATOM 12132 C C . VAL B 1 752 ? 4.551 37.312 25.875 1 90.88 752 VAL B C 1
ATOM 12134 O O . VAL B 1 752 ? 4.938 38.188 25.094 1 90.88 752 VAL B O 1
ATOM 12137 N N . GLN B 1 753 ? 3.369 36.75 25.766 1 90.94 753 GLN B N 1
ATOM 12138 C CA . GLN B 1 753 ? 2.426 37.094 24.703 1 90.94 753 GLN B CA 1
ATOM 12139 C C . GLN B 1 753 ? 1.979 38.562 24.797 1 90.94 753 GLN B C 1
ATOM 12141 O O . GLN B 1 753 ? 1.671 39.188 23.797 1 90.94 753 GLN B O 1
ATOM 12146 N N . GLU B 1 754 ? 2.014 39.094 26.109 1 91.75 754 GLU B N 1
ATOM 12147 C CA . GLU B 1 754 ? 1.657 40.5 26.328 1 91.75 754 GLU B CA 1
ATOM 12148 C C . GLU B 1 754 ? 2.846 41.406 26.078 1 91.75 754 GLU B C 1
ATOM 12150 O O . GLU B 1 754 ? 2.719 42.656 26.172 1 91.75 754 GLU B O 1
ATOM 12155 N N . GLY B 1 755 ? 3.979 40.812 25.766 1 89.56 755 GLY B N 1
ATOM 12156 C CA . GLY B 1 755 ? 5.176 41.594 25.469 1 89.56 755 GLY B CA 1
ATOM 12157 C C . GLY B 1 755 ? 5.844 42.156 26.719 1 89.56 755 GLY B C 1
ATOM 12158 O O . GLY B 1 755 ? 6.617 43.094 26.641 1 89.56 755 GLY B O 1
ATOM 12159 N N . GLN B 1 756 ? 5.547 41.531 27.891 1 88.38 756 GLN B N 1
ATOM 12160 C CA . GLN B 1 756 ? 6.055 42.062 29.156 1 88.38 756 GLN B CA 1
ATOM 12161 C C . GLN B 1 756 ? 7.477 41.594 29.422 1 88.38 756 GLN B C 1
ATOM 12163 O O . GLN B 1 756 ? 8.227 42.219 30.172 1 88.38 756 GLN B O 1
ATOM 12168 N N . ALA B 1 757 ? 7.832 40.469 28.922 1 89.5 757 ALA B N 1
ATOM 12169 C CA . ALA B 1 757 ? 9.125 39.875 29.219 1 89.5 757 ALA B CA 1
ATOM 12170 C C . ALA B 1 757 ? 9.461 38.781 28.203 1 89.5 757 ALA B C 1
ATOM 12172 O O . ALA B 1 757 ? 8.578 38.281 27.5 1 89.5 757 ALA B O 1
ATOM 12173 N N . SER B 1 758 ? 10.742 38.531 28.141 1 88.56 758 SER B N 1
ATOM 12174 C CA . SER B 1 758 ? 11.133 37.281 27.469 1 88.56 758 SER B CA 1
ATOM 12175 C C . SER B 1 758 ? 10.641 36.062 28.234 1 88.56 758 SER B C 1
ATOM 12177 O O . SER B 1 758 ? 10.227 36.188 29.391 1 88.56 758 SER B O 1
ATOM 12179 N N . PHE B 1 759 ? 10.562 34.969 27.562 1 86.44 759 PHE B N 1
ATOM 12180 C CA . PHE B 1 759 ? 10.047 33.781 28.219 1 86.44 759 PHE B CA 1
ATOM 12181 C C . PHE B 1 759 ? 10.859 33.438 29.469 1 86.44 759 PHE B C 1
ATOM 12183 O O . PHE B 1 759 ? 10.297 33.125 30.5 1 86.44 759 PHE B O 1
ATOM 12190 N N . ARG B 1 760 ? 12.219 33.469 29.391 1 87.69 760 ARG B N 1
ATOM 12191 C CA . ARG B 1 760 ? 13.07 33.156 30.531 1 87.69 760 ARG B CA 1
ATOM 12192 C C . ARG B 1 760 ? 12.797 34.094 31.688 1 87.69 760 ARG B C 1
ATOM 12194 O O . ARG B 1 760 ? 12.703 33.656 32.844 1 87.69 760 ARG B O 1
ATOM 12201 N N . GLU B 1 761 ? 12.672 35.344 31.359 1 89.12 761 GLU B N 1
ATOM 12202 C CA . GLU B 1 761 ? 12.375 36.344 32.375 1 89.12 761 GLU B CA 1
ATOM 12203 C C . GLU B 1 761 ? 11.008 36.062 33.031 1 89.12 761 GLU B C 1
ATOM 12205 O O . GLU B 1 761 ? 10.852 36.156 34.25 1 89.12 761 GLU B O 1
ATOM 12210 N N . ALA B 1 762 ? 10.086 35.812 32.156 1 91.38 762 ALA B N 1
ATOM 12211 C CA . ALA B 1 762 ? 8.75 35.5 32.625 1 91.38 762 ALA B CA 1
ATOM 12212 C C . ALA B 1 762 ? 8.758 34.25 33.531 1 91.38 762 ALA B C 1
ATOM 12214 O O . ALA B 1 762 ? 8.164 34.281 34.625 1 91.38 762 ALA B O 1
ATOM 12215 N N . HIS B 1 763 ? 9.43 33.219 33.062 1 91.31 763 HIS B N 1
ATOM 12216 C CA . HIS B 1 763 ? 9.555 31.953 33.781 1 91.31 763 HIS B CA 1
ATOM 12217 C C . HIS B 1 763 ? 10.195 32.188 35.156 1 91.31 763 HIS B C 1
ATOM 12219 O O . HIS B 1 763 ? 9.688 31.688 36.156 1 91.31 763 HIS B O 1
ATOM 12225 N N . THR B 1 764 ? 11.242 32.938 35.188 1 89.69 764 THR B N 1
ATOM 12226 C CA . THR B 1 764 ? 11.977 33.188 36.406 1 89.69 764 THR B CA 1
ATOM 12227 C C . THR B 1 764 ? 11.125 34.031 37.375 1 89.69 764 THR B C 1
ATOM 12229 O O . THR B 1 764 ? 11.094 33.719 38.594 1 89.69 764 THR B O 1
ATOM 12232 N N . THR B 1 765 ? 10.477 35.031 36.906 1 90.38 765 THR B N 1
ATOM 12233 C CA . THR B 1 765 ? 9.633 35.875 37.719 1 90.38 765 THR B CA 1
ATOM 12234 C C . THR B 1 765 ? 8.5 35.094 38.344 1 90.38 765 THR B C 1
ATOM 12236 O O . THR B 1 765 ? 8.258 35.188 39.562 1 90.38 765 THR B O 1
ATOM 12239 N N . VAL B 1 766 ? 7.852 34.312 37.562 1 92.44 766 VAL B N 1
ATOM 12240 C CA . VAL B 1 766 ? 6.754 33.469 38.062 1 92.44 766 VAL B CA 1
ATOM 12241 C C . VAL B 1 766 ? 7.277 32.5 39.094 1 92.44 766 VAL B C 1
ATOM 12243 O O . VAL B 1 766 ? 6.656 32.281 40.156 1 92.44 766 VAL B O 1
ATOM 12246 N N . GLY B 1 767 ? 8.438 31.828 38.812 1 91.5 767 GLY B N 1
ATOM 12247 C CA . GLY B 1 767 ? 9.055 30.891 39.75 1 91.5 767 GLY B CA 1
ATOM 12248 C C . GLY B 1 767 ? 9.352 31.516 41.094 1 91.5 767 GLY B C 1
ATOM 12249 O O . GLY B 1 767 ? 9.125 30.906 42.125 1 91.5 767 GLY B O 1
ATOM 12250 N N . ARG B 1 768 ? 9.789 32.75 41.031 1 87.62 768 ARG B N 1
ATOM 12251 C CA . ARG B 1 768 ? 10.133 33.469 42.25 1 87.62 768 ARG B CA 1
ATOM 12252 C C . ARG B 1 768 ? 8.883 33.75 43.094 1 87.62 768 ARG B C 1
ATOM 12254 O O . ARG B 1 768 ? 8.914 33.656 44.312 1 87.62 768 ARG B O 1
ATOM 12261 N N . LEU B 1 769 ? 7.895 34.125 42.438 1 88.75 769 LEU B N 1
ATOM 12262 C CA . LEU B 1 769 ? 6.645 34.469 43.094 1 88.75 769 LEU B CA 1
ATOM 12263 C C . LEU B 1 769 ? 6.059 33.25 43.812 1 88.75 769 LEU B C 1
ATOM 12265 O O . LEU B 1 769 ? 5.48 33.344 44.875 1 88.75 769 LEU B O 1
ATOM 12269 N N . LEU B 1 770 ? 6.18 32.125 43.219 1 88.75 770 LEU B N 1
ATOM 12270 C CA . LEU B 1 770 ? 5.633 30.891 43.781 1 88.75 770 LEU B CA 1
ATOM 12271 C C . LEU B 1 770 ? 6.492 30.406 44.938 1 88.75 770 LEU B C 1
ATOM 12273 O O . LEU B 1 770 ? 5.977 29.797 45.875 1 88.75 770 LEU B O 1
ATOM 12277 N N . ALA B 1 771 ? 7.82 30.531 44.844 1 80.56 771 ALA B N 1
ATOM 12278 C CA . ALA B 1 771 ? 8.727 30.109 45.906 1 80.56 771 ALA B CA 1
ATOM 12279 C C . ALA B 1 771 ? 8.602 31.016 47.125 1 80.56 771 ALA B C 1
ATOM 12281 O O . ALA B 1 771 ? 9.188 30.75 48.188 1 80.56 771 ALA B O 1
ATOM 12282 N N . GLN B 1 772 ? 7.426 31.781 47.406 1 64.38 772 GLN B N 1
ATOM 12283 C CA . GLN B 1 772 ? 7.113 32.688 48.531 1 64.38 772 GLN B CA 1
ATOM 12284 C C . GLN B 1 772 ? 8.344 33.469 48.938 1 64.38 772 GLN B C 1
ATOM 12286 O O . GLN B 1 772 ? 8.445 33.906 50.094 1 64.38 772 GLN B O 1
ATOM 12291 N N . ALA B 1 773 ? 9.406 33.531 48.219 1 54.5 773 ALA B N 1
ATOM 12292 C CA . ALA B 1 773 ? 10.492 34.312 48.781 1 54.5 773 ALA B CA 1
ATOM 12293 C C . ALA B 1 773 ? 10.055 35.781 49 1 54.5 773 ALA B C 1
ATOM 12295 O O . ALA B 1 773 ? 9.484 36.406 48.094 1 54.5 773 ALA B O 1
ATOM 12296 N N . PRO B 1 774 ? 9.688 36.094 50.188 1 45.72 774 PRO B N 1
ATOM 12297 C CA . PRO B 1 774 ? 9.328 37.438 50.625 1 45.72 774 PRO B CA 1
ATOM 12298 C C . PRO B 1 774 ? 10.047 38.531 49.812 1 45.72 774 PRO B C 1
ATOM 12300 O O . PRO B 1 774 ? 10.109 39.688 50.25 1 45.72 774 PRO B O 1
ATOM 12303 N N . THR B 1 775 ? 10.844 38.094 48.938 1 49.78 775 THR B N 1
ATOM 12304 C CA . THR B 1 775 ? 11.562 39.312 48.562 1 49.78 775 THR B CA 1
ATOM 12305 C C . THR B 1 775 ? 10.656 40.25 47.781 1 49.78 775 THR B C 1
ATOM 12307 O O . THR B 1 775 ? 9.859 39.844 46.938 1 49.78 775 THR B O 1
ATOM 12310 N N . GLU B 1 776 ? 10.305 41.375 48.375 1 53.75 776 GLU B N 1
ATOM 12311 C CA . GLU B 1 776 ? 9.57 42.562 47.938 1 53.75 776 GLU B CA 1
ATOM 12312 C C . GLU B 1 776 ? 9.898 42.938 46.5 1 53.75 776 GLU B C 1
ATOM 12314 O O . GLU B 1 776 ? 10.773 43.781 46.281 1 53.75 776 GLU B O 1
ATOM 12319 N N . ASP B 1 777 ? 9.914 42 45.625 1 63.59 777 ASP B N 1
ATOM 12320 C CA . ASP B 1 777 ? 10.062 42.469 44.25 1 63.59 777 ASP B CA 1
ATOM 12321 C C . ASP B 1 777 ? 8.82 43.25 43.812 1 63.59 777 ASP B C 1
ATOM 12323 O O . ASP B 1 777 ? 7.746 42.688 43.625 1 63.59 777 ASP B O 1
ATOM 12327 N N . SER B 1 778 ? 8.812 44.531 43.938 1 70.06 778 SER B N 1
ATOM 12328 C CA . SER B 1 778 ? 7.73 45.469 43.688 1 70.06 778 SER B CA 1
ATOM 12329 C C . SER B 1 778 ? 7.781 46 42.25 1 70.06 778 SER B C 1
ATOM 12331 O O . SER B 1 778 ? 7.195 47.031 41.938 1 70.06 778 SER B O 1
ATOM 12333 N N . SER B 1 779 ? 8.438 45.094 41.406 1 83.25 779 SER B N 1
ATOM 12334 C CA . SER B 1 779 ? 8.508 45.531 40 1 83.25 779 SER B CA 1
ATOM 12335 C C . SER B 1 779 ? 7.168 45.375 39.312 1 83.25 779 SER B C 1
ATOM 12337 O O . SER B 1 779 ? 6.336 44.562 39.719 1 83.25 779 SER B O 1
ATOM 12339 N N . PRO B 1 780 ? 6.945 46.156 38.281 1 88.75 780 PRO B N 1
ATOM 12340 C CA . PRO B 1 780 ? 5.711 46.031 37.531 1 88.75 780 PRO B CA 1
ATOM 12341 C C . PRO B 1 780 ? 5.52 44.625 36.938 1 88.75 780 PRO B C 1
ATOM 12343 O O . PRO B 1 780 ? 4.391 44.125 36.875 1 88.75 780 PRO B O 1
ATOM 12346 N N . LEU B 1 781 ? 6.594 44.031 36.562 1 91.06 781 LEU B N 1
ATOM 12347 C CA . LEU B 1 781 ? 6.523 42.688 36.031 1 91.06 781 LEU B CA 1
ATOM 12348 C C . LEU B 1 781 ? 6.047 41.719 37.094 1 91.06 781 LEU B C 1
ATOM 12350 O O . LEU B 1 781 ? 5.211 40.844 36.812 1 91.06 781 LEU B O 1
ATOM 12354 N N . ALA B 1 782 ? 6.582 41.812 38.219 1 91.38 782 ALA B N 1
ATOM 12355 C CA . ALA B 1 782 ? 6.199 40.906 39.312 1 91.38 782 ALA B CA 1
ATOM 12356 C C . ALA B 1 782 ? 4.734 41.125 39.688 1 91.38 782 ALA B C 1
ATOM 12358 O O . ALA B 1 782 ? 4.035 40.156 40.031 1 91.38 782 ALA B O 1
ATOM 12359 N N . ALA B 1 783 ? 4.309 42.406 39.656 1 91.25 783 ALA B N 1
ATOM 12360 C CA . ALA B 1 783 ? 2.916 42.688 40 1 91.25 783 ALA B CA 1
ATOM 12361 C C . ALA B 1 783 ? 1.969 42.094 38.969 1 91.25 783 ALA B C 1
ATOM 12363 O O . ALA B 1 783 ? 0.935 41.531 39.344 1 91.25 783 ALA B O 1
ATOM 12364 N N . ARG B 1 784 ? 2.312 42.25 37.781 1 93 784 ARG B N 1
ATOM 12365 C CA . ARG B 1 784 ? 1.485 41.688 36.719 1 93 784 ARG B CA 1
ATOM 12366 C C . ARG B 1 784 ? 1.482 40.156 36.781 1 93 784 ARG B C 1
ATOM 12368 O O . ARG B 1 784 ? 0.441 39.531 36.594 1 93 784 ARG B O 1
ATOM 12375 N N . ALA B 1 785 ? 2.623 39.625 36.969 1 92.44 785 ALA B N 1
ATOM 12376 C CA . ALA B 1 785 ? 2.744 38.156 37.094 1 92.44 785 ALA B CA 1
ATOM 12377 C C . ALA B 1 785 ? 1.866 37.656 38.25 1 92.44 785 ALA B C 1
ATOM 12379 O O . ALA B 1 785 ? 1.202 36.625 38.094 1 92.44 785 ALA B O 1
ATOM 12380 N N . SER B 1 786 ? 1.896 38.312 39.344 1 92.12 786 SER B N 1
ATOM 12381 C CA . SER B 1 786 ? 1.083 37.906 40.5 1 92.12 786 SER B CA 1
ATOM 12382 C C . SER B 1 786 ? -0.404 37.969 40.156 1 92.12 786 SER B C 1
ATOM 12384 O O . SER B 1 786 ? -1.17 37.094 40.562 1 92.12 786 SER B O 1
ATOM 12386 N N . GLY B 1 787 ? -0.782 39 39.469 1 92.25 787 GLY B N 1
ATOM 12387 C CA . GLY B 1 787 ? -2.164 39.125 39.031 1 92.25 787 GLY B CA 1
ATOM 12388 C C . GLY B 1 787 ? -2.596 37.969 38.125 1 92.25 787 GLY B C 1
ATOM 12389 O O . GLY B 1 787 ? -3.699 37.438 38.25 1 92.25 787 GLY B O 1
ATOM 12390 N N . LEU B 1 788 ? -1.758 37.656 37.219 1 91.94 788 LEU B N 1
ATOM 12391 C CA . LEU B 1 788 ? -2.049 36.594 36.281 1 91.94 788 LEU B CA 1
ATOM 12392 C C . LEU B 1 788 ? -2.16 35.25 37 1 91.94 788 LEU B C 1
ATOM 12394 O O . LEU B 1 788 ? -3.021 34.438 36.688 1 91.94 788 LEU B O 1
ATOM 12398 N N . LEU B 1 789 ? -1.266 35 37.906 1 91.5 789 LEU B N 1
ATOM 12399 C CA . LEU B 1 789 ? -1.298 33.781 38.688 1 91.5 789 LEU B CA 1
ATOM 12400 C C . LEU B 1 789 ? -2.619 33.625 39.438 1 91.5 789 LEU B C 1
ATOM 12402 O O . LEU B 1 789 ? -3.219 32.562 39.438 1 91.5 789 LEU B O 1
ATOM 12406 N N . THR B 1 790 ? -3.049 34.719 40 1 90.19 790 THR B N 1
ATOM 12407 C CA . THR B 1 790 ? -4.305 34.719 40.75 1 90.19 790 THR B CA 1
ATOM 12408 C C . THR B 1 790 ? -5.484 34.469 39.812 1 90.19 790 THR B C 1
ATOM 12410 O O . THR B 1 790 ? -6.371 33.656 40.094 1 90.19 790 THR B O 1
ATOM 12413 N N . GLN B 1 791 ? -5.426 35.125 38.75 1 90.5 791 GLN B N 1
ATOM 12414 C CA . GLN B 1 791 ? -6.488 35 37.75 1 90.5 791 GLN B CA 1
ATOM 12415 C C . GLN B 1 791 ? -6.574 33.594 37.219 1 90.5 791 GLN B C 1
ATOM 12417 O O . GLN B 1 791 ? -7.66 33 37.156 1 90.5 791 GLN B O 1
ATOM 12422 N N . LEU B 1 792 ? -5.496 33.062 36.844 1 90.12 792 LEU B N 1
ATOM 12423 C CA . LEU B 1 792 ? -5.461 31.75 36.219 1 90.12 792 LEU B CA 1
ATOM 12424 C C . LEU B 1 792 ? -5.805 30.672 37.219 1 90.12 792 LEU B C 1
ATOM 12426 O O . LEU B 1 792 ? -6.414 29.656 36.875 1 90.12 792 LEU B O 1
ATOM 12430 N N . ARG B 1 793 ? -5.387 30.812 38.406 1 87.81 793 ARG B N 1
ATOM 12431 C CA . ARG B 1 793 ? -5.77 29.891 39.469 1 87.81 793 ARG B CA 1
ATOM 12432 C C . ARG B 1 793 ? -7.285 29.812 39.625 1 87.81 793 ARG B C 1
ATOM 12434 O O . ARG B 1 793 ? -7.859 28.734 39.719 1 87.81 793 ARG B O 1
ATOM 12441 N N . THR B 1 794 ? -7.875 30.969 39.562 1 85.88 794 THR B N 1
ATOM 12442 C CA . THR B 1 794 ? -9.328 31.047 39.656 1 85.88 794 THR B CA 1
ATOM 12443 C C . THR B 1 794 ? -9.992 30.359 38.469 1 85.88 794 THR B C 1
ATOM 12445 O O . THR B 1 794 ? -10.984 29.641 38.625 1 85.88 794 THR B O 1
ATOM 12448 N N . GLU B 1 795 ? -9.414 30.578 37.438 1 85.06 795 GLU B N 1
ATOM 12449 C CA . GLU B 1 795 ? -9.953 29.969 36.219 1 85.06 795 GLU B CA 1
ATOM 12450 C C . GLU B 1 795 ? -9.828 28.453 36.25 1 85.06 795 GLU B C 1
ATOM 12452 O O . GLU B 1 795 ? -10.734 27.734 35.844 1 85.06 795 GLU B O 1
ATOM 12457 N N . LEU B 1 796 ? -8.742 28.031 36.688 1 81.94 796 LEU B N 1
ATOM 12458 C CA . LEU B 1 796 ? -8.516 26.594 36.781 1 81.94 796 LEU B CA 1
ATOM 12459 C C . LEU B 1 796 ? -9.508 25.953 37.75 1 81.94 796 LEU B C 1
ATOM 12461 O O . LEU B 1 796 ? -10.031 24.875 37.469 1 81.94 796 LEU B O 1
ATOM 12465 N N . GLU B 1 797 ? -9.711 26.672 38.75 1 76.62 797 GLU B N 1
ATOM 12466 C CA . GLU B 1 797 ? -10.656 26.188 39.719 1 76.62 797 GLU B CA 1
ATOM 12467 C C . GLU B 1 797 ? -12.07 26.109 39.156 1 76.62 797 GLU B C 1
ATOM 12469 O O . GLU B 1 797 ? -12.875 25.281 39.594 1 76.62 797 GLU B O 1
ATOM 12474 N N . HIS B 1 798 ? -12.227 26.953 38.062 1 74.12 798 HIS B N 1
ATOM 12475 C CA . HIS B 1 798 ? -13.547 26.953 37.469 1 74.12 798 HIS B CA 1
ATOM 12476 C C . HIS B 1 798 ? -13.562 26.125 36.188 1 74.12 798 HIS B C 1
ATOM 12478 O O . HIS B 1 798 ? -14.555 26.125 35.438 1 74.12 798 HIS B O 1
ATOM 12484 N N . GLY B 1 799 ? -12.461 25.531 35.875 1 68.44 799 GLY B N 1
ATOM 12485 C CA . GLY B 1 799 ? -12.391 24.625 34.75 1 68.44 799 GLY B CA 1
ATOM 12486 C C . GLY B 1 799 ? -12.133 25.312 33.438 1 68.44 799 GLY B C 1
ATOM 12487 O O . GLY B 1 799 ? -12.211 24.688 32.375 1 68.44 799 GLY B O 1
ATOM 12488 N N . GLN B 1 800 ? -11.641 26.578 33.25 1 67.94 800 GLN B N 1
ATOM 12489 C CA . GLN B 1 800 ? -11.617 27.391 32.031 1 67.94 800 GLN B CA 1
ATOM 12490 C C . GLN B 1 800 ? -10.234 27.375 31.391 1 67.94 800 GLN B C 1
ATOM 12492 O O . GLN B 1 800 ? -10.094 27.688 30.219 1 67.94 800 GLN B O 1
ATOM 12497 N N . PRO B 1 801 ? -9.164 27.062 32 1 67.12 801 PRO B N 1
ATOM 12498 C CA . PRO B 1 801 ? -7.84 27.266 31.422 1 67.12 801 PRO B CA 1
ATOM 12499 C C . PRO B 1 801 ? -7.574 26.359 30.219 1 67.12 801 PRO B C 1
ATOM 12501 O O . PRO B 1 801 ? -6.691 26.641 29.406 1 67.12 801 PRO B O 1
ATOM 12504 N N . PHE B 1 802 ? -8.43 25.516 29.828 1 75.62 802 PHE B N 1
ATOM 12505 C CA . PHE B 1 802 ? -8.164 24.531 28.781 1 75.62 802 PHE B CA 1
ATOM 12506 C C . PHE B 1 802 ? -8.312 25.156 27.406 1 75.62 802 PHE B C 1
ATOM 12508 O O . PHE B 1 802 ? -7.527 24.875 26.5 1 75.62 802 PHE B O 1
ATOM 12515 N N . ASP B 1 803 ? -9.062 26.141 27.375 1 79.31 803 ASP B N 1
ATOM 12516 C CA . ASP B 1 803 ? -9.375 26.75 26.078 1 79.31 803 ASP B CA 1
ATOM 12517 C C . ASP B 1 803 ? -8.18 27.516 25.531 1 79.31 803 ASP B C 1
ATOM 12519 O O . ASP B 1 803 ? -8.086 27.75 24.328 1 79.31 803 ASP B O 1
ATOM 12523 N N . ARG B 1 804 ? -7.211 27.781 26.453 1 83.38 804 ARG B N 1
ATOM 12524 C CA . ARG B 1 804 ? -6.023 28.531 26.031 1 83.38 804 ARG B CA 1
ATOM 12525 C C . ARG B 1 804 ? -5 27.609 25.375 1 83.38 804 ARG B C 1
ATOM 12527 O O . ARG B 1 804 ? -4.156 28.062 24.609 1 83.38 804 ARG B O 1
ATOM 12534 N N . LEU B 1 805 ? -5.098 26.422 25.703 1 87.94 805 LEU B N 1
ATOM 12535 C CA . LEU B 1 805 ? -4.109 25.453 25.25 1 87.94 805 LEU B CA 1
ATOM 12536 C C . LEU B 1 805 ? -4.523 24.859 23.906 1 87.94 805 LEU B C 1
ATOM 12538 O O . LEU B 1 805 ? -4.703 23.641 23.797 1 87.94 805 LEU B O 1
ATOM 12542 N N . ARG B 1 806 ? -4.516 25.641 22.812 1 81.06 806 ARG B N 1
ATOM 12543 C CA . ARG B 1 806 ? -5.133 25.25 21.547 1 81.06 806 ARG B CA 1
ATOM 12544 C C . ARG B 1 806 ? -4.098 24.688 20.578 1 81.06 806 ARG B C 1
ATOM 12546 O O . ARG B 1 806 ? -4.449 24.078 19.562 1 81.06 806 ARG B O 1
ATOM 12553 N N . SER B 1 807 ? -2.814 24.844 20.812 1 86.31 807 SER B N 1
ATOM 12554 C CA . SER B 1 807 ? -1.798 24.406 19.859 1 86.31 807 SER B CA 1
ATOM 12555 C C . SER B 1 807 ? -1.035 23.188 20.375 1 86.31 807 SER B C 1
ATOM 12557 O O . SER B 1 807 ? -0.965 22.969 21.594 1 86.31 807 SER B O 1
ATOM 12559 N N . GLY B 1 808 ? -0.549 22.375 19.5 1 86.69 808 GLY B N 1
ATOM 12560 C CA . GLY B 1 808 ? 0.347 21.281 19.828 1 86.69 808 GLY B CA 1
ATOM 12561 C C . GLY B 1 808 ? -0.384 20.016 20.234 1 86.69 808 GLY B C 1
ATOM 12562 O O . GLY B 1 808 ? 0.203 19.141 20.859 1 86.69 808 GLY B O 1
ATOM 12563 N N . GLY B 1 809 ? -1.737 19.922 19.969 1 90.31 809 GLY B N 1
ATOM 12564 C CA . GLY B 1 809 ? -2.504 18.75 20.344 1 90.31 809 GLY B CA 1
ATOM 12565 C C . GLY B 1 809 ? -2.85 18.719 21.828 1 90.31 809 GLY B C 1
ATOM 12566 O O . GLY B 1 809 ? -2.852 17.656 22.453 1 90.31 809 GLY B O 1
ATOM 12567 N N . GLY B 1 810 ? -3.076 19.875 22.422 1 92.12 810 GLY B N 1
ATOM 12568 C CA . GLY B 1 810 ? -3.307 20.047 23.844 1 92.12 810 GLY B CA 1
ATOM 12569 C C . GLY B 1 810 ? -4.676 19.562 24.297 1 92.12 810 GLY B C 1
ATOM 12570 O O . GLY B 1 810 ? -5.406 18.938 23.516 1 92.12 810 GLY B O 1
ATOM 12571 N N . PRO B 1 811 ? -5.059 19.734 25.531 1 92.81 811 PRO B N 1
ATOM 12572 C CA . PRO B 1 811 ? -6.211 19.094 26.172 1 92.81 811 PRO B CA 1
ATOM 12573 C C . PRO B 1 811 ? -7.504 19.875 25.984 1 92.81 811 PRO B C 1
ATOM 12575 O O . PRO B 1 811 ? -8.492 19.625 26.688 1 92.81 811 PRO B O 1
ATOM 12578 N N . THR B 1 812 ? -7.535 20.922 25.078 1 91.88 812 THR B N 1
ATOM 12579 C CA . THR B 1 812 ? -8.797 21.609 24.844 1 91.88 812 THR B CA 1
ATOM 12580 C C . THR B 1 812 ? -9.867 20.625 24.375 1 91.88 812 THR B C 1
ATOM 12582 O O . THR B 1 812 ? -9.547 19.562 23.812 1 91.88 812 THR B O 1
ATOM 12585 N N . ALA B 1 813 ? -11.117 21 24.609 1 91.69 813 ALA B N 1
ATOM 12586 C CA . ALA B 1 813 ? -12.203 20.109 24.188 1 91.69 813 ALA B CA 1
ATOM 12587 C C . ALA B 1 813 ? -12.164 19.875 22.688 1 91.69 813 ALA B C 1
ATOM 12589 O O . ALA B 1 813 ? -12.32 18.734 22.234 1 91.69 813 ALA B O 1
ATOM 12590 N N . SER B 1 814 ? -11.898 20.906 21.938 1 89.25 814 SER B N 1
ATOM 12591 C CA . SER B 1 814 ? -11.875 20.797 20.484 1 89.25 814 SER B CA 1
ATOM 12592 C C . SER B 1 814 ? -10.734 19.891 20.016 1 89.25 814 SER B C 1
ATOM 12594 O O . SER B 1 814 ? -10.945 18.984 19.203 1 89.25 814 SER B O 1
ATOM 12596 N N . SER B 1 815 ? -9.516 20.141 20.547 1 91.06 815 SER B N 1
ATOM 12597 C CA . SER B 1 815 ? -8.359 19.328 20.172 1 91.06 815 SER B CA 1
ATOM 12598 C C . SER B 1 815 ? -8.555 17.875 20.578 1 91.06 815 SER B C 1
ATOM 12600 O O . SER B 1 815 ? -8.211 16.969 19.828 1 91.06 815 SER B O 1
ATOM 12602 N N . THR B 1 816 ? -9.102 17.656 21.75 1 93.62 816 THR B N 1
ATOM 12603 C CA . THR B 1 816 ? -9.312 16.312 22.266 1 93.62 816 THR B CA 1
ATOM 12604 C C . THR B 1 816 ? -10.352 15.578 21.422 1 93.62 816 THR B C 1
ATOM 12606 O O . THR B 1 816 ? -10.18 14.398 21.094 1 93.62 816 THR B O 1
ATOM 12609 N N . ARG B 1 817 ? -11.406 16.297 21.078 1 93.44 817 ARG B N 1
ATOM 12610 C CA . ARG B 1 817 ? -12.445 15.68 20.25 1 93.44 817 ARG B CA 1
ATOM 12611 C C . ARG B 1 817 ? -11.898 15.32 18.875 1 93.44 817 ARG B C 1
ATOM 12613 O O . ARG B 1 817 ? -12.242 14.281 18.312 1 93.44 817 ARG B O 1
ATOM 12620 N N . GLU B 1 818 ? -11.039 16.156 18.328 1 91.19 818 GLU B N 1
ATOM 12621 C CA . GLU B 1 818 ? -10.406 15.859 17.047 1 91.19 818 GLU B CA 1
ATOM 12622 C C . GLU B 1 818 ? -9.523 14.617 17.141 1 91.19 818 GLU B C 1
ATOM 12624 O O . GLU B 1 818 ? -9.547 13.766 16.25 1 91.19 818 GLU B O 1
ATOM 12629 N N . ALA B 1 819 ? -8.758 14.547 18.188 1 92.69 819 ALA B N 1
ATOM 12630 C CA . ALA B 1 819 ? -7.906 13.375 18.406 1 92.69 819 ALA B CA 1
ATOM 12631 C C . ALA B 1 819 ? -8.75 12.109 18.531 1 92.69 819 ALA B C 1
ATOM 12633 O O . ALA B 1 819 ? -8.414 11.078 17.953 1 92.69 819 ALA B O 1
ATOM 12634 N N . ILE B 1 820 ? -9.82 12.211 19.312 1 95.5 820 ILE B N 1
ATOM 12635 C CA . ILE B 1 820 ? -10.711 11.078 19.531 1 95.5 820 ILE B CA 1
ATOM 12636 C C . ILE B 1 820 ? -11.312 10.625 18.203 1 95.5 820 ILE B C 1
ATOM 12638 O O . ILE B 1 820 ? -11.391 9.43 17.922 1 95.5 820 ILE B O 1
ATOM 12642 N N . ALA B 1 821 ? -11.711 11.57 17.375 1 92.75 821 ALA B N 1
ATOM 12643 C CA . ALA B 1 821 ? -12.289 11.25 16.062 1 92.75 821 ALA B CA 1
ATOM 12644 C C . ALA B 1 821 ? -11.289 10.492 15.195 1 92.75 821 ALA B C 1
ATOM 12646 O O . ALA B 1 821 ? -11.641 9.5 14.562 1 92.75 821 ALA B O 1
ATOM 12647 N N . GLU B 1 822 ? -10.133 10.969 15.203 1 92.81 822 GLU B N 1
ATOM 12648 C CA . GLU B 1 822 ? -9.086 10.289 14.453 1 92.81 822 GLU B CA 1
ATOM 12649 C C . GLU B 1 822 ? -8.875 8.867 14.977 1 92.81 822 GLU B C 1
ATOM 12651 O O . GLU B 1 822 ? -8.703 7.934 14.188 1 92.81 822 GLU B O 1
ATOM 12656 N N . LEU B 1 823 ? -8.852 8.727 16.25 1 95.56 823 LEU B N 1
ATOM 12657 C CA . LEU B 1 823 ? -8.617 7.434 16.875 1 95.56 823 LEU B CA 1
ATOM 12658 C C . LEU B 1 823 ? -9.766 6.473 16.578 1 95.56 823 LEU B C 1
ATOM 12660 O O . LEU B 1 823 ? -9.539 5.273 16.391 1 95.56 823 LEU B O 1
ATOM 12664 N N . HIS B 1 824 ? -10.977 6.996 16.562 1 94.06 824 HIS B N 1
ATOM 12665 C CA . HIS B 1 824 ? -12.109 6.168 16.156 1 94.06 824 HIS B CA 1
ATOM 12666 C C . HIS B 1 824 ? -11.914 5.625 14.734 1 94.06 824 HIS B C 1
ATOM 12668 O O . HIS B 1 824 ? -12.188 4.453 14.477 1 94.06 824 HIS B O 1
ATOM 12674 N N . GLY B 1 825 ? -11.469 6.504 13.859 1 92.38 825 GLY B N 1
ATOM 12675 C CA . GLY B 1 825 ? -11.188 6.066 12.5 1 92.38 825 GLY B CA 1
ATOM 12676 C C . GLY B 1 825 ? -10.141 4.973 12.43 1 92.38 825 GLY B C 1
ATOM 12677 O O . GLY B 1 825 ? -10.32 3.977 11.727 1 92.38 825 GLY B O 1
ATOM 12678 N N . ARG B 1 826 ? -9.094 5.137 13.156 1 92.88 826 ARG B N 1
ATOM 12679 C CA . ARG B 1 826 ? -8.016 4.156 13.18 1 92.88 826 ARG B CA 1
ATOM 12680 C C . ARG B 1 826 ? -8.5 2.828 13.758 1 92.88 826 ARG B C 1
ATOM 12682 O O . ARG B 1 826 ? -8.156 1.761 13.242 1 92.88 826 ARG B O 1
ATOM 12689 N N . LEU B 1 827 ? -9.234 2.947 14.875 1 94.81 827 LEU B N 1
ATOM 12690 C CA . LEU B 1 827 ? -9.75 1.742 15.516 1 94.81 827 LEU B CA 1
ATOM 12691 C C . LEU B 1 827 ? -10.68 0.985 14.57 1 94.81 827 LEU B C 1
ATOM 12693 O O . LEU B 1 827 ? -10.617 -0.243 14.484 1 94.81 827 LEU B O 1
ATOM 12697 N N . ARG B 1 828 ? -11.477 1.698 13.859 1 91.44 828 ARG B N 1
ATOM 12698 C CA . ARG B 1 828 ? -12.383 1.101 12.883 1 91.44 828 ARG B CA 1
ATOM 12699 C C . ARG B 1 828 ? -11.609 0.396 11.773 1 91.44 828 ARG B C 1
ATOM 12701 O O . ARG B 1 828 ? -11.961 -0.718 11.375 1 91.44 828 ARG B O 1
ATOM 12708 N N . ARG B 1 829 ? -10.625 1.011 11.312 1 91.25 829 ARG B N 1
ATOM 12709 C CA . ARG B 1 829 ? -9.82 0.417 10.25 1 91.25 829 ARG B CA 1
ATOM 12710 C C . ARG B 1 829 ? -9.156 -0.872 10.719 1 91.25 829 ARG B C 1
ATOM 12712 O O . ARG B 1 829 ? -9.109 -1.858 9.984 1 91.25 829 ARG B O 1
ATOM 12719 N N . CYS B 1 830 ? -8.641 -0.834 11.906 1 92.5 830 CYS B N 1
ATOM 12720 C CA . CYS B 1 830 ? -8.031 -2.033 12.469 1 92.5 830 CYS B CA 1
ATOM 12721 C C . CYS B 1 830 ? -9.062 -3.15 12.617 1 92.5 830 CYS B C 1
ATOM 12723 O O . CYS B 1 830 ? -8.773 -4.309 12.305 1 92.5 830 CYS B O 1
ATOM 12725 N N . GLY B 1 831 ? -10.219 -2.734 13.102 1 91.56 831 GLY B N 1
ATOM 12726 C CA . GLY B 1 831 ? -11.289 -3.709 13.234 1 91.56 831 GLY B CA 1
ATOM 12727 C C . GLY B 1 831 ? -11.711 -4.32 11.906 1 91.56 831 GLY B C 1
ATOM 12728 O O . GLY B 1 831 ? -11.914 -5.535 11.82 1 91.56 831 GLY B O 1
ATOM 12729 N N . LEU B 1 832 ? -11.812 -3.541 10.883 1 90.56 832 LEU B N 1
ATOM 12730 C CA . LEU B 1 832 ? -12.203 -4.012 9.555 1 90.56 832 LEU B CA 1
ATOM 12731 C C . LEU B 1 832 ? -11.148 -4.945 8.977 1 90.56 832 LEU B C 1
ATOM 12733 O O . LEU B 1 832 ? -11.477 -5.949 8.352 1 90.56 832 LEU B O 1
ATOM 12737 N N . ARG B 1 833 ? -9.969 -4.613 9.172 1 90.75 833 ARG B N 1
ATOM 12738 C CA . ARG B 1 833 ? -8.875 -5.453 8.703 1 90.75 833 ARG B CA 1
ATOM 12739 C C . ARG B 1 833 ? -8.93 -6.836 9.352 1 90.75 833 ARG B C 1
ATOM 12741 O O . ARG B 1 833 ? -8.711 -7.848 8.68 1 90.75 833 ARG B O 1
ATOM 12748 N N . GLN B 1 834 ? -9.18 -6.805 10.609 1 90.75 834 GLN B N 1
ATOM 12749 C CA . GLN B 1 834 ? -9.289 -8.07 11.328 1 90.75 834 GLN B CA 1
ATOM 12750 C C . GLN B 1 834 ? -10.484 -8.883 10.836 1 90.75 834 GLN B C 1
ATOM 12752 O O . GLN B 1 834 ? -10.391 -10.102 10.672 1 90.75 834 GLN B O 1
ATOM 12757 N N . LEU B 1 835 ? -11.555 -8.227 10.641 1 90.81 835 LEU B N 1
ATOM 12758 C CA . LEU B 1 835 ? -12.75 -8.898 10.148 1 90.81 835 LEU B CA 1
ATOM 12759 C C . LEU B 1 835 ? -12.523 -9.469 8.758 1 90.81 835 LEU B C 1
ATOM 12761 O O . LEU B 1 835 ? -12.977 -10.57 8.445 1 90.81 835 LEU B O 1
ATOM 12765 N N . ALA B 1 836 ? -11.883 -8.719 7.961 1 91 836 ALA B N 1
ATOM 12766 C CA . ALA B 1 836 ? -11.57 -9.18 6.613 1 91 836 ALA B CA 1
ATOM 12767 C C . ALA B 1 836 ? -10.68 -10.422 6.648 1 91 836 ALA B C 1
ATOM 12769 O O . ALA B 1 836 ? -10.938 -11.391 5.934 1 91 836 ALA B O 1
ATOM 12770 N N . ALA B 1 837 ? -9.633 -10.359 7.445 1 89.69 837 ALA B N 1
ATOM 12771 C CA . ALA B 1 837 ? -8.742 -11.508 7.59 1 89.69 837 ALA B CA 1
ATOM 12772 C C . ALA B 1 837 ? -9.5 -12.742 8.07 1 89.69 837 ALA B C 1
ATOM 12774 O O . ALA B 1 837 ? -9.312 -13.844 7.543 1 89.69 837 ALA B O 1
ATOM 12775 N N . ALA B 1 838 ? -10.336 -12.562 9.055 1 89.44 838 ALA B N 1
ATOM 12776 C CA . ALA B 1 838 ? -11.148 -13.664 9.586 1 89.44 838 ALA B CA 1
ATOM 12777 C C . ALA B 1 838 ? -12.078 -14.227 8.516 1 89.44 838 ALA B C 1
ATOM 12779 O O . ALA B 1 838 ? -12.227 -15.445 8.398 1 89.44 838 ALA B O 1
ATOM 12780 N N . ALA B 1 839 ? -12.641 -13.344 7.789 1 89 839 ALA B N 1
ATOM 12781 C CA . ALA B 1 839 ? -13.562 -13.758 6.734 1 89 839 ALA B CA 1
ATOM 12782 C C . ALA B 1 839 ? -12.844 -14.562 5.66 1 89 839 ALA B C 1
ATOM 12784 O O . ALA B 1 839 ? -13.359 -15.57 5.172 1 89 839 ALA B O 1
ATOM 12785 N N . ARG B 1 840 ? -11.711 -14.172 5.277 1 88.06 840 ARG B N 1
ATOM 12786 C CA . ARG B 1 840 ? -10.93 -14.891 4.277 1 88.06 840 ARG B CA 1
ATOM 12787 C C . ARG B 1 840 ? -10.531 -16.266 4.785 1 88.06 840 ARG B C 1
ATOM 12789 O O . ARG B 1 840 ? -10.594 -17.25 4.039 1 88.06 840 ARG B O 1
ATOM 12796 N N . PHE B 1 841 ? -10.102 -16.328 6.004 1 88 841 PHE B N 1
ATOM 12797 C CA . PHE B 1 841 ? -9.727 -17.609 6.594 1 88 841 PHE B CA 1
ATOM 12798 C C . PHE B 1 841 ? -10.922 -18.547 6.648 1 88 841 PHE B C 1
ATOM 12800 O O . PHE B 1 841 ? -10.797 -19.734 6.332 1 88 841 PHE B O 1
ATOM 12807 N N . GLU B 1 842 ? -12.031 -18.016 7.027 1 88.81 842 GLU B N 1
ATOM 12808 C CA . GLU B 1 842 ? -13.242 -18.828 7.094 1 88.81 842 GLU B CA 1
ATOM 12809 C C . GLU B 1 842 ? -13.656 -19.312 5.707 1 88.81 842 GLU B C 1
ATOM 12811 O O . GLU B 1 842 ? -14.125 -20.438 5.551 1 88.81 842 GLU B O 1
ATOM 12816 N N . ALA B 1 843 ? -13.516 -18.438 4.789 1 88.44 843 ALA B N 1
ATOM 12817 C CA . ALA B 1 843 ? -13.828 -18.828 3.414 1 88.44 843 ALA B CA 1
ATOM 12818 C C . ALA B 1 843 ? -12.93 -19.969 2.951 1 88.44 843 ALA B C 1
ATOM 12820 O O . ALA B 1 843 ? -13.391 -20.922 2.32 1 88.44 843 ALA B O 1
ATOM 12821 N N . SER B 1 844 ? -11.68 -19.891 3.25 1 90.19 844 SER B N 1
ATOM 12822 C CA . SER B 1 844 ? -10.734 -20.938 2.895 1 90.19 844 SER B CA 1
ATOM 12823 C C . SER B 1 844 ? -11.07 -22.25 3.611 1 90.19 844 SER B C 1
ATOM 12825 O O . SER B 1 844 ? -10.984 -23.328 3.021 1 90.19 844 SER B O 1
ATOM 12827 N N . ARG B 1 845 ? -11.453 -22.156 4.84 1 90.94 845 ARG B N 1
ATOM 12828 C CA . ARG B 1 845 ? -11.828 -23.328 5.621 1 90.94 845 ARG B CA 1
ATOM 12829 C C . ARG B 1 845 ? -13.07 -23.984 5.031 1 90.94 845 ARG B C 1
ATOM 12831 O O . ARG B 1 845 ? -13.133 -25.219 4.938 1 90.94 845 ARG B O 1
ATOM 12838 N N . ARG B 1 846 ? -13.992 -23.219 4.637 1 90.44 846 ARG B N 1
ATOM 12839 C CA . ARG B 1 846 ? -15.203 -23.75 4.016 1 90.44 846 ARG B CA 1
ATOM 12840 C C . ARG B 1 846 ? -14.883 -24.438 2.689 1 90.44 846 ARG B C 1
ATOM 12842 O O . ARG B 1 846 ? -15.414 -25.516 2.395 1 90.44 846 ARG B O 1
ATOM 12849 N N . GLU B 1 847 ? -14.078 -23.766 2.006 1 91.12 847 GLU B N 1
ATOM 12850 C CA . GLU B 1 847 ? -13.656 -24.375 0.749 1 91.12 847 GLU B CA 1
ATOM 12851 C C . GLU B 1 847 ? -12.961 -25.703 0.988 1 91.12 847 GLU B C 1
ATOM 12853 O O . GLU B 1 847 ? -13.227 -26.688 0.29 1 91.12 847 GLU B O 1
ATOM 12858 N N . LEU B 1 848 ? -12.086 -25.734 1.93 1 94.12 848 LEU B N 1
ATOM 12859 C CA . LEU B 1 848 ? -11.359 -26.953 2.279 1 94.12 848 LEU B CA 1
ATOM 12860 C C . LEU B 1 848 ? -12.32 -28.062 2.676 1 94.12 848 LEU B C 1
ATOM 12862 O O . LEU B 1 848 ? -12.227 -29.188 2.168 1 94.12 848 LEU B O 1
ATOM 12866 N N . ASP B 1 849 ? -13.242 -27.734 3.496 1 93.69 849 ASP B N 1
ATOM 12867 C CA . ASP B 1 849 ? -14.211 -28.719 3.977 1 93.69 849 ASP B CA 1
ATOM 12868 C C . ASP B 1 849 ? -15.094 -29.219 2.836 1 93.69 849 ASP B C 1
ATOM 12870 O O . ASP B 1 849 ? -15.336 -30.422 2.717 1 93.69 849 ASP B O 1
ATOM 12874 N N . ASN B 1 850 ? -15.516 -28.328 2.008 1 92.81 850 ASN B N 1
ATOM 12875 C CA . ASN B 1 850 ? -16.359 -28.703 0.879 1 92.81 850 ASN B CA 1
ATOM 12876 C C . ASN B 1 850 ? -15.617 -29.578 -0.121 1 92.81 850 ASN B C 1
ATOM 12878 O O . ASN B 1 850 ? -16.141 -30.594 -0.565 1 92.81 850 ASN B O 1
ATOM 12882 N N . ARG B 1 851 ? -14.445 -29.172 -0.426 1 92.69 851 ARG B N 1
ATOM 12883 C CA . ARG B 1 851 ? -13.648 -29.953 -1.366 1 92.69 851 ARG B CA 1
ATOM 12884 C C . ARG B 1 851 ? -13.312 -31.328 -0.793 1 92.69 851 ARG B C 1
ATOM 12886 O O . ARG B 1 851 ? -13.328 -32.344 -1.517 1 92.69 851 ARG B O 1
ATOM 12893 N N . PHE B 1 852 ? -12.984 -31.391 0.451 1 94.62 852 PHE B N 1
ATOM 12894 C CA . PHE B 1 852 ? -12.609 -32.656 1.09 1 94.62 852 PHE B CA 1
ATOM 12895 C C . PHE B 1 852 ? -13.781 -33.625 1.12 1 94.62 852 PHE B C 1
ATOM 12897 O O . PHE B 1 852 ? -13.602 -34.812 0.95 1 94.62 852 PHE B O 1
ATOM 12904 N N . ARG B 1 853 ? -15 -33.094 1.266 1 92.25 853 ARG B N 1
ATOM 12905 C CA . ARG B 1 853 ? -16.203 -33.906 1.347 1 92.25 853 ARG B CA 1
ATOM 12906 C C . ARG B 1 853 ? -16.656 -34.344 -0.041 1 92.25 853 ARG B C 1
ATOM 12908 O O . ARG B 1 853 ? -17.203 -35.438 -0.203 1 92.25 853 ARG B O 1
ATOM 12915 N N . ARG B 1 854 ? -16.375 -33.531 -1.051 1 88.12 854 ARG B N 1
ATOM 12916 C CA . ARG B 1 854 ? -16.984 -33.75 -2.355 1 88.12 854 ARG B CA 1
ATOM 12917 C C . ARG B 1 854 ? -16.047 -34.5 -3.285 1 88.12 854 ARG B C 1
ATOM 12919 O O . ARG B 1 854 ? -16.484 -35.219 -4.188 1 88.12 854 ARG B O 1
ATOM 12926 N N . ILE B 1 855 ? -14.836 -34.25 -3.162 1 81.19 855 ILE B N 1
ATOM 12927 C CA . ILE B 1 855 ? -13.891 -34.844 -4.102 1 81.19 855 ILE B CA 1
ATOM 12928 C C . ILE B 1 855 ? -13.898 -36.375 -3.963 1 81.19 855 ILE B C 1
ATOM 12930 O O . ILE B 1 855 ? -13.992 -36.875 -2.852 1 81.19 855 ILE B O 1
ATOM 12934 N N . ARG B 1 856 ? -14.102 -37.188 -5.188 1 69.75 856 ARG B N 1
ATOM 12935 C CA . ARG B 1 856 ? -14.094 -38.625 -5.289 1 69.75 856 ARG B CA 1
ATOM 12936 C C . ARG B 1 856 ? -12.719 -39.156 -5.707 1 69.75 856 ARG B C 1
ATOM 12938 O O . ARG B 1 856 ? -11.992 -38.469 -6.441 1 69.75 856 ARG B O 1
#

Foldseek 3Di:
DEEEEEEADCFFCRVVLQQLLQVVAQYEYEYQDPVVRVCVVPHHPRYHYDHWDLPDLVGVLVRCVVVPDYLAYAYQDLVRRLSRQVNCVVVVADDWHSQLSVCLQQLVSLVVLCVVLPQFAFDKDWDLALVRCPPQAPQKWKAARRDPFCQRTFGDGDRVRDDHSVVDRIMITRDDDAWKKKWKWFAAPVATHTLAIKTWDADDPRFGFTFKIKTRDPDDPLLVVLQVVSVRSSCVSSRTHGGMKIWMWGDDPNHIHTHGIGRHDDPPCVLVQSCQFAVDPSSNQRSVCSSVRHGPDDGDPPTWMKMKGFAFDDAPFKFQDKAFDPPFPDKDFSDRIGHQNVSSGPVRTGMMTMAIGRDRVVNHVVRVVRNVVMDTQTDDPDDDADDLVLLVCVVVPNQPADFFQDLLVCVLLLQLLQLLQCDVQVVDDPVLLVLQLVQSVVCNVPVVLLVVQDPVPDSVVSSLSSSCVRVNCVRSVCSCPLAAVLLSLLLSLLVRLLVLLLRLLVLLLLLLVLLLVLLLVWLLQWFFDDDPNAGAAIFISSLVSLVLSVQSLVLLVVSLVLSVVSQERLTQLHQFNGDPRDTAQCSSSLLQLHRYYDPGSLCSRFPLVSLLSSLVSLLSNLVSLLVVLVVVQVCVDPLQVFKDWDDSQWDADPVDRPDTDSCVSVVSNVVSVVSVVLSVVLCVQNVPDDRGHDPSNSVSSSVSSSVSSSSSSSSSSNSSRRSNGMDTDRVSRLVSCLVSLNCLLVLLVVCVVVVNDDSVVSSVLSVVVVVPPPPPPVDPSNVSSVVSSVVVNVCSSVSHPQVVVPPDLGSRSVSSVVSSVVSVVSSSVSVVSSSNSVSSSVVSNVVSVVCSVPPD/DEEEEEAADCFFCRVVLQQLLQVVAQYEYEYQDPVVPVCVVPHHPRYHYFHWDLVDLVGVLVRCVVVPDYLAYAYQDLVRRLSRQVNCVVVVADDWHSQLSVCQQQLVSLQVLCVVLPQFAFDKDWDLALVRCPPQAPQKWKAARRDPQCQRTFGDGDRVRDDHSVVDRIMITRDDDAWKKKWKWFAAPVATHTLAIKTWDADDPRFGFTFKIKTRDPDDPLLVVLQVVSVRSSCVSSRTHGGMKIWMWGDDPSHIHTHGIGRHDDPPCVLVQSCQFQVDPSSNQRSVCSSVRHGPDDGDPPTWMKMKGFAFDDAPFKFQDKAFDPPFPDKDFSDRIGHQNVSSTPVRTGMMTMAIGRDRVVNHVVRVVRNVVMDTQTDDPDDPADDLVLLVCVVVVNQPADFFQDLLVVVLLLQLLQLLQCDVQVVDDPVLLVLLLVQSVVCNVPVVLLVVQDPVPDSVVSSLSSSCVRVNCVRSVCSCPLAAVLLSLLLSLLVRLLVLLLRLLVLLLLLLVLLLVLLLVWLLQWFFDDDPNAGAAIFISSLVSLVLSVQSLVLLVVSLVLSVVSQERLTQLHQFNGDPRDTAQCSSSLLQLHRYYDPGSLCSRFPLVSLLVSLVSLLSNLVSLLVVLVVVQVCVDPLQVFKDWDDSQWDADPVDRPDTDSCVSVVSNVVSVVSVVLSVVLCVQNVPDDRGHDPSNSVSSSVSSSVSSSSSSSSSSNSSRGSNGMDGDRVSRLVSCLVSLNCLLVLLVVCVVVVNDDSVVSSVLSVVVVVPPPPPPVDPSNVSSVVSSVVVNVCSSVSHPQVVVPPDLGSRSVSSVVSSVVSVVSSSVSVVSSSNSVSSSVVSNVVSVVCSVPPD